Protein 2DHG (pdb70)

Organism: Homo sapiens (NCBI:txid9606)

GO terms:
  GO:0005515 protein binding (F, IPI)
  GO:0005737 cytoplasm (C, IDA)
  GO:0003723 RNA binding (F, HDA)

Nearest PDB structures (foldseek):
  2dhg-assembly1_A  TM=8.452E-01  e=2.270E-19  Homo sapiens
  1x5t-assembly1_A  TM=7.645E-01  e=1.482E-06  Homo sapiens
  1whw-assembly1_A  TM=7.249E-01  e=9.001E-06  Mus musculus
  2dgx-assembly1_A  TM=6.579E-01  e=6.745E-04  Homo sapiens
  2my2-assembly1_A  TM=7.361E-01  e=2.783E-03  Saccharomyces cerevisiae S288C

Sequence (104 aa):
GSSGSSGPEYSLFVGDLTPDVDDGMLYEFFVKVYPSCRGGKVV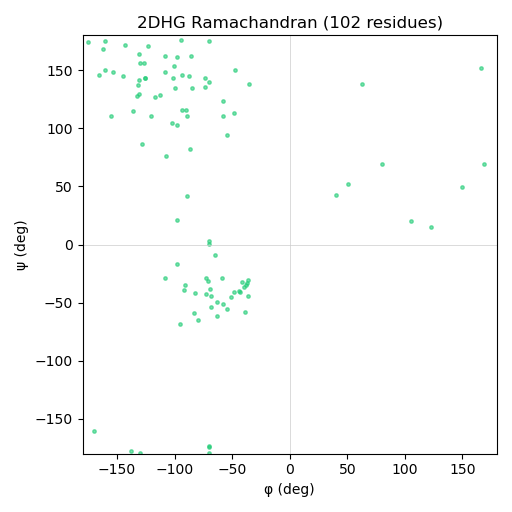LDQTGVSKGYGFVKFTDELEQKRALTECQGAVGLGSKPVRLSVAIPKASRVKPVESGPSSGGSSGSSGPEYSLFVGDLTPDVDDGMLYEFFVKVYPSCRGGKVVLDQTGVSKGYGFVKFTDELEQKRALTECQGAVGLGSKPVRLSVAIPKASRVKPVESGPSSGGSSGSSGPEYSLFVGDLTPDVDDGMLYEFFVKVYPSCRGGKVVLDQTGVSKGYGFVKFTDELEQKRALTECQGAVGLGSKPVRLSVAIPKASRVKPVESGPSSGGSSGSSGPEYSLFVGDLTPDVDDGMLYEFFVKVYPSCRGGKVVLDQTGVSKGYGFVKFTDELEQKRALTECQGAVGLGSKPVRLSVAIPKASRVKPVESGPSSGGSSGSSGPEYSLFVGDLTPDVDDGMLYEFFVKVYPSCRGGKVVLDQTGVSKGYGFVKFTDELEQKRALTECQGAVGLGSKPVRLSVAIPKASRVKPVESGPSSGGSSGSSGPEYSLFVGDLTPDVDDGMLYEFFVKVYPSCRGGKVVLDQTGVSKGYGFVKFTDELEQKRALTECQGAVGLGSKPVRLSVAIPKASRVKPVESGPSSGGSSGSSGPEYSLFVGDLTPDVDDGMLYEFFVKVYPSCRGGKVVLDQTGVSKGYGFVKFTDELEQKRALTECQGAVGLGSKPVRLSVAIPKASRVKPVESGPSSGGSSGSSGPEYSLFVGDLTPDVDDGMLYEFFVKVYPSCRGGKVVLDQTGVSKGYGFVKFTDELEQKRALTECQGAVGLGSKPVRLSVAIPKASRVKPVESGPSSGGSSGSSGPEYSLFVGDLTPDVDDGMLYEFFVKVYPSCRGGKVVLDQTGVSKGYGFVKFTDELEQKRALTECQGAVGLGSKPVRLSVAIPKASRVKPVESGPSSGGSSGSSGPEYSLFVGDLTPDVDDGMLYEFFVKVYPSCRGGKVVLDQTGVSKGYGFVKFTDELEQKRALTECQGAVGLGSKPVRLSVAIPKASRVKPVESGPSSGGSSGSSGPEYSLFVGDLTPDVDDGMLYEFFVKVYPSCRGGKVVLDQTGVSKGYGFVKFTDELEQKRALTECQGAVGLGSKPVRLSVAIPKASRVKPVESGPSSGGSSGSSGPEYSLFVGDLTPDVDDGMLYEFFVKVYPSCRGGKVVLDQTGVSKGYGFVKFTDELEQKRALTECQGAVGLGSKPVRLSVAIPKASRVKPVESGPSSGGSSGSSGPEYSLFVGDLTPDVDDGMLYEFFVKVYPSCRGGKVVLDQTGVSKGYGFVKFTDELEQKRALTECQGAVGLGSKPVRLSVAIPKASRVKPVESGPSSGGSSGSSGPEYSLFVGDLTPDVDDGMLYEFFVKVYPSCRGGKVVLDQTGVSKGYGFVKFTDELEQKRALTECQGAVGLGSKPVRLSVAIPKASRVKPVESGPSSGGSSGSSGPEYSLFVGDLTPDVDDGMLYEFFVKVYPSCRGGKVVLDQTGVSKGYGFVKFTDELEQKRALTECQGAVGLGSKPVRLSVAIPKASRVKPVESGPSSGGSSGSSGPEYSLFVGDLTPDVDDGMLYEFFVKVYPSCRGGKVVLDQTGVSKGYGFVKFTDELEQKRALTECQGAVGLGSKPVRLSVAIPKASRVKPVESGPSSGGSSGSSGPEYSLFVGDLTPDVDDGMLYEFFVKVYPSCRGGKVVLDQTGVSKGYGFVKFTDELEQKRALTECQGAVGLGSKPVRLSVAIPKASRVKPVESGPSSGGSSGSSGPEYSLFVGDLTPDVDDGMLYEFFVKVYPSCRGGKVVLDQTGVSKGYGFVKFTDELEQKRALTECQGAVGLGSKPVRLSVAIPKASRVKPVESGPSSGGSSGSSGPEYSLFVGDLTPDVDDGMLYEFFVKVYPSCRGGKVVLDQTGVSKGYGFVKFTDELEQKRALTECQGAVGLGSKPVRLSVAIPKASRVKPVESGPSSGGSSGSSGPEYSLFVGDLTPDVDDGMLYEFFVKVYPSCRGGKVVLDQTGVSKGYGFVKFTDELEQKRALTECQGAVGLGSKPVRLSVAIPKASRVKPVESGPSSG

CATH classification: 3.30.70.330

Radius of gyration: 18.21 Å; Cα contacts (8 Å, |Δi|>4): 172; chains: 1; bounding box: 44×43×55 Å

Foldseek 3Di:
DDDDDDDDWQKKKKFQAAQVAAFVRQACVVCVVPVFWPGWHFDADPVGGGPTIGMTTGNDNVVSVVCQVVLAQPCVHHVGTIHIDGDDPDDDDDDDDDPDDDDD

Secondary structure (DSSP, 8-state):
-----SS----EEEE---TT--HHHHHHHHHHH-TTEEEEEEEE-TT--EEEEEEEEES-HHHHHHHHHHTTT--SSSSS-----B-----S------------

Structure (mmCIF, N/CA/C/O backbone):
data_2DHG
#
_entry.id   2DHG
#
loop_
_atom_site.group_PDB
_atom_site.id
_atom_site.type_symbol
_atom_site.label_atom_id
_atom_site.label_alt_id
_atom_site.label_comp_id
_atom_site.label_asym_id
_atom_site.label_entity_id
_atom_site.label_seq_id
_atom_site.pdbx_PDB_ins_code
_atom_site.Cartn_x
_atom_site.Cartn_y
_atom_site.Cartn_z
_atom_site.occupancy
_atom_site.B_iso_or_equiv
_atom_site.auth_seq_id
_atom_site.auth_comp_id
_atom_site.auth_asym_id
_atom_site.auth_atom_id
_atom_site.pdbx_PDB_model_num
ATOM 1 N N . GLY A 1 1 ? 5.442 6.879 -4.355 1.00 0.00 87 GLY A N 1
ATOM 2 C CA . GLY A 1 1 ? 5.279 7.329 -5.725 1.00 0.00 87 GLY A CA 1
ATOM 3 C C . GLY A 1 1 ? 3.955 8.032 -5.952 1.00 0.00 87 GLY A C 1
ATOM 4 O O . GLY A 1 1 ? 3.906 9.091 -6.577 1.00 0.00 87 GLY A O 1
ATOM 8 N N . SER A 1 2 ? 2.879 7.440 -5.444 1.00 0.00 88 SER A N 1
ATOM 9 C CA . SER A 1 2 ? 1.547 8.013 -5.599 1.00 0.00 88 SER A CA 1
ATOM 10 C C . SER A 1 2 ? 1.231 8.970 -4.454 1.00 0.00 88 SER A C 1
ATOM 11 O O . SER A 1 2 ? 0.121 8.974 -3.921 1.00 0.00 88 SER A O 1
ATOM 19 N N . SER A 1 3 ? 2.215 9.781 -4.080 1.00 0.00 89 SER A N 1
ATOM 20 C CA . SER A 1 3 ? 2.045 10.741 -2.996 1.00 0.00 89 SER A CA 1
ATOM 21 C C . SER A 1 3 ? 0.895 11.699 -3.294 1.00 0.00 89 SER A C 1
ATOM 22 O O . SER A 1 3 ? 0.886 12.374 -4.322 1.00 0.00 89 SER A O 1
ATOM 30 N N . GLY A 1 4 ? -0.074 11.752 -2.385 1.00 0.00 90 GLY A N 1
ATOM 31 C CA . GLY A 1 4 ? -1.215 12.629 -2.568 1.00 0.00 90 GLY A CA 1
ATOM 32 C C . GLY A 1 4 ? -2.478 12.077 -1.936 1.00 0.00 90 GLY A C 1
ATOM 33 O O . GLY A 1 4 ? -3.530 12.030 -2.573 1.00 0.00 90 GLY A O 1
ATOM 37 N N . SER A 1 5 ? -2.374 11.657 -0.679 1.00 0.00 91 SER A N 1
ATOM 38 C CA . SER A 1 5 ? -3.515 11.100 0.037 1.00 0.00 91 SER A CA 1
ATOM 39 C C . SER A 1 5 ? -3.342 11.262 1.545 1.00 0.00 91 SER A C 1
ATOM 40 O O . SER A 1 5 ? -2.483 10.625 2.154 1.00 0.00 91 SER A O 1
ATOM 48 N N . SER A 1 6 ? -4.165 12.120 2.139 1.00 0.00 92 SER A N 1
ATOM 49 C CA . SER A 1 6 ? -4.102 12.370 3.575 1.00 0.00 92 SER A CA 1
ATOM 50 C C . SER A 1 6 ? -4.942 11.354 4.341 1.00 0.00 92 SER A C 1
ATOM 51 O O . SER A 1 6 ? -6.083 11.628 4.711 1.00 0.00 92 SER A O 1
ATOM 59 N N . GLY A 1 7 ? -4.369 10.177 4.576 1.00 0.00 93 GLY A N 1
ATOM 60 C CA . GLY A 1 7 ? -5.079 9.137 5.296 1.00 0.00 93 GLY A CA 1
ATOM 61 C C . GLY A 1 7 ? -6.056 8.384 4.415 1.00 0.00 93 GLY A C 1
ATOM 62 O O . GLY A 1 7 ? -7.273 8.496 4.565 1.00 0.00 93 GLY A O 1
ATOM 66 N N . PRO A 1 8 ? -5.522 7.598 3.469 1.00 0.00 94 PRO A N 1
ATOM 67 C CA . PRO A 1 8 ? -6.338 6.810 2.541 1.00 0.00 94 PRO A CA 1
ATOM 68 C C . PRO A 1 8 ? -7.054 5.656 3.234 1.00 0.00 94 PRO A C 1
ATOM 69 O O . PRO A 1 8 ? -7.016 5.537 4.458 1.00 0.00 94 PRO A O 1
ATOM 80 N N . GLU A 1 9 ? -7.705 4.808 2.443 1.00 0.00 95 GLU A N 1
ATOM 81 C CA . GLU A 1 9 ? -8.429 3.664 2.983 1.00 0.00 95 GLU A CA 1
ATOM 82 C C . GLU A 1 9 ? -7.975 2.369 2.317 1.00 0.00 95 GLU A C 1
ATOM 83 O O . GLU A 1 9 ? -7.676 2.343 1.123 1.00 0.00 95 GLU A O 1
ATOM 95 N N . TYR A 1 10 ? -7.924 1.295 3.098 1.00 0.00 96 TYR A N 1
ATOM 96 C CA . TYR A 1 10 ? -7.503 -0.003 2.586 1.00 0.00 96 TYR A CA 1
ATOM 97 C C . TYR A 1 10 ? -8.526 -1.082 2.929 1.00 0.00 96 TYR A C 1
ATOM 98 O O . TYR A 1 10 ? -8.409 -1.762 3.948 1.00 0.00 96 TYR A O 1
ATOM 116 N N . SER A 1 11 ? -9.528 -1.232 2.069 1.00 0.00 97 SER A N 1
ATOM 117 C CA . SER A 1 11 ? -10.574 -2.226 2.281 1.00 0.00 97 SER A CA 1
ATOM 118 C C . SER A 1 11 ? -10.293 -3.491 1.476 1.00 0.00 97 SER A C 1
ATOM 119 O O . SER A 1 11 ? -9.507 -3.476 0.528 1.00 0.00 97 SER A O 1
ATOM 127 N N . LEU A 1 12 ? -10.941 -4.585 1.860 1.00 0.00 98 LEU A N 1
ATOM 128 C CA . LEU A 1 12 ? -10.762 -5.861 1.175 1.00 0.00 98 LEU A CA 1
ATOM 129 C C . LEU A 1 12 ? -12.104 -6.431 0.727 1.00 0.00 98 LEU A C 1
ATOM 130 O O . LEU A 1 12 ? -13.111 -6.296 1.422 1.00 0.00 98 LEU A O 1
ATOM 146 N N . PHE A 1 13 ? -12.110 -7.071 -0.438 1.00 0.00 99 PHE A N 1
ATOM 147 C CA . PHE A 1 13 ? -13.327 -7.663 -0.978 1.00 0.00 99 PHE A CA 1
ATOM 148 C C . PHE A 1 13 ? -13.441 -9.132 -0.580 1.00 0.00 99 PHE A C 1
ATOM 149 O O . PHE A 1 13 ? -12.619 -9.959 -0.975 1.00 0.00 99 PHE A O 1
ATOM 166 N N . VAL A 1 14 ? -14.466 -9.449 0.205 1.00 0.00 100 VAL A N 1
ATOM 167 C CA . VAL A 1 14 ? -14.689 -10.817 0.657 1.00 0.00 100 VAL A CA 1
ATOM 168 C C . VAL A 1 14 ? -15.893 -11.437 -0.041 1.00 0.00 100 VAL A C 1
ATOM 169 O O . VAL A 1 14 ? -16.849 -10.743 -0.387 1.00 0.00 100 VAL A O 1
ATOM 182 N N . GLY A 1 15 ? -15.841 -12.750 -0.246 1.00 0.00 101 GLY A N 1
ATOM 183 C CA . GLY A 1 15 ? -16.934 -13.443 -0.902 1.00 0.00 101 GLY A CA 1
ATOM 184 C C . GLY A 1 15 ? -17.268 -14.762 -0.235 1.00 0.00 101 GLY A C 1
ATOM 185 O O . GLY A 1 15 ? -16.672 -15.120 0.781 1.00 0.00 101 GLY A O 1
ATOM 189 N N . ASP A 1 16 ? -18.224 -15.487 -0.806 1.00 0.00 102 ASP A N 1
ATOM 190 C CA . ASP A 1 16 ? -18.637 -16.774 -0.260 1.00 0.00 102 ASP A CA 1
ATOM 191 C C . ASP A 1 16 ? -18.946 -16.659 1.229 1.00 0.00 102 ASP A C 1
ATOM 192 O O . ASP A 1 16 ? -18.429 -17.426 2.043 1.00 0.00 102 ASP A O 1
ATOM 201 N N . LEU A 1 17 ? -19.791 -15.696 1.580 1.00 0.00 103 LEU A N 1
ATOM 202 C CA . LEU A 1 17 ? -20.168 -15.479 2.973 1.00 0.00 103 LEU A CA 1
ATOM 203 C C . LEU A 1 17 ? -21.510 -16.135 3.282 1.00 0.00 103 LEU A C 1
ATOM 204 O O . LEU A 1 17 ? -22.567 -15.612 2.927 1.00 0.00 103 LEU A O 1
ATOM 220 N N . THR A 1 18 ? -21.461 -17.285 3.948 1.00 0.00 104 THR A N 1
ATOM 221 C CA . THR A 1 18 ? -22.672 -18.013 4.306 1.00 0.00 104 THR A CA 1
ATOM 222 C C . THR A 1 18 ? -23.707 -17.084 4.930 1.00 0.00 104 THR A C 1
ATOM 223 O O . THR A 1 18 ? -23.375 -16.091 5.577 1.00 0.00 104 THR A O 1
ATOM 234 N N . PRO A 1 19 ? -24.993 -17.413 4.734 1.00 0.00 105 PRO A N 1
ATOM 235 C CA . PRO A 1 19 ? -26.103 -16.621 5.271 1.00 0.00 105 PRO A CA 1
ATOM 236 C C . PRO A 1 19 ? -26.207 -16.724 6.789 1.00 0.00 105 PRO A C 1
ATOM 237 O O . PRO A 1 19 ? -27.118 -16.163 7.398 1.00 0.00 105 PRO A O 1
ATOM 248 N N . ASP A 1 20 ? -25.268 -17.443 7.394 1.00 0.00 106 ASP A N 1
ATOM 249 C CA . ASP A 1 20 ? -25.253 -17.617 8.842 1.00 0.00 106 ASP A CA 1
ATOM 250 C C . ASP A 1 20 ? -24.278 -16.644 9.497 1.00 0.00 106 ASP A C 1
ATOM 251 O O . ASP A 1 20 ? -24.329 -16.415 10.705 1.00 0.00 106 ASP A O 1
ATOM 260 N N . VAL A 1 21 ? -23.388 -16.073 8.690 1.00 0.00 107 VAL A N 1
ATOM 261 C CA . VAL A 1 21 ? -22.401 -15.124 9.191 1.00 0.00 107 VAL A CA 1
ATOM 262 C C . VAL A 1 21 ? -22.901 -13.690 9.061 1.00 0.00 107 VAL A C 1
ATOM 263 O O . VAL A 1 21 ? -23.609 -13.352 8.111 1.00 0.00 107 VAL A O 1
ATOM 276 N N . ASP A 1 22 ? -22.529 -12.850 10.020 1.00 0.00 108 ASP A N 1
ATOM 277 C CA . ASP A 1 22 ? -22.939 -11.451 10.013 1.00 0.00 108 ASP A CA 1
ATOM 278 C C . ASP A 1 22 ? -21.738 -10.532 10.212 1.00 0.00 108 ASP A C 1
ATOM 279 O O . ASP A 1 22 ? -20.605 -10.995 10.347 1.00 0.00 108 ASP A O 1
ATOM 288 N N . ASP A 1 23 ? -21.993 -9.228 10.229 1.00 0.00 109 ASP A N 1
ATOM 289 C CA . ASP A 1 23 ? -20.933 -8.244 10.412 1.00 0.00 109 ASP A CA 1
ATOM 290 C C . ASP A 1 23 ? -20.188 -8.484 11.721 1.00 0.00 109 ASP A C 1
ATOM 291 O O . ASP A 1 23 ? -18.960 -8.559 11.744 1.00 0.00 109 ASP A O 1
ATOM 300 N N . GLY A 1 24 ? -20.941 -8.603 12.811 1.00 0.00 110 GLY A N 1
ATOM 301 C CA . GLY A 1 24 ? -20.335 -8.832 14.110 1.00 0.00 110 GLY A CA 1
ATOM 302 C C . GLY A 1 24 ? -19.169 -9.799 14.043 1.00 0.00 110 GLY A C 1
ATOM 303 O O . GLY A 1 24 ? -18.183 -9.643 14.762 1.00 0.00 110 GLY A O 1
ATOM 307 N N . MET A 1 25 ? -19.283 -10.802 13.179 1.00 0.00 111 MET A N 1
ATOM 308 C CA . MET A 1 25 ? -18.230 -11.798 13.022 1.00 0.00 111 MET A CA 1
ATOM 309 C C . MET A 1 25 ? -17.137 -11.292 12.086 1.00 0.00 111 MET A C 1
ATOM 310 O O . MET A 1 25 ? -15.972 -11.189 12.474 1.00 0.00 111 MET A O 1
ATOM 324 N N . LEU A 1 26 ? -17.519 -10.976 10.854 1.00 0.00 112 LEU A N 1
ATOM 325 C CA . LEU A 1 26 ? -16.571 -10.480 9.862 1.00 0.00 112 LEU A CA 1
ATOM 326 C C . LEU A 1 26 ? -15.518 -9.589 10.514 1.00 0.00 112 LEU A C 1
ATOM 327 O O . LEU A 1 26 ? -14.327 -9.702 10.221 1.00 0.00 112 LEU A O 1
ATOM 343 N N . TYR A 1 27 ? -15.964 -8.706 11.399 1.00 0.00 113 TYR A N 1
ATOM 344 C CA . TYR A 1 27 ? -15.061 -7.795 12.093 1.00 0.00 113 TYR A CA 1
ATOM 345 C C . TYR A 1 27 ? -14.082 -8.565 12.974 1.00 0.00 113 TYR A C 1
ATOM 346 O O . TYR A 1 27 ? -12.869 -8.497 12.778 1.00 0.00 113 TYR A O 1
ATOM 364 N N . GLU A 1 28 ? -14.619 -9.298 13.944 1.00 0.00 114 GLU A N 1
ATOM 365 C CA . GLU A 1 28 ? -13.793 -10.081 14.856 1.00 0.00 114 GLU A CA 1
ATOM 366 C C . GLU A 1 28 ? -12.862 -11.012 14.083 1.00 0.00 114 GLU A C 1
ATOM 367 O O . GLU A 1 28 ? -11.644 -10.977 14.261 1.00 0.00 114 GLU A O 1
ATOM 379 N N . PHE A 1 29 ? -13.445 -11.843 13.226 1.00 0.00 115 PHE A N 1
ATOM 380 C CA . PHE A 1 29 ? -12.668 -12.785 12.427 1.00 0.00 115 PHE A CA 1
ATOM 381 C C . PHE A 1 29 ? -11.393 -12.131 11.903 1.00 0.00 115 PHE A C 1
ATOM 382 O O . PHE A 1 29 ? -10.365 -12.789 11.744 1.00 0.00 115 PHE A O 1
ATOM 399 N N . PHE A 1 30 ? -11.468 -10.831 11.637 1.00 0.00 116 PHE A N 1
ATOM 400 C CA . PHE A 1 30 ? -10.321 -10.087 11.129 1.00 0.00 116 PHE A CA 1
ATOM 401 C C . PHE A 1 30 ? -9.568 -9.406 12.268 1.00 0.00 116 PHE A C 1
ATOM 402 O O . PHE A 1 30 ? -8.435 -9.770 12.585 1.00 0.00 116 PHE A O 1
ATOM 419 N N . VAL A 1 31 ? -10.205 -8.412 12.879 1.00 0.00 117 VAL A N 1
ATOM 420 C CA . VAL A 1 31 ? -9.597 -7.679 13.983 1.00 0.00 117 VAL A CA 1
ATOM 421 C C . VAL A 1 31 ? -8.768 -8.604 14.867 1.00 0.00 117 VAL A C 1
ATOM 422 O O . VAL A 1 31 ? -7.780 -8.183 15.470 1.00 0.00 117 VAL A O 1
ATOM 435 N N . LYS A 1 32 ? -9.175 -9.866 14.938 1.00 0.00 118 LYS A N 1
ATOM 436 C CA . LYS A 1 32 ? -8.469 -10.853 15.747 1.00 0.00 118 LYS A CA 1
ATOM 437 C C . LYS A 1 32 ? -7.100 -11.166 15.151 1.00 0.00 118 LYS A C 1
ATOM 438 O O . LYS A 1 32 ? -6.079 -11.067 15.832 1.00 0.00 118 LYS A O 1
ATOM 457 N N . VAL A 1 33 ? -7.086 -11.542 13.877 1.00 0.00 119 VAL A N 1
ATOM 458 C CA . VAL A 1 33 ? -5.842 -11.867 13.189 1.00 0.00 119 VAL A CA 1
ATOM 459 C C . VAL A 1 33 ? -5.006 -10.615 12.945 1.00 0.00 119 VAL A C 1
ATOM 460 O O . VAL A 1 33 ? -3.776 -10.670 12.931 1.00 0.00 119 VAL A O 1
ATOM 473 N N . TYR A 1 34 ? -5.682 -9.487 12.754 1.00 0.00 120 TYR A N 1
ATOM 474 C CA . TYR A 1 34 ? -5.002 -8.221 12.509 1.00 0.00 120 TYR A CA 1
ATOM 475 C C . TYR A 1 34 ? -5.631 -7.098 13.327 1.00 0.00 120 TYR A C 1
ATOM 476 O O . TYR A 1 34 ? -6.785 -6.718 13.124 1.00 0.00 120 TYR A O 1
ATOM 494 N N . PRO A 1 35 ? -4.855 -6.552 14.275 1.00 0.00 121 PRO A N 1
ATOM 495 C CA . PRO A 1 35 ? -5.314 -5.463 15.143 1.00 0.00 121 PRO A CA 1
ATOM 496 C C . PRO A 1 35 ? -5.481 -4.150 14.387 1.00 0.00 121 PRO A C 1
ATOM 497 O O . PRO A 1 35 ? -5.853 -3.130 14.968 1.00 0.00 121 PRO A O 1
ATOM 508 N N . SER A 1 36 ? -5.206 -4.182 13.087 1.00 0.00 122 SER A N 1
ATOM 509 C CA . SER A 1 36 ? -5.324 -2.993 12.251 1.00 0.00 122 SER A CA 1
ATOM 510 C C . SER A 1 36 ? -6.653 -2.985 11.501 1.00 0.00 122 SER A C 1
ATOM 511 O O . SER A 1 36 ? -6.799 -2.308 10.483 1.00 0.00 122 SER A O 1
ATOM 519 N N . CYS A 1 37 ? -7.617 -3.741 12.013 1.00 0.00 123 CYS A N 1
ATOM 520 C CA . CYS A 1 37 ? -8.935 -3.822 11.392 1.00 0.00 123 CYS A CA 1
ATOM 521 C C . CYS A 1 37 ? -9.826 -2.675 11.856 1.00 0.00 123 CYS A C 1
ATOM 522 O O . CYS A 1 37 ? -9.884 -2.363 13.046 1.00 0.00 123 CYS A O 1
ATOM 530 N N . ARG A 1 38 ? -10.519 -2.050 10.910 1.00 0.00 124 ARG A N 1
ATOM 531 C CA . ARG A 1 38 ? -11.405 -0.935 11.221 1.00 0.00 124 ARG A CA 1
ATOM 532 C C . ARG A 1 38 ? -12.826 -1.427 11.481 1.00 0.00 124 ARG A C 1
ATOM 533 O O . ARG A 1 38 ? -13.515 -0.924 12.368 1.00 0.00 124 ARG A O 1
ATOM 554 N N . GLY A 1 39 ? -13.258 -2.413 10.701 1.00 0.00 125 GLY A N 1
ATOM 555 C CA . GLY A 1 39 ? -14.594 -2.956 10.862 1.00 0.00 125 GLY A CA 1
ATOM 556 C C . GLY A 1 39 ? -15.017 -3.815 9.688 1.00 0.00 125 GLY A C 1
ATOM 557 O O . GLY A 1 39 ? -14.552 -3.617 8.566 1.00 0.00 125 GLY A O 1
ATOM 561 N N . GLY A 1 40 ? -15.899 -4.776 9.946 1.00 0.00 126 GLY A N 1
ATOM 562 C CA . GLY A 1 40 ? -16.368 -5.656 8.891 1.00 0.00 126 GLY A CA 1
ATOM 563 C C . GLY A 1 40 ? -17.745 -5.274 8.387 1.00 0.00 126 GLY A C 1
ATOM 564 O O . GLY A 1 40 ? -18.604 -4.851 9.161 1.00 0.00 126 GLY A O 1
ATOM 568 N N . LYS A 1 41 ? -17.957 -5.420 7.083 1.00 0.00 127 LYS A N 1
ATOM 569 C CA . LYS A 1 41 ? -19.240 -5.087 6.474 1.00 0.00 127 LYS A CA 1
ATOM 570 C C . LYS A 1 41 ? -19.706 -6.203 5.544 1.00 0.00 127 LYS A C 1
ATOM 571 O O . LYS A 1 41 ? -18.971 -6.631 4.655 1.00 0.00 127 LYS A O 1
ATOM 590 N N . VAL A 1 42 ? -20.933 -6.668 5.754 1.00 0.00 128 VAL A N 1
ATOM 591 C CA . VAL A 1 42 ? -21.499 -7.732 4.933 1.00 0.00 128 VAL A CA 1
ATOM 592 C C . VAL A 1 42 ? -22.720 -7.242 4.163 1.00 0.00 128 VAL A C 1
ATOM 593 O O . VAL A 1 42 ? -23.654 -6.690 4.746 1.00 0.00 128 VAL A O 1
ATOM 606 N N . VAL A 1 43 ? -22.707 -7.447 2.850 1.00 0.00 129 VAL A N 1
ATOM 607 C CA . VAL A 1 43 ? -23.815 -7.027 2.000 1.00 0.00 129 VAL A CA 1
ATOM 608 C C . VAL A 1 43 ? -25.022 -7.941 2.179 1.00 0.00 129 VAL A C 1
ATOM 609 O O . VAL A 1 43 ? -24.877 -9.150 2.364 1.00 0.00 129 VAL A O 1
ATOM 622 N N . LEU A 1 44 ? -26.213 -7.356 2.122 1.00 0.00 130 LEU A N 1
ATOM 623 C CA . LEU A 1 44 ? -27.448 -8.117 2.278 1.00 0.00 130 LEU A CA 1
ATOM 624 C C . LEU A 1 44 ? -28.433 -7.792 1.160 1.00 0.00 130 LEU A C 1
ATOM 625 O O . LEU A 1 44 ? -28.285 -6.789 0.461 1.00 0.00 130 LEU A O 1
ATOM 641 N N . ASP A 1 45 ? -29.438 -8.644 0.998 1.00 0.00 131 ASP A N 1
ATOM 642 C CA . ASP A 1 45 ? -30.451 -8.446 -0.033 1.00 0.00 131 ASP A CA 1
ATOM 643 C C . ASP A 1 45 ? -31.667 -7.718 0.532 1.00 0.00 131 ASP A C 1
ATOM 644 O O . ASP A 1 45 ? -31.734 -7.441 1.729 1.00 0.00 131 ASP A O 1
ATOM 653 N N . GLN A 1 46 ? -32.624 -7.412 -0.338 1.00 0.00 132 GLN A N 1
ATOM 654 C CA . GLN A 1 46 ? -33.836 -6.715 0.074 1.00 0.00 132 GLN A CA 1
ATOM 655 C C . GLN A 1 46 ? -34.390 -7.305 1.367 1.00 0.00 132 GLN A C 1
ATOM 656 O O . GLN A 1 46 ? -34.847 -6.577 2.249 1.00 0.00 132 GLN A O 1
ATOM 670 N N . THR A 1 47 ? -34.346 -8.630 1.474 1.00 0.00 133 THR A N 1
ATOM 671 C CA . THR A 1 47 ? -34.844 -9.318 2.658 1.00 0.00 133 THR A CA 1
ATOM 672 C C . THR A 1 47 ? -33.912 -9.113 3.847 1.00 0.00 133 THR A C 1
ATOM 673 O O . THR A 1 47 ? -34.344 -9.131 4.998 1.00 0.00 133 THR A O 1
ATOM 684 N N . GLY A 1 48 ? -32.628 -8.916 3.559 1.00 0.00 134 GLY A N 1
ATOM 685 C CA . GLY A 1 48 ? -31.655 -8.710 4.616 1.00 0.00 134 GLY A CA 1
ATOM 686 C C . GLY A 1 48 ? -30.786 -9.930 4.850 1.00 0.00 134 GLY A C 1
ATOM 687 O O . GLY A 1 48 ? -30.186 -10.079 5.915 1.00 0.00 134 GLY A O 1
ATOM 691 N N . VAL A 1 49 ? -30.720 -10.808 3.854 1.00 0.00 135 VAL A N 1
ATOM 692 C CA . VAL A 1 49 ? -29.919 -12.022 3.956 1.00 0.00 135 VAL A CA 1
ATOM 693 C C . VAL A 1 49 ? -28.580 -11.859 3.245 1.00 0.00 135 VAL A C 1
ATOM 694 O O . VAL A 1 49 ? -28.518 -11.352 2.125 1.00 0.00 135 VAL A O 1
ATOM 707 N N . SER A 1 50 ? -27.510 -12.292 3.903 1.00 0.00 136 SER A N 1
ATOM 708 C CA . SER A 1 50 ? -26.170 -12.191 3.336 1.00 0.00 136 SER A CA 1
ATOM 709 C C . SER A 1 50 ? -26.146 -12.718 1.904 1.00 0.00 136 SER A C 1
ATOM 710 O O . SER A 1 50 ? -26.332 -13.911 1.665 1.00 0.00 136 SER A O 1
ATOM 718 N N . LYS A 1 51 ? -25.917 -11.818 0.953 1.00 0.00 137 LYS A N 1
ATOM 719 C CA . LYS A 1 51 ? -25.866 -12.190 -0.456 1.00 0.00 137 LYS A CA 1
ATOM 720 C C . LYS A 1 51 ? -24.785 -13.236 -0.705 1.00 0.00 137 LYS A C 1
ATOM 721 O O . LYS A 1 51 ? -24.891 -14.046 -1.624 1.00 0.00 137 LYS A O 1
ATOM 740 N N . GLY A 1 52 ? -23.744 -13.213 0.122 1.00 0.00 138 GLY A N 1
ATOM 741 C CA . GLY A 1 52 ? -22.659 -14.166 -0.024 1.00 0.00 138 GLY A CA 1
ATOM 742 C C . GLY A 1 52 ? -21.315 -13.489 -0.209 1.00 0.00 138 GLY A C 1
ATOM 743 O O . GLY A 1 52 ? -20.344 -14.124 -0.623 1.00 0.00 138 GLY A O 1
ATOM 747 N N . TYR A 1 53 ? -21.257 -12.198 0.096 1.00 0.00 139 TYR A N 1
ATOM 748 C CA . TYR A 1 53 ? -20.023 -11.434 -0.043 1.00 0.00 139 TYR A CA 1
ATOM 749 C C . TYR A 1 53 ? -20.088 -10.142 0.767 1.00 0.00 139 TYR A C 1
ATOM 750 O O . TYR A 1 53 ? -21.152 -9.747 1.242 1.00 0.00 139 TYR A O 1
ATOM 768 N N . GLY A 1 54 ? -18.941 -9.488 0.918 1.00 0.00 140 GLY A N 1
ATOM 769 C CA . GLY A 1 54 ? -18.888 -8.247 1.670 1.00 0.00 140 GLY A CA 1
ATOM 770 C C . GLY A 1 54 ? -17.559 -7.533 1.517 1.00 0.00 140 GLY A C 1
ATOM 771 O O . GLY A 1 54 ? -16.817 -7.784 0.567 1.00 0.00 140 GLY A O 1
ATOM 775 N N . PHE A 1 55 ? -17.258 -6.640 2.453 1.00 0.00 141 PHE A N 1
ATOM 776 C CA . PHE A 1 55 ? -16.011 -5.885 2.417 1.00 0.00 141 PHE A CA 1
ATOM 777 C C . PHE A 1 55 ? -15.596 -5.453 3.821 1.00 0.00 141 PHE A C 1
ATOM 778 O O . PHE A 1 55 ? -16.440 -5.211 4.683 1.00 0.00 141 PHE A O 1
ATOM 795 N N . VAL A 1 56 ? -14.288 -5.360 4.042 1.00 0.00 142 VAL A N 1
ATOM 796 C CA . VAL A 1 56 ? -13.760 -4.958 5.340 1.00 0.00 142 VAL A CA 1
ATOM 797 C C . VAL A 1 56 ? -12.856 -3.736 5.210 1.00 0.00 142 VAL A C 1
ATOM 798 O O . VAL A 1 56 ? -12.511 -3.320 4.104 1.00 0.00 142 VAL A O 1
ATOM 811 N N . LYS A 1 57 ? -12.475 -3.166 6.348 1.00 0.00 143 LYS A N 1
ATOM 812 C CA . LYS A 1 57 ? -11.610 -1.993 6.364 1.00 0.00 143 LYS A CA 1
ATOM 813 C C . LYS A 1 57 ? -10.431 -2.199 7.310 1.00 0.00 143 LYS A C 1
ATOM 814 O O . LYS A 1 57 ? -10.503 -3.000 8.242 1.00 0.00 143 LYS A O 1
ATOM 833 N N . PHE A 1 58 ? -9.347 -1.470 7.066 1.00 0.00 144 PHE A N 1
ATOM 834 C CA . PHE A 1 58 ? -8.154 -1.572 7.897 1.00 0.00 144 PHE A CA 1
ATOM 835 C C . PHE A 1 58 ? -7.493 -0.208 8.070 1.00 0.00 144 PHE A C 1
ATOM 836 O O . PHE A 1 58 ? -7.876 0.768 7.424 1.00 0.00 144 PHE A O 1
ATOM 853 N N . THR A 1 59 ? -6.497 -0.147 8.949 1.00 0.00 145 THR A N 1
ATOM 854 C CA . THR A 1 59 ? -5.783 1.097 9.210 1.00 0.00 145 THR A CA 1
ATOM 855 C C . THR A 1 59 ? -4.374 1.055 8.628 1.00 0.00 145 THR A C 1
ATOM 856 O O . THR A 1 59 ? -3.812 2.088 8.265 1.00 0.00 145 THR A O 1
ATOM 867 N N . ASP A 1 60 ? -3.810 -0.145 8.543 1.00 0.00 146 ASP A N 1
ATOM 868 C CA . ASP A 1 60 ? -2.467 -0.321 8.003 1.00 0.00 146 ASP A CA 1
ATOM 869 C C . ASP A 1 60 ? -2.507 -1.089 6.686 1.00 0.00 146 ASP A C 1
ATOM 870 O O . ASP A 1 60 ? -3.105 -2.161 6.600 1.00 0.00 146 ASP A O 1
ATOM 879 N N . GLU A 1 61 ? -1.867 -0.533 5.662 1.00 0.00 147 GLU A N 1
ATOM 880 C CA . GLU A 1 61 ? -1.832 -1.165 4.349 1.00 0.00 147 GLU A CA 1
ATOM 881 C C . GLU A 1 61 ? -0.982 -2.432 4.378 1.00 0.00 147 GLU A C 1
ATOM 882 O O . GLU A 1 61 ? -1.314 -3.432 3.739 1.00 0.00 147 GLU A O 1
ATOM 894 N N . LEU A 1 62 ? 0.118 -2.382 5.122 1.00 0.00 148 LEU A N 1
ATOM 895 C CA . LEU A 1 62 ? 1.018 -3.525 5.234 1.00 0.00 148 LEU A CA 1
ATOM 896 C C . LEU A 1 62 ? 0.248 -4.790 5.602 1.00 0.00 148 LEU A C 1
ATOM 897 O O . LEU A 1 62 ? 0.469 -5.852 5.022 1.00 0.00 148 LEU A O 1
ATOM 913 N N . GLU A 1 63 ? -0.657 -4.666 6.568 1.00 0.00 149 GLU A N 1
ATOM 914 C CA . GLU A 1 63 ? -1.459 -5.800 7.012 1.00 0.00 149 GLU A CA 1
ATOM 915 C C . GLU A 1 63 ? -2.518 -6.157 5.972 1.00 0.00 149 GLU A C 1
ATOM 916 O O . GLU A 1 63 ? -2.744 -7.331 5.680 1.00 0.00 149 GLU A O 1
ATOM 928 N N . GLN A 1 64 ? -3.163 -5.135 5.418 1.00 0.00 150 GLN A N 1
ATOM 929 C CA . GLN A 1 64 ? -4.198 -5.341 4.412 1.00 0.00 150 GLN A CA 1
ATOM 930 C C . GLN A 1 64 ? -3.820 -6.476 3.466 1.00 0.00 150 GLN A C 1
ATOM 931 O O . GLN A 1 64 ? -4.551 -7.458 3.333 1.00 0.00 150 GLN A O 1
ATOM 945 N N . LYS A 1 65 ? -2.673 -6.336 2.810 1.00 0.00 151 LYS A N 1
ATOM 946 C CA . LYS A 1 65 ? -2.196 -7.350 1.877 1.00 0.00 151 LYS A CA 1
ATOM 947 C C . LYS A 1 65 ? -1.926 -8.667 2.596 1.00 0.00 151 LYS A C 1
ATOM 948 O O . LYS A 1 65 ? -2.377 -9.727 2.160 1.00 0.00 151 LYS A O 1
ATOM 967 N N . ARG A 1 66 ? -1.189 -8.594 3.700 1.00 0.00 152 ARG A N 1
ATOM 968 C CA . ARG A 1 66 ? -0.859 -9.781 4.479 1.00 0.00 152 ARG A CA 1
ATOM 969 C C . ARG A 1 66 ? -2.079 -10.685 4.634 1.00 0.00 152 ARG A C 1
ATOM 970 O O . ARG A 1 66 ? -1.973 -11.908 4.540 1.00 0.00 152 ARG A O 1
ATOM 991 N N . ALA A 1 67 ? -3.235 -10.075 4.872 1.00 0.00 153 ALA A N 1
ATOM 992 C CA . ALA A 1 67 ? -4.474 -10.824 5.039 1.00 0.00 153 ALA A CA 1
ATOM 993 C C . ALA A 1 67 ? -4.899 -11.481 3.730 1.00 0.00 153 ALA A C 1
ATOM 994 O O . ALA A 1 67 ? -5.295 -12.648 3.708 1.00 0.00 153 ALA A O 1
ATOM 1001 N N . LEU A 1 68 ? -4.815 -10.727 2.640 1.00 0.00 154 LEU A N 1
ATOM 1002 C CA . LEU A 1 68 ? -5.191 -11.236 1.326 1.00 0.00 154 LEU A CA 1
ATOM 1003 C C . LEU A 1 68 ? -4.552 -12.596 1.066 1.00 0.00 154 LEU A C 1
ATOM 1004 O O . LEU A 1 68 ? -5.185 -13.497 0.515 1.00 0.00 154 LEU A O 1
ATOM 1020 N N . THR A 1 69 ? -3.293 -12.740 1.467 1.00 0.00 155 THR A N 1
ATOM 1021 C CA . THR A 1 69 ? -2.568 -13.990 1.279 1.00 0.00 155 THR A CA 1
ATOM 1022 C C . THR A 1 69 ? -2.723 -14.903 2.490 1.00 0.00 155 THR A C 1
ATOM 1023 O O . THR A 1 69 ? -2.779 -16.125 2.353 1.00 0.00 155 THR A O 1
ATOM 1034 N N . GLU A 1 70 ? -2.792 -14.302 3.674 1.00 0.00 156 GLU A N 1
ATOM 1035 C CA . GLU A 1 70 ? -2.940 -15.063 4.908 1.00 0.00 156 GLU A CA 1
ATOM 1036 C C . GLU A 1 70 ? -4.391 -15.490 5.113 1.00 0.00 156 GLU A C 1
ATOM 1037 O O . GLU A 1 70 ? -4.707 -16.681 5.099 1.00 0.00 156 GLU A O 1
ATOM 1049 N N . CYS A 1 71 ? -5.268 -14.511 5.304 1.00 0.00 157 CYS A N 1
ATOM 1050 C CA . CYS A 1 71 ? -6.686 -14.785 5.513 1.00 0.00 157 CYS A CA 1
ATOM 1051 C C . CYS A 1 71 ? -7.309 -15.406 4.267 1.00 0.00 157 CYS A C 1
ATOM 1052 O O . CYS A 1 71 ? -8.455 -15.856 4.294 1.00 0.00 157 CYS A O 1
ATOM 1060 N N . GLN A 1 72 ? -6.548 -15.426 3.178 1.00 0.00 158 GLN A N 1
ATOM 1061 C CA . GLN A 1 72 ? -7.028 -15.989 1.922 1.00 0.00 158 GLN A CA 1
ATOM 1062 C C . GLN A 1 72 ? -7.925 -17.197 2.174 1.00 0.00 158 GLN A C 1
ATOM 1063 O O . GLN A 1 72 ? -7.631 -18.034 3.026 1.00 0.00 158 GLN A O 1
ATOM 1077 N N . GLY A 1 73 ? -9.022 -17.279 1.427 1.00 0.00 159 GLY A N 1
ATOM 1078 C CA . GLY A 1 73 ? -9.946 -18.387 1.586 1.00 0.00 159 GLY A CA 1
ATOM 1079 C C . GLY A 1 73 ? -10.157 -18.763 3.039 1.00 0.00 159 GLY A C 1
ATOM 1080 O O . GLY A 1 73 ? -10.183 -19.944 3.385 1.00 0.00 159 GLY A O 1
ATOM 1084 N N . ALA A 1 74 ? -10.305 -17.756 3.894 1.00 0.00 160 ALA A N 1
ATOM 1085 C CA . ALA A 1 74 ? -10.515 -17.986 5.318 1.00 0.00 160 ALA A CA 1
ATOM 1086 C C . ALA A 1 74 ? -11.752 -18.845 5.558 1.00 0.00 160 ALA A C 1
ATOM 1087 O O . ALA A 1 74 ? -12.879 -18.403 5.336 1.00 0.00 160 ALA A O 1
ATOM 1094 N N . VAL A 1 75 ? -11.534 -20.074 6.014 1.00 0.00 161 VAL A N 1
ATOM 1095 C CA . VAL A 1 75 ? -12.632 -20.995 6.286 1.00 0.00 161 VAL A CA 1
ATOM 1096 C C . VAL A 1 75 ? -13.237 -20.738 7.661 1.00 0.00 161 VAL A C 1
ATOM 1097 O O . VAL A 1 75 ? -14.455 -20.760 7.829 1.00 0.00 161 VAL A O 1
ATOM 1110 N N . GLY A 1 76 ? -12.376 -20.494 8.645 1.00 0.00 162 GLY A N 1
ATOM 1111 C CA . GLY A 1 76 ? -12.844 -20.236 9.994 1.00 0.00 162 GLY A CA 1
ATOM 1112 C C . GLY A 1 76 ? -14.115 -19.411 10.018 1.00 0.00 162 GLY A C 1
ATOM 1113 O O . GLY A 1 76 ? -14.973 -19.603 10.881 1.00 0.00 162 GLY A O 1
ATOM 1117 N N . LEU A 1 77 ? -14.238 -18.488 9.071 1.00 0.00 163 LEU A N 1
ATOM 1118 C CA . LEU A 1 77 ? -15.413 -17.628 8.987 1.00 0.00 163 LEU A CA 1
ATOM 1119 C C . LEU A 1 77 ? -16.487 -18.257 8.105 1.00 0.00 163 LEU A C 1
ATOM 1120 O O . LEU A 1 77 ? -16.287 -18.445 6.905 1.00 0.00 163 LEU A O 1
ATOM 1136 N N . GLY A 1 78 ? -17.627 -18.579 8.707 1.00 0.00 164 GLY A N 1
ATOM 1137 C CA . GLY A 1 78 ? -18.716 -19.182 7.961 1.00 0.00 164 GLY A CA 1
ATOM 1138 C C . GLY A 1 78 ? -18.342 -20.530 7.377 1.00 0.00 164 GLY A C 1
ATOM 1139 O O . GLY A 1 78 ? -17.241 -20.704 6.856 1.00 0.00 164 GLY A O 1
ATOM 1143 N N . SER A 1 79 ? -19.261 -21.487 7.465 1.00 0.00 165 SER A N 1
ATOM 1144 C CA . SER A 1 79 ? -19.020 -22.828 6.945 1.00 0.00 165 SER A CA 1
ATOM 1145 C C . SER A 1 79 ? -18.219 -22.772 5.648 1.00 0.00 165 SER A C 1
ATOM 1146 O O . SER A 1 79 ? -17.420 -23.663 5.359 1.00 0.00 165 SER A O 1
ATOM 1154 N N . LYS A 1 80 ? -18.439 -21.718 4.869 1.00 0.00 166 LYS A N 1
ATOM 1155 C CA . LYS A 1 80 ? -17.738 -21.543 3.603 1.00 0.00 166 LYS A CA 1
ATOM 1156 C C . LYS A 1 80 ? -16.585 -20.555 3.751 1.00 0.00 166 LYS A C 1
ATOM 1157 O O . LYS A 1 80 ? -16.599 -19.674 4.610 1.00 0.00 166 LYS A O 1
ATOM 1176 N N . PRO A 1 81 ? -15.565 -20.702 2.893 1.00 0.00 167 PRO A N 1
ATOM 1177 C CA . PRO A 1 81 ? -14.386 -19.830 2.908 1.00 0.00 167 PRO A CA 1
ATOM 1178 C C . PRO A 1 81 ? -14.706 -18.416 2.437 1.00 0.00 167 PRO A C 1
ATOM 1179 O O . PRO A 1 81 ? -15.851 -18.104 2.109 1.00 0.00 167 PRO A O 1
ATOM 1190 N N . VAL A 1 82 ? -13.687 -17.563 2.404 1.00 0.00 168 VAL A N 1
ATOM 1191 C CA . VAL A 1 82 ? -13.860 -16.182 1.971 1.00 0.00 168 VAL A CA 1
ATOM 1192 C C . VAL A 1 82 ? -12.812 -15.797 0.932 1.00 0.00 168 VAL A C 1
ATOM 1193 O O . VAL A 1 82 ? -11.616 -16.007 1.134 1.00 0.00 168 VAL A O 1
ATOM 1206 N N . ARG A 1 83 ? -13.270 -15.230 -0.180 1.00 0.00 169 ARG A N 1
ATOM 1207 C CA . ARG A 1 83 ? -12.373 -14.816 -1.251 1.00 0.00 169 ARG A CA 1
ATOM 1208 C C . ARG A 1 83 ? -11.897 -13.382 -1.038 1.00 0.00 169 ARG A C 1
ATOM 1209 O O . ARG A 1 83 ? -12.675 -12.434 -1.156 1.00 0.00 169 ARG A O 1
ATOM 1230 N N . LEU A 1 84 ? -10.616 -13.230 -0.723 1.00 0.00 170 LEU A N 1
ATOM 1231 C CA . LEU A 1 84 ? -10.036 -11.911 -0.493 1.00 0.00 170 LEU A CA 1
ATOM 1232 C C . LEU A 1 84 ? -9.552 -11.293 -1.801 1.00 0.00 170 LEU A C 1
ATOM 1233 O O . LEU A 1 84 ? -9.063 -11.993 -2.687 1.00 0.00 170 LEU A O 1
ATOM 1249 N N . SER A 1 85 ? -9.691 -9.976 -1.914 1.00 0.00 171 SER A N 1
ATOM 1250 C CA . SER A 1 85 ? -9.270 -9.262 -3.114 1.00 0.00 171 SER A CA 1
ATOM 1251 C C . SER A 1 85 ? -9.094 -7.774 -2.828 1.00 0.00 171 SER A C 1
ATOM 1252 O O . SER A 1 85 ? -9.385 -7.303 -1.729 1.00 0.00 171 SER A O 1
ATOM 1260 N N . VAL A 1 86 ? -8.613 -7.039 -3.826 1.00 0.00 172 VAL A N 1
ATOM 1261 C CA . VAL A 1 86 ? -8.398 -5.604 -3.684 1.00 0.00 172 VAL A CA 1
ATOM 1262 C C . VAL A 1 86 ? -9.504 -4.812 -4.371 1.00 0.00 172 VAL A C 1
ATOM 1263 O O . VAL A 1 86 ? -9.534 -4.704 -5.597 1.00 0.00 172 VAL A O 1
ATOM 1276 N N . ALA A 1 87 ? -10.412 -4.258 -3.574 1.00 0.00 173 ALA A N 1
ATOM 1277 C CA . ALA A 1 87 ? -11.519 -3.473 -4.106 1.00 0.00 173 ALA A CA 1
ATOM 1278 C C . ALA A 1 87 ? -11.109 -2.020 -4.317 1.00 0.00 173 ALA A C 1
ATOM 1279 O O . ALA A 1 87 ? -10.113 -1.558 -3.758 1.00 0.00 173 ALA A O 1
ATOM 1286 N N . ILE A 1 88 ? -11.881 -1.304 -5.127 1.00 0.00 174 ILE A N 1
ATOM 1287 C CA . ILE A 1 88 ? -11.598 0.098 -5.411 1.00 0.00 174 ILE A CA 1
ATOM 1288 C C . ILE A 1 88 ? -12.850 0.954 -5.256 1.00 0.00 174 ILE A C 1
ATOM 1289 O O . ILE A 1 88 ? -13.944 0.582 -5.683 1.00 0.00 174 ILE A O 1
ATOM 1305 N N . PRO A 1 89 ? -12.689 2.130 -4.632 1.00 0.00 175 PRO A N 1
ATOM 1306 C CA . PRO A 1 89 ? -13.796 3.066 -4.409 1.00 0.00 175 PRO A CA 1
ATOM 1307 C C . PRO A 1 89 ? -14.282 3.708 -5.703 1.00 0.00 175 PRO A C 1
ATOM 1308 O O . PRO A 1 89 ? -13.837 3.348 -6.793 1.00 0.00 175 PRO A O 1
ATOM 1319 N N . LYS A 1 90 ? -15.198 4.662 -5.577 1.00 0.00 176 LYS A N 1
ATOM 1320 C CA . LYS A 1 90 ? -15.745 5.357 -6.736 1.00 0.00 176 LYS A CA 1
ATOM 1321 C C . LYS A 1 90 ? -14.630 5.964 -7.582 1.00 0.00 176 LYS A C 1
ATOM 1322 O O . LYS A 1 90 ? -14.172 7.075 -7.317 1.00 0.00 176 LYS A O 1
ATOM 1341 N N . ALA A 1 91 ? -14.200 5.228 -8.602 1.00 0.00 177 ALA A N 1
ATOM 1342 C CA . ALA A 1 91 ? -13.141 5.696 -9.488 1.00 0.00 177 ALA A CA 1
ATOM 1343 C C . ALA A 1 91 ? -13.701 6.088 -10.851 1.00 0.00 177 ALA A C 1
ATOM 1344 O O . ALA A 1 91 ? -13.558 5.351 -11.827 1.00 0.00 177 ALA A O 1
ATOM 1351 N N . SER A 1 92 ? -14.339 7.253 -10.911 1.00 0.00 178 SER A N 1
ATOM 1352 C CA . SER A 1 92 ? -14.924 7.741 -12.155 1.00 0.00 178 SER A CA 1
ATOM 1353 C C . SER A 1 92 ? -15.484 9.148 -11.975 1.00 0.00 178 SER A C 1
ATOM 1354 O O . SER A 1 92 ? -15.510 9.681 -10.866 1.00 0.00 178 SER A O 1
ATOM 1362 N N . ARG A 1 93 ? -15.933 9.744 -13.075 1.00 0.00 179 ARG A N 1
ATOM 1363 C CA . ARG A 1 93 ? -16.492 11.090 -13.041 1.00 0.00 179 ARG A CA 1
ATOM 1364 C C . ARG A 1 93 ? -17.938 11.091 -13.531 1.00 0.00 179 ARG A C 1
ATOM 1365 O O . ARG A 1 93 ? -18.204 10.874 -14.713 1.00 0.00 179 ARG A O 1
ATOM 1386 N N . VAL A 1 94 ? -18.868 11.335 -12.613 1.00 0.00 180 VAL A N 1
ATOM 1387 C CA . VAL A 1 94 ? -20.286 11.365 -12.951 1.00 0.00 180 VAL A CA 1
ATOM 1388 C C . VAL A 1 94 ? -20.640 12.630 -13.724 1.00 0.00 180 VAL A C 1
ATOM 1389 O O . VAL A 1 94 ? -20.212 13.729 -13.370 1.00 0.00 180 VAL A O 1
ATOM 1402 N N . LYS A 1 95 ? -21.427 12.469 -14.783 1.00 0.00 181 LYS A N 1
ATOM 1403 C CA . LYS A 1 95 ? -21.842 13.598 -15.607 1.00 0.00 181 LYS A CA 1
ATOM 1404 C C . LYS A 1 95 ? -23.348 13.573 -15.845 1.00 0.00 181 LYS A C 1
ATOM 1405 O O . LYS A 1 95 ? -23.953 12.517 -16.034 1.00 0.00 181 LYS A O 1
ATOM 1424 N N . PRO A 1 96 ? -23.970 14.761 -15.839 1.00 0.00 182 PRO A N 1
ATOM 1425 C CA . PRO A 1 96 ? -25.413 14.901 -16.055 1.00 0.00 182 PRO A CA 1
ATOM 1426 C C . PRO A 1 96 ? -25.817 14.588 -17.492 1.00 0.00 182 PRO A C 1
ATOM 1427 O O . PRO A 1 96 ? -25.125 14.965 -18.438 1.00 0.00 182 PRO A O 1
ATOM 1438 N N . VAL A 1 97 ? -26.941 13.897 -17.648 1.00 0.00 183 VAL A N 1
ATOM 1439 C CA . VAL A 1 97 ? -27.438 13.535 -18.970 1.00 0.00 183 VAL A CA 1
ATOM 1440 C C . VAL A 1 97 ? -28.684 14.338 -19.328 1.00 0.00 183 VAL A C 1
ATOM 1441 O O . VAL A 1 97 ? -29.332 14.917 -18.457 1.00 0.00 183 VAL A O 1
ATOM 1454 N N . GLU A 1 98 ? -29.012 14.369 -20.616 1.00 0.00 184 GLU A N 1
ATOM 1455 C CA . GLU A 1 98 ? -30.180 15.102 -21.089 1.00 0.00 184 GLU A CA 1
ATOM 1456 C C . GLU A 1 98 ? -30.616 14.602 -22.464 1.00 0.00 184 GLU A C 1
ATOM 1457 O O . GLU A 1 98 ? -29.795 14.147 -23.260 1.00 0.00 184 GLU A O 1
ATOM 1469 N N . SER A 1 99 ? -31.915 14.691 -22.734 1.00 0.00 185 SER A N 1
ATOM 1470 C CA . SER A 1 99 ? -32.462 14.244 -24.010 1.00 0.00 185 SER A CA 1
ATOM 1471 C C . SER A 1 99 ? -33.624 15.132 -24.444 1.00 0.00 185 SER A C 1
ATOM 1472 O O . SER A 1 99 ? -34.398 15.610 -23.616 1.00 0.00 185 SER A O 1
ATOM 1480 N N . GLY A 1 100 ? -33.738 15.350 -25.751 1.00 0.00 186 GLY A N 1
ATOM 1481 C CA . GLY A 1 100 ? -34.807 16.181 -26.273 1.00 0.00 186 GLY A CA 1
ATOM 1482 C C . GLY A 1 100 ? -34.605 16.536 -27.733 1.00 0.00 186 GLY A C 1
ATOM 1483 O O . GLY A 1 100 ? -34.332 17.684 -28.082 1.00 0.00 186 GLY A O 1
ATOM 1487 N N . PRO A 1 101 ? -34.738 15.533 -28.614 1.00 0.00 187 PRO A N 1
ATOM 1488 C CA . PRO A 1 101 ? -34.570 15.721 -30.058 1.00 0.00 187 PRO A CA 1
ATOM 1489 C C . PRO A 1 101 ? -35.701 16.540 -30.671 1.00 0.00 187 PRO A C 1
ATOM 1490 O O . PRO A 1 101 ? -36.665 16.892 -29.991 1.00 0.00 187 PRO A O 1
ATOM 1501 N N . SER A 1 102 ? -35.577 16.840 -31.960 1.00 0.00 188 SER A N 1
ATOM 1502 C CA . SER A 1 102 ? -36.587 17.621 -32.664 1.00 0.00 188 SER A CA 1
ATOM 1503 C C . SER A 1 102 ? -36.396 17.522 -34.174 1.00 0.00 188 SER A C 1
ATOM 1504 O O . SER A 1 102 ? -35.271 17.431 -34.664 1.00 0.00 188 SER A O 1
ATOM 1512 N N . SER A 1 103 ? -37.505 17.540 -34.907 1.00 0.00 189 SER A N 1
ATOM 1513 C CA . SER A 1 103 ? -37.461 17.448 -36.362 1.00 0.00 189 SER A CA 1
ATOM 1514 C C . SER A 1 103 ? -38.233 18.598 -37.002 1.00 0.00 189 SER A C 1
ATOM 1515 O O . SER A 1 103 ? -39.120 19.186 -36.384 1.00 0.00 189 SER A O 1
ATOM 1523 N N . GLY A 1 104 ? -37.888 18.913 -38.247 1.00 0.00 190 GLY A N 1
ATOM 1524 C CA . GLY A 1 104 ? -38.557 19.991 -38.952 1.00 0.00 190 GLY A CA 1
ATOM 1525 C C . GLY A 1 104 ? -39.081 19.560 -40.307 1.00 0.00 190 GLY A C 1
ATOM 1526 O O . GLY A 1 104 ? -38.590 18.595 -40.892 1.00 0.00 190 GLY A O 1
ATOM 1530 N N . GLY A 1 1 ? 5.108 3.255 4.893 1.00 0.00 87 GLY A N 2
ATOM 1531 C CA . GLY A 1 1 ? 4.803 4.086 3.743 1.00 0.00 87 GLY A CA 2
ATOM 1532 C C . GLY A 1 1 ? 3.351 3.979 3.319 1.00 0.00 87 GLY A C 2
ATOM 1533 O O . GLY A 1 1 ? 2.517 3.461 4.062 1.00 0.00 87 GLY A O 2
ATOM 1537 N N . SER A 1 2 ? 3.048 4.472 2.123 1.00 0.00 88 SER A N 2
ATOM 1538 C CA . SER A 1 2 ? 1.685 4.435 1.604 1.00 0.00 88 SER A CA 2
ATOM 1539 C C . SER A 1 2 ? 1.681 4.528 0.081 1.00 0.00 88 SER A C 2
ATOM 1540 O O . SER A 1 2 ? 2.703 4.829 -0.536 1.00 0.00 88 SER A O 2
ATOM 1548 N N . SER A 1 3 ? 0.524 4.268 -0.518 1.00 0.00 89 SER A N 2
ATOM 1549 C CA . SER A 1 3 ? 0.386 4.318 -1.969 1.00 0.00 89 SER A CA 2
ATOM 1550 C C . SER A 1 3 ? -0.373 5.569 -2.400 1.00 0.00 89 SER A C 2
ATOM 1551 O O . SER A 1 3 ? -1.570 5.517 -2.680 1.00 0.00 89 SER A O 2
ATOM 1559 N N . GLY A 1 4 ? 0.333 6.695 -2.449 1.00 0.00 90 GLY A N 2
ATOM 1560 C CA . GLY A 1 4 ? -0.290 7.944 -2.846 1.00 0.00 90 GLY A CA 2
ATOM 1561 C C . GLY A 1 4 ? 0.196 9.121 -2.024 1.00 0.00 90 GLY A C 2
ATOM 1562 O O . GLY A 1 4 ? 0.978 8.952 -1.088 1.00 0.00 90 GLY A O 2
ATOM 1566 N N . SER A 1 5 ? -0.266 10.317 -2.375 1.00 0.00 91 SER A N 2
ATOM 1567 C CA . SER A 1 5 ? 0.131 11.528 -1.665 1.00 0.00 91 SER A CA 2
ATOM 1568 C C . SER A 1 5 ? -0.828 11.823 -0.516 1.00 0.00 91 SER A C 2
ATOM 1569 O O . SER A 1 5 ? -0.405 12.042 0.619 1.00 0.00 91 SER A O 2
ATOM 1577 N N . SER A 1 6 ? -2.122 11.829 -0.820 1.00 0.00 92 SER A N 2
ATOM 1578 C CA . SER A 1 6 ? -3.142 12.102 0.185 1.00 0.00 92 SER A CA 2
ATOM 1579 C C . SER A 1 6 ? -3.223 10.965 1.199 1.00 0.00 92 SER A C 2
ATOM 1580 O O . SER A 1 6 ? -3.186 11.192 2.408 1.00 0.00 92 SER A O 2
ATOM 1588 N N . GLY A 1 7 ? -3.334 9.739 0.697 1.00 0.00 93 GLY A N 2
ATOM 1589 C CA . GLY A 1 7 ? -3.419 8.584 1.571 1.00 0.00 93 GLY A CA 2
ATOM 1590 C C . GLY A 1 7 ? -4.799 7.957 1.572 1.00 0.00 93 GLY A C 2
ATOM 1591 O O . GLY A 1 7 ? -5.627 8.230 2.441 1.00 0.00 93 GLY A O 2
ATOM 1595 N N . PRO A 1 8 ? -5.063 7.097 0.578 1.00 0.00 94 PRO A N 2
ATOM 1596 C CA . PRO A 1 8 ? -6.353 6.413 0.444 1.00 0.00 94 PRO A CA 2
ATOM 1597 C C . PRO A 1 8 ? -6.573 5.372 1.536 1.00 0.00 94 PRO A C 2
ATOM 1598 O O . PRO A 1 8 ? -5.629 4.953 2.206 1.00 0.00 94 PRO A O 2
ATOM 1609 N N . GLU A 1 9 ? -7.824 4.957 1.709 1.00 0.00 95 GLU A N 2
ATOM 1610 C CA . GLU A 1 9 ? -8.166 3.964 2.721 1.00 0.00 95 GLU A CA 2
ATOM 1611 C C . GLU A 1 9 ? -7.693 2.575 2.301 1.00 0.00 95 GLU A C 2
ATOM 1612 O O . GLU A 1 9 ? -7.138 2.398 1.216 1.00 0.00 95 GLU A O 2
ATOM 1624 N N . TYR A 1 10 ? -7.915 1.594 3.169 1.00 0.00 96 TYR A N 2
ATOM 1625 C CA . TYR A 1 10 ? -7.510 0.221 2.891 1.00 0.00 96 TYR A CA 2
ATOM 1626 C C . TYR A 1 10 ? -8.644 -0.754 3.190 1.00 0.00 96 TYR A C 2
ATOM 1627 O O . TYR A 1 10 ? -8.924 -1.061 4.349 1.00 0.00 96 TYR A O 2
ATOM 1645 N N . SER A 1 11 ? -9.295 -1.237 2.136 1.00 0.00 97 SER A N 2
ATOM 1646 C CA . SER A 1 11 ? -10.401 -2.174 2.285 1.00 0.00 97 SER A CA 2
ATOM 1647 C C . SER A 1 11 ? -10.151 -3.443 1.476 1.00 0.00 97 SER A C 2
ATOM 1648 O O . SER A 1 11 ? -9.425 -3.426 0.481 1.00 0.00 97 SER A O 2
ATOM 1656 N N . LEU A 1 12 ? -10.756 -4.543 1.910 1.00 0.00 98 LEU A N 2
ATOM 1657 C CA . LEU A 1 12 ? -10.599 -5.823 1.227 1.00 0.00 98 LEU A CA 2
ATOM 1658 C C . LEU A 1 12 ? -11.957 -6.429 0.888 1.00 0.00 98 LEU A C 2
ATOM 1659 O O . LEU A 1 12 ? -12.911 -6.310 1.657 1.00 0.00 98 LEU A O 2
ATOM 1675 N N . PHE A 1 13 ? -12.037 -7.081 -0.267 1.00 0.00 99 PHE A N 2
ATOM 1676 C CA . PHE A 1 13 ? -13.278 -7.707 -0.708 1.00 0.00 99 PHE A CA 2
ATOM 1677 C C . PHE A 1 13 ? -13.336 -9.167 -0.269 1.00 0.00 99 PHE A C 2
ATOM 1678 O O . PHE A 1 13 ? -12.326 -9.871 -0.279 1.00 0.00 99 PHE A O 2
ATOM 1695 N N . VAL A 1 14 ? -14.526 -9.616 0.117 1.00 0.00 100 VAL A N 2
ATOM 1696 C CA . VAL A 1 14 ? -14.717 -10.992 0.560 1.00 0.00 100 VAL A CA 2
ATOM 1697 C C . VAL A 1 14 ? -15.926 -11.625 -0.120 1.00 0.00 100 VAL A C 2
ATOM 1698 O O . VAL A 1 14 ? -16.881 -10.937 -0.478 1.00 0.00 100 VAL A O 2
ATOM 1711 N N . GLY A 1 15 ? -15.878 -12.942 -0.295 1.00 0.00 101 GLY A N 2
ATOM 1712 C CA . GLY A 1 15 ? -16.976 -13.647 -0.932 1.00 0.00 101 GLY A CA 2
ATOM 1713 C C . GLY A 1 15 ? -17.320 -14.943 -0.226 1.00 0.00 101 GLY A C 2
ATOM 1714 O O . GLY A 1 15 ? -16.768 -15.247 0.832 1.00 0.00 101 GLY A O 2
ATOM 1718 N N . ASP A 1 16 ? -18.235 -15.708 -0.810 1.00 0.00 102 ASP A N 2
ATOM 1719 C CA . ASP A 1 16 ? -18.653 -16.979 -0.230 1.00 0.00 102 ASP A CA 2
ATOM 1720 C C . ASP A 1 16 ? -18.933 -16.829 1.263 1.00 0.00 102 ASP A C 2
ATOM 1721 O O . ASP A 1 16 ? -18.368 -17.550 2.086 1.00 0.00 102 ASP A O 2
ATOM 1730 N N . LEU A 1 17 ? -19.806 -15.888 1.604 1.00 0.00 103 LEU A N 2
ATOM 1731 C CA . LEU A 1 17 ? -20.160 -15.642 2.998 1.00 0.00 103 LEU A CA 2
ATOM 1732 C C . LEU A 1 17 ? -21.512 -16.264 3.334 1.00 0.00 103 LEU A C 2
ATOM 1733 O O . LEU A 1 17 ? -22.551 -15.823 2.841 1.00 0.00 103 LEU A O 2
ATOM 1749 N N . THR A 1 18 ? -21.492 -17.291 4.178 1.00 0.00 104 THR A N 2
ATOM 1750 C CA . THR A 1 18 ? -22.715 -17.973 4.582 1.00 0.00 104 THR A CA 2
ATOM 1751 C C . THR A 1 18 ? -23.739 -16.986 5.130 1.00 0.00 104 THR A C 2
ATOM 1752 O O . THR A 1 18 ? -23.396 -15.959 5.716 1.00 0.00 104 THR A O 2
ATOM 1763 N N . PRO A 1 19 ? -25.029 -17.301 4.936 1.00 0.00 105 PRO A N 2
ATOM 1764 C CA . PRO A 1 19 ? -26.130 -16.455 5.405 1.00 0.00 105 PRO A CA 2
ATOM 1765 C C . PRO A 1 19 ? -26.256 -16.457 6.924 1.00 0.00 105 PRO A C 2
ATOM 1766 O O . PRO A 1 19 ? -27.155 -15.828 7.483 1.00 0.00 105 PRO A O 2
ATOM 1777 N N . ASP A 1 20 ? -25.350 -17.167 7.588 1.00 0.00 106 ASP A N 2
ATOM 1778 C CA . ASP A 1 20 ? -25.359 -17.249 9.044 1.00 0.00 106 ASP A CA 2
ATOM 1779 C C . ASP A 1 20 ? -24.365 -16.263 9.650 1.00 0.00 106 ASP A C 2
ATOM 1780 O O . ASP A 1 20 ? -24.438 -15.943 10.836 1.00 0.00 106 ASP A O 2
ATOM 1789 N N . VAL A 1 21 ? -23.436 -15.786 8.827 1.00 0.00 107 VAL A N 2
ATOM 1790 C CA . VAL A 1 21 ? -22.427 -14.837 9.282 1.00 0.00 107 VAL A CA 2
ATOM 1791 C C . VAL A 1 21 ? -22.930 -13.402 9.164 1.00 0.00 107 VAL A C 2
ATOM 1792 O O . VAL A 1 21 ? -23.648 -13.061 8.224 1.00 0.00 107 VAL A O 2
ATOM 1805 N N . ASP A 1 22 ? -22.547 -12.567 10.123 1.00 0.00 108 ASP A N 2
ATOM 1806 C CA . ASP A 1 22 ? -22.957 -11.167 10.126 1.00 0.00 108 ASP A CA 2
ATOM 1807 C C . ASP A 1 22 ? -21.760 -10.251 10.362 1.00 0.00 108 ASP A C 2
ATOM 1808 O O . ASP A 1 22 ? -20.659 -10.715 10.659 1.00 0.00 108 ASP A O 2
ATOM 1817 N N . ASP A 1 23 ? -21.983 -8.949 10.226 1.00 0.00 109 ASP A N 2
ATOM 1818 C CA . ASP A 1 23 ? -20.923 -7.967 10.424 1.00 0.00 109 ASP A CA 2
ATOM 1819 C C . ASP A 1 23 ? -20.190 -8.216 11.738 1.00 0.00 109 ASP A C 2
ATOM 1820 O O . ASP A 1 23 ? -18.961 -8.205 11.786 1.00 0.00 109 ASP A O 2
ATOM 1829 N N . GLY A 1 24 ? -20.954 -8.439 12.803 1.00 0.00 110 GLY A N 2
ATOM 1830 C CA . GLY A 1 24 ? -20.360 -8.686 14.104 1.00 0.00 110 GLY A CA 2
ATOM 1831 C C . GLY A 1 24 ? -19.271 -9.740 14.053 1.00 0.00 110 GLY A C 2
ATOM 1832 O O . GLY A 1 24 ? -18.337 -9.716 14.854 1.00 0.00 110 GLY A O 2
ATOM 1836 N N . MET A 1 25 ? -19.391 -10.667 13.109 1.00 0.00 111 MET A N 2
ATOM 1837 C CA . MET A 1 25 ? -18.409 -11.735 12.957 1.00 0.00 111 MET A CA 2
ATOM 1838 C C . MET A 1 25 ? -17.249 -11.285 12.074 1.00 0.00 111 MET A C 2
ATOM 1839 O O . MET A 1 25 ? -16.116 -11.154 12.539 1.00 0.00 111 MET A O 2
ATOM 1853 N N . LEU A 1 26 ? -17.539 -11.050 10.799 1.00 0.00 112 LEU A N 2
ATOM 1854 C CA . LEU A 1 26 ? -16.520 -10.615 9.850 1.00 0.00 112 LEU A CA 2
ATOM 1855 C C . LEU A 1 26 ? -15.513 -9.686 10.521 1.00 0.00 112 LEU A C 2
ATOM 1856 O O . LEU A 1 26 ? -14.332 -9.679 10.172 1.00 0.00 112 LEU A O 2
ATOM 1872 N N . TYR A 1 27 ? -15.987 -8.906 11.485 1.00 0.00 113 TYR A N 2
ATOM 1873 C CA . TYR A 1 27 ? -15.128 -7.973 12.205 1.00 0.00 113 TYR A CA 2
ATOM 1874 C C . TYR A 1 27 ? -14.133 -8.719 13.088 1.00 0.00 113 TYR A C 2
ATOM 1875 O O . TYR A 1 27 ? -12.924 -8.658 12.866 1.00 0.00 113 TYR A O 2
ATOM 1893 N N . GLU A 1 28 ? -14.651 -9.423 14.089 1.00 0.00 114 GLU A N 2
ATOM 1894 C CA . GLU A 1 28 ? -13.808 -10.181 15.006 1.00 0.00 114 GLU A CA 2
ATOM 1895 C C . GLU A 1 28 ? -12.919 -11.160 14.245 1.00 0.00 114 GLU A C 2
ATOM 1896 O O . GLU A 1 28 ? -11.751 -11.348 14.584 1.00 0.00 114 GLU A O 2
ATOM 1908 N N . PHE A 1 29 ? -13.482 -11.782 13.214 1.00 0.00 115 PHE A N 2
ATOM 1909 C CA . PHE A 1 29 ? -12.742 -12.743 12.404 1.00 0.00 115 PHE A CA 2
ATOM 1910 C C . PHE A 1 29 ? -11.454 -12.125 11.868 1.00 0.00 115 PHE A C 2
ATOM 1911 O O . PHE A 1 29 ? -10.439 -12.807 11.722 1.00 0.00 115 PHE A O 2
ATOM 1928 N N . PHE A 1 30 ? -11.503 -10.830 11.576 1.00 0.00 116 PHE A N 2
ATOM 1929 C CA . PHE A 1 30 ? -10.341 -10.119 11.054 1.00 0.00 116 PHE A CA 2
ATOM 1930 C C . PHE A 1 30 ? -9.576 -9.430 12.180 1.00 0.00 116 PHE A C 2
ATOM 1931 O O . PHE A 1 30 ? -8.428 -9.772 12.466 1.00 0.00 116 PHE A O 2
ATOM 1948 N N . VAL A 1 31 ? -10.219 -8.455 12.815 1.00 0.00 117 VAL A N 2
ATOM 1949 C CA . VAL A 1 31 ? -9.600 -7.716 13.909 1.00 0.00 117 VAL A CA 2
ATOM 1950 C C . VAL A 1 31 ? -8.730 -8.630 14.765 1.00 0.00 117 VAL A C 2
ATOM 1951 O O . VAL A 1 31 ? -7.729 -8.196 15.336 1.00 0.00 117 VAL A O 2
ATOM 1964 N N . LYS A 1 32 ? -9.118 -9.898 14.850 1.00 0.00 118 LYS A N 2
ATOM 1965 C CA . LYS A 1 32 ? -8.373 -10.875 15.636 1.00 0.00 118 LYS A CA 2
ATOM 1966 C C . LYS A 1 32 ? -6.988 -11.109 15.041 1.00 0.00 118 LYS A C 2
ATOM 1967 O O . LYS A 1 32 ? -5.973 -10.899 15.706 1.00 0.00 118 LYS A O 2
ATOM 1986 N N . VAL A 1 33 ? -6.954 -11.544 13.785 1.00 0.00 119 VAL A N 2
ATOM 1987 C CA . VAL A 1 33 ? -5.693 -11.803 13.101 1.00 0.00 119 VAL A CA 2
ATOM 1988 C C . VAL A 1 33 ? -4.889 -10.520 12.924 1.00 0.00 119 VAL A C 2
ATOM 1989 O O . VAL A 1 33 ? -3.659 -10.535 12.966 1.00 0.00 119 VAL A O 2
ATOM 2002 N N . TYR A 1 34 ? -5.592 -9.411 12.726 1.00 0.00 120 TYR A N 2
ATOM 2003 C CA . TYR A 1 34 ? -4.944 -8.118 12.541 1.00 0.00 120 TYR A CA 2
ATOM 2004 C C . TYR A 1 34 ? -5.641 -7.036 13.360 1.00 0.00 120 TYR A C 2
ATOM 2005 O O . TYR A 1 34 ? -6.810 -6.714 13.144 1.00 0.00 120 TYR A O 2
ATOM 2023 N N . PRO A 1 35 ? -4.908 -6.461 14.324 1.00 0.00 121 PRO A N 2
ATOM 2024 C CA . PRO A 1 35 ? -5.434 -5.406 15.195 1.00 0.00 121 PRO A CA 2
ATOM 2025 C C . PRO A 1 35 ? -5.659 -4.095 14.448 1.00 0.00 121 PRO A C 2
ATOM 2026 O O . PRO A 1 35 ? -6.065 -3.095 15.039 1.00 0.00 121 PRO A O 2
ATOM 2037 N N . SER A 1 36 ? -5.393 -4.109 13.146 1.00 0.00 122 SER A N 2
ATOM 2038 C CA . SER A 1 36 ? -5.563 -2.920 12.319 1.00 0.00 122 SER A CA 2
ATOM 2039 C C . SER A 1 36 ? -6.989 -2.831 11.783 1.00 0.00 122 SER A C 2
ATOM 2040 O O . SER A 1 36 ? -7.468 -1.749 11.440 1.00 0.00 122 SER A O 2
ATOM 2048 N N . CYS A 1 37 ? -7.661 -3.974 11.715 1.00 0.00 123 CYS A N 2
ATOM 2049 C CA . CYS A 1 37 ? -9.032 -4.027 11.221 1.00 0.00 123 CYS A CA 2
ATOM 2050 C C . CYS A 1 37 ? -9.884 -2.938 11.864 1.00 0.00 123 CYS A C 2
ATOM 2051 O O . CYS A 1 37 ? -9.796 -2.697 13.068 1.00 0.00 123 CYS A O 2
ATOM 2059 N N . ARG A 1 38 ? -10.707 -2.281 11.053 1.00 0.00 124 ARG A N 2
ATOM 2060 C CA . ARG A 1 38 ? -11.573 -1.215 11.543 1.00 0.00 124 ARG A CA 2
ATOM 2061 C C . ARG A 1 38 ? -12.991 -1.730 11.776 1.00 0.00 124 ARG A C 2
ATOM 2062 O O . ARG A 1 38 ? -13.664 -1.319 12.720 1.00 0.00 124 ARG A O 2
ATOM 2083 N N . GLY A 1 39 ? -13.437 -2.633 10.908 1.00 0.00 125 GLY A N 2
ATOM 2084 C CA . GLY A 1 39 ? -14.772 -3.189 11.036 1.00 0.00 125 GLY A CA 2
ATOM 2085 C C . GLY A 1 39 ? -15.219 -3.917 9.785 1.00 0.00 125 GLY A C 2
ATOM 2086 O O . GLY A 1 39 ? -14.910 -3.498 8.670 1.00 0.00 125 GLY A O 2
ATOM 2090 N N . GLY A 1 40 ? -15.949 -5.013 9.968 1.00 0.00 126 GLY A N 2
ATOM 2091 C CA . GLY A 1 40 ? -16.426 -5.785 8.836 1.00 0.00 126 GLY A CA 2
ATOM 2092 C C . GLY A 1 40 ? -17.752 -5.278 8.306 1.00 0.00 126 GLY A C 2
ATOM 2093 O O . GLY A 1 40 ? -18.599 -4.816 9.070 1.00 0.00 126 GLY A O 2
ATOM 2097 N N . LYS A 1 41 ? -17.934 -5.362 6.992 1.00 0.00 127 LYS A N 2
ATOM 2098 C CA . LYS A 1 41 ? -19.166 -4.907 6.359 1.00 0.00 127 LYS A CA 2
ATOM 2099 C C . LYS A 1 41 ? -19.706 -5.963 5.400 1.00 0.00 127 LYS A C 2
ATOM 2100 O O . LYS A 1 41 ? -19.118 -6.222 4.350 1.00 0.00 127 LYS A O 2
ATOM 2119 N N . VAL A 1 42 ? -20.831 -6.569 5.767 1.00 0.00 128 VAL A N 2
ATOM 2120 C CA . VAL A 1 42 ? -21.452 -7.595 4.938 1.00 0.00 128 VAL A CA 2
ATOM 2121 C C . VAL A 1 42 ? -22.651 -7.036 4.178 1.00 0.00 128 VAL A C 2
ATOM 2122 O O . VAL A 1 42 ? -23.432 -6.253 4.719 1.00 0.00 128 VAL A O 2
ATOM 2135 N N . VAL A 1 43 ? -22.790 -7.445 2.921 1.00 0.00 129 VAL A N 2
ATOM 2136 C CA . VAL A 1 43 ? -23.894 -6.987 2.086 1.00 0.00 129 VAL A CA 2
ATOM 2137 C C . VAL A 1 43 ? -25.130 -7.858 2.284 1.00 0.00 129 VAL A C 2
ATOM 2138 O O . VAL A 1 43 ? -25.032 -9.002 2.730 1.00 0.00 129 VAL A O 2
ATOM 2151 N N . LEU A 1 44 ? -26.293 -7.309 1.948 1.00 0.00 130 LEU A N 2
ATOM 2152 C CA . LEU A 1 44 ? -27.550 -8.036 2.088 1.00 0.00 130 LEU A CA 2
ATOM 2153 C C . LEU A 1 44 ? -28.442 -7.819 0.870 1.00 0.00 130 LEU A C 2
ATOM 2154 O O . LEU A 1 44 ? -28.182 -6.942 0.046 1.00 0.00 130 LEU A O 2
ATOM 2170 N N . ASP A 1 45 ? -29.496 -8.621 0.764 1.00 0.00 131 ASP A N 2
ATOM 2171 C CA . ASP A 1 45 ? -30.429 -8.515 -0.351 1.00 0.00 131 ASP A CA 2
ATOM 2172 C C . ASP A 1 45 ? -31.704 -7.792 0.075 1.00 0.00 131 ASP A C 2
ATOM 2173 O O . ASP A 1 45 ? -31.880 -7.464 1.248 1.00 0.00 131 ASP A O 2
ATOM 2182 N N . GLN A 1 46 ? -32.588 -7.546 -0.887 1.00 0.00 132 GLN A N 2
ATOM 2183 C CA . GLN A 1 46 ? -33.845 -6.861 -0.611 1.00 0.00 132 GLN A CA 2
ATOM 2184 C C . GLN A 1 46 ? -34.469 -7.368 0.684 1.00 0.00 132 GLN A C 2
ATOM 2185 O O . GLN A 1 46 ? -34.979 -6.587 1.489 1.00 0.00 132 GLN A O 2
ATOM 2199 N N . THR A 1 47 ? -34.426 -8.682 0.881 1.00 0.00 133 THR A N 2
ATOM 2200 C CA . THR A 1 47 ? -34.989 -9.295 2.078 1.00 0.00 133 THR A CA 2
ATOM 2201 C C . THR A 1 47 ? -34.121 -9.013 3.299 1.00 0.00 133 THR A C 2
ATOM 2202 O O . THR A 1 47 ? -34.623 -8.901 4.417 1.00 0.00 133 THR A O 2
ATOM 2213 N N . GLY A 1 48 ? -32.815 -8.899 3.078 1.00 0.00 134 GLY A N 2
ATOM 2214 C CA . GLY A 1 48 ? -31.898 -8.631 4.171 1.00 0.00 134 GLY A CA 2
ATOM 2215 C C . GLY A 1 48 ? -31.037 -9.831 4.513 1.00 0.00 134 GLY A C 2
ATOM 2216 O O . GLY A 1 48 ? -30.483 -9.914 5.609 1.00 0.00 134 GLY A O 2
ATOM 2220 N N . VAL A 1 49 ? -30.926 -10.765 3.574 1.00 0.00 135 VAL A N 2
ATOM 2221 C CA . VAL A 1 49 ? -30.127 -11.967 3.782 1.00 0.00 135 VAL A CA 2
ATOM 2222 C C . VAL A 1 49 ? -28.760 -11.839 3.120 1.00 0.00 135 VAL A C 2
ATOM 2223 O O . VAL A 1 49 ? -28.660 -11.522 1.935 1.00 0.00 135 VAL A O 2
ATOM 2236 N N . SER A 1 50 ? -27.708 -12.089 3.893 1.00 0.00 136 SER A N 2
ATOM 2237 C CA . SER A 1 50 ? -26.345 -11.999 3.383 1.00 0.00 136 SER A CA 2
ATOM 2238 C C . SER A 1 50 ? -26.255 -12.571 1.971 1.00 0.00 136 SER A C 2
ATOM 2239 O O . SER A 1 50 ? -26.313 -13.785 1.775 1.00 0.00 136 SER A O 2
ATOM 2247 N N . LYS A 1 51 ? -26.114 -11.686 0.989 1.00 0.00 137 LYS A N 2
ATOM 2248 C CA . LYS A 1 51 ? -26.014 -12.100 -0.405 1.00 0.00 137 LYS A CA 2
ATOM 2249 C C . LYS A 1 51 ? -24.960 -13.190 -0.576 1.00 0.00 137 LYS A C 2
ATOM 2250 O O . LYS A 1 51 ? -25.131 -14.113 -1.371 1.00 0.00 137 LYS A O 2
ATOM 2269 N N . GLY A 1 52 ? -23.870 -13.076 0.178 1.00 0.00 138 GLY A N 2
ATOM 2270 C CA . GLY A 1 52 ? -22.806 -14.059 0.096 1.00 0.00 138 GLY A CA 2
ATOM 2271 C C . GLY A 1 52 ? -21.446 -13.424 -0.113 1.00 0.00 138 GLY A C 2
ATOM 2272 O O . GLY A 1 52 ? -20.502 -14.089 -0.542 1.00 0.00 138 GLY A O 2
ATOM 2276 N N . TYR A 1 53 ? -21.344 -12.135 0.188 1.00 0.00 139 TYR A N 2
ATOM 2277 C CA . TYR A 1 53 ? -20.090 -11.409 0.026 1.00 0.00 139 TYR A CA 2
ATOM 2278 C C . TYR A 1 53 ? -20.091 -10.128 0.854 1.00 0.00 139 TYR A C 2
ATOM 2279 O O . TYR A 1 53 ? -21.104 -9.758 1.446 1.00 0.00 139 TYR A O 2
ATOM 2297 N N . GLY A 1 54 ? -18.946 -9.453 0.891 1.00 0.00 140 GLY A N 2
ATOM 2298 C CA . GLY A 1 54 ? -18.835 -8.220 1.648 1.00 0.00 140 GLY A CA 2
ATOM 2299 C C . GLY A 1 54 ? -17.471 -7.574 1.507 1.00 0.00 140 GLY A C 2
ATOM 2300 O O . GLY A 1 54 ? -16.708 -7.908 0.601 1.00 0.00 140 GLY A O 2
ATOM 2304 N N . PHE A 1 55 ? -17.164 -6.643 2.405 1.00 0.00 141 PHE A N 2
ATOM 2305 C CA . PHE A 1 55 ? -15.883 -5.946 2.376 1.00 0.00 141 PHE A CA 2
ATOM 2306 C C . PHE A 1 55 ? -15.489 -5.473 3.772 1.00 0.00 141 PHE A C 2
ATOM 2307 O O . PHE A 1 55 ? -16.346 -5.189 4.608 1.00 0.00 141 PHE A O 2
ATOM 2324 N N . VAL A 1 56 ? -14.185 -5.393 4.017 1.00 0.00 142 VAL A N 2
ATOM 2325 C CA . VAL A 1 56 ? -13.675 -4.955 5.310 1.00 0.00 142 VAL A CA 2
ATOM 2326 C C . VAL A 1 56 ? -12.738 -3.762 5.157 1.00 0.00 142 VAL A C 2
ATOM 2327 O O . VAL A 1 56 ? -12.416 -3.351 4.042 1.00 0.00 142 VAL A O 2
ATOM 2340 N N . LYS A 1 57 ? -12.303 -3.210 6.284 1.00 0.00 143 LYS A N 2
ATOM 2341 C CA . LYS A 1 57 ? -11.400 -2.065 6.277 1.00 0.00 143 LYS A CA 2
ATOM 2342 C C . LYS A 1 57 ? -10.266 -2.260 7.278 1.00 0.00 143 LYS A C 2
ATOM 2343 O O . LYS A 1 57 ? -10.384 -3.043 8.220 1.00 0.00 143 LYS A O 2
ATOM 2362 N N . PHE A 1 58 ? -9.168 -1.541 7.068 1.00 0.00 144 PHE A N 2
ATOM 2363 C CA . PHE A 1 58 ? -8.012 -1.634 7.953 1.00 0.00 144 PHE A CA 2
ATOM 2364 C C . PHE A 1 58 ? -7.352 -0.270 8.131 1.00 0.00 144 PHE A C 2
ATOM 2365 O O . PHE A 1 58 ? -7.559 0.642 7.330 1.00 0.00 144 PHE A O 2
ATOM 2382 N N . THR A 1 59 ? -6.557 -0.138 9.188 1.00 0.00 145 THR A N 2
ATOM 2383 C CA . THR A 1 59 ? -5.867 1.113 9.474 1.00 0.00 145 THR A CA 2
ATOM 2384 C C . THR A 1 59 ? -4.449 1.100 8.915 1.00 0.00 145 THR A C 2
ATOM 2385 O O . THR A 1 59 ? -3.803 2.143 8.810 1.00 0.00 145 THR A O 2
ATOM 2396 N N . ASP A 1 60 ? -3.971 -0.086 8.556 1.00 0.00 146 ASP A N 2
ATOM 2397 C CA . ASP A 1 60 ? -2.629 -0.235 8.005 1.00 0.00 146 ASP A CA 2
ATOM 2398 C C . ASP A 1 60 ? -2.663 -1.010 6.692 1.00 0.00 146 ASP A C 2
ATOM 2399 O O . ASP A 1 60 ? -3.162 -2.134 6.638 1.00 0.00 146 ASP A O 2
ATOM 2408 N N . GLU A 1 61 ? -2.130 -0.402 5.637 1.00 0.00 147 GLU A N 2
ATOM 2409 C CA . GLU A 1 61 ? -2.102 -1.036 4.325 1.00 0.00 147 GLU A CA 2
ATOM 2410 C C . GLU A 1 61 ? -1.231 -2.289 4.344 1.00 0.00 147 GLU A C 2
ATOM 2411 O O . GLU A 1 61 ? -1.564 -3.301 3.725 1.00 0.00 147 GLU A O 2
ATOM 2423 N N . LEU A 1 62 ? -0.113 -2.215 5.058 1.00 0.00 148 LEU A N 2
ATOM 2424 C CA . LEU A 1 62 ? 0.807 -3.342 5.159 1.00 0.00 148 LEU A CA 2
ATOM 2425 C C . LEU A 1 62 ? 0.057 -4.631 5.481 1.00 0.00 148 LEU A C 2
ATOM 2426 O O . LEU A 1 62 ? 0.281 -5.664 4.852 1.00 0.00 148 LEU A O 2
ATOM 2442 N N . GLU A 1 63 ? -0.837 -4.559 6.463 1.00 0.00 149 GLU A N 2
ATOM 2443 C CA . GLU A 1 63 ? -1.621 -5.721 6.867 1.00 0.00 149 GLU A CA 2
ATOM 2444 C C . GLU A 1 63 ? -2.711 -6.024 5.842 1.00 0.00 149 GLU A C 2
ATOM 2445 O O . GLU A 1 63 ? -3.060 -7.183 5.619 1.00 0.00 149 GLU A O 2
ATOM 2457 N N . GLN A 1 64 ? -3.243 -4.974 5.224 1.00 0.00 150 GLN A N 2
ATOM 2458 C CA . GLN A 1 64 ? -4.293 -5.128 4.225 1.00 0.00 150 GLN A CA 2
ATOM 2459 C C . GLN A 1 64 ? -3.940 -6.228 3.229 1.00 0.00 150 GLN A C 2
ATOM 2460 O O . GLN A 1 64 ? -4.796 -7.021 2.834 1.00 0.00 150 GLN A O 2
ATOM 2474 N N . LYS A 1 65 ? -2.675 -6.272 2.827 1.00 0.00 151 LYS A N 2
ATOM 2475 C CA . LYS A 1 65 ? -2.207 -7.275 1.878 1.00 0.00 151 LYS A CA 2
ATOM 2476 C C . LYS A 1 65 ? -1.915 -8.596 2.582 1.00 0.00 151 LYS A C 2
ATOM 2477 O O . LYS A 1 65 ? -2.329 -9.660 2.121 1.00 0.00 151 LYS A O 2
ATOM 2496 N N . ARG A 1 66 ? -1.203 -8.520 3.701 1.00 0.00 152 ARG A N 2
ATOM 2497 C CA . ARG A 1 66 ? -0.857 -9.711 4.469 1.00 0.00 152 ARG A CA 2
ATOM 2498 C C . ARG A 1 66 ? -2.060 -10.639 4.603 1.00 0.00 152 ARG A C 2
ATOM 2499 O O . ARG A 1 66 ? -1.931 -11.858 4.490 1.00 0.00 152 ARG A O 2
ATOM 2520 N N . ALA A 1 67 ? -3.229 -10.055 4.845 1.00 0.00 153 ALA A N 2
ATOM 2521 C CA . ALA A 1 67 ? -4.454 -10.829 4.993 1.00 0.00 153 ALA A CA 2
ATOM 2522 C C . ALA A 1 67 ? -4.860 -11.473 3.671 1.00 0.00 153 ALA A C 2
ATOM 2523 O O . ALA A 1 67 ? -5.257 -12.638 3.632 1.00 0.00 153 ALA A O 2
ATOM 2530 N N . LEU A 1 68 ? -4.758 -10.708 2.590 1.00 0.00 154 LEU A N 2
ATOM 2531 C CA . LEU A 1 68 ? -5.115 -11.203 1.265 1.00 0.00 154 LEU A CA 2
ATOM 2532 C C . LEU A 1 68 ? -4.405 -12.520 0.967 1.00 0.00 154 LEU A C 2
ATOM 2533 O O . LEU A 1 68 ? -4.977 -13.423 0.355 1.00 0.00 154 LEU A O 2
ATOM 2549 N N . THR A 1 69 ? -3.153 -12.623 1.404 1.00 0.00 155 THR A N 2
ATOM 2550 C CA . THR A 1 69 ? -2.365 -13.829 1.185 1.00 0.00 155 THR A CA 2
ATOM 2551 C C . THR A 1 69 ? -2.495 -14.792 2.359 1.00 0.00 155 THR A C 2
ATOM 2552 O O . THR A 1 69 ? -2.466 -16.009 2.181 1.00 0.00 155 THR A O 2
ATOM 2563 N N . GLU A 1 70 ? -2.637 -14.239 3.559 1.00 0.00 156 GLU A N 2
ATOM 2564 C CA . GLU A 1 70 ? -2.772 -15.051 4.763 1.00 0.00 156 GLU A CA 2
ATOM 2565 C C . GLU A 1 70 ? -4.218 -15.496 4.960 1.00 0.00 156 GLU A C 2
ATOM 2566 O O . GLU A 1 70 ? -4.527 -16.686 4.884 1.00 0.00 156 GLU A O 2
ATOM 2578 N N . CYS A 1 71 ? -5.097 -14.534 5.216 1.00 0.00 157 CYS A N 2
ATOM 2579 C CA . CYS A 1 71 ? -6.511 -14.827 5.425 1.00 0.00 157 CYS A CA 2
ATOM 2580 C C . CYS A 1 71 ? -7.114 -15.504 4.199 1.00 0.00 157 CYS A C 2
ATOM 2581 O O . CYS A 1 71 ? -8.218 -16.045 4.257 1.00 0.00 157 CYS A O 2
ATOM 2589 N N . GLN A 1 72 ? -6.383 -15.467 3.090 1.00 0.00 158 GLN A N 2
ATOM 2590 C CA . GLN A 1 72 ? -6.847 -16.075 1.848 1.00 0.00 158 GLN A CA 2
ATOM 2591 C C . GLN A 1 72 ? -7.561 -17.395 2.122 1.00 0.00 158 GLN A C 2
ATOM 2592 O O . GLN A 1 72 ? -7.139 -18.175 2.975 1.00 0.00 158 GLN A O 2
ATOM 2606 N N . GLY A 1 73 ? -8.646 -17.638 1.393 1.00 0.00 159 GLY A N 2
ATOM 2607 C CA . GLY A 1 73 ? -9.401 -18.864 1.573 1.00 0.00 159 GLY A CA 2
ATOM 2608 C C . GLY A 1 73 ? -9.742 -19.127 3.026 1.00 0.00 159 GLY A C 2
ATOM 2609 O O . GLY A 1 73 ? -9.746 -20.274 3.472 1.00 0.00 159 GLY A O 2
ATOM 2613 N N . ALA A 1 74 ? -10.028 -18.062 3.768 1.00 0.00 160 ALA A N 2
ATOM 2614 C CA . ALA A 1 74 ? -10.372 -18.183 5.179 1.00 0.00 160 ALA A CA 2
ATOM 2615 C C . ALA A 1 74 ? -11.713 -18.886 5.358 1.00 0.00 160 ALA A C 2
ATOM 2616 O O . ALA A 1 74 ? -12.762 -18.340 5.019 1.00 0.00 160 ALA A O 2
ATOM 2623 N N . VAL A 1 75 ? -11.671 -20.103 5.893 1.00 0.00 161 VAL A N 2
ATOM 2624 C CA . VAL A 1 75 ? -12.883 -20.881 6.118 1.00 0.00 161 VAL A CA 2
ATOM 2625 C C . VAL A 1 75 ? -13.426 -20.658 7.525 1.00 0.00 161 VAL A C 2
ATOM 2626 O O . VAL A 1 75 ? -14.638 -20.630 7.737 1.00 0.00 161 VAL A O 2
ATOM 2639 N N . GLY A 1 76 ? -12.520 -20.499 8.485 1.00 0.00 162 GLY A N 2
ATOM 2640 C CA . GLY A 1 76 ? -12.928 -20.279 9.861 1.00 0.00 162 GLY A CA 2
ATOM 2641 C C . GLY A 1 76 ? -14.194 -19.452 9.965 1.00 0.00 162 GLY A C 2
ATOM 2642 O O . GLY A 1 76 ? -15.022 -19.680 10.848 1.00 0.00 162 GLY A O 2
ATOM 2646 N N . LEU A 1 77 ? -14.345 -18.488 9.064 1.00 0.00 163 LEU A N 2
ATOM 2647 C CA . LEU A 1 77 ? -15.519 -17.622 9.059 1.00 0.00 163 LEU A CA 2
ATOM 2648 C C . LEU A 1 77 ? -16.660 -18.256 8.269 1.00 0.00 163 LEU A C 2
ATOM 2649 O O . LEU A 1 77 ? -16.542 -18.488 7.067 1.00 0.00 163 LEU A O 2
ATOM 2665 N N . GLY A 1 78 ? -17.765 -18.532 8.955 1.00 0.00 164 GLY A N 2
ATOM 2666 C CA . GLY A 1 78 ? -18.912 -19.134 8.301 1.00 0.00 164 GLY A CA 2
ATOM 2667 C C . GLY A 1 78 ? -18.633 -20.546 7.824 1.00 0.00 164 GLY A C 2
ATOM 2668 O O . GLY A 1 78 ? -17.489 -21.001 7.846 1.00 0.00 164 GLY A O 2
ATOM 2672 N N . SER A 1 79 ? -19.680 -21.241 7.392 1.00 0.00 165 SER A N 2
ATOM 2673 C CA . SER A 1 79 ? -19.543 -22.611 6.912 1.00 0.00 165 SER A CA 2
ATOM 2674 C C . SER A 1 79 ? -19.078 -22.634 5.459 1.00 0.00 165 SER A C 2
ATOM 2675 O O . SER A 1 79 ? -19.550 -23.440 4.657 1.00 0.00 165 SER A O 2
ATOM 2683 N N . LYS A 1 80 ? -18.150 -21.743 5.127 1.00 0.00 166 LYS A N 2
ATOM 2684 C CA . LYS A 1 80 ? -17.619 -21.659 3.772 1.00 0.00 166 LYS A CA 2
ATOM 2685 C C . LYS A 1 80 ? -16.396 -20.749 3.722 1.00 0.00 166 LYS A C 2
ATOM 2686 O O . LYS A 1 80 ? -16.202 -19.884 4.576 1.00 0.00 166 LYS A O 2
ATOM 2705 N N . PRO A 1 81 ? -15.553 -20.946 2.698 1.00 0.00 167 PRO A N 2
ATOM 2706 C CA . PRO A 1 81 ? -14.335 -20.151 2.511 1.00 0.00 167 PRO A CA 2
ATOM 2707 C C . PRO A 1 81 ? -14.639 -18.711 2.112 1.00 0.00 167 PRO A C 2
ATOM 2708 O O . PRO A 1 81 ? -15.788 -18.359 1.844 1.00 0.00 167 PRO A O 2
ATOM 2719 N N . VAL A 1 82 ? -13.602 -17.880 2.075 1.00 0.00 168 VAL A N 2
ATOM 2720 C CA . VAL A 1 82 ? -13.758 -16.478 1.706 1.00 0.00 168 VAL A CA 2
ATOM 2721 C C . VAL A 1 82 ? -12.664 -16.039 0.739 1.00 0.00 168 VAL A C 2
ATOM 2722 O O . VAL A 1 82 ? -11.476 -16.215 1.008 1.00 0.00 168 VAL A O 2
ATOM 2735 N N . ARG A 1 83 ? -13.074 -15.467 -0.388 1.00 0.00 169 ARG A N 2
ATOM 2736 C CA . ARG A 1 83 ? -12.129 -15.003 -1.397 1.00 0.00 169 ARG A CA 2
ATOM 2737 C C . ARG A 1 83 ? -11.729 -13.553 -1.141 1.00 0.00 169 ARG A C 2
ATOM 2738 O O . ARG A 1 83 ? -12.567 -12.651 -1.175 1.00 0.00 169 ARG A O 2
ATOM 2759 N N . LEU A 1 84 ? -10.443 -13.336 -0.883 1.00 0.00 170 LEU A N 2
ATOM 2760 C CA . LEU A 1 84 ? -9.931 -11.996 -0.621 1.00 0.00 170 LEU A CA 2
ATOM 2761 C C . LEU A 1 84 ? -9.414 -11.349 -1.902 1.00 0.00 170 LEU A C 2
ATOM 2762 O O . LEU A 1 84 ? -8.864 -12.025 -2.772 1.00 0.00 170 LEU A O 2
ATOM 2778 N N . SER A 1 85 ? -9.592 -10.037 -2.010 1.00 0.00 171 SER A N 2
ATOM 2779 C CA . SER A 1 85 ? -9.145 -9.299 -3.186 1.00 0.00 171 SER A CA 2
ATOM 2780 C C . SER A 1 85 ? -8.966 -7.819 -2.863 1.00 0.00 171 SER A C 2
ATOM 2781 O O . SER A 1 85 ? -9.290 -7.368 -1.764 1.00 0.00 171 SER A O 2
ATOM 2789 N N . VAL A 1 86 ? -8.447 -7.067 -3.829 1.00 0.00 172 VAL A N 2
ATOM 2790 C CA . VAL A 1 86 ? -8.225 -5.637 -3.649 1.00 0.00 172 VAL A CA 2
ATOM 2791 C C . VAL A 1 86 ? -9.355 -4.824 -4.271 1.00 0.00 172 VAL A C 2
ATOM 2792 O O . VAL A 1 86 ? -9.405 -4.641 -5.487 1.00 0.00 172 VAL A O 2
ATOM 2805 N N . ALA A 1 87 ? -10.260 -4.337 -3.428 1.00 0.00 173 ALA A N 2
ATOM 2806 C CA . ALA A 1 87 ? -11.387 -3.540 -3.895 1.00 0.00 173 ALA A CA 2
ATOM 2807 C C . ALA A 1 87 ? -11.064 -2.050 -3.849 1.00 0.00 173 ALA A C 2
ATOM 2808 O O . ALA A 1 87 ? -10.573 -1.543 -2.840 1.00 0.00 173 ALA A O 2
ATOM 2815 N N . ILE A 1 88 ? -11.340 -1.356 -4.948 1.00 0.00 174 ILE A N 2
ATOM 2816 C CA . ILE A 1 88 ? -11.078 0.075 -5.032 1.00 0.00 174 ILE A CA 2
ATOM 2817 C C . ILE A 1 88 ? -12.017 0.861 -4.123 1.00 0.00 174 ILE A C 2
ATOM 2818 O O . ILE A 1 88 ? -13.234 0.677 -4.140 1.00 0.00 174 ILE A O 2
ATOM 2834 N N . PRO A 1 89 ? -11.440 1.759 -3.311 1.00 0.00 175 PRO A N 2
ATOM 2835 C CA . PRO A 1 89 ? -12.208 2.593 -2.381 1.00 0.00 175 PRO A CA 2
ATOM 2836 C C . PRO A 1 89 ? -13.051 3.640 -3.101 1.00 0.00 175 PRO A C 2
ATOM 2837 O O . PRO A 1 89 ? -14.206 3.873 -2.746 1.00 0.00 175 PRO A O 2
ATOM 2848 N N . LYS A 1 90 ? -12.466 4.268 -4.116 1.00 0.00 176 LYS A N 2
ATOM 2849 C CA . LYS A 1 90 ? -13.163 5.289 -4.888 1.00 0.00 176 LYS A CA 2
ATOM 2850 C C . LYS A 1 90 ? -13.057 5.007 -6.384 1.00 0.00 176 LYS A C 2
ATOM 2851 O O . LYS A 1 90 ? -11.984 5.131 -6.973 1.00 0.00 176 LYS A O 2
ATOM 2870 N N . ALA A 1 91 ? -14.177 4.630 -6.991 1.00 0.00 177 ALA A N 2
ATOM 2871 C CA . ALA A 1 91 ? -14.209 4.334 -8.418 1.00 0.00 177 ALA A CA 2
ATOM 2872 C C . ALA A 1 91 ? -15.408 4.997 -9.089 1.00 0.00 177 ALA A C 2
ATOM 2873 O O . ALA A 1 91 ? -16.302 5.510 -8.416 1.00 0.00 177 ALA A O 2
ATOM 2880 N N . SER A 1 92 ? -15.419 4.984 -10.418 1.00 0.00 178 SER A N 2
ATOM 2881 C CA . SER A 1 92 ? -16.506 5.588 -11.179 1.00 0.00 178 SER A CA 2
ATOM 2882 C C . SER A 1 92 ? -16.908 6.932 -10.580 1.00 0.00 178 SER A C 2
ATOM 2883 O O . SER A 1 92 ? -18.089 7.273 -10.530 1.00 0.00 178 SER A O 2
ATOM 2891 N N . ARG A 1 93 ? -15.915 7.691 -10.126 1.00 0.00 179 ARG A N 2
ATOM 2892 C CA . ARG A 1 93 ? -16.164 8.997 -9.529 1.00 0.00 179 ARG A CA 2
ATOM 2893 C C . ARG A 1 93 ? -16.442 10.043 -10.605 1.00 0.00 179 ARG A C 2
ATOM 2894 O O . ARG A 1 93 ? -16.159 9.827 -11.783 1.00 0.00 179 ARG A O 2
ATOM 2915 N N . VAL A 1 94 ? -16.998 11.177 -10.190 1.00 0.00 180 VAL A N 2
ATOM 2916 C CA . VAL A 1 94 ? -17.313 12.257 -11.118 1.00 0.00 180 VAL A CA 2
ATOM 2917 C C . VAL A 1 94 ? -16.483 13.500 -10.818 1.00 0.00 180 VAL A C 2
ATOM 2918 O O . VAL A 1 94 ? -16.285 13.863 -9.658 1.00 0.00 180 VAL A O 2
ATOM 2931 N N . LYS A 1 95 ? -15.999 14.150 -11.870 1.00 0.00 181 LYS A N 2
ATOM 2932 C CA . LYS A 1 95 ? -15.190 15.354 -11.722 1.00 0.00 181 LYS A CA 2
ATOM 2933 C C . LYS A 1 95 ? -16.030 16.605 -11.957 1.00 0.00 181 LYS A C 2
ATOM 2934 O O . LYS A 1 95 ? -16.925 16.631 -12.802 1.00 0.00 181 LYS A O 2
ATOM 2953 N N . PRO A 1 96 ? -15.734 17.669 -11.195 1.00 0.00 182 PRO A N 2
ATOM 2954 C CA . PRO A 1 96 ? -16.450 18.944 -11.305 1.00 0.00 182 PRO A CA 2
ATOM 2955 C C . PRO A 1 96 ? -16.143 19.671 -12.610 1.00 0.00 182 PRO A C 2
ATOM 2956 O O . PRO A 1 96 ? -15.061 20.233 -12.780 1.00 0.00 182 PRO A O 2
ATOM 2967 N N . VAL A 1 97 ? -17.102 19.656 -13.530 1.00 0.00 183 VAL A N 2
ATOM 2968 C CA . VAL A 1 97 ? -16.935 20.315 -14.820 1.00 0.00 183 VAL A CA 2
ATOM 2969 C C . VAL A 1 97 ? -17.952 21.437 -15.000 1.00 0.00 183 VAL A C 2
ATOM 2970 O O . VAL A 1 97 ? -19.155 21.228 -14.844 1.00 0.00 183 VAL A O 2
ATOM 2983 N N . GLU A 1 98 ? -17.460 22.627 -15.328 1.00 0.00 184 GLU A N 2
ATOM 2984 C CA . GLU A 1 98 ? -18.327 23.782 -15.529 1.00 0.00 184 GLU A CA 2
ATOM 2985 C C . GLU A 1 98 ? -18.196 24.320 -16.951 1.00 0.00 184 GLU A C 2
ATOM 2986 O O . GLU A 1 98 ? -17.092 24.434 -17.484 1.00 0.00 184 GLU A O 2
ATOM 2998 N N . SER A 1 99 ? -19.331 24.647 -17.560 1.00 0.00 185 SER A N 2
ATOM 2999 C CA . SER A 1 99 ? -19.345 25.169 -18.922 1.00 0.00 185 SER A CA 2
ATOM 3000 C C . SER A 1 99 ? -19.079 26.671 -18.931 1.00 0.00 185 SER A C 2
ATOM 3001 O O . SER A 1 99 ? -19.911 27.463 -18.490 1.00 0.00 185 SER A O 2
ATOM 3009 N N . GLY A 1 100 ? -17.912 27.056 -19.439 1.00 0.00 186 GLY A N 2
ATOM 3010 C CA . GLY A 1 100 ? -17.556 28.462 -19.496 1.00 0.00 186 GLY A CA 2
ATOM 3011 C C . GLY A 1 100 ? -18.354 29.220 -20.539 1.00 0.00 186 GLY A C 2
ATOM 3012 O O . GLY A 1 100 ? -19.439 28.804 -20.944 1.00 0.00 186 GLY A O 2
ATOM 3016 N N . PRO A 1 101 ? -17.813 30.362 -20.988 1.00 0.00 187 PRO A N 2
ATOM 3017 C CA . PRO A 1 101 ? -18.466 31.205 -21.994 1.00 0.00 187 PRO A CA 2
ATOM 3018 C C . PRO A 1 101 ? -18.482 30.555 -23.373 1.00 0.00 187 PRO A C 2
ATOM 3019 O O . PRO A 1 101 ? -17.507 30.639 -24.120 1.00 0.00 187 PRO A O 2
ATOM 3030 N N . SER A 1 102 ? -19.594 29.907 -23.705 1.00 0.00 188 SER A N 2
ATOM 3031 C CA . SER A 1 102 ? -19.734 29.240 -24.994 1.00 0.00 188 SER A CA 2
ATOM 3032 C C . SER A 1 102 ? -20.057 30.246 -26.095 1.00 0.00 188 SER A C 2
ATOM 3033 O O . SER A 1 102 ? -20.701 31.266 -25.849 1.00 0.00 188 SER A O 2
ATOM 3041 N N . SER A 1 103 ? -19.604 29.950 -27.309 1.00 0.00 189 SER A N 2
ATOM 3042 C CA . SER A 1 103 ? -19.840 30.830 -28.448 1.00 0.00 189 SER A CA 2
ATOM 3043 C C . SER A 1 103 ? -21.245 30.630 -29.006 1.00 0.00 189 SER A C 2
ATOM 3044 O O . SER A 1 103 ? -21.964 29.719 -28.598 1.00 0.00 189 SER A O 2
ATOM 3052 N N . GLY A 1 104 ? -21.631 31.491 -29.943 1.00 0.00 190 GLY A N 2
ATOM 3053 C CA . GLY A 1 104 ? -22.949 31.394 -30.543 1.00 0.00 190 GLY A CA 2
ATOM 3054 C C . GLY A 1 104 ? -23.671 32.726 -30.577 1.00 0.00 190 GLY A C 2
ATOM 3055 O O . GLY A 1 104 ? -23.337 33.640 -29.822 1.00 0.00 190 GLY A O 2
ATOM 3059 N N . GLY A 1 1 ? 0.446 17.645 -7.148 1.00 0.00 87 GLY A N 3
ATOM 3060 C CA . GLY A 1 1 ? -0.444 18.388 -6.275 1.00 0.00 87 GLY A CA 3
ATOM 3061 C C . GLY A 1 1 ? -0.396 17.893 -4.843 1.00 0.00 87 GLY A C 3
ATOM 3062 O O . GLY A 1 1 ? -0.525 16.696 -4.588 1.00 0.00 87 GLY A O 3
ATOM 3066 N N . SER A 1 2 ? -0.209 18.817 -3.905 1.00 0.00 88 SER A N 3
ATOM 3067 C CA . SER A 1 2 ? -0.140 18.468 -2.491 1.00 0.00 88 SER A CA 3
ATOM 3068 C C . SER A 1 2 ? -1.333 17.609 -2.084 1.00 0.00 88 SER A C 3
ATOM 3069 O O . SER A 1 2 ? -2.234 17.359 -2.885 1.00 0.00 88 SER A O 3
ATOM 3077 N N . SER A 1 3 ? -1.332 17.161 -0.833 1.00 0.00 89 SER A N 3
ATOM 3078 C CA . SER A 1 3 ? -2.412 16.327 -0.319 1.00 0.00 89 SER A CA 3
ATOM 3079 C C . SER A 1 3 ? -3.595 17.182 0.125 1.00 0.00 89 SER A C 3
ATOM 3080 O O . SER A 1 3 ? -3.494 17.957 1.074 1.00 0.00 89 SER A O 3
ATOM 3088 N N . GLY A 1 4 ? -4.719 17.034 -0.572 1.00 0.00 90 GLY A N 3
ATOM 3089 C CA . GLY A 1 4 ? -5.905 17.799 -0.236 1.00 0.00 90 GLY A CA 3
ATOM 3090 C C . GLY A 1 4 ? -7.013 16.932 0.328 1.00 0.00 90 GLY A C 3
ATOM 3091 O O . GLY A 1 4 ? -7.959 16.583 -0.379 1.00 0.00 90 GLY A O 3
ATOM 3095 N N . SER A 1 5 ? -6.897 16.582 1.605 1.00 0.00 91 SER A N 3
ATOM 3096 C CA . SER A 1 5 ? -7.894 15.745 2.262 1.00 0.00 91 SER A CA 3
ATOM 3097 C C . SER A 1 5 ? -8.079 14.430 1.513 1.00 0.00 91 SER A C 3
ATOM 3098 O O . SER A 1 5 ? -9.202 13.962 1.324 1.00 0.00 91 SER A O 3
ATOM 3106 N N . SER A 1 6 ? -6.968 13.837 1.087 1.00 0.00 92 SER A N 3
ATOM 3107 C CA . SER A 1 6 ? -7.006 12.577 0.354 1.00 0.00 92 SER A CA 3
ATOM 3108 C C . SER A 1 6 ? -7.702 11.494 1.172 1.00 0.00 92 SER A C 3
ATOM 3109 O O . SER A 1 6 ? -8.727 10.952 0.761 1.00 0.00 92 SER A O 3
ATOM 3117 N N . GLY A 1 7 ? -7.136 11.183 2.334 1.00 0.00 93 GLY A N 3
ATOM 3118 C CA . GLY A 1 7 ? -7.714 10.166 3.193 1.00 0.00 93 GLY A CA 3
ATOM 3119 C C . GLY A 1 7 ? -7.488 8.763 2.664 1.00 0.00 93 GLY A C 3
ATOM 3120 O O . GLY A 1 7 ? -8.342 8.185 1.991 1.00 0.00 93 GLY A O 3
ATOM 3124 N N . PRO A 1 8 ? -6.312 8.194 2.967 1.00 0.00 94 PRO A N 3
ATOM 3125 C CA . PRO A 1 8 ? -5.948 6.844 2.526 1.00 0.00 94 PRO A CA 3
ATOM 3126 C C . PRO A 1 8 ? -6.763 5.765 3.231 1.00 0.00 94 PRO A C 3
ATOM 3127 O O . PRO A 1 8 ? -6.732 5.652 4.456 1.00 0.00 94 PRO A O 3
ATOM 3138 N N . GLU A 1 9 ? -7.491 4.975 2.448 1.00 0.00 95 GLU A N 3
ATOM 3139 C CA . GLU A 1 9 ? -8.315 3.905 2.999 1.00 0.00 95 GLU A CA 3
ATOM 3140 C C . GLU A 1 9 ? -7.837 2.542 2.505 1.00 0.00 95 GLU A C 3
ATOM 3141 O O . GLU A 1 9 ? -7.273 2.427 1.417 1.00 0.00 95 GLU A O 3
ATOM 3153 N N . TYR A 1 10 ? -8.068 1.513 3.313 1.00 0.00 96 TYR A N 3
ATOM 3154 C CA . TYR A 1 10 ? -7.660 0.158 2.960 1.00 0.00 96 TYR A CA 3
ATOM 3155 C C . TYR A 1 10 ? -8.777 -0.840 3.248 1.00 0.00 96 TYR A C 3
ATOM 3156 O O . TYR A 1 10 ? -9.009 -1.215 4.398 1.00 0.00 96 TYR A O 3
ATOM 3174 N N . SER A 1 11 ? -9.466 -1.267 2.195 1.00 0.00 97 SER A N 3
ATOM 3175 C CA . SER A 1 11 ? -10.561 -2.220 2.333 1.00 0.00 97 SER A CA 3
ATOM 3176 C C . SER A 1 11 ? -10.292 -3.479 1.516 1.00 0.00 97 SER A C 3
ATOM 3177 O O . SER A 1 11 ? -9.554 -3.448 0.530 1.00 0.00 97 SER A O 3
ATOM 3185 N N . LEU A 1 12 ? -10.897 -4.587 1.931 1.00 0.00 98 LEU A N 3
ATOM 3186 C CA . LEU A 1 12 ? -10.724 -5.859 1.238 1.00 0.00 98 LEU A CA 3
ATOM 3187 C C . LEU A 1 12 ? -12.072 -6.438 0.818 1.00 0.00 98 LEU A C 3
ATOM 3188 O O . LEU A 1 12 ? -13.073 -6.277 1.516 1.00 0.00 98 LEU A O 3
ATOM 3204 N N . PHE A 1 13 ? -12.089 -7.114 -0.326 1.00 0.00 99 PHE A N 3
ATOM 3205 C CA . PHE A 1 13 ? -13.313 -7.719 -0.838 1.00 0.00 99 PHE A CA 3
ATOM 3206 C C . PHE A 1 13 ? -13.405 -9.187 -0.433 1.00 0.00 99 PHE A C 3
ATOM 3207 O O . PHE A 1 13 ? -12.505 -9.978 -0.715 1.00 0.00 99 PHE A O 3
ATOM 3224 N N . VAL A 1 14 ? -14.500 -9.544 0.231 1.00 0.00 100 VAL A N 3
ATOM 3225 C CA . VAL A 1 14 ? -14.711 -10.916 0.675 1.00 0.00 100 VAL A CA 3
ATOM 3226 C C . VAL A 1 14 ? -15.910 -11.543 -0.028 1.00 0.00 100 VAL A C 3
ATOM 3227 O O . VAL A 1 14 ? -16.872 -10.855 -0.370 1.00 0.00 100 VAL A O 3
ATOM 3240 N N . GLY A 1 15 ? -15.846 -12.854 -0.242 1.00 0.00 101 GLY A N 3
ATOM 3241 C CA . GLY A 1 15 ? -16.933 -13.552 -0.903 1.00 0.00 101 GLY A CA 3
ATOM 3242 C C . GLY A 1 15 ? -17.279 -14.861 -0.223 1.00 0.00 101 GLY A C 3
ATOM 3243 O O . GLY A 1 15 ? -16.692 -15.212 0.800 1.00 0.00 101 GLY A O 3
ATOM 3247 N N . ASP A 1 16 ? -18.237 -15.586 -0.792 1.00 0.00 102 ASP A N 3
ATOM 3248 C CA . ASP A 1 16 ? -18.662 -16.864 -0.234 1.00 0.00 102 ASP A CA 3
ATOM 3249 C C . ASP A 1 16 ? -18.953 -16.736 1.258 1.00 0.00 102 ASP A C 3
ATOM 3250 O O . ASP A 1 16 ? -18.406 -17.479 2.075 1.00 0.00 102 ASP A O 3
ATOM 3259 N N . LEU A 1 17 ? -19.817 -15.789 1.608 1.00 0.00 103 LEU A N 3
ATOM 3260 C CA . LEU A 1 17 ? -20.181 -15.562 3.002 1.00 0.00 103 LEU A CA 3
ATOM 3261 C C . LEU A 1 17 ? -21.529 -16.199 3.324 1.00 0.00 103 LEU A C 3
ATOM 3262 O O . LEU A 1 17 ? -22.581 -15.663 2.974 1.00 0.00 103 LEU A O 3
ATOM 3278 N N . THR A 1 18 ? -21.491 -17.347 3.994 1.00 0.00 104 THR A N 3
ATOM 3279 C CA . THR A 1 18 ? -22.709 -18.057 4.364 1.00 0.00 104 THR A CA 3
ATOM 3280 C C . THR A 1 18 ? -23.727 -17.112 4.991 1.00 0.00 104 THR A C 3
ATOM 3281 O O . THR A 1 18 ? -23.378 -16.106 5.609 1.00 0.00 104 THR A O 3
ATOM 3292 N N . PRO A 1 19 ? -25.018 -17.440 4.831 1.00 0.00 105 PRO A N 3
ATOM 3293 C CA . PRO A 1 19 ? -26.113 -16.633 5.376 1.00 0.00 105 PRO A CA 3
ATOM 3294 C C . PRO A 1 19 ? -26.183 -16.703 6.898 1.00 0.00 105 PRO A C 3
ATOM 3295 O O . PRO A 1 19 ? -27.030 -16.061 7.520 1.00 0.00 105 PRO A O 3
ATOM 3306 N N . ASP A 1 20 ? -25.288 -17.484 7.491 1.00 0.00 106 ASP A N 3
ATOM 3307 C CA . ASP A 1 20 ? -25.247 -17.636 8.941 1.00 0.00 106 ASP A CA 3
ATOM 3308 C C . ASP A 1 20 ? -24.120 -16.802 9.543 1.00 0.00 106 ASP A C 3
ATOM 3309 O O . ASP A 1 20 ? -23.608 -17.114 10.618 1.00 0.00 106 ASP A O 3
ATOM 3318 N N . VAL A 1 21 ? -23.737 -15.739 8.842 1.00 0.00 107 VAL A N 3
ATOM 3319 C CA . VAL A 1 21 ? -22.671 -14.860 9.306 1.00 0.00 107 VAL A CA 3
ATOM 3320 C C . VAL A 1 21 ? -23.062 -13.394 9.155 1.00 0.00 107 VAL A C 3
ATOM 3321 O O . VAL A 1 21 ? -23.652 -12.999 8.150 1.00 0.00 107 VAL A O 3
ATOM 3334 N N . ASP A 1 22 ? -22.729 -12.592 10.161 1.00 0.00 108 ASP A N 3
ATOM 3335 C CA . ASP A 1 22 ? -23.044 -11.169 10.139 1.00 0.00 108 ASP A CA 3
ATOM 3336 C C . ASP A 1 22 ? -21.781 -10.330 10.307 1.00 0.00 108 ASP A C 3
ATOM 3337 O O . ASP A 1 22 ? -20.714 -10.854 10.629 1.00 0.00 108 ASP A O 3
ATOM 3346 N N . ASP A 1 23 ? -21.909 -9.027 10.085 1.00 0.00 109 ASP A N 3
ATOM 3347 C CA . ASP A 1 23 ? -20.777 -8.115 10.211 1.00 0.00 109 ASP A CA 3
ATOM 3348 C C . ASP A 1 23 ? -20.010 -8.377 11.503 1.00 0.00 109 ASP A C 3
ATOM 3349 O O . ASP A 1 23 ? -18.782 -8.448 11.504 1.00 0.00 109 ASP A O 3
ATOM 3358 N N . GLY A 1 24 ? -20.744 -8.518 12.603 1.00 0.00 110 GLY A N 3
ATOM 3359 C CA . GLY A 1 24 ? -20.115 -8.769 13.887 1.00 0.00 110 GLY A CA 3
ATOM 3360 C C . GLY A 1 24 ? -18.978 -9.767 13.791 1.00 0.00 110 GLY A C 3
ATOM 3361 O O . GLY A 1 24 ? -17.912 -9.561 14.370 1.00 0.00 110 GLY A O 3
ATOM 3365 N N . MET A 1 25 ? -19.206 -10.852 13.058 1.00 0.00 111 MET A N 3
ATOM 3366 C CA . MET A 1 25 ? -18.191 -11.886 12.889 1.00 0.00 111 MET A CA 3
ATOM 3367 C C . MET A 1 25 ? -17.141 -11.456 11.869 1.00 0.00 111 MET A C 3
ATOM 3368 O O . MET A 1 25 ? -15.945 -11.677 12.064 1.00 0.00 111 MET A O 3
ATOM 3382 N N . LEU A 1 26 ? -17.595 -10.841 10.783 1.00 0.00 112 LEU A N 3
ATOM 3383 C CA . LEU A 1 26 ? -16.694 -10.379 9.733 1.00 0.00 112 LEU A CA 3
ATOM 3384 C C . LEU A 1 26 ? -15.647 -9.422 10.294 1.00 0.00 112 LEU A C 3
ATOM 3385 O O . LEU A 1 26 ? -14.559 -9.280 9.737 1.00 0.00 112 LEU A O 3
ATOM 3401 N N . TYR A 1 27 ? -15.984 -8.770 11.402 1.00 0.00 113 TYR A N 3
ATOM 3402 C CA . TYR A 1 27 ? -15.073 -7.826 12.039 1.00 0.00 113 TYR A CA 3
ATOM 3403 C C . TYR A 1 27 ? -14.094 -8.550 12.958 1.00 0.00 113 TYR A C 3
ATOM 3404 O O . TYR A 1 27 ? -12.884 -8.528 12.734 1.00 0.00 113 TYR A O 3
ATOM 3422 N N . GLU A 1 28 ? -14.627 -9.192 13.993 1.00 0.00 114 GLU A N 3
ATOM 3423 C CA . GLU A 1 28 ? -13.800 -9.923 14.946 1.00 0.00 114 GLU A CA 3
ATOM 3424 C C . GLU A 1 28 ? -12.931 -10.955 14.233 1.00 0.00 114 GLU A C 3
ATOM 3425 O O . GLU A 1 28 ? -11.747 -11.103 14.537 1.00 0.00 114 GLU A O 3
ATOM 3437 N N . PHE A 1 29 ? -13.527 -11.667 13.282 1.00 0.00 115 PHE A N 3
ATOM 3438 C CA . PHE A 1 29 ? -12.809 -12.687 12.526 1.00 0.00 115 PHE A CA 3
ATOM 3439 C C . PHE A 1 29 ? -11.509 -12.127 11.958 1.00 0.00 115 PHE A C 3
ATOM 3440 O O . PHE A 1 29 ? -10.513 -12.841 11.834 1.00 0.00 115 PHE A O 3
ATOM 3457 N N . PHE A 1 30 ? -11.525 -10.843 11.612 1.00 0.00 116 PHE A N 3
ATOM 3458 C CA . PHE A 1 30 ? -10.348 -10.187 11.055 1.00 0.00 116 PHE A CA 3
ATOM 3459 C C . PHE A 1 30 ? -9.556 -9.473 12.146 1.00 0.00 116 PHE A C 3
ATOM 3460 O O . PHE A 1 30 ? -8.423 -9.846 12.451 1.00 0.00 116 PHE A O 3
ATOM 3477 N N . VAL A 1 31 ? -10.160 -8.444 12.731 1.00 0.00 117 VAL A N 3
ATOM 3478 C CA . VAL A 1 31 ? -9.512 -7.677 13.789 1.00 0.00 117 VAL A CA 3
ATOM 3479 C C . VAL A 1 31 ? -8.686 -8.582 14.696 1.00 0.00 117 VAL A C 3
ATOM 3480 O O . VAL A 1 31 ? -7.695 -8.151 15.286 1.00 0.00 117 VAL A O 3
ATOM 3493 N N . LYS A 1 32 ? -9.101 -9.840 14.804 1.00 0.00 118 LYS A N 3
ATOM 3494 C CA . LYS A 1 32 ? -8.399 -10.808 15.638 1.00 0.00 118 LYS A CA 3
ATOM 3495 C C . LYS A 1 32 ? -7.004 -11.088 15.091 1.00 0.00 118 LYS A C 3
ATOM 3496 O O . LYS A 1 32 ? -6.009 -10.968 15.806 1.00 0.00 118 LYS A O 3
ATOM 3515 N N . VAL A 1 33 ? -6.937 -11.461 13.816 1.00 0.00 119 VAL A N 3
ATOM 3516 C CA . VAL A 1 33 ? -5.662 -11.755 13.172 1.00 0.00 119 VAL A CA 3
ATOM 3517 C C . VAL A 1 33 ? -4.852 -10.483 12.950 1.00 0.00 119 VAL A C 3
ATOM 3518 O O . VAL A 1 33 ? -3.630 -10.479 13.100 1.00 0.00 119 VAL A O 3
ATOM 3531 N N . TYR A 1 34 ? -5.540 -9.404 12.593 1.00 0.00 120 TYR A N 3
ATOM 3532 C CA . TYR A 1 34 ? -4.884 -8.125 12.349 1.00 0.00 120 TYR A CA 3
ATOM 3533 C C . TYR A 1 34 ? -5.534 -7.014 13.168 1.00 0.00 120 TYR A C 3
ATOM 3534 O O . TYR A 1 34 ? -6.704 -6.678 12.986 1.00 0.00 120 TYR A O 3
ATOM 3552 N N . PRO A 1 35 ? -4.757 -6.430 14.092 1.00 0.00 121 PRO A N 3
ATOM 3553 C CA . PRO A 1 35 ? -5.234 -5.347 14.957 1.00 0.00 121 PRO A CA 3
ATOM 3554 C C . PRO A 1 35 ? -5.465 -4.050 14.189 1.00 0.00 121 PRO A C 3
ATOM 3555 O O . PRO A 1 35 ? -5.815 -3.025 14.774 1.00 0.00 121 PRO A O 3
ATOM 3566 N N . SER A 1 36 ? -5.267 -4.102 12.876 1.00 0.00 122 SER A N 3
ATOM 3567 C CA . SER A 1 36 ? -5.450 -2.930 12.028 1.00 0.00 122 SER A CA 3
ATOM 3568 C C . SER A 1 36 ? -6.886 -2.846 11.521 1.00 0.00 122 SER A C 3
ATOM 3569 O O . SER A 1 36 ? -7.387 -1.762 11.219 1.00 0.00 122 SER A O 3
ATOM 3577 N N . CYS A 1 37 ? -7.543 -3.997 11.429 1.00 0.00 123 CYS A N 3
ATOM 3578 C CA . CYS A 1 37 ? -8.922 -4.055 10.958 1.00 0.00 123 CYS A CA 3
ATOM 3579 C C . CYS A 1 37 ? -9.768 -2.969 11.614 1.00 0.00 123 CYS A C 3
ATOM 3580 O O . CYS A 1 37 ? -9.779 -2.831 12.83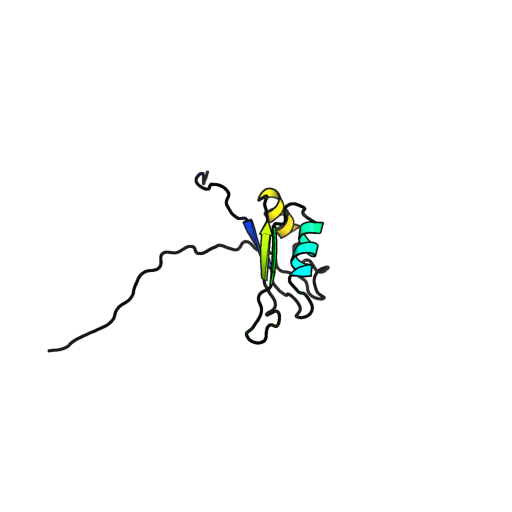7 1.00 0.00 123 CYS A O 3
ATOM 3588 N N . ARG A 1 38 ? -10.473 -2.198 10.793 1.00 0.00 124 ARG A N 3
ATOM 3589 C CA . ARG A 1 38 ? -11.319 -1.121 11.293 1.00 0.00 124 ARG A CA 3
ATOM 3590 C C . ARG A 1 38 ? -12.732 -1.624 11.570 1.00 0.00 124 ARG A C 3
ATOM 3591 O O . ARG A 1 38 ? -13.389 -1.176 12.508 1.00 0.00 124 ARG A O 3
ATOM 3612 N N . GLY A 1 39 ? -13.194 -2.560 10.745 1.00 0.00 125 GLY A N 3
ATOM 3613 C CA . GLY A 1 39 ? -14.527 -3.108 10.918 1.00 0.00 125 GLY A CA 3
ATOM 3614 C C . GLY A 1 39 ? -14.933 -4.015 9.773 1.00 0.00 125 GLY A C 3
ATOM 3615 O O . GLY A 1 39 ? -14.290 -4.028 8.724 1.00 0.00 125 GLY A O 3
ATOM 3619 N N . GLY A 1 40 ? -16.003 -4.778 9.975 1.00 0.00 126 GLY A N 3
ATOM 3620 C CA . GLY A 1 40 ? -16.474 -5.683 8.943 1.00 0.00 126 GLY A CA 3
ATOM 3621 C C . GLY A 1 40 ? -17.852 -5.311 8.431 1.00 0.00 126 GLY A C 3
ATOM 3622 O O . GLY A 1 40 ? -18.702 -4.848 9.192 1.00 0.00 126 GLY A O 3
ATOM 3626 N N . LYS A 1 41 ? -18.074 -5.512 7.136 1.00 0.00 127 LYS A N 3
ATOM 3627 C CA . LYS A 1 41 ? -19.357 -5.195 6.522 1.00 0.00 127 LYS A CA 3
ATOM 3628 C C . LYS A 1 41 ? -19.802 -6.312 5.582 1.00 0.00 127 LYS A C 3
ATOM 3629 O O . LYS A 1 41 ? -19.044 -6.744 4.713 1.00 0.00 127 LYS A O 3
ATOM 3648 N N . VAL A 1 42 ? -21.035 -6.775 5.762 1.00 0.00 128 VAL A N 3
ATOM 3649 C CA . VAL A 1 42 ? -21.581 -7.839 4.929 1.00 0.00 128 VAL A CA 3
ATOM 3650 C C . VAL A 1 42 ? -22.814 -7.365 4.169 1.00 0.00 128 VAL A C 3
ATOM 3651 O O . VAL A 1 42 ? -23.757 -6.839 4.761 1.00 0.00 128 VAL A O 3
ATOM 3664 N N . VAL A 1 43 ? -22.802 -7.555 2.854 1.00 0.00 129 VAL A N 3
ATOM 3665 C CA . VAL A 1 43 ? -23.920 -7.148 2.012 1.00 0.00 129 VAL A CA 3
ATOM 3666 C C . VAL A 1 43 ? -25.103 -8.097 2.172 1.00 0.00 129 VAL A C 3
ATOM 3667 O O . VAL A 1 43 ? -24.931 -9.269 2.512 1.00 0.00 129 VAL A O 3
ATOM 3680 N N . LEU A 1 44 ? -26.303 -7.584 1.925 1.00 0.00 130 LEU A N 3
ATOM 3681 C CA . LEU A 1 44 ? -27.516 -8.386 2.042 1.00 0.00 130 LEU A CA 3
ATOM 3682 C C . LEU A 1 44 ? -28.387 -8.241 0.797 1.00 0.00 130 LEU A C 3
ATOM 3683 O O . LEU A 1 44 ? -28.065 -7.475 -0.111 1.00 0.00 130 LEU A O 3
ATOM 3699 N N . ASP A 1 45 ? -29.490 -8.980 0.764 1.00 0.00 131 ASP A N 3
ATOM 3700 C CA . ASP A 1 45 ? -30.409 -8.931 -0.367 1.00 0.00 131 ASP A CA 3
ATOM 3701 C C . ASP A 1 45 ? -31.701 -8.214 0.013 1.00 0.00 131 ASP A C 3
ATOM 3702 O O . ASP A 1 45 ? -31.905 -7.857 1.173 1.00 0.00 131 ASP A O 3
ATOM 3711 N N . GLN A 1 46 ? -32.569 -8.007 -0.972 1.00 0.00 132 GLN A N 3
ATOM 3712 C CA . GLN A 1 46 ? -33.840 -7.332 -0.741 1.00 0.00 132 GLN A CA 3
ATOM 3713 C C . GLN A 1 46 ? -34.470 -7.793 0.569 1.00 0.00 132 GLN A C 3
ATOM 3714 O O . GLN A 1 46 ? -34.955 -6.980 1.358 1.00 0.00 132 GLN A O 3
ATOM 3728 N N . THR A 1 47 ? -34.462 -9.103 0.796 1.00 0.00 133 THR A N 3
ATOM 3729 C CA . THR A 1 47 ? -35.035 -9.672 2.009 1.00 0.00 133 THR A CA 3
ATOM 3730 C C . THR A 1 47 ? -34.169 -9.360 3.224 1.00 0.00 133 THR A C 3
ATOM 3731 O O . THR A 1 47 ? -34.678 -9.163 4.327 1.00 0.00 133 THR A O 3
ATOM 3742 N N . GLY A 1 48 ? -32.857 -9.315 3.015 1.00 0.00 134 GLY A N 3
ATOM 3743 C CA . GLY A 1 48 ? -31.942 -9.025 4.103 1.00 0.00 134 GLY A CA 3
ATOM 3744 C C . GLY A 1 48 ? -31.059 -10.208 4.449 1.00 0.00 134 GLY A C 3
ATOM 3745 O O . GLY A 1 48 ? -30.515 -10.285 5.551 1.00 0.00 134 GLY A O 3
ATOM 3749 N N . VAL A 1 49 ? -30.916 -11.134 3.506 1.00 0.00 135 VAL A N 3
ATOM 3750 C CA . VAL A 1 49 ? -30.094 -12.319 3.716 1.00 0.00 135 VAL A CA 3
ATOM 3751 C C . VAL A 1 49 ? -28.729 -12.165 3.056 1.00 0.00 135 VAL A C 3
ATOM 3752 O O . VAL A 1 49 ? -28.633 -11.934 1.851 1.00 0.00 135 VAL A O 3
ATOM 3765 N N . SER A 1 50 ? -27.673 -12.294 3.854 1.00 0.00 136 SER A N 3
ATOM 3766 C CA . SER A 1 50 ? -26.312 -12.166 3.348 1.00 0.00 136 SER A CA 3
ATOM 3767 C C . SER A 1 50 ? -26.206 -12.715 1.929 1.00 0.00 136 SER A C 3
ATOM 3768 O O . SER A 1 50 ? -26.236 -13.927 1.715 1.00 0.00 136 SER A O 3
ATOM 3776 N N . LYS A 1 51 ? -26.082 -11.814 0.961 1.00 0.00 137 LYS A N 3
ATOM 3777 C CA . LYS A 1 51 ? -25.970 -12.205 -0.440 1.00 0.00 137 LYS A CA 3
ATOM 3778 C C . LYS A 1 51 ? -24.891 -13.268 -0.623 1.00 0.00 137 LYS A C 3
ATOM 3779 O O . LYS A 1 51 ? -25.018 -14.155 -1.466 1.00 0.00 137 LYS A O 3
ATOM 3798 N N . GLY A 1 52 ? -23.831 -13.172 0.173 1.00 0.00 138 GLY A N 3
ATOM 3799 C CA . GLY A 1 52 ? -22.747 -14.132 0.083 1.00 0.00 138 GLY A CA 3
ATOM 3800 C C . GLY A 1 52 ? -21.398 -13.468 -0.111 1.00 0.00 138 GLY A C 3
ATOM 3801 O O . GLY A 1 52 ? -20.439 -14.108 -0.542 1.00 0.00 138 GLY A O 3
ATOM 3805 N N . TYR A 1 53 ? -21.324 -12.180 0.207 1.00 0.00 139 TYR A N 3
ATOM 3806 C CA . TYR A 1 53 ? -20.083 -11.428 0.062 1.00 0.00 139 TYR A CA 3
ATOM 3807 C C . TYR A 1 53 ? -20.137 -10.130 0.862 1.00 0.00 139 TYR A C 3
ATOM 3808 O O . TYR A 1 53 ? -21.203 -9.702 1.303 1.00 0.00 139 TYR A O 3
ATOM 3826 N N . GLY A 1 54 ? -18.977 -9.507 1.045 1.00 0.00 140 GLY A N 3
ATOM 3827 C CA . GLY A 1 54 ? -18.912 -8.264 1.791 1.00 0.00 140 GLY A CA 3
ATOM 3828 C C . GLY A 1 54 ? -17.585 -7.552 1.618 1.00 0.00 140 GLY A C 3
ATOM 3829 O O . GLY A 1 54 ? -16.844 -7.824 0.673 1.00 0.00 140 GLY A O 3
ATOM 3833 N N . PHE A 1 55 ? -17.283 -6.636 2.532 1.00 0.00 141 PHE A N 3
ATOM 3834 C CA . PHE A 1 55 ? -16.036 -5.881 2.475 1.00 0.00 141 PHE A CA 3
ATOM 3835 C C . PHE A 1 55 ? -15.623 -5.408 3.866 1.00 0.00 141 PHE A C 3
ATOM 3836 O O . PHE A 1 55 ? -16.468 -5.085 4.701 1.00 0.00 141 PHE A O 3
ATOM 3853 N N . VAL A 1 56 ? -14.316 -5.369 4.107 1.00 0.00 142 VAL A N 3
ATOM 3854 C CA . VAL A 1 56 ? -13.789 -4.936 5.395 1.00 0.00 142 VAL A CA 3
ATOM 3855 C C . VAL A 1 56 ? -12.941 -3.678 5.247 1.00 0.00 142 VAL A C 3
ATOM 3856 O O . VAL A 1 56 ? -12.830 -3.115 4.157 1.00 0.00 142 VAL A O 3
ATOM 3869 N N . LYS A 1 57 ? -12.343 -3.240 6.350 1.00 0.00 143 LYS A N 3
ATOM 3870 C CA . LYS A 1 57 ? -11.502 -2.049 6.343 1.00 0.00 143 LYS A CA 3
ATOM 3871 C C . LYS A 1 57 ? -10.314 -2.217 7.286 1.00 0.00 143 LYS A C 3
ATOM 3872 O O . LYS A 1 57 ? -10.331 -3.066 8.177 1.00 0.00 143 LYS A O 3
ATOM 3891 N N . PHE A 1 58 ? -9.284 -1.401 7.083 1.00 0.00 144 PHE A N 3
ATOM 3892 C CA . PHE A 1 58 ? -8.088 -1.460 7.915 1.00 0.00 144 PHE A CA 3
ATOM 3893 C C . PHE A 1 58 ? -7.432 -0.086 8.021 1.00 0.00 144 PHE A C 3
ATOM 3894 O O . PHE A 1 58 ? -7.906 0.889 7.437 1.00 0.00 144 PHE A O 3
ATOM 3911 N N . THR A 1 59 ? -6.336 -0.016 8.770 1.00 0.00 145 THR A N 3
ATOM 3912 C CA . THR A 1 59 ? -5.614 1.236 8.954 1.00 0.00 145 THR A CA 3
ATOM 3913 C C . THR A 1 59 ? -4.147 1.087 8.568 1.00 0.00 145 THR A C 3
ATOM 3914 O O . THR A 1 59 ? -3.446 2.078 8.362 1.00 0.00 145 THR A O 3
ATOM 3925 N N . ASP A 1 60 ? -3.689 -0.156 8.473 1.00 0.00 146 ASP A N 3
ATOM 3926 C CA . ASP A 1 60 ? -2.304 -0.434 8.109 1.00 0.00 146 ASP A CA 3
ATOM 3927 C C . ASP A 1 60 ? -2.235 -1.308 6.861 1.00 0.00 146 ASP A C 3
ATOM 3928 O O . ASP A 1 60 ? -2.357 -2.530 6.940 1.00 0.00 146 ASP A O 3
ATOM 3937 N N . GLU A 1 61 ? -2.040 -0.672 5.710 1.00 0.00 147 GLU A N 3
ATOM 3938 C CA . GLU A 1 61 ? -1.957 -1.393 4.445 1.00 0.00 147 GLU A CA 3
ATOM 3939 C C . GLU A 1 61 ? -1.071 -2.628 4.579 1.00 0.00 147 GLU A C 3
ATOM 3940 O O . GLU A 1 61 ? -1.451 -3.726 4.171 1.00 0.00 147 GLU A O 3
ATOM 3952 N N . LEU A 1 62 ? 0.113 -2.440 5.152 1.00 0.00 148 LEU A N 3
ATOM 3953 C CA . LEU A 1 62 ? 1.055 -3.538 5.340 1.00 0.00 148 LEU A CA 3
ATOM 3954 C C . LEU A 1 62 ? 0.347 -4.777 5.878 1.00 0.00 148 LEU A C 3
ATOM 3955 O O . LEU A 1 62 ? 0.724 -5.904 5.562 1.00 0.00 148 LEU A O 3
ATOM 3971 N N . GLU A 1 63 ? -0.683 -4.558 6.690 1.00 0.00 149 GLU A N 3
ATOM 3972 C CA . GLU A 1 63 ? -1.444 -5.658 7.271 1.00 0.00 149 GLU A CA 3
ATOM 3973 C C . GLU A 1 63 ? -2.605 -6.054 6.363 1.00 0.00 149 GLU A C 3
ATOM 3974 O O . GLU A 1 63 ? -2.940 -7.232 6.246 1.00 0.00 149 GLU A O 3
ATOM 3986 N N . GLN A 1 64 ? -3.215 -5.060 5.724 1.00 0.00 150 GLN A N 3
ATOM 3987 C CA . GLN A 1 64 ? -4.339 -5.305 4.828 1.00 0.00 150 GLN A CA 3
ATOM 3988 C C . GLN A 1 64 ? -3.987 -6.366 3.790 1.00 0.00 150 GLN A C 3
ATOM 3989 O O . GLN A 1 64 ? -4.755 -7.300 3.556 1.00 0.00 150 GLN A O 3
ATOM 4003 N N . LYS A 1 65 ? -2.822 -6.216 3.170 1.00 0.00 151 LYS A N 3
ATOM 4004 C CA . LYS A 1 65 ? -2.366 -7.161 2.157 1.00 0.00 151 LYS A CA 3
ATOM 4005 C C . LYS A 1 65 ? -2.005 -8.502 2.787 1.00 0.00 151 LYS A C 3
ATOM 4006 O O . LYS A 1 65 ? -2.328 -9.559 2.247 1.00 0.00 151 LYS A O 3
ATOM 4025 N N . ARG A 1 66 ? -1.334 -8.450 3.933 1.00 0.00 152 ARG A N 3
ATOM 4026 C CA . ARG A 1 66 ? -0.929 -9.661 4.637 1.00 0.00 152 ARG A CA 3
ATOM 4027 C C . ARG A 1 66 ? -2.106 -10.621 4.789 1.00 0.00 152 ARG A C 3
ATOM 4028 O O . ARG A 1 66 ? -1.936 -11.839 4.751 1.00 0.00 152 ARG A O 3
ATOM 4049 N N . ALA A 1 67 ? -3.300 -10.062 4.962 1.00 0.00 153 ALA A N 3
ATOM 4050 C CA . ALA A 1 67 ? -4.505 -10.867 5.118 1.00 0.00 153 ALA A CA 3
ATOM 4051 C C . ALA A 1 67 ? -4.923 -11.493 3.791 1.00 0.00 153 ALA A C 3
ATOM 4052 O O . ALA A 1 67 ? -5.249 -12.679 3.728 1.00 0.00 153 ALA A O 3
ATOM 4059 N N . LEU A 1 68 ? -4.912 -10.689 2.734 1.00 0.00 154 LEU A N 3
ATOM 4060 C CA . LEU A 1 68 ? -5.291 -11.163 1.408 1.00 0.00 154 LEU A CA 3
ATOM 4061 C C . LEU A 1 68 ? -4.580 -12.471 1.074 1.00 0.00 154 LEU A C 3
ATOM 4062 O O . LEU A 1 68 ? -5.149 -13.354 0.432 1.00 0.00 154 LEU A O 3
ATOM 4078 N N . THR A 1 69 ? -3.331 -12.589 1.515 1.00 0.00 155 THR A N 3
ATOM 4079 C CA . THR A 1 69 ? -2.542 -13.789 1.264 1.00 0.00 155 THR A CA 3
ATOM 4080 C C . THR A 1 69 ? -2.700 -14.797 2.396 1.00 0.00 155 THR A C 3
ATOM 4081 O O . THR A 1 69 ? -2.804 -16.000 2.157 1.00 0.00 155 THR A O 3
ATOM 4092 N N . GLU A 1 70 ? -2.719 -14.299 3.628 1.00 0.00 156 GLU A N 3
ATOM 4093 C CA . GLU A 1 70 ? -2.864 -15.159 4.797 1.00 0.00 156 GLU A CA 3
ATOM 4094 C C . GLU A 1 70 ? -4.316 -15.594 4.975 1.00 0.00 156 GLU A C 3
ATOM 4095 O O . GLU A 1 70 ? -4.643 -16.773 4.840 1.00 0.00 156 GLU A O 3
ATOM 4107 N N . CYS A 1 71 ? -5.182 -14.633 5.279 1.00 0.00 157 CYS A N 3
ATOM 4108 C CA . CYS A 1 71 ? -6.599 -14.916 5.478 1.00 0.00 157 CYS A CA 3
ATOM 4109 C C . CYS A 1 71 ? -7.218 -15.505 4.214 1.00 0.00 157 CYS A C 3
ATOM 4110 O O . CYS A 1 71 ? -8.342 -16.005 4.238 1.00 0.00 157 CYS A O 3
ATOM 4118 N N . GLN A 1 72 ? -6.477 -15.440 3.113 1.00 0.00 158 GLN A N 3
ATOM 4119 C CA . GLN A 1 72 ? -6.954 -15.966 1.839 1.00 0.00 158 GLN A CA 3
ATOM 4120 C C . GLN A 1 72 ? -7.803 -17.215 2.050 1.00 0.00 158 GLN A C 3
ATOM 4121 O O . GLN A 1 72 ? -7.486 -18.060 2.886 1.00 0.00 158 GLN A O 3
ATOM 4135 N N . GLY A 1 73 ? -8.886 -17.325 1.285 1.00 0.00 159 GLY A N 3
ATOM 4136 C CA . GLY A 1 73 ? -9.764 -18.474 1.404 1.00 0.00 159 GLY A CA 3
ATOM 4137 C C . GLY A 1 73 ? -10.037 -18.849 2.847 1.00 0.00 159 GLY A C 3
ATOM 4138 O O . GLY A 1 73 ? -10.155 -20.028 3.178 1.00 0.00 159 GLY A O 3
ATOM 4142 N N . ALA A 1 74 ? -10.136 -17.842 3.710 1.00 0.00 160 ALA A N 3
ATOM 4143 C CA . ALA A 1 74 ? -10.397 -18.072 5.125 1.00 0.00 160 ALA A CA 3
ATOM 4144 C C . ALA A 1 74 ? -11.669 -18.888 5.324 1.00 0.00 160 ALA A C 3
ATOM 4145 O O . ALA A 1 74 ? -12.754 -18.475 4.914 1.00 0.00 160 ALA A O 3
ATOM 4152 N N . VAL A 1 75 ? -11.530 -20.050 5.954 1.00 0.00 161 VAL A N 3
ATOM 4153 C CA . VAL A 1 75 ? -12.669 -20.925 6.207 1.00 0.00 161 VAL A CA 3
ATOM 4154 C C . VAL A 1 75 ? -13.242 -20.691 7.600 1.00 0.00 161 VAL A C 3
ATOM 4155 O O . VAL A 1 75 ? -14.447 -20.812 7.815 1.00 0.00 161 VAL A O 3
ATOM 4168 N N . GLY A 1 76 ? -12.369 -20.355 8.545 1.00 0.00 162 GLY A N 3
ATOM 4169 C CA . GLY A 1 76 ? -12.807 -20.108 9.906 1.00 0.00 162 GLY A CA 3
ATOM 4170 C C . GLY A 1 76 ? -14.098 -19.315 9.966 1.00 0.00 162 GLY A C 3
ATOM 4171 O O . GLY A 1 76 ? -14.941 -19.550 10.832 1.00 0.00 162 GLY A O 3
ATOM 4175 N N . LEU A 1 77 ? -14.253 -18.372 9.043 1.00 0.00 163 LEU A N 3
ATOM 4176 C CA . LEU A 1 77 ? -15.450 -17.539 8.995 1.00 0.00 163 LEU A CA 3
ATOM 4177 C C . LEU A 1 77 ? -16.529 -18.187 8.133 1.00 0.00 163 LEU A C 3
ATOM 4178 O O . LEU A 1 77 ? -16.350 -18.372 6.931 1.00 0.00 163 LEU A O 3
ATOM 4194 N N . GLY A 1 78 ? -17.652 -18.528 8.758 1.00 0.00 164 GLY A N 3
ATOM 4195 C CA . GLY A 1 78 ? -18.745 -19.149 8.034 1.00 0.00 164 GLY A CA 3
ATOM 4196 C C . GLY A 1 78 ? -18.411 -20.554 7.572 1.00 0.00 164 GLY A C 3
ATOM 4197 O O . GLY A 1 78 ? -17.239 -20.911 7.447 1.00 0.00 164 GLY A O 3
ATOM 4201 N N . SER A 1 79 ? -19.442 -21.353 7.320 1.00 0.00 165 SER A N 3
ATOM 4202 C CA . SER A 1 79 ? -19.252 -22.729 6.876 1.00 0.00 165 SER A CA 3
ATOM 4203 C C . SER A 1 79 ? -18.531 -22.771 5.532 1.00 0.00 165 SER A C 3
ATOM 4204 O O . SER A 1 79 ? -18.089 -23.829 5.083 1.00 0.00 165 SER A O 3
ATOM 4212 N N . LYS A 1 80 ? -18.416 -21.611 4.893 1.00 0.00 166 LYS A N 3
ATOM 4213 C CA . LYS A 1 80 ? -17.748 -21.512 3.601 1.00 0.00 166 LYS A CA 3
ATOM 4214 C C . LYS A 1 80 ? -16.554 -20.566 3.677 1.00 0.00 166 LYS A C 3
ATOM 4215 O O . LYS A 1 80 ? -16.479 -19.690 4.539 1.00 0.00 166 LYS A O 3
ATOM 4234 N N . PRO A 1 81 ? -15.597 -20.744 2.753 1.00 0.00 167 PRO A N 3
ATOM 4235 C CA . PRO A 1 81 ? -14.391 -19.914 2.694 1.00 0.00 167 PRO A CA 3
ATOM 4236 C C . PRO A 1 81 ? -14.690 -18.486 2.250 1.00 0.00 167 PRO A C 3
ATOM 4237 O O . PRO A 1 81 ? -15.833 -18.148 1.940 1.00 0.00 167 PRO A O 3
ATOM 4248 N N . VAL A 1 82 ? -13.657 -17.650 2.222 1.00 0.00 168 VAL A N 3
ATOM 4249 C CA . VAL A 1 82 ? -13.809 -16.259 1.815 1.00 0.00 168 VAL A CA 3
ATOM 4250 C C . VAL A 1 82 ? -12.744 -15.864 0.799 1.00 0.00 168 VAL A C 3
ATOM 4251 O O . VAL A 1 82 ? -11.548 -16.016 1.047 1.00 0.00 168 VAL A O 3
ATOM 4264 N N . ARG A 1 83 ? -13.187 -15.355 -0.347 1.00 0.00 169 ARG A N 3
ATOM 4265 C CA . ARG A 1 83 ? -12.271 -14.938 -1.402 1.00 0.00 169 ARG A CA 3
ATOM 4266 C C . ARG A 1 83 ? -11.817 -13.496 -1.189 1.00 0.00 169 ARG A C 3
ATOM 4267 O O . ARG A 1 83 ? -12.555 -12.553 -1.477 1.00 0.00 169 ARG A O 3
ATOM 4288 N N . LEU A 1 84 ? -10.599 -13.334 -0.684 1.00 0.00 170 LEU A N 3
ATOM 4289 C CA . LEU A 1 84 ? -10.046 -12.008 -0.432 1.00 0.00 170 LEU A CA 3
ATOM 4290 C C . LEU A 1 84 ? -9.479 -11.402 -1.712 1.00 0.00 170 LEU A C 3
ATOM 4291 O O . LEU A 1 84 ? -8.862 -12.098 -2.519 1.00 0.00 170 LEU A O 3
ATOM 4307 N N . SER A 1 85 ? -9.690 -10.102 -1.890 1.00 0.00 171 SER A N 3
ATOM 4308 C CA . SER A 1 85 ? -9.201 -9.403 -3.073 1.00 0.00 171 SER A CA 3
ATOM 4309 C C . SER A 1 85 ? -9.045 -7.911 -2.796 1.00 0.00 171 SER A C 3
ATOM 4310 O O . SER A 1 85 ? -9.354 -7.435 -1.703 1.00 0.00 171 SER A O 3
ATOM 4318 N N . VAL A 1 86 ? -8.565 -7.177 -3.795 1.00 0.00 172 VAL A N 3
ATOM 4319 C CA . VAL A 1 86 ? -8.368 -5.739 -3.661 1.00 0.00 172 VAL A CA 3
ATOM 4320 C C . VAL A 1 86 ? -9.514 -4.966 -4.305 1.00 0.00 172 VAL A C 3
ATOM 4321 O O . VAL A 1 86 ? -9.547 -4.785 -5.522 1.00 0.00 172 VAL A O 3
ATOM 4334 N N . ALA A 1 87 ? -10.451 -4.511 -3.480 1.00 0.00 173 ALA A N 3
ATOM 4335 C CA . ALA A 1 87 ? -11.597 -3.754 -3.968 1.00 0.00 173 ALA A CA 3
ATOM 4336 C C . ALA A 1 87 ? -11.182 -2.358 -4.420 1.00 0.00 173 ALA A C 3
ATOM 4337 O O . ALA A 1 87 ? -10.109 -1.873 -4.059 1.00 0.00 173 ALA A O 3
ATOM 4344 N N . ILE A 1 88 ? -12.037 -1.719 -5.210 1.00 0.00 174 ILE A N 3
ATOM 4345 C CA . ILE A 1 88 ? -11.757 -0.378 -5.710 1.00 0.00 174 ILE A CA 3
ATOM 4346 C C . ILE A 1 88 ? -12.809 0.617 -5.232 1.00 0.00 174 ILE A C 3
ATOM 4347 O O . ILE A 1 88 ? -14.010 0.435 -5.434 1.00 0.00 174 ILE A O 3
ATOM 4363 N N . PRO A 1 89 ? -12.349 1.697 -4.582 1.00 0.00 175 PRO A N 3
ATOM 4364 C CA . PRO A 1 89 ? -13.234 2.744 -4.063 1.00 0.00 175 PRO A CA 3
ATOM 4365 C C . PRO A 1 89 ? -13.875 3.566 -5.176 1.00 0.00 175 PRO A C 3
ATOM 4366 O O . PRO A 1 89 ? -15.088 3.772 -5.190 1.00 0.00 175 PRO A O 3
ATOM 4377 N N . LYS A 1 90 ? -13.052 4.033 -6.109 1.00 0.00 176 LYS A N 3
ATOM 4378 C CA . LYS A 1 90 ? -13.538 4.831 -7.228 1.00 0.00 176 LYS A CA 3
ATOM 4379 C C . LYS A 1 90 ? -12.805 4.467 -8.515 1.00 0.00 176 LYS A C 3
ATOM 4380 O O . LYS A 1 90 ? -11.630 4.792 -8.684 1.00 0.00 176 LYS A O 3
ATOM 4399 N N . ALA A 1 91 ? -13.507 3.793 -9.420 1.00 0.00 177 ALA A N 3
ATOM 4400 C CA . ALA A 1 91 ? -12.923 3.388 -10.693 1.00 0.00 177 ALA A CA 3
ATOM 4401 C C . ALA A 1 91 ? -12.481 4.601 -11.504 1.00 0.00 177 ALA A C 3
ATOM 4402 O O . ALA A 1 91 ? -11.286 4.866 -11.641 1.00 0.00 177 ALA A O 3
ATOM 4409 N N . SER A 1 92 ? -13.451 5.334 -12.042 1.00 0.00 178 SER A N 3
ATOM 4410 C CA . SER A 1 92 ? -13.161 6.516 -12.844 1.00 0.00 178 SER A CA 3
ATOM 4411 C C . SER A 1 92 ? -14.235 7.582 -12.649 1.00 0.00 178 SER A C 3
ATOM 4412 O O . SER A 1 92 ? -15.357 7.280 -12.241 1.00 0.00 178 SER A O 3
ATOM 4420 N N . ARG A 1 93 ? -13.883 8.829 -12.943 1.00 0.00 179 ARG A N 3
ATOM 4421 C CA . ARG A 1 93 ? -14.816 9.940 -12.800 1.00 0.00 179 ARG A CA 3
ATOM 4422 C C . ARG A 1 93 ? -15.506 10.246 -14.126 1.00 0.00 179 ARG A C 3
ATOM 4423 O O . ARG A 1 93 ? -14.931 10.050 -15.197 1.00 0.00 179 ARG A O 3
ATOM 4444 N N . VAL A 1 94 ? -16.743 10.726 -14.047 1.00 0.00 180 VAL A N 3
ATOM 4445 C CA . VAL A 1 94 ? -17.512 11.059 -15.240 1.00 0.00 180 VAL A CA 3
ATOM 4446 C C . VAL A 1 94 ? -17.778 12.558 -15.322 1.00 0.00 180 VAL A C 3
ATOM 4447 O O . VAL A 1 94 ? -18.086 13.201 -14.318 1.00 0.00 180 VAL A O 3
ATOM 4460 N N . LYS A 1 95 ? -17.658 13.109 -16.525 1.00 0.00 181 LYS A N 3
ATOM 4461 C CA . LYS A 1 95 ? -17.887 14.533 -16.740 1.00 0.00 181 LYS A CA 3
ATOM 4462 C C . LYS A 1 95 ? -18.379 14.796 -18.160 1.00 0.00 181 LYS A C 3
ATOM 4463 O O . LYS A 1 95 ? -18.000 14.112 -19.111 1.00 0.00 181 LYS A O 3
ATOM 4482 N N . PRO A 1 96 ? -19.242 15.812 -18.309 1.00 0.00 182 PRO A N 3
ATOM 4483 C CA . PRO A 1 96 ? -19.802 16.190 -19.610 1.00 0.00 182 PRO A CA 3
ATOM 4484 C C . PRO A 1 96 ? -18.759 16.812 -20.532 1.00 0.00 182 PRO A C 3
ATOM 4485 O O . PRO A 1 96 ? -18.057 17.748 -20.150 1.00 0.00 182 PRO A O 3
ATOM 4496 N N . VAL A 1 97 ? -18.663 16.286 -21.749 1.00 0.00 183 VAL A N 3
ATOM 4497 C CA . VAL A 1 97 ? -17.706 16.791 -22.727 1.00 0.00 183 VAL A CA 3
ATOM 4498 C C . VAL A 1 97 ? -18.329 17.878 -23.595 1.00 0.00 183 VAL A C 3
ATOM 4499 O O . VAL A 1 97 ? -18.995 17.587 -24.588 1.00 0.00 183 VAL A O 3
ATOM 4512 N N . GLU A 1 98 ? -18.108 19.132 -23.214 1.00 0.00 184 GLU A N 3
ATOM 4513 C CA . GLU A 1 98 ? -18.649 20.263 -23.958 1.00 0.00 184 GLU A CA 3
ATOM 4514 C C . GLU A 1 98 ? -17.718 20.657 -25.102 1.00 0.00 184 GLU A C 3
ATOM 4515 O O . GLU A 1 98 ? -16.562 20.237 -25.148 1.00 0.00 184 GLU A O 3
ATOM 4527 N N . SER A 1 99 ? -18.232 21.465 -26.024 1.00 0.00 185 SER A N 3
ATOM 4528 C CA . SER A 1 99 ? -17.450 21.913 -27.170 1.00 0.00 185 SER A CA 3
ATOM 4529 C C . SER A 1 99 ? -17.683 23.396 -27.441 1.00 0.00 185 SER A C 3
ATOM 4530 O O . SER A 1 99 ? -18.818 23.834 -27.626 1.00 0.00 185 SER A O 3
ATOM 4538 N N . GLY A 1 100 ? -16.599 24.165 -27.465 1.00 0.00 186 GLY A N 3
ATOM 4539 C CA . GLY A 1 100 ? -16.705 25.590 -27.714 1.00 0.00 186 GLY A CA 3
ATOM 4540 C C . GLY A 1 100 ? -15.598 26.106 -28.611 1.00 0.00 186 GLY A C 3
ATOM 4541 O O . GLY A 1 100 ? -14.678 26.792 -28.166 1.00 0.00 186 GLY A O 3
ATOM 4545 N N . PRO A 1 101 ? -15.678 25.773 -29.908 1.00 0.00 187 PRO A N 3
ATOM 4546 C CA . PRO A 1 101 ? -14.682 26.196 -30.897 1.00 0.00 187 PRO A CA 3
ATOM 4547 C C . PRO A 1 101 ? -14.743 27.694 -31.177 1.00 0.00 187 PRO A C 3
ATOM 4548 O O . PRO A 1 101 ? -15.716 28.190 -31.746 1.00 0.00 187 PRO A O 3
ATOM 4559 N N . SER A 1 102 ? -13.698 28.410 -30.774 1.00 0.00 188 SER A N 3
ATOM 4560 C CA . SER A 1 102 ? -13.635 29.852 -30.979 1.00 0.00 188 SER A CA 3
ATOM 4561 C C . SER A 1 102 ? -12.853 30.187 -32.245 1.00 0.00 188 SER A C 3
ATOM 4562 O O . SER A 1 102 ? -11.659 30.484 -32.190 1.00 0.00 188 SER A O 3
ATOM 4570 N N . SER A 1 103 ? -13.534 30.137 -33.385 1.00 0.00 189 SER A N 3
ATOM 4571 C CA . SER A 1 103 ? -12.903 30.431 -34.666 1.00 0.00 189 SER A CA 3
ATOM 4572 C C . SER A 1 103 ? -11.505 29.824 -34.736 1.00 0.00 189 SER A C 3
ATOM 4573 O O . SER A 1 103 ? -10.566 30.455 -35.218 1.00 0.00 189 SER A O 3
ATOM 4581 N N . GLY A 1 104 ? -11.377 28.594 -34.249 1.00 0.00 190 GLY A N 3
ATOM 4582 C CA . GLY A 1 104 ? -10.091 27.921 -34.264 1.00 0.00 190 GLY A CA 3
ATOM 4583 C C . GLY A 1 104 ? -9.046 28.647 -33.440 1.00 0.00 190 GLY A C 3
ATOM 4584 O O . GLY A 1 104 ? -7.940 28.144 -33.246 1.00 0.00 190 GLY A O 3
ATOM 4588 N N . GLY A 1 1 ? 9.931 6.753 2.015 1.00 0.00 87 GLY A N 4
ATOM 4589 C CA . GLY A 1 1 ? 9.220 7.423 3.088 1.00 0.00 87 GLY A CA 4
ATOM 4590 C C . GLY A 1 1 ? 7.877 6.784 3.382 1.00 0.00 87 GLY A C 4
ATOM 4591 O O . GLY A 1 1 ? 7.143 6.417 2.465 1.00 0.00 87 GLY A O 4
ATOM 4595 N N . SER A 1 2 ? 7.557 6.648 4.665 1.00 0.00 88 SER A N 4
ATOM 4596 C CA . SER A 1 2 ? 6.296 6.042 5.078 1.00 0.00 88 SER A CA 4
ATOM 4597 C C . SER A 1 2 ? 5.397 7.071 5.758 1.00 0.00 88 SER A C 4
ATOM 4598 O O . SER A 1 2 ? 4.201 7.147 5.479 1.00 0.00 88 SER A O 4
ATOM 4606 N N . SER A 1 3 ? 5.983 7.860 6.652 1.00 0.00 89 SER A N 4
ATOM 4607 C CA . SER A 1 3 ? 5.236 8.882 7.376 1.00 0.00 89 SER A CA 4
ATOM 4608 C C . SER A 1 3 ? 5.240 10.202 6.612 1.00 0.00 89 SER A C 4
ATOM 4609 O O . SER A 1 3 ? 6.278 10.647 6.124 1.00 0.00 89 SER A O 4
ATOM 4617 N N . GLY A 1 4 ? 4.069 10.824 6.511 1.00 0.00 90 GLY A N 4
ATOM 4618 C CA . GLY A 1 4 ? 3.959 12.087 5.805 1.00 0.00 90 GLY A CA 4
ATOM 4619 C C . GLY A 1 4 ? 2.589 12.288 5.188 1.00 0.00 90 GLY A C 4
ATOM 4620 O O . GLY A 1 4 ? 1.681 12.812 5.833 1.00 0.00 90 GLY A O 4
ATOM 4624 N N . SER A 1 5 ? 2.440 11.873 3.934 1.00 0.00 91 SER A N 4
ATOM 4625 C CA . SER A 1 5 ? 1.172 12.016 3.227 1.00 0.00 91 SER A CA 4
ATOM 4626 C C . SER A 1 5 ? 0.114 11.090 3.819 1.00 0.00 91 SER A C 4
ATOM 4627 O O . SER A 1 5 ? 0.390 9.932 4.130 1.00 0.00 91 SER A O 4
ATOM 4635 N N . SER A 1 6 ? -1.100 11.610 3.970 1.00 0.00 92 SER A N 4
ATOM 4636 C CA . SER A 1 6 ? -2.201 10.833 4.528 1.00 0.00 92 SER A CA 4
ATOM 4637 C C . SER A 1 6 ? -2.667 9.766 3.541 1.00 0.00 92 SER A C 4
ATOM 4638 O O . SER A 1 6 ? -3.567 9.999 2.737 1.00 0.00 92 SER A O 4
ATOM 4646 N N . GLY A 1 7 ? -2.045 8.593 3.610 1.00 0.00 93 GLY A N 4
ATOM 4647 C CA . GLY A 1 7 ? -2.408 7.507 2.719 1.00 0.00 93 GLY A CA 4
ATOM 4648 C C . GLY A 1 7 ? -3.906 7.282 2.660 1.00 0.00 93 GLY A C 4
ATOM 4649 O O . GLY A 1 7 ? -4.632 7.535 3.621 1.00 0.00 93 GLY A O 4
ATOM 4653 N N . PRO A 1 8 ? -4.390 6.796 1.507 1.00 0.00 94 PRO A N 4
ATOM 4654 C CA . PRO A 1 8 ? -5.816 6.527 1.298 1.00 0.00 94 PRO A CA 4
ATOM 4655 C C . PRO A 1 8 ? -6.309 5.340 2.119 1.00 0.00 94 PRO A C 4
ATOM 4656 O O . PRO A 1 8 ? -5.520 4.491 2.533 1.00 0.00 94 PRO A O 4
ATOM 4667 N N . GLU A 1 9 ? -7.617 5.288 2.350 1.00 0.00 95 GLU A N 4
ATOM 4668 C CA . GLU A 1 9 ? -8.213 4.205 3.122 1.00 0.00 95 GLU A CA 4
ATOM 4669 C C . GLU A 1 9 ? -7.765 2.846 2.589 1.00 0.00 95 GLU A C 4
ATOM 4670 O O . GLU A 1 9 ? -7.072 2.763 1.575 1.00 0.00 95 GLU A O 4
ATOM 4682 N N . TYR A 1 10 ? -8.164 1.785 3.282 1.00 0.00 96 TYR A N 4
ATOM 4683 C CA . TYR A 1 10 ? -7.802 0.431 2.881 1.00 0.00 96 TYR A CA 4
ATOM 4684 C C . TYR A 1 10 ? -8.945 -0.542 3.154 1.00 0.00 96 TYR A C 4
ATOM 4685 O O . TYR A 1 10 ? -9.367 -0.717 4.297 1.00 0.00 96 TYR A O 4
ATOM 4703 N N . SER A 1 11 ? -9.441 -1.173 2.095 1.00 0.00 97 SER A N 4
ATOM 4704 C CA . SER A 1 11 ? -10.538 -2.127 2.218 1.00 0.00 97 SER A CA 4
ATOM 4705 C C . SER A 1 11 ? -10.303 -3.343 1.327 1.00 0.00 97 SER A C 4
ATOM 4706 O O . SER A 1 11 ? -9.696 -3.237 0.260 1.00 0.00 97 SER A O 4
ATOM 4714 N N . LEU A 1 12 ? -10.787 -4.497 1.772 1.00 0.00 98 LEU A N 4
ATOM 4715 C CA . LEU A 1 12 ? -10.631 -5.735 1.016 1.00 0.00 98 LEU A CA 4
ATOM 4716 C C . LEU A 1 12 ? -11.988 -6.296 0.604 1.00 0.00 98 LEU A C 4
ATOM 4717 O O . LEU A 1 12 ? -12.992 -6.080 1.282 1.00 0.00 98 LEU A O 4
ATOM 4733 N N . PHE A 1 13 ? -12.009 -7.020 -0.510 1.00 0.00 99 PHE A N 4
ATOM 4734 C CA . PHE A 1 13 ? -13.243 -7.615 -1.011 1.00 0.00 99 PHE A CA 4
ATOM 4735 C C . PHE A 1 13 ? -13.344 -9.082 -0.605 1.00 0.00 99 PHE A C 4
ATOM 4736 O O . PHE A 1 13 ? -12.460 -9.884 -0.908 1.00 0.00 99 PHE A O 4
ATOM 4753 N N . VAL A 1 14 ? -14.427 -9.427 0.083 1.00 0.00 100 VAL A N 4
ATOM 4754 C CA . VAL A 1 14 ? -14.645 -10.797 0.531 1.00 0.00 100 VAL A CA 4
ATOM 4755 C C . VAL A 1 14 ? -15.898 -11.390 -0.104 1.00 0.00 100 VAL A C 4
ATOM 4756 O O . VAL A 1 14 ? -16.890 -10.694 -0.312 1.00 0.00 100 VAL A O 4
ATOM 4769 N N . GLY A 1 15 ? -15.844 -12.683 -0.410 1.00 0.00 101 GLY A N 4
ATOM 4770 C CA . GLY A 1 15 ? -16.980 -13.349 -1.019 1.00 0.00 101 GLY A CA 4
ATOM 4771 C C . GLY A 1 15 ? -17.273 -14.694 -0.383 1.00 0.00 101 GLY A C 4
ATOM 4772 O O . GLY A 1 15 ? -16.565 -15.125 0.527 1.00 0.00 101 GLY A O 4
ATOM 4776 N N . ASP A 1 16 ? -18.319 -15.358 -0.862 1.00 0.00 102 ASP A N 4
ATOM 4777 C CA . ASP A 1 16 ? -18.704 -16.661 -0.335 1.00 0.00 102 ASP A CA 4
ATOM 4778 C C . ASP A 1 16 ? -18.980 -16.581 1.164 1.00 0.00 102 ASP A C 4
ATOM 4779 O O . ASP A 1 16 ? -18.408 -17.335 1.952 1.00 0.00 102 ASP A O 4
ATOM 4788 N N . LEU A 1 17 ? -19.860 -15.664 1.549 1.00 0.00 103 LEU A N 4
ATOM 4789 C CA . LEU A 1 17 ? -20.212 -15.484 2.954 1.00 0.00 103 LEU A CA 4
ATOM 4790 C C . LEU A 1 17 ? -21.545 -16.154 3.271 1.00 0.00 103 LEU A C 4
ATOM 4791 O O . LEU A 1 17 ? -22.610 -15.633 2.937 1.00 0.00 103 LEU A O 4
ATOM 4807 N N . THR A 1 18 ? -21.480 -17.312 3.920 1.00 0.00 104 THR A N 4
ATOM 4808 C CA . THR A 1 18 ? -22.681 -18.053 4.284 1.00 0.00 104 THR A CA 4
ATOM 4809 C C . THR A 1 18 ? -23.707 -17.144 4.951 1.00 0.00 104 THR A C 4
ATOM 4810 O O . THR A 1 18 ? -23.366 -16.163 5.612 1.00 0.00 104 THR A O 4
ATOM 4821 N N . PRO A 1 19 ? -24.995 -17.476 4.777 1.00 0.00 105 PRO A N 4
ATOM 4822 C CA . PRO A 1 19 ? -26.097 -16.702 5.356 1.00 0.00 105 PRO A CA 4
ATOM 4823 C C . PRO A 1 19 ? -26.166 -16.837 6.873 1.00 0.00 105 PRO A C 4
ATOM 4824 O O . PRO A 1 19 ? -27.016 -16.228 7.522 1.00 0.00 105 PRO A O 4
ATOM 4835 N N . ASP A 1 20 ? -25.266 -17.638 7.432 1.00 0.00 106 ASP A N 4
ATOM 4836 C CA . ASP A 1 20 ? -25.224 -17.852 8.874 1.00 0.00 106 ASP A CA 4
ATOM 4837 C C . ASP A 1 20 ? -24.146 -16.988 9.520 1.00 0.00 106 ASP A C 4
ATOM 4838 O O . ASP A 1 20 ? -23.798 -17.180 10.686 1.00 0.00 106 ASP A O 4
ATOM 4847 N N . VAL A 1 21 ? -23.619 -16.037 8.755 1.00 0.00 107 VAL A N 4
ATOM 4848 C CA . VAL A 1 21 ? -22.580 -15.144 9.253 1.00 0.00 107 VAL A CA 4
ATOM 4849 C C . VAL A 1 21 ? -23.001 -13.685 9.121 1.00 0.00 107 VAL A C 4
ATOM 4850 O O . VAL A 1 21 ? -23.601 -13.289 8.122 1.00 0.00 107 VAL A O 4
ATOM 4863 N N . ASP A 1 22 ? -22.681 -12.889 10.136 1.00 0.00 108 ASP A N 4
ATOM 4864 C CA . ASP A 1 22 ? -23.024 -11.471 10.133 1.00 0.00 108 ASP A CA 4
ATOM 4865 C C . ASP A 1 22 ? -21.774 -10.609 10.280 1.00 0.00 108 ASP A C 4
ATOM 4866 O O . ASP A 1 22 ? -20.683 -11.119 10.535 1.00 0.00 108 ASP A O 4
ATOM 4875 N N . ASP A 1 23 ? -21.942 -9.301 10.117 1.00 0.00 109 ASP A N 4
ATOM 4876 C CA . ASP A 1 23 ? -20.827 -8.368 10.232 1.00 0.00 109 ASP A CA 4
ATOM 4877 C C . ASP A 1 23 ? -20.084 -8.568 11.549 1.00 0.00 109 ASP A C 4
ATOM 4878 O O . ASP A 1 23 ? -18.854 -8.579 11.584 1.00 0.00 109 ASP A O 4
ATOM 4887 N N . GLY A 1 24 ? -20.840 -8.726 12.632 1.00 0.00 110 GLY A N 4
ATOM 4888 C CA . GLY A 1 24 ? -20.235 -8.922 13.936 1.00 0.00 110 GLY A CA 4
ATOM 4889 C C . GLY A 1 24 ? -19.079 -9.902 13.898 1.00 0.00 110 GLY A C 4
ATOM 4890 O O . GLY A 1 24 ? -18.082 -9.722 14.596 1.00 0.00 110 GLY A O 4
ATOM 4894 N N . MET A 1 25 ? -19.214 -10.942 13.082 1.00 0.00 111 MET A N 4
ATOM 4895 C CA . MET A 1 25 ? -18.172 -11.954 12.957 1.00 0.00 111 MET A CA 4
ATOM 4896 C C . MET A 1 25 ? -17.071 -11.487 12.010 1.00 0.00 111 MET A C 4
ATOM 4897 O O . MET A 1 25 ? -15.883 -11.635 12.301 1.00 0.00 111 MET A O 4
ATOM 4911 N N . LEU A 1 26 ? -17.472 -10.922 10.877 1.00 0.00 112 LEU A N 4
ATOM 4912 C CA . LEU A 1 26 ? -16.519 -10.432 9.886 1.00 0.00 112 LEU A CA 4
ATOM 4913 C C . LEU A 1 26 ? -15.525 -9.464 10.520 1.00 0.00 112 LEU A C 4
ATOM 4914 O O . LEU A 1 26 ? -14.387 -9.341 10.065 1.00 0.00 112 LEU A O 4
ATOM 4930 N N . TYR A 1 27 ? -15.961 -8.780 11.571 1.00 0.00 113 TYR A N 4
ATOM 4931 C CA . TYR A 1 27 ? -15.110 -7.822 12.267 1.00 0.00 113 TYR A CA 4
ATOM 4932 C C . TYR A 1 27 ? -14.096 -8.538 13.153 1.00 0.00 113 TYR A C 4
ATOM 4933 O O . TYR A 1 27 ? -12.890 -8.468 12.916 1.00 0.00 113 TYR A O 4
ATOM 4951 N N . GLU A 1 28 ? -14.594 -9.227 14.175 1.00 0.00 114 GLU A N 4
ATOM 4952 C CA . GLU A 1 28 ? -13.732 -9.956 15.097 1.00 0.00 114 GLU A CA 4
ATOM 4953 C C . GLU A 1 28 ? -12.834 -10.935 14.345 1.00 0.00 114 GLU A C 4
ATOM 4954 O O . GLU A 1 28 ? -11.625 -10.984 14.570 1.00 0.00 114 GLU A O 4
ATOM 4966 N N . PHE A 1 29 ? -13.436 -11.712 13.450 1.00 0.00 115 PHE A N 4
ATOM 4967 C CA . PHE A 1 29 ? -12.692 -12.690 12.665 1.00 0.00 115 PHE A CA 4
ATOM 4968 C C . PHE A 1 29 ? -11.417 -12.076 12.096 1.00 0.00 115 PHE A C 4
ATOM 4969 O O . PHE A 1 29 ? -10.396 -12.750 11.961 1.00 0.00 115 PHE A O 4
ATOM 4986 N N . PHE A 1 30 ? -11.485 -10.791 11.763 1.00 0.00 116 PHE A N 4
ATOM 4987 C CA . PHE A 1 30 ? -10.337 -10.084 11.206 1.00 0.00 116 PHE A CA 4
ATOM 4988 C C . PHE A 1 30 ? -9.568 -9.349 12.301 1.00 0.00 116 PHE A C 4
ATOM 4989 O O . PHE A 1 30 ? -8.428 -9.694 12.613 1.00 0.00 116 PHE A O 4
ATOM 5006 N N . VAL A 1 31 ? -10.200 -8.333 12.879 1.00 0.00 117 VAL A N 4
ATOM 5007 C CA . VAL A 1 31 ? -9.578 -7.548 13.939 1.00 0.00 117 VAL A CA 4
ATOM 5008 C C . VAL A 1 31 ? -8.724 -8.429 14.845 1.00 0.00 117 VAL A C 4
ATOM 5009 O O . VAL A 1 31 ? -7.737 -7.972 15.422 1.00 0.00 117 VAL A O 4
ATOM 5022 N N . LYS A 1 32 ? -9.111 -9.694 14.965 1.00 0.00 118 LYS A N 4
ATOM 5023 C CA . LYS A 1 32 ? -8.381 -10.641 15.800 1.00 0.00 118 LYS A CA 4
ATOM 5024 C C . LYS A 1 32 ? -7.001 -10.930 15.217 1.00 0.00 118 LYS A C 4
ATOM 5025 O O . LYS A 1 32 ? -5.984 -10.759 15.889 1.00 0.00 118 LYS A O 4
ATOM 5044 N N . VAL A 1 33 ? -6.974 -11.368 13.962 1.00 0.00 119 VAL A N 4
ATOM 5045 C CA . VAL A 1 33 ? -5.719 -11.678 13.288 1.00 0.00 119 VAL A CA 4
ATOM 5046 C C . VAL A 1 33 ? -4.935 -10.408 12.975 1.00 0.00 119 VAL A C 4
ATOM 5047 O O . VAL A 1 33 ? -3.704 -10.418 12.947 1.00 0.00 119 VAL A O 4
ATOM 5060 N N . TYR A 1 34 ? -5.656 -9.317 12.742 1.00 0.00 120 TYR A N 4
ATOM 5061 C CA . TYR A 1 34 ? -5.028 -8.039 12.430 1.00 0.00 120 TYR A CA 4
ATOM 5062 C C . TYR A 1 34 ? -5.630 -6.916 13.269 1.00 0.00 120 TYR A C 4
ATOM 5063 O O . TYR A 1 34 ? -6.794 -6.545 13.111 1.00 0.00 120 TYR A O 4
ATOM 5081 N N . PRO A 1 35 ? -4.820 -6.362 14.183 1.00 0.00 121 PRO A N 4
ATOM 5082 C CA . PRO A 1 35 ? -5.250 -5.273 15.065 1.00 0.00 121 PRO A CA 4
ATOM 5083 C C . PRO A 1 35 ? -5.457 -3.964 14.311 1.00 0.00 121 PRO A C 4
ATOM 5084 O O . PRO A 1 35 ? -5.777 -2.936 14.908 1.00 0.00 121 PRO A O 4
ATOM 5095 N N . SER A 1 36 ? -5.273 -4.008 12.995 1.00 0.00 122 SER A N 4
ATOM 5096 C CA . SER A 1 36 ? -5.437 -2.824 12.160 1.00 0.00 122 SER A CA 4
ATOM 5097 C C . SER A 1 36 ? -6.858 -2.740 11.609 1.00 0.00 122 SER A C 4
ATOM 5098 O O . SER A 1 36 ? -7.316 -1.671 11.205 1.00 0.00 122 SER A O 4
ATOM 5106 N N . CYS A 1 37 ? -7.549 -3.874 11.598 1.00 0.00 123 CYS A N 4
ATOM 5107 C CA . CYS A 1 37 ? -8.918 -3.930 11.097 1.00 0.00 123 CYS A CA 4
ATOM 5108 C C . CYS A 1 37 ? -9.773 -2.836 11.728 1.00 0.00 123 CYS A C 4
ATOM 5109 O O . CYS A 1 37 ? -9.729 -2.622 12.939 1.00 0.00 123 CYS A O 4
ATOM 5117 N N . ARG A 1 38 ? -10.549 -2.147 10.898 1.00 0.00 124 ARG A N 4
ATOM 5118 C CA . ARG A 1 38 ? -11.413 -1.073 11.375 1.00 0.00 124 ARG A CA 4
ATOM 5119 C C . ARG A 1 38 ? -12.823 -1.589 11.645 1.00 0.00 124 ARG A C 4
ATOM 5120 O O . ARG A 1 38 ? -13.489 -1.145 12.580 1.00 0.00 124 ARG A O 4
ATOM 5141 N N . GLY A 1 39 ? -13.273 -2.529 10.819 1.00 0.00 125 GLY A N 4
ATOM 5142 C CA . GLY A 1 39 ? -14.601 -3.089 10.985 1.00 0.00 125 GLY A CA 4
ATOM 5143 C C . GLY A 1 39 ? -15.042 -3.901 9.784 1.00 0.00 125 GLY A C 4
ATOM 5144 O O . GLY A 1 39 ? -14.728 -3.558 8.645 1.00 0.00 125 GLY A O 4
ATOM 5148 N N . GLY A 1 40 ? -15.773 -4.983 10.038 1.00 0.00 126 GLY A N 4
ATOM 5149 C CA . GLY A 1 40 ? -16.245 -5.830 8.958 1.00 0.00 126 GLY A CA 4
ATOM 5150 C C . GLY A 1 40 ? -17.672 -5.514 8.555 1.00 0.00 126 GLY A C 4
ATOM 5151 O O . GLY A 1 40 ? -18.536 -5.314 9.408 1.00 0.00 126 GLY A O 4
ATOM 5155 N N . LYS A 1 41 ? -17.920 -5.468 7.250 1.00 0.00 127 LYS A N 4
ATOM 5156 C CA . LYS A 1 41 ? -19.251 -5.175 6.734 1.00 0.00 127 LYS A CA 4
ATOM 5157 C C . LYS A 1 41 ? -19.723 -6.275 5.788 1.00 0.00 127 LYS A C 4
ATOM 5158 O O . LYS A 1 41 ? -18.949 -6.783 4.977 1.00 0.00 127 LYS A O 4
ATOM 5177 N N . VAL A 1 42 ? -20.997 -6.636 5.897 1.00 0.00 128 VAL A N 4
ATOM 5178 C CA . VAL A 1 42 ? -21.573 -7.674 5.050 1.00 0.00 128 VAL A CA 4
ATOM 5179 C C . VAL A 1 42 ? -22.779 -7.149 4.280 1.00 0.00 128 VAL A C 4
ATOM 5180 O O . VAL A 1 42 ? -23.595 -6.401 4.818 1.00 0.00 128 VAL A O 4
ATOM 5193 N N . VAL A 1 43 ? -22.886 -7.546 3.016 1.00 0.00 129 VAL A N 4
ATOM 5194 C CA . VAL A 1 43 ? -23.994 -7.116 2.171 1.00 0.00 129 VAL A CA 4
ATOM 5195 C C . VAL A 1 43 ? -25.169 -8.081 2.273 1.00 0.00 129 VAL A C 4
ATOM 5196 O O . VAL A 1 43 ? -24.991 -9.267 2.556 1.00 0.00 129 VAL A O 4
ATOM 5209 N N . LEU A 1 44 ? -26.372 -7.567 2.042 1.00 0.00 130 LEU A N 4
ATOM 5210 C CA . LEU A 1 44 ? -27.579 -8.383 2.108 1.00 0.00 130 LEU A CA 4
ATOM 5211 C C . LEU A 1 44 ? -28.418 -8.217 0.845 1.00 0.00 130 LEU A C 4
ATOM 5212 O O . LEU A 1 44 ? -28.261 -7.245 0.106 1.00 0.00 130 LEU A O 4
ATOM 5228 N N . ASP A 1 45 ? -29.311 -9.171 0.604 1.00 0.00 131 ASP A N 4
ATOM 5229 C CA . ASP A 1 45 ? -30.177 -9.130 -0.568 1.00 0.00 131 ASP A CA 4
ATOM 5230 C C . ASP A 1 45 ? -31.449 -8.339 -0.276 1.00 0.00 131 ASP A C 4
ATOM 5231 O O . ASP A 1 45 ? -31.700 -7.950 0.865 1.00 0.00 131 ASP A O 4
ATOM 5240 N N . GLN A 1 46 ? -32.246 -8.106 -1.313 1.00 0.00 132 GLN A N 4
ATOM 5241 C CA . GLN A 1 46 ? -33.491 -7.360 -1.167 1.00 0.00 132 GLN A CA 4
ATOM 5242 C C . GLN A 1 46 ? -34.308 -7.890 0.006 1.00 0.00 132 GLN A C 4
ATOM 5243 O O . GLN A 1 46 ? -35.187 -7.202 0.527 1.00 0.00 132 GLN A O 4
ATOM 5257 N N . THR A 1 47 ? -34.015 -9.120 0.418 1.00 0.00 133 THR A N 4
ATOM 5258 C CA . THR A 1 47 ? -34.724 -9.744 1.528 1.00 0.00 133 THR A CA 4
ATOM 5259 C C . THR A 1 47 ? -34.044 -9.436 2.857 1.00 0.00 133 THR A C 4
ATOM 5260 O O . THR A 1 47 ? -34.695 -9.372 3.898 1.00 0.00 133 THR A O 4
ATOM 5271 N N . GLY A 1 48 ? -32.728 -9.246 2.813 1.00 0.00 134 GLY A N 4
ATOM 5272 C CA . GLY A 1 48 ? -31.982 -8.946 4.021 1.00 0.00 134 GLY A CA 4
ATOM 5273 C C . GLY A 1 48 ? -31.054 -10.075 4.425 1.00 0.00 134 GLY A C 4
ATOM 5274 O O . GLY A 1 48 ? -30.500 -10.070 5.524 1.00 0.00 134 GLY A O 4
ATOM 5278 N N . VAL A 1 49 ? -30.885 -11.047 3.534 1.00 0.00 135 VAL A N 4
ATOM 5279 C CA . VAL A 1 49 ? -30.019 -12.188 3.802 1.00 0.00 135 VAL A CA 4
ATOM 5280 C C . VAL A 1 49 ? -28.652 -12.006 3.152 1.00 0.00 135 VAL A C 4
ATOM 5281 O O . VAL A 1 49 ? -28.553 -11.578 2.002 1.00 0.00 135 VAL A O 4
ATOM 5294 N N . SER A 1 50 ? -27.600 -12.334 3.896 1.00 0.00 136 SER A N 4
ATOM 5295 C CA . SER A 1 50 ? -26.238 -12.204 3.393 1.00 0.00 136 SER A CA 4
ATOM 5296 C C . SER A 1 50 ? -26.138 -12.710 1.957 1.00 0.00 136 SER A C 4
ATOM 5297 O O . SER A 1 50 ? -26.161 -13.916 1.709 1.00 0.00 136 SER A O 4
ATOM 5305 N N . LYS A 1 51 ? -26.027 -11.780 1.014 1.00 0.00 137 LYS A N 4
ATOM 5306 C CA . LYS A 1 51 ? -25.922 -12.130 -0.397 1.00 0.00 137 LYS A CA 4
ATOM 5307 C C . LYS A 1 51 ? -24.835 -13.177 -0.619 1.00 0.00 137 LYS A C 4
ATOM 5308 O O . LYS A 1 51 ? -24.948 -14.024 -1.504 1.00 0.00 137 LYS A O 4
ATOM 5327 N N . GLY A 1 52 ? -23.784 -13.113 0.192 1.00 0.00 138 GLY A N 4
ATOM 5328 C CA . GLY A 1 52 ? -22.693 -14.061 0.068 1.00 0.00 138 GLY A CA 4
ATOM 5329 C C . GLY A 1 52 ? -21.354 -13.382 -0.143 1.00 0.00 138 GLY A C 4
ATOM 5330 O O . GLY A 1 52 ? -20.404 -14.001 -0.622 1.00 0.00 138 GLY A O 4
ATOM 5334 N N . TYR A 1 53 ? -21.278 -12.105 0.215 1.00 0.00 139 TYR A N 4
ATOM 5335 C CA . TYR A 1 53 ? -20.047 -11.339 0.059 1.00 0.00 139 TYR A CA 4
ATOM 5336 C C . TYR A 1 53 ? -20.093 -10.060 0.888 1.00 0.00 139 TYR A C 4
ATOM 5337 O O . TYR A 1 53 ? -21.142 -9.679 1.406 1.00 0.00 139 TYR A O 4
ATOM 5355 N N . GLY A 1 54 ? -18.945 -9.399 1.009 1.00 0.00 140 GLY A N 4
ATOM 5356 C CA . GLY A 1 54 ? -18.874 -8.169 1.775 1.00 0.00 140 GLY A CA 4
ATOM 5357 C C . GLY A 1 54 ? -17.558 -7.442 1.585 1.00 0.00 140 GLY A C 4
ATOM 5358 O O . GLY A 1 54 ? -16.842 -7.684 0.613 1.00 0.00 140 GLY A O 4
ATOM 5362 N N . PHE A 1 55 ? -17.238 -6.546 2.513 1.00 0.00 141 PHE A N 4
ATOM 5363 C CA . PHE A 1 55 ? -16.000 -5.779 2.442 1.00 0.00 141 PHE A CA 4
ATOM 5364 C C . PHE A 1 55 ? -15.552 -5.338 3.832 1.00 0.00 141 PHE A C 4
ATOM 5365 O O . PHE A 1 55 ? -16.376 -5.022 4.690 1.00 0.00 141 PHE A O 4
ATOM 5382 N N . VAL A 1 56 ? -14.241 -5.320 4.047 1.00 0.00 142 VAL A N 4
ATOM 5383 C CA . VAL A 1 56 ? -13.682 -4.918 5.332 1.00 0.00 142 VAL A CA 4
ATOM 5384 C C . VAL A 1 56 ? -12.749 -3.722 5.176 1.00 0.00 142 VAL A C 4
ATOM 5385 O O . VAL A 1 56 ? -12.460 -3.288 4.060 1.00 0.00 142 VAL A O 4
ATOM 5398 N N . LYS A 1 57 ? -12.279 -3.194 6.301 1.00 0.00 143 LYS A N 4
ATOM 5399 C CA . LYS A 1 57 ? -11.376 -2.049 6.290 1.00 0.00 143 LYS A CA 4
ATOM 5400 C C . LYS A 1 57 ? -10.188 -2.285 7.217 1.00 0.00 143 LYS A C 4
ATOM 5401 O O . LYS A 1 57 ? -10.218 -3.175 8.068 1.00 0.00 143 LYS A O 4
ATOM 5420 N N . PHE A 1 58 ? -9.142 -1.483 7.047 1.00 0.00 144 PHE A N 4
ATOM 5421 C CA . PHE A 1 58 ? -7.944 -1.604 7.868 1.00 0.00 144 PHE A CA 4
ATOM 5422 C C . PHE A 1 58 ? -7.259 -0.251 8.035 1.00 0.00 144 PHE A C 4
ATOM 5423 O O . PHE A 1 58 ? -7.479 0.671 7.248 1.00 0.00 144 PHE A O 4
ATOM 5440 N N . THR A 1 59 ? -6.427 -0.138 9.066 1.00 0.00 145 THR A N 4
ATOM 5441 C CA . THR A 1 59 ? -5.711 1.102 9.337 1.00 0.00 145 THR A CA 4
ATOM 5442 C C . THR A 1 59 ? -4.362 1.125 8.627 1.00 0.00 145 THR A C 4
ATOM 5443 O O . THR A 1 59 ? -3.941 2.158 8.107 1.00 0.00 145 THR A O 4
ATOM 5454 N N . ASP A 1 60 ? -3.689 -0.020 8.608 1.00 0.00 146 ASP A N 4
ATOM 5455 C CA . ASP A 1 60 ? -2.388 -0.132 7.960 1.00 0.00 146 ASP A CA 4
ATOM 5456 C C . ASP A 1 60 ? -2.486 -0.963 6.684 1.00 0.00 146 ASP A C 4
ATOM 5457 O O . ASP A 1 60 ? -3.071 -2.045 6.681 1.00 0.00 146 ASP A O 4
ATOM 5466 N N . GLU A 1 61 ? -1.910 -0.448 5.603 1.00 0.00 147 GLU A N 4
ATOM 5467 C CA . GLU A 1 61 ? -1.934 -1.143 4.321 1.00 0.00 147 GLU A CA 4
ATOM 5468 C C . GLU A 1 61 ? -1.008 -2.355 4.341 1.00 0.00 147 GLU A C 4
ATOM 5469 O O . GLU A 1 61 ? -1.324 -3.403 3.775 1.00 0.00 147 GLU A O 4
ATOM 5481 N N . LEU A 1 62 ? 0.139 -2.205 4.995 1.00 0.00 148 LEU A N 4
ATOM 5482 C CA . LEU A 1 62 ? 1.113 -3.286 5.089 1.00 0.00 148 LEU A CA 4
ATOM 5483 C C . LEU A 1 62 ? 0.443 -4.587 5.519 1.00 0.00 148 LEU A C 4
ATOM 5484 O O . LEU A 1 62 ? 0.841 -5.671 5.094 1.00 0.00 148 LEU A O 4
ATOM 5500 N N . GLU A 1 63 ? -0.577 -4.471 6.363 1.00 0.00 149 GLU A N 4
ATOM 5501 C CA . GLU A 1 63 ? -1.303 -5.638 6.849 1.00 0.00 149 GLU A CA 4
ATOM 5502 C C . GLU A 1 63 ? -2.441 -6.005 5.901 1.00 0.00 149 GLU A C 4
ATOM 5503 O O . GLU A 1 63 ? -2.724 -7.183 5.682 1.00 0.00 149 GLU A O 4
ATOM 5515 N N . GLN A 1 64 ? -3.089 -4.988 5.342 1.00 0.00 150 GLN A N 4
ATOM 5516 C CA . GLN A 1 64 ? -4.196 -5.204 4.418 1.00 0.00 150 GLN A CA 4
ATOM 5517 C C . GLN A 1 64 ? -3.890 -6.349 3.459 1.00 0.00 150 GLN A C 4
ATOM 5518 O O . GLN A 1 64 ? -4.711 -7.244 3.261 1.00 0.00 150 GLN A O 4
ATOM 5532 N N . LYS A 1 65 ? -2.702 -6.314 2.864 1.00 0.00 151 LYS A N 4
ATOM 5533 C CA . LYS A 1 65 ? -2.286 -7.348 1.925 1.00 0.00 151 LYS A CA 4
ATOM 5534 C C . LYS A 1 65 ? -1.990 -8.656 2.653 1.00 0.00 151 LYS A C 4
ATOM 5535 O O . LYS A 1 65 ? -2.200 -9.741 2.109 1.00 0.00 151 LYS A O 4
ATOM 5554 N N . ARG A 1 66 ? -1.504 -8.546 3.884 1.00 0.00 152 ARG A N 4
ATOM 5555 C CA . ARG A 1 66 ? -1.180 -9.720 4.686 1.00 0.00 152 ARG A CA 4
ATOM 5556 C C . ARG A 1 66 ? -2.367 -10.676 4.753 1.00 0.00 152 ARG A C 4
ATOM 5557 O O . ARG A 1 66 ? -2.199 -11.894 4.697 1.00 0.00 152 ARG A O 4
ATOM 5578 N N . ALA A 1 67 ? -3.566 -10.116 4.873 1.00 0.00 153 ALA A N 4
ATOM 5579 C CA . ALA A 1 67 ? -4.781 -10.919 4.945 1.00 0.00 153 ALA A CA 4
ATOM 5580 C C . ALA A 1 67 ? -5.055 -11.621 3.620 1.00 0.00 153 ALA A C 4
ATOM 5581 O O . ALA A 1 67 ? -5.354 -12.816 3.589 1.00 0.00 153 ALA A O 4
ATOM 5588 N N . LEU A 1 68 ? -4.951 -10.874 2.527 1.00 0.00 154 LEU A N 4
ATOM 5589 C CA . LEU A 1 68 ? -5.188 -11.425 1.197 1.00 0.00 154 LEU A CA 4
ATOM 5590 C C . LEU A 1 68 ? -4.592 -12.824 1.073 1.00 0.00 154 LEU A C 4
ATOM 5591 O O . LEU A 1 68 ? -5.222 -13.734 0.534 1.00 0.00 154 LEU A O 4
ATOM 5607 N N . THR A 1 69 ? -3.374 -12.989 1.579 1.00 0.00 155 THR A N 4
ATOM 5608 C CA . THR A 1 69 ? -2.693 -14.277 1.526 1.00 0.00 155 THR A CA 4
ATOM 5609 C C . THR A 1 69 ? -2.952 -15.088 2.791 1.00 0.00 155 THR A C 4
ATOM 5610 O O . THR A 1 69 ? -3.338 -16.254 2.722 1.00 0.00 155 THR A O 4
ATOM 5621 N N . GLU A 1 70 ? -2.737 -14.463 3.944 1.00 0.00 156 GLU A N 4
ATOM 5622 C CA . GLU A 1 70 ? -2.948 -15.128 5.224 1.00 0.00 156 GLU A CA 4
ATOM 5623 C C . GLU A 1 70 ? -4.411 -15.527 5.396 1.00 0.00 156 GLU A C 4
ATOM 5624 O O . GLU A 1 70 ? -4.727 -16.701 5.593 1.00 0.00 156 GLU A O 4
ATOM 5636 N N . CYS A 1 71 ? -5.299 -14.542 5.320 1.00 0.00 157 CYS A N 4
ATOM 5637 C CA . CYS A 1 71 ? -6.729 -14.788 5.469 1.00 0.00 157 CYS A CA 4
ATOM 5638 C C . CYS A 1 71 ? -7.340 -15.251 4.150 1.00 0.00 157 CYS A C 4
ATOM 5639 O O . CYS A 1 71 ? -8.550 -15.153 3.949 1.00 0.00 157 CYS A O 4
ATOM 5647 N N . GLN A 1 72 ? -6.495 -15.754 3.256 1.00 0.00 158 GLN A N 4
ATOM 5648 C CA . GLN A 1 72 ? -6.953 -16.229 1.956 1.00 0.00 158 GLN A CA 4
ATOM 5649 C C . GLN A 1 72 ? -7.875 -17.435 2.111 1.00 0.00 158 GLN A C 4
ATOM 5650 O O . GLN A 1 72 ? -7.561 -18.380 2.832 1.00 0.00 158 GLN A O 4
ATOM 5664 N N . GLY A 1 73 ? -9.015 -17.393 1.428 1.00 0.00 159 GLY A N 4
ATOM 5665 C CA . GLY A 1 73 ? -9.966 -18.487 1.504 1.00 0.00 159 GLY A CA 4
ATOM 5666 C C . GLY A 1 73 ? -10.226 -18.931 2.930 1.00 0.00 159 GLY A C 4
ATOM 5667 O O . GLY A 1 73 ? -10.525 -20.099 3.179 1.00 0.00 159 GLY A O 4
ATOM 5671 N N . ALA A 1 74 ? -10.110 -17.998 3.869 1.00 0.00 160 ALA A N 4
ATOM 5672 C CA . ALA A 1 74 ? -10.335 -18.300 5.277 1.00 0.00 160 ALA A CA 4
ATOM 5673 C C . ALA A 1 74 ? -11.657 -19.034 5.477 1.00 0.00 160 ALA A C 4
ATOM 5674 O O . ALA A 1 74 ? -12.724 -18.511 5.155 1.00 0.00 160 ALA A O 4
ATOM 5681 N N . VAL A 1 75 ? -11.579 -20.249 6.010 1.00 0.00 161 VAL A N 4
ATOM 5682 C CA . VAL A 1 75 ? -12.769 -21.055 6.253 1.00 0.00 161 VAL A CA 4
ATOM 5683 C C . VAL A 1 75 ? -13.360 -20.762 7.627 1.00 0.00 161 VAL A C 4
ATOM 5684 O O . VAL A 1 75 ? -14.578 -20.750 7.801 1.00 0.00 161 VAL A O 4
ATOM 5697 N N . GLY A 1 76 ? -12.488 -20.525 8.603 1.00 0.00 162 GLY A N 4
ATOM 5698 C CA . GLY A 1 76 ? -12.943 -20.234 9.950 1.00 0.00 162 GLY A CA 4
ATOM 5699 C C . GLY A 1 76 ? -14.218 -19.415 9.967 1.00 0.00 162 GLY A C 4
ATOM 5700 O O . GLY A 1 76 ? -15.096 -19.636 10.803 1.00 0.00 162 GLY A O 4
ATOM 5704 N N . LEU A 1 77 ? -14.322 -18.465 9.044 1.00 0.00 163 LEU A N 4
ATOM 5705 C CA . LEU A 1 77 ? -15.499 -17.608 8.957 1.00 0.00 163 LEU A CA 4
ATOM 5706 C C . LEU A 1 77 ? -16.559 -18.229 8.054 1.00 0.00 163 LEU A C 4
ATOM 5707 O O . LEU A 1 77 ? -16.325 -18.452 6.867 1.00 0.00 163 LEU A O 4
ATOM 5723 N N . GLY A 1 78 ? -17.728 -18.505 8.624 1.00 0.00 164 GLY A N 4
ATOM 5724 C CA . GLY A 1 78 ? -18.808 -19.096 7.856 1.00 0.00 164 GLY A CA 4
ATOM 5725 C C . GLY A 1 78 ? -18.475 -20.491 7.366 1.00 0.00 164 GLY A C 4
ATOM 5726 O O . GLY A 1 78 ? -17.305 -20.830 7.184 1.00 0.00 164 GLY A O 4
ATOM 5730 N N . SER A 1 79 ? -19.505 -21.303 7.153 1.00 0.00 165 SER A N 4
ATOM 5731 C CA . SER A 1 79 ? -19.316 -22.672 6.687 1.00 0.00 165 SER A CA 4
ATOM 5732 C C . SER A 1 79 ? -18.511 -22.698 5.391 1.00 0.00 165 SER A C 4
ATOM 5733 O O . SER A 1 79 ? -17.876 -23.699 5.060 1.00 0.00 165 SER A O 4
ATOM 5741 N N . LYS A 1 80 ? -18.542 -21.589 4.660 1.00 0.00 166 LYS A N 4
ATOM 5742 C CA . LYS A 1 80 ? -17.816 -21.481 3.401 1.00 0.00 166 LYS A CA 4
ATOM 5743 C C . LYS A 1 80 ? -16.626 -20.536 3.538 1.00 0.00 166 LYS A C 4
ATOM 5744 O O . LYS A 1 80 ? -16.605 -19.645 4.387 1.00 0.00 166 LYS A O 4
ATOM 5763 N N . PRO A 1 81 ? -15.612 -20.732 2.683 1.00 0.00 167 PRO A N 4
ATOM 5764 C CA . PRO A 1 81 ? -14.401 -19.906 2.688 1.00 0.00 167 PRO A CA 4
ATOM 5765 C C . PRO A 1 81 ? -14.666 -18.486 2.200 1.00 0.00 167 PRO A C 4
ATOM 5766 O O . PRO A 1 81 ? -15.751 -18.181 1.706 1.00 0.00 167 PRO A O 4
ATOM 5777 N N . VAL A 1 82 ? -13.667 -17.620 2.342 1.00 0.00 168 VAL A N 4
ATOM 5778 C CA . VAL A 1 82 ? -13.793 -16.232 1.915 1.00 0.00 168 VAL A CA 4
ATOM 5779 C C . VAL A 1 82 ? -12.733 -15.879 0.876 1.00 0.00 168 VAL A C 4
ATOM 5780 O O . VAL A 1 82 ? -11.539 -16.068 1.105 1.00 0.00 168 VAL A O 4
ATOM 5793 N N . ARG A 1 83 ? -13.180 -15.365 -0.265 1.00 0.00 169 ARG A N 4
ATOM 5794 C CA . ARG A 1 83 ? -12.270 -14.986 -1.339 1.00 0.00 169 ARG A CA 4
ATOM 5795 C C . ARG A 1 83 ? -11.802 -13.543 -1.172 1.00 0.00 169 ARG A C 4
ATOM 5796 O O . ARG A 1 83 ? -12.541 -12.601 -1.463 1.00 0.00 169 ARG A O 4
ATOM 5817 N N . LEU A 1 84 ? -10.571 -13.377 -0.701 1.00 0.00 170 LEU A N 4
ATOM 5818 C CA . LEU A 1 84 ? -10.004 -12.049 -0.493 1.00 0.00 170 LEU A CA 4
ATOM 5819 C C . LEU A 1 84 ? -9.486 -11.468 -1.805 1.00 0.00 170 LEU A C 4
ATOM 5820 O O . LEU A 1 84 ? -9.036 -12.200 -2.686 1.00 0.00 170 LEU A O 4
ATOM 5836 N N . SER A 1 85 ? -9.552 -10.146 -1.927 1.00 0.00 171 SER A N 4
ATOM 5837 C CA . SER A 1 85 ? -9.091 -9.465 -3.131 1.00 0.00 171 SER A CA 4
ATOM 5838 C C . SER A 1 85 ? -8.830 -7.988 -2.855 1.00 0.00 171 SER A C 4
ATOM 5839 O O . SER A 1 85 ? -9.052 -7.503 -1.745 1.00 0.00 171 SER A O 4
ATOM 5847 N N . VAL A 1 86 ? -8.357 -7.276 -3.873 1.00 0.00 172 VAL A N 4
ATOM 5848 C CA . VAL A 1 86 ? -8.066 -5.853 -3.741 1.00 0.00 172 VAL A CA 4
ATOM 5849 C C . VAL A 1 86 ? -9.199 -5.006 -4.308 1.00 0.00 172 VAL A C 4
ATOM 5850 O O . VAL A 1 86 ? -9.267 -4.767 -5.513 1.00 0.00 172 VAL A O 4
ATOM 5863 N N . ALA A 1 87 ? -10.088 -4.554 -3.429 1.00 0.00 173 ALA A N 4
ATOM 5864 C CA . ALA A 1 87 ? -11.218 -3.731 -3.841 1.00 0.00 173 ALA A CA 4
ATOM 5865 C C . ALA A 1 87 ? -10.884 -2.247 -3.733 1.00 0.00 173 ALA A C 4
ATOM 5866 O O . ALA A 1 87 ? -9.833 -1.874 -3.213 1.00 0.00 173 ALA A O 4
ATOM 5873 N N . ILE A 1 88 ? -11.785 -1.405 -4.229 1.00 0.00 174 ILE A N 4
ATOM 5874 C CA . ILE A 1 88 ? -11.585 0.038 -4.188 1.00 0.00 174 ILE A CA 4
ATOM 5875 C C . ILE A 1 88 ? -12.765 0.738 -3.522 1.00 0.00 174 ILE A C 4
ATOM 5876 O O . ILE A 1 88 ? -13.928 0.411 -3.761 1.00 0.00 174 ILE A O 4
ATOM 5892 N N . PRO A 1 89 ? -12.461 1.726 -2.667 1.00 0.00 175 PRO A N 4
ATOM 5893 C CA . PRO A 1 89 ? -13.483 2.495 -1.951 1.00 0.00 175 PRO A CA 4
ATOM 5894 C C . PRO A 1 89 ? -14.278 3.408 -2.878 1.00 0.00 175 PRO A C 4
ATOM 5895 O O . PRO A 1 89 ? -13.975 3.520 -4.066 1.00 0.00 175 PRO A O 4
ATOM 5906 N N . LYS A 1 90 ? -15.295 4.062 -2.327 1.00 0.00 176 LYS A N 4
ATOM 5907 C CA . LYS A 1 90 ? -16.133 4.968 -3.104 1.00 0.00 176 LYS A CA 4
ATOM 5908 C C . LYS A 1 90 ? -15.280 5.887 -3.972 1.00 0.00 176 LYS A C 4
ATOM 5909 O O . LYS A 1 90 ? -14.479 6.671 -3.463 1.00 0.00 176 LYS A O 4
ATOM 5928 N N . ALA A 1 91 ? -15.460 5.788 -5.286 1.00 0.00 177 ALA A N 4
ATOM 5929 C CA . ALA A 1 91 ? -14.709 6.613 -6.224 1.00 0.00 177 ALA A CA 4
ATOM 5930 C C . ALA A 1 91 ? -15.123 8.077 -6.120 1.00 0.00 177 ALA A C 4
ATOM 5931 O O . ALA A 1 91 ? -16.286 8.386 -5.861 1.00 0.00 177 ALA A O 4
ATOM 5938 N N . SER A 1 92 ? -14.164 8.974 -6.324 1.00 0.00 178 SER A N 4
ATOM 5939 C CA . SER A 1 92 ? -14.429 10.406 -6.249 1.00 0.00 178 SER A CA 4
ATOM 5940 C C . SER A 1 92 ? -14.457 11.027 -7.642 1.00 0.00 178 SER A C 4
ATOM 5941 O O . SER A 1 92 ? -15.394 11.743 -7.995 1.00 0.00 178 SER A O 4
ATOM 5949 N N . ARG A 1 93 ? -13.423 10.747 -8.429 1.00 0.00 179 ARG A N 4
ATOM 5950 C CA . ARG A 1 93 ? -13.328 11.279 -9.783 1.00 0.00 179 ARG A CA 4
ATOM 5951 C C . ARG A 1 93 ? -13.785 12.734 -9.829 1.00 0.00 179 ARG A C 4
ATOM 5952 O O . ARG A 1 93 ? -14.612 13.110 -10.661 1.00 0.00 179 ARG A O 4
ATOM 5973 N N . VAL A 1 94 ? -13.243 13.548 -8.930 1.00 0.00 180 VAL A N 4
ATOM 5974 C CA . VAL A 1 94 ? -13.595 14.962 -8.868 1.00 0.00 180 VAL A CA 4
ATOM 5975 C C . VAL A 1 94 ? -12.383 15.843 -9.152 1.00 0.00 180 VAL A C 4
ATOM 5976 O O . VAL A 1 94 ? -11.241 15.431 -8.949 1.00 0.00 180 VAL A O 4
ATOM 5989 N N . LYS A 1 95 ? -12.639 17.059 -9.622 1.00 0.00 181 LYS A N 4
ATOM 5990 C CA . LYS A 1 95 ? -11.570 18.000 -9.933 1.00 0.00 181 LYS A CA 4
ATOM 5991 C C . LYS A 1 95 ? -11.979 19.425 -9.572 1.00 0.00 181 LYS A C 4
ATOM 5992 O O . LYS A 1 95 ? -13.086 19.874 -9.870 1.00 0.00 181 LYS A O 4
ATOM 6011 N N . PRO A 1 96 ? -11.065 20.155 -8.915 1.00 0.00 182 PRO A N 4
ATOM 6012 C CA . PRO A 1 96 ? -11.307 21.540 -8.501 1.00 0.00 182 PRO A CA 4
ATOM 6013 C C . PRO A 1 96 ? -11.363 22.498 -9.687 1.00 0.00 182 PRO A C 4
ATOM 6014 O O . PRO A 1 96 ? -10.361 23.116 -10.047 1.00 0.00 182 PRO A O 4
ATOM 6025 N N . VAL A 1 97 ? -12.542 22.617 -10.289 1.00 0.00 183 VAL A N 4
ATOM 6026 C CA . VAL A 1 97 ? -12.729 23.501 -11.434 1.00 0.00 183 VAL A CA 4
ATOM 6027 C C . VAL A 1 97 ? -13.998 24.334 -11.283 1.00 0.00 183 VAL A C 4
ATOM 6028 O O . VAL A 1 97 ? -15.108 23.818 -11.403 1.00 0.00 183 VAL A O 4
ATOM 6041 N N . GLU A 1 98 ? -13.824 25.625 -11.019 1.00 0.00 184 GLU A N 4
ATOM 6042 C CA . GLU A 1 98 ? -14.955 26.529 -10.852 1.00 0.00 184 GLU A CA 4
ATOM 6043 C C . GLU A 1 98 ? -14.777 27.787 -11.698 1.00 0.00 184 GLU A C 4
ATOM 6044 O O . GLU A 1 98 ? -13.705 28.391 -11.713 1.00 0.00 184 GLU A O 4
ATOM 6056 N N . SER A 1 99 ? -15.836 28.175 -12.401 1.00 0.00 185 SER A N 4
ATOM 6057 C CA . SER A 1 99 ? -15.796 29.357 -13.254 1.00 0.00 185 SER A CA 4
ATOM 6058 C C . SER A 1 99 ? -16.760 30.425 -12.747 1.00 0.00 185 SER A C 4
ATOM 6059 O O . SER A 1 99 ? -17.713 30.127 -12.027 1.00 0.00 185 SER A O 4
ATOM 6067 N N . GLY A 1 100 ? -16.505 31.673 -13.128 1.00 0.00 186 GLY A N 4
ATOM 6068 C CA . GLY A 1 100 ? -17.358 32.768 -12.703 1.00 0.00 186 GLY A CA 4
ATOM 6069 C C . GLY A 1 100 ? -16.600 33.826 -11.926 1.00 0.00 186 GLY A C 4
ATOM 6070 O O . GLY A 1 100 ? -16.535 33.797 -10.697 1.00 0.00 186 GLY A O 4
ATOM 6074 N N . PRO A 1 101 ? -16.006 34.786 -12.651 1.00 0.00 187 PRO A N 4
ATOM 6075 C CA . PRO A 1 101 ? -15.237 35.875 -12.042 1.00 0.00 187 PRO A CA 4
ATOM 6076 C C . PRO A 1 101 ? -16.123 36.858 -11.285 1.00 0.00 187 PRO A C 4
ATOM 6077 O O . PRO A 1 101 ? -17.202 37.222 -11.752 1.00 0.00 187 PRO A O 4
ATOM 6088 N N . SER A 1 102 ? -15.660 37.285 -10.115 1.00 0.00 188 SER A N 4
ATOM 6089 C CA . SER A 1 102 ? -16.412 38.224 -9.291 1.00 0.00 188 SER A CA 4
ATOM 6090 C C . SER A 1 102 ? -15.948 39.656 -9.538 1.00 0.00 188 SER A C 4
ATOM 6091 O O . SER A 1 102 ? -16.760 40.553 -9.765 1.00 0.00 188 SER A O 4
ATOM 6099 N N . SER A 1 103 ? -14.636 39.863 -9.491 1.00 0.00 189 SER A N 4
ATOM 6100 C CA . SER A 1 103 ? -14.063 41.186 -9.706 1.00 0.00 189 SER A CA 4
ATOM 6101 C C . SER A 1 103 ? -13.564 41.336 -11.140 1.00 0.00 189 SER A C 4
ATOM 6102 O O . SER A 1 103 ? -13.165 40.361 -11.775 1.00 0.00 189 SER A O 4
ATOM 6110 N N . GLY A 1 104 ? -13.589 42.566 -11.643 1.00 0.00 190 GLY A N 4
ATOM 6111 C CA . GLY A 1 104 ? -13.138 42.823 -12.998 1.00 0.00 190 GLY A CA 4
ATOM 6112 C C . GLY A 1 104 ? -14.061 43.762 -13.749 1.00 0.00 190 GLY A C 4
ATOM 6113 O O . GLY A 1 104 ? -14.203 43.660 -14.968 1.00 0.00 190 GLY A O 4
ATOM 6117 N N . GLY A 1 1 ? -1.254 3.910 19.566 1.00 0.00 87 GLY A N 5
ATOM 6118 C CA . GLY A 1 1 ? -0.893 4.962 18.634 1.00 0.00 87 GLY A CA 5
ATOM 6119 C C . GLY A 1 1 ? -1.772 6.189 18.776 1.00 0.00 87 GLY A C 5
ATOM 6120 O O . GLY A 1 1 ? -2.980 6.125 18.546 1.00 0.00 87 GLY A O 5
ATOM 6124 N N . SER A 1 2 ? -1.166 7.308 19.157 1.00 0.00 88 SER A N 5
ATOM 6125 C CA . SER A 1 2 ? -1.903 8.554 19.334 1.00 0.00 88 SER A CA 5
ATOM 6126 C C . SER A 1 2 ? -1.312 9.663 18.469 1.00 0.00 88 SER A C 5
ATOM 6127 O O . SER A 1 2 ? -0.272 10.234 18.796 1.00 0.00 88 SER A O 5
ATOM 6135 N N . SER A 1 3 ? -1.984 9.962 17.362 1.00 0.00 89 SER A N 5
ATOM 6136 C CA . SER A 1 3 ? -1.525 11.000 16.446 1.00 0.00 89 SER A CA 5
ATOM 6137 C C . SER A 1 3 ? -2.622 11.374 15.454 1.00 0.00 89 SER A C 5
ATOM 6138 O O . SER A 1 3 ? -3.417 10.530 15.043 1.00 0.00 89 SER A O 5
ATOM 6146 N N . GLY A 1 4 ? -2.659 12.647 15.074 1.00 0.00 90 GLY A N 5
ATOM 6147 C CA . GLY A 1 4 ? -3.662 13.113 14.134 1.00 0.00 90 GLY A CA 5
ATOM 6148 C C . GLY A 1 4 ? -3.201 13.008 12.694 1.00 0.00 90 GLY A C 5
ATOM 6149 O O . GLY A 1 4 ? -2.274 13.705 12.281 1.00 0.00 90 GLY A O 5
ATOM 6153 N N . SER A 1 5 ? -3.847 12.135 11.929 1.00 0.00 91 SER A N 5
ATOM 6154 C CA . SER A 1 5 ? -3.494 11.938 10.528 1.00 0.00 91 SER A CA 5
ATOM 6155 C C . SER A 1 5 ? -4.529 11.067 9.824 1.00 0.00 91 SER A C 5
ATOM 6156 O O . SER A 1 5 ? -5.042 10.106 10.398 1.00 0.00 91 SER A O 5
ATOM 6164 N N . SER A 1 6 ? -4.832 11.410 8.576 1.00 0.00 92 SER A N 5
ATOM 6165 C CA . SER A 1 6 ? -5.810 10.663 7.793 1.00 0.00 92 SER A CA 5
ATOM 6166 C C . SER A 1 6 ? -5.300 10.421 6.376 1.00 0.00 92 SER A C 5
ATOM 6167 O O . SER A 1 6 ? -5.052 11.363 5.624 1.00 0.00 92 SER A O 5
ATOM 6175 N N . GLY A 1 7 ? -5.146 9.150 6.017 1.00 0.00 93 GLY A N 5
ATOM 6176 C CA . GLY A 1 7 ? -4.667 8.806 4.692 1.00 0.00 93 GLY A CA 5
ATOM 6177 C C . GLY A 1 7 ? -5.675 7.994 3.903 1.00 0.00 93 GLY A C 5
ATOM 6178 O O . GLY A 1 7 ? -6.866 7.970 4.216 1.00 0.00 93 GLY A O 5
ATOM 6182 N N . PRO A 1 8 ? -5.199 7.310 2.852 1.00 0.00 94 PRO A N 5
ATOM 6183 C CA . PRO A 1 8 ? -6.051 6.482 1.994 1.00 0.00 94 PRO A CA 5
ATOM 6184 C C . PRO A 1 8 ? -6.550 5.230 2.707 1.00 0.00 94 PRO A C 5
ATOM 6185 O O . PRO A 1 8 ? -5.758 4.447 3.231 1.00 0.00 94 PRO A O 5
ATOM 6196 N N . GLU A 1 9 ? -7.866 5.047 2.723 1.00 0.00 95 GLU A N 5
ATOM 6197 C CA . GLU A 1 9 ? -8.469 3.890 3.373 1.00 0.00 95 GLU A CA 5
ATOM 6198 C C . GLU A 1 9 ? -8.073 2.599 2.661 1.00 0.00 95 GLU A C 5
ATOM 6199 O O . GLU A 1 9 ? -7.760 2.605 1.470 1.00 0.00 95 GLU A O 5
ATOM 6211 N N . TYR A 1 10 ? -8.089 1.495 3.399 1.00 0.00 96 TYR A N 5
ATOM 6212 C CA . TYR A 1 10 ? -7.729 0.197 2.841 1.00 0.00 96 TYR A CA 5
ATOM 6213 C C . TYR A 1 10 ? -8.815 -0.837 3.122 1.00 0.00 96 TYR A C 5
ATOM 6214 O O . TYR A 1 10 ? -8.937 -1.338 4.240 1.00 0.00 96 TYR A O 5
ATOM 6232 N N . SER A 1 11 ? -9.601 -1.153 2.097 1.00 0.00 97 SER A N 5
ATOM 6233 C CA . SER A 1 11 ? -10.679 -2.125 2.233 1.00 0.00 97 SER A CA 5
ATOM 6234 C C . SER A 1 11 ? -10.386 -3.379 1.415 1.00 0.00 97 SER A C 5
ATOM 6235 O O . SER A 1 11 ? -9.650 -3.333 0.428 1.00 0.00 97 SER A O 5
ATOM 6243 N N . LEU A 1 12 ? -10.967 -4.499 1.832 1.00 0.00 98 LEU A N 5
ATOM 6244 C CA . LEU A 1 12 ? -10.769 -5.767 1.140 1.00 0.00 98 LEU A CA 5
ATOM 6245 C C . LEU A 1 12 ? -12.106 -6.383 0.739 1.00 0.00 98 LEU A C 5
ATOM 6246 O O . LEU A 1 12 ? -13.086 -6.301 1.479 1.00 0.00 98 LEU A O 5
ATOM 6262 N N . PHE A 1 13 ? -12.137 -7.002 -0.437 1.00 0.00 99 PHE A N 5
ATOM 6263 C CA . PHE A 1 13 ? -13.353 -7.633 -0.936 1.00 0.00 99 PHE A CA 5
ATOM 6264 C C . PHE A 1 13 ? -13.418 -9.099 -0.515 1.00 0.00 99 PHE A C 5
ATOM 6265 O O . PHE A 1 13 ? -12.443 -9.838 -0.648 1.00 0.00 99 PHE A O 5
ATOM 6282 N N . VAL A 1 14 ? -14.574 -9.511 -0.004 1.00 0.00 100 VAL A N 5
ATOM 6283 C CA . VAL A 1 14 ? -14.767 -10.887 0.437 1.00 0.00 100 VAL A CA 5
ATOM 6284 C C . VAL A 1 14 ? -15.989 -11.511 -0.228 1.00 0.00 100 VAL A C 5
ATOM 6285 O O . VAL A 1 14 ? -16.938 -10.814 -0.587 1.00 0.00 100 VAL A O 5
ATOM 6298 N N . GLY A 1 15 ? -15.960 -12.830 -0.390 1.00 0.00 101 GLY A N 5
ATOM 6299 C CA . GLY A 1 15 ? -17.071 -13.526 -1.011 1.00 0.00 101 GLY A CA 5
ATOM 6300 C C . GLY A 1 15 ? -17.356 -14.864 -0.357 1.00 0.00 101 GLY A C 5
ATOM 6301 O O . GLY A 1 15 ? -16.684 -15.251 0.599 1.00 0.00 101 GLY A O 5
ATOM 6305 N N . ASP A 1 16 ? -18.356 -15.571 -0.872 1.00 0.00 102 ASP A N 5
ATOM 6306 C CA . ASP A 1 16 ? -18.729 -16.873 -0.331 1.00 0.00 102 ASP A CA 5
ATOM 6307 C C . ASP A 1 16 ? -19.085 -16.766 1.148 1.00 0.00 102 ASP A C 5
ATOM 6308 O O . ASP A 1 16 ? -18.749 -17.645 1.944 1.00 0.00 102 ASP A O 5
ATOM 6317 N N . LEU A 1 17 ? -19.764 -15.684 1.511 1.00 0.00 103 LEU A N 5
ATOM 6318 C CA . LEU A 1 17 ? -20.165 -15.460 2.895 1.00 0.00 103 LEU A CA 5
ATOM 6319 C C . LEU A 1 17 ? -21.499 -16.136 3.192 1.00 0.00 103 LEU A C 5
ATOM 6320 O O . LEU A 1 17 ? -22.549 -15.698 2.721 1.00 0.00 103 LEU A O 5
ATOM 6336 N N . THR A 1 18 ? -21.452 -17.207 3.979 1.00 0.00 104 THR A N 5
ATOM 6337 C CA . THR A 1 18 ? -22.656 -17.944 4.340 1.00 0.00 104 THR A CA 5
ATOM 6338 C C . THR A 1 18 ? -23.707 -17.019 4.942 1.00 0.00 104 THR A C 5
ATOM 6339 O O . THR A 1 18 ? -23.393 -16.007 5.569 1.00 0.00 104 THR A O 5
ATOM 6350 N N . PRO A 1 19 ? -24.987 -17.371 4.750 1.00 0.00 105 PRO A N 5
ATOM 6351 C CA . PRO A 1 19 ? -26.111 -16.585 5.268 1.00 0.00 105 PRO A CA 5
ATOM 6352 C C . PRO A 1 19 ? -26.217 -16.657 6.787 1.00 0.00 105 PRO A C 5
ATOM 6353 O O . PRO A 1 19 ? -27.131 -16.086 7.383 1.00 0.00 105 PRO A O 5
ATOM 6364 N N . ASP A 1 20 ? -25.278 -17.361 7.408 1.00 0.00 106 ASP A N 5
ATOM 6365 C CA . ASP A 1 20 ? -25.265 -17.506 8.859 1.00 0.00 106 ASP A CA 5
ATOM 6366 C C . ASP A 1 20 ? -24.227 -16.581 9.489 1.00 0.00 106 ASP A C 5
ATOM 6367 O O . ASP A 1 20 ? -24.101 -16.513 10.712 1.00 0.00 106 ASP A O 5
ATOM 6376 N N . VAL A 1 21 ? -23.485 -15.871 8.645 1.00 0.00 107 VAL A N 5
ATOM 6377 C CA . VAL A 1 21 ? -22.459 -14.951 9.118 1.00 0.00 107 VAL A CA 5
ATOM 6378 C C . VAL A 1 21 ? -22.929 -13.504 9.017 1.00 0.00 107 VAL A C 5
ATOM 6379 O O . VAL A 1 21 ? -23.655 -13.139 8.092 1.00 0.00 107 VAL A O 5
ATOM 6392 N N . ASP A 1 22 ? -22.511 -12.684 9.975 1.00 0.00 108 ASP A N 5
ATOM 6393 C CA . ASP A 1 22 ? -22.888 -11.275 9.994 1.00 0.00 108 ASP A CA 5
ATOM 6394 C C . ASP A 1 22 ? -21.660 -10.386 10.155 1.00 0.00 108 ASP A C 5
ATOM 6395 O O . ASP A 1 22 ? -20.535 -10.876 10.254 1.00 0.00 108 ASP A O 5
ATOM 6404 N N . ASP A 1 23 ? -21.882 -9.076 10.179 1.00 0.00 109 ASP A N 5
ATOM 6405 C CA . ASP A 1 23 ? -20.794 -8.118 10.328 1.00 0.00 109 ASP A CA 5
ATOM 6406 C C . ASP A 1 23 ? -20.054 -8.336 11.644 1.00 0.00 109 ASP A C 5
ATOM 6407 O O . ASP A 1 23 ? -18.832 -8.207 11.710 1.00 0.00 109 ASP A O 5
ATOM 6416 N N . GLY A 1 24 ? -20.803 -8.668 12.691 1.00 0.00 110 GLY A N 5
ATOM 6417 C CA . GLY A 1 24 ? -20.201 -8.897 13.991 1.00 0.00 110 GLY A CA 5
ATOM 6418 C C . GLY A 1 24 ? -19.061 -9.895 13.934 1.00 0.00 110 GLY A C 5
ATOM 6419 O O . GLY A 1 24 ? -18.094 -9.786 14.688 1.00 0.00 110 GLY A O 5
ATOM 6423 N N . MET A 1 25 ? -19.175 -10.871 13.040 1.00 0.00 111 MET A N 5
ATOM 6424 C CA . MET A 1 25 ? -18.145 -11.892 12.888 1.00 0.00 111 MET A CA 5
ATOM 6425 C C . MET A 1 25 ? -17.060 -11.430 11.921 1.00 0.00 111 MET A C 5
ATOM 6426 O O . MET A 1 25 ? -15.867 -11.556 12.203 1.00 0.00 111 MET A O 5
ATOM 6440 N N . LEU A 1 26 ? -17.480 -10.896 10.779 1.00 0.00 112 LEU A N 5
ATOM 6441 C CA . LEU A 1 26 ? -16.543 -10.415 9.769 1.00 0.00 112 LEU A CA 5
ATOM 6442 C C . LEU A 1 26 ? -15.548 -9.430 10.374 1.00 0.00 112 LEU A C 5
ATOM 6443 O O . LEU A 1 26 ? -14.454 -9.234 9.845 1.00 0.00 112 LEU A O 5
ATOM 6459 N N . TYR A 1 27 ? -15.934 -8.815 11.486 1.00 0.00 113 TYR A N 5
ATOM 6460 C CA . TYR A 1 27 ? -15.076 -7.850 12.164 1.00 0.00 113 TYR A CA 5
ATOM 6461 C C . TYR A 1 27 ? -14.065 -8.556 13.061 1.00 0.00 113 TYR A C 5
ATOM 6462 O O . TYR A 1 27 ? -12.856 -8.444 12.860 1.00 0.00 113 TYR A O 5
ATOM 6480 N N . GLU A 1 28 ? -14.569 -9.285 14.052 1.00 0.00 114 GLU A N 5
ATOM 6481 C CA . GLU A 1 28 ? -13.710 -10.010 14.981 1.00 0.00 114 GLU A CA 5
ATOM 6482 C C . GLU A 1 28 ? -12.796 -10.978 14.234 1.00 0.00 114 GLU A C 5
ATOM 6483 O O . GLU A 1 28 ? -11.594 -11.040 14.494 1.00 0.00 114 GLU A O 5
ATOM 6495 N N . PHE A 1 29 ? -13.376 -11.732 13.306 1.00 0.00 115 PHE A N 5
ATOM 6496 C CA . PHE A 1 29 ? -12.615 -12.699 12.522 1.00 0.00 115 PHE A CA 5
ATOM 6497 C C . PHE A 1 29 ? -11.337 -12.070 11.976 1.00 0.00 115 PHE A C 5
ATOM 6498 O O . PHE A 1 29 ? -10.312 -12.739 11.838 1.00 0.00 115 PHE A O 5
ATOM 6515 N N . PHE A 1 30 ? -11.405 -10.780 11.665 1.00 0.00 116 PHE A N 5
ATOM 6516 C CA . PHE A 1 30 ? -10.254 -10.060 11.131 1.00 0.00 116 PHE A CA 5
ATOM 6517 C C . PHE A 1 30 ? -9.497 -9.343 12.245 1.00 0.00 116 PHE A C 5
ATOM 6518 O O . PHE A 1 30 ? -8.359 -9.691 12.561 1.00 0.00 116 PHE A O 5
ATOM 6535 N N . VAL A 1 31 ? -10.137 -8.340 12.838 1.00 0.00 117 VAL A N 5
ATOM 6536 C CA . VAL A 1 31 ? -9.525 -7.574 13.917 1.00 0.00 117 VAL A CA 5
ATOM 6537 C C . VAL A 1 31 ? -8.679 -8.469 14.815 1.00 0.00 117 VAL A C 5
ATOM 6538 O O . VAL A 1 31 ? -7.682 -8.029 15.387 1.00 0.00 117 VAL A O 5
ATOM 6551 N N . LYS A 1 32 ? -9.084 -9.729 14.936 1.00 0.00 118 LYS A N 5
ATOM 6552 C CA . LYS A 1 32 ? -8.363 -10.689 15.763 1.00 0.00 118 LYS A CA 5
ATOM 6553 C C . LYS A 1 32 ? -6.991 -10.995 15.171 1.00 0.00 118 LYS A C 5
ATOM 6554 O O . LYS A 1 32 ? -5.963 -10.754 15.804 1.00 0.00 118 LYS A O 5
ATOM 6573 N N . VAL A 1 33 ? -6.983 -11.526 13.953 1.00 0.00 119 VAL A N 5
ATOM 6574 C CA . VAL A 1 33 ? -5.737 -11.863 13.274 1.00 0.00 119 VAL A CA 5
ATOM 6575 C C . VAL A 1 33 ? -4.913 -10.613 12.986 1.00 0.00 119 VAL A C 5
ATOM 6576 O O . VAL A 1 33 ? -3.687 -10.673 12.892 1.00 0.00 119 VAL A O 5
ATOM 6589 N N . TYR A 1 34 ? -5.595 -9.481 12.846 1.00 0.00 120 TYR A N 5
ATOM 6590 C CA . TYR A 1 34 ? -4.926 -8.216 12.566 1.00 0.00 120 TYR A CA 5
ATOM 6591 C C . TYR A 1 34 ? -5.531 -7.086 13.392 1.00 0.00 120 TYR A C 5
ATOM 6592 O O . TYR A 1 34 ? -6.700 -6.728 13.241 1.00 0.00 120 TYR A O 5
ATOM 6610 N N . PRO A 1 35 ? -4.718 -6.508 14.289 1.00 0.00 121 PRO A N 5
ATOM 6611 C CA . PRO A 1 35 ? -5.149 -5.409 15.157 1.00 0.00 121 PRO A CA 5
ATOM 6612 C C . PRO A 1 35 ? -5.377 -4.114 14.383 1.00 0.00 121 PRO A C 5
ATOM 6613 O O . PRO A 1 35 ? -5.790 -3.105 14.953 1.00 0.00 121 PRO A O 5
ATOM 6624 N N . SER A 1 36 ? -5.104 -4.152 13.083 1.00 0.00 122 SER A N 5
ATOM 6625 C CA . SER A 1 36 ? -5.276 -2.980 12.232 1.00 0.00 122 SER A CA 5
ATOM 6626 C C . SER A 1 36 ? -6.594 -3.053 11.467 1.00 0.00 122 SER A C 5
ATOM 6627 O O . SER A 1 36 ? -6.698 -2.569 10.339 1.00 0.00 122 SER A O 5
ATOM 6635 N N . CYS A 1 37 ? -7.598 -3.663 12.087 1.00 0.00 123 CYS A N 5
ATOM 6636 C CA . CYS A 1 37 ? -8.910 -3.801 11.465 1.00 0.00 123 CYS A CA 5
ATOM 6637 C C . CYS A 1 37 ? -9.837 -2.668 11.894 1.00 0.00 123 CYS A C 5
ATOM 6638 O O . CYS A 1 37 ? -9.903 -2.319 13.073 1.00 0.00 123 CYS A O 5
ATOM 6646 N N . ARG A 1 38 ? -10.551 -2.097 10.930 1.00 0.00 124 ARG A N 5
ATOM 6647 C CA . ARG A 1 38 ? -11.472 -1.002 11.207 1.00 0.00 124 ARG A CA 5
ATOM 6648 C C . ARG A 1 38 ? -12.883 -1.528 11.455 1.00 0.00 124 ARG A C 5
ATOM 6649 O O . ARG A 1 38 ? -13.599 -1.029 12.323 1.00 0.00 124 ARG A O 5
ATOM 6670 N N . GLY A 1 39 ? -13.276 -2.539 10.686 1.00 0.00 125 GLY A N 5
ATOM 6671 C CA . GLY A 1 39 ? -14.600 -3.115 10.837 1.00 0.00 125 GLY A CA 5
ATOM 6672 C C . GLY A 1 39 ? -15.005 -3.959 9.645 1.00 0.00 125 GLY A C 5
ATOM 6673 O O . GLY A 1 39 ? -14.588 -3.694 8.518 1.00 0.00 125 GLY A O 5
ATOM 6677 N N . GLY A 1 40 ? -15.819 -4.980 9.894 1.00 0.00 126 GLY A N 5
ATOM 6678 C CA . GLY A 1 40 ? -16.265 -5.851 8.823 1.00 0.00 126 GLY A CA 5
ATOM 6679 C C . GLY A 1 40 ? -17.688 -5.558 8.391 1.00 0.00 126 GLY A C 5
ATOM 6680 O O . GLY A 1 40 ? -18.577 -5.392 9.226 1.00 0.00 126 GLY A O 5
ATOM 6684 N N . LYS A 1 41 ? -17.905 -5.492 7.082 1.00 0.00 127 LYS A N 5
ATOM 6685 C CA . LYS A 1 41 ? -19.230 -5.216 6.539 1.00 0.00 127 LYS A CA 5
ATOM 6686 C C . LYS A 1 41 ? -19.673 -6.327 5.592 1.00 0.00 127 LYS A C 5
ATOM 6687 O O . LYS A 1 41 ? -18.887 -6.813 4.779 1.00 0.00 127 LYS A O 5
ATOM 6706 N N . VAL A 1 42 ? -20.937 -6.724 5.703 1.00 0.00 128 VAL A N 5
ATOM 6707 C CA . VAL A 1 42 ? -21.484 -7.776 4.855 1.00 0.00 128 VAL A CA 5
ATOM 6708 C C . VAL A 1 42 ? -22.728 -7.295 4.116 1.00 0.00 128 VAL A C 5
ATOM 6709 O O . VAL A 1 42 ? -23.651 -6.750 4.721 1.00 0.00 128 VAL A O 5
ATOM 6722 N N . VAL A 1 43 ? -22.745 -7.499 2.802 1.00 0.00 129 VAL A N 5
ATOM 6723 C CA . VAL A 1 43 ? -23.875 -7.087 1.979 1.00 0.00 129 VAL A CA 5
ATOM 6724 C C . VAL A 1 43 ? -25.060 -8.029 2.163 1.00 0.00 129 VAL A C 5
ATOM 6725 O O . VAL A 1 43 ? -24.887 -9.214 2.448 1.00 0.00 129 VAL A O 5
ATOM 6738 N N . LEU A 1 44 ? -26.265 -7.494 1.997 1.00 0.00 130 LEU A N 5
ATOM 6739 C CA . LEU A 1 44 ? -27.481 -8.286 2.144 1.00 0.00 130 LEU A CA 5
ATOM 6740 C C . LEU A 1 44 ? -28.372 -8.150 0.913 1.00 0.00 130 LEU A C 5
ATOM 6741 O O . LEU A 1 44 ? -28.079 -7.371 0.006 1.00 0.00 130 LEU A O 5
ATOM 6757 N N . ASP A 1 45 ? -29.460 -8.911 0.890 1.00 0.00 131 ASP A N 5
ATOM 6758 C CA . ASP A 1 45 ? -30.396 -8.873 -0.228 1.00 0.00 131 ASP A CA 5
ATOM 6759 C C . ASP A 1 45 ? -31.646 -8.077 0.137 1.00 0.00 131 ASP A C 5
ATOM 6760 O O . ASP A 1 45 ? -31.779 -7.595 1.261 1.00 0.00 131 ASP A O 5
ATOM 6769 N N . GLN A 1 46 ? -32.557 -7.945 -0.822 1.00 0.00 132 GLN A N 5
ATOM 6770 C CA . GLN A 1 46 ? -33.794 -7.206 -0.602 1.00 0.00 132 GLN A CA 5
ATOM 6771 C C . GLN A 1 46 ? -34.424 -7.585 0.734 1.00 0.00 132 GLN A C 5
ATOM 6772 O O . GLN A 1 46 ? -34.893 -6.724 1.479 1.00 0.00 132 GLN A O 5
ATOM 6786 N N . THR A 1 47 ? -34.433 -8.880 1.033 1.00 0.00 133 THR A N 5
ATOM 6787 C CA . THR A 1 47 ? -35.006 -9.374 2.278 1.00 0.00 133 THR A CA 5
ATOM 6788 C C . THR A 1 47 ? -34.092 -9.076 3.461 1.00 0.00 133 THR A C 5
ATOM 6789 O O . THR A 1 47 ? -34.547 -8.979 4.600 1.00 0.00 133 THR A O 5
ATOM 6800 N N . GLY A 1 48 ? -32.800 -8.929 3.183 1.00 0.00 134 GLY A N 5
ATOM 6801 C CA . GLY A 1 48 ? -31.843 -8.642 4.235 1.00 0.00 134 GLY A CA 5
ATOM 6802 C C . GLY A 1 48 ? -30.955 -9.829 4.550 1.00 0.00 134 GLY A C 5
ATOM 6803 O O . GLY A 1 48 ? -30.324 -9.879 5.607 1.00 0.00 134 GLY A O 5
ATOM 6807 N N . VAL A 1 49 ? -30.905 -10.790 3.633 1.00 0.00 135 VAL A N 5
ATOM 6808 C CA . VAL A 1 49 ? -30.089 -11.983 3.818 1.00 0.00 135 VAL A CA 5
ATOM 6809 C C . VAL A 1 49 ? -28.734 -11.833 3.136 1.00 0.00 135 VAL A C 5
ATOM 6810 O O . VAL A 1 49 ? -28.649 -11.391 1.990 1.00 0.00 135 VAL A O 5
ATOM 6823 N N . SER A 1 50 ? -27.674 -12.206 3.848 1.00 0.00 136 SER A N 5
ATOM 6824 C CA . SER A 1 50 ? -26.321 -12.110 3.312 1.00 0.00 136 SER A CA 5
ATOM 6825 C C . SER A 1 50 ? -26.269 -12.617 1.874 1.00 0.00 136 SER A C 5
ATOM 6826 O O . SER A 1 50 ? -26.355 -13.819 1.623 1.00 0.00 136 SER A O 5
ATOM 6834 N N . LYS A 1 51 ? -26.128 -11.691 0.932 1.00 0.00 137 LYS A N 5
ATOM 6835 C CA . LYS A 1 51 ? -26.063 -12.042 -0.482 1.00 0.00 137 LYS A CA 5
ATOM 6836 C C . LYS A 1 51 ? -24.995 -13.102 -0.731 1.00 0.00 137 LYS A C 5
ATOM 6837 O O . LYS A 1 51 ? -25.135 -13.941 -1.620 1.00 0.00 137 LYS A O 5
ATOM 6856 N N . GLY A 1 52 ? -23.929 -13.060 0.061 1.00 0.00 138 GLY A N 5
ATOM 6857 C CA . GLY A 1 52 ? -22.854 -14.024 -0.088 1.00 0.00 138 GLY A CA 5
ATOM 6858 C C . GLY A 1 52 ? -21.506 -13.362 -0.291 1.00 0.00 138 GLY A C 5
ATOM 6859 O O . GLY A 1 52 ? -20.562 -13.993 -0.769 1.00 0.00 138 GLY A O 5
ATOM 6863 N N . TYR A 1 53 ? -21.414 -12.087 0.071 1.00 0.00 139 TYR A N 5
ATOM 6864 C CA . TYR A 1 53 ? -20.172 -11.338 -0.078 1.00 0.00 139 TYR A CA 5
ATOM 6865 C C . TYR A 1 53 ? -20.197 -10.069 0.768 1.00 0.00 139 TYR A C 5
ATOM 6866 O O . TYR A 1 53 ? -21.240 -9.674 1.286 1.00 0.00 139 TYR A O 5
ATOM 6884 N N . GLY A 1 54 ? -19.037 -9.433 0.904 1.00 0.00 140 GLY A N 5
ATOM 6885 C CA . GLY A 1 54 ? -18.946 -8.214 1.687 1.00 0.00 140 GLY A CA 5
ATOM 6886 C C . GLY A 1 54 ? -17.603 -7.527 1.536 1.00 0.00 140 GLY A C 5
ATOM 6887 O O . GLY A 1 54 ? -16.838 -7.837 0.623 1.00 0.00 140 GLY A O 5
ATOM 6891 N N . PHE A 1 55 ? -17.317 -6.589 2.433 1.00 0.00 141 PHE A N 5
ATOM 6892 C CA . PHE A 1 55 ? -16.058 -5.853 2.394 1.00 0.00 141 PHE A CA 5
ATOM 6893 C C . PHE A 1 55 ? -15.642 -5.412 3.794 1.00 0.00 141 PHE A C 5
ATOM 6894 O O . PHE A 1 55 ? -16.486 -5.120 4.641 1.00 0.00 141 PHE A O 5
ATOM 6911 N N . VAL A 1 56 ? -14.335 -5.369 4.030 1.00 0.00 142 VAL A N 5
ATOM 6912 C CA . VAL A 1 56 ? -13.805 -4.964 5.327 1.00 0.00 142 VAL A CA 5
ATOM 6913 C C . VAL A 1 56 ? -12.929 -3.722 5.199 1.00 0.00 142 VAL A C 5
ATOM 6914 O O . VAL A 1 56 ? -12.733 -3.197 4.103 1.00 0.00 142 VAL A O 5
ATOM 6927 N N . LYS A 1 57 ? -12.404 -3.257 6.328 1.00 0.00 143 LYS A N 5
ATOM 6928 C CA . LYS A 1 57 ? -11.547 -2.078 6.344 1.00 0.00 143 LYS A CA 5
ATOM 6929 C C . LYS A 1 57 ? -10.361 -2.280 7.282 1.00 0.00 143 LYS A C 5
ATOM 6930 O O . LYS A 1 57 ? -10.393 -3.141 8.162 1.00 0.00 143 LYS A O 5
ATOM 6949 N N . PHE A 1 58 ? -9.317 -1.481 7.090 1.00 0.00 144 PHE A N 5
ATOM 6950 C CA . PHE A 1 58 ? -8.121 -1.573 7.919 1.00 0.00 144 PHE A CA 5
ATOM 6951 C C . PHE A 1 58 ? -7.461 -0.206 8.074 1.00 0.00 144 PHE A C 5
ATOM 6952 O O . PHE A 1 58 ? -7.723 0.715 7.300 1.00 0.00 144 PHE A O 5
ATOM 6969 N N . THR A 1 59 ? -6.602 -0.081 9.081 1.00 0.00 145 THR A N 5
ATOM 6970 C CA . THR A 1 59 ? -5.905 1.173 9.340 1.00 0.00 145 THR A CA 5
ATOM 6971 C C . THR A 1 59 ? -4.469 1.118 8.831 1.00 0.00 145 THR A C 5
ATOM 6972 O O . THR A 1 59 ? -3.789 2.142 8.750 1.00 0.00 145 THR A O 5
ATOM 6983 N N . ASP A 1 60 ? -4.012 -0.081 8.489 1.00 0.00 146 ASP A N 5
ATOM 6984 C CA . ASP A 1 60 ? -2.656 -0.269 7.986 1.00 0.00 146 ASP A CA 5
ATOM 6985 C C . ASP A 1 60 ? -2.664 -1.075 6.691 1.00 0.00 146 ASP A C 5
ATOM 6986 O O . ASP A 1 60 ? -3.283 -2.135 6.612 1.00 0.00 146 ASP A O 5
ATOM 6995 N N . GLU A 1 61 ? -1.973 -0.563 5.677 1.00 0.00 147 GLU A N 5
ATOM 6996 C CA . GLU A 1 61 ? -1.902 -1.235 4.385 1.00 0.00 147 GLU A CA 5
ATOM 6997 C C . GLU A 1 61 ? -1.032 -2.486 4.469 1.00 0.00 147 GLU A C 5
ATOM 6998 O O . GLU A 1 61 ? -1.382 -3.536 3.929 1.00 0.00 147 GLU A O 5
ATOM 7010 N N . LEU A 1 62 ? 0.103 -2.365 5.149 1.00 0.00 148 LEU A N 5
ATOM 7011 C CA . LEU A 1 62 ? 1.024 -3.485 5.304 1.00 0.00 148 LEU A CA 5
ATOM 7012 C C . LEU A 1 62 ? 0.274 -4.761 5.672 1.00 0.00 148 LEU A C 5
ATOM 7013 O O . LEU A 1 62 ? 0.476 -5.809 5.060 1.00 0.00 148 LEU A O 5
ATOM 7029 N N . GLU A 1 63 ? -0.595 -4.663 6.673 1.00 0.00 149 GLU A N 5
ATOM 7030 C CA . GLU A 1 63 ? -1.376 -5.810 7.121 1.00 0.00 149 GLU A CA 5
ATOM 7031 C C . GLU A 1 63 ? -2.466 -6.154 6.109 1.00 0.00 149 GLU A C 5
ATOM 7032 O O . GLU A 1 63 ? -2.681 -7.322 5.787 1.00 0.00 149 GLU A O 5
ATOM 7044 N N . GLN A 1 64 ? -3.150 -5.127 5.614 1.00 0.00 150 GLN A N 5
ATOM 7045 C CA . GLN A 1 64 ? -4.218 -5.321 4.640 1.00 0.00 150 GLN A CA 5
ATOM 7046 C C . GLN A 1 64 ? -3.873 -6.446 3.670 1.00 0.00 150 GLN A C 5
ATOM 7047 O O . GLN A 1 64 ? -4.634 -7.401 3.514 1.00 0.00 150 GLN A O 5
ATOM 7061 N N . LYS A 1 65 ? -2.721 -6.326 3.019 1.00 0.00 151 LYS A N 5
ATOM 7062 C CA . LYS A 1 65 ? -2.274 -7.333 2.064 1.00 0.00 151 LYS A CA 5
ATOM 7063 C C . LYS A 1 65 ? -2.016 -8.666 2.759 1.00 0.00 151 LYS A C 5
ATOM 7064 O O . LYS A 1 65 ? -2.539 -9.702 2.349 1.00 0.00 151 LYS A O 5
ATOM 7083 N N . ARG A 1 66 ? -1.208 -8.632 3.814 1.00 0.00 152 ARG A N 5
ATOM 7084 C CA . ARG A 1 66 ? -0.881 -9.837 4.566 1.00 0.00 152 ARG A CA 5
ATOM 7085 C C . ARG A 1 66 ? -2.106 -10.737 4.710 1.00 0.00 152 ARG A C 5
ATOM 7086 O O . ARG A 1 66 ? -1.989 -11.961 4.732 1.00 0.00 152 ARG A O 5
ATOM 7107 N N . ALA A 1 67 ? -3.279 -10.119 4.808 1.00 0.00 153 ALA A N 5
ATOM 7108 C CA . ALA A 1 67 ? -4.524 -10.864 4.948 1.00 0.00 153 ALA A CA 5
ATOM 7109 C C . ALA A 1 67 ? -4.925 -11.517 3.630 1.00 0.00 153 ALA A C 5
ATOM 7110 O O . ALA A 1 67 ? -5.226 -12.710 3.583 1.00 0.00 153 ALA A O 5
ATOM 7117 N N . LEU A 1 68 ? -4.927 -10.728 2.561 1.00 0.00 154 LEU A N 5
ATOM 7118 C CA . LEU A 1 68 ? -5.292 -11.230 1.241 1.00 0.00 154 LEU A CA 5
ATOM 7119 C C . LEU A 1 68 ? -4.651 -12.589 0.979 1.00 0.00 154 LEU A C 5
ATOM 7120 O O . LEU A 1 68 ? -5.265 -13.473 0.381 1.00 0.00 154 LEU A O 5
ATOM 7136 N N . THR A 1 69 ? -3.411 -12.750 1.432 1.00 0.00 155 THR A N 5
ATOM 7137 C CA . THR A 1 69 ? -2.687 -14.002 1.248 1.00 0.00 155 THR A CA 5
ATOM 7138 C C . THR A 1 69 ? -2.907 -14.943 2.426 1.00 0.00 155 THR A C 5
ATOM 7139 O O . THR A 1 69 ? -3.213 -16.121 2.243 1.00 0.00 155 THR A O 5
ATOM 7150 N N . GLU A 1 70 ? -2.750 -14.415 3.637 1.00 0.00 156 GLU A N 5
ATOM 7151 C CA . GLU A 1 70 ? -2.932 -15.210 4.845 1.00 0.00 156 GLU A CA 5
ATOM 7152 C C . GLU A 1 70 ? -4.401 -15.574 5.041 1.00 0.00 156 GLU A C 5
ATOM 7153 O O . GLU A 1 70 ? -4.773 -16.747 4.998 1.00 0.00 156 GLU A O 5
ATOM 7165 N N . CYS A 1 71 ? -5.231 -14.560 5.258 1.00 0.00 157 CYS A N 5
ATOM 7166 C CA . CYS A 1 71 ? -6.660 -14.771 5.462 1.00 0.00 157 CYS A CA 5
ATOM 7167 C C . CYS A 1 71 ? -7.302 -15.383 4.222 1.00 0.00 157 CYS A C 5
ATOM 7168 O O . CYS A 1 71 ? -8.468 -15.775 4.245 1.00 0.00 157 CYS A O 5
ATOM 7176 N N . GLN A 1 72 ? -6.533 -15.459 3.140 1.00 0.00 158 GLN A N 5
ATOM 7177 C CA . GLN A 1 72 ? -7.029 -16.020 1.889 1.00 0.00 158 GLN A CA 5
ATOM 7178 C C . GLN A 1 72 ? -7.889 -17.252 2.149 1.00 0.00 158 GLN A C 5
ATOM 7179 O O . GLN A 1 72 ? -7.583 -18.063 3.021 1.00 0.00 158 GLN A O 5
ATOM 7193 N N . GLY A 1 73 ? -8.969 -17.386 1.384 1.00 0.00 159 GLY A N 5
ATOM 7194 C CA . GLY A 1 73 ? -9.858 -18.521 1.547 1.00 0.00 159 GLY A CA 5
ATOM 7195 C C . GLY A 1 73 ? -10.029 -18.919 3.000 1.00 0.00 159 GLY A C 5
ATOM 7196 O O . GLY A 1 73 ? -9.966 -20.101 3.339 1.00 0.00 159 GLY A O 5
ATOM 7200 N N . ALA A 1 74 ? -10.245 -17.930 3.861 1.00 0.00 160 ALA A N 5
ATOM 7201 C CA . ALA A 1 74 ? -10.427 -18.183 5.285 1.00 0.00 160 ALA A CA 5
ATOM 7202 C C . ALA A 1 74 ? -11.687 -19.003 5.541 1.00 0.00 160 ALA A C 5
ATOM 7203 O O . ALA A 1 74 ? -12.800 -18.545 5.284 1.00 0.00 160 ALA A O 5
ATOM 7210 N N . VAL A 1 75 ? -11.504 -20.218 6.048 1.00 0.00 161 VAL A N 5
ATOM 7211 C CA . VAL A 1 75 ? -12.627 -21.101 6.339 1.00 0.00 161 VAL A CA 5
ATOM 7212 C C . VAL A 1 75 ? -13.212 -20.811 7.717 1.00 0.00 161 VAL A C 5
ATOM 7213 O O . VAL A 1 75 ? -14.421 -20.904 7.921 1.00 0.00 161 VAL A O 5
ATOM 7226 N N . GLY A 1 76 ? -12.344 -20.459 8.660 1.00 0.00 162 GLY A N 5
ATOM 7227 C CA . GLY A 1 76 ? -12.793 -20.160 10.008 1.00 0.00 162 GLY A CA 5
ATOM 7228 C C . GLY A 1 76 ? -14.049 -19.312 10.025 1.00 0.00 162 GLY A C 5
ATOM 7229 O O . GLY A 1 76 ? -14.897 -19.463 10.906 1.00 0.00 162 GLY A O 5
ATOM 7233 N N . LEU A 1 77 ? -14.169 -18.416 9.052 1.00 0.00 163 LEU A N 5
ATOM 7234 C CA . LEU A 1 77 ? -15.330 -17.538 8.959 1.00 0.00 163 LEU A CA 5
ATOM 7235 C C . LEU A 1 77 ? -16.412 -18.157 8.080 1.00 0.00 163 LEU A C 5
ATOM 7236 O O . LEU A 1 77 ? -16.214 -18.358 6.883 1.00 0.00 163 LEU A O 5
ATOM 7252 N N . GLY A 1 78 ? -17.559 -18.455 8.684 1.00 0.00 164 GLY A N 5
ATOM 7253 C CA . GLY A 1 78 ? -18.656 -19.046 7.940 1.00 0.00 164 GLY A CA 5
ATOM 7254 C C . GLY A 1 78 ? -18.320 -20.426 7.409 1.00 0.00 164 GLY A C 5
ATOM 7255 O O . GLY A 1 78 ? -17.213 -20.659 6.924 1.00 0.00 164 GLY A O 5
ATOM 7259 N N . SER A 1 79 ? -19.278 -21.343 7.502 1.00 0.00 165 SER A N 5
ATOM 7260 C CA . SER A 1 79 ? -19.076 -22.709 7.032 1.00 0.00 165 SER A CA 5
ATOM 7261 C C . SER A 1 79 ? -18.316 -22.721 5.709 1.00 0.00 165 SER A C 5
ATOM 7262 O O . SER A 1 79 ? -17.612 -23.680 5.392 1.00 0.00 165 SER A O 5
ATOM 7270 N N . LYS A 1 80 ? -18.465 -21.648 4.939 1.00 0.00 166 LYS A N 5
ATOM 7271 C CA . LYS A 1 80 ? -17.794 -21.532 3.650 1.00 0.00 166 LYS A CA 5
ATOM 7272 C C . LYS A 1 80 ? -16.599 -20.589 3.741 1.00 0.00 166 LYS A C 5
ATOM 7273 O O . LYS A 1 80 ? -16.543 -19.701 4.592 1.00 0.00 166 LYS A O 5
ATOM 7292 N N . PRO A 1 81 ? -15.620 -20.783 2.845 1.00 0.00 167 PRO A N 5
ATOM 7293 C CA . PRO A 1 81 ? -14.410 -19.957 2.803 1.00 0.00 167 PRO A CA 5
ATOM 7294 C C . PRO A 1 81 ? -14.693 -18.535 2.332 1.00 0.00 167 PRO A C 5
ATOM 7295 O O . PRO A 1 81 ? -15.808 -18.219 1.917 1.00 0.00 167 PRO A O 5
ATOM 7306 N N . VAL A 1 82 ? -13.678 -17.681 2.399 1.00 0.00 168 VAL A N 5
ATOM 7307 C CA . VAL A 1 82 ? -13.818 -16.292 1.977 1.00 0.00 168 VAL A CA 5
ATOM 7308 C C . VAL A 1 82 ? -12.779 -15.931 0.922 1.00 0.00 168 VAL A C 5
ATOM 7309 O O . VAL A 1 82 ? -11.590 -16.204 1.087 1.00 0.00 168 VAL A O 5
ATOM 7322 N N . ARG A 1 83 ? -13.235 -15.314 -0.164 1.00 0.00 169 ARG A N 5
ATOM 7323 C CA . ARG A 1 83 ? -12.345 -14.915 -1.247 1.00 0.00 169 ARG A CA 5
ATOM 7324 C C . ARG A 1 83 ? -11.904 -13.464 -1.083 1.00 0.00 169 ARG A C 5
ATOM 7325 O O . ARG A 1 83 ? -12.676 -12.537 -1.333 1.00 0.00 169 ARG A O 5
ATOM 7346 N N . LEU A 1 84 ? -10.660 -13.274 -0.660 1.00 0.00 170 LEU A N 5
ATOM 7347 C CA . LEU A 1 84 ? -10.115 -11.935 -0.461 1.00 0.00 170 LEU A CA 5
ATOM 7348 C C . LEU A 1 84 ? -9.617 -11.348 -1.778 1.00 0.00 170 LEU A C 5
ATOM 7349 O O . LEU A 1 84 ? -9.163 -12.076 -2.661 1.00 0.00 170 LEU A O 5
ATOM 7365 N N . SER A 1 85 ? -9.702 -10.028 -1.902 1.00 0.00 171 SER A N 5
ATOM 7366 C CA . SER A 1 85 ? -9.261 -9.343 -3.111 1.00 0.00 171 SER A CA 5
ATOM 7367 C C . SER A 1 85 ? -8.970 -7.873 -2.828 1.00 0.00 171 SER A C 5
ATOM 7368 O O . SER A 1 85 ? -9.078 -7.414 -1.691 1.00 0.00 171 SER A O 5
ATOM 7376 N N . VAL A 1 86 ? -8.601 -7.137 -3.872 1.00 0.00 172 VAL A N 5
ATOM 7377 C CA . VAL A 1 86 ? -8.295 -5.718 -3.738 1.00 0.00 172 VAL A CA 5
ATOM 7378 C C . VAL A 1 86 ? -9.378 -4.859 -4.380 1.00 0.00 172 VAL A C 5
ATOM 7379 O O . VAL A 1 86 ? -9.426 -4.713 -5.601 1.00 0.00 172 VAL A O 5
ATOM 7392 N N . ALA A 1 87 ? -10.247 -4.292 -3.550 1.00 0.00 173 ALA A N 5
ATOM 7393 C CA . ALA A 1 87 ? -11.329 -3.445 -4.037 1.00 0.00 173 ALA A CA 5
ATOM 7394 C C . ALA A 1 87 ? -10.866 -2.001 -4.195 1.00 0.00 173 ALA A C 5
ATOM 7395 O O . ALA A 1 87 ? -10.146 -1.473 -3.346 1.00 0.00 173 ALA A O 5
ATOM 7402 N N . ILE A 1 88 ? -11.283 -1.367 -5.286 1.00 0.00 174 ILE A N 5
ATOM 7403 C CA . ILE A 1 88 ? -10.911 0.016 -5.554 1.00 0.00 174 ILE A CA 5
ATOM 7404 C C . ILE A 1 88 ? -11.900 0.985 -4.915 1.00 0.00 174 ILE A C 5
ATOM 7405 O O . ILE A 1 88 ? -13.103 0.944 -5.175 1.00 0.00 174 ILE A O 5
ATOM 7421 N N . PRO A 1 89 ? -11.383 1.880 -4.060 1.00 0.00 175 PRO A N 5
ATOM 7422 C CA . PRO A 1 89 ? -12.204 2.879 -3.368 1.00 0.00 175 PRO A CA 5
ATOM 7423 C C . PRO A 1 89 ? -12.739 3.947 -4.316 1.00 0.00 175 PRO A C 5
ATOM 7424 O O . PRO A 1 89 ? -13.852 4.445 -4.142 1.00 0.00 175 PRO A O 5
ATOM 7435 N N . LYS A 1 90 ? -11.941 4.295 -5.319 1.00 0.00 176 LYS A N 5
ATOM 7436 C CA . LYS A 1 90 ? -12.334 5.303 -6.296 1.00 0.00 176 LYS A CA 5
ATOM 7437 C C . LYS A 1 90 ? -12.274 4.740 -7.713 1.00 0.00 176 LYS A C 5
ATOM 7438 O O . LYS A 1 90 ? -11.193 4.493 -8.247 1.00 0.00 176 LYS A O 5
ATOM 7457 N N . ALA A 1 91 ? -13.441 4.542 -8.316 1.00 0.00 177 ALA A N 5
ATOM 7458 C CA . ALA A 1 91 ? -13.520 4.012 -9.672 1.00 0.00 177 ALA A CA 5
ATOM 7459 C C . ALA A 1 91 ? -14.327 4.937 -10.577 1.00 0.00 177 ALA A C 5
ATOM 7460 O O . ALA A 1 91 ? -15.459 5.301 -10.257 1.00 0.00 177 ALA A O 5
ATOM 7467 N N . SER A 1 92 ? -13.738 5.314 -11.707 1.00 0.00 178 SER A N 5
ATOM 7468 C CA . SER A 1 92 ? -14.401 6.201 -12.656 1.00 0.00 178 SER A CA 5
ATOM 7469 C C . SER A 1 92 ? -15.413 5.433 -13.501 1.00 0.00 178 SER A C 5
ATOM 7470 O O . SER A 1 92 ? -15.113 5.012 -14.618 1.00 0.00 178 SER A O 5
ATOM 7478 N N . ARG A 1 93 ? -16.613 5.254 -12.958 1.00 0.00 179 ARG A N 5
ATOM 7479 C CA . ARG A 1 93 ? -17.670 4.536 -13.661 1.00 0.00 179 ARG A CA 5
ATOM 7480 C C . ARG A 1 93 ? -18.126 5.310 -14.894 1.00 0.00 179 ARG A C 5
ATOM 7481 O O . ARG A 1 93 ? -18.684 6.402 -14.783 1.00 0.00 179 ARG A O 5
ATOM 7502 N N . VAL A 1 94 ? -17.885 4.737 -16.069 1.00 0.00 180 VAL A N 5
ATOM 7503 C CA . VAL A 1 94 ? -18.271 5.372 -17.323 1.00 0.00 180 VAL A CA 5
ATOM 7504 C C . VAL A 1 94 ? -18.995 4.390 -18.236 1.00 0.00 180 VAL A C 5
ATOM 7505 O O . VAL A 1 94 ? -18.570 3.246 -18.398 1.00 0.00 180 VAL A O 5
ATOM 7518 N N . LYS A 1 95 ? -20.092 4.843 -18.833 1.00 0.00 181 LYS A N 5
ATOM 7519 C CA . LYS A 1 95 ? -20.877 4.006 -19.733 1.00 0.00 181 LYS A CA 5
ATOM 7520 C C . LYS A 1 95 ? -20.880 4.580 -21.146 1.00 0.00 181 LYS A C 5
ATOM 7521 O O . LYS A 1 95 ? -20.919 5.794 -21.348 1.00 0.00 181 LYS A O 5
ATOM 7540 N N . PRO A 1 96 ? -20.839 3.689 -22.148 1.00 0.00 182 PRO A N 5
ATOM 7541 C CA . PRO A 1 96 ? -20.839 4.085 -23.559 1.00 0.00 182 PRO A CA 5
ATOM 7542 C C . PRO A 1 96 ? -22.179 4.665 -23.999 1.00 0.00 182 PRO A C 5
ATOM 7543 O O . PRO A 1 96 ? -23.236 4.226 -23.545 1.00 0.00 182 PRO A O 5
ATOM 7554 N N . VAL A 1 97 ? -22.128 5.654 -24.886 1.00 0.00 183 VAL A N 5
ATOM 7555 C CA . VAL A 1 97 ? -23.338 6.293 -25.388 1.00 0.00 183 VAL A CA 5
ATOM 7556 C C . VAL A 1 97 ? -23.481 6.093 -26.893 1.00 0.00 183 VAL A C 5
ATOM 7557 O O . VAL A 1 97 ? -22.515 6.235 -27.642 1.00 0.00 183 VAL A O 5
ATOM 7570 N N . GLU A 1 98 ? -24.693 5.762 -27.328 1.00 0.00 184 GLU A N 5
ATOM 7571 C CA . GLU A 1 98 ? -24.962 5.542 -28.744 1.00 0.00 184 GLU A CA 5
ATOM 7572 C C . GLU A 1 98 ? -26.406 5.898 -29.085 1.00 0.00 184 GLU A C 5
ATOM 7573 O O . GLU A 1 98 ? -27.345 5.344 -28.513 1.00 0.00 184 GLU A O 5
ATOM 7585 N N . SER A 1 99 ? -26.575 6.827 -30.020 1.00 0.00 185 SER A N 5
ATOM 7586 C CA . SER A 1 99 ? -27.904 7.261 -30.435 1.00 0.00 185 SER A CA 5
ATOM 7587 C C . SER A 1 99 ? -27.904 7.685 -31.901 1.00 0.00 185 SER A C 5
ATOM 7588 O O . SER A 1 99 ? -26.853 7.956 -32.480 1.00 0.00 185 SER A O 5
ATOM 7596 N N . GLY A 1 100 ? -29.092 7.742 -32.494 1.00 0.00 186 GLY A N 5
ATOM 7597 C CA . GLY A 1 100 ? -29.208 8.134 -33.887 1.00 0.00 186 GLY A CA 5
ATOM 7598 C C . GLY A 1 100 ? -30.650 8.215 -34.348 1.00 0.00 186 GLY A C 5
ATOM 7599 O O . GLY A 1 100 ? -31.114 7.405 -35.151 1.00 0.00 186 GLY A O 5
ATOM 7603 N N . PRO A 1 101 ? -31.384 9.213 -33.833 1.00 0.00 187 PRO A N 5
ATOM 7604 C CA . PRO A 1 101 ? -32.793 9.420 -34.182 1.00 0.00 187 PRO A CA 5
ATOM 7605 C C . PRO A 1 101 ? -32.969 9.900 -35.619 1.00 0.00 187 PRO A C 5
ATOM 7606 O O . PRO A 1 101 ? -34.025 9.709 -36.222 1.00 0.00 187 PRO A O 5
ATOM 7617 N N . SER A 1 102 ? -31.929 10.524 -36.162 1.00 0.00 188 SER A N 5
ATOM 7618 C CA . SER A 1 102 ? -31.970 11.035 -37.527 1.00 0.00 188 SER A CA 5
ATOM 7619 C C . SER A 1 102 ? -32.390 9.940 -38.503 1.00 0.00 188 SER A C 5
ATOM 7620 O O . SER A 1 102 ? -32.072 8.767 -38.312 1.00 0.00 188 SER A O 5
ATOM 7628 N N . SER A 1 103 ? -33.108 10.334 -39.551 1.00 0.00 189 SER A N 5
ATOM 7629 C CA . SER A 1 103 ? -33.575 9.387 -40.557 1.00 0.00 189 SER A CA 5
ATOM 7630 C C . SER A 1 103 ? -34.041 10.116 -41.814 1.00 0.00 189 SER A C 5
ATOM 7631 O O . SER A 1 103 ? -34.467 11.268 -41.755 1.00 0.00 189 SER A O 5
ATOM 7639 N N . GLY A 1 104 ? -33.956 9.433 -42.951 1.00 0.00 190 GLY A N 5
ATOM 7640 C CA . GLY A 1 104 ? -34.371 10.030 -44.207 1.00 0.00 190 GLY A CA 5
ATOM 7641 C C . GLY A 1 104 ? -34.924 9.007 -45.181 1.00 0.00 190 GLY A C 5
ATOM 7642 O O . GLY A 1 104 ? -35.575 9.364 -46.162 1.00 0.00 190 GLY A O 5
ATOM 7646 N N . GLY A 1 1 ? 8.563 9.527 16.861 1.00 0.00 87 GLY A N 6
ATOM 7647 C CA . GLY A 1 1 ? 7.939 9.469 15.552 1.00 0.00 87 GLY A CA 6
ATOM 7648 C C . GLY A 1 1 ? 7.412 8.087 15.221 1.00 0.00 87 GLY A C 6
ATOM 7649 O O . GLY A 1 1 ? 6.838 7.413 16.077 1.00 0.00 87 GLY A O 6
ATOM 7653 N N . SER A 1 2 ? 7.605 7.664 13.976 1.00 0.00 88 SER A N 6
ATOM 7654 C CA . SER A 1 2 ? 7.139 6.355 13.533 1.00 0.00 88 SER A CA 6
ATOM 7655 C C . SER A 1 2 ? 5.615 6.303 13.501 1.00 0.00 88 SER A C 6
ATOM 7656 O O . SER A 1 2 ? 5.008 5.313 13.910 1.00 0.00 88 SER A O 6
ATOM 7664 N N . SER A 1 3 ? 5.002 7.376 13.012 1.00 0.00 89 SER A N 6
ATOM 7665 C CA . SER A 1 3 ? 3.548 7.455 12.930 1.00 0.00 89 SER A CA 6
ATOM 7666 C C . SER A 1 3 ? 3.034 6.728 11.691 1.00 0.00 89 SER A C 6
ATOM 7667 O O . SER A 1 3 ? 2.265 5.773 11.792 1.00 0.00 89 SER A O 6
ATOM 7675 N N . GLY A 1 4 ? 3.465 7.189 10.520 1.00 0.00 90 GLY A N 6
ATOM 7676 C CA . GLY A 1 4 ? 3.038 6.572 9.278 1.00 0.00 90 GLY A CA 6
ATOM 7677 C C . GLY A 1 4 ? 1.847 7.278 8.659 1.00 0.00 90 GLY A C 6
ATOM 7678 O O . GLY A 1 4 ? 0.824 6.654 8.379 1.00 0.00 90 GLY A O 6
ATOM 7682 N N . SER A 1 5 ? 1.980 8.583 8.447 1.00 0.00 91 SER A N 6
ATOM 7683 C CA . SER A 1 5 ? 0.904 9.376 7.863 1.00 0.00 91 SER A CA 6
ATOM 7684 C C . SER A 1 5 ? 0.190 8.595 6.764 1.00 0.00 91 SER A C 6
ATOM 7685 O O . SER A 1 5 ? 0.824 8.054 5.858 1.00 0.00 91 SER A O 6
ATOM 7693 N N . SER A 1 6 ? -1.136 8.541 6.851 1.00 0.00 92 SER A N 6
ATOM 7694 C CA . SER A 1 6 ? -1.938 7.824 5.867 1.00 0.00 92 SER A CA 6
ATOM 7695 C C . SER A 1 6 ? -2.973 8.748 5.232 1.00 0.00 92 SER A C 6
ATOM 7696 O O . SER A 1 6 ? -3.268 9.820 5.757 1.00 0.00 92 SER A O 6
ATOM 7704 N N . GLY A 1 7 ? -3.521 8.322 4.098 1.00 0.00 93 GLY A N 6
ATOM 7705 C CA . GLY A 1 7 ? -4.517 9.122 3.409 1.00 0.00 93 GLY A CA 6
ATOM 7706 C C . GLY A 1 7 ? -5.735 8.313 3.010 1.00 0.00 93 GLY A C 6
ATOM 7707 O O . GLY A 1 7 ? -6.784 8.374 3.651 1.00 0.00 93 GLY A O 6
ATOM 7711 N N . PRO A 1 8 ? -5.604 7.535 1.925 1.00 0.00 94 PRO A N 6
ATOM 7712 C CA . PRO A 1 8 ? -6.693 6.697 1.416 1.00 0.00 94 PRO A CA 6
ATOM 7713 C C . PRO A 1 8 ? -7.003 5.524 2.340 1.00 0.00 94 PRO A C 6
ATOM 7714 O O . PRO A 1 8 ? -6.161 5.112 3.137 1.00 0.00 94 PRO A O 6
ATOM 7725 N N . GLU A 1 9 ? -8.216 4.991 2.227 1.00 0.00 95 GLU A N 6
ATOM 7726 C CA . GLU A 1 9 ? -8.635 3.865 3.054 1.00 0.00 95 GLU A CA 6
ATOM 7727 C C . GLU A 1 9 ? -8.183 2.543 2.442 1.00 0.00 95 GLU A C 6
ATOM 7728 O O . GLU A 1 9 ? -7.854 2.475 1.257 1.00 0.00 95 GLU A O 6
ATOM 7740 N N . TYR A 1 10 ? -8.170 1.494 3.257 1.00 0.00 96 TYR A N 6
ATOM 7741 C CA . TYR A 1 10 ? -7.756 0.174 2.798 1.00 0.00 96 TYR A CA 6
ATOM 7742 C C . TYR A 1 10 ? -8.806 -0.877 3.143 1.00 0.00 96 TYR A C 6
ATOM 7743 O O . TYR A 1 10 ? -8.872 -1.357 4.275 1.00 0.00 96 TYR A O 6
ATOM 7761 N N . SER A 1 11 ? -9.626 -1.231 2.159 1.00 0.00 97 SER A N 6
ATOM 7762 C CA . SER A 1 11 ? -10.676 -2.223 2.358 1.00 0.00 97 SER A CA 6
ATOM 7763 C C . SER A 1 11 ? -10.445 -3.444 1.472 1.00 0.00 97 SER A C 6
ATOM 7764 O O . SER A 1 11 ? -9.938 -3.329 0.356 1.00 0.00 97 SER A O 6
ATOM 7772 N N . LEU A 1 12 ? -10.821 -4.613 1.979 1.00 0.00 98 LEU A N 6
ATOM 7773 C CA . LEU A 1 12 ? -10.655 -5.857 1.235 1.00 0.00 98 LEU A CA 6
ATOM 7774 C C . LEU A 1 12 ? -12.006 -6.416 0.801 1.00 0.00 98 LEU A C 6
ATOM 7775 O O . LEU A 1 12 ? -13.019 -6.209 1.469 1.00 0.00 98 LEU A O 6
ATOM 7791 N N . PHE A 1 13 ? -12.013 -7.127 -0.322 1.00 0.00 99 PHE A N 6
ATOM 7792 C CA . PHE A 1 13 ? -13.240 -7.717 -0.845 1.00 0.00 99 PHE A CA 6
ATOM 7793 C C . PHE A 1 13 ? -13.367 -9.176 -0.416 1.00 0.00 99 PHE A C 6
ATOM 7794 O O . PHE A 1 13 ? -12.454 -9.977 -0.619 1.00 0.00 99 PHE A O 6
ATOM 7811 N N . VAL A 1 14 ? -14.507 -9.515 0.178 1.00 0.00 100 VAL A N 6
ATOM 7812 C CA . VAL A 1 14 ? -14.756 -10.877 0.635 1.00 0.00 100 VAL A CA 6
ATOM 7813 C C . VAL A 1 14 ? -15.971 -11.478 -0.063 1.00 0.00 100 VAL A C 6
ATOM 7814 O O . VAL A 1 14 ? -16.932 -10.776 -0.374 1.00 0.00 100 VAL A O 6
ATOM 7827 N N . GLY A 1 15 ? -15.920 -12.784 -0.307 1.00 0.00 101 GLY A N 6
ATOM 7828 C CA . GLY A 1 15 ? -17.023 -13.458 -0.967 1.00 0.00 101 GLY A CA 6
ATOM 7829 C C . GLY A 1 15 ? -17.328 -14.810 -0.351 1.00 0.00 101 GLY A C 6
ATOM 7830 O O . GLY A 1 15 ? -16.697 -15.210 0.627 1.00 0.00 101 GLY A O 6
ATOM 7834 N N . ASP A 1 16 ? -18.299 -15.513 -0.923 1.00 0.00 102 ASP A N 6
ATOM 7835 C CA . ASP A 1 16 ? -18.688 -16.826 -0.424 1.00 0.00 102 ASP A CA 6
ATOM 7836 C C . ASP A 1 16 ? -18.995 -16.771 1.069 1.00 0.00 102 ASP A C 6
ATOM 7837 O O . ASP A 1 16 ? -18.466 -17.561 1.853 1.00 0.00 102 ASP A O 6
ATOM 7846 N N . LEU A 1 17 ? -19.852 -15.833 1.457 1.00 0.00 103 LEU A N 6
ATOM 7847 C CA . LEU A 1 17 ? -20.230 -15.674 2.857 1.00 0.00 103 LEU A CA 6
ATOM 7848 C C . LEU A 1 17 ? -21.560 -16.363 3.144 1.00 0.00 103 LEU A C 6
ATOM 7849 O O . LEU A 1 17 ? -22.592 -16.010 2.572 1.00 0.00 103 LEU A O 6
ATOM 7865 N N . THR A 1 18 ? -21.530 -17.348 4.037 1.00 0.00 104 THR A N 6
ATOM 7866 C CA . THR A 1 18 ? -22.732 -18.087 4.401 1.00 0.00 104 THR A CA 6
ATOM 7867 C C . THR A 1 18 ? -23.772 -17.167 5.032 1.00 0.00 104 THR A C 6
ATOM 7868 O O . THR A 1 18 ? -23.446 -16.154 5.651 1.00 0.00 104 THR A O 6
ATOM 7879 N N . PRO A 1 19 ? -25.055 -17.526 4.873 1.00 0.00 105 PRO A N 6
ATOM 7880 C CA . PRO A 1 19 ? -26.169 -16.747 5.420 1.00 0.00 105 PRO A CA 6
ATOM 7881 C C . PRO A 1 19 ? -26.235 -16.820 6.942 1.00 0.00 105 PRO A C 6
ATOM 7882 O O . PRO A 1 19 ? -27.112 -16.222 7.564 1.00 0.00 105 PRO A O 6
ATOM 7893 N N . ASP A 1 20 ? -25.302 -17.557 7.535 1.00 0.00 106 ASP A N 6
ATOM 7894 C CA . ASP A 1 20 ? -25.253 -17.707 8.985 1.00 0.00 106 ASP A CA 6
ATOM 7895 C C . ASP A 1 20 ? -24.212 -16.773 9.593 1.00 0.00 106 ASP A C 6
ATOM 7896 O O . ASP A 1 20 ? -24.021 -16.748 10.809 1.00 0.00 106 ASP A O 6
ATOM 7905 N N . VAL A 1 21 ? -23.540 -16.007 8.739 1.00 0.00 107 VAL A N 6
ATOM 7906 C CA . VAL A 1 21 ? -22.518 -15.072 9.193 1.00 0.00 107 VAL A CA 6
ATOM 7907 C C . VAL A 1 21 ? -22.972 -13.628 9.004 1.00 0.00 107 VAL A C 6
ATOM 7908 O O . VAL A 1 21 ? -23.708 -13.315 8.068 1.00 0.00 107 VAL A O 6
ATOM 7921 N N . ASP A 1 22 ? -22.529 -12.753 9.900 1.00 0.00 108 ASP A N 6
ATOM 7922 C CA . ASP A 1 22 ? -22.888 -11.341 9.832 1.00 0.00 108 ASP A CA 6
ATOM 7923 C C . ASP A 1 22 ? -21.653 -10.458 9.982 1.00 0.00 108 ASP A C 6
ATOM 7924 O O . ASP A 1 22 ? -20.534 -10.956 10.114 1.00 0.00 108 ASP A O 6
ATOM 7933 N N . ASP A 1 23 ? -21.863 -9.147 9.960 1.00 0.00 109 ASP A N 6
ATOM 7934 C CA . ASP A 1 23 ? -20.767 -8.194 10.093 1.00 0.00 109 ASP A CA 6
ATOM 7935 C C . ASP A 1 23 ? -20.068 -8.355 11.440 1.00 0.00 109 ASP A C 6
ATOM 7936 O O . ASP A 1 23 ? -18.848 -8.234 11.536 1.00 0.00 109 ASP A O 6
ATOM 7945 N N . GLY A 1 24 ? -20.852 -8.628 12.479 1.00 0.00 110 GLY A N 6
ATOM 7946 C CA . GLY A 1 24 ? -20.291 -8.800 13.806 1.00 0.00 110 GLY A CA 6
ATOM 7947 C C . GLY A 1 24 ? -19.168 -9.817 13.834 1.00 0.00 110 GLY A C 6
ATOM 7948 O O . GLY A 1 24 ? -18.281 -9.749 14.684 1.00 0.00 110 GLY A O 6
ATOM 7952 N N . MET A 1 25 ? -19.206 -10.764 12.902 1.00 0.00 111 MET A N 6
ATOM 7953 C CA . MET A 1 25 ? -18.183 -11.800 12.823 1.00 0.00 111 MET A CA 6
ATOM 7954 C C . MET A 1 25 ? -17.078 -11.401 11.851 1.00 0.00 111 MET A C 6
ATOM 7955 O O . MET A 1 25 ? -15.898 -11.649 12.100 1.00 0.00 111 MET A O 6
ATOM 7969 N N . LEU A 1 26 ? -17.468 -10.783 10.741 1.00 0.00 112 LEU A N 6
ATOM 7970 C CA . LEU A 1 26 ? -16.510 -10.349 9.730 1.00 0.00 112 LEU A CA 6
ATOM 7971 C C . LEU A 1 26 ? -15.451 -9.436 10.339 1.00 0.00 112 LEU A C 6
ATOM 7972 O O . LEU A 1 26 ? -14.307 -9.405 9.884 1.00 0.00 112 LEU A O 6
ATOM 7988 N N . TYR A 1 27 ? -15.838 -8.697 11.372 1.00 0.00 113 TYR A N 6
ATOM 7989 C CA . TYR A 1 27 ? -14.922 -7.783 12.044 1.00 0.00 113 TYR A CA 6
ATOM 7990 C C . TYR A 1 27 ? -13.998 -8.538 12.995 1.00 0.00 113 TYR A C 6
ATOM 7991 O O . TYR A 1 27 ? -12.783 -8.565 12.805 1.00 0.00 113 TYR A O 6
ATOM 8009 N N . GLU A 1 28 ? -14.586 -9.151 14.018 1.00 0.00 114 GLU A N 6
ATOM 8010 C CA . GLU A 1 28 ? -13.816 -9.907 14.999 1.00 0.00 114 GLU A CA 6
ATOM 8011 C C . GLU A 1 28 ? -12.934 -10.947 14.314 1.00 0.00 114 GLU A C 6
ATOM 8012 O O . GLU A 1 28 ? -11.813 -11.210 14.749 1.00 0.00 114 GLU A O 6
ATOM 8024 N N . PHE A 1 29 ? -13.449 -11.536 13.240 1.00 0.00 115 PHE A N 6
ATOM 8025 C CA . PHE A 1 29 ? -12.711 -12.548 12.495 1.00 0.00 115 PHE A CA 6
ATOM 8026 C C . PHE A 1 29 ? -11.381 -11.992 11.993 1.00 0.00 115 PHE A C 6
ATOM 8027 O O . PHE A 1 29 ? -10.384 -12.710 11.917 1.00 0.00 115 PHE A O 6
ATOM 8044 N N . PHE A 1 30 ? -11.376 -10.708 11.650 1.00 0.00 116 PHE A N 6
ATOM 8045 C CA . PHE A 1 30 ? -10.170 -10.055 11.153 1.00 0.00 116 PHE A CA 6
ATOM 8046 C C . PHE A 1 30 ? -9.430 -9.346 12.284 1.00 0.00 116 PHE A C 6
ATOM 8047 O O . PHE A 1 30 ? -8.293 -9.688 12.607 1.00 0.00 116 PHE A O 6
ATOM 8064 N N . VAL A 1 31 ? -10.085 -8.356 12.882 1.00 0.00 117 VAL A N 6
ATOM 8065 C CA . VAL A 1 31 ? -9.491 -7.598 13.977 1.00 0.00 117 VAL A CA 6
ATOM 8066 C C . VAL A 1 31 ? -8.681 -8.505 14.897 1.00 0.00 117 VAL A C 6
ATOM 8067 O O . VAL A 1 31 ? -7.742 -8.060 15.558 1.00 0.00 117 VAL A O 6
ATOM 8080 N N . LYS A 1 32 ? -9.049 -9.781 14.934 1.00 0.00 118 LYS A N 6
ATOM 8081 C CA . LYS A 1 32 ? -8.356 -10.754 15.771 1.00 0.00 118 LYS A CA 6
ATOM 8082 C C . LYS A 1 32 ? -6.968 -11.058 15.217 1.00 0.00 118 LYS A C 6
ATOM 8083 O O . LYS A 1 32 ? -5.959 -10.826 15.883 1.00 0.00 118 LYS A O 6
ATOM 8102 N N . VAL A 1 33 ? -6.924 -11.577 13.994 1.00 0.00 119 VAL A N 6
ATOM 8103 C CA . VAL A 1 33 ? -5.659 -11.909 13.350 1.00 0.00 119 VAL A CA 6
ATOM 8104 C C . VAL A 1 33 ? -4.856 -10.652 13.033 1.00 0.00 119 VAL A C 6
ATOM 8105 O O . VAL A 1 33 ? -3.629 -10.694 12.940 1.00 0.00 119 VAL A O 6
ATOM 8118 N N . TYR A 1 34 ? -5.557 -9.536 12.869 1.00 0.00 120 TYR A N 6
ATOM 8119 C CA . TYR A 1 34 ? -4.910 -8.266 12.561 1.00 0.00 120 TYR A CA 6
ATOM 8120 C C . TYR A 1 34 ? -5.503 -7.135 13.396 1.00 0.00 120 TYR A C 6
ATOM 8121 O O . TYR A 1 34 ? -6.659 -6.747 13.229 1.00 0.00 120 TYR A O 6
ATOM 8139 N N . PRO A 1 35 ? -4.692 -6.593 14.317 1.00 0.00 121 PRO A N 6
ATOM 8140 C CA . PRO A 1 35 ? -5.113 -5.498 15.196 1.00 0.00 121 PRO A CA 6
ATOM 8141 C C . PRO A 1 35 ? -5.295 -4.186 14.441 1.00 0.00 121 PRO A C 6
ATOM 8142 O O . PRO A 1 35 ? -5.598 -3.153 15.038 1.00 0.00 121 PRO A O 6
ATOM 8153 N N . SER A 1 36 ? -5.110 -4.234 13.126 1.00 0.00 122 SER A N 6
ATOM 8154 C CA . SER A 1 36 ? -5.250 -3.048 12.290 1.00 0.00 122 SER A CA 6
ATOM 8155 C C . SER A 1 36 ? -6.551 -3.095 11.494 1.00 0.00 122 SER A C 6
ATOM 8156 O O . SER A 1 36 ? -6.648 -2.523 10.408 1.00 0.00 122 SER A O 6
ATOM 8164 N N . CYS A 1 37 ? -7.548 -3.781 12.042 1.00 0.00 123 CYS A N 6
ATOM 8165 C CA . CYS A 1 37 ? -8.843 -3.905 11.383 1.00 0.00 123 CYS A CA 6
ATOM 8166 C C . CYS A 1 37 ? -9.766 -2.757 11.779 1.00 0.00 123 CYS A C 6
ATOM 8167 O O . CYS A 1 37 ? -10.009 -2.522 12.962 1.00 0.00 123 CYS A O 6
ATOM 8175 N N . ARG A 1 38 ? -10.276 -2.044 10.780 1.00 0.00 124 ARG A N 6
ATOM 8176 C CA . ARG A 1 38 ? -11.170 -0.918 11.023 1.00 0.00 124 ARG A CA 6
ATOM 8177 C C . ARG A 1 38 ? -12.586 -1.403 11.323 1.00 0.00 124 ARG A C 6
ATOM 8178 O O . ARG A 1 38 ? -13.249 -0.895 12.226 1.00 0.00 124 ARG A O 6
ATOM 8199 N N . GLY A 1 39 ? -13.042 -2.389 10.557 1.00 0.00 125 GLY A N 6
ATOM 8200 C CA . GLY A 1 39 ? -14.376 -2.926 10.755 1.00 0.00 125 GLY A CA 6
ATOM 8201 C C . GLY A 1 39 ? -14.809 -3.836 9.623 1.00 0.00 125 GLY A C 6
ATOM 8202 O O . GLY A 1 39 ? -14.262 -3.774 8.523 1.00 0.00 125 GLY A O 6
ATOM 8206 N N . GLY A 1 40 ? -15.795 -4.687 9.893 1.00 0.00 126 GLY A N 6
ATOM 8207 C CA . GLY A 1 40 ? -16.283 -5.603 8.879 1.00 0.00 126 GLY A CA 6
ATOM 8208 C C . GLY A 1 40 ? -17.717 -5.317 8.481 1.00 0.00 126 GLY A C 6
ATOM 8209 O O . GLY A 1 40 ? -18.574 -5.092 9.336 1.00 0.00 126 GLY A O 6
ATOM 8213 N N . LYS A 1 41 ? -17.980 -5.322 7.178 1.00 0.00 127 LYS A N 6
ATOM 8214 C CA . LYS A 1 41 ? -19.320 -5.060 6.667 1.00 0.00 127 LYS A CA 6
ATOM 8215 C C . LYS A 1 41 ? -19.740 -6.133 5.667 1.00 0.00 127 LYS A C 6
ATOM 8216 O O . LYS A 1 41 ? -18.981 -6.486 4.764 1.00 0.00 127 LYS A O 6
ATOM 8235 N N . VAL A 1 42 ? -20.954 -6.648 5.834 1.00 0.00 128 VAL A N 6
ATOM 8236 C CA . VAL A 1 42 ? -21.476 -7.680 4.945 1.00 0.00 128 VAL A CA 6
ATOM 8237 C C . VAL A 1 42 ? -22.722 -7.195 4.213 1.00 0.00 128 VAL A C 6
ATOM 8238 O O . VAL A 1 42 ? -23.658 -6.685 4.829 1.00 0.00 128 VAL A O 6
ATOM 8251 N N . VAL A 1 43 ? -22.728 -7.359 2.894 1.00 0.00 129 VAL A N 6
ATOM 8252 C CA . VAL 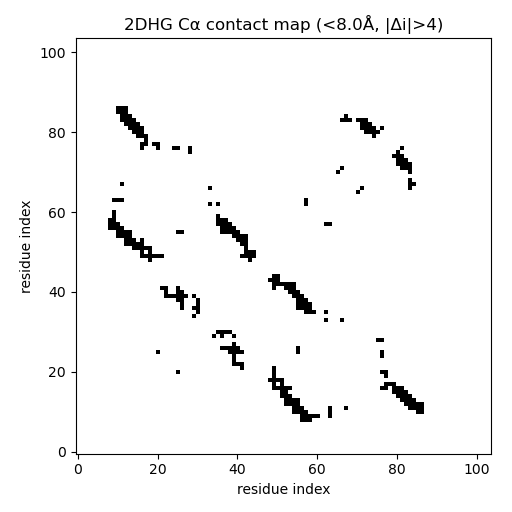A 1 43 ? -23.861 -6.939 2.077 1.00 0.00 129 VAL A CA 6
ATOM 8253 C C . VAL A 1 43 ? -25.044 -7.885 2.252 1.00 0.00 129 VAL A C 6
ATOM 8254 O O . VAL A 1 43 ? -24.868 -9.092 2.422 1.00 0.00 129 VAL A O 6
ATOM 8267 N N . LEU A 1 44 ? -26.250 -7.329 2.207 1.00 0.00 130 LEU A N 6
ATOM 8268 C CA . LEU A 1 44 ? -27.464 -8.123 2.359 1.00 0.00 130 LEU A CA 6
ATOM 8269 C C . LEU A 1 44 ? -28.392 -7.933 1.163 1.00 0.00 130 LEU A C 6
ATOM 8270 O O . LEU A 1 44 ? -28.257 -6.972 0.406 1.00 0.00 130 LEU A O 6
ATOM 8286 N N . ASP A 1 45 ? -29.336 -8.854 1.002 1.00 0.00 131 ASP A N 6
ATOM 8287 C CA . ASP A 1 45 ? -30.289 -8.787 -0.100 1.00 0.00 131 ASP A CA 6
ATOM 8288 C C . ASP A 1 45 ? -31.564 -8.067 0.328 1.00 0.00 131 ASP A C 6
ATOM 8289 O O . ASP A 1 45 ? -31.674 -7.602 1.463 1.00 0.00 131 ASP A O 6
ATOM 8298 N N . GLN A 1 46 ? -32.523 -7.977 -0.587 1.00 0.00 132 GLN A N 6
ATOM 8299 C CA . GLN A 1 46 ? -33.789 -7.312 -0.304 1.00 0.00 132 GLN A CA 6
ATOM 8300 C C . GLN A 1 46 ? -34.282 -7.652 1.098 1.00 0.00 132 GLN A C 6
ATOM 8301 O O . GLN A 1 46 ? -34.475 -6.767 1.933 1.00 0.00 132 GLN A O 6
ATOM 8315 N N . THR A 1 47 ? -34.484 -8.941 1.352 1.00 0.00 133 THR A N 6
ATOM 8316 C CA . THR A 1 47 ? -34.956 -9.399 2.653 1.00 0.00 133 THR A CA 6
ATOM 8317 C C . THR A 1 47 ? -33.956 -9.057 3.752 1.00 0.00 133 THR A C 6
ATOM 8318 O O . THR A 1 47 ? -34.335 -8.824 4.899 1.00 0.00 133 THR A O 6
ATOM 8329 N N . GLY A 1 48 ? -32.676 -9.028 3.393 1.00 0.00 134 GLY A N 6
ATOM 8330 C CA . GLY A 1 48 ? -31.641 -8.713 4.361 1.00 0.00 134 GLY A CA 6
ATOM 8331 C C . GLY A 1 48 ? -30.684 -9.867 4.583 1.00 0.00 134 GLY A C 6
ATOM 8332 O O . GLY A 1 48 ? -29.754 -9.766 5.383 1.00 0.00 134 GLY A O 6
ATOM 8336 N N . VAL A 1 49 ? -30.912 -10.968 3.874 1.00 0.00 135 VAL A N 6
ATOM 8337 C CA . VAL A 1 49 ? -30.063 -12.147 3.998 1.00 0.00 135 VAL A CA 6
ATOM 8338 C C . VAL A 1 49 ? -28.713 -11.925 3.326 1.00 0.00 135 VAL A C 6
ATOM 8339 O O . VAL A 1 49 ? -28.632 -11.310 2.263 1.00 0.00 135 VAL A O 6
ATOM 8352 N N . SER A 1 50 ? -27.656 -12.430 3.953 1.00 0.00 136 SER A N 6
ATOM 8353 C CA . SER A 1 50 ? -26.308 -12.285 3.417 1.00 0.00 136 SER A CA 6
ATOM 8354 C C . SER A 1 50 ? -26.257 -12.707 1.951 1.00 0.00 136 SER A C 6
ATOM 8355 O O . SER A 1 50 ? -26.450 -13.878 1.623 1.00 0.00 136 SER A O 6
ATOM 8363 N N . LYS A 1 51 ? -25.997 -11.744 1.074 1.00 0.00 137 LYS A N 6
ATOM 8364 C CA . LYS A 1 51 ? -25.919 -12.013 -0.357 1.00 0.00 137 LYS A CA 6
ATOM 8365 C C . LYS A 1 51 ? -24.843 -13.051 -0.658 1.00 0.00 137 LYS A C 6
ATOM 8366 O O . LYS A 1 51 ? -24.955 -13.817 -1.614 1.00 0.00 137 LYS A O 6
ATOM 8385 N N . GLY A 1 52 ? -23.799 -13.070 0.165 1.00 0.00 138 GLY A N 6
ATOM 8386 C CA . GLY A 1 52 ? -22.718 -14.019 -0.029 1.00 0.00 138 GLY A CA 6
ATOM 8387 C C . GLY A 1 52 ? -21.382 -13.339 -0.253 1.00 0.00 138 GLY A C 6
ATOM 8388 O O . GLY A 1 52 ? -20.436 -13.958 -0.740 1.00 0.00 138 GLY A O 6
ATOM 8392 N N . TYR A 1 53 ? -21.304 -12.061 0.103 1.00 0.00 139 TYR A N 6
ATOM 8393 C CA . TYR A 1 53 ? -20.075 -11.295 -0.066 1.00 0.00 139 TYR A CA 6
ATOM 8394 C C . TYR A 1 53 ? -20.109 -10.021 0.773 1.00 0.00 139 TYR A C 6
ATOM 8395 O O . TYR A 1 53 ? -21.153 -9.635 1.296 1.00 0.00 139 TYR A O 6
ATOM 8413 N N . GLY A 1 54 ? -18.956 -9.370 0.896 1.00 0.00 140 GLY A N 6
ATOM 8414 C CA . GLY A 1 54 ? -18.873 -8.146 1.671 1.00 0.00 140 GLY A CA 6
ATOM 8415 C C . GLY A 1 54 ? -17.533 -7.454 1.521 1.00 0.00 140 GLY A C 6
ATOM 8416 O O . GLY A 1 54 ? -16.785 -7.731 0.583 1.00 0.00 140 GLY A O 6
ATOM 8420 N N . PHE A 1 55 ? -17.230 -6.548 2.445 1.00 0.00 141 PHE A N 6
ATOM 8421 C CA . PHE A 1 55 ? -15.972 -5.811 2.409 1.00 0.00 141 PHE A CA 6
ATOM 8422 C C . PHE A 1 55 ? -15.561 -5.368 3.810 1.00 0.00 141 PHE A C 6
ATOM 8423 O O . PHE A 1 55 ? -16.397 -4.952 4.612 1.00 0.00 141 PHE A O 6
ATOM 8440 N N . VAL A 1 56 ? -14.267 -5.462 4.099 1.00 0.00 142 VAL A N 6
ATOM 8441 C CA . VAL A 1 56 ? -13.744 -5.071 5.402 1.00 0.00 142 VAL A CA 6
ATOM 8442 C C . VAL A 1 56 ? -12.892 -3.811 5.297 1.00 0.00 142 VAL A C 6
ATOM 8443 O O . VAL A 1 56 ? -12.670 -3.287 4.205 1.00 0.00 142 VAL A O 6
ATOM 8456 N N . LYS A 1 57 ? -12.417 -3.328 6.440 1.00 0.00 143 LYS A N 6
ATOM 8457 C CA . LYS A 1 57 ? -11.588 -2.129 6.478 1.00 0.00 143 LYS A CA 6
ATOM 8458 C C . LYS A 1 57 ? -10.361 -2.344 7.359 1.00 0.00 143 LYS A C 6
ATOM 8459 O O . LYS A 1 57 ? -10.361 -3.202 8.242 1.00 0.00 143 LYS A O 6
ATOM 8478 N N . PHE A 1 58 ? -9.318 -1.559 7.113 1.00 0.00 144 PHE A N 6
ATOM 8479 C CA . PHE A 1 58 ? -8.084 -1.663 7.884 1.00 0.00 144 PHE A CA 6
ATOM 8480 C C . PHE A 1 58 ? -7.396 -0.306 7.997 1.00 0.00 144 PHE A C 6
ATOM 8481 O O . PHE A 1 58 ? -7.551 0.556 7.131 1.00 0.00 144 PHE A O 6
ATOM 8498 N N . THR A 1 59 ? -6.635 -0.122 9.071 1.00 0.00 145 THR A N 6
ATOM 8499 C CA . THR A 1 59 ? -5.925 1.130 9.299 1.00 0.00 145 THR A CA 6
ATOM 8500 C C . THR A 1 59 ? -4.485 1.043 8.807 1.00 0.00 145 THR A C 6
ATOM 8501 O O . THR A 1 59 ? -3.867 2.057 8.482 1.00 0.00 145 THR A O 6
ATOM 8512 N N . ASP A 1 60 ? -3.955 -0.175 8.754 1.00 0.00 146 ASP A N 6
ATOM 8513 C CA . ASP A 1 60 ? -2.587 -0.395 8.300 1.00 0.00 146 ASP A CA 6
ATOM 8514 C C . ASP A 1 60 ? -2.568 -1.202 7.006 1.00 0.00 146 ASP A C 6
ATOM 8515 O O . ASP A 1 60 ? -2.768 -2.416 7.018 1.00 0.00 146 ASP A O 6
ATOM 8524 N N . GLU A 1 61 ? -2.327 -0.519 5.891 1.00 0.00 147 GLU A N 6
ATOM 8525 C CA . GLU A 1 61 ? -2.284 -1.174 4.589 1.00 0.00 147 GLU A CA 6
ATOM 8526 C C . GLU A 1 61 ? -1.405 -2.420 4.635 1.00 0.00 147 GLU A C 6
ATOM 8527 O O . GLU A 1 61 ? -1.793 -3.485 4.154 1.00 0.00 147 GLU A O 6
ATOM 8539 N N . LEU A 1 62 ? -0.219 -2.278 5.216 1.00 0.00 148 LEU A N 6
ATOM 8540 C CA . LEU A 1 62 ? 0.717 -3.392 5.326 1.00 0.00 148 LEU A CA 6
ATOM 8541 C C . LEU A 1 62 ? -0.015 -4.688 5.656 1.00 0.00 148 LEU A C 6
ATOM 8542 O O . LEU A 1 62 ? 0.260 -5.734 5.068 1.00 0.00 148 LEU A O 6
ATOM 8558 N N . GLU A 1 63 ? -0.949 -4.611 6.599 1.00 0.00 149 GLU A N 6
ATOM 8559 C CA . GLU A 1 63 ? -1.722 -5.779 7.005 1.00 0.00 149 GLU A CA 6
ATOM 8560 C C . GLU A 1 63 ? -2.729 -6.168 5.926 1.00 0.00 149 GLU A C 6
ATOM 8561 O O . GLU A 1 63 ? -2.928 -7.349 5.646 1.00 0.00 149 GLU A O 6
ATOM 8573 N N . GLN A 1 64 ? -3.360 -5.164 5.325 1.00 0.00 150 GLN A N 6
ATOM 8574 C CA . GLN A 1 64 ? -4.347 -5.401 4.278 1.00 0.00 150 GLN A CA 6
ATOM 8575 C C . GLN A 1 64 ? -3.895 -6.522 3.348 1.00 0.00 150 GLN A C 6
ATOM 8576 O O . GLN A 1 64 ? -4.566 -7.547 3.222 1.00 0.00 150 GLN A O 6
ATOM 8590 N N . LYS A 1 65 ? -2.755 -6.321 2.697 1.00 0.00 151 LYS A N 6
ATOM 8591 C CA . LYS A 1 65 ? -2.212 -7.314 1.778 1.00 0.00 151 LYS A CA 6
ATOM 8592 C C . LYS A 1 65 ? -1.884 -8.611 2.511 1.00 0.00 151 LYS A C 6
ATOM 8593 O O . LYS A 1 65 ? -2.200 -9.701 2.034 1.00 0.00 151 LYS A O 6
ATOM 8612 N N . ARG A 1 66 ? -1.250 -8.485 3.672 1.00 0.00 152 ARG A N 6
ATOM 8613 C CA . ARG A 1 66 ? -0.880 -9.647 4.470 1.00 0.00 152 ARG A CA 6
ATOM 8614 C C . ARG A 1 66 ? -2.058 -10.606 4.614 1.00 0.00 152 ARG A C 6
ATOM 8615 O O . ARG A 1 66 ? -1.899 -11.822 4.507 1.00 0.00 152 ARG A O 6
ATOM 8636 N N . ALA A 1 67 ? -3.240 -10.050 4.857 1.00 0.00 153 ALA A N 6
ATOM 8637 C CA . ALA A 1 67 ? -4.445 -10.855 5.014 1.00 0.00 153 ALA A CA 6
ATOM 8638 C C . ALA A 1 67 ? -4.856 -11.493 3.691 1.00 0.00 153 ALA A C 6
ATOM 8639 O O . ALA A 1 67 ? -5.187 -12.678 3.637 1.00 0.00 153 ALA A O 6
ATOM 8646 N N . LEU A 1 68 ? -4.832 -10.700 2.625 1.00 0.00 154 LEU A N 6
ATOM 8647 C CA . LEU A 1 68 ? -5.202 -11.188 1.301 1.00 0.00 154 LEU A CA 6
ATOM 8648 C C . LEU A 1 68 ? -4.591 -12.559 1.035 1.00 0.00 154 LEU A C 6
ATOM 8649 O O . LEU A 1 68 ? -5.242 -13.445 0.480 1.00 0.00 154 LEU A O 6
ATOM 8665 N N . THR A 1 69 ? -3.335 -12.730 1.437 1.00 0.00 155 THR A N 6
ATOM 8666 C CA . THR A 1 69 ? -2.635 -13.994 1.243 1.00 0.00 155 THR A CA 6
ATOM 8667 C C . THR A 1 69 ? -2.788 -14.898 2.460 1.00 0.00 155 THR A C 6
ATOM 8668 O O . THR A 1 69 ? -2.994 -16.104 2.326 1.00 0.00 155 THR A O 6
ATOM 8679 N N . GLU A 1 70 ? -2.685 -14.308 3.647 1.00 0.00 156 GLU A N 6
ATOM 8680 C CA . GLU A 1 70 ? -2.811 -15.063 4.888 1.00 0.00 156 GLU A CA 6
ATOM 8681 C C . GLU A 1 70 ? -4.250 -15.528 5.098 1.00 0.00 156 GLU A C 6
ATOM 8682 O O . GLU A 1 70 ? -4.528 -16.728 5.121 1.00 0.00 156 GLU A O 6
ATOM 8694 N N . CYS A 1 71 ? -5.158 -14.571 5.251 1.00 0.00 157 CYS A N 6
ATOM 8695 C CA . CYS A 1 71 ? -6.568 -14.882 5.460 1.00 0.00 157 CYS A CA 6
ATOM 8696 C C . CYS A 1 71 ? -7.198 -15.434 4.186 1.00 0.00 157 CYS A C 6
ATOM 8697 O O . CYS A 1 71 ? -8.384 -15.761 4.161 1.00 0.00 157 CYS A O 6
ATOM 8705 N N . GLN A 1 72 ? -6.396 -15.533 3.130 1.00 0.00 158 GLN A N 6
ATOM 8706 C CA . GLN A 1 72 ? -6.877 -16.043 1.852 1.00 0.00 158 GLN A CA 6
ATOM 8707 C C . GLN A 1 72 ? -7.749 -17.278 2.052 1.00 0.00 158 GLN A C 6
ATOM 8708 O O . GLN A 1 72 ? -7.361 -18.219 2.744 1.00 0.00 158 GLN A O 6
ATOM 8722 N N . GLY A 1 73 ? -8.930 -17.269 1.440 1.00 0.00 159 GLY A N 6
ATOM 8723 C CA . GLY A 1 73 ? -9.838 -18.394 1.564 1.00 0.00 159 GLY A CA 6
ATOM 8724 C C . GLY A 1 73 ? -10.154 -18.728 3.009 1.00 0.00 159 GLY A C 6
ATOM 8725 O O . GLY A 1 73 ? -10.346 -19.893 3.356 1.00 0.00 159 GLY A O 6
ATOM 8729 N N . ALA A 1 74 ? -10.208 -17.703 3.853 1.00 0.00 160 ALA A N 6
ATOM 8730 C CA . ALA A 1 74 ? -10.503 -17.893 5.268 1.00 0.00 160 ALA A CA 6
ATOM 8731 C C . ALA A 1 74 ? -11.729 -18.780 5.458 1.00 0.00 160 ALA A C 6
ATOM 8732 O O . ALA A 1 74 ? -12.836 -18.421 5.054 1.00 0.00 160 ALA A O 6
ATOM 8739 N N . VAL A 1 75 ? -11.525 -19.939 6.075 1.00 0.00 161 VAL A N 6
ATOM 8740 C CA . VAL A 1 75 ? -12.614 -20.877 6.319 1.00 0.00 161 VAL A CA 6
ATOM 8741 C C . VAL A 1 75 ? -13.218 -20.670 7.703 1.00 0.00 161 VAL A C 6
ATOM 8742 O O . VAL A 1 75 ? -14.410 -20.892 7.911 1.00 0.00 161 VAL A O 6
ATOM 8755 N N . GLY A 1 76 ? -12.386 -20.242 8.648 1.00 0.00 162 GLY A N 6
ATOM 8756 C CA . GLY A 1 76 ? -12.856 -20.011 10.001 1.00 0.00 162 GLY A CA 6
ATOM 8757 C C . GLY A 1 76 ? -14.155 -19.231 10.039 1.00 0.00 162 GLY A C 6
ATOM 8758 O O . GLY A 1 76 ? -14.976 -19.419 10.938 1.00 0.00 162 GLY A O 6
ATOM 8762 N N . LEU A 1 77 ? -14.343 -18.351 9.061 1.00 0.00 163 LEU A N 6
ATOM 8763 C CA . LEU A 1 77 ? -15.551 -17.537 8.986 1.00 0.00 163 LEU A CA 6
ATOM 8764 C C . LEU A 1 77 ? -16.621 -18.226 8.144 1.00 0.00 163 LEU A C 6
ATOM 8765 O O . LEU A 1 77 ? -16.443 -18.434 6.945 1.00 0.00 163 LEU A O 6
ATOM 8781 N N . GLY A 1 78 ? -17.734 -18.577 8.782 1.00 0.00 164 GLY A N 6
ATOM 8782 C CA . GLY A 1 78 ? -18.816 -19.236 8.076 1.00 0.00 164 GLY A CA 6
ATOM 8783 C C . GLY A 1 78 ? -18.439 -20.627 7.605 1.00 0.00 164 GLY A C 6
ATOM 8784 O O . GLY A 1 78 ? -17.257 -20.952 7.493 1.00 0.00 164 GLY A O 6
ATOM 8788 N N . SER A 1 79 ? -19.446 -21.450 7.329 1.00 0.00 165 SER A N 6
ATOM 8789 C CA . SER A 1 79 ? -19.213 -22.815 6.873 1.00 0.00 165 SER A CA 6
ATOM 8790 C C . SER A 1 79 ? -18.463 -22.824 5.544 1.00 0.00 165 SER A C 6
ATOM 8791 O O . SER A 1 79 ? -17.858 -23.827 5.165 1.00 0.00 165 SER A O 6
ATOM 8799 N N . LYS A 1 80 ? -18.507 -21.698 4.840 1.00 0.00 166 LYS A N 6
ATOM 8800 C CA . LYS A 1 80 ? -17.832 -21.573 3.554 1.00 0.00 166 LYS A CA 6
ATOM 8801 C C . LYS A 1 80 ? -16.650 -20.613 3.651 1.00 0.00 166 LYS A C 6
ATOM 8802 O O . LYS A 1 80 ? -16.620 -19.710 4.488 1.00 0.00 166 LYS A O 6
ATOM 8821 N N . PRO A 1 81 ? -15.654 -20.809 2.775 1.00 0.00 167 PRO A N 6
ATOM 8822 C CA . PRO A 1 81 ? -14.453 -19.968 2.741 1.00 0.00 167 PRO A CA 6
ATOM 8823 C C . PRO A 1 81 ? -14.746 -18.558 2.241 1.00 0.00 167 PRO A C 6
ATOM 8824 O O . PRO A 1 81 ? -15.850 -18.270 1.778 1.00 0.00 167 PRO A O 6
ATOM 8835 N N . VAL A 1 82 ? -13.751 -17.682 2.338 1.00 0.00 168 VAL A N 6
ATOM 8836 C CA . VAL A 1 82 ? -13.902 -16.301 1.894 1.00 0.00 168 VAL A CA 6
ATOM 8837 C C . VAL A 1 82 ? -12.790 -15.910 0.929 1.00 0.00 168 VAL A C 6
ATOM 8838 O O . VAL A 1 82 ? -11.607 -16.036 1.245 1.00 0.00 168 VAL A O 6
ATOM 8851 N N . ARG A 1 83 ? -13.177 -15.433 -0.250 1.00 0.00 169 ARG A N 6
ATOM 8852 C CA . ARG A 1 83 ? -12.212 -15.023 -1.263 1.00 0.00 169 ARG A CA 6
ATOM 8853 C C . ARG A 1 83 ? -11.786 -13.573 -1.052 1.00 0.00 169 ARG A C 6
ATOM 8854 O O . ARG A 1 83 ? -12.579 -12.648 -1.232 1.00 0.00 169 ARG A O 6
ATOM 8875 N N . LEU A 1 84 ? -10.528 -13.381 -0.669 1.00 0.00 170 LEU A N 6
ATOM 8876 C CA . LEU A 1 84 ? -9.995 -12.044 -0.433 1.00 0.00 170 LEU A CA 6
ATOM 8877 C C . LEU A 1 84 ? -9.456 -11.437 -1.725 1.00 0.00 170 LEU A C 6
ATOM 8878 O O . LEU A 1 84 ? -8.827 -12.124 -2.529 1.00 0.00 170 LEU A O 6
ATOM 8894 N N . SER A 1 85 ? -9.706 -10.145 -1.914 1.00 0.00 171 SER A N 6
ATOM 8895 C CA . SER A 1 85 ? -9.246 -9.446 -3.109 1.00 0.00 171 SER A CA 6
ATOM 8896 C C . SER A 1 85 ? -9.042 -7.961 -2.824 1.00 0.00 171 SER A C 6
ATOM 8897 O O . SER A 1 85 ? -9.292 -7.490 -1.714 1.00 0.00 171 SER A O 6
ATOM 8905 N N . VAL A 1 86 ? -8.586 -7.228 -3.834 1.00 0.00 172 VAL A N 6
ATOM 8906 C CA . VAL A 1 86 ? -8.348 -5.796 -3.695 1.00 0.00 172 VAL A CA 6
ATOM 8907 C C . VAL A 1 86 ? -9.490 -4.988 -4.300 1.00 0.00 172 VAL A C 6
ATOM 8908 O O . VAL A 1 86 ? -9.519 -4.742 -5.506 1.00 0.00 172 VAL A O 6
ATOM 8921 N N . ALA A 1 87 ? -10.430 -4.577 -3.455 1.00 0.00 173 ALA A N 6
ATOM 8922 C CA . ALA A 1 87 ? -11.573 -3.794 -3.906 1.00 0.00 173 ALA A CA 6
ATOM 8923 C C . ALA A 1 87 ? -11.203 -2.323 -4.066 1.00 0.00 173 ALA A C 6
ATOM 8924 O O . ALA A 1 87 ? -10.132 -1.893 -3.637 1.00 0.00 173 ALA A O 6
ATOM 8931 N N . ILE A 1 88 ? -12.095 -1.557 -4.685 1.00 0.00 174 ILE A N 6
ATOM 8932 C CA . ILE A 1 88 ? -11.860 -0.135 -4.901 1.00 0.00 174 ILE A CA 6
ATOM 8933 C C . ILE A 1 88 ? -13.151 0.664 -4.752 1.00 0.00 174 ILE A C 6
ATOM 8934 O O . ILE A 1 88 ? -14.132 0.443 -5.463 1.00 0.00 174 ILE A O 6
ATOM 8950 N N . PRO A 1 89 ? -13.152 1.616 -3.808 1.00 0.00 175 PRO A N 6
ATOM 8951 C CA . PRO A 1 89 ? -14.315 2.469 -3.545 1.00 0.00 175 PRO A CA 6
ATOM 8952 C C . PRO A 1 89 ? -14.579 3.455 -4.678 1.00 0.00 175 PRO A C 6
ATOM 8953 O O . PRO A 1 89 ? -15.727 3.687 -5.058 1.00 0.00 175 PRO A O 6
ATOM 8964 N N . LYS A 1 90 ? -13.510 4.032 -5.214 1.00 0.00 176 LYS A N 6
ATOM 8965 C CA . LYS A 1 90 ? -13.624 4.993 -6.305 1.00 0.00 176 LYS A CA 6
ATOM 8966 C C . LYS A 1 90 ? -13.103 4.398 -7.610 1.00 0.00 176 LYS A C 6
ATOM 8967 O O . LYS A 1 90 ? -12.045 4.790 -8.102 1.00 0.00 176 LYS A O 6
ATOM 8986 N N . ALA A 1 91 ? -13.854 3.453 -8.166 1.00 0.00 177 ALA A N 6
ATOM 8987 C CA . ALA A 1 91 ? -13.469 2.808 -9.415 1.00 0.00 177 ALA A CA 6
ATOM 8988 C C . ALA A 1 91 ? -13.738 3.718 -10.608 1.00 0.00 177 ALA A C 6
ATOM 8989 O O . ALA A 1 91 ? -12.999 3.702 -11.592 1.00 0.00 177 ALA A O 6
ATOM 8996 N N . SER A 1 92 ? -14.802 4.510 -10.515 1.00 0.00 178 SER A N 6
ATOM 8997 C CA . SER A 1 92 ? -15.171 5.423 -11.589 1.00 0.00 178 SER A CA 6
ATOM 8998 C C . SER A 1 92 ? -14.672 6.835 -11.297 1.00 0.00 178 SER A C 6
ATOM 8999 O O . SER A 1 92 ? -15.453 7.787 -11.262 1.00 0.00 178 SER A O 6
ATOM 9007 N N . ARG A 1 93 ? -13.366 6.963 -11.088 1.00 0.00 179 ARG A N 6
ATOM 9008 C CA . ARG A 1 93 ? -12.762 8.258 -10.798 1.00 0.00 179 ARG A CA 6
ATOM 9009 C C . ARG A 1 93 ? -12.203 8.894 -12.067 1.00 0.00 179 ARG A C 6
ATOM 9010 O O . ARG A 1 93 ? -10.991 8.914 -12.282 1.00 0.00 179 ARG A O 6
ATOM 9031 N N . VAL A 1 94 ? -13.095 9.412 -12.905 1.00 0.00 180 VAL A N 6
ATOM 9032 C CA . VAL A 1 94 ? -12.691 10.049 -14.153 1.00 0.00 180 VAL A CA 6
ATOM 9033 C C . VAL A 1 94 ? -13.048 11.531 -14.153 1.00 0.00 180 VAL A C 6
ATOM 9034 O O . VAL A 1 94 ? -14.219 11.900 -14.252 1.00 0.00 180 VAL A O 6
ATOM 9047 N N . LYS A 1 95 ? -12.031 12.379 -14.043 1.00 0.00 181 LYS A N 6
ATOM 9048 C CA . LYS A 1 95 ? -12.236 13.823 -14.033 1.00 0.00 181 LYS A CA 6
ATOM 9049 C C . LYS A 1 95 ? -11.236 14.521 -14.949 1.00 0.00 181 LYS A C 6
ATOM 9050 O O . LYS A 1 95 ? -10.133 14.030 -15.194 1.00 0.00 181 LYS A O 6
ATOM 9069 N N . PRO A 1 96 ? -11.626 15.694 -15.468 1.00 0.00 182 PRO A N 6
ATOM 9070 C CA . PRO A 1 96 ? -10.777 16.485 -16.364 1.00 0.00 182 PRO A CA 6
ATOM 9071 C C . PRO A 1 96 ? -9.579 17.092 -15.642 1.00 0.00 182 PRO A C 6
ATOM 9072 O O . PRO A 1 96 ? -9.713 17.639 -14.547 1.00 0.00 182 PRO A O 6
ATOM 9083 N N . VAL A 1 97 ? -8.407 16.992 -16.261 1.00 0.00 183 VAL A N 6
ATOM 9084 C CA . VAL A 1 97 ? -7.185 17.532 -15.678 1.00 0.00 183 VAL A CA 6
ATOM 9085 C C . VAL A 1 97 ? -7.207 19.056 -15.670 1.00 0.00 183 VAL A C 6
ATOM 9086 O O . VAL A 1 97 ? -6.727 19.698 -16.604 1.00 0.00 183 VAL A O 6
ATOM 9099 N N . GLU A 1 98 ? -7.768 19.629 -14.609 1.00 0.00 184 GLU A N 6
ATOM 9100 C CA . GLU A 1 98 ? -7.852 21.079 -14.481 1.00 0.00 184 GLU A CA 6
ATOM 9101 C C . GLU A 1 98 ? -6.571 21.648 -13.877 1.00 0.00 184 GLU A C 6
ATOM 9102 O O . GLU A 1 98 ? -5.860 20.961 -13.144 1.00 0.00 184 GLU A O 6
ATOM 9114 N N . SER A 1 99 ? -6.284 22.907 -14.190 1.00 0.00 185 SER A N 6
ATOM 9115 C CA . SER A 1 99 ? -5.087 23.567 -13.683 1.00 0.00 185 SER A CA 6
ATOM 9116 C C . SER A 1 99 ? -5.338 25.057 -13.468 1.00 0.00 185 SER A C 6
ATOM 9117 O O . SER A 1 99 ? -6.316 25.612 -13.967 1.00 0.00 185 SER A O 6
ATOM 9125 N N . GLY A 1 100 ? -4.447 25.699 -12.720 1.00 0.00 186 GLY A N 6
ATOM 9126 C CA . GLY A 1 100 ? -4.588 27.118 -12.451 1.00 0.00 186 GLY A CA 6
ATOM 9127 C C . GLY A 1 100 ? -3.742 27.971 -13.375 1.00 0.00 186 GLY A C 6
ATOM 9128 O O . GLY A 1 100 ? -2.645 27.584 -13.781 1.00 0.00 186 GLY A O 6
ATOM 9132 N N . PRO A 1 101 ? -4.253 29.161 -13.723 1.00 0.00 187 PRO A N 6
ATOM 9133 C CA . PRO A 1 101 ? -3.554 30.094 -14.611 1.00 0.00 187 PRO A CA 6
ATOM 9134 C C . PRO A 1 101 ? -2.322 30.707 -13.953 1.00 0.00 187 PRO A C 6
ATOM 9135 O O . PRO A 1 101 ? -2.345 31.052 -12.771 1.00 0.00 187 PRO A O 6
ATOM 9146 N N . SER A 1 102 ? -1.248 30.839 -14.725 1.00 0.00 188 SER A N 6
ATOM 9147 C CA . SER A 1 102 ? -0.005 31.407 -14.215 1.00 0.00 188 SER A CA 6
ATOM 9148 C C . SER A 1 102 ? 0.648 32.309 -15.258 1.00 0.00 188 SER A C 6
ATOM 9149 O O . SER A 1 102 ? 0.434 32.143 -16.459 1.00 0.00 188 SER A O 6
ATOM 9157 N N . SER A 1 103 ? 1.445 33.263 -14.790 1.00 0.00 189 SER A N 6
ATOM 9158 C CA . SER A 1 103 ? 2.127 34.195 -15.681 1.00 0.00 189 SER A CA 6
ATOM 9159 C C . SER A 1 103 ? 3.387 33.563 -16.266 1.00 0.00 189 SER A C 6
ATOM 9160 O O . SER A 1 103 ? 4.076 32.792 -15.598 1.00 0.00 189 SER A O 6
ATOM 9168 N N . GLY A 1 104 ? 3.682 33.896 -17.519 1.00 0.00 190 GLY A N 6
ATOM 9169 C CA . GLY A 1 104 ? 4.858 33.354 -18.173 1.00 0.00 190 GLY A CA 6
ATOM 9170 C C . GLY A 1 104 ? 6.148 33.814 -17.523 1.00 0.00 190 GLY A C 6
ATOM 9171 O O . GLY A 1 104 ? 6.759 33.077 -16.750 1.00 0.00 190 GLY A O 6
ATOM 9175 N N . GLY A 1 1 ? 13.449 13.816 -2.922 1.00 0.00 87 GLY A N 7
ATOM 9176 C CA . GLY A 1 1 ? 13.287 12.385 -2.746 1.00 0.00 87 GLY A CA 7
ATOM 9177 C C . GLY A 1 1 ? 11.839 11.949 -2.848 1.00 0.00 87 GLY A C 7
ATOM 9178 O O . GLY A 1 1 ? 10.993 12.693 -3.345 1.00 0.00 87 GLY A O 7
ATOM 9182 N N . SER A 1 2 ? 11.552 10.739 -2.378 1.00 0.00 88 SER A N 7
ATOM 9183 C CA . SER A 1 2 ? 10.197 10.203 -2.424 1.00 0.00 88 SER A CA 7
ATOM 9184 C C . SER A 1 2 ? 9.269 10.992 -1.505 1.00 0.00 88 SER A C 7
ATOM 9185 O O . SER A 1 2 ? 9.567 11.193 -0.328 1.00 0.00 88 SER A O 7
ATOM 9193 N N . SER A 1 3 ? 8.143 11.436 -2.053 1.00 0.00 89 SER A N 7
ATOM 9194 C CA . SER A 1 3 ? 7.172 12.207 -1.285 1.00 0.00 89 SER A CA 7
ATOM 9195 C C . SER A 1 3 ? 5.763 11.656 -1.481 1.00 0.00 89 SER A C 7
ATOM 9196 O O . SER A 1 3 ? 5.344 11.378 -2.604 1.00 0.00 89 SER A O 7
ATOM 9204 N N . GLY A 1 4 ? 5.036 11.500 -0.379 1.00 0.00 90 GLY A N 7
ATOM 9205 C CA . GLY A 1 4 ? 3.682 10.982 -0.450 1.00 0.00 90 GLY A CA 7
ATOM 9206 C C . GLY A 1 4 ? 2.952 11.083 0.875 1.00 0.00 90 GLY A C 7
ATOM 9207 O O . GLY A 1 4 ? 2.872 10.109 1.623 1.00 0.00 90 GLY A O 7
ATOM 9211 N N . SER A 1 5 ? 2.419 12.266 1.167 1.00 0.00 91 SER A N 7
ATOM 9212 C CA . SER A 1 5 ? 1.697 12.492 2.413 1.00 0.00 91 SER A CA 7
ATOM 9213 C C . SER A 1 5 ? 0.192 12.366 2.199 1.00 0.00 91 SER A C 7
ATOM 9214 O O . SER A 1 5 ? -0.481 13.339 1.859 1.00 0.00 91 SER A O 7
ATOM 9222 N N . SER A 1 6 ? -0.329 11.160 2.402 1.00 0.00 92 SER A N 7
ATOM 9223 C CA . SER A 1 6 ? -1.754 10.904 2.228 1.00 0.00 92 SER A CA 7
ATOM 9224 C C . SER A 1 6 ? -2.180 9.656 2.995 1.00 0.00 92 SER A C 7
ATOM 9225 O O . SER A 1 6 ? -1.441 8.675 3.064 1.00 0.00 92 SER A O 7
ATOM 9233 N N . GLY A 1 7 ? -3.378 9.702 3.570 1.00 0.00 93 GLY A N 7
ATOM 9234 C CA . GLY A 1 7 ? -3.882 8.570 4.325 1.00 0.00 93 GLY A CA 7
ATOM 9235 C C . GLY A 1 7 ? -5.146 7.988 3.723 1.00 0.00 93 GLY A C 7
ATOM 9236 O O . GLY A 1 7 ? -6.244 8.148 4.256 1.00 0.00 93 GLY A O 7
ATOM 9240 N N . PRO A 1 8 ? -4.998 7.295 2.584 1.00 0.00 94 PRO A N 7
ATOM 9241 C CA . PRO A 1 8 ? -6.127 6.674 1.883 1.00 0.00 94 PRO A CA 7
ATOM 9242 C C . PRO A 1 8 ? -6.700 5.486 2.647 1.00 0.00 94 PRO A C 7
ATOM 9243 O O . PRO A 1 8 ? -5.986 4.807 3.384 1.00 0.00 94 PRO A O 7
ATOM 9254 N N . GLU A 1 9 ? -7.994 5.240 2.465 1.00 0.00 95 GLU A N 7
ATOM 9255 C CA . GLU A 1 9 ? -8.663 4.133 3.138 1.00 0.00 95 GLU A CA 7
ATOM 9256 C C . GLU A 1 9 ? -8.235 2.795 2.541 1.00 0.00 95 GLU A C 7
ATOM 9257 O O . GLU A 1 9 ? -7.833 2.722 1.380 1.00 0.00 95 GLU A O 7
ATOM 9269 N N . TYR A 1 10 ? -8.324 1.740 3.344 1.00 0.00 96 TYR A N 7
ATOM 9270 C CA . TYR A 1 10 ? -7.944 0.406 2.897 1.00 0.00 96 TYR A CA 7
ATOM 9271 C C . TYR A 1 10 ? -9.039 -0.608 3.215 1.00 0.00 96 TYR A C 7
ATOM 9272 O O . TYR A 1 10 ? -9.451 -0.753 4.365 1.00 0.00 96 TYR A O 7
ATOM 9290 N N . SER A 1 11 ? -9.507 -1.307 2.185 1.00 0.00 97 SER A N 7
ATOM 9291 C CA . SER A 1 11 ? -10.556 -2.305 2.352 1.00 0.00 97 SER A CA 7
ATOM 9292 C C . SER A 1 11 ? -10.261 -3.549 1.520 1.00 0.00 97 SER A C 7
ATOM 9293 O O . SER A 1 11 ? -9.485 -3.501 0.564 1.00 0.00 97 SER A O 7
ATOM 9301 N N . LEU A 1 12 ? -10.884 -4.662 1.889 1.00 0.00 98 LEU A N 7
ATOM 9302 C CA . LEU A 1 12 ? -10.689 -5.921 1.178 1.00 0.00 98 LEU A CA 7
ATOM 9303 C C . LEU A 1 12 ? -12.023 -6.496 0.713 1.00 0.00 98 LEU A C 7
ATOM 9304 O O . LEU A 1 12 ? -13.050 -6.320 1.370 1.00 0.00 98 LEU A O 7
ATOM 9320 N N . PHE A 1 13 ? -12.001 -7.185 -0.423 1.00 0.00 99 PHE A N 7
ATOM 9321 C CA . PHE A 1 13 ? -13.208 -7.788 -0.975 1.00 0.00 99 PHE A CA 7
ATOM 9322 C C . PHE A 1 13 ? -13.343 -9.241 -0.530 1.00 0.00 99 PHE A C 7
ATOM 9323 O O . PHE A 1 13 ? -12.472 -10.068 -0.800 1.00 0.00 99 PHE A O 7
ATOM 9340 N N . VAL A 1 14 ? -14.442 -9.545 0.154 1.00 0.00 100 VAL A N 7
ATOM 9341 C CA . VAL A 1 14 ? -14.692 -10.898 0.636 1.00 0.00 100 VAL A CA 7
ATOM 9342 C C . VAL A 1 14 ? -15.900 -11.515 -0.060 1.00 0.00 100 VAL A C 7
ATOM 9343 O O . VAL A 1 14 ? -16.865 -10.822 -0.381 1.00 0.00 100 VAL A O 7
ATOM 9356 N N . GLY A 1 15 ? -15.840 -12.823 -0.290 1.00 0.00 101 GLY A N 7
ATOM 9357 C CA . GLY A 1 15 ? -16.936 -13.512 -0.946 1.00 0.00 101 GLY A CA 7
ATOM 9358 C C . GLY A 1 15 ? -17.316 -14.799 -0.242 1.00 0.00 101 GLY A C 7
ATOM 9359 O O . GLY A 1 15 ? -16.796 -15.105 0.831 1.00 0.00 101 GLY A O 7
ATOM 9363 N N . ASP A 1 16 ? -18.228 -15.555 -0.845 1.00 0.00 102 ASP A N 7
ATOM 9364 C CA . ASP A 1 16 ? -18.678 -16.816 -0.269 1.00 0.00 102 ASP A CA 7
ATOM 9365 C C . ASP A 1 16 ? -19.001 -16.652 1.213 1.00 0.00 102 ASP A C 7
ATOM 9366 O O . ASP A 1 16 ? -18.524 -17.418 2.052 1.00 0.00 102 ASP A O 7
ATOM 9375 N N . LEU A 1 17 ? -19.811 -15.648 1.529 1.00 0.00 103 LEU A N 7
ATOM 9376 C CA . LEU A 1 17 ? -20.197 -15.382 2.910 1.00 0.00 103 LEU A CA 7
ATOM 9377 C C . LEU A 1 17 ? -21.543 -16.022 3.233 1.00 0.00 103 LEU A C 7
ATOM 9378 O O . LEU A 1 17 ? -22.598 -15.475 2.908 1.00 0.00 103 LEU A O 7
ATOM 9394 N N . THR A 1 18 ? -21.501 -17.185 3.876 1.00 0.00 104 THR A N 7
ATOM 9395 C CA . THR A 1 18 ? -22.717 -17.900 4.243 1.00 0.00 104 THR A CA 7
ATOM 9396 C C . THR A 1 18 ? -23.713 -16.973 4.931 1.00 0.00 104 THR A C 7
ATOM 9397 O O . THR A 1 18 ? -23.342 -15.993 5.577 1.00 0.00 104 THR A O 7
ATOM 9408 N N . PRO A 1 19 ? -25.009 -17.288 4.791 1.00 0.00 105 PRO A N 7
ATOM 9409 C CA . PRO A 1 19 ? -26.086 -16.496 5.393 1.00 0.00 105 PRO A CA 7
ATOM 9410 C C . PRO A 1 19 ? -26.118 -16.622 6.912 1.00 0.00 105 PRO A C 7
ATOM 9411 O O . PRO A 1 19 ? -26.979 -16.043 7.575 1.00 0.00 105 PRO A O 7
ATOM 9422 N N . ASP A 1 20 ? -25.175 -17.381 7.458 1.00 0.00 106 ASP A N 7
ATOM 9423 C CA . ASP A 1 20 ? -25.095 -17.582 8.901 1.00 0.00 106 ASP A CA 7
ATOM 9424 C C . ASP A 1 20 ? -24.012 -16.699 9.513 1.00 0.00 106 ASP A C 7
ATOM 9425 O O . ASP A 1 20 ? -23.655 -16.856 10.680 1.00 0.00 106 ASP A O 7
ATOM 9434 N N . VAL A 1 21 ? -23.491 -15.771 8.716 1.00 0.00 107 VAL A N 7
ATOM 9435 C CA . VAL A 1 21 ? -22.449 -14.863 9.179 1.00 0.00 107 VAL A CA 7
ATOM 9436 C C . VAL A 1 21 ? -22.889 -13.409 9.046 1.00 0.00 107 VAL A C 7
ATOM 9437 O O . VAL A 1 21 ? -23.628 -13.054 8.128 1.00 0.00 107 VAL A O 7
ATOM 9450 N N . ASP A 1 22 ? -22.428 -12.571 9.969 1.00 0.00 108 ASP A N 7
ATOM 9451 C CA . ASP A 1 22 ? -22.772 -11.154 9.955 1.00 0.00 108 ASP A CA 7
ATOM 9452 C C . ASP A 1 22 ? -21.529 -10.291 10.148 1.00 0.00 108 ASP A C 7
ATOM 9453 O O . ASP A 1 22 ? -20.424 -10.806 10.316 1.00 0.00 108 ASP A O 7
ATOM 9462 N N . ASP A 1 23 ? -21.718 -8.977 10.122 1.00 0.00 109 ASP A N 7
ATOM 9463 C CA . ASP A 1 23 ? -20.612 -8.042 10.294 1.00 0.00 109 ASP A CA 7
ATOM 9464 C C . ASP A 1 23 ? -19.877 -8.305 11.604 1.00 0.00 109 ASP A C 7
ATOM 9465 O O . ASP A 1 23 ? -18.650 -8.238 11.664 1.00 0.00 109 ASP A O 7
ATOM 9474 N N . GLY A 1 24 ? -20.637 -8.604 12.654 1.00 0.00 110 GLY A N 7
ATOM 9475 C CA . GLY A 1 24 ? -20.041 -8.871 13.949 1.00 0.00 110 GLY A CA 7
ATOM 9476 C C . GLY A 1 24 ? -18.903 -9.870 13.869 1.00 0.00 110 GLY A C 7
ATOM 9477 O O . GLY A 1 24 ? -17.883 -9.713 14.538 1.00 0.00 110 GLY A O 7
ATOM 9481 N N . MET A 1 25 ? -19.079 -10.901 13.049 1.00 0.00 111 MET A N 7
ATOM 9482 C CA . MET A 1 25 ? -18.059 -11.929 12.884 1.00 0.00 111 MET A CA 7
ATOM 9483 C C . MET A 1 25 ? -16.994 -11.483 11.887 1.00 0.00 111 MET A C 7
ATOM 9484 O O . MET A 1 25 ? -15.803 -11.731 12.082 1.00 0.00 111 MET A O 7
ATOM 9498 N N . LEU A 1 26 ? -17.429 -10.826 10.818 1.00 0.00 112 LEU A N 7
ATOM 9499 C CA . LEU A 1 26 ? -16.513 -10.346 9.789 1.00 0.00 112 LEU A CA 7
ATOM 9500 C C . LEU A 1 26 ? -15.465 -9.413 10.386 1.00 0.00 112 LEU A C 7
ATOM 9501 O O . LEU A 1 26 ? -14.350 -9.307 9.875 1.00 0.00 112 LEU A O 7
ATOM 9517 N N . TYR A 1 27 ? -15.829 -8.739 11.472 1.00 0.00 113 TYR A N 7
ATOM 9518 C CA . TYR A 1 27 ? -14.920 -7.815 12.139 1.00 0.00 113 TYR A CA 7
ATOM 9519 C C . TYR A 1 27 ? -13.963 -8.563 13.061 1.00 0.00 113 TYR A C 7
ATOM 9520 O O . TYR A 1 27 ? -12.746 -8.503 12.890 1.00 0.00 113 TYR A O 7
ATOM 9538 N N . GLU A 1 28 ? -14.523 -9.267 14.039 1.00 0.00 114 GLU A N 7
ATOM 9539 C CA . GLU A 1 28 ? -13.719 -10.027 14.990 1.00 0.00 114 GLU A CA 7
ATOM 9540 C C . GLU A 1 28 ? -12.810 -11.016 14.265 1.00 0.00 114 GLU A C 7
ATOM 9541 O O . GLU A 1 28 ? -11.617 -11.106 14.555 1.00 0.00 114 GLU A O 7
ATOM 9553 N N . PHE A 1 29 ? -13.383 -11.756 13.322 1.00 0.00 115 PHE A N 7
ATOM 9554 C CA . PHE A 1 29 ? -12.626 -12.739 12.557 1.00 0.00 115 PHE A CA 7
ATOM 9555 C C . PHE A 1 29 ? -11.333 -12.133 12.020 1.00 0.00 115 PHE A C 7
ATOM 9556 O O . PHE A 1 29 ? -10.314 -12.814 11.909 1.00 0.00 115 PHE A O 7
ATOM 9573 N N . PHE A 1 30 ? -11.383 -10.847 11.688 1.00 0.00 116 PHE A N 7
ATOM 9574 C CA . PHE A 1 30 ? -10.217 -10.147 11.161 1.00 0.00 116 PHE A CA 7
ATOM 9575 C C . PHE A 1 30 ? -9.458 -9.438 12.278 1.00 0.00 116 PHE A C 7
ATOM 9576 O O . PHE A 1 30 ? -8.321 -9.791 12.593 1.00 0.00 116 PHE A O 7
ATOM 9593 N N . VAL A 1 31 ? -10.095 -8.434 12.874 1.00 0.00 117 VAL A N 7
ATOM 9594 C CA . VAL A 1 31 ? -9.481 -7.675 13.956 1.00 0.00 117 VAL A CA 7
ATOM 9595 C C . VAL A 1 31 ? -8.639 -8.577 14.852 1.00 0.00 117 VAL A C 7
ATOM 9596 O O . VAL A 1 31 ? -7.646 -8.140 15.434 1.00 0.00 117 VAL A O 7
ATOM 9609 N N . LYS A 1 32 ? -9.043 -9.838 14.959 1.00 0.00 118 LYS A N 7
ATOM 9610 C CA . LYS A 1 32 ? -8.326 -10.804 15.782 1.00 0.00 118 LYS A CA 7
ATOM 9611 C C . LYS A 1 32 ? -6.936 -11.076 15.217 1.00 0.00 118 LYS A C 7
ATOM 9612 O O . LYS A 1 32 ? -5.927 -10.854 15.887 1.00 0.00 118 LYS A O 7
ATOM 9631 N N . VAL A 1 33 ? -6.889 -11.557 13.978 1.00 0.00 119 VAL A N 7
ATOM 9632 C CA . VAL A 1 33 ? -5.623 -11.856 13.322 1.00 0.00 119 VAL A CA 7
ATOM 9633 C C . VAL A 1 33 ? -4.828 -10.583 13.053 1.00 0.00 119 VAL A C 7
ATOM 9634 O O . VAL A 1 33 ? -3.598 -10.582 13.110 1.00 0.00 119 VAL A O 7
ATOM 9647 N N . TYR A 1 34 ? -5.539 -9.500 12.760 1.00 0.00 120 TYR A N 7
ATOM 9648 C CA . TYR A 1 34 ? -4.901 -8.219 12.481 1.00 0.00 120 TYR A CA 7
ATOM 9649 C C . TYR A 1 34 ? -5.534 -7.103 13.306 1.00 0.00 120 TYR A C 7
ATOM 9650 O O . TYR A 1 34 ? -6.689 -6.726 13.105 1.00 0.00 120 TYR A O 7
ATOM 9668 N N . PRO A 1 35 ? -4.760 -6.561 14.258 1.00 0.00 121 PRO A N 7
ATOM 9669 C CA . PRO A 1 35 ? -5.222 -5.479 15.133 1.00 0.00 121 PRO A CA 7
ATOM 9670 C C . PRO A 1 35 ? -5.394 -4.162 14.385 1.00 0.00 121 PRO A C 7
ATOM 9671 O O . PRO A 1 35 ? -5.753 -3.144 14.976 1.00 0.00 121 PRO A O 7
ATOM 9682 N N . SER A 1 36 ? -5.137 -4.189 13.081 1.00 0.00 122 SER A N 7
ATOM 9683 C CA . SER A 1 36 ? -5.260 -2.995 12.252 1.00 0.00 122 SER A CA 7
ATOM 9684 C C . SER A 1 36 ? -6.590 -2.988 11.505 1.00 0.00 122 SER A C 7
ATOM 9685 O O . SER A 1 36 ? -6.747 -2.292 10.501 1.00 0.00 122 SER A O 7
ATOM 9693 N N . CYS A 1 37 ? -7.544 -3.768 12.001 1.00 0.00 123 CYS A N 7
ATOM 9694 C CA . CYS A 1 37 ? -8.861 -3.853 11.380 1.00 0.00 123 CYS A CA 7
ATOM 9695 C C . CYS A 1 37 ? -9.745 -2.690 11.819 1.00 0.00 123 CYS A C 7
ATOM 9696 O O . CYS A 1 37 ? -9.830 -2.375 13.006 1.00 0.00 123 CYS A O 7
ATOM 9704 N N . ARG A 1 38 ? -10.401 -2.054 10.853 1.00 0.00 124 ARG A N 7
ATOM 9705 C CA . ARG A 1 38 ? -11.276 -0.924 11.139 1.00 0.00 124 ARG A CA 7
ATOM 9706 C C . ARG A 1 38 ? -12.700 -1.396 11.417 1.00 0.00 124 ARG A C 7
ATOM 9707 O O . ARG A 1 38 ? -13.362 -0.902 12.328 1.00 0.00 124 ARG A O 7
ATOM 9728 N N . GLY A 1 39 ? -13.165 -2.356 10.623 1.00 0.00 125 GLY A N 7
ATOM 9729 C CA . GLY A 1 39 ? -14.508 -2.878 10.799 1.00 0.00 125 GLY A CA 7
ATOM 9730 C C . GLY A 1 39 ? -14.942 -3.761 9.646 1.00 0.00 125 GLY A C 7
ATOM 9731 O O . GLY A 1 39 ? -14.504 -3.573 8.511 1.00 0.00 125 GLY A O 7
ATOM 9735 N N . GLY A 1 40 ? -15.806 -4.730 9.936 1.00 0.00 126 GLY A N 7
ATOM 9736 C CA . GLY A 1 40 ? -16.284 -5.632 8.905 1.00 0.00 126 GLY A CA 7
ATOM 9737 C C . GLY A 1 40 ? -17.690 -5.299 8.449 1.00 0.00 126 GLY A C 7
ATOM 9738 O O . GLY A 1 40 ? -18.537 -4.911 9.255 1.00 0.00 126 GLY A O 7
ATOM 9742 N N . LYS A 1 41 ? -17.942 -5.448 7.153 1.00 0.00 127 LYS A N 7
ATOM 9743 C CA . LYS A 1 41 ? -19.256 -5.160 6.590 1.00 0.00 127 LYS A CA 7
ATOM 9744 C C . LYS A 1 41 ? -19.668 -6.238 5.593 1.00 0.00 127 LYS A C 7
ATOM 9745 O O . LYS A 1 41 ? -18.887 -6.626 4.723 1.00 0.00 127 LYS A O 7
ATOM 9764 N N . VAL A 1 42 ? -20.901 -6.719 5.724 1.00 0.00 128 VAL A N 7
ATOM 9765 C CA . VAL A 1 42 ? -21.418 -7.750 4.832 1.00 0.00 128 VAL A CA 7
ATOM 9766 C C . VAL A 1 42 ? -22.663 -7.267 4.096 1.00 0.00 128 VAL A C 7
ATOM 9767 O O . VAL A 1 42 ? -23.605 -6.766 4.710 1.00 0.00 128 VAL A O 7
ATOM 9780 N N . VAL A 1 43 ? -22.660 -7.421 2.776 1.00 0.00 129 VAL A N 7
ATOM 9781 C CA . VAL A 1 43 ? -23.789 -7.001 1.955 1.00 0.00 129 VAL A CA 7
ATOM 9782 C C . VAL A 1 43 ? -24.980 -7.935 2.140 1.00 0.00 129 VAL A C 7
ATOM 9783 O O . VAL A 1 43 ? -24.816 -9.147 2.287 1.00 0.00 129 VAL A O 7
ATOM 9796 N N . LEU A 1 44 ? -26.179 -7.364 2.132 1.00 0.00 130 LEU A N 7
ATOM 9797 C CA . LEU A 1 44 ? -27.400 -8.145 2.299 1.00 0.00 130 LEU A CA 7
ATOM 9798 C C . LEU A 1 44 ? -28.391 -7.853 1.178 1.00 0.00 130 LEU A C 7
ATOM 9799 O O . LEU A 1 44 ? -28.260 -6.858 0.464 1.00 0.00 130 LEU A O 7
ATOM 9815 N N . ASP A 1 45 ? -29.383 -8.724 1.030 1.00 0.00 131 ASP A N 7
ATOM 9816 C CA . ASP A 1 45 ? -30.399 -8.558 -0.003 1.00 0.00 131 ASP A CA 7
ATOM 9817 C C . ASP A 1 45 ? -31.656 -7.912 0.571 1.00 0.00 131 ASP A C 7
ATOM 9818 O O . ASP A 1 45 ? -31.687 -7.521 1.737 1.00 0.00 131 ASP A O 7
ATOM 9827 N N . GLN A 1 46 ? -32.690 -7.803 -0.257 1.00 0.00 132 GLN A N 7
ATOM 9828 C CA . GLN A 1 46 ? -33.949 -7.202 0.168 1.00 0.00 132 GLN A CA 7
ATOM 9829 C C . GLN A 1 46 ? -34.416 -7.798 1.492 1.00 0.00 132 GLN A C 7
ATOM 9830 O O . GLN A 1 46 ? -34.773 -7.072 2.420 1.00 0.00 132 GLN A O 7
ATOM 9844 N N . THR A 1 47 ? -34.412 -9.125 1.572 1.00 0.00 133 THR A N 7
ATOM 9845 C CA . THR A 1 47 ? -34.837 -9.819 2.782 1.00 0.00 133 THR A CA 7
ATOM 9846 C C . THR A 1 47 ? -33.885 -9.540 3.939 1.00 0.00 133 THR A C 7
ATOM 9847 O O . THR A 1 47 ? -34.258 -9.659 5.105 1.00 0.00 133 THR A O 7
ATOM 9858 N N . GLY A 1 48 ? -32.652 -9.168 3.608 1.00 0.00 134 GLY A N 7
ATOM 9859 C CA . GLY A 1 48 ? -31.665 -8.877 4.631 1.00 0.00 134 GLY A CA 7
ATOM 9860 C C . GLY A 1 48 ? -30.764 -10.061 4.921 1.00 0.00 134 GLY A C 7
ATOM 9861 O O . GLY A 1 48 ? -30.171 -10.152 5.996 1.00 0.00 134 GLY A O 7
ATOM 9865 N N . VAL A 1 49 ? -30.661 -10.974 3.959 1.00 0.00 135 VAL A N 7
ATOM 9866 C CA . VAL A 1 49 ? -29.827 -12.159 4.116 1.00 0.00 135 VAL A CA 7
ATOM 9867 C C . VAL A 1 49 ? -28.518 -12.016 3.347 1.00 0.00 135 VAL A C 7
ATOM 9868 O O . VAL A 1 49 ? -28.514 -11.648 2.173 1.00 0.00 135 VAL A O 7
ATOM 9881 N N . SER A 1 50 ? -27.409 -12.309 4.018 1.00 0.00 136 SER A N 7
ATOM 9882 C CA . SER A 1 50 ? -26.092 -12.209 3.398 1.00 0.00 136 SER A CA 7
ATOM 9883 C C . SER A 1 50 ? -26.132 -12.702 1.955 1.00 0.00 136 SER A C 7
ATOM 9884 O O . SER A 1 50 ? -26.411 -13.872 1.693 1.00 0.00 136 SER A O 7
ATOM 9892 N N . LYS A 1 51 ? -25.852 -11.799 1.021 1.00 0.00 137 LYS A N 7
ATOM 9893 C CA . LYS A 1 51 ? -25.854 -12.139 -0.397 1.00 0.00 137 LYS A CA 7
ATOM 9894 C C . LYS A 1 51 ? -24.783 -13.179 -0.709 1.00 0.00 137 LYS A C 7
ATOM 9895 O O . LYS A 1 51 ? -24.921 -13.964 -1.646 1.00 0.00 137 LYS A O 7
ATOM 9914 N N . GLY A 1 52 ? -23.716 -13.179 0.084 1.00 0.00 138 GLY A N 7
ATOM 9915 C CA . GLY A 1 52 ? -22.637 -14.128 -0.123 1.00 0.00 138 GLY A CA 7
ATOM 9916 C C . GLY A 1 52 ? -21.294 -13.449 -0.305 1.00 0.00 138 GLY A C 7
ATOM 9917 O O . GLY A 1 52 ? -20.330 -14.074 -0.747 1.00 0.00 138 GLY A O 7
ATOM 9921 N N . TYR A 1 53 ? -21.231 -12.167 0.036 1.00 0.00 139 TYR A N 7
ATOM 9922 C CA . TYR A 1 53 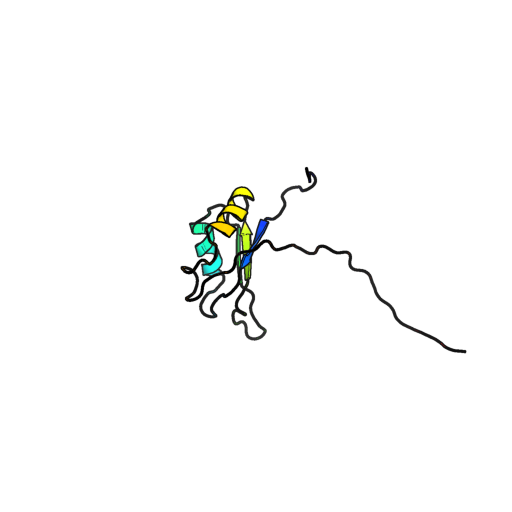? -19.997 -11.401 -0.096 1.00 0.00 139 TYR A CA 7
ATOM 9923 C C . TYR A 1 53 ? -20.053 -10.129 0.744 1.00 0.00 139 TYR A C 7
ATOM 9924 O O . TYR A 1 53 ? -21.100 -9.772 1.282 1.00 0.00 139 TYR A O 7
ATOM 9942 N N . GLY A 1 54 ? -18.916 -9.448 0.852 1.00 0.00 140 GLY A N 7
ATOM 9943 C CA . GLY A 1 54 ? -18.856 -8.222 1.626 1.00 0.00 140 GLY A CA 7
ATOM 9944 C C . GLY A 1 54 ? -17.527 -7.509 1.481 1.00 0.00 140 GLY A C 7
ATOM 9945 O O . GLY A 1 54 ? -16.783 -7.753 0.530 1.00 0.00 140 GLY A O 7
ATOM 9949 N N . PHE A 1 55 ? -17.226 -6.622 2.424 1.00 0.00 141 PHE A N 7
ATOM 9950 C CA . PHE A 1 55 ? -15.978 -5.868 2.395 1.00 0.00 141 PHE A CA 7
ATOM 9951 C C . PHE A 1 55 ? -15.567 -5.443 3.802 1.00 0.00 141 PHE A C 7
ATOM 9952 O O . PHE A 1 55 ? -16.412 -5.116 4.635 1.00 0.00 141 PHE A O 7
ATOM 9969 N N . VAL A 1 56 ? -14.263 -5.450 4.058 1.00 0.00 142 VAL A N 7
ATOM 9970 C CA . VAL A 1 56 ? -13.738 -5.065 5.363 1.00 0.00 142 VAL A CA 7
ATOM 9971 C C . VAL A 1 56 ? -12.889 -3.803 5.263 1.00 0.00 142 VAL A C 7
ATOM 9972 O O . VAL A 1 56 ? -12.766 -3.207 4.193 1.00 0.00 142 VAL A O 7
ATOM 9985 N N . LYS A 1 57 ? -12.303 -3.400 6.385 1.00 0.00 143 LYS A N 7
ATOM 9986 C CA . LYS A 1 57 ? -11.463 -2.209 6.426 1.00 0.00 143 LYS A CA 7
ATOM 9987 C C . LYS A 1 57 ? -10.258 -2.424 7.337 1.00 0.00 143 LYS A C 7
ATOM 9988 O O . LYS A 1 57 ? -10.310 -3.221 8.274 1.00 0.00 143 LYS A O 7
ATOM 10007 N N . PHE A 1 58 ? -9.175 -1.707 7.057 1.00 0.00 144 PHE A N 7
ATOM 10008 C CA . PHE A 1 58 ? -7.958 -1.819 7.852 1.00 0.00 144 PHE A CA 7
ATOM 10009 C C . PHE A 1 58 ? -7.234 -0.478 7.930 1.00 0.00 144 PHE A C 7
ATOM 10010 O O . PHE A 1 58 ? -6.981 0.166 6.911 1.00 0.00 144 PHE A O 7
ATOM 10027 N N . THR A 1 59 ? -6.904 -0.061 9.149 1.00 0.00 145 THR A N 7
ATOM 10028 C CA . THR A 1 59 ? -6.211 1.204 9.362 1.00 0.00 145 THR A CA 7
ATOM 10029 C C . THR A 1 59 ? -4.802 1.164 8.782 1.00 0.00 145 THR A C 7
ATOM 10030 O O . THR A 1 59 ? -4.144 2.196 8.653 1.00 0.00 145 THR A O 7
ATOM 10041 N N . ASP A 1 60 ? -4.344 -0.034 8.434 1.00 0.00 146 ASP A N 7
ATOM 10042 C CA . ASP A 1 60 ? -3.013 -0.208 7.866 1.00 0.00 146 ASP A CA 7
ATOM 10043 C C . ASP A 1 60 ? -3.081 -0.968 6.545 1.00 0.00 146 ASP A C 7
ATOM 10044 O O . ASP A 1 60 ? -3.783 -1.972 6.432 1.00 0.00 146 ASP A O 7
ATOM 10053 N N . GLU A 1 61 ? -2.347 -0.481 5.549 1.00 0.00 147 GLU A N 7
ATOM 10054 C CA . GLU A 1 61 ? -2.327 -1.114 4.236 1.00 0.00 147 GLU A CA 7
ATOM 10055 C C . GLU A 1 61 ? -1.416 -2.338 4.236 1.00 0.00 147 GLU A C 7
ATOM 10056 O O . GLU A 1 61 ? -1.684 -3.326 3.550 1.00 0.00 147 GLU A O 7
ATOM 10068 N N . LEU A 1 62 ? -0.338 -2.266 5.009 1.00 0.00 148 LEU A N 7
ATOM 10069 C CA . LEU A 1 62 ? 0.614 -3.368 5.100 1.00 0.00 148 LEU A CA 7
ATOM 10070 C C . LEU A 1 62 ? -0.092 -4.668 5.471 1.00 0.00 148 LEU A C 7
ATOM 10071 O O . LEU A 1 62 ? -0.053 -5.643 4.720 1.00 0.00 148 LEU A O 7
ATOM 10087 N N . GLU A 1 63 ? -0.738 -4.674 6.633 1.00 0.00 149 GLU A N 7
ATOM 10088 C CA . GLU A 1 63 ? -1.453 -5.855 7.102 1.00 0.00 149 GLU A CA 7
ATOM 10089 C C . GLU A 1 63 ? -2.630 -6.178 6.186 1.00 0.00 149 GLU A C 7
ATOM 10090 O O . GLU A 1 63 ? -2.917 -7.344 5.916 1.00 0.00 149 GLU A O 7
ATOM 10102 N N . GLN A 1 64 ? -3.307 -5.137 5.712 1.00 0.00 150 GLN A N 7
ATOM 10103 C CA . GLN A 1 64 ? -4.453 -5.310 4.827 1.00 0.00 150 GLN A CA 7
ATOM 10104 C C . GLN A 1 64 ? -4.127 -6.284 3.699 1.00 0.00 150 GLN A C 7
ATOM 10105 O O . GLN A 1 64 ? -4.941 -7.139 3.349 1.00 0.00 150 GLN A O 7
ATOM 10119 N N . LYS A 1 65 ? -2.933 -6.148 3.133 1.00 0.00 151 LYS A N 7
ATOM 10120 C CA . LYS A 1 65 ? -2.498 -7.016 2.045 1.00 0.00 151 LYS A CA 7
ATOM 10121 C C . LYS A 1 65 ? -2.057 -8.376 2.577 1.00 0.00 151 LYS A C 7
ATOM 10122 O O . LYS A 1 65 ? -2.125 -9.381 1.870 1.00 0.00 151 LYS A O 7
ATOM 10141 N N . ARG A 1 66 ? -1.605 -8.399 3.826 1.00 0.00 152 ARG A N 7
ATOM 10142 C CA . ARG A 1 66 ? -1.152 -9.635 4.452 1.00 0.00 152 ARG A CA 7
ATOM 10143 C C . ARG A 1 66 ? -2.308 -10.619 4.611 1.00 0.00 152 ARG A C 7
ATOM 10144 O O . ARG A 1 66 ? -2.135 -11.827 4.450 1.00 0.00 152 ARG A O 7
ATOM 10165 N N . ALA A 1 67 ? -3.486 -10.093 4.929 1.00 0.00 153 ALA A N 7
ATOM 10166 C CA . ALA A 1 67 ? -4.670 -10.924 5.108 1.00 0.00 153 ALA A CA 7
ATOM 10167 C C . ALA A 1 67 ? -5.087 -11.576 3.794 1.00 0.00 153 ALA A C 7
ATOM 10168 O O . ALA A 1 67 ? -5.552 -12.717 3.776 1.00 0.00 153 ALA A O 7
ATOM 10175 N N . LEU A 1 68 ? -4.919 -10.846 2.697 1.00 0.00 154 LEU A N 7
ATOM 10176 C CA . LEU A 1 68 ? -5.279 -11.354 1.378 1.00 0.00 154 LEU A CA 7
ATOM 10177 C C . LEU A 1 68 ? -4.633 -12.712 1.122 1.00 0.00 154 LEU A C 7
ATOM 10178 O O . LEU A 1 68 ? -5.262 -13.619 0.577 1.00 0.00 154 LEU A O 7
ATOM 10194 N N . THR A 1 69 ? -3.371 -12.846 1.521 1.00 0.00 155 THR A N 7
ATOM 10195 C CA . THR A 1 69 ? -2.640 -14.093 1.337 1.00 0.00 155 THR A CA 7
ATOM 10196 C C . THR A 1 69 ? -2.776 -14.996 2.557 1.00 0.00 155 THR A C 7
ATOM 10197 O O . THR A 1 69 ? -2.858 -16.218 2.430 1.00 0.00 155 THR A O 7
ATOM 10208 N N . GLU A 1 70 ? -2.801 -14.388 3.739 1.00 0.00 156 GLU A N 7
ATOM 10209 C CA . GLU A 1 70 ? -2.928 -15.139 4.982 1.00 0.00 156 GLU A CA 7
ATOM 10210 C C . GLU A 1 70 ? -4.365 -15.609 5.189 1.00 0.00 156 GLU A C 7
ATOM 10211 O O . GLU A 1 70 ? -4.636 -16.810 5.236 1.00 0.00 156 GLU A O 7
ATOM 10223 N N . CYS A 1 71 ? -5.281 -14.655 5.314 1.00 0.00 157 CYS A N 7
ATOM 10224 C CA . CYS A 1 71 ? -6.690 -14.970 5.518 1.00 0.00 157 CYS A CA 7
ATOM 10225 C C . CYS A 1 71 ? -7.312 -15.531 4.244 1.00 0.00 157 CYS A C 7
ATOM 10226 O O . CYS A 1 71 ? -8.501 -15.849 4.210 1.00 0.00 157 CYS A O 7
ATOM 10234 N N . GLN A 1 72 ? -6.501 -15.649 3.198 1.00 0.00 158 GLN A N 7
ATOM 10235 C CA . GLN A 1 72 ? -6.973 -16.170 1.920 1.00 0.00 158 GLN A CA 7
ATOM 10236 C C . GLN A 1 72 ? -7.868 -17.388 2.126 1.00 0.00 158 GLN A C 7
ATOM 10237 O O . GLN A 1 72 ? -7.559 -18.269 2.926 1.00 0.00 158 GLN A O 7
ATOM 10251 N N . GLY A 1 73 ? -8.979 -17.429 1.397 1.00 0.00 159 GLY A N 7
ATOM 10252 C CA . GLY A 1 73 ? -9.902 -18.543 1.515 1.00 0.00 159 GLY A CA 7
ATOM 10253 C C . GLY A 1 73 ? -10.187 -18.909 2.958 1.00 0.00 159 GLY A C 7
ATOM 10254 O O . GLY A 1 73 ? -10.454 -20.070 3.269 1.00 0.00 159 GLY A O 7
ATOM 10258 N N . ALA A 1 74 ? -10.130 -17.918 3.841 1.00 0.00 160 ALA A N 7
ATOM 10259 C CA . ALA A 1 74 ? -10.384 -18.142 5.258 1.00 0.00 160 ALA A CA 7
ATOM 10260 C C . ALA A 1 74 ? -11.681 -18.917 5.468 1.00 0.00 160 ALA A C 7
ATOM 10261 O O . ALA A 1 74 ? -12.770 -18.409 5.200 1.00 0.00 160 ALA A O 7
ATOM 10268 N N . VAL A 1 75 ? -11.556 -20.151 5.947 1.00 0.00 161 VAL A N 7
ATOM 10269 C CA . VAL A 1 75 ? -12.719 -20.996 6.192 1.00 0.00 161 VAL A CA 7
ATOM 10270 C C . VAL A 1 75 ? -13.287 -20.758 7.586 1.00 0.00 161 VAL A C 7
ATOM 10271 O O . VAL A 1 75 ? -14.497 -20.836 7.797 1.00 0.00 161 VAL A O 7
ATOM 10284 N N . GLY A 1 76 ? -12.405 -20.466 8.537 1.00 0.00 162 GLY A N 7
ATOM 10285 C CA . GLY A 1 76 ? -12.838 -20.220 9.901 1.00 0.00 162 GLY A CA 7
ATOM 10286 C C . GLY A 1 76 ? -14.080 -19.354 9.967 1.00 0.00 162 GLY A C 7
ATOM 10287 O O . GLY A 1 76 ? -14.894 -19.491 10.882 1.00 0.00 162 GLY A O 7
ATOM 10291 N N . LEU A 1 77 ? -14.228 -18.459 8.997 1.00 0.00 163 LEU A N 7
ATOM 10292 C CA . LEU A 1 77 ? -15.381 -17.565 8.949 1.00 0.00 163 LEU A CA 7
ATOM 10293 C C . LEU A 1 77 ? -16.521 -18.189 8.151 1.00 0.00 163 LEU A C 7
ATOM 10294 O O . LEU A 1 77 ? -16.441 -18.317 6.930 1.00 0.00 163 LEU A O 7
ATOM 10310 N N . GLY A 1 78 ? -17.584 -18.575 8.850 1.00 0.00 164 GLY A N 7
ATOM 10311 C CA . GLY A 1 78 ? -18.727 -19.179 8.190 1.00 0.00 164 GLY A CA 7
ATOM 10312 C C . GLY A 1 78 ? -18.436 -20.582 7.696 1.00 0.00 164 GLY A C 7
ATOM 10313 O O . GLY A 1 78 ? -17.283 -21.013 7.672 1.00 0.00 164 GLY A O 7
ATOM 10317 N N . SER A 1 79 ? -19.485 -21.299 7.303 1.00 0.00 165 SER A N 7
ATOM 10318 C CA . SER A 1 79 ? -19.337 -22.664 6.813 1.00 0.00 165 SER A CA 7
ATOM 10319 C C . SER A 1 79 ? -18.568 -22.688 5.496 1.00 0.00 165 SER A C 7
ATOM 10320 O O . SER A 1 79 ? -17.973 -23.702 5.129 1.00 0.00 165 SER A O 7
ATOM 10328 N N . LYS A 1 80 ? -18.583 -21.564 4.788 1.00 0.00 166 LYS A N 7
ATOM 10329 C CA . LYS A 1 80 ? -17.887 -21.453 3.512 1.00 0.00 166 LYS A CA 7
ATOM 10330 C C . LYS A 1 80 ? -16.680 -20.528 3.630 1.00 0.00 166 LYS A C 7
ATOM 10331 O O . LYS A 1 80 ? -16.617 -19.656 4.497 1.00 0.00 166 LYS A O 7
ATOM 10350 N N . PRO A 1 81 ? -15.698 -20.718 2.736 1.00 0.00 167 PRO A N 7
ATOM 10351 C CA . PRO A 1 81 ? -14.476 -19.909 2.719 1.00 0.00 167 PRO A CA 7
ATOM 10352 C C . PRO A 1 81 ? -14.737 -18.475 2.272 1.00 0.00 167 PRO A C 7
ATOM 10353 O O . PRO A 1 81 ? -15.880 -18.088 2.028 1.00 0.00 167 PRO A O 7
ATOM 10364 N N . VAL A 1 82 ? -13.669 -17.689 2.166 1.00 0.00 168 VAL A N 7
ATOM 10365 C CA . VAL A 1 82 ? -13.783 -16.298 1.747 1.00 0.00 168 VAL A CA 7
ATOM 10366 C C . VAL A 1 82 ? -12.718 -15.946 0.714 1.00 0.00 168 VAL A C 7
ATOM 10367 O O . VAL A 1 82 ? -11.530 -16.186 0.927 1.00 0.00 168 VAL A O 7
ATOM 10380 N N . ARG A 1 83 ? -13.153 -15.375 -0.405 1.00 0.00 169 ARG A N 7
ATOM 10381 C CA . ARG A 1 83 ? -12.236 -14.991 -1.472 1.00 0.00 169 ARG A CA 7
ATOM 10382 C C . ARG A 1 83 ? -11.778 -13.546 -1.300 1.00 0.00 169 ARG A C 7
ATOM 10383 O O . ARG A 1 83 ? -12.447 -12.613 -1.748 1.00 0.00 169 ARG A O 7
ATOM 10404 N N . LEU A 1 84 ? -10.634 -13.367 -0.648 1.00 0.00 170 LEU A N 7
ATOM 10405 C CA . LEU A 1 84 ? -10.086 -12.035 -0.416 1.00 0.00 170 LEU A CA 7
ATOM 10406 C C . LEU A 1 84 ? -9.543 -11.437 -1.710 1.00 0.00 170 LEU A C 7
ATOM 10407 O O . LEU A 1 84 ? -9.132 -12.162 -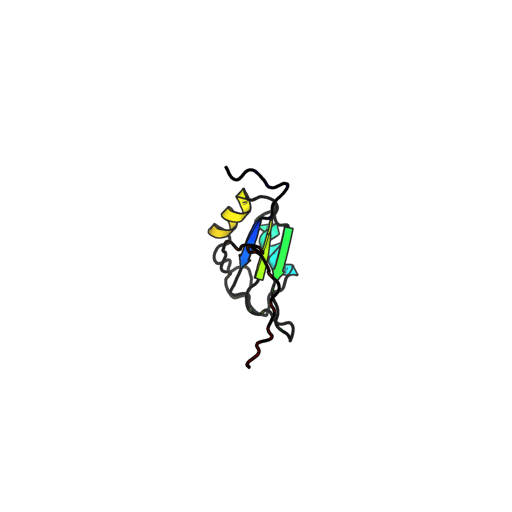2.617 1.00 0.00 170 LEU A O 7
ATOM 10423 N N . SER A 1 85 ? -9.543 -10.110 -1.789 1.00 0.00 171 SER A N 7
ATOM 10424 C CA . SER A 1 85 ? -9.052 -9.414 -2.972 1.00 0.00 171 SER A CA 7
ATOM 10425 C C . SER A 1 85 ? -8.863 -7.927 -2.689 1.00 0.00 171 SER A C 7
ATOM 10426 O O . SER A 1 85 ? -9.143 -7.452 -1.588 1.00 0.00 171 SER A O 7
ATOM 10434 N N . VAL A 1 86 ? -8.384 -7.196 -3.690 1.00 0.00 172 VAL A N 7
ATOM 10435 C CA . VAL A 1 86 ? -8.157 -5.763 -3.551 1.00 0.00 172 VAL A CA 7
ATOM 10436 C C . VAL A 1 86 ? -9.248 -4.963 -4.255 1.00 0.00 172 VAL A C 7
ATOM 10437 O O . VAL A 1 86 ? -9.212 -4.783 -5.472 1.00 0.00 172 VAL A O 7
ATOM 10450 N N . ALA A 1 87 ? -10.216 -4.484 -3.481 1.00 0.00 173 ALA A N 7
ATOM 10451 C CA . ALA A 1 87 ? -11.316 -3.701 -4.031 1.00 0.00 173 ALA A CA 7
ATOM 10452 C C . ALA A 1 87 ? -10.886 -2.262 -4.297 1.00 0.00 173 ALA A C 7
ATOM 10453 O O . ALA A 1 87 ? -10.186 -1.654 -3.487 1.00 0.00 173 ALA A O 7
ATOM 10460 N N . ILE A 1 88 ? -11.308 -1.725 -5.437 1.00 0.00 174 ILE A N 7
ATOM 10461 C CA . ILE A 1 88 ? -10.966 -0.358 -5.809 1.00 0.00 174 ILE A CA 7
ATOM 10462 C C . ILE A 1 88 ? -12.130 0.326 -6.519 1.00 0.00 174 ILE A C 7
ATOM 10463 O O . ILE A 1 88 ? -12.653 -0.164 -7.520 1.00 0.00 174 ILE A O 7
ATOM 10479 N N . PRO A 1 89 ? -12.545 1.487 -5.991 1.00 0.00 175 PRO A N 7
ATOM 10480 C CA . PRO A 1 89 ? -13.649 2.265 -6.560 1.00 0.00 175 PRO A CA 7
ATOM 10481 C C . PRO A 1 89 ? -13.286 2.892 -7.902 1.00 0.00 175 PRO A C 7
ATOM 10482 O O . PRO A 1 89 ? -12.280 2.534 -8.515 1.00 0.00 175 PRO A O 7
ATOM 10493 N N . LYS A 1 90 ? -14.112 3.829 -8.355 1.00 0.00 176 LYS A N 7
ATOM 10494 C CA . LYS A 1 90 ? -13.877 4.508 -9.624 1.00 0.00 176 LYS A CA 7
ATOM 10495 C C . LYS A 1 90 ? -12.471 5.097 -9.674 1.00 0.00 176 LYS A C 7
ATOM 10496 O O . LYS A 1 90 ? -12.105 5.926 -8.842 1.00 0.00 176 LYS A O 7
ATOM 10515 N N . ALA A 1 91 ? -11.688 4.663 -10.657 1.00 0.00 177 ALA A N 7
ATOM 10516 C CA . ALA A 1 91 ? -10.324 5.150 -10.818 1.00 0.00 177 ALA A CA 7
ATOM 10517 C C . ALA A 1 91 ? -10.231 6.157 -11.960 1.00 0.00 177 ALA A C 7
ATOM 10518 O O . ALA A 1 91 ? -9.612 7.212 -11.821 1.00 0.00 177 ALA A O 7
ATOM 10525 N N . SER A 1 92 ? -10.849 5.823 -13.088 1.00 0.00 178 SER A N 7
ATOM 10526 C CA . SER A 1 92 ? -10.832 6.696 -14.256 1.00 0.00 178 SER A CA 7
ATOM 10527 C C . SER A 1 92 ? -12.045 6.438 -15.145 1.00 0.00 178 SER A C 7
ATOM 10528 O O . SER A 1 92 ? -12.739 5.433 -14.990 1.00 0.00 178 SER A O 7
ATOM 10536 N N . ARG A 1 93 ? -12.292 7.352 -16.077 1.00 0.00 179 ARG A N 7
ATOM 10537 C CA . ARG A 1 93 ? -13.421 7.225 -16.991 1.00 0.00 179 ARG A CA 7
ATOM 10538 C C . ARG A 1 93 ? -14.688 6.827 -16.239 1.00 0.00 179 ARG A C 7
ATOM 10539 O O . ARG A 1 93 ? -15.481 6.018 -16.722 1.00 0.00 179 ARG A O 7
ATOM 10560 N N . VAL A 1 94 ? -14.870 7.399 -15.054 1.00 0.00 180 VAL A N 7
ATOM 10561 C CA . VAL A 1 94 ? -16.040 7.105 -14.234 1.00 0.00 180 VAL A CA 7
ATOM 10562 C C . VAL A 1 94 ? -17.325 7.233 -15.045 1.00 0.00 180 VAL A C 7
ATOM 10563 O O . VAL A 1 94 ? -18.352 6.650 -14.698 1.00 0.00 180 VAL A O 7
ATOM 10576 N N . LYS A 1 95 ? -17.260 8.000 -16.128 1.00 0.00 181 LYS A N 7
ATOM 10577 C CA . LYS A 1 95 ? -18.418 8.205 -16.991 1.00 0.00 181 LYS A CA 7
ATOM 10578 C C . LYS A 1 95 ? -18.031 8.983 -18.245 1.00 0.00 181 LYS A C 7
ATOM 10579 O O . LYS A 1 95 ? -17.190 9.882 -18.212 1.00 0.00 181 LYS A O 7
ATOM 10598 N N . PRO A 1 96 ? -18.659 8.633 -19.377 1.00 0.00 182 PRO A N 7
ATOM 10599 C CA . PRO A 1 96 ? -18.397 9.288 -20.662 1.00 0.00 182 PRO A CA 7
ATOM 10600 C C . PRO A 1 96 ? -18.920 10.720 -20.700 1.00 0.00 182 PRO A C 7
ATOM 10601 O O . PRO A 1 96 ? -19.998 11.012 -20.182 1.00 0.00 182 PRO A O 7
ATOM 10612 N N . VAL A 1 97 ? -18.148 11.611 -21.315 1.00 0.00 183 VAL A N 7
ATOM 10613 C CA . VAL A 1 97 ? -18.534 13.013 -21.421 1.00 0.00 183 VAL A CA 7
ATOM 10614 C C . VAL A 1 97 ? -18.008 13.632 -22.711 1.00 0.00 183 VAL A C 7
ATOM 10615 O O . VAL A 1 97 ? -16.806 13.849 -22.861 1.00 0.00 183 VAL A O 7
ATOM 10628 N N . GLU A 1 98 ? -18.916 13.914 -23.640 1.00 0.00 184 GLU A N 7
ATOM 10629 C CA . GLU A 1 98 ? -18.542 14.508 -24.918 1.00 0.00 184 GLU A CA 7
ATOM 10630 C C . GLU A 1 98 ? -19.484 15.652 -25.283 1.00 0.00 184 GLU A C 7
ATOM 10631 O O . GLU A 1 98 ? -20.696 15.463 -25.384 1.00 0.00 184 GLU A O 7
ATOM 10643 N N . SER A 1 99 ? -18.917 16.838 -25.479 1.00 0.00 185 SER A N 7
ATOM 10644 C CA . SER A 1 99 ? -19.705 18.013 -25.828 1.00 0.00 185 SER A CA 7
ATOM 10645 C C . SER A 1 99 ? -19.064 18.774 -26.985 1.00 0.00 185 SER A C 7
ATOM 10646 O O . SER A 1 99 ? -17.862 19.036 -26.980 1.00 0.00 185 SER A O 7
ATOM 10654 N N . GLY A 1 100 ? -19.877 19.125 -27.977 1.00 0.00 186 GLY A N 7
ATOM 10655 C CA . GLY A 1 100 ? -19.372 19.851 -29.127 1.00 0.00 186 GLY A CA 7
ATOM 10656 C C . GLY A 1 100 ? -19.555 19.086 -30.423 1.00 0.00 186 GLY A C 7
ATOM 10657 O O . GLY A 1 100 ? -19.581 17.855 -30.443 1.00 0.00 186 GLY A O 7
ATOM 10661 N N . PRO A 1 101 ? -19.689 19.822 -31.536 1.00 0.00 187 PRO A N 7
ATOM 10662 C CA . PRO A 1 101 ? -19.874 19.225 -32.862 1.00 0.00 187 PRO A CA 7
ATOM 10663 C C . PRO A 1 101 ? -18.618 18.519 -33.361 1.00 0.00 187 PRO A C 7
ATOM 10664 O O . PRO A 1 101 ? -17.504 19.010 -33.176 1.00 0.00 187 PRO A O 7
ATOM 10675 N N . SER A 1 102 ? -18.804 17.366 -33.995 1.00 0.00 188 SER A N 7
ATOM 10676 C CA . SER A 1 102 ? -17.685 16.591 -34.518 1.00 0.00 188 SER A CA 7
ATOM 10677 C C . SER A 1 102 ? -17.128 17.230 -35.787 1.00 0.00 188 SER A C 7
ATOM 10678 O O . SER A 1 102 ? -15.917 17.398 -35.930 1.00 0.00 188 SER A O 7
ATOM 10686 N N . SER A 1 103 ? -18.021 17.585 -36.705 1.00 0.00 189 SER A N 7
ATOM 10687 C CA . SER A 1 103 ? -17.620 18.203 -37.963 1.00 0.00 189 SER A CA 7
ATOM 10688 C C . SER A 1 103 ? -16.296 17.625 -38.454 1.00 0.00 189 SER A C 7
ATOM 10689 O O . SER A 1 103 ? -15.406 18.358 -38.881 1.00 0.00 189 SER A O 7
ATOM 10697 N N . GLY A 1 104 ? -16.175 16.302 -38.389 1.00 0.00 190 GLY A N 7
ATOM 10698 C CA . GLY A 1 104 ? -14.957 15.646 -38.829 1.00 0.00 190 GLY A CA 7
ATOM 10699 C C . GLY A 1 104 ? -13.928 15.531 -37.723 1.00 0.00 190 GLY A C 7
ATOM 10700 O O . GLY A 1 104 ? -13.424 14.442 -37.446 1.00 0.00 190 GLY A O 7
ATOM 10704 N N . GLY A 1 1 ? 6.737 9.754 2.659 1.00 0.00 87 GLY A N 8
ATOM 10705 C CA . GLY A 1 1 ? 7.990 9.138 3.056 1.00 0.00 87 GLY A CA 8
ATOM 10706 C C . GLY A 1 1 ? 8.045 8.843 4.542 1.00 0.00 87 GLY A C 8
ATOM 10707 O O . GLY A 1 1 ? 8.506 7.779 4.955 1.00 0.00 87 GLY A O 8
ATOM 10711 N N . SER A 1 2 ? 7.575 9.789 5.349 1.00 0.00 88 SER A N 8
ATOM 10712 C CA . SER A 1 2 ? 7.578 9.629 6.799 1.00 0.00 88 SER A CA 8
ATOM 10713 C C . SER A 1 2 ? 6.153 9.554 7.340 1.00 0.00 88 SER A C 8
ATOM 10714 O O . SER A 1 2 ? 5.839 10.142 8.374 1.00 0.00 88 SER A O 8
ATOM 10722 N N . SER A 1 3 ? 5.295 8.827 6.631 1.00 0.00 89 SER A N 8
ATOM 10723 C CA . SER A 1 3 ? 3.903 8.677 7.037 1.00 0.00 89 SER A CA 8
ATOM 10724 C C . SER A 1 3 ? 3.346 9.996 7.564 1.00 0.00 89 SER A C 8
ATOM 10725 O O . SER A 1 3 ? 2.626 10.025 8.561 1.00 0.00 89 SER A O 8
ATOM 10733 N N . GLY A 1 4 ? 3.686 11.088 6.885 1.00 0.00 90 GLY A N 8
ATOM 10734 C CA . GLY A 1 4 ? 3.212 12.396 7.299 1.00 0.00 90 GLY A CA 8
ATOM 10735 C C . GLY A 1 4 ? 1.829 12.708 6.763 1.00 0.00 90 GLY A C 8
ATOM 10736 O O . GLY A 1 4 ? 0.934 13.088 7.519 1.00 0.00 90 GLY A O 8
ATOM 10740 N N . SER A 1 5 ? 1.652 12.548 5.456 1.00 0.00 91 SER A N 8
ATOM 10741 C CA . SER A 1 5 ? 0.369 12.821 4.819 1.00 0.00 91 SER A CA 8
ATOM 10742 C C . SER A 1 5 ? -0.389 11.525 4.549 1.00 0.00 91 SER A C 8
ATOM 10743 O O . SER A 1 5 ? -0.082 10.798 3.604 1.00 0.00 91 SER A O 8
ATOM 10751 N N . SER A 1 6 ? -1.382 11.242 5.386 1.00 0.00 92 SER A N 8
ATOM 10752 C CA . SER A 1 6 ? -2.183 10.032 5.242 1.00 0.00 92 SER A CA 8
ATOM 10753 C C . SER A 1 6 ? -2.682 9.879 3.808 1.00 0.00 92 SER A C 8
ATOM 10754 O O . SER A 1 6 ? -2.687 10.836 3.035 1.00 0.00 92 SER A O 8
ATOM 10762 N N . GLY A 1 7 ? -3.100 8.666 3.460 1.00 0.00 93 GLY A N 8
ATOM 10763 C CA . GLY A 1 7 ? -3.595 8.407 2.121 1.00 0.00 93 GLY A CA 8
ATOM 10764 C C . GLY A 1 7 ? -5.003 7.845 2.121 1.00 0.00 93 GLY A C 8
ATOM 10765 O O . GLY A 1 7 ? -5.769 8.034 3.066 1.00 0.00 93 GLY A O 8
ATOM 10769 N N . PRO A 1 8 ? -5.362 7.138 1.039 1.00 0.00 94 PRO A N 8
ATOM 10770 C CA . PRO A 1 8 ? -6.690 6.534 0.894 1.00 0.00 94 PRO A CA 8
ATOM 10771 C C . PRO A 1 8 ? -6.903 5.365 1.849 1.00 0.00 94 PRO A C 8
ATOM 10772 O O . PRO A 1 8 ? -5.943 4.760 2.327 1.00 0.00 94 PRO A O 8
ATOM 10783 N N . GLU A 1 9 ? -8.165 5.053 2.124 1.00 0.00 95 GLU A N 8
ATOM 10784 C CA . GLU A 1 9 ? -8.502 3.956 3.023 1.00 0.00 95 GLU A CA 8
ATOM 10785 C C . GLU A 1 9 ? -8.072 2.616 2.433 1.00 0.00 95 GLU A C 8
ATOM 10786 O O . GLU A 1 9 ? -7.750 2.522 1.248 1.00 0.00 95 GLU A O 8
ATOM 10798 N N . TYR A 1 10 ? -8.067 1.583 3.267 1.00 0.00 96 TYR A N 8
ATOM 10799 C CA . TYR A 1 10 ? -7.673 0.249 2.830 1.00 0.00 96 TYR A CA 8
ATOM 10800 C C . TYR A 1 10 ? -8.769 -0.769 3.131 1.00 0.00 96 TYR A C 8
ATOM 10801 O O . TYR A 1 10 ? -8.906 -1.233 4.263 1.00 0.00 96 TYR A O 8
ATOM 10819 N N . SER A 1 11 ? -9.547 -1.112 2.109 1.00 0.00 97 SER A N 8
ATOM 10820 C CA . SER A 1 11 ? -10.633 -2.073 2.264 1.00 0.00 97 SER A CA 8
ATOM 10821 C C . SER A 1 11 ? -10.410 -3.293 1.375 1.00 0.00 97 SER A C 8
ATOM 10822 O O . SER A 1 11 ? -9.858 -3.185 0.279 1.00 0.00 97 SER A O 8
ATOM 10830 N N . LEU A 1 12 ? -10.843 -4.453 1.855 1.00 0.00 98 LEU A N 8
ATOM 10831 C CA . LEU A 1 12 ? -10.691 -5.695 1.106 1.00 0.00 98 LEU A CA 8
ATOM 10832 C C . LEU A 1 12 ? -12.049 -6.245 0.682 1.00 0.00 98 LEU A C 8
ATOM 10833 O O . LEU A 1 12 ? -13.064 -5.989 1.331 1.00 0.00 98 LEU A O 8
ATOM 10849 N N . PHE A 1 13 ? -12.061 -7.003 -0.409 1.00 0.00 99 PHE A N 8
ATOM 10850 C CA . PHE A 1 13 ? -13.295 -7.590 -0.919 1.00 0.00 99 PHE A CA 8
ATOM 10851 C C . PHE A 1 13 ? -13.403 -9.060 -0.520 1.00 0.00 99 PHE A C 8
ATOM 10852 O O . PHE A 1 13 ? -12.523 -9.864 -0.827 1.00 0.00 99 PHE A O 8
ATOM 10869 N N . VAL A 1 14 ? -14.489 -9.402 0.166 1.00 0.00 100 VAL A N 8
ATOM 10870 C CA . VAL A 1 14 ? -14.713 -10.774 0.606 1.00 0.00 100 VAL A CA 8
ATOM 10871 C C . VAL A 1 14 ? -15.925 -11.383 -0.090 1.00 0.00 100 VAL A C 8
ATOM 10872 O O . VAL A 1 14 ? -16.901 -10.692 -0.378 1.00 0.00 100 VAL A O 8
ATOM 10885 N N . GLY A 1 15 ? -15.855 -12.683 -0.358 1.00 0.00 101 GLY A N 8
ATOM 10886 C CA . GLY A 1 15 ? -16.953 -13.365 -1.018 1.00 0.00 101 GLY A CA 8
ATOM 10887 C C . GLY A 1 15 ? -17.287 -14.692 -0.367 1.00 0.00 101 GLY A C 8
ATOM 10888 O O . GLY A 1 15 ? -16.696 -15.059 0.649 1.00 0.00 101 GLY A O 8
ATOM 10892 N N . ASP A 1 16 ? -18.238 -15.413 -0.951 1.00 0.00 102 ASP A N 8
ATOM 10893 C CA . ASP A 1 16 ? -18.651 -16.707 -0.421 1.00 0.00 102 ASP A CA 8
ATOM 10894 C C . ASP A 1 16 ? -18.919 -16.620 1.079 1.00 0.00 102 ASP A C 8
ATOM 10895 O O . ASP A 1 16 ? -18.385 -17.406 1.862 1.00 0.00 102 ASP A O 8
ATOM 10904 N N . LEU A 1 17 ? -19.747 -15.659 1.471 1.00 0.00 103 LEU A N 8
ATOM 10905 C CA . LEU A 1 17 ? -20.085 -15.467 2.878 1.00 0.00 103 LEU A CA 8
ATOM 10906 C C . LEU A 1 17 ? -21.423 -16.121 3.210 1.00 0.00 103 LEU A C 8
ATOM 10907 O O . LEU A 1 17 ? -22.483 -15.615 2.842 1.00 0.00 103 LEU A O 8
ATOM 10923 N N . THR A 1 18 ? -21.366 -17.249 3.911 1.00 0.00 104 THR A N 8
ATOM 10924 C CA . THR A 1 18 ? -22.572 -17.972 4.294 1.00 0.00 104 THR A CA 8
ATOM 10925 C C . THR A 1 18 ? -23.582 -17.044 4.959 1.00 0.00 104 THR A C 8
ATOM 10926 O O . THR A 1 18 ? -23.225 -16.053 5.596 1.00 0.00 104 THR A O 8
ATOM 10937 N N . PRO A 1 19 ? -24.874 -17.370 4.809 1.00 0.00 105 PRO A N 8
ATOM 10938 C CA . PRO A 1 19 ? -25.963 -16.577 5.389 1.00 0.00 105 PRO A CA 8
ATOM 10939 C C . PRO A 1 19 ? -26.011 -16.684 6.909 1.00 0.00 105 PRO A C 8
ATOM 10940 O O . PRO A 1 19 ? -26.900 -16.125 7.552 1.00 0.00 105 PRO A O 8
ATOM 10951 N N . ASP A 1 20 ? -25.050 -17.403 7.478 1.00 0.00 106 ASP A N 8
ATOM 10952 C CA . ASP A 1 20 ? -24.982 -17.582 8.923 1.00 0.00 106 ASP A CA 8
ATOM 10953 C C . ASP A 1 20 ? -23.984 -16.610 9.545 1.00 0.00 106 ASP A C 8
ATOM 10954 O O . ASP A 1 20 ? -23.952 -16.429 10.762 1.00 0.00 106 ASP A O 8
ATOM 10963 N N . VAL A 1 21 ? -23.168 -15.987 8.700 1.00 0.00 107 VAL A N 8
ATOM 10964 C CA . VAL A 1 21 ? -22.168 -15.034 9.165 1.00 0.00 107 VAL A CA 8
ATOM 10965 C C . VAL A 1 21 ? -22.664 -13.600 9.017 1.00 0.00 107 VAL A C 8
ATOM 10966 O O . VAL A 1 21 ? -23.214 -13.227 7.981 1.00 0.00 107 VAL A O 8
ATOM 10979 N N . ASP A 1 22 ? -22.467 -12.801 10.060 1.00 0.00 108 ASP A N 8
ATOM 10980 C CA . ASP A 1 22 ? -22.894 -11.407 10.046 1.00 0.00 108 ASP A CA 8
ATOM 10981 C C . ASP A 1 22 ? -21.708 -10.474 10.272 1.00 0.00 108 ASP A C 8
ATOM 10982 O O . ASP A 1 22 ? -20.587 -10.924 10.511 1.00 0.00 108 ASP A O 8
ATOM 10991 N N . ASP A 1 23 ? -21.963 -9.172 10.195 1.00 0.00 109 ASP A N 8
ATOM 10992 C CA . ASP A 1 23 ? -20.917 -8.175 10.391 1.00 0.00 109 ASP A CA 8
ATOM 10993 C C . ASP A 1 23 ? -20.190 -8.403 11.713 1.00 0.00 109 ASP A C 8
ATOM 10994 O O . ASP A 1 23 ? -18.963 -8.349 11.775 1.00 0.00 109 ASP A O 8
ATOM 11003 N N . GLY A 1 24 ? -20.957 -8.657 12.769 1.00 0.00 110 GLY A N 8
ATOM 11004 C CA . GLY A 1 24 ? -20.369 -8.888 14.075 1.00 0.00 110 GLY A CA 8
ATOM 11005 C C . GLY A 1 24 ? -19.239 -9.897 14.032 1.00 0.00 110 GLY A C 8
ATOM 11006 O O . GLY A 1 24 ? -18.315 -9.839 14.842 1.00 0.00 110 GLY A O 8
ATOM 11010 N N . MET A 1 25 ? -19.313 -10.825 13.083 1.00 0.00 111 MET A N 8
ATOM 11011 C CA . MET A 1 25 ? -18.287 -11.852 12.938 1.00 0.00 111 MET A CA 8
ATOM 11012 C C . MET A 1 25 ? -17.143 -11.357 12.059 1.00 0.00 111 MET A C 8
ATOM 11013 O O . MET A 1 25 ? -15.992 -11.302 12.494 1.00 0.00 111 MET A O 8
ATOM 11027 N N . LEU A 1 26 ? -17.466 -10.999 10.822 1.00 0.00 112 LEU A N 8
ATOM 11028 C CA . LEU A 1 26 ? -16.465 -10.508 9.881 1.00 0.00 112 LEU A CA 8
ATOM 11029 C C . LEU A 1 26 ? -15.471 -9.584 10.577 1.00 0.00 112 LEU A C 8
ATOM 11030 O O . LEU A 1 26 ? -14.268 -9.644 10.322 1.00 0.00 112 LEU A O 8
ATOM 11046 N N . TYR A 1 27 ? -15.981 -8.730 11.457 1.00 0.00 113 TYR A N 8
ATOM 11047 C CA . TYR A 1 27 ? -15.139 -7.793 12.190 1.00 0.00 113 TYR A CA 8
ATOM 11048 C C . TYR A 1 27 ? -14.143 -8.533 13.077 1.00 0.00 113 TYR A C 8
ATOM 11049 O O . TYR A 1 27 ? -12.935 -8.490 12.843 1.00 0.00 113 TYR A O 8
ATOM 11067 N N . GLU A 1 28 ? -14.659 -9.213 14.096 1.00 0.00 114 GLU A N 8
ATOM 11068 C CA . GLU A 1 28 ? -13.815 -9.964 15.018 1.00 0.00 114 GLU A CA 8
ATOM 11069 C C . GLU A 1 28 ? -12.891 -10.913 14.261 1.00 0.00 114 GLU A C 8
ATOM 11070 O O . GLU A 1 28 ? -11.671 -10.869 14.421 1.00 0.00 114 GLU A O 8
ATOM 11082 N N . PHE A 1 29 ? -13.481 -11.771 13.436 1.00 0.00 115 PHE A N 8
ATOM 11083 C CA . PHE A 1 29 ? -12.712 -12.732 12.654 1.00 0.00 115 PHE A CA 8
ATOM 11084 C C . PHE A 1 29 ? -11.452 -12.087 12.086 1.00 0.00 115 PHE A C 8
ATOM 11085 O O . PHE A 1 29 ? -10.422 -12.743 11.928 1.00 0.00 115 PHE A O 8
ATOM 11102 N N . PHE A 1 30 ? -11.541 -10.797 11.780 1.00 0.00 116 PHE A N 8
ATOM 11103 C CA . PHE A 1 30 ? -10.410 -10.061 11.227 1.00 0.00 116 PHE A CA 8
ATOM 11104 C C . PHE A 1 30 ? -9.639 -9.340 12.329 1.00 0.00 116 PHE A C 8
ATOM 11105 O O . PHE A 1 30 ? -8.495 -9.681 12.628 1.00 0.00 116 PHE A O 8
ATOM 11122 N N . VAL A 1 31 ? -10.276 -8.340 12.931 1.00 0.00 117 VAL A N 8
ATOM 11123 C CA . VAL A 1 31 ? -9.652 -7.570 14.001 1.00 0.00 117 VAL A CA 8
ATOM 11124 C C . VAL A 1 31 ? -8.806 -8.465 14.900 1.00 0.00 117 VAL A C 8
ATOM 11125 O O . VAL A 1 31 ? -7.837 -8.012 15.510 1.00 0.00 117 VAL A O 8
ATOM 11138 N N . LYS A 1 32 ? -9.178 -9.738 14.977 1.00 0.00 118 LYS A N 8
ATOM 11139 C CA . LYS A 1 32 ? -8.453 -10.698 15.801 1.00 0.00 118 LYS A CA 8
ATOM 11140 C C . LYS A 1 32 ? -7.058 -10.954 15.238 1.00 0.00 118 LYS A C 8
ATOM 11141 O O . LYS A 1 32 ? -6.055 -10.747 15.921 1.00 0.00 118 LYS A O 8
ATOM 11160 N N . VAL A 1 33 ? -7.002 -11.403 13.988 1.00 0.00 119 VAL A N 8
ATOM 11161 C CA . VAL A 1 33 ? -5.730 -11.683 13.333 1.00 0.00 119 VAL A CA 8
ATOM 11162 C C . VAL A 1 33 ? -4.985 -10.395 13.004 1.00 0.00 119 VAL A C 8
ATOM 11163 O O . VAL A 1 33 ? -3.755 -10.354 13.023 1.00 0.00 119 VAL A O 8
ATOM 11176 N N . TYR A 1 34 ? -5.739 -9.343 12.702 1.00 0.00 120 TYR A N 8
ATOM 11177 C CA . TYR A 1 34 ? -5.150 -8.052 12.367 1.00 0.00 120 TYR A CA 8
ATOM 11178 C C . TYR A 1 34 ? -5.727 -6.945 13.244 1.00 0.00 120 TYR A C 8
ATOM 11179 O O . TYR A 1 34 ? -6.880 -6.539 13.096 1.00 0.00 120 TYR A O 8
ATOM 11197 N N . PRO A 1 35 ? -4.907 -6.445 14.179 1.00 0.00 121 PRO A N 8
ATOM 11198 C CA . PRO A 1 35 ? -5.313 -5.377 15.099 1.00 0.00 121 PRO A CA 8
ATOM 11199 C C . PRO A 1 35 ? -5.484 -4.037 14.392 1.00 0.00 121 PRO A C 8
ATOM 11200 O O . PRO A 1 35 ? -5.779 -3.024 15.025 1.00 0.00 121 PRO A O 8
ATOM 11211 N N . SER A 1 36 ? -5.297 -4.040 13.076 1.00 0.00 122 SER A N 8
ATOM 11212 C CA . SER A 1 36 ? -5.428 -2.823 12.283 1.00 0.00 122 SER A CA 8
ATOM 11213 C C . SER A 1 36 ? -6.829 -2.709 11.689 1.00 0.00 122 SER A C 8
ATOM 11214 O O . SER A 1 36 ? -7.202 -1.668 11.147 1.00 0.00 122 SER A O 8
ATOM 11222 N N . CYS A 1 37 ? -7.599 -3.786 11.796 1.00 0.00 123 CYS A N 8
ATOM 11223 C CA . CYS A 1 37 ? -8.959 -3.809 11.270 1.00 0.00 123 CYS A CA 8
ATOM 11224 C C . CYS A 1 37 ? -9.796 -2.689 11.878 1.00 0.00 123 CYS A C 8
ATOM 11225 O O . CYS A 1 37 ? -9.656 -2.366 13.058 1.00 0.00 123 CYS A O 8
ATOM 11233 N N . ARG A 1 38 ? -10.666 -2.098 11.064 1.00 0.00 124 ARG A N 8
ATOM 11234 C CA . ARG A 1 38 ? -11.524 -1.012 11.521 1.00 0.00 124 ARG A CA 8
ATOM 11235 C C . ARG A 1 38 ? -12.954 -1.501 11.733 1.00 0.00 124 ARG A C 8
ATOM 11236 O O . ARG A 1 38 ? -13.655 -1.032 12.628 1.00 0.00 124 ARG A O 8
ATOM 11257 N N . GLY A 1 39 ? -13.380 -2.446 10.900 1.00 0.00 125 GLY A N 8
ATOM 11258 C CA . GLY A 1 39 ? -14.724 -2.982 11.012 1.00 0.00 125 GLY A CA 8
ATOM 11259 C C . GLY A 1 39 ? -15.125 -3.797 9.799 1.00 0.00 125 GLY A C 8
ATOM 11260 O O . GLY A 1 39 ? -14.724 -3.493 8.677 1.00 0.00 125 GLY A O 8
ATOM 11264 N N . GLY A 1 40 ? -15.920 -4.839 10.025 1.00 0.00 126 GLY A N 8
ATOM 11265 C CA . GLY A 1 40 ? -16.361 -5.686 8.932 1.00 0.00 126 GLY A CA 8
ATOM 11266 C C . GLY A 1 40 ? -17.733 -5.299 8.416 1.00 0.00 126 GLY A C 8
ATOM 11267 O O . GLY A 1 40 ? -18.631 -4.979 9.196 1.00 0.00 126 GLY A O 8
ATOM 11271 N N . LYS A 1 41 ? -17.897 -5.327 7.098 1.00 0.00 127 LYS A N 8
ATOM 11272 C CA . LYS A 1 41 ? -19.169 -4.976 6.477 1.00 0.00 127 LYS A CA 8
ATOM 11273 C C . LYS A 1 41 ? -19.658 -6.099 5.568 1.00 0.00 127 LYS A C 8
ATOM 11274 O O . LYS A 1 41 ? -18.928 -6.568 4.695 1.00 0.00 127 LYS A O 8
ATOM 11293 N N . VAL A 1 42 ? -20.900 -6.526 5.777 1.00 0.00 128 VAL A N 8
ATOM 11294 C CA . VAL A 1 42 ? -21.488 -7.591 4.975 1.00 0.00 128 VAL A CA 8
ATOM 11295 C C . VAL A 1 42 ? -22.702 -7.091 4.201 1.00 0.00 128 VAL A C 8
ATOM 11296 O O . VAL A 1 42 ? -23.494 -6.299 4.712 1.00 0.00 128 VAL A O 8
ATOM 11309 N N . VAL A 1 43 ? -22.844 -7.559 2.965 1.00 0.00 129 VAL A N 8
ATOM 11310 C CA . VAL A 1 43 ? -23.963 -7.160 2.120 1.00 0.00 129 VAL A CA 8
ATOM 11311 C C . VAL A 1 43 ? -25.126 -8.137 2.252 1.00 0.00 129 VAL A C 8
ATOM 11312 O O . VAL A 1 43 ? -24.925 -9.339 2.425 1.00 0.00 129 VAL A O 8
ATOM 11325 N N . LEU A 1 44 ? -26.344 -7.612 2.170 1.00 0.00 130 LEU A N 8
ATOM 11326 C CA . LEU A 1 44 ? -27.542 -8.437 2.280 1.00 0.00 130 LEU A CA 8
ATOM 11327 C C . LEU A 1 44 ? -28.434 -8.267 1.054 1.00 0.00 130 LEU A C 8
ATOM 11328 O O . LEU A 1 44 ? -28.119 -7.498 0.146 1.00 0.00 130 LEU A O 8
ATOM 11344 N N . ASP A 1 45 ? -29.550 -8.989 1.037 1.00 0.00 131 ASP A N 8
ATOM 11345 C CA . ASP A 1 45 ? -30.490 -8.915 -0.075 1.00 0.00 131 ASP A CA 8
ATOM 11346 C C . ASP A 1 45 ? -31.770 -8.197 0.342 1.00 0.00 131 ASP A C 8
ATOM 11347 O O . ASP A 1 45 ? -31.899 -7.751 1.481 1.00 0.00 131 ASP A O 8
ATOM 11356 N N . GLN A 1 46 ? -32.712 -8.089 -0.589 1.00 0.00 132 GLN A N 8
ATOM 11357 C CA . GLN A 1 46 ? -33.981 -7.423 -0.318 1.00 0.00 132 GLN A CA 8
ATOM 11358 C C . GLN A 1 46 ? -34.654 -8.015 0.916 1.00 0.00 132 GLN A C 8
ATOM 11359 O O . GLN A 1 46 ? -35.534 -7.396 1.514 1.00 0.00 132 GLN A O 8
ATOM 11373 N N . THR A 1 47 ? -34.234 -9.220 1.292 1.00 0.00 133 THR A N 8
ATOM 11374 C CA . THR A 1 47 ? -34.797 -9.896 2.454 1.00 0.00 133 THR A CA 8
ATOM 11375 C C . THR A 1 47 ? -33.971 -9.620 3.705 1.00 0.00 133 THR A C 8
ATOM 11376 O O . THR A 1 47 ? -34.488 -9.649 4.821 1.00 0.00 133 THR A O 8
ATOM 11387 N N . GLY A 1 48 ? -32.683 -9.351 3.511 1.00 0.00 134 GLY A N 8
ATOM 11388 C CA . GLY A 1 48 ? -31.806 -9.072 4.633 1.00 0.00 134 GLY A CA 8
ATOM 11389 C C . GLY A 1 48 ? -30.845 -10.211 4.915 1.00 0.00 134 GLY A C 8
ATOM 11390 O O . GLY A 1 48 ? -30.262 -10.287 5.996 1.00 0.00 134 GLY A O 8
ATOM 11394 N N . VAL A 1 49 ? -30.681 -11.099 3.940 1.00 0.00 135 VAL A N 8
ATOM 11395 C CA . VAL A 1 49 ? -29.785 -12.240 4.088 1.00 0.00 135 VAL A CA 8
ATOM 11396 C C . VAL A 1 49 ? -28.450 -11.983 3.398 1.00 0.00 135 VAL A C 8
ATOM 11397 O O . VAL A 1 49 ? -28.403 -11.424 2.302 1.00 0.00 135 VAL A O 8
ATOM 11410 N N . SER A 1 50 ? -27.366 -12.395 4.047 1.00 0.00 136 SER A N 8
ATOM 11411 C CA . SER A 1 50 ? -26.028 -12.207 3.497 1.00 0.00 136 SER A CA 8
ATOM 11412 C C . SER A 1 50 ? -25.961 -12.694 2.053 1.00 0.00 136 SER A C 8
ATOM 11413 O O . SER A 1 50 ? -25.846 -13.892 1.794 1.00 0.00 136 SER A O 8
ATOM 11421 N N . LYS A 1 51 ? -26.033 -11.756 1.115 1.00 0.00 137 LYS A N 8
ATOM 11422 C CA . LYS A 1 51 ? -25.979 -12.087 -0.305 1.00 0.00 137 LYS A CA 8
ATOM 11423 C C . LYS A 1 51 ? -24.902 -13.131 -0.579 1.00 0.00 137 LYS A C 8
ATOM 11424 O O . LYS A 1 51 ? -25.070 -14.001 -1.433 1.00 0.00 137 LYS A O 8
ATOM 11443 N N . GLY A 1 52 ? -23.795 -13.040 0.151 1.00 0.00 138 GLY A N 8
ATOM 11444 C CA . GLY A 1 52 ? -22.707 -13.983 -0.028 1.00 0.00 138 GLY A CA 8
ATOM 11445 C C . GLY A 1 52 ? -21.372 -13.297 -0.238 1.00 0.00 138 GLY A C 8
ATOM 11446 O O . GLY A 1 52 ? -20.416 -13.914 -0.709 1.00 0.00 138 GLY A O 8
ATOM 11450 N N . TYR A 1 53 ? -21.306 -12.017 0.110 1.00 0.00 139 TYR A N 8
ATOM 11451 C CA . TYR A 1 53 ? -20.080 -11.244 -0.047 1.00 0.00 139 TYR A CA 8
ATOM 11452 C C . TYR A 1 53 ? -20.109 -9.992 0.824 1.00 0.00 139 TYR A C 8
ATOM 11453 O O . TYR A 1 53 ? -21.132 -9.663 1.424 1.00 0.00 139 TYR A O 8
ATOM 11471 N N . GLY A 1 54 ? -18.978 -9.296 0.887 1.00 0.00 140 GLY A N 8
ATOM 11472 C CA . GLY A 1 54 ? -18.895 -8.087 1.686 1.00 0.00 140 GLY A CA 8
ATOM 11473 C C . GLY A 1 54 ? -17.564 -7.378 1.528 1.00 0.00 140 GLY A C 8
ATOM 11474 O O . GLY A 1 54 ? -16.821 -7.640 0.581 1.00 0.00 140 GLY A O 8
ATOM 11478 N N . PHE A 1 55 ? -17.261 -6.477 2.456 1.00 0.00 141 PHE A N 8
ATOM 11479 C CA . PHE A 1 55 ? -16.012 -5.726 2.414 1.00 0.00 141 PHE A CA 8
ATOM 11480 C C . PHE A 1 55 ? -15.598 -5.281 3.814 1.00 0.00 141 PHE A C 8
ATOM 11481 O O . PHE A 1 55 ? -16.443 -4.972 4.654 1.00 0.00 141 PHE A O 8
ATOM 11498 N N . VAL A 1 56 ? -14.292 -5.250 4.056 1.00 0.00 142 VAL A N 8
ATOM 11499 C CA . VAL A 1 56 ? -13.764 -4.843 5.353 1.00 0.00 142 VAL A CA 8
ATOM 11500 C C . VAL A 1 56 ? -12.867 -3.617 5.220 1.00 0.00 142 VAL A C 8
ATOM 11501 O O . VAL A 1 56 ? -12.698 -3.072 4.129 1.00 0.00 142 VAL A O 8
ATOM 11514 N N . LYS A 1 57 ? -12.293 -3.187 6.339 1.00 0.00 143 LYS A N 8
ATOM 11515 C CA . LYS A 1 57 ? -11.411 -2.026 6.350 1.00 0.00 143 LYS A CA 8
ATOM 11516 C C . LYS A 1 57 ? -10.245 -2.238 7.310 1.00 0.00 143 LYS A C 8
ATOM 11517 O O . LYS A 1 57 ? -10.333 -3.036 8.244 1.00 0.00 143 LYS A O 8
ATOM 11536 N N . PHE A 1 58 ? -9.153 -1.517 7.076 1.00 0.00 144 PHE A N 8
ATOM 11537 C CA . PHE A 1 58 ? -7.969 -1.626 7.921 1.00 0.00 144 PHE A CA 8
ATOM 11538 C C . PHE A 1 58 ? -7.262 -0.279 8.042 1.00 0.00 144 PHE A C 8
ATOM 11539 O O . PHE A 1 58 ? -7.503 0.636 7.254 1.00 0.00 144 PHE A O 8
ATOM 11556 N N . THR A 1 59 ? -6.387 -0.164 9.037 1.00 0.00 145 THR A N 8
ATOM 11557 C CA . THR A 1 59 ? -5.646 1.070 9.264 1.00 0.00 145 THR A CA 8
ATOM 11558 C C . THR A 1 59 ? -4.225 0.965 8.723 1.00 0.00 145 THR A C 8
ATOM 11559 O O . THR A 1 59 ? -3.566 1.976 8.482 1.00 0.00 145 THR A O 8
ATOM 11570 N N . ASP A 1 60 ? -3.759 -0.265 8.532 1.00 0.00 146 ASP A N 8
ATOM 11571 C CA . ASP A 1 60 ? -2.415 -0.501 8.017 1.00 0.00 146 ASP A CA 8
ATOM 11572 C C . ASP A 1 60 ? -2.468 -1.215 6.670 1.00 0.00 146 ASP A C 8
ATOM 11573 O O . ASP A 1 60 ? -3.004 -2.317 6.561 1.00 0.00 146 ASP A O 8
ATOM 11582 N N . GLU A 1 61 ? -1.908 -0.577 5.646 1.00 0.00 147 GLU A N 8
ATOM 11583 C CA . GLU A 1 61 ? -1.893 -1.151 4.306 1.00 0.00 147 GLU A CA 8
ATOM 11584 C C . GLU A 1 61 ? -1.045 -2.418 4.265 1.00 0.00 147 GLU A C 8
ATOM 11585 O O . GLU A 1 61 ? -1.341 -3.355 3.522 1.00 0.00 147 GLU A O 8
ATOM 11597 N N . LEU A 1 62 ? 0.013 -2.441 5.069 1.00 0.00 148 LEU A N 8
ATOM 11598 C CA . LEU A 1 62 ? 0.906 -3.593 5.127 1.00 0.00 148 LEU A CA 8
ATOM 11599 C C . LEU A 1 62 ? 0.140 -4.858 5.501 1.00 0.00 148 LEU A C 8
ATOM 11600 O O . LEU A 1 62 ? 0.385 -5.929 4.947 1.00 0.00 148 LEU A O 8
ATOM 11616 N N . GLU A 1 63 ? -0.789 -4.725 6.442 1.00 0.00 149 GLU A N 8
ATOM 11617 C CA . GLU A 1 63 ? -1.591 -5.858 6.889 1.00 0.00 149 GLU A CA 8
ATOM 11618 C C . GLU A 1 63 ? -2.671 -6.196 5.865 1.00 0.00 149 GLU A C 8
ATOM 11619 O O . GLU A 1 63 ? -2.967 -7.366 5.625 1.00 0.00 149 GLU A O 8
ATOM 11631 N N . GLN A 1 64 ? -3.256 -5.163 5.268 1.00 0.00 150 GLN A N 8
ATOM 11632 C CA . GLN A 1 64 ? -4.305 -5.350 4.272 1.00 0.00 150 GLN A CA 8
ATOM 11633 C C . GLN A 1 64 ? -3.925 -6.446 3.282 1.00 0.00 150 GLN A C 8
ATOM 11634 O O . GLN A 1 64 ? -4.719 -7.343 2.996 1.00 0.00 150 GLN A O 8
ATOM 11648 N N . LYS A 1 65 ? -2.705 -6.368 2.759 1.00 0.00 151 LYS A N 8
ATOM 11649 C CA . LYS A 1 65 ? -2.218 -7.353 1.801 1.00 0.00 151 LYS A CA 8
ATOM 11650 C C . LYS A 1 65 ? -1.899 -8.674 2.494 1.00 0.00 151 LYS A C 8
ATOM 11651 O O . LYS A 1 65 ? -2.136 -9.748 1.941 1.00 0.00 151 LYS A O 8
ATOM 11670 N N . ARG A 1 66 ? -1.361 -8.587 3.706 1.00 0.00 152 ARG A N 8
ATOM 11671 C CA . ARG A 1 66 ? -1.010 -9.776 4.473 1.00 0.00 152 ARG A CA 8
ATOM 11672 C C . ARG A 1 66 ? -2.221 -10.687 4.649 1.00 0.00 152 ARG A C 8
ATOM 11673 O O . ARG A 1 66 ? -2.092 -11.910 4.672 1.00 0.00 152 ARG A O 8
ATOM 11694 N N . ALA A 1 67 ? -3.398 -10.081 4.773 1.00 0.00 153 ALA A N 8
ATOM 11695 C CA . ALA A 1 67 ? -4.632 -10.838 4.945 1.00 0.00 153 ALA A CA 8
ATOM 11696 C C . ALA A 1 67 ? -5.031 -11.539 3.651 1.00 0.00 153 ALA A C 8
ATOM 11697 O O . ALA A 1 67 ? -5.382 -12.720 3.656 1.00 0.00 153 ALA A O 8
ATOM 11704 N N . LEU A 1 68 ? -4.976 -10.806 2.545 1.00 0.00 154 LEU A N 8
ATOM 11705 C CA . LEU A 1 68 ? -5.332 -11.358 1.242 1.00 0.00 154 LEU A CA 8
ATOM 11706 C C . LEU A 1 68 ? -4.722 -12.743 1.053 1.00 0.00 154 LEU A C 8
ATOM 11707 O O . LEU A 1 68 ? -5.368 -13.652 0.528 1.00 0.00 154 LEU A O 8
ATOM 11723 N N . THR A 1 69 ? -3.475 -12.900 1.486 1.00 0.00 155 THR A N 8
ATOM 11724 C CA . THR A 1 69 ? -2.779 -14.174 1.365 1.00 0.00 155 THR A CA 8
ATOM 11725 C C . THR A 1 69 ? -2.961 -15.022 2.619 1.00 0.00 155 THR A C 8
ATOM 11726 O O . THR A 1 69 ? -3.189 -16.228 2.536 1.00 0.00 155 THR A O 8
ATOM 11737 N N . GLU A 1 70 ? -2.860 -14.382 3.780 1.00 0.00 156 GLU A N 8
ATOM 11738 C CA . GLU A 1 70 ? -3.014 -15.079 5.052 1.00 0.00 156 GLU A CA 8
ATOM 11739 C C . GLU A 1 70 ? -4.458 -15.531 5.253 1.00 0.00 156 GLU A C 8
ATOM 11740 O O . GLU A 1 70 ? -4.743 -16.728 5.301 1.00 0.00 156 GLU A O 8
ATOM 11752 N N . CYS A 1 71 ? -5.363 -14.566 5.369 1.00 0.00 157 CYS A N 8
ATOM 11753 C CA . CYS A 1 71 ? -6.777 -14.864 5.566 1.00 0.00 157 CYS A CA 8
ATOM 11754 C C . CYS A 1 71 ? -7.388 -15.461 4.303 1.00 0.00 157 CYS A C 8
ATOM 11755 O O . CYS A 1 71 ? -8.569 -15.808 4.278 1.00 0.00 157 CYS A O 8
ATOM 11763 N N . GLN A 1 72 ? -6.577 -15.576 3.257 1.00 0.00 158 GLN A N 8
ATOM 11764 C CA . GLN A 1 72 ? -7.039 -16.129 1.989 1.00 0.00 158 GLN A CA 8
ATOM 11765 C C . GLN A 1 72 ? -7.917 -17.355 2.218 1.00 0.00 158 GLN A C 8
ATOM 11766 O O . GLN A 1 72 ? -7.656 -18.161 3.110 1.00 0.00 158 GLN A O 8
ATOM 11780 N N . GLY A 1 73 ? -8.962 -17.488 1.406 1.00 0.00 159 GLY A N 8
ATOM 11781 C CA . GLY A 1 73 ? -9.864 -18.617 1.537 1.00 0.00 159 GLY A CA 8
ATOM 11782 C C . GLY A 1 73 ? -10.062 -19.037 2.980 1.00 0.00 159 GLY A C 8
ATOM 11783 O O . GLY A 1 73 ? -10.221 -20.222 3.272 1.00 0.00 159 GLY A O 8
ATOM 11787 N N . ALA A 1 74 ? -10.050 -18.064 3.885 1.00 0.00 160 ALA A N 8
ATOM 11788 C CA . ALA A 1 74 ? -10.231 -18.338 5.305 1.00 0.00 160 ALA A CA 8
ATOM 11789 C C . ALA A 1 74 ? -11.563 -19.034 5.565 1.00 0.00 160 ALA A C 8
ATOM 11790 O O . ALA A 1 74 ? -12.627 -18.432 5.420 1.00 0.00 160 ALA A O 8
ATOM 11797 N N . VAL A 1 75 ? -11.497 -20.305 5.948 1.00 0.00 161 VAL A N 8
ATOM 11798 C CA . VAL A 1 75 ? -12.698 -21.082 6.229 1.00 0.00 161 VAL A CA 8
ATOM 11799 C C . VAL A 1 75 ? -13.250 -20.759 7.613 1.00 0.00 161 VAL A C 8
ATOM 11800 O O . VAL A 1 75 ? -14.462 -20.763 7.825 1.00 0.00 161 VAL A O 8
ATOM 11813 N N . GLY A 1 76 ? -12.352 -20.479 8.552 1.00 0.00 162 GLY A N 8
ATOM 11814 C CA . GLY A 1 76 ? -12.769 -20.157 9.905 1.00 0.00 162 GLY A CA 8
ATOM 11815 C C . GLY A 1 76 ? -14.049 -19.346 9.939 1.00 0.00 162 GLY A C 8
ATOM 11816 O O . GLY A 1 76 ? -14.880 -19.520 10.831 1.00 0.00 162 GLY A O 8
ATOM 11820 N N . LEU A 1 77 ? -14.208 -18.454 8.967 1.00 0.00 163 LEU A N 8
ATOM 11821 C CA . LEU A 1 77 ? -15.396 -17.610 8.891 1.00 0.00 163 LEU A CA 8
ATOM 11822 C C . LEU A 1 77 ? -16.463 -18.251 8.009 1.00 0.00 163 LEU A C 8
ATOM 11823 O O . LEU A 1 77 ? -16.269 -18.420 6.806 1.00 0.00 163 LEU A O 8
ATOM 11839 N N . GLY A 1 78 ? -17.592 -18.604 8.616 1.00 0.00 164 GLY A N 8
ATOM 11840 C CA . GLY A 1 78 ? -18.674 -19.220 7.871 1.00 0.00 164 GLY A CA 8
ATOM 11841 C C . GLY A 1 78 ? -18.320 -20.608 7.375 1.00 0.00 164 GLY A C 8
ATOM 11842 O O . GLY A 1 78 ? -17.164 -20.884 7.054 1.00 0.00 164 GLY A O 8
ATOM 11846 N N . SER A 1 79 ? -19.317 -21.485 7.314 1.00 0.00 165 SER A N 8
ATOM 11847 C CA . SER A 1 79 ? -19.104 -22.854 6.860 1.00 0.00 165 SER A CA 8
ATOM 11848 C C . SER A 1 79 ? -18.361 -22.875 5.528 1.00 0.00 165 SER A C 8
ATOM 11849 O O . SER A 1 79 ? -17.751 -23.878 5.159 1.00 0.00 165 SER A O 8
ATOM 11857 N N . LYS A 1 80 ? -18.418 -21.759 4.808 1.00 0.00 166 LYS A N 8
ATOM 11858 C CA . LYS A 1 80 ? -17.750 -21.646 3.517 1.00 0.00 166 LYS A CA 8
ATOM 11859 C C . LYS A 1 80 ? -16.546 -20.714 3.607 1.00 0.00 166 LYS A C 8
ATOM 11860 O O . LYS A 1 80 ? -16.467 -19.844 4.475 1.00 0.00 166 LYS A O 8
ATOM 11879 N N . PRO A 1 81 ? -15.585 -20.897 2.689 1.00 0.00 167 PRO A N 8
ATOM 11880 C CA . PRO A 1 81 ? -14.368 -20.081 2.643 1.00 0.00 167 PRO A CA 8
ATOM 11881 C C . PRO A 1 81 ? -14.649 -18.647 2.206 1.00 0.00 167 PRO A C 8
ATOM 11882 O O . PRO A 1 81 ? -15.762 -18.319 1.795 1.00 0.00 167 PRO A O 8
ATOM 11893 N N . VAL A 1 82 ? -13.632 -17.795 2.298 1.00 0.00 168 VAL A N 8
ATOM 11894 C CA . VAL A 1 82 ? -13.768 -16.397 1.911 1.00 0.00 168 VAL A CA 8
ATOM 11895 C C . VAL A 1 82 ? -12.711 -16.004 0.885 1.00 0.00 168 VAL A C 8
ATOM 11896 O O . VAL A 1 82 ? -11.517 -16.220 1.096 1.00 0.00 168 VAL A O 8
ATOM 11909 N N . ARG A 1 83 ? -13.157 -15.427 -0.226 1.00 0.00 169 ARG A N 8
ATOM 11910 C CA . ARG A 1 83 ? -12.248 -15.005 -1.285 1.00 0.00 169 ARG A CA 8
ATOM 11911 C C . ARG A 1 83 ? -11.816 -13.555 -1.085 1.00 0.00 169 ARG A C 8
ATOM 11912 O O . ARG A 1 83 ? -12.603 -12.629 -1.284 1.00 0.00 169 ARG A O 8
ATOM 11933 N N . LEU A 1 84 ? -10.562 -13.366 -0.690 1.00 0.00 170 LEU A N 8
ATOM 11934 C CA . LEU A 1 84 ? -10.025 -12.029 -0.463 1.00 0.00 170 LEU A CA 8
ATOM 11935 C C . LEU A 1 84 ? -9.530 -11.412 -1.767 1.00 0.00 170 LEU A C 8
ATOM 11936 O O . LEU A 1 84 ? -8.983 -12.104 -2.625 1.00 0.00 170 LEU A O 8
ATOM 11952 N N . SER A 1 85 ? -9.726 -10.105 -1.909 1.00 0.00 171 SER A N 8
ATOM 11953 C CA . SER A 1 85 ? -9.301 -9.394 -3.109 1.00 0.00 171 SER A CA 8
ATOM 11954 C C . SER A 1 85 ? -9.053 -7.919 -2.808 1.00 0.00 171 SER A C 8
ATOM 11955 O O . SER A 1 85 ? -9.363 -7.435 -1.719 1.00 0.00 171 SER A O 8
ATOM 11963 N N . VAL A 1 86 ? -8.493 -7.208 -3.781 1.00 0.00 172 VAL A N 8
ATOM 11964 C CA . VAL A 1 86 ? -8.203 -5.788 -3.623 1.00 0.00 172 VAL A CA 8
ATOM 11965 C C . VAL A 1 86 ? -9.258 -4.932 -4.314 1.00 0.00 172 VAL A C 8
ATOM 11966 O O . VAL A 1 86 ? -9.228 -4.755 -5.532 1.00 0.00 172 VAL A O 8
ATOM 11979 N N . ALA A 1 87 ? -10.190 -4.402 -3.529 1.00 0.00 173 ALA A N 8
ATOM 11980 C CA . ALA A 1 87 ? -11.253 -3.561 -4.066 1.00 0.00 173 ALA A CA 8
ATOM 11981 C C . ALA A 1 87 ? -10.776 -2.125 -4.254 1.00 0.00 173 ALA A C 8
ATOM 11982 O O . ALA A 1 87 ? -10.046 -1.590 -3.419 1.00 0.00 173 ALA A O 8
ATOM 11989 N N . ILE A 1 88 ? -11.192 -1.508 -5.354 1.00 0.00 174 ILE A N 8
ATOM 11990 C CA . ILE A 1 88 ? -10.807 -0.133 -5.650 1.00 0.00 174 ILE A CA 8
ATOM 11991 C C . ILE A 1 88 ? -12.030 0.773 -5.740 1.00 0.00 174 ILE A C 8
ATOM 11992 O O . ILE A 1 88 ? -12.930 0.565 -6.554 1.00 0.00 174 ILE A O 8
ATOM 12008 N N . PRO A 1 89 ? -12.065 1.806 -4.885 1.00 0.00 175 PRO A N 8
ATOM 12009 C CA . PRO A 1 89 ? -13.171 2.767 -4.849 1.00 0.00 175 PRO A CA 8
ATOM 12010 C C . PRO A 1 89 ? -13.201 3.662 -6.084 1.00 0.00 175 PRO A C 8
ATOM 12011 O O . PRO A 1 89 ? -14.053 4.543 -6.204 1.00 0.00 175 PRO A O 8
ATOM 12022 N N . LYS A 1 90 ? -12.268 3.430 -7.000 1.00 0.00 176 LYS A N 8
ATOM 12023 C CA . LYS A 1 90 ? -12.188 4.213 -8.227 1.00 0.00 176 LYS A CA 8
ATOM 12024 C C . LYS A 1 90 ? -12.753 3.431 -9.409 1.00 0.00 176 LYS A C 8
ATOM 12025 O O . LYS A 1 90 ? -13.472 3.981 -10.242 1.00 0.00 176 LYS A O 8
ATOM 12044 N N . ALA A 1 91 ? -12.422 2.145 -9.474 1.00 0.00 177 ALA A N 8
ATOM 12045 C CA . ALA A 1 91 ? -12.900 1.288 -10.552 1.00 0.00 177 ALA A CA 8
ATOM 12046 C C . ALA A 1 91 ? -14.398 1.466 -10.772 1.00 0.00 177 ALA A C 8
ATOM 12047 O O . ALA A 1 91 ? -15.177 1.486 -9.820 1.00 0.00 177 ALA A O 8
ATOM 12054 N N . SER A 1 92 ? -14.795 1.595 -12.035 1.00 0.00 178 SER A N 8
ATOM 12055 C CA . SER A 1 92 ? -16.200 1.776 -12.380 1.00 0.00 178 SER A CA 8
ATOM 12056 C C . SER A 1 92 ? -16.844 0.445 -12.753 1.00 0.00 178 SER A C 8
ATOM 12057 O O . SER A 1 92 ? -16.833 0.042 -13.916 1.00 0.00 178 SER A O 8
ATOM 12065 N N . ARG A 1 93 ? -17.403 -0.235 -11.757 1.00 0.00 179 ARG A N 8
ATOM 12066 C CA . ARG A 1 93 ? -18.050 -1.522 -11.979 1.00 0.00 179 ARG A CA 8
ATOM 12067 C C . ARG A 1 93 ? -19.554 -1.348 -12.171 1.00 0.00 179 ARG A C 8
ATOM 12068 O O . ARG A 1 93 ? -20.344 -1.659 -11.280 1.00 0.00 179 ARG A O 8
ATOM 12089 N N . VAL A 1 94 ? -19.943 -0.849 -13.340 1.00 0.00 180 VAL A N 8
ATOM 12090 C CA . VAL A 1 94 ? -21.351 -0.634 -13.649 1.00 0.00 180 VAL A CA 8
ATOM 12091 C C . VAL A 1 94 ? -21.804 -1.528 -14.798 1.00 0.00 180 VAL A C 8
ATOM 12092 O O . VAL A 1 94 ? -21.452 -1.298 -15.955 1.00 0.00 180 VAL A O 8
ATOM 12105 N N . LYS A 1 95 ? -22.589 -2.550 -14.471 1.00 0.00 181 LYS A N 8
ATOM 12106 C CA . LYS A 1 95 ? -23.093 -3.479 -15.474 1.00 0.00 181 LYS A CA 8
ATOM 12107 C C . LYS A 1 95 ? -24.054 -2.780 -16.430 1.00 0.00 181 LYS A C 8
ATOM 12108 O O . LYS A 1 95 ? -24.845 -1.922 -16.036 1.00 0.00 181 LYS A O 8
ATOM 12127 N N . PRO A 1 96 ? -23.987 -3.153 -17.717 1.00 0.00 182 PRO A N 8
ATOM 12128 C CA . PRO A 1 96 ? -24.846 -2.575 -18.754 1.00 0.00 182 PRO A CA 8
ATOM 12129 C C . PRO A 1 96 ? -26.303 -3.000 -18.605 1.00 0.00 182 PRO A C 8
ATOM 12130 O O . PRO A 1 96 ? -26.608 -3.973 -17.914 1.00 0.00 182 PRO A O 8
ATOM 12141 N N . VAL A 1 97 ? -27.199 -2.266 -19.256 1.00 0.00 183 VAL A N 8
ATOM 12142 C CA . VAL A 1 97 ? -28.624 -2.568 -19.197 1.00 0.00 183 VAL A CA 8
ATOM 12143 C C . VAL A 1 97 ? -29.258 -2.500 -20.581 1.00 0.00 183 VAL A C 8
ATOM 12144 O O . VAL A 1 97 ? -29.399 -1.422 -21.158 1.00 0.00 183 VAL A O 8
ATOM 12157 N N . GLU A 1 98 ? -29.640 -3.659 -21.109 1.00 0.00 184 GLU A N 8
ATOM 12158 C CA . GLU A 1 98 ? -30.260 -3.730 -22.427 1.00 0.00 184 GLU A CA 8
ATOM 12159 C C . GLU A 1 98 ? -31.451 -4.683 -22.417 1.00 0.00 184 GLU A C 8
ATOM 12160 O O . GLU A 1 98 ? -31.309 -5.868 -22.118 1.00 0.00 184 GLU A O 8
ATOM 12172 N N . SER A 1 99 ? -32.626 -4.155 -22.747 1.00 0.00 185 SER A N 8
ATOM 12173 C CA . SER A 1 99 ? -33.844 -4.957 -22.771 1.00 0.00 185 SER A CA 8
ATOM 12174 C C . SER A 1 99 ? -33.703 -6.130 -23.737 1.00 0.00 185 SER A C 8
ATOM 12175 O O . SER A 1 99 ? -33.909 -7.284 -23.364 1.00 0.00 185 SER A O 8
ATOM 12183 N N . GLY A 1 100 ? -33.349 -5.824 -24.982 1.00 0.00 186 GLY A N 8
ATOM 12184 C CA . GLY A 1 100 ? -33.186 -6.862 -25.983 1.00 0.00 186 GLY A CA 8
ATOM 12185 C C . GLY A 1 100 ? -34.373 -7.804 -26.040 1.00 0.00 186 GLY A C 8
ATOM 12186 O O . GLY A 1 100 ? -34.303 -8.952 -25.603 1.00 0.00 186 GLY A O 8
ATOM 12190 N N . PRO A 1 101 ? -35.495 -7.315 -26.589 1.00 0.00 187 PRO A N 8
ATOM 12191 C CA . PRO A 1 101 ? -36.724 -8.104 -26.714 1.00 0.00 187 PRO A CA 8
ATOM 12192 C C . PRO A 1 101 ? -36.592 -9.223 -27.741 1.00 0.00 187 PRO A C 8
ATOM 12193 O O . PRO A 1 101 ? -36.377 -8.969 -28.926 1.00 0.00 187 PRO A O 8
ATOM 12204 N N . SER A 1 102 ? -36.724 -10.463 -27.279 1.00 0.00 188 SER A N 8
ATOM 12205 C CA . SER A 1 102 ? -36.616 -11.622 -28.158 1.00 0.00 188 SER A CA 8
ATOM 12206 C C . SER A 1 102 ? -37.980 -12.001 -28.726 1.00 0.00 188 SER A C 8
ATOM 12207 O O . SER A 1 102 ? -39.011 -11.486 -28.293 1.00 0.00 188 SER A O 8
ATOM 12215 N N . SER A 1 103 ? -37.977 -12.906 -29.700 1.00 0.00 189 SER A N 8
ATOM 12216 C CA . SER A 1 103 ? -39.213 -13.353 -30.331 1.00 0.00 189 SER A CA 8
ATOM 12217 C C . SER A 1 103 ? -39.036 -14.733 -30.957 1.00 0.00 189 SER A C 8
ATOM 12218 O O . SER A 1 103 ? -37.931 -15.115 -31.342 1.00 0.00 189 SER A O 8
ATOM 12226 N N . GLY A 1 104 ? -40.133 -15.477 -31.055 1.00 0.00 190 GLY A N 8
ATOM 12227 C CA . GLY A 1 104 ? -40.078 -16.807 -31.634 1.00 0.00 190 GLY A CA 8
ATOM 12228 C C . GLY A 1 104 ? -40.987 -16.953 -32.838 1.00 0.00 190 GLY A C 8
ATOM 12229 O O . GLY A 1 104 ? -40.539 -17.332 -33.920 1.00 0.00 190 GLY A O 8
ATOM 12233 N N . GLY A 1 1 ? 6.875 13.016 7.639 1.00 0.00 87 GLY A N 9
ATOM 12234 C CA . GLY A 1 1 ? 6.611 12.077 8.714 1.00 0.00 87 GLY A CA 9
ATOM 12235 C C . GLY A 1 1 ? 5.142 11.722 8.826 1.00 0.00 87 GLY A C 9
ATOM 12236 O O . GLY A 1 1 ? 4.530 11.270 7.858 1.00 0.00 87 GLY A O 9
ATOM 12240 N N . SER A 1 2 ? 4.574 11.926 10.010 1.00 0.00 88 SER A N 9
ATOM 12241 C CA . SER A 1 2 ? 3.168 11.620 10.247 1.00 0.00 88 SER A CA 9
ATOM 12242 C C . SER A 1 2 ? 2.385 12.885 10.584 1.00 0.00 88 SER A C 9
ATOM 12243 O O . SER A 1 2 ? 2.871 13.754 11.308 1.00 0.00 88 SER A O 9
ATOM 12251 N N . SER A 1 3 ? 1.170 12.981 10.053 1.00 0.00 89 SER A N 9
ATOM 12252 C CA . SER A 1 3 ? 0.320 14.141 10.294 1.00 0.00 89 SER A CA 9
ATOM 12253 C C . SER A 1 3 ? -0.691 13.853 11.399 1.00 0.00 89 SER A C 9
ATOM 12254 O O . SER A 1 3 ? -0.845 14.637 12.335 1.00 0.00 89 SER A O 9
ATOM 12262 N N . GLY A 1 4 ? -1.380 12.722 11.283 1.00 0.00 90 GLY A N 9
ATOM 12263 C CA . GLY A 1 4 ? -2.369 12.350 12.278 1.00 0.00 90 GLY A CA 9
ATOM 12264 C C . GLY A 1 4 ? -3.519 11.561 11.685 1.00 0.00 90 GLY A C 9
ATOM 12265 O O . GLY A 1 4 ? -3.448 10.337 11.572 1.00 0.00 90 GLY A O 9
ATOM 12269 N N . SER A 1 5 ? -4.583 12.262 11.306 1.00 0.00 91 SER A N 9
ATOM 12270 C CA . SER A 1 5 ? -5.756 11.618 10.727 1.00 0.00 91 SER A CA 9
ATOM 12271 C C . SER A 1 5 ? -5.954 12.051 9.277 1.00 0.00 91 SER A C 9
ATOM 12272 O O . SER A 1 5 ? -6.694 12.993 8.995 1.00 0.00 91 SER A O 9
ATOM 12280 N N . SER A 1 6 ? -5.285 11.356 8.363 1.00 0.00 92 SER A N 9
ATOM 12281 C CA . SER A 1 6 ? -5.383 11.670 6.942 1.00 0.00 92 SER A CA 9
ATOM 12282 C C . SER A 1 6 ? -4.672 10.613 6.102 1.00 0.00 92 SER A C 9
ATOM 12283 O O . SER A 1 6 ? -3.571 10.177 6.435 1.00 0.00 92 SER A O 9
ATOM 12291 N N . GLY A 1 7 ? -5.311 10.205 5.010 1.00 0.00 93 GLY A N 9
ATOM 12292 C CA . GLY A 1 7 ? -4.726 9.203 4.138 1.00 0.00 93 GLY A CA 9
ATOM 12293 C C . GLY A 1 7 ? -5.772 8.327 3.479 1.00 0.00 93 GLY A C 9
ATOM 12294 O O . GLY A 1 7 ? -6.946 8.338 3.849 1.00 0.00 93 GLY A O 9
ATOM 12298 N N . PRO A 1 8 ? -5.347 7.545 2.475 1.00 0.00 94 PRO A N 9
ATOM 12299 C CA . PRO A 1 8 ? -6.241 6.644 1.740 1.00 0.00 94 PRO A CA 9
ATOM 12300 C C . PRO A 1 8 ? -6.705 5.467 2.591 1.00 0.00 94 PRO A C 9
ATOM 12301 O O . PRO A 1 8 ? -5.974 4.991 3.459 1.00 0.00 94 PRO A O 9
ATOM 12312 N N . GLU A 1 9 ? -7.924 5.002 2.335 1.00 0.00 95 GLU A N 9
ATOM 12313 C CA . GLU A 1 9 ? -8.484 3.880 3.079 1.00 0.00 95 GLU A CA 9
ATOM 12314 C C . GLU A 1 9 ? -8.013 2.551 2.496 1.00 0.00 95 GLU A C 9
ATOM 12315 O O . GLU A 1 9 ? -7.542 2.491 1.360 1.00 0.00 95 GLU A O 9
ATOM 12327 N N . TYR A 1 10 ? -8.143 1.488 3.282 1.00 0.00 96 TYR A N 9
ATOM 12328 C CA . TYR A 1 10 ? -7.728 0.160 2.846 1.00 0.00 96 TYR A CA 9
ATOM 12329 C C . TYR A 1 10 ? -8.819 -0.870 3.122 1.00 0.00 96 TYR A C 9
ATOM 12330 O O . TYR A 1 10 ? -8.898 -1.430 4.215 1.00 0.00 96 TYR A O 9
ATOM 12348 N N . SER A 1 11 ? -9.660 -1.114 2.122 1.00 0.00 97 SER A N 9
ATOM 12349 C CA . SER A 1 11 ? -10.750 -2.073 2.256 1.00 0.00 97 SER A CA 9
ATOM 12350 C C . SER A 1 11 ? -10.516 -3.289 1.364 1.00 0.00 97 SER A C 9
ATOM 12351 O O . SER A 1 11 ? -9.936 -3.178 0.283 1.00 0.00 97 SER A O 9
ATOM 12359 N N . LEU A 1 12 ? -10.970 -4.449 1.825 1.00 0.00 98 LEU A N 9
ATOM 12360 C CA . LEU A 1 12 ? -10.811 -5.687 1.071 1.00 0.00 98 LEU A CA 9
ATOM 12361 C C . LEU A 1 12 ? -12.167 -6.251 0.658 1.00 0.00 98 LEU A C 9
ATOM 12362 O O . LEU A 1 12 ? -13.186 -5.971 1.289 1.00 0.00 98 LEU A O 9
ATOM 12378 N N . PHE A 1 13 ? -12.171 -7.050 -0.404 1.00 0.00 99 PHE A N 9
ATOM 12379 C CA . PHE A 1 13 ? -13.402 -7.655 -0.901 1.00 0.00 99 PHE A CA 9
ATOM 12380 C C . PHE A 1 13 ? -13.470 -9.133 -0.528 1.00 0.00 99 PHE A C 9
ATOM 12381 O O . PHE A 1 13 ? -12.541 -9.896 -0.796 1.00 0.00 99 PHE A O 9
ATOM 12398 N N . VAL A 1 14 ? -14.576 -9.531 0.092 1.00 0.00 100 VAL A N 9
ATOM 12399 C CA . VAL A 1 14 ? -14.767 -10.917 0.502 1.00 0.00 100 VAL A CA 9
ATOM 12400 C C . VAL A 1 14 ? -15.946 -11.549 -0.229 1.00 0.00 100 VAL A C 9
ATOM 12401 O O . VAL A 1 14 ? -16.858 -10.853 -0.675 1.00 0.00 100 VAL A O 9
ATOM 12414 N N . GLY A 1 15 ? -15.922 -12.873 -0.347 1.00 0.00 101 GLY A N 9
ATOM 12415 C CA . GLY A 1 15 ? -16.995 -13.577 -1.025 1.00 0.00 101 GLY A CA 9
ATOM 12416 C C . GLY A 1 15 ? -17.329 -14.900 -0.364 1.00 0.00 101 GLY A C 9
ATOM 12417 O O . GLY A 1 15 ? -16.694 -15.289 0.616 1.00 0.00 101 GLY A O 9
ATOM 12421 N N . ASP A 1 16 ? -18.328 -15.591 -0.900 1.00 0.00 102 ASP A N 9
ATOM 12422 C CA . ASP A 1 16 ? -18.746 -16.878 -0.355 1.00 0.00 102 ASP A CA 9
ATOM 12423 C C . ASP A 1 16 ? -19.028 -16.770 1.140 1.00 0.00 102 ASP A C 9
ATOM 12424 O O . ASP A 1 16 ? -18.527 -17.565 1.937 1.00 0.00 102 ASP A O 9
ATOM 12433 N N . LEU A 1 17 ? -19.831 -15.781 1.515 1.00 0.00 103 LEU A N 9
ATOM 12434 C CA . LEU A 1 17 ? -20.180 -15.567 2.916 1.00 0.00 103 LEU A CA 9
ATOM 12435 C C . LEU A 1 17 ? -21.525 -16.205 3.245 1.00 0.00 103 LEU A C 9
ATOM 12436 O O . LEU A 1 17 ? -22.580 -15.671 2.900 1.00 0.00 103 LEU A O 9
ATOM 12452 N N . THR A 1 18 ? -21.482 -17.351 3.919 1.00 0.00 104 THR A N 9
ATOM 12453 C CA . THR A 1 18 ? -22.698 -18.061 4.296 1.00 0.00 104 THR A CA 9
ATOM 12454 C C . THR A 1 18 ? -23.711 -17.117 4.933 1.00 0.00 104 THR A C 9
ATOM 12455 O O . THR A 1 18 ? -23.357 -16.123 5.567 1.00 0.00 104 THR A O 9
ATOM 12466 N N . PRO A 1 19 ? -25.004 -17.433 4.761 1.00 0.00 105 PRO A N 9
ATOM 12467 C CA . PRO A 1 19 ? -26.095 -16.625 5.313 1.00 0.00 105 PRO A CA 9
ATOM 12468 C C . PRO A 1 19 ? -26.173 -16.716 6.833 1.00 0.00 105 PRO A C 9
ATOM 12469 O O . PRO A 1 19 ? -27.068 -16.141 7.454 1.00 0.00 105 PRO A O 9
ATOM 12480 N N . ASP A 1 20 ? -25.232 -17.441 7.426 1.00 0.00 106 ASP A N 9
ATOM 12481 C CA . ASP A 1 20 ? -25.193 -17.606 8.875 1.00 0.00 106 ASP A CA 9
ATOM 12482 C C . ASP A 1 20 ? -24.093 -16.747 9.490 1.00 0.00 106 ASP A C 9
ATOM 12483 O O . ASP A 1 20 ? -23.694 -16.957 10.636 1.00 0.00 106 ASP A O 9
ATOM 12492 N N . VAL A 1 21 ? -23.605 -15.779 8.721 1.00 0.00 107 VAL A N 9
ATOM 12493 C CA . VAL A 1 21 ? -22.550 -14.888 9.191 1.00 0.00 107 VAL A CA 9
ATOM 12494 C C . VAL A 1 21 ? -22.922 -13.427 8.961 1.00 0.00 107 VAL A C 9
ATOM 12495 O O . VAL A 1 21 ? -23.523 -13.081 7.944 1.00 0.00 107 VAL A O 9
ATOM 12508 N N . ASP A 1 22 ? -22.560 -12.574 9.913 1.00 0.00 108 ASP A N 9
ATOM 12509 C CA . ASP A 1 22 ? -22.855 -11.149 9.814 1.00 0.00 108 ASP A CA 9
ATOM 12510 C C . ASP A 1 22 ? -21.598 -10.317 10.053 1.00 0.00 108 ASP A C 9
ATOM 12511 O O . ASP A 1 22 ? -20.510 -10.859 10.247 1.00 0.00 108 ASP A O 9
ATOM 12520 N N . ASP A 1 23 ? -21.757 -8.998 10.036 1.00 0.00 109 ASP A N 9
ATOM 12521 C CA . ASP A 1 23 ? -20.635 -8.091 10.250 1.00 0.00 109 ASP A CA 9
ATOM 12522 C C . ASP A 1 23 ? -19.975 -8.353 11.600 1.00 0.00 109 ASP A C 9
ATOM 12523 O O . ASP A 1 23 ? -18.753 -8.462 11.694 1.00 0.00 109 ASP A O 9
ATOM 12532 N N . GLY A 1 24 ? -20.792 -8.452 12.644 1.00 0.00 110 GLY A N 9
ATOM 12533 C CA . GLY A 1 24 ? -20.269 -8.699 13.975 1.00 0.00 110 GLY A CA 9
ATOM 12534 C C . GLY A 1 24 ? -19.168 -9.741 13.981 1.00 0.00 110 GLY A C 9
ATOM 12535 O O . GLY A 1 24 ? -18.221 -9.648 14.761 1.00 0.00 110 GLY A O 9
ATOM 12539 N N . MET A 1 25 ? -19.293 -10.737 13.110 1.00 0.00 111 MET A N 9
ATOM 12540 C CA . MET A 1 25 ? -18.301 -11.801 13.019 1.00 0.00 111 MET A CA 9
ATOM 12541 C C . MET A 1 25 ? -17.158 -11.401 12.091 1.00 0.00 111 MET A C 9
ATOM 12542 O O . MET A 1 25 ? -15.985 -11.589 12.417 1.00 0.00 111 MET A O 9
ATOM 12556 N N . LEU A 1 26 ? -17.507 -10.849 10.934 1.00 0.00 112 LEU A N 9
ATOM 12557 C CA . LEU A 1 26 ? -16.510 -10.423 9.958 1.00 0.00 112 LEU A CA 9
ATOM 12558 C C . LEU A 1 26 ? -15.488 -9.488 10.597 1.00 0.00 112 LEU A C 9
ATOM 12559 O O . LEU A 1 26 ? -14.313 -9.491 10.229 1.00 0.00 112 LEU A O 9
ATOM 12575 N N . TYR A 1 27 ? -15.943 -8.690 11.557 1.00 0.00 113 TYR A N 9
ATOM 12576 C CA . TYR A 1 27 ? -15.068 -7.749 12.247 1.00 0.00 113 TYR A CA 9
ATOM 12577 C C . TYR A 1 27 ? -14.059 -8.486 13.122 1.00 0.00 113 TYR A C 9
ATOM 12578 O O . TYR A 1 27 ? -12.850 -8.382 12.915 1.00 0.00 113 TYR A O 9
ATOM 12596 N N . GLU A 1 28 ? -14.565 -9.230 14.100 1.00 0.00 114 GLU A N 9
ATOM 12597 C CA . GLU A 1 28 ? -13.708 -9.984 15.007 1.00 0.00 114 GLU A CA 9
ATOM 12598 C C . GLU A 1 28 ? -12.819 -10.955 14.235 1.00 0.00 114 GLU A C 9
ATOM 12599 O O . GLU A 1 28 ? -11.600 -10.973 14.412 1.00 0.00 114 GLU A O 9
ATOM 12611 N N . PHE A 1 29 ? -13.437 -11.760 13.378 1.00 0.00 115 PHE A N 9
ATOM 12612 C CA . PHE A 1 29 ? -12.703 -12.735 12.579 1.00 0.00 115 PHE A CA 9
ATOM 12613 C C . PHE A 1 29 ? -11.437 -12.116 11.994 1.00 0.00 115 PHE A C 9
ATOM 12614 O O . PHE A 1 29 ? -10.425 -12.794 11.817 1.00 0.00 115 PHE A O 9
ATOM 12631 N N . PHE A 1 30 ? -11.502 -10.823 11.695 1.00 0.00 116 PHE A N 9
ATOM 12632 C CA . PHE A 1 30 ? -10.362 -10.111 11.128 1.00 0.00 116 PHE A CA 9
ATOM 12633 C C . PHE A 1 30 ? -9.560 -9.411 12.221 1.00 0.00 116 PHE A C 9
ATOM 12634 O O . PHE A 1 30 ? -8.419 -9.779 12.502 1.00 0.00 116 PHE A O 9
ATOM 12651 N N . VAL A 1 31 ? -10.165 -8.399 12.835 1.00 0.00 117 VAL A N 9
ATOM 12652 C CA . VAL A 1 31 ? -9.508 -7.647 13.897 1.00 0.00 117 VAL A CA 9
ATOM 12653 C C . VAL A 1 31 ? -8.653 -8.559 14.769 1.00 0.00 117 VAL A C 9
ATOM 12654 O O . VAL A 1 31 ? -7.647 -8.132 15.335 1.00 0.00 117 VAL A O 9
ATOM 12667 N N . LYS A 1 32 ? -9.059 -9.820 14.873 1.00 0.00 118 LYS A N 9
ATOM 12668 C CA . LYS A 1 32 ? -8.330 -10.796 15.674 1.00 0.00 118 LYS A CA 9
ATOM 12669 C C . LYS A 1 32 ? -6.956 -11.076 15.073 1.00 0.00 118 LYS A C 9
ATOM 12670 O O . LYS A 1 32 ? -5.931 -10.883 15.726 1.00 0.00 118 LYS A O 9
ATOM 12689 N N . VAL A 1 33 ? -6.943 -11.530 13.824 1.00 0.00 119 VAL A N 9
ATOM 12690 C CA . VAL A 1 33 ? -5.695 -11.834 13.134 1.00 0.00 119 VAL A CA 9
ATOM 12691 C C . VAL A 1 33 ? -4.890 -10.566 12.870 1.00 0.00 119 VAL A C 9
ATOM 12692 O O . VAL A 1 33 ? -3.659 -10.587 12.878 1.00 0.00 119 VAL A O 9
ATOM 12705 N N . TYR A 1 34 ? -5.594 -9.464 12.637 1.00 0.00 120 TYR A N 9
ATOM 12706 C CA . TYR A 1 34 ? -4.945 -8.186 12.369 1.00 0.00 120 TYR A CA 9
ATOM 12707 C C . TYR A 1 34 ? -5.509 -7.089 13.267 1.00 0.00 120 TYR A C 9
ATOM 12708 O O . TYR A 1 34 ? -6.672 -6.699 13.159 1.00 0.00 120 TYR A O 9
ATOM 12726 N N . PRO A 1 35 ? -4.666 -6.578 14.176 1.00 0.00 121 PRO A N 9
ATOM 12727 C CA . PRO A 1 35 ? -5.056 -5.519 15.111 1.00 0.00 121 PRO A CA 9
ATOM 12728 C C . PRO A 1 35 ? -5.270 -4.180 14.414 1.00 0.00 121 PRO A C 9
ATOM 12729 O O . PRO A 1 35 ? -5.603 -3.182 15.053 1.00 0.00 121 PRO A O 9
ATOM 12740 N N . SER A 1 36 ? -5.077 -4.166 13.099 1.00 0.00 122 SER A N 9
ATOM 12741 C CA . SER A 1 36 ? -5.246 -2.948 12.315 1.00 0.00 122 SER A CA 9
ATOM 12742 C C . SER A 1 36 ? -6.544 -2.993 11.514 1.00 0.00 122 SER A C 9
ATOM 12743 O O . SER A 1 36 ? -6.611 -2.491 10.391 1.00 0.00 122 SER A O 9
ATOM 12751 N N . CYS A 1 37 ? -7.572 -3.597 12.100 1.00 0.00 123 CYS A N 9
ATOM 12752 C CA . CYS A 1 37 ? -8.869 -3.709 11.442 1.00 0.00 123 CYS A CA 9
ATOM 12753 C C . CYS A 1 37 ? -9.821 -2.621 11.927 1.00 0.00 123 CYS A C 9
ATOM 12754 O O . CYS A 1 37 ? -9.870 -2.311 13.118 1.00 0.00 123 CYS A O 9
ATOM 12762 N N . ARG A 1 38 ? -10.574 -2.043 10.998 1.00 0.00 124 ARG A N 9
ATOM 12763 C CA . ARG A 1 38 ? -11.522 -0.987 11.330 1.00 0.00 124 ARG A CA 9
ATOM 12764 C C . ARG A 1 38 ? -12.912 -1.564 11.581 1.00 0.00 124 ARG A C 9
ATOM 12765 O O . ARG A 1 38 ? -13.635 -1.107 12.466 1.00 0.00 124 ARG A O 9
ATOM 12786 N N . GLY A 1 39 ? -13.281 -2.571 10.794 1.00 0.00 125 GLY A N 9
ATOM 12787 C CA . GLY A 1 39 ? -14.583 -3.193 10.946 1.00 0.00 125 GLY A CA 9
ATOM 12788 C C . GLY A 1 39 ? -15.019 -3.937 9.700 1.00 0.00 125 GLY A C 9
ATOM 12789 O O . GLY A 1 39 ? -14.777 -3.485 8.582 1.00 0.00 125 GLY A O 9
ATOM 12793 N N . GLY A 1 40 ? -15.663 -5.084 9.892 1.00 0.00 126 GLY A N 9
ATOM 12794 C CA . GLY A 1 40 ? -16.121 -5.876 8.765 1.00 0.00 126 GLY A CA 9
ATOM 12795 C C . GLY A 1 40 ? -17.528 -5.511 8.335 1.00 0.00 126 GLY A C 9
ATOM 12796 O O . GLY A 1 40 ? -18.406 -5.298 9.171 1.00 0.00 126 GLY A O 9
ATOM 12800 N N . LYS A 1 41 ? -17.744 -5.436 7.026 1.00 0.00 127 LYS A N 9
ATOM 12801 C CA . LYS A 1 41 ? -19.054 -5.094 6.484 1.00 0.00 127 LYS A CA 9
ATOM 12802 C C . LYS A 1 41 ? -19.566 -6.196 5.562 1.00 0.00 127 LYS A C 9
ATOM 12803 O O . LYS A 1 41 ? -18.868 -6.624 4.643 1.00 0.00 127 LYS A O 9
ATOM 12822 N N . VAL A 1 42 ? -20.790 -6.650 5.813 1.00 0.00 128 VAL A N 9
ATOM 12823 C CA . VAL A 1 42 ? -21.396 -7.700 5.004 1.00 0.00 128 VAL A CA 9
ATOM 12824 C C . VAL A 1 42 ? -22.611 -7.177 4.246 1.00 0.00 128 VAL A C 9
ATOM 12825 O O . VAL A 1 42 ? -23.445 -6.465 4.804 1.00 0.00 128 VAL A O 9
ATOM 12838 N N . VAL A 1 43 ? -22.705 -7.537 2.970 1.00 0.00 129 VAL A N 9
ATOM 12839 C CA . VAL A 1 43 ? -23.819 -7.105 2.134 1.00 0.00 129 VAL A CA 9
ATOM 12840 C C . VAL A 1 43 ? -25.020 -8.029 2.300 1.00 0.00 129 VAL A C 9
ATOM 12841 O O . VAL A 1 43 ? -24.867 -9.235 2.500 1.00 0.00 129 VAL A O 9
ATOM 12854 N N . LEU A 1 44 ? -26.216 -7.457 2.213 1.00 0.00 130 LEU A N 9
ATOM 12855 C CA . LEU A 1 44 ? -27.446 -8.230 2.353 1.00 0.00 130 LEU A CA 9
ATOM 12856 C C . LEU A 1 44 ? -28.371 -7.999 1.162 1.00 0.00 130 LEU A C 9
ATOM 12857 O O . LEU A 1 44 ? -28.044 -7.247 0.245 1.00 0.00 130 LEU A O 9
ATOM 12873 N N . ASP A 1 45 ? -29.529 -8.650 1.186 1.00 0.00 131 ASP A N 9
ATOM 12874 C CA . ASP A 1 45 ? -30.505 -8.514 0.110 1.00 0.00 131 ASP A CA 9
ATOM 12875 C C . ASP A 1 45 ? -31.815 -7.935 0.634 1.00 0.00 131 ASP A C 9
ATOM 12876 O O . ASP A 1 45 ? -31.921 -7.581 1.808 1.00 0.00 131 ASP A O 9
ATOM 12885 N N . GLN A 1 46 ? -32.808 -7.843 -0.244 1.00 0.00 132 GLN A N 9
ATOM 12886 C CA . GLN A 1 46 ? -34.111 -7.305 0.131 1.00 0.00 132 GLN A CA 9
ATOM 12887 C C . GLN A 1 46 ? -34.501 -7.754 1.536 1.00 0.00 132 GLN A C 9
ATOM 12888 O O . GLN A 1 46 ? -34.686 -6.932 2.434 1.00 0.00 132 GLN A O 9
ATOM 12902 N N . THR A 1 47 ? -34.626 -9.065 1.720 1.00 0.00 133 THR A N 9
ATOM 12903 C CA . THR A 1 47 ? -34.996 -9.623 3.014 1.00 0.00 133 THR A CA 9
ATOM 12904 C C . THR A 1 47 ? -33.967 -9.267 4.081 1.00 0.00 133 THR A C 9
ATOM 12905 O O . THR A 1 47 ? -34.279 -9.228 5.270 1.00 0.00 133 THR A O 9
ATOM 12916 N N . GLY A 1 48 ? -32.737 -9.005 3.647 1.00 0.00 134 GLY A N 9
ATOM 12917 C CA . GLY A 1 48 ? -31.681 -8.655 4.579 1.00 0.00 134 GLY A CA 9
ATOM 12918 C C . GLY A 1 48 ? -30.701 -9.790 4.798 1.00 0.00 134 GLY A C 9
ATOM 12919 O O . GLY A 1 48 ? -29.792 -9.684 5.622 1.00 0.00 134 GLY A O 9
ATOM 12923 N N . VAL A 1 49 ? -30.885 -10.879 4.059 1.00 0.00 135 VAL A N 9
ATOM 12924 C CA . VAL A 1 49 ? -30.009 -12.039 4.177 1.00 0.00 135 VAL A CA 9
ATOM 12925 C C . VAL A 1 49 ? -28.684 -11.803 3.462 1.00 0.00 135 VAL A C 9
ATOM 12926 O O . VAL A 1 49 ? -28.636 -11.140 2.425 1.00 0.00 135 VAL A O 9
ATOM 12939 N N . SER A 1 50 ? -27.610 -12.349 4.022 1.00 0.00 136 SER A N 9
ATOM 12940 C CA . SER A 1 50 ? -26.282 -12.195 3.439 1.00 0.00 136 SER A CA 9
ATOM 12941 C C . SER A 1 50 ? -26.257 -12.703 2.001 1.00 0.00 136 SER A C 9
ATOM 12942 O O . SER A 1 50 ? -26.421 -13.896 1.749 1.00 0.00 136 SER A O 9
ATOM 12950 N N . LYS A 1 51 ? -26.051 -11.787 1.060 1.00 0.00 137 LYS A N 9
ATOM 12951 C CA . LYS A 1 51 ? -26.003 -12.139 -0.354 1.00 0.00 137 LYS A CA 9
ATOM 12952 C C . LYS A 1 51 ? -24.936 -13.198 -0.615 1.00 0.00 137 LYS A C 9
ATOM 12953 O O . LYS A 1 51 ? -25.079 -14.029 -1.510 1.00 0.00 137 LYS A O 9
ATOM 12972 N N . GLY A 1 52 ? -23.867 -13.161 0.175 1.00 0.00 138 GLY A N 9
ATOM 12973 C CA . GLY A 1 52 ? -22.792 -14.123 0.013 1.00 0.00 138 GLY A CA 9
ATOM 12974 C C . GLY A 1 52 ? -21.446 -13.458 -0.201 1.00 0.00 138 GLY A C 9
ATOM 12975 O O . GLY A 1 52 ? -20.501 -14.092 -0.671 1.00 0.00 138 GLY A O 9
ATOM 12979 N N . TYR A 1 53 ? -21.359 -12.179 0.144 1.00 0.00 139 TYR A N 9
ATOM 12980 C CA . TYR A 1 53 ? -20.120 -11.427 -0.017 1.00 0.00 139 TYR A CA 9
ATOM 12981 C C . TYR A 1 53 ? -20.143 -10.154 0.824 1.00 0.00 139 TYR A C 9
ATOM 12982 O O . TYR A 1 53 ? -21.153 -9.823 1.444 1.00 0.00 139 TYR A O 9
ATOM 13000 N N . GLY A 1 54 ? -19.020 -9.442 0.839 1.00 0.00 140 GLY A N 9
ATOM 13001 C CA . GLY A 1 54 ? -18.930 -8.213 1.606 1.00 0.00 140 GLY A CA 9
ATOM 13002 C C . GLY A 1 54 ? -17.583 -7.534 1.457 1.00 0.00 140 GLY A C 9
ATOM 13003 O O . GLY A 1 54 ? -16.833 -7.824 0.525 1.00 0.00 140 GLY A O 9
ATOM 13007 N N . PHE A 1 55 ? -17.276 -6.625 2.377 1.00 0.00 141 PHE A N 9
ATOM 13008 C CA . PHE A 1 55 ? -16.011 -5.900 2.343 1.00 0.00 141 PHE A CA 9
ATOM 13009 C C . PHE A 1 55 ? -15.612 -5.438 3.741 1.00 0.00 141 PHE A C 9
ATOM 13010 O O . PHE A 1 55 ? -16.464 -5.108 4.566 1.00 0.00 141 PHE A O 9
ATOM 13027 N N . VAL A 1 56 ? -14.308 -5.417 4.001 1.00 0.00 142 VAL A N 9
ATOM 13028 C CA . VAL A 1 56 ? -13.794 -4.995 5.298 1.00 0.00 142 VAL A CA 9
ATOM 13029 C C . VAL A 1 56 ? -12.936 -3.741 5.168 1.00 0.00 142 VAL A C 9
ATOM 13030 O O . VAL A 1 56 ? -12.801 -3.178 4.082 1.00 0.00 142 VAL A O 9
ATOM 13043 N N . LYS A 1 57 ? -12.356 -3.309 6.283 1.00 0.00 143 LYS A N 9
ATOM 13044 C CA . LYS A 1 57 ? -11.508 -2.123 6.295 1.00 0.00 143 LYS A CA 9
ATOM 13045 C C . LYS A 1 57 ? -10.342 -2.298 7.262 1.00 0.00 143 LYS A C 9
ATOM 13046 O O . LYS A 1 57 ? -10.404 -3.110 8.186 1.00 0.00 143 LYS A O 9
ATOM 13065 N N . PHE A 1 58 ? -9.279 -1.530 7.045 1.00 0.00 144 PHE A N 9
ATOM 13066 C CA . PHE A 1 58 ? -8.098 -1.600 7.898 1.00 0.00 144 PHE A CA 9
ATOM 13067 C C . PHE A 1 58 ? -7.435 -0.232 8.022 1.00 0.00 144 PHE A C 9
ATOM 13068 O O . PHE A 1 58 ? -7.678 0.665 7.213 1.00 0.00 144 PHE A O 9
ATOM 13085 N N . THR A 1 59 ? -6.596 -0.077 9.041 1.00 0.00 145 THR A N 9
ATOM 13086 C CA . THR A 1 59 ? -5.898 1.181 9.273 1.00 0.00 145 THR A CA 9
ATOM 13087 C C . THR A 1 59 ? -4.501 1.156 8.662 1.00 0.00 145 THR A C 9
ATOM 13088 O O . THR A 1 59 ? -3.971 2.192 8.260 1.00 0.00 145 THR A O 9
ATOM 13099 N N . ASP A 1 60 ? -3.911 -0.032 8.596 1.00 0.00 146 ASP A N 9
ATOM 13100 C CA . ASP A 1 60 ? -2.575 -0.191 8.033 1.00 0.00 146 ASP A CA 9
ATOM 13101 C C . ASP A 1 60 ? -2.626 -0.990 6.734 1.00 0.00 146 ASP A C 9
ATOM 13102 O O . ASP A 1 60 ? -3.285 -2.026 6.658 1.00 0.00 146 ASP A O 9
ATOM 13111 N N . GLU A 1 61 ? -1.925 -0.500 5.716 1.00 0.00 147 GLU A N 9
ATOM 13112 C CA . GLU A 1 61 ? -1.892 -1.169 4.420 1.00 0.00 147 GLU A CA 9
ATOM 13113 C C . GLU A 1 61 ? -1.014 -2.415 4.474 1.00 0.00 147 GLU A C 9
ATOM 13114 O O . GLU A 1 61 ? -1.295 -3.416 3.812 1.00 0.00 147 GLU A O 9
ATOM 13126 N N . LEU A 1 62 ? 0.051 -2.348 5.265 1.00 0.00 148 LEU A N 9
ATOM 13127 C CA . LEU A 1 62 ? 0.972 -3.471 5.405 1.00 0.00 148 LEU A CA 9
ATOM 13128 C C . LEU A 1 62 ? 0.224 -4.745 5.785 1.00 0.00 148 LEU A C 9
ATOM 13129 O O . LEU A 1 62 ? 0.527 -5.826 5.282 1.00 0.00 148 LEU A O 9
ATOM 13145 N N . GLU A 1 63 ? -0.755 -4.607 6.674 1.00 0.00 149 GLU A N 9
ATOM 13146 C CA . GLU A 1 63 ? -1.546 -5.748 7.119 1.00 0.00 149 GLU A CA 9
ATOM 13147 C C . GLU A 1 63 ? -2.634 -6.085 6.103 1.00 0.00 149 GLU A C 9
ATOM 13148 O O . GLU A 1 63 ? -2.899 -7.255 5.829 1.00 0.00 149 GLU A O 9
ATOM 13160 N N . GLN A 1 64 ? -3.260 -5.052 5.550 1.00 0.00 150 GLN A N 9
ATOM 13161 C CA . GLN A 1 64 ? -4.319 -5.238 4.566 1.00 0.00 150 GLN A CA 9
ATOM 13162 C C . GLN A 1 64 ? -3.959 -6.347 3.582 1.00 0.00 150 GLN A C 9
ATOM 13163 O O . GLN A 1 64 ? -4.766 -7.235 3.307 1.00 0.00 150 GLN A O 9
ATOM 13177 N N . LYS A 1 65 ? -2.741 -6.289 3.053 1.00 0.00 151 LYS A N 9
ATOM 13178 C CA . LYS A 1 65 ? -2.272 -7.288 2.100 1.00 0.00 151 LYS A CA 9
ATOM 13179 C C . LYS A 1 65 ? -2.012 -8.621 2.793 1.00 0.00 151 LYS A C 9
ATOM 13180 O O . LYS A 1 65 ? -2.585 -9.646 2.424 1.00 0.00 151 LYS A O 9
ATOM 13199 N N . ARG A 1 66 ? -1.145 -8.599 3.800 1.00 0.00 152 ARG A N 9
ATOM 13200 C CA . ARG A 1 66 ? -0.809 -9.807 4.545 1.00 0.00 152 ARG A CA 9
ATOM 13201 C C . ARG A 1 66 ? -2.041 -10.686 4.741 1.00 0.00 152 ARG A C 9
ATOM 13202 O O . ARG A 1 66 ? -1.944 -11.912 4.759 1.00 0.00 152 ARG A O 9
ATOM 13223 N N . ALA A 1 67 ? -3.198 -10.049 4.887 1.00 0.00 153 ALA A N 9
ATOM 13224 C CA . ALA A 1 67 ? -4.449 -10.772 5.079 1.00 0.00 153 ALA A CA 9
ATOM 13225 C C . ALA A 1 67 ? -4.924 -11.404 3.775 1.00 0.00 153 ALA A C 9
ATOM 13226 O O . ALA A 1 67 ? -5.362 -12.555 3.754 1.00 0.00 153 ALA A O 9
ATOM 13233 N N . LEU A 1 68 ? -4.836 -10.644 2.689 1.00 0.00 154 LEU A N 9
ATOM 13234 C CA . LEU A 1 68 ? -5.258 -11.130 1.379 1.00 0.00 154 LEU A CA 9
ATOM 13235 C C . LEU A 1 68 ? -4.676 -12.511 1.098 1.00 0.00 154 LEU A C 9
ATOM 13236 O O . LEU A 1 68 ? -5.340 -13.370 0.515 1.00 0.00 154 LEU A O 9
ATOM 13252 N N . THR A 1 69 ? -3.432 -12.721 1.517 1.00 0.00 155 THR A N 9
ATOM 13253 C CA . THR A 1 69 ? -2.761 -13.998 1.311 1.00 0.00 155 THR A CA 9
ATOM 13254 C C . THR A 1 69 ? -2.963 -14.924 2.505 1.00 0.00 155 THR A C 9
ATOM 13255 O O . THR A 1 69 ? -3.273 -16.104 2.341 1.00 0.00 155 THR A O 9
ATOM 13266 N N . GLU A 1 70 ? -2.787 -14.382 3.705 1.00 0.00 156 GLU A N 9
ATOM 13267 C CA . GLU A 1 70 ? -2.950 -15.161 4.927 1.00 0.00 156 GLU A CA 9
ATOM 13268 C C . GLU A 1 70 ? -4.411 -15.554 5.130 1.00 0.00 156 GLU A C 9
ATOM 13269 O O . GLU A 1 70 ? -4.749 -16.738 5.147 1.00 0.00 156 GLU A O 9
ATOM 13281 N N . CYS A 1 71 ? -5.270 -14.554 5.285 1.00 0.00 157 CYS A N 9
ATOM 13282 C CA . CYS A 1 71 ? -6.695 -14.794 5.488 1.00 0.00 157 CYS A CA 9
ATOM 13283 C C . CYS A 1 71 ? -7.335 -15.367 4.228 1.00 0.00 157 CYS A C 9
ATOM 13284 O O . CYS A 1 71 ? -8.522 -15.692 4.217 1.00 0.00 157 CYS A O 9
ATOM 13292 N N . GLN A 1 72 ? -6.541 -15.486 3.169 1.00 0.00 158 GLN A N 9
ATOM 13293 C CA . GLN A 1 72 ? -7.032 -16.018 1.903 1.00 0.00 158 GLN A CA 9
ATOM 13294 C C . GLN A 1 72 ? -7.871 -17.272 2.128 1.00 0.00 158 GLN A C 9
ATOM 13295 O O . GLN A 1 72 ? -7.535 -18.115 2.958 1.00 0.00 158 GLN A O 9
ATOM 13309 N N . GLY A 1 73 ? -8.966 -17.387 1.382 1.00 0.00 159 GLY A N 9
ATOM 13310 C CA . GLY A 1 73 ? -9.836 -18.541 1.516 1.00 0.00 159 GLY A CA 9
ATOM 13311 C C . GLY A 1 73 ? -10.095 -18.907 2.963 1.00 0.00 159 GLY A C 9
ATOM 13312 O O . GLY A 1 73 ? -10.228 -20.084 3.298 1.00 0.00 159 GLY A O 9
ATOM 13316 N N . ALA A 1 74 ? -10.164 -17.898 3.825 1.00 0.00 160 ALA A N 9
ATOM 13317 C CA . ALA A 1 74 ? -10.408 -18.120 5.245 1.00 0.00 160 ALA A CA 9
ATOM 13318 C C . ALA A 1 74 ? -11.687 -18.922 5.463 1.00 0.00 160 ALA A C 9
ATOM 13319 O O . ALA A 1 74 ? -12.786 -18.444 5.184 1.00 0.00 160 ALA A O 9
ATOM 13326 N N . VAL A 1 75 ? -11.535 -20.145 5.961 1.00 0.00 161 VAL A N 9
ATOM 13327 C CA . VAL A 1 75 ? -12.678 -21.013 6.217 1.00 0.00 161 VAL A CA 9
ATOM 13328 C C . VAL A 1 75 ? -13.242 -20.782 7.614 1.00 0.00 161 VAL A C 9
ATOM 13329 O O . VAL A 1 75 ? -14.444 -20.913 7.839 1.00 0.00 161 VAL A O 9
ATOM 13342 N N . GLY A 1 76 ? -12.364 -20.437 8.552 1.00 0.00 162 GLY A N 9
ATOM 13343 C CA . GLY A 1 76 ? -12.793 -20.193 9.916 1.00 0.00 162 GLY A CA 9
ATOM 13344 C C . GLY A 1 76 ? -14.077 -19.390 9.985 1.00 0.00 162 GLY A C 9
ATOM 13345 O O . GLY A 1 76 ? -14.922 -19.628 10.849 1.00 0.00 162 GLY A O 9
ATOM 13349 N N . LEU A 1 77 ? -14.225 -18.435 9.073 1.00 0.00 163 LEU A N 9
ATOM 13350 C CA . LEU A 1 77 ? -15.415 -17.592 9.035 1.00 0.00 163 LEU A CA 9
ATOM 13351 C C . LEU A 1 77 ? -16.495 -18.214 8.154 1.00 0.00 163 LEU A C 9
ATOM 13352 O O . LEU A 1 77 ? -16.305 -18.388 6.951 1.00 0.00 163 LEU A O 9
ATOM 13368 N N . GLY A 1 78 ? -17.630 -18.545 8.763 1.00 0.00 164 GLY A N 9
ATOM 13369 C CA . GLY A 1 78 ? -18.723 -19.142 8.019 1.00 0.00 164 GLY A CA 9
ATOM 13370 C C . GLY A 1 78 ? -18.399 -20.541 7.533 1.00 0.00 164 GLY A C 9
ATOM 13371 O O . GLY A 1 78 ? -17.232 -20.885 7.346 1.00 0.00 164 GLY A O 9
ATOM 13375 N N . SER A 1 79 ? -19.434 -21.350 7.330 1.00 0.00 165 SER A N 9
ATOM 13376 C CA . SER A 1 79 ? -19.253 -22.721 6.868 1.00 0.00 165 SER A CA 9
ATOM 13377 C C . SER A 1 79 ? -18.464 -22.755 5.563 1.00 0.00 165 SER A C 9
ATOM 13378 O O . SER A 1 79 ? -17.812 -23.749 5.243 1.00 0.00 165 SER A O 9
ATOM 13386 N N . LYS A 1 80 ? -18.529 -21.661 4.812 1.00 0.00 166 LYS A N 9
ATOM 13387 C CA . LYS A 1 80 ? -17.821 -21.563 3.541 1.00 0.00 166 LYS A CA 9
ATOM 13388 C C . LYS A 1 80 ? -16.632 -20.614 3.653 1.00 0.00 166 LYS A C 9
ATOM 13389 O O . LYS A 1 80 ? -16.603 -19.712 4.490 1.00 0.00 166 LYS A O 9
ATOM 13408 N N . PRO A 1 81 ? -15.627 -20.819 2.788 1.00 0.00 167 PRO A N 9
ATOM 13409 C CA . PRO A 1 81 ? -14.417 -19.991 2.769 1.00 0.00 167 PRO A CA 9
ATOM 13410 C C . PRO A 1 81 ? -14.691 -18.577 2.267 1.00 0.00 167 PRO A C 9
ATOM 13411 O O . PRO A 1 81 ? -15.795 -18.270 1.818 1.00 0.00 167 PRO A O 9
ATOM 13422 N N . VAL A 1 82 ? -13.678 -17.720 2.346 1.00 0.00 168 VAL A N 9
ATOM 13423 C CA . VAL A 1 82 ? -13.809 -16.339 1.898 1.00 0.00 168 VAL A CA 9
ATOM 13424 C C . VAL A 1 82 ? -12.716 -15.979 0.898 1.00 0.00 168 VAL A C 9
ATOM 13425 O O . VAL A 1 82 ? -11.529 -16.166 1.166 1.00 0.00 168 VAL A O 9
ATOM 13438 N N . ARG A 1 83 ? -13.125 -15.462 -0.256 1.00 0.00 169 ARG A N 9
ATOM 13439 C CA . ARG A 1 83 ? -12.181 -15.077 -1.298 1.00 0.00 169 ARG A CA 9
ATOM 13440 C C . ARG A 1 83 ? -11.800 -13.605 -1.169 1.00 0.00 169 ARG A C 9
ATOM 13441 O O . ARG A 1 83 ? -12.565 -12.718 -1.551 1.00 0.00 169 ARG A O 9
ATOM 13462 N N . LEU A 1 84 ? -10.613 -13.352 -0.628 1.00 0.00 170 LEU A N 9
ATOM 13463 C CA . LEU A 1 84 ? -10.130 -11.987 -0.448 1.00 0.00 170 LEU A CA 9
ATOM 13464 C C . LEU A 1 84 ? -9.641 -11.404 -1.769 1.00 0.00 170 LEU A C 9
ATOM 13465 O O . LEU A 1 84 ? -9.161 -12.130 -2.640 1.00 0.00 170 LEU A O 9
ATOM 13481 N N . SER A 1 85 ? -9.764 -10.088 -1.911 1.00 0.00 171 SER A N 9
ATOM 13482 C CA . SER A 1 85 ? -9.336 -9.407 -3.127 1.00 0.00 171 SER A CA 9
ATOM 13483 C C . SER A 1 85 ? -9.086 -7.925 -2.861 1.00 0.00 171 SER A C 9
ATOM 13484 O O . SER A 1 85 ? -9.325 -7.432 -1.759 1.00 0.00 171 SER A O 9
ATOM 13492 N N . VAL A 1 86 ? -8.603 -7.221 -3.879 1.00 0.00 172 VAL A N 9
ATOM 13493 C CA . VAL A 1 86 ? -8.321 -5.795 -3.757 1.00 0.00 172 VAL A CA 9
ATOM 13494 C C . VAL A 1 86 ? -9.370 -4.963 -4.485 1.00 0.00 172 VAL A C 9
ATOM 13495 O O . VAL A 1 86 ? -9.336 -4.835 -5.709 1.00 0.00 172 VAL A O 9
ATOM 13508 N N . ALA A 1 87 ? -10.302 -4.398 -3.725 1.00 0.00 173 ALA A N 9
ATOM 13509 C CA . ALA A 1 87 ? -11.360 -3.575 -4.297 1.00 0.00 173 ALA A CA 9
ATOM 13510 C C . ALA A 1 87 ? -10.835 -2.198 -4.686 1.00 0.00 173 ALA A C 9
ATOM 13511 O O . ALA A 1 87 ? -9.699 -1.844 -4.368 1.00 0.00 173 ALA A O 9
ATOM 13518 N N . ILE A 1 88 ? -11.668 -1.425 -5.375 1.00 0.00 174 ILE A N 9
ATOM 13519 C CA . ILE A 1 88 ? -11.286 -0.086 -5.807 1.00 0.00 174 ILE A CA 9
ATOM 13520 C C . ILE A 1 88 ? -12.391 0.922 -5.511 1.00 0.00 174 ILE A C 9
ATOM 13521 O O . ILE A 1 88 ? -13.532 0.778 -5.952 1.00 0.00 174 ILE A O 9
ATOM 13537 N N . PRO A 1 89 ? -12.047 1.970 -4.748 1.00 0.00 175 PRO A N 9
ATOM 13538 C CA . PRO A 1 89 ? -12.996 3.025 -4.378 1.00 0.00 175 PRO A CA 9
ATOM 13539 C C . PRO A 1 89 ? -13.388 3.895 -5.568 1.00 0.00 175 PRO A C 9
ATOM 13540 O O . PRO A 1 89 ? -12.868 4.997 -5.743 1.00 0.00 175 PRO A O 9
ATOM 13551 N N . LYS A 1 90 ? -14.310 3.393 -6.383 1.00 0.00 176 LYS A N 9
ATOM 13552 C CA . LYS A 1 90 ? -14.774 4.125 -7.556 1.00 0.00 176 LYS A CA 9
ATOM 13553 C C . LYS A 1 90 ? -13.647 4.956 -8.160 1.00 0.00 176 LYS A C 9
ATOM 13554 O O . LYS A 1 90 ? -13.871 6.067 -8.639 1.00 0.00 176 LYS A O 9
ATOM 13573 N N . ALA A 1 91 ? -12.436 4.409 -8.136 1.00 0.00 177 ALA A N 9
ATOM 13574 C CA . ALA A 1 91 ? -11.275 5.099 -8.684 1.00 0.00 177 ALA A CA 9
ATOM 13575 C C . ALA A 1 91 ? -11.497 5.470 -10.147 1.00 0.00 177 ALA A C 9
ATOM 13576 O O . ALA A 1 91 ? -11.461 6.645 -10.512 1.00 0.00 177 ALA A O 9
ATOM 13583 N N . SER A 1 92 ? -11.727 4.460 -10.980 1.00 0.00 178 SER A N 9
ATOM 13584 C CA . SER A 1 92 ? -11.951 4.680 -12.404 1.00 0.00 178 SER A CA 9
ATOM 13585 C C . SER A 1 92 ? -13.403 5.062 -12.673 1.00 0.00 178 SER A C 9
ATOM 13586 O O . SER A 1 92 ? -14.325 4.327 -12.319 1.00 0.00 178 SER A O 9
ATOM 13594 N N . ARG A 1 93 ? -13.598 6.216 -13.302 1.00 0.00 179 ARG A N 9
ATOM 13595 C CA . ARG A 1 93 ? -14.937 6.698 -13.618 1.00 0.00 179 ARG A CA 9
ATOM 13596 C C . ARG A 1 93 ? -15.325 6.328 -15.047 1.00 0.00 179 ARG A C 9
ATOM 13597 O O . ARG A 1 93 ? -14.463 6.116 -15.900 1.00 0.00 179 ARG A O 9
ATOM 13618 N N . VAL A 1 94 ? -16.627 6.250 -15.300 1.00 0.00 180 VAL A N 9
ATOM 13619 C CA . VAL A 1 94 ? -17.130 5.906 -16.625 1.00 0.00 180 VAL A CA 9
ATOM 13620 C C . VAL A 1 94 ? -18.069 6.984 -17.153 1.00 0.00 180 VAL A C 9
ATOM 13621 O O . VAL A 1 94 ? -18.825 7.592 -16.394 1.00 0.00 180 VAL A O 9
ATOM 13634 N N . LYS A 1 95 ? -18.019 7.217 -18.461 1.00 0.00 181 LYS A N 9
ATOM 13635 C CA . LYS A 1 95 ? -18.866 8.220 -19.093 1.00 0.00 181 LYS A CA 9
ATOM 13636 C C . LYS A 1 95 ? -19.730 7.594 -20.183 1.00 0.00 181 LYS A C 9
ATOM 13637 O O . LYS A 1 95 ? -19.362 7.560 -21.358 1.00 0.00 181 LYS A O 9
ATOM 13656 N N . PRO A 1 96 ? -20.907 7.087 -19.788 1.00 0.00 182 PRO A N 9
ATOM 13657 C CA . PRO A 1 96 ? -21.849 6.455 -20.717 1.00 0.00 182 PRO A CA 9
ATOM 13658 C C . PRO A 1 96 ? -22.489 7.460 -21.667 1.00 0.00 182 PRO A C 9
ATOM 13659 O O . PRO A 1 96 ? -23.284 8.303 -21.252 1.00 0.00 182 PRO A O 9
ATOM 13670 N N . VAL A 1 97 ? -22.139 7.366 -22.946 1.00 0.00 183 VAL A N 9
ATOM 13671 C CA . VAL A 1 97 ? -22.681 8.267 -23.956 1.00 0.00 183 VAL A CA 9
ATOM 13672 C C . VAL A 1 97 ? -24.198 8.140 -24.048 1.00 0.00 183 VAL A C 9
ATOM 13673 O O . VAL A 1 97 ? -24.716 7.175 -24.609 1.00 0.00 183 VAL A O 9
ATOM 13686 N N . GLU A 1 98 ? -24.903 9.121 -23.495 1.00 0.00 184 GLU A N 9
ATOM 13687 C CA . GLU A 1 98 ? -26.361 9.119 -23.515 1.00 0.00 184 GLU A CA 9
ATOM 13688 C C . GLU A 1 98 ? -26.887 9.484 -24.900 1.00 0.00 184 GLU A C 9
ATOM 13689 O O . GLU A 1 98 ? -26.315 10.327 -25.590 1.00 0.00 184 GLU A O 9
ATOM 13701 N N . SER A 1 99 ? -27.980 8.842 -25.299 1.00 0.00 185 SER A N 9
ATOM 13702 C CA . SER A 1 99 ? -28.582 9.096 -26.603 1.00 0.00 185 SER A CA 9
ATOM 13703 C C . SER A 1 99 ? -30.104 9.099 -26.508 1.00 0.00 185 SER A C 9
ATOM 13704 O O . SER A 1 99 ? -30.683 8.491 -25.609 1.00 0.00 185 SER A O 9
ATOM 13712 N N . GLY A 1 100 ? -30.748 9.791 -27.444 1.00 0.00 186 GLY A N 9
ATOM 13713 C CA . GLY A 1 100 ? -32.198 9.862 -27.448 1.00 0.00 186 GLY A CA 9
ATOM 13714 C C . GLY A 1 100 ? -32.725 10.888 -28.432 1.00 0.00 186 GLY A C 9
ATOM 13715 O O . GLY A 1 100 ? -32.110 11.928 -28.666 1.00 0.00 186 GLY A O 9
ATOM 13719 N N . PRO A 1 101 ? -33.890 10.596 -29.028 1.00 0.00 187 PRO A N 9
ATOM 13720 C CA . PRO A 1 101 ? -34.525 11.488 -30.003 1.00 0.00 187 PRO A CA 9
ATOM 13721 C C . PRO A 1 101 ? -35.061 12.763 -29.360 1.00 0.00 187 PRO A C 9
ATOM 13722 O O . PRO A 1 101 ? -35.829 12.709 -28.399 1.00 0.00 187 PRO A O 9
ATOM 13733 N N . SER A 1 102 ? -34.651 13.908 -29.896 1.00 0.00 188 SER A N 9
ATOM 13734 C CA . SER A 1 102 ? -35.088 15.197 -29.372 1.00 0.00 188 SER A CA 9
ATOM 13735 C C . SER A 1 102 ? -35.109 16.252 -30.473 1.00 0.00 188 SER A C 9
ATOM 13736 O O . SER A 1 102 ? -34.101 16.493 -31.137 1.00 0.00 188 SER A O 9
ATOM 13744 N N . SER A 1 103 ? -36.267 16.878 -30.661 1.00 0.00 189 SER A N 9
ATOM 13745 C CA . SER A 1 103 ? -36.423 17.905 -31.684 1.00 0.00 189 SER A CA 9
ATOM 13746 C C . SER A 1 103 ? -35.155 18.744 -31.809 1.00 0.00 189 SER A C 9
ATOM 13747 O O . SER A 1 103 ? -34.706 19.052 -32.913 1.00 0.00 189 SER A O 9
ATOM 13755 N N . GLY A 1 104 ? -34.581 19.112 -30.668 1.00 0.00 190 GLY A N 9
ATOM 13756 C CA . GLY A 1 104 ? -33.370 19.912 -30.670 1.00 0.00 190 GLY A CA 9
ATOM 13757 C C . GLY A 1 104 ? -33.515 21.185 -29.859 1.00 0.00 190 GLY A C 9
ATOM 13758 O O . GLY A 1 104 ? -33.712 22.265 -30.416 1.00 0.00 190 GLY A O 9
ATOM 13762 N N . GLY A 1 1 ? 3.144 3.040 -0.323 1.00 0.00 87 GLY A N 10
ATOM 13763 C CA . GLY A 1 1 ? 3.179 4.342 -0.964 1.00 0.00 87 GLY A CA 10
ATOM 13764 C C . GLY A 1 1 ? 2.392 5.386 -0.197 1.00 0.00 87 GLY A C 10
ATOM 13765 O O . GLY A 1 1 ? 1.483 5.054 0.564 1.00 0.00 87 GLY A O 10
ATOM 13769 N N . SER A 1 2 ? 2.743 6.653 -0.396 1.00 0.00 88 SER A N 10
ATOM 13770 C CA . SER A 1 2 ? 2.066 7.749 0.287 1.00 0.00 88 SER A CA 10
ATOM 13771 C C . SER A 1 2 ? 0.696 8.011 -0.331 1.00 0.00 88 SER A C 10
ATOM 13772 O O . SER A 1 2 ? 0.552 8.054 -1.553 1.00 0.00 88 SER A O 10
ATOM 13780 N N . SER A 1 3 ? -0.308 8.185 0.523 1.00 0.00 89 SER A N 10
ATOM 13781 C CA . SER A 1 3 ? -1.668 8.438 0.062 1.00 0.00 89 SER A CA 10
ATOM 13782 C C . SER A 1 3 ? -1.765 9.799 -0.621 1.00 0.00 89 SER A C 10
ATOM 13783 O O . SER A 1 3 ? -2.231 9.904 -1.755 1.00 0.00 89 SER A O 10
ATOM 13791 N N . GLY A 1 4 ? -1.322 10.839 0.078 1.00 0.00 90 GLY A N 10
ATOM 13792 C CA . GLY A 1 4 ? -1.367 12.179 -0.476 1.00 0.00 90 GLY A CA 10
ATOM 13793 C C . GLY A 1 4 ? -2.672 12.889 -0.172 1.00 0.00 90 GLY A C 10
ATOM 13794 O O . GLY A 1 4 ? -3.020 13.091 0.992 1.00 0.00 90 GLY A O 10
ATOM 13798 N N . SER A 1 5 ? -3.396 13.269 -1.220 1.00 0.00 91 SER A N 10
ATOM 13799 C CA . SER A 1 5 ? -4.667 13.965 -1.059 1.00 0.00 91 SER A CA 10
ATOM 13800 C C . SER A 1 5 ? -5.761 13.001 -0.610 1.00 0.00 91 SER A C 10
ATOM 13801 O O . SER A 1 5 ? -6.505 13.283 0.329 1.00 0.00 91 SER A O 10
ATOM 13809 N N . SER A 1 6 ? -5.852 11.861 -1.288 1.00 0.00 92 SER A N 10
ATOM 13810 C CA . SER A 1 6 ? -6.857 10.856 -0.962 1.00 0.00 92 SER A CA 10
ATOM 13811 C C . SER A 1 6 ? -6.629 10.293 0.437 1.00 0.00 92 SER A C 10
ATOM 13812 O O . SER A 1 6 ? -5.574 9.730 0.727 1.00 0.00 92 SER A O 10
ATOM 13820 N N . GLY A 1 7 ? -7.627 10.450 1.301 1.00 0.00 93 GLY A N 10
ATOM 13821 C CA . GLY A 1 7 ? -7.516 9.953 2.660 1.00 0.00 93 GLY A CA 10
ATOM 13822 C C . GLY A 1 7 ? -7.026 8.520 2.715 1.00 0.00 93 GLY A C 10
ATOM 13823 O O . GLY A 1 7 ? -7.323 7.706 1.841 1.00 0.00 93 GLY A O 10
ATOM 13827 N N . PRO A 1 8 ? -6.254 8.194 3.763 1.00 0.00 94 PRO A N 10
ATOM 13828 C CA . PRO A 1 8 ? -5.704 6.849 3.953 1.00 0.00 94 PRO A CA 10
ATOM 13829 C C . PRO A 1 8 ? -6.780 5.827 4.303 1.00 0.00 94 PRO A C 10
ATOM 13830 O O . PRO A 1 8 ? -7.330 5.843 5.403 1.00 0.00 94 PRO A O 10
ATOM 13841 N N . GLU A 1 9 ? -7.076 4.938 3.358 1.00 0.00 95 GLU A N 10
ATOM 13842 C CA . GLU A 1 9 ? -8.087 3.909 3.568 1.00 0.00 95 GLU A CA 10
ATOM 13843 C C . GLU A 1 9 ? -7.698 2.612 2.864 1.00 0.00 95 GLU A C 10
ATOM 13844 O O . GLU A 1 9 ? -7.108 2.633 1.783 1.00 0.00 95 GLU A O 10
ATOM 13856 N N . TYR A 1 10 ? -8.031 1.486 3.484 1.00 0.00 96 TYR A N 10
ATOM 13857 C CA . TYR A 1 10 ? -7.715 0.180 2.919 1.00 0.00 96 TYR A CA 10
ATOM 13858 C C . TYR A 1 10 ? -8.864 -0.800 3.136 1.00 0.00 96 TYR A C 10
ATOM 13859 O O . TYR A 1 10 ? -9.093 -1.269 4.251 1.00 0.00 96 TYR A O 10
ATOM 13877 N N . SER A 1 11 ? -9.583 -1.106 2.060 1.00 0.00 97 SER A N 10
ATOM 13878 C CA . SER A 1 11 ? -10.710 -2.028 2.132 1.00 0.00 97 SER A CA 10
ATOM 13879 C C . SER A 1 11 ? -10.445 -3.276 1.295 1.00 0.00 97 SER A C 10
ATOM 13880 O O . SER A 1 11 ? -9.853 -3.201 0.217 1.00 0.00 97 SER A O 10
ATOM 13888 N N . LEU A 1 12 ? -10.888 -4.423 1.798 1.00 0.00 98 LEU A N 10
ATOM 13889 C CA . LEU A 1 12 ? -10.700 -5.689 1.098 1.00 0.00 98 LEU A CA 10
ATOM 13890 C C . LEU A 1 12 ? -12.041 -6.291 0.692 1.00 0.00 98 LEU A C 10
ATOM 13891 O O . LEU A 1 12 ? -13.045 -6.118 1.382 1.00 0.00 98 LEU A O 10
ATOM 13907 N N . PHE A 1 13 ? -12.049 -6.999 -0.433 1.00 0.00 99 PHE A N 10
ATOM 13908 C CA . PHE A 1 13 ? -13.266 -7.628 -0.931 1.00 0.00 99 PHE A CA 10
ATOM 13909 C C . PHE A 1 13 ? -13.365 -9.074 -0.454 1.00 0.00 99 PHE A C 10
ATOM 13910 O O . PHE A 1 13 ? -12.388 -9.821 -0.493 1.00 0.00 99 PHE A O 10
ATOM 13927 N N . VAL A 1 14 ? -14.554 -9.462 -0.004 1.00 0.00 100 VAL A N 10
ATOM 13928 C CA . VAL A 1 14 ? -14.783 -10.818 0.480 1.00 0.00 100 VAL A CA 10
ATOM 13929 C C . VAL A 1 14 ? -16.000 -11.444 -0.192 1.00 0.00 100 VAL A C 10
ATOM 13930 O O . VAL A 1 14 ? -17.018 -10.783 -0.395 1.00 0.00 100 VAL A O 10
ATOM 13943 N N . GLY A 1 15 ? -15.888 -12.723 -0.535 1.00 0.00 101 GLY A N 10
ATOM 13944 C CA . GLY A 1 15 ? -16.987 -13.418 -1.180 1.00 0.00 101 GLY A CA 10
ATOM 13945 C C . GLY A 1 15 ? -17.274 -14.764 -0.546 1.00 0.00 101 GLY A C 10
ATOM 13946 O O . GLY A 1 15 ? -16.514 -15.234 0.301 1.00 0.00 101 GLY A O 10
ATOM 13950 N N . ASP A 1 16 ? -18.375 -15.386 -0.955 1.00 0.00 102 ASP A N 10
ATOM 13951 C CA . ASP A 1 16 ? -18.762 -16.686 -0.420 1.00 0.00 102 ASP A CA 10
ATOM 13952 C C . ASP A 1 16 ? -19.018 -16.603 1.081 1.00 0.00 102 ASP A C 10
ATOM 13953 O O . ASP A 1 16 ? -18.469 -17.384 1.860 1.00 0.00 102 ASP A O 10
ATOM 13962 N N . LEU A 1 17 ? -19.853 -15.651 1.481 1.00 0.00 103 LEU A N 10
ATOM 13963 C CA . LEU A 1 17 ? -20.182 -15.464 2.890 1.00 0.00 103 LEU A CA 10
ATOM 13964 C C . LEU A 1 17 ? -21.522 -16.109 3.227 1.00 0.00 103 LEU A C 10
ATOM 13965 O O . LEU A 1 17 ? -22.582 -15.568 2.909 1.00 0.00 103 LEU A O 10
ATOM 13981 N N . THR A 1 18 ? -21.469 -17.268 3.876 1.00 0.00 104 THR A N 10
ATOM 13982 C CA . THR A 1 18 ? -22.678 -17.987 4.258 1.00 0.00 104 THR A CA 10
ATOM 13983 C C . THR A 1 18 ? -23.676 -17.059 4.941 1.00 0.00 104 THR A C 10
ATOM 13984 O O . THR A 1 18 ? -23.307 -16.084 5.595 1.00 0.00 104 THR A O 10
ATOM 13995 N N . PRO A 1 19 ? -24.973 -17.368 4.788 1.00 0.00 105 PRO A N 10
ATOM 13996 C CA . PRO A 1 19 ? -26.051 -16.574 5.384 1.00 0.00 105 PRO A CA 10
ATOM 13997 C C . PRO A 1 19 ? -26.098 -16.708 6.903 1.00 0.00 105 PRO A C 10
ATOM 13998 O O . PRO A 1 19 ? -26.941 -16.102 7.563 1.00 0.00 105 PRO A O 10
ATOM 14009 N N . ASP A 1 20 ? -25.187 -17.505 7.450 1.00 0.00 106 ASP A N 10
ATOM 14010 C CA . ASP A 1 20 ? -25.123 -17.716 8.891 1.00 0.00 106 ASP A CA 10
ATOM 14011 C C . ASP A 1 20 ? -24.032 -16.855 9.519 1.00 0.00 106 ASP A C 10
ATOM 14012 O O . ASP A 1 20 ? -23.691 -17.022 10.691 1.00 0.00 106 ASP A O 10
ATOM 14021 N N . VAL A 1 21 ? -23.486 -15.933 8.732 1.00 0.00 107 VAL A N 10
ATOM 14022 C CA . VAL A 1 21 ? -22.433 -15.045 9.211 1.00 0.00 107 VAL A CA 10
ATOM 14023 C C . VAL A 1 21 ? -22.824 -13.582 9.030 1.00 0.00 107 VAL A C 10
ATOM 14024 O O . VAL A 1 21 ? -23.309 -13.185 7.971 1.00 0.00 107 VAL A O 10
ATOM 14037 N N . ASP A 1 22 ? -22.609 -12.786 10.071 1.00 0.00 108 ASP A N 10
ATOM 14038 C CA . ASP A 1 22 ? -22.937 -11.366 10.028 1.00 0.00 108 ASP A CA 10
ATOM 14039 C C . ASP A 1 22 ? -21.688 -10.513 10.230 1.00 0.00 108 ASP A C 10
ATOM 14040 O O . ASP A 1 22 ? -20.599 -11.036 10.466 1.00 0.00 108 ASP A O 10
ATOM 14049 N N . ASP A 1 23 ? -21.854 -9.198 10.134 1.00 0.00 109 ASP A N 10
ATOM 14050 C CA . ASP A 1 23 ? -20.740 -8.273 10.306 1.00 0.00 109 ASP A CA 10
ATOM 14051 C C . ASP A 1 23 ? -20.001 -8.548 11.612 1.00 0.00 109 ASP A C 10
ATOM 14052 O O . ASP A 1 23 ? -18.778 -8.681 11.629 1.00 0.00 109 ASP A O 10
ATOM 14061 N N . GLY A 1 24 ? -20.753 -8.632 12.705 1.00 0.00 110 GLY A N 10
ATOM 14062 C CA . GLY A 1 24 ? -20.153 -8.890 14.001 1.00 0.00 110 GLY A CA 10
ATOM 14063 C C . GLY A 1 24 ? -19.027 -9.903 13.927 1.00 0.00 110 GLY A C 10
ATOM 14064 O O . GLY A 1 24 ? -18.009 -9.760 14.603 1.00 0.00 110 GLY A O 10
ATOM 14068 N N . MET A 1 25 ? -19.211 -10.930 13.104 1.00 0.00 111 MET A N 10
ATOM 14069 C CA . MET A 1 25 ? -18.202 -11.971 12.945 1.00 0.00 111 MET A CA 10
ATOM 14070 C C . MET A 1 25 ? -17.127 -11.539 11.953 1.00 0.00 111 MET A C 10
ATOM 14071 O O . MET A 1 25 ? -15.937 -11.775 12.171 1.00 0.00 111 MET A O 10
ATOM 14085 N N . LEU A 1 26 ? -17.551 -10.907 10.865 1.00 0.00 112 LEU A N 10
ATOM 14086 C CA . LEU A 1 26 ? -16.624 -10.442 9.840 1.00 0.00 112 LEU A CA 10
ATOM 14087 C C . LEU A 1 26 ? -15.606 -9.468 10.427 1.00 0.00 112 LEU A C 10
ATOM 14088 O O . LEU A 1 26 ? -14.508 -9.307 9.894 1.00 0.00 112 LEU A O 10
ATOM 14104 N N . TYR A 1 27 ? -15.978 -8.824 11.527 1.00 0.00 113 TYR A N 10
ATOM 14105 C CA . TYR A 1 27 ? -15.098 -7.866 12.186 1.00 0.00 113 TYR A CA 10
ATOM 14106 C C . TYR A 1 27 ? -14.132 -8.575 13.130 1.00 0.00 113 TYR A C 10
ATOM 14107 O O . TYR A 1 27 ? -12.917 -8.524 12.944 1.00 0.00 113 TYR A O 10
ATOM 14125 N N . GLU A 1 28 ? -14.683 -9.236 14.144 1.00 0.00 114 GLU A N 10
ATOM 14126 C CA . GLU A 1 28 ? -13.870 -9.956 15.117 1.00 0.00 114 GLU A CA 10
ATOM 14127 C C . GLU A 1 28 ? -13.000 -11.004 14.431 1.00 0.00 114 GLU A C 10
ATOM 14128 O O . GLU A 1 28 ? -11.872 -11.263 14.852 1.00 0.00 114 GLU A O 10
ATOM 14140 N N . PHE A 1 29 ? -13.532 -11.606 13.372 1.00 0.00 115 PHE A N 10
ATOM 14141 C CA . PHE A 1 29 ? -12.805 -12.627 12.628 1.00 0.00 115 PHE A CA 10
ATOM 14142 C C . PHE A 1 29 ? -11.504 -12.066 12.062 1.00 0.00 115 PHE A C 10
ATOM 14143 O O . PHE A 1 29 ? -10.500 -12.772 11.968 1.00 0.00 115 PHE A O 10
ATOM 14160 N N . PHE A 1 30 ? -11.530 -10.792 11.687 1.00 0.00 116 PHE A N 10
ATOM 14161 C CA . PHE A 1 30 ? -10.353 -10.135 11.129 1.00 0.00 116 PHE A CA 10
ATOM 14162 C C . PHE A 1 30 ? -9.580 -9.392 12.214 1.00 0.00 116 PHE A C 10
ATOM 14163 O O . PHE A 1 30 ? -8.422 -9.705 12.492 1.00 0.00 116 PHE A O 10
ATOM 14180 N N . VAL A 1 31 ? -10.228 -8.405 12.825 1.00 0.00 117 VAL A N 10
ATOM 14181 C CA . VAL A 1 31 ? -9.603 -7.617 13.880 1.00 0.00 117 VAL A CA 10
ATOM 14182 C C . VAL A 1 31 ? -8.747 -8.493 14.786 1.00 0.00 117 VAL A C 10
ATOM 14183 O O . VAL A 1 31 ? -7.782 -8.025 15.391 1.00 0.00 117 VAL A O 10
ATOM 14196 N N . LYS A 1 32 ? -9.105 -9.770 14.877 1.00 0.00 118 LYS A N 10
ATOM 14197 C CA . LYS A 1 32 ? -8.369 -10.715 15.708 1.00 0.00 118 LYS A CA 10
ATOM 14198 C C . LYS A 1 32 ? -6.986 -10.989 15.126 1.00 0.00 118 LYS A C 10
ATOM 14199 O O . LYS A 1 32 ? -5.969 -10.729 15.768 1.00 0.00 118 LYS A O 10
ATOM 14218 N N . VAL A 1 33 ? -6.956 -11.516 13.906 1.00 0.00 119 VAL A N 10
ATOM 14219 C CA . VAL A 1 33 ? -5.698 -11.823 13.237 1.00 0.00 119 VAL A CA 10
ATOM 14220 C C . VAL A 1 33 ? -4.932 -10.550 12.895 1.00 0.00 119 VAL A C 10
ATOM 14221 O O . VAL A 1 33 ? -3.702 -10.551 12.831 1.00 0.00 119 VAL A O 10
ATOM 14234 N N . TYR A 1 34 ? -5.667 -9.465 12.677 1.00 0.00 120 TYR A N 10
ATOM 14235 C CA . TYR A 1 34 ? -5.057 -8.184 12.339 1.00 0.00 120 TYR A CA 10
ATOM 14236 C C . TYR A 1 34 ? -5.651 -7.059 13.182 1.00 0.00 120 TYR A C 10
ATOM 14237 O O . TYR A 1 34 ? -6.810 -6.676 13.024 1.00 0.00 120 TYR A O 10
ATOM 14255 N N . PRO A 1 35 ? -4.837 -6.515 14.099 1.00 0.00 121 PRO A N 10
ATOM 14256 C CA . PRO A 1 35 ? -5.258 -5.426 14.985 1.00 0.00 121 PRO A CA 10
ATOM 14257 C C . PRO A 1 35 ? -5.452 -4.112 14.235 1.00 0.00 121 PRO A C 10
ATOM 14258 O O . PRO A 1 35 ? -5.850 -3.105 14.821 1.00 0.00 121 PRO A O 10
ATOM 14269 N N . SER A 1 36 ? -5.170 -4.129 12.936 1.00 0.00 122 SER A N 10
ATOM 14270 C CA . SER A 1 36 ? -5.311 -2.938 12.108 1.00 0.00 122 SER A CA 10
ATOM 14271 C C . SER A 1 36 ? -6.711 -2.858 11.505 1.00 0.00 122 SER A C 10
ATOM 14272 O O . SER A 1 36 ? -7.054 -1.884 10.833 1.00 0.00 122 SER A O 10
ATOM 14280 N N . CYS A 1 37 ? -7.514 -3.887 11.751 1.00 0.00 123 CYS A N 10
ATOM 14281 C CA . CYS A 1 37 ? -8.876 -3.934 11.234 1.00 0.00 123 CYS A CA 10
ATOM 14282 C C . CYS A 1 37 ? -9.677 -2.722 11.698 1.00 0.00 123 CYS A C 10
ATOM 14283 O O . CYS A 1 37 ? -9.472 -2.216 12.802 1.00 0.00 123 CYS A O 10
ATOM 14291 N N . ARG A 1 38 ? -10.588 -2.260 10.848 1.00 0.00 124 ARG A N 10
ATOM 14292 C CA . ARG A 1 38 ? -11.418 -1.106 11.170 1.00 0.00 124 ARG A CA 10
ATOM 14293 C C . ARG A 1 38 ? -12.862 -1.528 11.424 1.00 0.00 124 ARG A C 10
ATOM 14294 O O . ARG A 1 38 ? -13.541 -0.968 12.284 1.00 0.00 124 ARG A O 10
ATOM 14315 N N . GLY A 1 39 ? -13.326 -2.518 10.668 1.00 0.00 125 GLY A N 10
ATOM 14316 C CA . GLY A 1 39 ? -14.686 -2.998 10.826 1.00 0.00 125 GLY A CA 10
ATOM 14317 C C . GLY A 1 39 ? -15.135 -3.861 9.663 1.00 0.00 125 GLY A C 10
ATOM 14318 O O . GLY A 1 39 ? -14.694 -3.668 8.531 1.00 0.00 125 GLY A O 10
ATOM 14322 N N . GLY A 1 40 ? -16.015 -4.818 9.943 1.00 0.00 126 GLY A N 10
ATOM 14323 C CA . GLY A 1 40 ? -16.508 -5.701 8.902 1.00 0.00 126 GLY A CA 10
ATOM 14324 C C . GLY A 1 40 ? -17.878 -5.294 8.398 1.00 0.00 126 GLY A C 10
ATOM 14325 O O . GLY A 1 40 ? -18.766 -4.968 9.185 1.00 0.00 126 GLY A O 10
ATOM 14329 N N . LYS A 1 41 ? -18.051 -5.312 7.080 1.00 0.00 127 LYS A N 10
ATOM 14330 C CA . LYS A 1 41 ? -19.323 -4.942 6.470 1.00 0.00 127 LYS A CA 10
ATOM 14331 C C . LYS A 1 41 ? -19.800 -6.025 5.508 1.00 0.00 127 LYS A C 10
ATOM 14332 O O . LYS A 1 41 ? -19.208 -6.234 4.449 1.00 0.00 127 LYS A O 10
ATOM 14351 N N . VAL A 1 42 ? -20.875 -6.711 5.883 1.00 0.00 128 VAL A N 10
ATOM 14352 C CA . VAL A 1 42 ? -21.434 -7.771 5.052 1.00 0.00 128 VAL A CA 10
ATOM 14353 C C . VAL A 1 42 ? -22.689 -7.297 4.327 1.00 0.00 128 VAL A C 10
ATOM 14354 O O . VAL A 1 42 ? -23.673 -6.909 4.956 1.00 0.00 128 VAL A O 10
ATOM 14367 N N . VAL A 1 43 ? -22.647 -7.332 2.999 1.00 0.00 129 VAL A N 10
ATOM 14368 C CA . VAL A 1 43 ? -23.781 -6.908 2.187 1.00 0.00 129 VAL A CA 10
ATOM 14369 C C . VAL A 1 43 ? -24.970 -7.845 2.372 1.00 0.00 129 VAL A C 10
ATOM 14370 O O . VAL A 1 43 ? -24.803 -9.057 2.517 1.00 0.00 129 VAL A O 10
ATOM 14383 N N . LEU A 1 44 ? -26.170 -7.276 2.365 1.00 0.00 130 LEU A N 10
ATOM 14384 C CA . LEU A 1 44 ? -27.389 -8.060 2.531 1.00 0.00 130 LEU A CA 10
ATOM 14385 C C . LEU A 1 44 ? -28.316 -7.885 1.333 1.00 0.00 130 LEU A C 10
ATOM 14386 O O . LEU A 1 44 ? -27.974 -7.207 0.364 1.00 0.00 130 LEU A O 10
ATOM 14402 N N . ASP A 1 45 ? -29.492 -8.500 1.407 1.00 0.00 131 ASP A N 10
ATOM 14403 C CA . ASP A 1 45 ? -30.471 -8.410 0.330 1.00 0.00 131 ASP A CA 10
ATOM 14404 C C . ASP A 1 45 ? -31.714 -7.652 0.787 1.00 0.00 131 ASP A C 10
ATOM 14405 O O . ASP A 1 45 ? -31.763 -7.141 1.905 1.00 0.00 131 ASP A O 10
ATOM 14414 N N . GLN A 1 46 ? -32.713 -7.584 -0.086 1.00 0.00 132 GLN A N 10
ATOM 14415 C CA . GLN A 1 46 ? -33.955 -6.887 0.228 1.00 0.00 132 GLN A CA 10
ATOM 14416 C C . GLN A 1 46 ? -34.485 -7.308 1.595 1.00 0.00 132 GLN A C 10
ATOM 14417 O O . GLN A 1 46 ? -35.059 -6.501 2.326 1.00 0.00 132 GLN A O 10
ATOM 14431 N N . THR A 1 47 ? -34.288 -8.579 1.935 1.00 0.00 133 THR A N 10
ATOM 14432 C CA . THR A 1 47 ? -34.747 -9.107 3.213 1.00 0.00 133 THR A CA 10
ATOM 14433 C C . THR A 1 47 ? -33.709 -8.881 4.306 1.00 0.00 133 THR A C 10
ATOM 14434 O O . THR A 1 47 ? -34.038 -8.854 5.491 1.00 0.00 133 THR A O 10
ATOM 14445 N N . GLY A 1 48 ? -32.454 -8.719 3.899 1.00 0.00 134 GLY A N 10
ATOM 14446 C CA . GLY A 1 48 ? -31.387 -8.497 4.858 1.00 0.00 134 GLY A CA 10
ATOM 14447 C C . GLY A 1 48 ? -30.557 -9.742 5.101 1.00 0.00 134 GLY A C 10
ATOM 14448 O O . GLY A 1 48 ? -29.920 -9.878 6.145 1.00 0.00 134 GLY A O 10
ATOM 14452 N N . VAL A 1 49 ? -30.566 -10.655 4.135 1.00 0.00 135 VAL A N 10
ATOM 14453 C CA . VAL A 1 49 ? -29.809 -11.896 4.249 1.00 0.00 135 VAL A CA 10
ATOM 14454 C C . VAL A 1 49 ? -28.489 -11.806 3.491 1.00 0.00 135 VAL A C 10
ATOM 14455 O O . VAL A 1 49 ? -28.460 -11.442 2.315 1.00 0.00 135 VAL A O 10
ATOM 14468 N N . SER A 1 50 ? -27.398 -12.141 4.172 1.00 0.00 136 SER A N 10
ATOM 14469 C CA . SER A 1 50 ? -26.073 -12.095 3.564 1.00 0.00 136 SER A CA 10
ATOM 14470 C C . SER A 1 50 ? -26.120 -12.588 2.121 1.00 0.00 136 SER A C 10
ATOM 14471 O O . SER A 1 50 ? -26.317 -13.776 1.864 1.00 0.00 136 SER A O 10
ATOM 14479 N N . LYS A 1 51 ? -25.939 -11.666 1.181 1.00 0.00 137 LYS A N 10
ATOM 14480 C CA . LYS A 1 51 ? -25.959 -12.004 -0.237 1.00 0.00 137 LYS A CA 10
ATOM 14481 C C . LYS A 1 51 ? -24.894 -13.046 -0.563 1.00 0.00 137 LYS A C 10
ATOM 14482 O O . LYS A 1 51 ? -25.047 -13.833 -1.496 1.00 0.00 137 LYS A O 10
ATOM 14501 N N . GLY A 1 52 ? -23.815 -13.046 0.213 1.00 0.00 138 GLY A N 10
ATOM 14502 C CA . GLY A 1 52 ? -22.741 -13.997 -0.009 1.00 0.00 138 GLY A CA 10
ATOM 14503 C C . GLY A 1 52 ? -21.402 -13.320 -0.219 1.00 0.00 138 GLY A C 10
ATOM 14504 O O . GLY A 1 52 ? -20.455 -13.938 -0.707 1.00 0.00 138 GLY A O 10
ATOM 14508 N N . TYR A 1 53 ? -21.321 -12.046 0.147 1.00 0.00 139 TYR A N 10
ATOM 14509 C CA . TYR A 1 53 ? -20.088 -11.283 -0.008 1.00 0.00 139 TYR A CA 10
ATOM 14510 C C . TYR A 1 53 ? -20.116 -10.022 0.850 1.00 0.00 139 TYR A C 10
ATOM 14511 O O . TYR A 1 53 ? -21.134 -9.692 1.456 1.00 0.00 139 TYR A O 10
ATOM 14529 N N . GLY A 1 54 ? -18.987 -9.320 0.897 1.00 0.00 140 GLY A N 10
ATOM 14530 C CA . GLY A 1 54 ? -18.902 -8.103 1.682 1.00 0.00 140 GLY A CA 10
ATOM 14531 C C . GLY A 1 54 ? -17.560 -7.413 1.540 1.00 0.00 140 GLY A C 10
ATOM 14532 O O . GLY A 1 54 ? -16.800 -7.702 0.615 1.00 0.00 140 GLY A O 10
ATOM 14536 N N . PHE A 1 55 ? -17.267 -6.498 2.457 1.00 0.00 141 PHE A N 10
ATOM 14537 C CA . PHE A 1 55 ? -16.008 -5.763 2.429 1.00 0.00 141 PHE A CA 10
ATOM 14538 C C . PHE A 1 55 ? -15.587 -5.349 3.836 1.00 0.00 141 PHE A C 10
ATOM 14539 O O . PHE A 1 55 ? -16.428 -5.092 4.697 1.00 0.00 141 PHE A O 10
ATOM 14556 N N . VAL A 1 56 ? -14.278 -5.289 4.063 1.00 0.00 142 VAL A N 10
ATOM 14557 C CA . VAL A 1 56 ? -13.744 -4.907 5.364 1.00 0.00 142 VAL A CA 10
ATOM 14558 C C . VAL A 1 56 ? -12.858 -3.672 5.254 1.00 0.00 142 VAL A C 10
ATOM 14559 O O . VAL A 1 56 ? -12.610 -3.168 4.158 1.00 0.00 142 VAL A O 10
ATOM 14572 N N . LYS A 1 57 ? -12.383 -3.188 6.396 1.00 0.00 143 LYS A N 10
ATOM 14573 C CA . LYS A 1 57 ? -11.522 -2.011 6.430 1.00 0.00 143 LYS A CA 10
ATOM 14574 C C . LYS A 1 57 ? -10.316 -2.245 7.334 1.00 0.00 143 LYS A C 10
ATOM 14575 O O . LYS A 1 57 ? -10.319 -3.151 8.168 1.00 0.00 143 LYS A O 10
ATOM 14594 N N . PHE A 1 58 ? -9.286 -1.422 7.165 1.00 0.00 144 PHE A N 10
ATOM 14595 C CA . PHE A 1 58 ? -8.074 -1.540 7.966 1.00 0.00 144 PHE A CA 10
ATOM 14596 C C . PHE A 1 58 ? -7.412 -0.177 8.154 1.00 0.00 144 PHE A C 10
ATOM 14597 O O . PHE A 1 58 ? -7.767 0.796 7.488 1.00 0.00 144 PHE A O 10
ATOM 14614 N N . THR A 1 59 ? -6.447 -0.116 9.066 1.00 0.00 145 THR A N 10
ATOM 14615 C CA . THR A 1 59 ? -5.736 1.126 9.344 1.00 0.00 145 THR A CA 10
ATOM 14616 C C . THR A 1 59 ? -4.305 1.069 8.822 1.00 0.00 145 THR A C 10
ATOM 14617 O O . THR A 1 59 ? -3.592 2.072 8.827 1.00 0.00 145 THR A O 10
ATOM 14628 N N . ASP A 1 60 ? -3.891 -0.111 8.371 1.00 0.00 146 ASP A N 10
ATOM 14629 C CA . ASP A 1 60 ? -2.545 -0.298 7.844 1.00 0.00 146 ASP A CA 10
ATOM 14630 C C . ASP A 1 60 ? -2.581 -1.048 6.516 1.00 0.00 146 ASP A C 10
ATOM 14631 O O . ASP A 1 60 ? -3.131 -2.145 6.427 1.00 0.00 146 ASP A O 10
ATOM 14640 N N . GLU A 1 61 ? -1.992 -0.448 5.487 1.00 0.00 147 GLU A N 10
ATOM 14641 C CA . GLU A 1 61 ? -1.959 -1.059 4.163 1.00 0.00 147 GLU A CA 10
ATOM 14642 C C . GLU A 1 61 ? -1.041 -2.278 4.149 1.00 0.00 147 GLU A C 10
ATOM 14643 O O . GLU A 1 61 ? -1.265 -3.230 3.400 1.00 0.00 147 GLU A O 10
ATOM 14655 N N . LEU A 1 62 ? -0.006 -2.240 4.981 1.00 0.00 148 LEU A N 10
ATOM 14656 C CA . LEU A 1 62 ? 0.948 -3.341 5.066 1.00 0.00 148 LEU A CA 10
ATOM 14657 C C . LEU A 1 62 ? 0.245 -4.644 5.434 1.00 0.00 148 LEU A C 10
ATOM 14658 O O . LEU A 1 62 ? 0.369 -5.646 4.732 1.00 0.00 148 LEU A O 10
ATOM 14674 N N . GLU A 1 63 ? -0.493 -4.620 6.540 1.00 0.00 149 GLU A N 10
ATOM 14675 C CA . GLU A 1 63 ? -1.216 -5.799 7.000 1.00 0.00 149 GLU A CA 10
ATOM 14676 C C . GLU A 1 63 ? -2.346 -6.154 6.039 1.00 0.00 149 GLU A C 10
ATOM 14677 O O . GLU A 1 63 ? -2.596 -7.327 5.765 1.00 0.00 149 GLU A O 10
ATOM 14689 N N . GLN A 1 64 ? -3.026 -5.131 5.531 1.00 0.00 150 GLN A N 10
ATOM 14690 C CA . GLN A 1 64 ? -4.131 -5.335 4.601 1.00 0.00 150 GLN A CA 10
ATOM 14691 C C . GLN A 1 64 ? -3.773 -6.382 3.552 1.00 0.00 150 GLN A C 10
ATOM 14692 O O . GLN A 1 64 ? -4.567 -7.274 3.253 1.00 0.00 150 GLN A O 10
ATOM 14706 N N . LYS A 1 65 ? -2.572 -6.268 2.994 1.00 0.00 151 LYS A N 10
ATOM 14707 C CA . LYS A 1 65 ? -2.107 -7.205 1.979 1.00 0.00 151 LYS A CA 10
ATOM 14708 C C . LYS A 1 65 ? -1.763 -8.555 2.600 1.00 0.00 151 LYS A C 10
ATOM 14709 O O . LYS A 1 65 ? -1.884 -9.595 1.953 1.00 0.00 151 LYS A O 10
ATOM 14728 N N . ARG A 1 66 ? -1.336 -8.530 3.858 1.00 0.00 152 ARG A N 10
ATOM 14729 C CA . ARG A 1 66 ? -0.975 -9.752 4.566 1.00 0.00 152 ARG A CA 10
ATOM 14730 C C . ARG A 1 66 ? -2.186 -10.666 4.725 1.00 0.00 152 ARG A C 10
ATOM 14731 O O . ARG A 1 66 ? -2.078 -11.885 4.591 1.00 0.00 152 ARG A O 10
ATOM 14752 N N . ALA A 1 67 ? -3.338 -10.069 5.012 1.00 0.00 153 ALA A N 10
ATOM 14753 C CA . ALA A 1 67 ? -4.569 -10.829 5.187 1.00 0.00 153 ALA A CA 10
ATOM 14754 C C . ALA A 1 67 ? -5.033 -11.436 3.867 1.00 0.00 153 ALA A C 10
ATOM 14755 O O . ALA A 1 67 ? -5.451 -12.594 3.817 1.00 0.00 153 ALA A O 10
ATOM 14762 N N . LEU A 1 68 ? -4.957 -10.648 2.800 1.00 0.00 154 LEU A N 10
ATOM 14763 C CA . LEU A 1 68 ? -5.369 -11.108 1.478 1.00 0.00 154 LEU A CA 10
ATOM 14764 C C . LEU A 1 68 ? -4.813 -12.498 1.187 1.00 0.00 154 LEU A C 10
ATOM 14765 O O . LEU A 1 68 ? -5.515 -13.364 0.664 1.00 0.00 154 LEU A O 10
ATOM 14781 N N . THR A 1 69 ? -3.545 -12.707 1.532 1.00 0.00 155 THR A N 10
ATOM 14782 C CA . THR A 1 69 ? -2.895 -13.992 1.309 1.00 0.00 155 THR A CA 10
ATOM 14783 C C . THR A 1 69 ? -3.048 -14.904 2.521 1.00 0.00 155 THR A C 10
ATOM 14784 O O . THR A 1 69 ? -3.390 -16.078 2.386 1.00 0.00 155 THR A O 10
ATOM 14795 N N . GLU A 1 70 ? -2.793 -14.355 3.705 1.00 0.00 156 GLU A N 10
ATOM 14796 C CA . GLU A 1 70 ? -2.903 -15.121 4.940 1.00 0.00 156 GLU A CA 10
ATOM 14797 C C . GLU A 1 70 ? -4.340 -15.580 5.169 1.00 0.00 156 GLU A C 10
ATOM 14798 O O . GLU A 1 70 ? -4.625 -16.778 5.186 1.00 0.00 156 GLU A O 10
ATOM 14810 N N . CYS A 1 71 ? -5.241 -14.620 5.346 1.00 0.00 157 CYS A N 10
ATOM 14811 C CA . CYS A 1 71 ? -6.649 -14.925 5.575 1.00 0.00 157 CYS A CA 10
ATOM 14812 C C . CYS A 1 71 ? -7.284 -15.533 4.329 1.00 0.00 157 CYS A C 10
ATOM 14813 O O . CYS A 1 71 ? -8.415 -16.017 4.371 1.00 0.00 157 CYS A O 10
ATOM 14821 N N . GLN A 1 72 ? -6.548 -15.504 3.222 1.00 0.00 158 GLN A N 10
ATOM 14822 C CA . GLN A 1 72 ? -7.041 -16.051 1.964 1.00 0.00 158 GLN A CA 10
ATOM 14823 C C . GLN A 1 72 ? -7.848 -17.323 2.201 1.00 0.00 158 GLN A C 10
ATOM 14824 O O . GLN A 1 72 ? -7.541 -18.106 3.099 1.00 0.00 158 GLN A O 10
ATOM 14838 N N . GLY A 1 73 ? -8.882 -17.523 1.390 1.00 0.00 159 GLY A N 10
ATOM 14839 C CA . GLY A 1 73 ? -9.717 -18.701 1.529 1.00 0.00 159 GLY A CA 10
ATOM 14840 C C . GLY A 1 73 ? -9.983 -19.056 2.978 1.00 0.00 159 GLY A C 10
ATOM 14841 O O . GLY A 1 73 ? -10.096 -20.231 3.326 1.00 0.00 159 GLY A O 10
ATOM 14845 N N . ALA A 1 74 ? -10.081 -18.038 3.827 1.00 0.00 160 ALA A N 10
ATOM 14846 C CA . ALA A 1 74 ? -10.335 -18.248 5.247 1.00 0.00 160 ALA A CA 10
ATOM 14847 C C . ALA A 1 74 ? -11.643 -19.001 5.464 1.00 0.00 160 ALA A C 10
ATOM 14848 O O . ALA A 1 74 ? -12.720 -18.502 5.137 1.00 0.00 160 ALA A O 10
ATOM 14855 N N . VAL A 1 75 ? -11.542 -20.205 6.019 1.00 0.00 161 VAL A N 10
ATOM 14856 C CA . VAL A 1 75 ? -12.718 -21.027 6.281 1.00 0.00 161 VAL A CA 10
ATOM 14857 C C . VAL A 1 75 ? -13.271 -20.766 7.677 1.00 0.00 161 VAL A C 10
ATOM 14858 O O . VAL A 1 75 ? -14.482 -20.795 7.893 1.00 0.00 161 VAL A O 10
ATOM 14871 N N . GLY A 1 76 ? -12.373 -20.511 8.625 1.00 0.00 162 GLY A N 10
ATOM 14872 C CA . GLY A 1 76 ? -12.791 -20.248 9.990 1.00 0.00 162 GLY A CA 10
ATOM 14873 C C . GLY A 1 76 ? -14.062 -19.426 10.059 1.00 0.00 162 GLY A C 10
ATOM 14874 O O . GLY A 1 76 ? -14.873 -19.598 10.971 1.00 0.00 162 GLY A O 10
ATOM 14878 N N . LEU A 1 77 ? -14.238 -18.529 9.095 1.00 0.00 163 LEU A N 10
ATOM 14879 C CA . LEU A 1 77 ? -15.421 -17.675 9.052 1.00 0.00 163 LEU A CA 10
ATOM 14880 C C . LEU A 1 77 ? -16.506 -18.293 8.175 1.00 0.00 163 LEU A C 10
ATOM 14881 O O . LEU A 1 77 ? -16.326 -18.456 6.969 1.00 0.00 163 LEU A O 10
ATOM 14897 N N . GLY A 1 78 ? -17.634 -18.633 8.791 1.00 0.00 164 GLY A N 10
ATOM 14898 C CA . GLY A 1 78 ? -18.733 -19.226 8.052 1.00 0.00 164 GLY A CA 10
ATOM 14899 C C . GLY A 1 78 ? -18.417 -20.628 7.569 1.00 0.00 164 GLY A C 10
ATOM 14900 O O . GLY A 1 78 ? -17.251 -20.993 7.423 1.00 0.00 164 GLY A O 10
ATOM 14904 N N . SER A 1 79 ? -19.458 -21.416 7.323 1.00 0.00 165 SER A N 10
ATOM 14905 C CA . SER A 1 79 ? -19.286 -22.788 6.860 1.00 0.00 165 SER A CA 10
ATOM 14906 C C . SER A 1 79 ? -18.531 -22.824 5.535 1.00 0.00 165 SER A C 10
ATOM 14907 O O . SER A 1 79 ? -17.968 -23.850 5.154 1.00 0.00 165 SER A O 10
ATOM 14915 N N . LYS A 1 80 ? -18.525 -21.694 4.835 1.00 0.00 166 LYS A N 10
ATOM 14916 C CA . LYS A 1 80 ? -17.839 -21.592 3.552 1.00 0.00 166 LYS A CA 10
ATOM 14917 C C . LYS A 1 80 ? -16.629 -20.669 3.653 1.00 0.00 166 LYS A C 10
ATOM 14918 O O . LYS A 1 80 ? -16.550 -19.804 4.526 1.00 0.00 166 LYS A O 10
ATOM 14937 N N . PRO A 1 81 ? -15.664 -20.855 2.741 1.00 0.00 167 PRO A N 10
ATOM 14938 C CA . PRO A 1 81 ? -14.442 -20.047 2.706 1.00 0.00 167 PRO A CA 10
ATOM 14939 C C . PRO A 1 81 ? -14.709 -18.609 2.274 1.00 0.00 167 PRO A C 10
ATOM 14940 O O . PRO A 1 81 ? -15.842 -18.246 1.958 1.00 0.00 167 PRO A O 10
ATOM 14951 N N . VAL A 1 82 ? -13.659 -17.794 2.263 1.00 0.00 168 VAL A N 10
ATOM 14952 C CA . VAL A 1 82 ? -13.781 -16.396 1.868 1.00 0.00 168 VAL A CA 10
ATOM 14953 C C . VAL A 1 82 ? -12.709 -16.016 0.852 1.00 0.00 168 VAL A C 10
ATOM 14954 O O . VAL A 1 82 ? -11.517 -16.211 1.090 1.00 0.00 168 VAL A O 10
ATOM 14967 N N . ARG A 1 83 ? -13.142 -15.472 -0.280 1.00 0.00 169 ARG A N 10
ATOM 14968 C CA . ARG A 1 83 ? -12.220 -15.065 -1.334 1.00 0.00 169 ARG A CA 10
ATOM 14969 C C . ARG A 1 83 ? -11.811 -13.605 -1.164 1.00 0.00 169 ARG A C 10
ATOM 14970 O O . ARG A 1 83 ? -12.551 -12.694 -1.539 1.00 0.00 169 ARG A O 10
ATOM 14991 N N . LEU A 1 84 ? -10.629 -13.389 -0.597 1.00 0.00 170 LEU A N 10
ATOM 14992 C CA . LEU A 1 84 ? -10.121 -12.040 -0.377 1.00 0.00 170 LEU A CA 10
ATOM 14993 C C . LEU A 1 84 ? -9.577 -11.445 -1.672 1.00 0.00 170 LEU A C 10
ATOM 14994 O O . LEU A 1 84 ? -9.115 -12.169 -2.554 1.00 0.00 170 LEU A O 10
ATOM 15010 N N . SER A 1 85 ? -9.634 -10.121 -1.779 1.00 0.00 171 SER A N 10
ATOM 15011 C CA . SER A 1 85 ? -9.149 -9.428 -2.967 1.00 0.00 171 SER A CA 10
ATOM 15012 C C . SER A 1 85 ? -8.934 -7.945 -2.681 1.00 0.00 171 SER A C 10
ATOM 15013 O O . SER A 1 85 ? -9.307 -7.445 -1.620 1.00 0.00 171 SER A O 10
ATOM 15021 N N . VAL A 1 86 ? -8.328 -7.247 -3.636 1.00 0.00 172 VAL A N 10
ATOM 15022 C CA . VAL A 1 86 ? -8.063 -5.821 -3.489 1.00 0.00 172 VAL A CA 10
ATOM 15023 C C . VAL A 1 86 ? -9.130 -4.988 -4.191 1.00 0.00 172 VAL A C 10
ATOM 15024 O O . VAL A 1 86 ? -9.145 -4.887 -5.417 1.00 0.00 172 VAL A O 10
ATOM 15037 N N . ALA A 1 87 ? -10.020 -4.393 -3.405 1.00 0.00 173 ALA A N 10
ATOM 15038 C CA . ALA A 1 87 ? -11.090 -3.566 -3.951 1.00 0.00 173 ALA A CA 10
ATOM 15039 C C . ALA A 1 87 ? -10.779 -2.083 -3.780 1.00 0.00 173 ALA A C 10
ATOM 15040 O O . ALA A 1 87 ? -9.830 -1.714 -3.088 1.00 0.00 173 ALA A O 10
ATOM 15047 N N . ILE A 1 88 ? -11.583 -1.238 -4.417 1.00 0.00 174 ILE A N 10
ATOM 15048 C CA . ILE A 1 88 ? -11.393 0.205 -4.335 1.00 0.00 174 ILE A CA 10
ATOM 15049 C C . ILE A 1 88 ? -12.652 0.897 -3.825 1.00 0.00 174 ILE A C 10
ATOM 15050 O O . ILE A 1 88 ? -13.773 0.566 -4.213 1.00 0.00 174 ILE A O 10
ATOM 15066 N N . PRO A 1 89 ? -12.466 1.883 -2.935 1.00 0.00 175 PRO A N 10
ATOM 15067 C CA . PRO A 1 89 ? -13.576 2.645 -2.354 1.00 0.00 175 PRO A CA 10
ATOM 15068 C C . PRO A 1 89 ? -14.248 3.559 -3.373 1.00 0.00 175 PRO A C 10
ATOM 15069 O O . PRO A 1 89 ? -15.471 3.557 -3.513 1.00 0.00 175 PRO A O 10
ATOM 15080 N N . LYS A 1 90 ? -13.441 4.339 -4.084 1.00 0.00 176 LYS A N 10
ATOM 15081 C CA . LYS A 1 90 ? -13.956 5.257 -5.093 1.00 0.00 176 LYS A CA 10
ATOM 15082 C C . LYS A 1 90 ? -13.163 5.141 -6.390 1.00 0.00 176 LYS A C 10
ATOM 15083 O O . LYS A 1 90 ? -11.938 5.023 -6.372 1.00 0.00 176 LYS A O 10
ATOM 15102 N N . ALA A 1 91 ? -13.870 5.176 -7.515 1.00 0.00 177 ALA A N 10
ATOM 15103 C CA . ALA A 1 91 ? -13.231 5.078 -8.822 1.00 0.00 177 ALA A CA 10
ATOM 15104 C C . ALA A 1 91 ? -14.066 5.770 -9.894 1.00 0.00 177 ALA A C 10
ATOM 15105 O O . ALA A 1 91 ? -15.283 5.595 -9.956 1.00 0.00 177 ALA A O 10
ATOM 15112 N N . SER A 1 92 ? -13.404 6.557 -10.737 1.00 0.00 178 SER A N 10
ATOM 15113 C CA . SER A 1 92 ? -14.087 7.279 -11.804 1.00 0.00 178 SER A CA 10
ATOM 15114 C C . SER A 1 92 ? -13.520 6.896 -13.168 1.00 0.00 178 SER A C 10
ATOM 15115 O O . SER A 1 92 ? -12.437 7.341 -13.549 1.00 0.00 178 SER A O 10
ATOM 15123 N N . ARG A 1 93 ? -14.260 6.068 -13.898 1.00 0.00 179 ARG A N 10
ATOM 15124 C CA . ARG A 1 93 ? -13.832 5.623 -15.218 1.00 0.00 179 ARG A CA 10
ATOM 15125 C C . ARG A 1 93 ? -14.004 6.735 -16.249 1.00 0.00 179 ARG A C 10
ATOM 15126 O O . ARG A 1 93 ? -14.678 7.734 -15.994 1.00 0.00 179 ARG A O 10
ATOM 15147 N N . VAL A 1 94 ? -13.390 6.556 -17.414 1.00 0.00 180 VAL A N 10
ATOM 15148 C CA . VAL A 1 94 ? -13.476 7.543 -18.484 1.00 0.00 180 VAL A CA 10
ATOM 15149 C C . VAL A 1 94 ? -14.120 6.948 -19.731 1.00 0.00 180 VAL A C 10
ATOM 15150 O O . VAL A 1 94 ? -14.115 5.732 -19.926 1.00 0.00 180 VAL A O 10
ATOM 15163 N N . LYS A 1 95 ? -14.675 7.812 -20.573 1.00 0.00 181 LYS A N 10
ATOM 15164 C CA . LYS A 1 95 ? -15.322 7.374 -21.804 1.00 0.00 181 LYS A CA 10
ATOM 15165 C C . LYS A 1 95 ? -15.029 8.340 -22.947 1.00 0.00 181 LYS A C 10
ATOM 15166 O O . LYS A 1 95 ? -14.996 9.558 -22.770 1.00 0.00 181 LYS A O 10
ATOM 15185 N N . PRO A 1 96 ? -14.810 7.787 -24.149 1.00 0.00 182 PRO A N 10
ATOM 15186 C CA . PRO A 1 96 ? -14.517 8.582 -25.345 1.00 0.00 182 PRO A CA 10
ATOM 15187 C C . PRO A 1 96 ? -15.727 9.378 -25.823 1.00 0.00 182 PRO A C 10
ATOM 15188 O O . PRO A 1 96 ? -16.742 8.806 -26.220 1.00 0.00 182 PRO A O 10
ATOM 15199 N N . VAL A 1 97 ? -15.613 10.702 -25.781 1.00 0.00 183 VAL A N 10
ATOM 15200 C CA . VAL A 1 97 ? -16.697 11.577 -26.211 1.00 0.00 183 VAL A CA 10
ATOM 15201 C C . VAL A 1 97 ? -16.583 11.904 -27.696 1.00 0.00 183 VAL A C 10
ATOM 15202 O O . VAL A 1 97 ? -15.700 12.654 -28.110 1.00 0.00 183 VAL A O 10
ATOM 15215 N N . GLU A 1 98 ? -17.483 11.336 -28.492 1.00 0.00 184 GLU A N 10
ATOM 15216 C CA . GLU A 1 98 ? -17.483 11.568 -29.932 1.00 0.00 184 GLU A CA 10
ATOM 15217 C C . GLU A 1 98 ? -18.720 12.353 -30.357 1.00 0.00 184 GLU A C 10
ATOM 15218 O O . GLU A 1 98 ? -19.822 12.109 -29.866 1.00 0.00 184 GLU A O 10
ATOM 15230 N N . SER A 1 99 ? -18.529 13.298 -31.272 1.00 0.00 185 SER A N 10
ATOM 15231 C CA . SER A 1 99 ? -19.628 14.122 -31.760 1.00 0.00 185 SER A CA 10
ATOM 15232 C C . SER A 1 99 ? -19.695 14.091 -33.284 1.00 0.00 185 SER A C 10
ATOM 15233 O O . SER A 1 99 ? -18.787 13.591 -33.947 1.00 0.00 185 SER A O 10
ATOM 15241 N N . GLY A 1 100 ? -20.780 14.629 -33.834 1.00 0.00 186 GLY A N 10
ATOM 15242 C CA . GLY A 1 100 ? -20.947 14.653 -35.275 1.00 0.00 186 GLY A CA 10
ATOM 15243 C C . GLY A 1 100 ? -22.342 15.075 -35.690 1.00 0.00 186 GLY A C 10
ATOM 15244 O O . GLY A 1 100 ? -23.299 14.972 -34.923 1.00 0.00 186 GLY A O 10
ATOM 15248 N N . PRO A 1 101 ? -22.472 15.566 -36.932 1.00 0.00 187 PRO A N 10
ATOM 15249 C CA . PRO A 1 101 ? -23.757 16.016 -37.475 1.00 0.00 187 PRO A CA 10
ATOM 15250 C C . PRO A 1 101 ? -24.718 14.859 -37.727 1.00 0.00 187 PRO A C 10
ATOM 15251 O O . PRO A 1 101 ? -24.316 13.799 -38.206 1.00 0.00 187 PRO A O 10
ATOM 15262 N N . SER A 1 102 ? -25.989 15.070 -37.400 1.00 0.00 188 SER A N 10
ATOM 15263 C CA . SER A 1 102 ? -27.006 14.043 -37.587 1.00 0.00 188 SER A CA 10
ATOM 15264 C C . SER A 1 102 ? -27.351 13.883 -39.065 1.00 0.00 188 SER A C 10
ATOM 15265 O O . SER A 1 102 ? -27.335 12.775 -39.602 1.00 0.00 188 SER A O 10
ATOM 15273 N N . SER A 1 103 ? -27.664 14.998 -39.717 1.00 0.00 189 SER A N 10
ATOM 15274 C CA . SER A 1 103 ? -28.017 14.983 -41.132 1.00 0.00 189 SER A CA 10
ATOM 15275 C C . SER A 1 103 ? -27.413 16.183 -41.855 1.00 0.00 189 SER A C 10
ATOM 15276 O O . SER A 1 103 ? -26.950 17.133 -41.226 1.00 0.00 189 SER A O 10
ATOM 15284 N N . GLY A 1 104 ? -27.420 16.130 -43.184 1.00 0.00 190 GLY A N 10
ATOM 15285 C CA . GLY A 1 104 ? -26.871 17.217 -43.972 1.00 0.00 190 GLY A CA 10
ATOM 15286 C C . GLY A 1 104 ? -27.764 17.599 -45.136 1.00 0.00 190 GLY A C 10
ATOM 15287 O O . GLY A 1 104 ? -28.056 16.773 -46.000 1.00 0.00 190 GLY A O 10
ATOM 15291 N N . GLY A 1 1 ? 10.776 5.419 9.028 1.00 0.00 87 GLY A N 11
ATOM 15292 C CA . GLY A 1 1 ? 9.621 6.293 9.110 1.00 0.00 87 GLY A CA 11
ATOM 15293 C C . GLY A 1 1 ? 8.539 5.919 8.115 1.00 0.00 87 GLY A C 11
ATOM 15294 O O . GLY A 1 1 ? 7.774 4.983 8.343 1.00 0.00 87 GLY A O 11
ATOM 15298 N N . SER A 1 2 ? 8.475 6.654 7.009 1.00 0.00 88 SER A N 11
ATOM 15299 C CA . SER A 1 2 ? 7.476 6.398 5.979 1.00 0.00 88 SER A CA 11
ATOM 15300 C C . SER A 1 2 ? 8.030 6.717 4.594 1.00 0.00 88 SER A C 11
ATOM 15301 O O . SER A 1 2 ? 8.942 7.531 4.450 1.00 0.00 88 SER A O 11
ATOM 15309 N N . SER A 1 3 ? 7.473 6.067 3.576 1.00 0.00 89 SER A N 11
ATOM 15310 C CA . SER A 1 3 ? 7.913 6.278 2.202 1.00 0.00 89 SER A CA 11
ATOM 15311 C C . SER A 1 3 ? 6.793 6.878 1.359 1.00 0.00 89 SER A C 11
ATOM 15312 O O . SER A 1 3 ? 6.526 6.425 0.247 1.00 0.00 89 SER A O 11
ATOM 15320 N N . GLY A 1 4 ? 6.139 7.903 1.898 1.00 0.00 90 GLY A N 11
ATOM 15321 C CA . GLY A 1 4 ? 5.055 8.550 1.182 1.00 0.00 90 GLY A CA 11
ATOM 15322 C C . GLY A 1 4 ? 3.718 7.876 1.421 1.00 0.00 90 GLY A C 11
ATOM 15323 O O . GLY A 1 4 ? 3.665 6.729 1.866 1.00 0.00 90 GLY A O 11
ATOM 15327 N N . SER A 1 5 ? 2.636 8.589 1.127 1.00 0.00 91 SER A N 11
ATOM 15328 C CA . SER A 1 5 ? 1.293 8.054 1.318 1.00 0.00 91 SER A CA 11
ATOM 15329 C C . SER A 1 5 ? 0.260 8.908 0.590 1.00 0.00 91 SER A C 11
ATOM 15330 O O . SER A 1 5 ? 0.445 10.113 0.416 1.00 0.00 91 SER A O 11
ATOM 15338 N N . SER A 1 6 ? -0.830 8.275 0.167 1.00 0.00 92 SER A N 11
ATOM 15339 C CA . SER A 1 6 ? -1.892 8.975 -0.546 1.00 0.00 92 SER A CA 11
ATOM 15340 C C . SER A 1 6 ? -3.236 8.285 -0.332 1.00 0.00 92 SER A C 11
ATOM 15341 O O . SER A 1 6 ? -3.388 7.096 -0.610 1.00 0.00 92 SER A O 11
ATOM 15349 N N . GLY A 1 7 ? -4.210 9.042 0.165 1.00 0.00 93 GLY A N 11
ATOM 15350 C CA . GLY A 1 7 ? -5.529 8.487 0.409 1.00 0.00 93 GLY A CA 11
ATOM 15351 C C . GLY A 1 7 ? -5.525 7.446 1.510 1.00 0.00 93 GLY A C 11
ATOM 15352 O O . GLY A 1 7 ? -5.382 6.249 1.261 1.00 0.00 93 GLY A O 11
ATOM 15356 N N . PRO A 1 8 ? -5.685 7.901 2.762 1.00 0.00 94 PRO A N 11
ATOM 15357 C CA . PRO A 1 8 ? -5.702 7.016 3.930 1.00 0.00 94 PRO A CA 11
ATOM 15358 C C . PRO A 1 8 ? -6.955 6.148 3.982 1.00 0.00 94 PRO A C 11
ATOM 15359 O O . PRO A 1 8 ? -7.912 6.468 4.685 1.00 0.00 94 PRO A O 11
ATOM 15370 N N . GLU A 1 9 ? -6.939 5.050 3.233 1.00 0.00 95 GLU A N 11
ATOM 15371 C CA . GLU A 1 9 ? -8.076 4.137 3.195 1.00 0.00 95 GLU A CA 11
ATOM 15372 C C . GLU A 1 9 ? -7.666 2.782 2.625 1.00 0.00 95 GLU A C 11
ATOM 15373 O O . GLU A 1 9 ? -6.946 2.707 1.629 1.00 0.00 95 GLU A O 11
ATOM 15385 N N . TYR A 1 10 ? -8.128 1.714 3.265 1.00 0.00 96 TYR A N 11
ATOM 15386 C CA . TYR A 1 10 ? -7.807 0.361 2.825 1.00 0.00 96 TYR A CA 11
ATOM 15387 C C . TYR A 1 10 ? -8.964 -0.592 3.109 1.00 0.00 96 TYR A C 11
ATOM 15388 O O . TYR A 1 10 ? -9.364 -0.776 4.258 1.00 0.00 96 TYR A O 11
ATOM 15406 N N . SER A 1 11 ? -9.497 -1.197 2.052 1.00 0.00 97 SER A N 11
ATOM 15407 C CA . SER A 1 11 ? -10.609 -2.130 2.185 1.00 0.00 97 SER A CA 11
ATOM 15408 C C . SER A 1 11 ? -10.354 -3.399 1.377 1.00 0.00 97 SER A C 11
ATOM 15409 O O . SER A 1 11 ? -9.691 -3.366 0.340 1.00 0.00 97 SER A O 11
ATOM 15417 N N . LEU A 1 12 ? -10.886 -4.517 1.860 1.00 0.00 98 LEU A N 11
ATOM 15418 C CA . LEU A 1 12 ? -10.717 -5.798 1.184 1.00 0.00 98 LEU A CA 11
ATOM 15419 C C . LEU A 1 12 ? -12.065 -6.374 0.763 1.00 0.00 98 LEU A C 11
ATOM 15420 O O . LEU A 1 12 ? -13.083 -6.141 1.416 1.00 0.00 98 LEU A O 11
ATOM 15436 N N . PHE A 1 13 ? -12.065 -7.129 -0.330 1.00 0.00 99 PHE A N 11
ATOM 15437 C CA . PHE A 1 13 ? -13.288 -7.740 -0.838 1.00 0.00 99 PHE A CA 11
ATOM 15438 C C . PHE A 1 13 ? -13.422 -9.179 -0.348 1.00 0.00 99 PHE A C 11
ATOM 15439 O O . PHE A 1 13 ? -12.480 -9.967 -0.439 1.00 0.00 99 PHE A O 11
ATOM 15456 N N . VAL A 1 14 ? -14.598 -9.514 0.172 1.00 0.00 100 VAL A N 11
ATOM 15457 C CA . VAL A 1 14 ? -14.856 -10.858 0.676 1.00 0.00 100 VAL A CA 11
ATOM 15458 C C . VAL A 1 14 ? -16.046 -11.493 -0.036 1.00 0.00 100 VAL A C 11
ATOM 15459 O O . VAL A 1 14 ? -17.059 -10.838 -0.279 1.00 0.00 100 VAL A O 11
ATOM 15472 N N . GLY A 1 15 ? -15.915 -12.774 -0.368 1.00 0.00 101 GLY A N 11
ATOM 15473 C CA . GLY A 1 15 ? -16.987 -13.476 -1.048 1.00 0.00 101 GLY A CA 11
ATOM 15474 C C . GLY A 1 15 ? -17.323 -14.800 -0.390 1.00 0.00 101 GLY A C 11
ATOM 15475 O O . GLY A 1 15 ? -16.709 -15.177 0.609 1.00 0.00 101 GLY A O 11
ATOM 15479 N N . ASP A 1 16 ? -18.299 -15.506 -0.948 1.00 0.00 102 ASP A N 11
ATOM 15480 C CA . ASP A 1 16 ? -18.716 -16.795 -0.408 1.00 0.00 102 ASP A CA 11
ATOM 15481 C C . ASP A 1 16 ? -19.002 -16.691 1.087 1.00 0.00 102 ASP A C 11
ATOM 15482 O O . ASP A 1 16 ? -18.448 -17.444 1.889 1.00 0.00 102 ASP A O 11
ATOM 15491 N N . LEU A 1 17 ? -19.868 -15.753 1.455 1.00 0.00 103 LEU A N 11
ATOM 15492 C CA . LEU A 1 17 ? -20.226 -15.549 2.854 1.00 0.00 103 LEU A CA 11
ATOM 15493 C C . LEU A 1 17 ? -21.586 -16.166 3.163 1.00 0.00 103 LEU A C 11
ATOM 15494 O O . LEU A 1 17 ? -22.628 -15.608 2.817 1.00 0.00 103 LEU A O 11
ATOM 15510 N N . THR A 1 18 ? -21.571 -17.322 3.820 1.00 0.00 104 THR A N 11
ATOM 15511 C CA . THR A 1 18 ? -22.802 -18.015 4.177 1.00 0.00 104 THR A CA 11
ATOM 15512 C C . THR A 1 18 ? -23.789 -17.070 4.852 1.00 0.00 104 THR A C 11
ATOM 15513 O O . THR A 1 18 ? -23.407 -16.105 5.515 1.00 0.00 104 THR A O 11
ATOM 15524 N N . PRO A 1 19 ? -25.089 -17.350 4.683 1.00 0.00 105 PRO A N 11
ATOM 15525 C CA . PRO A 1 19 ? -26.158 -16.537 5.270 1.00 0.00 105 PRO A CA 11
ATOM 15526 C C . PRO A 1 19 ? -26.226 -16.675 6.787 1.00 0.00 105 PRO A C 11
ATOM 15527 O O . PRO A 1 19 ? -27.102 -16.101 7.434 1.00 0.00 105 PRO A O 11
ATOM 15538 N N . ASP A 1 20 ? -25.295 -17.439 7.348 1.00 0.00 106 ASP A N 11
ATOM 15539 C CA . ASP A 1 20 ? -25.248 -17.652 8.790 1.00 0.00 106 ASP A CA 11
ATOM 15540 C C . ASP A 1 20 ? -24.210 -16.743 9.440 1.00 0.00 106 ASP A C 11
ATOM 15541 O O . ASP A 1 20 ? -24.072 -16.715 10.663 1.00 0.00 106 ASP A O 11
ATOM 15550 N N . VAL A 1 21 ? -23.480 -16.000 8.613 1.00 0.00 107 VAL A N 11
ATOM 15551 C CA . VAL A 1 21 ? -22.454 -15.090 9.106 1.00 0.00 107 VAL A CA 11
ATOM 15552 C C . VAL A 1 21 ? -22.880 -13.636 8.935 1.00 0.00 107 VAL A C 11
ATOM 15553 O O . VAL A 1 21 ? -23.539 -13.283 7.957 1.00 0.00 107 VAL A O 11
ATOM 15566 N N . ASP A 1 22 ? -22.500 -12.797 9.892 1.00 0.00 108 ASP A N 11
ATOM 15567 C CA . ASP A 1 22 ? -22.841 -11.380 9.846 1.00 0.00 108 ASP A CA 11
ATOM 15568 C C . ASP A 1 22 ? -21.604 -10.516 10.071 1.00 0.00 108 ASP A C 11
ATOM 15569 O O . ASP A 1 22 ? -20.502 -11.029 10.263 1.00 0.00 108 ASP A O 11
ATOM 15578 N N . ASP A 1 23 ? -21.795 -9.201 10.045 1.00 0.00 109 ASP A N 11
ATOM 15579 C CA . ASP A 1 23 ? -20.695 -8.265 10.245 1.00 0.00 109 ASP A CA 11
ATOM 15580 C C . ASP A 1 23 ? -20.044 -8.475 11.609 1.00 0.00 109 ASP A C 11
ATOM 15581 O O . ASP A 1 23 ? -18.832 -8.326 11.759 1.00 0.00 109 ASP A O 11
ATOM 15590 N N . GLY A 1 24 ? -20.858 -8.822 12.601 1.00 0.00 110 GLY A N 11
ATOM 15591 C CA . GLY A 1 24 ? -20.344 -9.046 13.939 1.00 0.00 110 GLY A CA 11
ATOM 15592 C C . GLY A 1 24 ? -19.204 -10.046 13.962 1.00 0.00 110 GLY A C 11
ATOM 15593 O O . GLY A 1 24 ? -18.297 -9.942 14.787 1.00 0.00 110 GLY A O 11
ATOM 15597 N N . MET A 1 25 ? -19.252 -11.017 13.056 1.00 0.00 111 MET A N 11
ATOM 15598 C CA . MET A 1 25 ? -18.215 -12.039 12.977 1.00 0.00 111 MET A CA 11
ATOM 15599 C C . MET A 1 25 ? -17.084 -11.596 12.055 1.00 0.00 111 MET A C 11
ATOM 15600 O O . MET A 1 25 ? -15.907 -11.784 12.364 1.00 0.00 111 MET A O 11
ATOM 15614 N N . LEU A 1 26 ? -17.448 -11.007 10.920 1.00 0.00 112 LEU A N 11
ATOM 15615 C CA . LEU A 1 26 ? -16.463 -10.537 9.952 1.00 0.00 112 LEU A CA 11
ATOM 15616 C C . LEU A 1 26 ? -15.495 -9.549 10.596 1.00 0.00 112 LEU A C 11
ATOM 15617 O O . LEU A 1 26 ? -14.341 -9.437 10.182 1.00 0.00 112 LEU A O 11
ATOM 15633 N N . TYR A 1 27 ? -15.973 -8.837 11.610 1.00 0.00 113 TYR A N 11
ATOM 15634 C CA . TYR A 1 27 ? -15.150 -7.858 12.311 1.00 0.00 113 TYR A CA 11
ATOM 15635 C C . TYR A 1 27 ? -14.146 -8.548 13.230 1.00 0.00 113 TYR A C 11
ATOM 15636 O O . TYR A 1 27 ? -12.936 -8.429 13.044 1.00 0.00 113 TYR A O 11
ATOM 15654 N N . GLU A 1 28 ? -14.660 -9.271 14.220 1.00 0.00 114 GLU A N 11
ATOM 15655 C CA . GLU A 1 28 ? -13.809 -9.980 15.168 1.00 0.00 114 GLU A CA 11
ATOM 15656 C C . GLU A 1 28 ? -12.954 -11.025 14.456 1.00 0.00 114 GLU A C 11
ATOM 15657 O O . GLU A 1 28 ? -11.870 -11.378 14.921 1.00 0.00 114 GLU A O 11
ATOM 15669 N N . PHE A 1 29 ? -13.450 -11.516 13.325 1.00 0.00 115 PHE A N 11
ATOM 15670 C CA . PHE A 1 29 ? -12.733 -12.521 12.549 1.00 0.00 115 PHE A CA 11
ATOM 15671 C C . PHE A 1 29 ? -11.438 -11.948 11.981 1.00 0.00 115 PHE A C 11
ATOM 15672 O O . PHE A 1 29 ? -10.433 -12.650 11.868 1.00 0.00 115 PHE A O 11
ATOM 15689 N N . PHE A 1 30 ? -11.470 -10.668 11.624 1.00 0.00 116 PHE A N 11
ATOM 15690 C CA . PHE A 1 30 ? -10.300 -10.000 11.067 1.00 0.00 116 PHE A CA 11
ATOM 15691 C C . PHE A 1 30 ? -9.515 -9.278 12.158 1.00 0.00 116 PHE A C 11
ATOM 15692 O O . PHE A 1 30 ? -8.333 -9.548 12.369 1.00 0.00 116 PHE A O 11
ATOM 15709 N N . VAL A 1 31 ? -10.181 -8.357 12.847 1.00 0.00 117 VAL A N 11
ATOM 15710 C CA . VAL A 1 31 ? -9.547 -7.596 13.917 1.00 0.00 117 VAL A CA 11
ATOM 15711 C C . VAL A 1 31 ? -8.693 -8.497 14.801 1.00 0.00 117 VAL A C 11
ATOM 15712 O O . VAL A 1 31 ? -7.741 -8.041 15.436 1.00 0.00 117 VAL A O 11
ATOM 15725 N N . LYS A 1 32 ? -9.039 -9.779 14.839 1.00 0.00 118 LYS A N 11
ATOM 15726 C CA . LYS A 1 32 ? -8.304 -10.747 15.644 1.00 0.00 118 LYS A CA 11
ATOM 15727 C C . LYS A 1 32 ? -6.915 -10.995 15.063 1.00 0.00 118 LYS A C 11
ATOM 15728 O O . LYS A 1 32 ? -5.903 -10.748 15.719 1.00 0.00 118 LYS A O 11
ATOM 15747 N N . VAL A 1 33 ? -6.874 -11.484 13.828 1.00 0.00 119 VAL A N 11
ATOM 15748 C CA . VAL A 1 33 ? -5.610 -11.763 13.158 1.00 0.00 119 VAL A CA 11
ATOM 15749 C C . VAL A 1 33 ? -4.826 -10.480 12.907 1.00 0.00 119 VAL A C 11
ATOM 15750 O O . VAL A 1 33 ? -3.597 -10.494 12.837 1.00 0.00 119 VAL A O 11
ATOM 15763 N N . TYR A 1 34 ? -5.545 -9.371 12.772 1.00 0.00 120 TYR A N 11
ATOM 15764 C CA . TYR A 1 34 ? -4.917 -8.078 12.527 1.00 0.00 120 TYR A CA 11
ATOM 15765 C C . TYR A 1 34 ? -5.576 -6.985 13.362 1.00 0.00 120 TYR A C 11
ATOM 15766 O O . TYR A 1 34 ? -6.739 -6.632 13.163 1.00 0.00 120 TYR A O 11
ATOM 15784 N N . PRO A 1 35 ? -4.816 -6.435 14.321 1.00 0.00 121 PRO A N 11
ATOM 15785 C CA . PRO A 1 35 ? -5.304 -5.373 15.206 1.00 0.00 121 PRO A CA 11
ATOM 15786 C C . PRO A 1 35 ? -5.505 -4.053 14.471 1.00 0.00 121 PRO A C 11
ATOM 15787 O O . PRO A 1 35 ? -5.911 -3.055 15.067 1.00 0.00 121 PRO A O 11
ATOM 15798 N N . SER A 1 36 ? -5.219 -4.054 13.173 1.00 0.00 122 SER A N 11
ATOM 15799 C CA . SER A 1 36 ? -5.365 -2.854 12.357 1.00 0.00 122 SER A CA 11
ATOM 15800 C C . SER A 1 36 ? -6.670 -2.889 11.568 1.00 0.00 122 SER A C 11
ATOM 15801 O O . SER A 1 36 ? -6.792 -2.255 10.519 1.00 0.00 122 SER A O 11
ATOM 15809 N N . CYS A 1 37 ? -7.643 -3.635 12.079 1.00 0.00 123 CYS A N 11
ATOM 15810 C CA . CYS A 1 37 ? -8.940 -3.755 11.423 1.00 0.00 123 CYS A CA 11
ATOM 15811 C C . CYS A 1 37 ? -9.866 -2.616 11.837 1.00 0.00 123 CYS A C 11
ATOM 15812 O O . CYS A 1 37 ? -9.886 -2.211 12.999 1.00 0.00 123 CYS A O 11
ATOM 15820 N N . ARG A 1 38 ? -10.630 -2.104 10.878 1.00 0.00 124 ARG A N 11
ATOM 15821 C CA . ARG A 1 38 ? -11.557 -1.009 11.143 1.00 0.00 124 ARG A CA 11
ATOM 15822 C C . ARG A 1 38 ? -12.962 -1.540 11.414 1.00 0.00 124 ARG A C 11
ATOM 15823 O O . ARG A 1 38 ? -13.717 -0.958 12.191 1.00 0.00 124 ARG A O 11
ATOM 15844 N N . GLY A 1 39 ? -13.305 -2.648 10.765 1.00 0.00 125 GLY A N 11
ATOM 15845 C CA . GLY A 1 39 ? -14.619 -3.238 10.948 1.00 0.00 125 GLY A CA 11
ATOM 15846 C C . GLY A 1 39 ? -15.084 -4.008 9.728 1.00 0.00 125 GLY A C 11
ATOM 15847 O O . GLY A 1 39 ? -14.859 -3.584 8.595 1.00 0.00 125 GLY A O 11
ATOM 15851 N N . GLY A 1 40 ? -15.733 -5.145 9.959 1.00 0.00 126 GLY A N 11
ATOM 15852 C CA . GLY A 1 40 ? -16.219 -5.959 8.860 1.00 0.00 126 GLY A CA 11
ATOM 15853 C C . GLY A 1 40 ? -17.630 -5.590 8.445 1.00 0.00 126 GLY A C 11
ATOM 15854 O O . GLY A 1 40 ? -18.495 -5.361 9.291 1.00 0.00 126 GLY A O 11
ATOM 15858 N N . LYS A 1 41 ? -17.863 -5.529 7.138 1.00 0.00 127 LYS A N 11
ATOM 15859 C CA . LYS A 1 41 ? -19.178 -5.185 6.611 1.00 0.00 127 LYS A CA 11
ATOM 15860 C C . LYS A 1 41 ? -19.668 -6.249 5.634 1.00 0.00 127 LYS A C 11
ATOM 15861 O O . LYS A 1 41 ? -18.951 -6.638 4.712 1.00 0.00 127 LYS A O 11
ATOM 15880 N N . VAL A 1 42 ? -20.895 -6.716 5.842 1.00 0.00 128 VAL A N 11
ATOM 15881 C CA . VAL A 1 42 ? -21.482 -7.734 4.978 1.00 0.00 128 VAL A CA 11
ATOM 15882 C C . VAL A 1 42 ? -22.702 -7.192 4.242 1.00 0.00 128 VAL A C 11
ATOM 15883 O O . VAL A 1 42 ? -23.615 -6.638 4.854 1.00 0.00 128 VAL A O 11
ATOM 15896 N N . VAL A 1 43 ? -22.712 -7.357 2.923 1.00 0.00 129 VAL A N 11
ATOM 15897 C CA . VAL A 1 43 ? -23.821 -6.886 2.102 1.00 0.00 129 VAL A CA 11
ATOM 15898 C C . VAL A 1 43 ? -25.044 -7.783 2.263 1.00 0.00 129 VAL A C 11
ATOM 15899 O O . VAL A 1 43 ? -24.918 -8.991 2.468 1.00 0.00 129 VAL A O 11
ATOM 15912 N N . LEU A 1 44 ? -26.226 -7.185 2.168 1.00 0.00 130 LEU A N 11
ATOM 15913 C CA . LEU A 1 44 ? -27.473 -7.930 2.302 1.00 0.00 130 LEU A CA 11
ATOM 15914 C C . LEU A 1 44 ? -28.410 -7.638 1.135 1.00 0.00 130 LEU A C 11
ATOM 15915 O O . LEU A 1 44 ? -28.133 -6.771 0.305 1.00 0.00 130 LEU A O 11
ATOM 15931 N N . ASP A 1 45 ? -29.520 -8.365 1.078 1.00 0.00 131 ASP A N 11
ATOM 15932 C CA . ASP A 1 45 ? -30.500 -8.182 0.014 1.00 0.00 131 ASP A CA 11
ATOM 15933 C C . ASP A 1 45 ? -31.735 -7.452 0.532 1.00 0.00 131 ASP A C 11
ATOM 15934 O O . ASP A 1 45 ? -31.803 -7.084 1.704 1.00 0.00 131 ASP A O 11
ATOM 15943 N N . GLN A 1 46 ? -32.707 -7.244 -0.350 1.00 0.00 132 GLN A N 11
ATOM 15944 C CA . GLN A 1 46 ? -33.939 -6.556 0.018 1.00 0.00 132 GLN A CA 11
ATOM 15945 C C . GLN A 1 46 ? -34.491 -7.095 1.334 1.00 0.00 132 GLN A C 11
ATOM 15946 O O . GLN A 1 46 ? -34.984 -6.338 2.170 1.00 0.00 132 GLN A O 11
ATOM 15960 N N . THR A 1 47 ? -34.406 -8.410 1.510 1.00 0.00 133 THR A N 11
ATOM 15961 C CA . THR A 1 47 ? -34.899 -9.052 2.723 1.00 0.00 133 THR A CA 11
ATOM 15962 C C . THR A 1 47 ? -33.958 -8.805 3.897 1.00 0.00 133 THR A C 11
ATOM 15963 O O . THR A 1 47 ? -34.395 -8.680 5.040 1.00 0.00 133 THR A O 11
ATOM 15974 N N . GLY A 1 48 ? -32.662 -8.736 3.606 1.00 0.00 134 GLY A N 11
ATOM 15975 C CA . GLY A 1 48 ? -31.680 -8.504 4.648 1.00 0.00 134 GLY A CA 11
ATOM 15976 C C . GLY A 1 48 ? -30.826 -9.726 4.923 1.00 0.00 134 GLY A C 11
ATOM 15977 O O . GLY A 1 48 ? -30.263 -9.868 6.008 1.00 0.00 134 GLY A O 11
ATOM 15981 N N . VAL A 1 49 ? -30.729 -10.612 3.937 1.00 0.00 135 VAL A N 11
ATOM 15982 C CA . VAL A 1 49 ? -29.939 -11.829 4.077 1.00 0.00 135 VAL A CA 11
ATOM 15983 C C . VAL A 1 49 ? -28.612 -11.710 3.335 1.00 0.00 135 VAL A C 11
ATOM 15984 O O . VAL A 1 49 ? -28.571 -11.290 2.179 1.00 0.00 135 VAL A O 11
ATOM 15997 N N . SER A 1 50 ? -27.529 -12.085 4.008 1.00 0.00 136 SER A N 11
ATOM 15998 C CA . SER A 1 50 ? -26.199 -12.018 3.414 1.00 0.00 136 SER A CA 11
ATOM 15999 C C . SER A 1 50 ? -26.225 -12.504 1.968 1.00 0.00 136 SER A C 11
ATOM 16000 O O . SER A 1 50 ? -26.480 -13.678 1.698 1.00 0.00 136 SER A O 11
ATOM 16008 N N . LYS A 1 51 ? -25.959 -11.591 1.039 1.00 0.00 137 LYS A N 11
ATOM 16009 C CA . LYS A 1 51 ? -25.951 -11.923 -0.381 1.00 0.00 137 LYS A CA 11
ATOM 16010 C C . LYS A 1 51 ? -24.890 -12.976 -0.686 1.00 0.00 137 LYS A C 11
ATOM 16011 O O . LYS A 1 51 ? -24.997 -13.712 -1.666 1.00 0.00 137 LYS A O 11
ATOM 16030 N N . GLY A 1 52 ? -23.867 -13.042 0.160 1.00 0.00 138 GLY A N 11
ATOM 16031 C CA . GLY A 1 52 ? -22.803 -14.009 -0.037 1.00 0.00 138 GLY A CA 11
ATOM 16032 C C . GLY A 1 52 ? -21.449 -13.352 -0.220 1.00 0.00 138 GLY A C 11
ATOM 16033 O O . GLY A 1 52 ? -20.501 -13.987 -0.683 1.00 0.00 138 GLY A O 11
ATOM 16037 N N . TYR A 1 53 ? -21.358 -12.078 0.143 1.00 0.00 139 TYR A N 11
ATOM 16038 C CA . TYR A 1 53 ? -20.111 -11.333 0.012 1.00 0.00 139 TYR A CA 11
ATOM 16039 C C . TYR A 1 53 ? -20.134 -10.076 0.877 1.00 0.00 139 TYR A C 11
ATOM 16040 O O . TYR A 1 53 ? -21.130 -9.779 1.534 1.00 0.00 139 TYR A O 11
ATOM 16058 N N . GLY A 1 54 ? -19.026 -9.341 0.870 1.00 0.00 140 GLY A N 11
ATOM 16059 C CA . GLY A 1 54 ? -18.939 -8.124 1.656 1.00 0.00 140 GLY A CA 11
ATOM 16060 C C . GLY A 1 54 ? -17.600 -7.430 1.504 1.00 0.00 140 GLY A C 11
ATOM 16061 O O . GLY A 1 54 ? -16.848 -7.713 0.571 1.00 0.00 140 GLY A O 11
ATOM 16065 N N . PHE A 1 55 ? -17.300 -6.518 2.423 1.00 0.00 141 PHE A N 11
ATOM 16066 C CA . PHE A 1 55 ? -16.043 -5.780 2.385 1.00 0.00 141 PHE A CA 11
ATOM 16067 C C . PHE A 1 55 ? -15.632 -5.334 3.786 1.00 0.00 141 PHE A C 11
ATOM 16068 O O . PHE A 1 55 ? -16.479 -5.057 4.635 1.00 0.00 141 PHE A O 11
ATOM 16085 N N . VAL A 1 56 ? -14.325 -5.268 4.020 1.00 0.00 142 VAL A N 11
ATOM 16086 C CA . VAL A 1 56 ? -13.800 -4.856 5.316 1.00 0.00 142 VAL A CA 11
ATOM 16087 C C . VAL A 1 56 ? -12.912 -3.624 5.183 1.00 0.00 142 VAL A C 11
ATOM 16088 O O . VAL A 1 56 ? -12.733 -3.089 4.089 1.00 0.00 142 VAL A O 11
ATOM 16101 N N . LYS A 1 57 ? -12.356 -3.179 6.305 1.00 0.00 143 LYS A N 11
ATOM 16102 C CA . LYS A 1 57 ? -11.484 -2.010 6.315 1.00 0.00 143 LYS A CA 11
ATOM 16103 C C . LYS A 1 57 ? -10.313 -2.215 7.271 1.00 0.00 143 LYS A C 11
ATOM 16104 O O . LYS A 1 57 ? -10.375 -3.047 8.175 1.00 0.00 143 LYS A O 11
ATOM 16123 N N . PHE A 1 58 ? -9.247 -1.448 7.065 1.00 0.00 144 PHE A N 11
ATOM 16124 C CA . PHE A 1 58 ? -8.061 -1.545 7.909 1.00 0.00 144 PHE A CA 11
ATOM 16125 C C . PHE A 1 58 ? -7.382 -0.186 8.050 1.00 0.00 144 PHE A C 11
ATOM 16126 O O . PHE A 1 58 ? -7.741 0.775 7.369 1.00 0.00 144 PHE A O 11
ATOM 16143 N N . THR A 1 59 ? -6.397 -0.113 8.940 1.00 0.00 145 THR A N 11
ATOM 16144 C CA . THR A 1 59 ? -5.667 1.127 9.173 1.00 0.00 145 THR A CA 11
ATOM 16145 C C . THR A 1 59 ? -4.235 1.027 8.660 1.00 0.00 145 THR A C 11
ATOM 16146 O O . THR A 1 59 ? -3.613 2.036 8.327 1.00 0.00 145 THR A O 11
ATOM 16157 N N . ASP A 1 60 ? -3.718 -0.195 8.598 1.00 0.00 146 ASP A N 11
ATOM 16158 C CA . ASP A 1 60 ? -2.358 -0.426 8.124 1.00 0.00 146 ASP A CA 11
ATOM 16159 C C . ASP A 1 60 ? -2.367 -1.159 6.786 1.00 0.00 146 ASP A C 11
ATOM 16160 O O . ASP A 1 60 ? -2.838 -2.292 6.691 1.00 0.00 146 ASP A O 11
ATOM 16169 N N . GLU A 1 61 ? -1.844 -0.504 5.754 1.00 0.00 147 GLU A N 11
ATOM 16170 C CA . GLU A 1 61 ? -1.794 -1.093 4.421 1.00 0.00 147 GLU A CA 11
ATOM 16171 C C . GLU A 1 61 ? -0.825 -2.271 4.383 1.00 0.00 147 GLU A C 11
ATOM 16172 O O . GLU A 1 61 ? -0.939 -3.157 3.535 1.00 0.00 147 GLU A O 11
ATOM 16184 N N . LEU A 1 62 ? 0.129 -2.275 5.308 1.00 0.00 148 LEU A N 11
ATOM 16185 C CA . LEU A 1 62 ? 1.119 -3.343 5.381 1.00 0.00 148 LEU A CA 11
ATOM 16186 C C . LEU A 1 62 ? 0.458 -4.677 5.713 1.00 0.00 148 LEU A C 11
ATOM 16187 O O . LEU A 1 62 ? 0.872 -5.725 5.219 1.00 0.00 148 LEU A O 11
ATOM 16203 N N . GLU A 1 63 ? -0.573 -4.628 6.551 1.00 0.00 149 GLU A N 11
ATOM 16204 C CA . GLU A 1 63 ? -1.292 -5.833 6.947 1.00 0.00 149 GLU A CA 11
ATOM 16205 C C . GLU A 1 63 ? -2.433 -6.130 5.977 1.00 0.00 149 GLU A C 11
ATOM 16206 O O . GLU A 1 63 ? -2.728 -7.289 5.687 1.00 0.00 149 GLU A O 11
ATOM 16218 N N . GLN A 1 64 ? -3.069 -5.074 5.480 1.00 0.00 150 GLN A N 11
ATOM 16219 C CA . GLN A 1 64 ? -4.177 -5.221 4.544 1.00 0.00 150 GLN A CA 11
ATOM 16220 C C . GLN A 1 64 ? -3.868 -6.286 3.497 1.00 0.00 150 GLN A C 11
ATOM 16221 O O . GLN A 1 64 ? -4.708 -7.131 3.188 1.00 0.00 150 GLN A O 11
ATOM 16235 N N . LYS A 1 65 ? -2.656 -6.239 2.953 1.00 0.00 151 LYS A N 11
ATOM 16236 C CA . LYS A 1 65 ? -2.234 -7.200 1.941 1.00 0.00 151 LYS A CA 11
ATOM 16237 C C . LYS A 1 65 ? -1.873 -8.538 2.578 1.00 0.00 151 LYS A C 11
ATOM 16238 O O . LYS A 1 65 ? -2.112 -9.597 1.997 1.00 0.00 151 LYS A O 11
ATOM 16257 N N . ARG A 1 66 ? -1.298 -8.483 3.775 1.00 0.00 152 ARG A N 11
ATOM 16258 C CA . ARG A 1 66 ? -0.904 -9.691 4.490 1.00 0.00 152 ARG A CA 11
ATOM 16259 C C . ARG A 1 66 ? -2.092 -10.633 4.660 1.00 0.00 152 ARG A C 11
ATOM 16260 O O . ARG A 1 66 ? -1.937 -11.854 4.641 1.00 0.00 152 ARG A O 11
ATOM 16281 N N . ALA A 1 67 ? -3.278 -10.057 4.828 1.00 0.00 153 ALA A N 11
ATOM 16282 C CA . ALA A 1 67 ? -4.492 -10.845 5.000 1.00 0.00 153 ALA A CA 11
ATOM 16283 C C . ALA A 1 67 ? -4.934 -11.468 3.680 1.00 0.00 153 ALA A C 11
ATOM 16284 O O . ALA A 1 67 ? -5.362 -12.622 3.639 1.00 0.00 153 ALA A O 11
ATOM 16291 N N . LEU A 1 68 ? -4.829 -10.697 2.604 1.00 0.00 154 LEU A N 11
ATOM 16292 C CA . LEU A 1 68 ? -5.219 -11.173 1.281 1.00 0.00 154 LEU A CA 11
ATOM 16293 C C . LEU A 1 68 ? -4.637 -12.556 1.006 1.00 0.00 154 LEU A C 11
ATOM 16294 O O . LEU A 1 68 ? -5.312 -13.429 0.460 1.00 0.00 154 LEU A O 11
ATOM 16310 N N . THR A 1 69 ? -3.379 -12.750 1.391 1.00 0.00 155 THR A N 11
ATOM 16311 C CA . THR A 1 69 ? -2.706 -14.026 1.188 1.00 0.00 155 THR A CA 11
ATOM 16312 C C . THR A 1 69 ? -2.857 -14.928 2.407 1.00 0.00 155 THR A C 11
ATOM 16313 O O . THR A 1 69 ? -3.102 -16.127 2.277 1.00 0.00 155 THR A O 11
ATOM 16324 N N . GLU A 1 70 ? -2.710 -14.344 3.592 1.00 0.00 156 GLU A N 11
ATOM 16325 C CA . GLU A 1 70 ? -2.831 -15.097 4.835 1.00 0.00 156 GLU A CA 11
ATOM 16326 C C . GLU A 1 70 ? -4.264 -15.576 5.044 1.00 0.00 156 GLU A C 11
ATOM 16327 O O . GLU A 1 70 ? -4.539 -16.776 5.020 1.00 0.00 156 GLU A O 11
ATOM 16339 N N . CYS A 1 71 ? -5.174 -14.630 5.249 1.00 0.00 157 CYS A N 11
ATOM 16340 C CA . CYS A 1 71 ? -6.580 -14.954 5.464 1.00 0.00 157 CYS A CA 11
ATOM 16341 C C . CYS A 1 71 ? -7.183 -15.605 4.224 1.00 0.00 157 CYS A C 11
ATOM 16342 O O . CYS A 1 71 ? -8.277 -16.166 4.276 1.00 0.00 157 CYS A O 11
ATOM 16350 N N . GLN A 1 72 ? -6.462 -15.525 3.110 1.00 0.00 158 GLN A N 11
ATOM 16351 C CA . GLN A 1 72 ? -6.928 -16.105 1.856 1.00 0.00 158 GLN A CA 11
ATOM 16352 C C . GLN A 1 72 ? -7.692 -17.401 2.106 1.00 0.00 158 GLN A C 11
ATOM 16353 O O . GLN A 1 72 ? -7.213 -18.290 2.809 1.00 0.00 158 GLN A O 11
ATOM 16367 N N . GLY A 1 73 ? -8.884 -17.501 1.525 1.00 0.00 159 GLY A N 11
ATOM 16368 C CA . GLY A 1 73 ? -9.695 -18.692 1.698 1.00 0.00 159 GLY A CA 11
ATOM 16369 C C . GLY A 1 73 ? -10.020 -18.967 3.153 1.00 0.00 159 GLY A C 11
ATOM 16370 O O . GLY A 1 73 ? -10.128 -20.122 3.564 1.00 0.00 159 GLY A O 11
ATOM 16374 N N . ALA A 1 74 ? -10.174 -17.903 3.934 1.00 0.00 160 ALA A N 11
ATOM 16375 C CA . ALA A 1 74 ? -10.488 -18.035 5.351 1.00 0.00 160 ALA A CA 11
ATOM 16376 C C . ALA A 1 74 ? -11.756 -18.855 5.558 1.00 0.00 160 ALA A C 11
ATOM 16377 O O . ALA A 1 74 ? -12.851 -18.427 5.193 1.00 0.00 160 ALA A O 11
ATOM 16384 N N . VAL A 1 75 ? -11.602 -20.038 6.146 1.00 0.00 161 VAL A N 11
ATOM 16385 C CA . VAL A 1 75 ? -12.736 -20.918 6.402 1.00 0.00 161 VAL A CA 11
ATOM 16386 C C . VAL A 1 75 ? -13.324 -20.669 7.786 1.00 0.00 161 VAL A C 11
ATOM 16387 O O . VAL A 1 75 ? -14.529 -20.801 7.994 1.00 0.00 161 VAL A O 11
ATOM 16400 N N . GLY A 1 76 ? -12.463 -20.306 8.733 1.00 0.00 162 GLY A N 11
ATOM 16401 C CA . GLY A 1 76 ? -12.915 -20.043 10.086 1.00 0.00 162 GLY A CA 11
ATOM 16402 C C . GLY A 1 76 ? -14.190 -19.224 10.123 1.00 0.00 162 GLY A C 11
ATOM 16403 O O . GLY A 1 76 ? -15.007 -19.373 11.033 1.00 0.00 162 GLY A O 11
ATOM 16407 N N . LEU A 1 77 ? -14.362 -18.356 9.132 1.00 0.00 163 LEU A N 11
ATOM 16408 C CA . LEU A 1 77 ? -15.547 -17.508 9.055 1.00 0.00 163 LEU A CA 11
ATOM 16409 C C . LEU A 1 77 ? -16.611 -18.140 8.163 1.00 0.00 163 LEU A C 11
ATOM 16410 O O . LEU A 1 77 ? -16.428 -18.262 6.952 1.00 0.00 163 LEU A O 11
ATOM 16426 N N . GLY A 1 78 ? -17.725 -18.537 8.770 1.00 0.00 164 GLY A N 11
ATOM 16427 C CA . GLY A 1 78 ? -18.803 -19.149 8.015 1.00 0.00 164 GLY A CA 11
ATOM 16428 C C . GLY A 1 78 ? -18.453 -20.542 7.529 1.00 0.00 164 GLY A C 11
ATOM 16429 O O . GLY A 1 78 ? -17.291 -20.835 7.250 1.00 0.00 164 GLY A O 11
ATOM 16433 N N . SER A 1 79 ? -19.461 -21.403 7.429 1.00 0.00 165 SER A N 11
ATOM 16434 C CA . SER A 1 79 ? -19.253 -22.774 6.979 1.00 0.00 165 SER A CA 11
ATOM 16435 C C . SER A 1 79 ? -18.464 -22.803 5.673 1.00 0.00 165 SER A C 11
ATOM 16436 O O . SER A 1 79 ? -17.705 -23.736 5.413 1.00 0.00 165 SER A O 11
ATOM 16444 N N . LYS A 1 80 ? -18.651 -21.774 4.853 1.00 0.00 166 LYS A N 11
ATOM 16445 C CA . LYS A 1 80 ? -17.958 -21.678 3.574 1.00 0.00 166 LYS A CA 11
ATOM 16446 C C . LYS A 1 80 ? -16.758 -20.741 3.674 1.00 0.00 166 LYS A C 11
ATOM 16447 O O . LYS A 1 80 ? -16.705 -19.851 4.523 1.00 0.00 166 LYS A O 11
ATOM 16466 N N . PRO A 1 81 ? -15.774 -20.941 2.786 1.00 0.00 167 PRO A N 11
ATOM 16467 C CA . PRO A 1 81 ? -14.558 -20.122 2.753 1.00 0.00 167 PRO A CA 11
ATOM 16468 C C . PRO A 1 81 ? -14.831 -18.700 2.276 1.00 0.00 167 PRO A C 11
ATOM 16469 O O . PRO A 1 81 ? -15.947 -18.372 1.873 1.00 0.00 167 PRO A O 11
ATOM 16480 N N . VAL A 1 82 ? -13.804 -17.857 2.324 1.00 0.00 168 VAL A N 11
ATOM 16481 C CA . VAL A 1 82 ? -13.932 -16.470 1.896 1.00 0.00 168 VAL A CA 11
ATOM 16482 C C . VAL A 1 82 ? -12.815 -16.086 0.933 1.00 0.00 168 VAL A C 11
ATOM 16483 O O . VAL A 1 82 ? -11.648 -16.407 1.160 1.00 0.00 168 VAL A O 11
ATOM 16496 N N . ARG A 1 83 ? -13.179 -15.397 -0.144 1.00 0.00 169 ARG A N 11
ATOM 16497 C CA . ARG A 1 83 ? -12.207 -14.970 -1.143 1.00 0.00 169 ARG A CA 11
ATOM 16498 C C . ARG A 1 83 ? -11.756 -13.535 -0.884 1.00 0.00 169 ARG A C 11
ATOM 16499 O O . ARG A 1 83 ? -12.580 -12.631 -0.738 1.00 0.00 169 ARG A O 11
ATOM 16520 N N . LEU A 1 84 ? -10.445 -13.334 -0.828 1.00 0.00 170 LEU A N 11
ATOM 16521 C CA . LEU A 1 84 ? -9.884 -12.009 -0.587 1.00 0.00 170 LEU A CA 11
ATOM 16522 C C . LEU A 1 84 ? -9.378 -11.387 -1.884 1.00 0.00 170 LEU A C 11
ATOM 16523 O O . LEU A 1 84 ? -8.735 -12.054 -2.695 1.00 0.00 170 LEU A O 11
ATOM 16539 N N . SER A 1 85 ? -9.671 -10.104 -2.073 1.00 0.00 171 SER A N 11
ATOM 16540 C CA . SER A 1 85 ? -9.248 -9.392 -3.273 1.00 0.00 171 SER A CA 11
ATOM 16541 C C . SER A 1 85 ? -9.066 -7.905 -2.987 1.00 0.00 171 SER A C 11
ATOM 16542 O O . SER A 1 85 ? -9.216 -7.457 -1.850 1.00 0.00 171 SER A O 11
ATOM 16550 N N . VAL A 1 86 ? -8.742 -7.143 -4.027 1.00 0.00 172 VAL A N 11
ATOM 16551 C CA . VAL A 1 86 ? -8.541 -5.706 -3.889 1.00 0.00 172 VAL A CA 11
ATOM 16552 C C . VAL A 1 86 ? -9.694 -4.927 -4.511 1.00 0.00 172 VAL A C 11
ATOM 16553 O O . VAL A 1 86 ? -9.697 -4.655 -5.711 1.00 0.00 172 VAL A O 11
ATOM 16566 N N . ALA A 1 87 ? -10.673 -4.570 -3.686 1.00 0.00 173 ALA A N 11
ATOM 16567 C CA . ALA A 1 87 ? -11.832 -3.820 -4.155 1.00 0.00 173 ALA A CA 11
ATOM 16568 C C . ALA A 1 87 ? -11.453 -2.384 -4.500 1.00 0.00 173 ALA A C 11
ATOM 16569 O O . ALA A 1 87 ? -10.423 -1.879 -4.052 1.00 0.00 173 ALA A O 11
ATOM 16576 N N . ILE A 1 88 ? -12.291 -1.731 -5.298 1.00 0.00 174 ILE A N 11
ATOM 16577 C CA . ILE A 1 88 ? -12.043 -0.353 -5.702 1.00 0.00 174 ILE A CA 11
ATOM 16578 C C . ILE A 1 88 ? -13.221 0.546 -5.341 1.00 0.00 174 ILE A C 11
ATOM 16579 O O . ILE A 1 88 ? -14.358 0.317 -5.753 1.00 0.00 174 ILE A O 11
ATOM 16595 N N . PRO A 1 89 ? -12.944 1.596 -4.553 1.00 0.00 175 PRO A N 11
ATOM 16596 C CA . PRO A 1 89 ? -13.967 2.553 -4.121 1.00 0.00 175 PRO A CA 11
ATOM 16597 C C . PRO A 1 89 ? -14.470 3.422 -5.268 1.00 0.00 175 PRO A C 11
ATOM 16598 O O . PRO A 1 89 ? -14.069 3.243 -6.419 1.00 0.00 175 PRO A O 11
ATOM 16609 N N . LYS A 1 90 ? -15.350 4.364 -4.949 1.00 0.00 176 LYS A N 11
ATOM 16610 C CA . LYS A 1 90 ? -15.908 5.263 -5.952 1.00 0.00 176 LYS A CA 11
ATOM 16611 C C . LYS A 1 90 ? -14.809 5.828 -6.847 1.00 0.00 176 LYS A C 11
ATOM 16612 O O . LYS A 1 90 ? -14.242 6.881 -6.560 1.00 0.00 176 LYS A O 11
ATOM 16631 N N . ALA A 1 91 ? -14.516 5.121 -7.934 1.00 0.00 177 ALA A N 11
ATOM 16632 C CA . ALA A 1 91 ? -13.488 5.554 -8.872 1.00 0.00 177 ALA A CA 11
ATOM 16633 C C . ALA A 1 91 ? -14.109 6.136 -10.137 1.00 0.00 177 ALA A C 11
ATOM 16634 O O . ALA A 1 91 ? -14.139 5.485 -11.181 1.00 0.00 177 ALA A O 11
ATOM 16641 N N . SER A 1 92 ? -14.605 7.365 -10.036 1.00 0.00 178 SER A N 11
ATOM 16642 C CA . SER A 1 92 ? -15.231 8.033 -11.171 1.00 0.00 178 SER A CA 11
ATOM 16643 C C . SER A 1 92 ? -14.698 9.454 -11.326 1.00 0.00 178 SER A C 11
ATOM 16644 O O . SER A 1 92 ? -13.913 9.927 -10.505 1.00 0.00 178 SER A O 11
ATOM 16652 N N . ARG A 1 93 ? -15.131 10.129 -12.386 1.00 0.00 179 ARG A N 11
ATOM 16653 C CA . ARG A 1 93 ? -14.697 11.495 -12.651 1.00 0.00 179 ARG A CA 11
ATOM 16654 C C . ARG A 1 93 ? -15.896 12.431 -12.776 1.00 0.00 179 ARG A C 11
ATOM 16655 O O . ARG A 1 93 ? -16.808 12.187 -13.567 1.00 0.00 179 ARG A O 11
ATOM 16676 N N . VAL A 1 94 ? -15.888 13.503 -11.991 1.00 0.00 180 VAL A N 11
ATOM 16677 C CA . VAL A 1 94 ? -16.973 14.476 -12.014 1.00 0.00 180 VAL A CA 11
ATOM 16678 C C . VAL A 1 94 ? -17.058 15.174 -13.367 1.00 0.00 180 VAL A C 11
ATOM 16679 O O . VAL A 1 94 ? -16.042 15.572 -13.937 1.00 0.00 180 VAL A O 11
ATOM 16692 N N . LYS A 1 95 ? -18.276 15.319 -13.876 1.00 0.00 181 LYS A N 11
ATOM 16693 C CA . LYS A 1 95 ? -18.496 15.970 -15.162 1.00 0.00 181 LYS A CA 11
ATOM 16694 C C . LYS A 1 95 ? -19.953 16.393 -15.316 1.00 0.00 181 LYS A C 11
ATOM 16695 O O . LYS A 1 95 ? -20.877 15.672 -14.939 1.00 0.00 181 LYS A O 11
ATOM 16714 N N . PRO A 1 96 ? -20.166 17.589 -15.885 1.00 0.00 182 PRO A N 11
ATOM 16715 C CA . PRO A 1 96 ? -21.509 18.133 -16.103 1.00 0.00 182 PRO A CA 11
ATOM 16716 C C . PRO A 1 96 ? -22.274 17.375 -17.183 1.00 0.00 182 PRO A C 11
ATOM 16717 O O . PRO A 1 96 ? -22.121 17.647 -18.374 1.00 0.00 182 PRO A O 11
ATOM 16728 N N . VAL A 1 97 ? -23.098 16.422 -16.759 1.00 0.00 183 VAL A N 11
ATOM 16729 C CA . VAL A 1 97 ? -23.888 15.624 -17.690 1.00 0.00 183 VAL A CA 11
ATOM 16730 C C . VAL A 1 97 ? -25.311 16.158 -17.800 1.00 0.00 183 VAL A C 11
ATOM 16731 O O . VAL A 1 97 ? -26.204 15.727 -17.071 1.00 0.00 183 VAL A O 11
ATOM 16744 N N . GLU A 1 98 ? -25.516 17.099 -18.717 1.00 0.00 184 GLU A N 11
ATOM 16745 C CA . GLU A 1 98 ? -26.832 17.692 -18.922 1.00 0.00 184 GLU A CA 11
ATOM 16746 C C . GLU A 1 98 ? -26.819 18.647 -20.112 1.00 0.00 184 GLU A C 11
ATOM 16747 O O . GLU A 1 98 ? -25.918 19.474 -20.248 1.00 0.00 184 GLU A O 11
ATOM 16759 N N . SER A 1 99 ? -27.825 18.524 -20.972 1.00 0.00 185 SER A N 11
ATOM 16760 C CA . SER A 1 99 ? -27.928 19.372 -22.154 1.00 0.00 185 SER A CA 11
ATOM 16761 C C . SER A 1 99 ? -29.055 20.389 -21.996 1.00 0.00 185 SER A C 11
ATOM 16762 O O . SER A 1 99 ? -30.120 20.074 -21.467 1.00 0.00 185 SER A O 11
ATOM 16770 N N . GLY A 1 100 ? -28.811 21.610 -22.461 1.00 0.00 186 GLY A N 11
ATOM 16771 C CA . GLY A 1 100 ? -29.814 22.655 -22.363 1.00 0.00 186 GLY A CA 11
ATOM 16772 C C . GLY A 1 100 ? -30.837 22.584 -23.479 1.00 0.00 186 GLY A C 11
ATOM 16773 O O . GLY A 1 100 ? -31.833 21.867 -23.392 1.00 0.00 186 GLY A O 11
ATOM 16777 N N . PRO A 1 101 ? -30.595 23.343 -24.558 1.00 0.00 187 PRO A N 11
ATOM 16778 C CA . PRO A 1 101 ? -31.492 23.382 -25.717 1.00 0.00 187 PRO A CA 11
ATOM 16779 C C . PRO A 1 101 ? -31.472 22.079 -26.508 1.00 0.00 187 PRO A C 11
ATOM 16780 O O . PRO A 1 101 ? -30.451 21.395 -26.571 1.00 0.00 187 PRO A O 11
ATOM 16791 N N . SER A 1 102 ? -32.607 21.741 -27.112 1.00 0.00 188 SER A N 11
ATOM 16792 C CA . SER A 1 102 ? -32.721 20.518 -27.897 1.00 0.00 188 SER A CA 11
ATOM 16793 C C . SER A 1 102 ? -32.378 20.778 -29.361 1.00 0.00 188 SER A C 11
ATOM 16794 O O . SER A 1 102 ? -31.473 20.158 -29.918 1.00 0.00 188 SER A O 11
ATOM 16802 N N . SER A 1 103 ? -33.110 21.701 -29.978 1.00 0.00 189 SER A N 11
ATOM 16803 C CA . SER A 1 103 ? -32.887 22.041 -31.379 1.00 0.00 189 SER A CA 11
ATOM 16804 C C . SER A 1 103 ? -33.433 23.431 -31.693 1.00 0.00 189 SER A C 11
ATOM 16805 O O . SER A 1 103 ? -34.503 23.812 -31.219 1.00 0.00 189 SER A O 11
ATOM 16813 N N . GLY A 1 104 ? -32.689 24.185 -32.496 1.00 0.00 190 GLY A N 11
ATOM 16814 C CA . GLY A 1 104 ? -33.113 25.524 -32.861 1.00 0.00 190 GLY A CA 11
ATOM 16815 C C . GLY A 1 104 ? -34.422 25.529 -33.626 1.00 0.00 190 GLY A C 11
ATOM 16816 O O . GLY A 1 104 ? -35.497 25.582 -33.029 1.00 0.00 190 GLY A O 11
ATOM 16820 N N . GLY A 1 1 ? 1.534 18.810 14.494 1.00 0.00 87 GLY A N 12
ATOM 16821 C CA . GLY A 1 1 ? 0.536 17.942 15.092 1.00 0.00 87 GLY A CA 12
ATOM 16822 C C . GLY A 1 1 ? -0.341 17.268 14.057 1.00 0.00 87 GLY A C 12
ATOM 16823 O O . GLY A 1 1 ? -0.941 17.933 13.213 1.00 0.00 87 GLY A O 12
ATOM 16827 N N . SER A 1 2 ? -0.416 15.942 14.120 1.00 0.00 88 SER A N 12
ATOM 16828 C CA . SER A 1 2 ? -1.223 15.176 13.177 1.00 0.00 88 SER A CA 12
ATOM 16829 C C . SER A 1 2 ? -2.656 15.697 13.140 1.00 0.00 88 SER A C 12
ATOM 16830 O O . SER A 1 2 ? -3.183 16.168 14.148 1.00 0.00 88 SER A O 12
ATOM 16838 N N . SER A 1 3 ? -3.282 15.608 11.970 1.00 0.00 89 SER A N 12
ATOM 16839 C CA . SER A 1 3 ? -4.653 16.074 11.800 1.00 0.00 89 SER A CA 12
ATOM 16840 C C . SER A 1 3 ? -5.544 14.955 11.267 1.00 0.00 89 SER A C 12
ATOM 16841 O O . SER A 1 3 ? -6.384 15.177 10.396 1.00 0.00 89 SER A O 12
ATOM 16849 N N . GLY A 1 4 ? -5.353 13.752 11.799 1.00 0.00 90 GLY A N 12
ATOM 16850 C CA . GLY A 1 4 ? -6.146 12.616 11.367 1.00 0.00 90 GLY A CA 12
ATOM 16851 C C . GLY A 1 4 ? -5.829 12.195 9.945 1.00 0.00 90 GLY A C 12
ATOM 16852 O O . GLY A 1 4 ? -4.974 12.792 9.290 1.00 0.00 90 GLY A O 12
ATOM 16856 N N . SER A 1 5 ? -6.518 11.164 9.467 1.00 0.00 91 SER A N 12
ATOM 16857 C CA . SER A 1 5 ? -6.301 10.661 8.116 1.00 0.00 91 SER A CA 12
ATOM 16858 C C . SER A 1 5 ? -7.565 10.805 7.273 1.00 0.00 91 SER A C 12
ATOM 16859 O O . SER A 1 5 ? -8.604 10.226 7.590 1.00 0.00 91 SER A O 12
ATOM 16867 N N . SER A 1 6 ? -7.468 11.581 6.199 1.00 0.00 92 SER A N 12
ATOM 16868 C CA . SER A 1 6 ? -8.603 11.805 5.312 1.00 0.00 92 SER A CA 12
ATOM 16869 C C . SER A 1 6 ? -8.179 11.704 3.850 1.00 0.00 92 SER A C 12
ATOM 16870 O O . SER A 1 6 ? -7.520 12.598 3.320 1.00 0.00 92 SER A O 12
ATOM 16878 N N . GLY A 1 7 ? -8.563 10.608 3.203 1.00 0.00 93 GLY A N 12
ATOM 16879 C CA . GLY A 1 7 ? -8.214 10.409 1.809 1.00 0.00 93 GLY A CA 12
ATOM 16880 C C . GLY A 1 7 ? -8.005 8.947 1.466 1.00 0.00 93 GLY A C 12
ATOM 16881 O O . GLY A 1 7 ? -8.906 8.268 0.972 1.00 0.00 93 GLY A O 12
ATOM 16885 N N . PRO A 1 8 ? -6.791 8.441 1.729 1.00 0.00 94 PRO A N 12
ATOM 16886 C CA . PRO A 1 8 ? -6.438 7.045 1.452 1.00 0.00 94 PRO A CA 12
ATOM 16887 C C . PRO A 1 8 ? -7.153 6.071 2.382 1.00 0.00 94 PRO A C 12
ATOM 16888 O O . PRO A 1 8 ? -7.445 6.398 3.532 1.00 0.00 94 PRO A O 12
ATOM 16899 N N . GLU A 1 9 ? -7.431 4.874 1.876 1.00 0.00 95 GLU A N 12
ATOM 16900 C CA . GLU A 1 9 ? -8.113 3.853 2.663 1.00 0.00 95 GLU A CA 12
ATOM 16901 C C . GLU A 1 9 ? -7.706 2.454 2.209 1.00 0.00 95 GLU A C 12
ATOM 16902 O O . GLU A 1 9 ? -7.350 2.245 1.049 1.00 0.00 95 GLU A O 12
ATOM 16914 N N . TYR A 1 10 ? -7.761 1.499 3.131 1.00 0.00 96 TYR A N 12
ATOM 16915 C CA . TYR A 1 10 ? -7.395 0.121 2.828 1.00 0.00 96 TYR A CA 12
ATOM 16916 C C . TYR A 1 10 ? -8.546 -0.830 3.143 1.00 0.00 96 TYR A C 12
ATOM 16917 O O . TYR A 1 10 ? -8.825 -1.121 4.306 1.00 0.00 96 TYR A O 12
ATOM 16935 N N . SER A 1 11 ? -9.210 -1.312 2.097 1.00 0.00 97 SER A N 12
ATOM 16936 C CA . SER A 1 11 ? -10.333 -2.228 2.261 1.00 0.00 97 SER A CA 12
ATOM 16937 C C . SER A 1 11 ? -10.124 -3.496 1.439 1.00 0.00 97 SER A C 12
ATOM 16938 O O . SER A 1 11 ? -9.403 -3.490 0.440 1.00 0.00 97 SER A O 12
ATOM 16946 N N . LEU A 1 12 ? -10.759 -4.581 1.866 1.00 0.00 98 LEU A N 12
ATOM 16947 C CA . LEU A 1 12 ? -10.644 -5.859 1.171 1.00 0.00 98 LEU A CA 12
ATOM 16948 C C . LEU A 1 12 ? -12.020 -6.415 0.823 1.00 0.00 98 LEU A C 12
ATOM 16949 O O . LEU A 1 12 ? -12.975 -6.262 1.585 1.00 0.00 98 LEU A O 12
ATOM 16965 N N . PHE A 1 13 ? -12.116 -7.064 -0.333 1.00 0.00 99 PHE A N 12
ATOM 16966 C CA . PHE A 1 13 ? -13.376 -7.646 -0.781 1.00 0.00 99 PHE A CA 12
ATOM 16967 C C . PHE A 1 13 ? -13.468 -9.116 -0.385 1.00 0.00 99 PHE A C 12
ATOM 16968 O O . PHE A 1 13 ? -12.538 -9.891 -0.611 1.00 0.00 99 PHE A O 12
ATOM 16985 N N . VAL A 1 14 ? -14.596 -9.494 0.207 1.00 0.00 100 VAL A N 12
ATOM 16986 C CA . VAL A 1 14 ? -14.811 -10.871 0.635 1.00 0.00 100 VAL A CA 12
ATOM 16987 C C . VAL A 1 14 ? -16.025 -11.479 -0.059 1.00 0.00 100 VAL A C 12
ATOM 16988 O O . VAL A 1 14 ? -16.993 -10.783 -0.362 1.00 0.00 100 VAL A O 12
ATOM 17001 N N . GLY A 1 15 ? -15.965 -12.784 -0.308 1.00 0.00 101 GLY A N 12
ATOM 17002 C CA . GLY A 1 15 ? -17.066 -13.464 -0.965 1.00 0.00 101 GLY A CA 12
ATOM 17003 C C . GLY A 1 15 ? -17.420 -14.776 -0.294 1.00 0.00 101 GLY A C 12
ATOM 17004 O O . GLY A 1 15 ? -16.825 -15.143 0.720 1.00 0.00 101 GLY A O 12
ATOM 17008 N N . ASP A 1 16 ? -18.391 -15.485 -0.859 1.00 0.00 102 ASP A N 12
ATOM 17009 C CA . ASP A 1 16 ? -18.824 -16.764 -0.308 1.00 0.00 102 ASP A CA 12
ATOM 17010 C C . ASP A 1 16 ? -19.109 -16.644 1.186 1.00 0.00 102 ASP A C 12
ATOM 17011 O O . ASP A 1 16 ? -18.647 -17.461 1.984 1.00 0.00 102 ASP A O 12
ATOM 17020 N N . LEU A 1 17 ? -19.871 -15.621 1.557 1.00 0.00 103 LEU A N 12
ATOM 17021 C CA . LEU A 1 17 ? -20.217 -15.393 2.956 1.00 0.00 103 LEU A CA 12
ATOM 17022 C C . LEU A 1 17 ? -21.556 -16.038 3.297 1.00 0.00 103 LEU A C 12
ATOM 17023 O O . LEU A 1 17 ? -22.616 -15.514 2.954 1.00 0.00 103 LEU A O 12
ATOM 17039 N N . THR A 1 18 ? -21.502 -17.179 3.978 1.00 0.00 104 THR A N 12
ATOM 17040 C CA . THR A 1 18 ? -22.710 -17.895 4.368 1.00 0.00 104 THR A CA 12
ATOM 17041 C C . THR A 1 18 ? -23.723 -16.955 5.012 1.00 0.00 104 THR A C 12
ATOM 17042 O O . THR A 1 18 ? -23.368 -15.964 5.651 1.00 0.00 104 THR A O 12
ATOM 17053 N N . PRO A 1 19 ? -25.015 -17.270 4.842 1.00 0.00 105 PRO A N 12
ATOM 17054 C CA . PRO A 1 19 ? -26.106 -16.467 5.401 1.00 0.00 105 PRO A CA 12
ATOM 17055 C C . PRO A 1 19 ? -26.180 -16.566 6.921 1.00 0.00 105 PRO A C 12
ATOM 17056 O O . PRO A 1 19 ? -27.070 -15.990 7.548 1.00 0.00 105 PRO A O 12
ATOM 17067 N N . ASP A 1 20 ? -25.240 -17.299 7.507 1.00 0.00 106 ASP A N 12
ATOM 17068 C CA . ASP A 1 20 ? -25.198 -17.473 8.955 1.00 0.00 106 ASP A CA 12
ATOM 17069 C C . ASP A 1 20 ? -24.181 -16.528 9.586 1.00 0.00 106 ASP A C 12
ATOM 17070 O O . ASP A 1 20 ? -24.120 -16.391 10.808 1.00 0.00 106 ASP A O 12
ATOM 17079 N N . VAL A 1 21 ? -23.382 -15.878 8.745 1.00 0.00 107 VAL A N 12
ATOM 17080 C CA . VAL A 1 21 ? -22.367 -14.946 9.220 1.00 0.00 107 VAL A CA 12
ATOM 17081 C C . VAL A 1 21 ? -22.861 -13.506 9.137 1.00 0.00 107 VAL A C 12
ATOM 17082 O O . VAL A 1 21 ? -23.584 -13.140 8.209 1.00 0.00 107 VAL A O 12
ATOM 17095 N N . ASP A 1 22 ? -22.467 -12.694 10.111 1.00 0.00 108 ASP A N 12
ATOM 17096 C CA . ASP A 1 22 ? -22.869 -11.292 10.148 1.00 0.00 108 ASP A CA 12
ATOM 17097 C C . ASP A 1 22 ? -21.660 -10.386 10.361 1.00 0.00 108 ASP A C 12
ATOM 17098 O O . ASP A 1 22 ? -20.545 -10.862 10.576 1.00 0.00 108 ASP A O 12
ATOM 17107 N N . ASP A 1 23 ? -21.889 -9.079 10.298 1.00 0.00 109 ASP A N 12
ATOM 17108 C CA . ASP A 1 23 ? -20.819 -8.106 10.484 1.00 0.00 109 ASP A CA 12
ATOM 17109 C C . ASP A 1 23 ? -20.048 -8.385 11.771 1.00 0.00 109 ASP A C 12
ATOM 17110 O O . ASP A 1 23 ? -18.820 -8.462 11.766 1.00 0.00 109 ASP A O 12
ATOM 17119 N N . GLY A 1 24 ? -20.778 -8.536 12.872 1.00 0.00 110 GLY A N 12
ATOM 17120 C CA . GLY A 1 24 ? -20.145 -8.804 14.150 1.00 0.00 110 GLY A CA 12
ATOM 17121 C C . GLY A 1 24 ? -19.073 -9.871 14.054 1.00 0.00 110 GLY A C 12
ATOM 17122 O O . GLY A 1 24 ? -18.069 -9.816 14.763 1.00 0.00 110 GLY A O 12
ATOM 17126 N N . MET A 1 25 ? -19.287 -10.846 13.177 1.00 0.00 111 MET A N 12
ATOM 17127 C CA . MET A 1 25 ? -18.331 -11.931 12.992 1.00 0.00 111 MET A CA 12
ATOM 17128 C C . MET A 1 25 ? -17.183 -11.495 12.086 1.00 0.00 111 MET A C 12
ATOM 17129 O O . MET A 1 25 ? -16.023 -11.480 12.501 1.00 0.00 111 MET A O 12
ATOM 17143 N N . LEU A 1 26 ? -17.513 -11.142 10.849 1.00 0.00 112 LEU A N 12
ATOM 17144 C CA . LEU A 1 26 ? -16.510 -10.706 9.884 1.00 0.00 112 LEU A CA 12
ATOM 17145 C C . LEU A 1 26 ? -15.481 -9.792 10.543 1.00 0.00 112 LEU A C 12
ATOM 17146 O O . LEU A 1 26 ? -14.285 -9.885 10.266 1.00 0.00 112 LEU A O 12
ATOM 17162 N N . TYR A 1 27 ? -15.955 -8.912 11.418 1.00 0.00 113 TYR A N 12
ATOM 17163 C CA . TYR A 1 27 ? -15.077 -7.981 12.117 1.00 0.00 113 TYR A CA 12
ATOM 17164 C C . TYR A 1 27 ? -14.085 -8.729 13.003 1.00 0.00 113 TYR A C 12
ATOM 17165 O O . TYR A 1 27 ? -12.883 -8.735 12.739 1.00 0.00 113 TYR A O 12
ATOM 17183 N N . GLU A 1 28 ? -14.599 -9.358 14.055 1.00 0.00 114 GLU A N 12
ATOM 17184 C CA . GLU A 1 28 ? -13.758 -10.109 14.981 1.00 0.00 114 GLU A CA 12
ATOM 17185 C C . GLU A 1 28 ? -12.820 -11.046 14.226 1.00 0.00 114 GLU A C 12
ATOM 17186 O O . GLU A 1 28 ? -11.602 -10.995 14.399 1.00 0.00 114 GLU A O 12
ATOM 17198 N N . PHE A 1 29 ? -13.396 -11.903 13.389 1.00 0.00 115 PHE A N 12
ATOM 17199 C CA . PHE A 1 29 ? -12.613 -12.853 12.608 1.00 0.00 115 PHE A CA 12
ATOM 17200 C C . PHE A 1 29 ? -11.368 -12.187 12.031 1.00 0.00 115 PHE A C 12
ATOM 17201 O O . PHE A 1 29 ? -10.328 -12.825 11.867 1.00 0.00 115 PHE A O 12
ATOM 17218 N N . PHE A 1 30 ? -11.482 -10.899 11.723 1.00 0.00 116 PHE A N 12
ATOM 17219 C CA . PHE A 1 30 ? -10.366 -10.145 11.162 1.00 0.00 116 PHE A CA 12
ATOM 17220 C C . PHE A 1 30 ? -9.600 -9.412 12.258 1.00 0.00 116 PHE A C 12
ATOM 17221 O O . PHE A 1 30 ? -8.445 -9.731 12.544 1.00 0.00 116 PHE A O 12
ATOM 17238 N N . VAL A 1 31 ? -10.250 -8.426 12.869 1.00 0.00 117 VAL A N 12
ATOM 17239 C CA . VAL A 1 31 ? -9.630 -7.647 13.934 1.00 0.00 117 VAL A CA 12
ATOM 17240 C C . VAL A 1 31 ? -8.741 -8.523 14.810 1.00 0.00 117 VAL A C 12
ATOM 17241 O O . VAL A 1 31 ? -7.747 -8.057 15.367 1.00 0.00 117 VAL A O 12
ATOM 17254 N N . LYS A 1 32 ? -9.105 -9.795 14.928 1.00 0.00 118 LYS A N 12
ATOM 17255 C CA . LYS A 1 32 ? -8.340 -10.739 15.734 1.00 0.00 118 LYS A CA 12
ATOM 17256 C C . LYS A 1 32 ? -6.954 -10.963 15.141 1.00 0.00 118 LYS A C 12
ATOM 17257 O O . LYS A 1 32 ? -5.940 -10.724 15.797 1.00 0.00 118 LYS A O 12
ATOM 17276 N N . VAL A 1 33 ? -6.916 -11.422 13.894 1.00 0.00 119 VAL A N 12
ATOM 17277 C CA . VAL A 1 33 ? -5.653 -11.676 13.210 1.00 0.00 119 VAL A CA 12
ATOM 17278 C C . VAL A 1 33 ? -4.900 -10.377 12.946 1.00 0.00 119 VAL A C 12
ATOM 17279 O O . VAL A 1 33 ? -3.670 -10.358 12.901 1.00 0.00 119 VAL A O 12
ATOM 17292 N N . TYR A 1 34 ? -5.647 -9.292 12.772 1.00 0.00 120 TYR A N 12
ATOM 17293 C CA . TYR A 1 34 ? -5.051 -7.987 12.510 1.00 0.00 120 TYR A CA 12
ATOM 17294 C C . TYR A 1 34 ? -5.746 -6.898 13.321 1.00 0.00 120 TYR A C 12
ATOM 17295 O O . TYR A 1 34 ? -6.893 -6.532 13.063 1.00 0.00 120 TYR A O 12
ATOM 17313 N N . PRO A 1 35 ? -5.035 -6.366 14.326 1.00 0.00 121 PRO A N 12
ATOM 17314 C CA . PRO A 1 35 ? -5.562 -5.309 15.196 1.00 0.00 121 PRO A CA 12
ATOM 17315 C C . PRO A 1 35 ? -5.711 -3.979 14.466 1.00 0.00 121 PRO A C 12
ATOM 17316 O O . PRO A 1 35 ? -6.098 -2.973 15.062 1.00 0.00 121 PRO A O 12
ATOM 17327 N N . SER A 1 36 ? -5.401 -3.980 13.174 1.00 0.00 122 SER A N 12
ATOM 17328 C CA . SER A 1 36 ? -5.497 -2.771 12.363 1.00 0.00 122 SER A CA 12
ATOM 17329 C C . SER A 1 36 ? -6.834 -2.714 11.630 1.00 0.00 122 SER A C 12
ATOM 17330 O O . SER A 1 36 ? -7.110 -1.766 10.893 1.00 0.00 122 SER A O 12
ATOM 17338 N N . CYS A 1 37 ? -7.659 -3.734 11.837 1.00 0.00 123 CYS A N 12
ATOM 17339 C CA . CYS A 1 37 ? -8.967 -3.801 11.196 1.00 0.00 123 CYS A CA 12
ATOM 17340 C C . CYS A 1 37 ? -9.883 -2.695 11.710 1.00 0.00 123 CYS A C 12
ATOM 17341 O O . CYS A 1 37 ? -9.915 -2.409 12.907 1.00 0.00 123 CYS A O 12
ATOM 17349 N N . ARG A 1 38 ? -10.625 -2.076 10.798 1.00 0.00 124 ARG A N 12
ATOM 17350 C CA . ARG A 1 38 ? -11.539 -1.000 11.160 1.00 0.00 124 ARG A CA 12
ATOM 17351 C C . ARG A 1 38 ? -12.932 -1.547 11.458 1.00 0.00 124 ARG A C 12
ATOM 17352 O O . ARG A 1 38 ? -13.610 -1.081 12.373 1.00 0.00 124 ARG A O 12
ATOM 17373 N N . GLY A 1 39 ? -13.353 -2.538 10.679 1.00 0.00 125 GLY A N 12
ATOM 17374 C CA . GLY A 1 39 ? -14.663 -3.131 10.875 1.00 0.00 125 GLY A CA 12
ATOM 17375 C C . GLY A 1 39 ? -15.108 -3.959 9.686 1.00 0.00 125 GLY A C 12
ATOM 17376 O O . GLY A 1 39 ? -14.728 -3.681 8.549 1.00 0.00 125 GLY A O 12
ATOM 17380 N N . GLY A 1 40 ? -15.917 -4.982 9.948 1.00 0.00 126 GLY A N 12
ATOM 17381 C CA . GLY A 1 40 ? -16.399 -5.839 8.881 1.00 0.00 126 GLY A CA 12
ATOM 17382 C C . GLY A 1 40 ? -17.753 -5.403 8.355 1.00 0.00 126 GLY A C 12
ATOM 17383 O O . GLY A 1 40 ? -18.643 -5.048 9.128 1.00 0.00 126 GLY A O 12
ATOM 17387 N N . LYS A 1 41 ? -17.909 -5.428 7.036 1.00 0.00 127 LYS A N 12
ATOM 17388 C CA . LYS A 1 41 ? -19.162 -5.032 6.406 1.00 0.00 127 LYS A CA 12
ATOM 17389 C C . LYS A 1 41 ? -19.687 -6.138 5.496 1.00 0.00 127 LYS A C 12
ATOM 17390 O O . LYS A 1 41 ? -19.032 -6.522 4.527 1.00 0.00 127 LYS A O 12
ATOM 17409 N N . VAL A 1 42 ? -20.874 -6.646 5.814 1.00 0.00 128 VAL A N 12
ATOM 17410 C CA . VAL A 1 42 ? -21.488 -7.707 5.024 1.00 0.00 128 VAL A CA 12
ATOM 17411 C C . VAL A 1 42 ? -22.736 -7.205 4.306 1.00 0.00 128 VAL A C 12
ATOM 17412 O O . VAL A 1 42 ? -23.723 -6.834 4.940 1.00 0.00 128 VAL A O 12
ATOM 17425 N N . VAL A 1 43 ? -22.685 -7.196 2.977 1.00 0.00 129 VAL A N 12
ATOM 17426 C CA . VAL A 1 43 ? -23.811 -6.742 2.172 1.00 0.00 129 VAL A CA 12
ATOM 17427 C C . VAL A 1 43 ? -25.041 -7.613 2.405 1.00 0.00 129 VAL A C 12
ATOM 17428 O O . VAL A 1 43 ? -24.925 -8.796 2.728 1.00 0.00 129 VAL A O 12
ATOM 17441 N N . LEU A 1 44 ? -26.218 -7.021 2.239 1.00 0.00 130 LEU A N 12
ATOM 17442 C CA . LEU A 1 44 ? -27.471 -7.743 2.431 1.00 0.00 130 LEU A CA 12
ATOM 17443 C C . LEU A 1 44 ? -28.434 -7.479 1.278 1.00 0.00 130 LEU A C 12
ATOM 17444 O O . LEU A 1 44 ? -28.248 -6.540 0.504 1.00 0.00 130 LEU A O 12
ATOM 17460 N N . ASP A 1 45 ? -29.463 -8.312 1.171 1.00 0.00 131 ASP A N 12
ATOM 17461 C CA . ASP A 1 45 ? -30.458 -8.167 0.114 1.00 0.00 131 ASP A CA 12
ATOM 17462 C C . ASP A 1 45 ? -31.682 -7.409 0.620 1.00 0.00 131 ASP A C 12
ATOM 17463 O O . ASP A 1 45 ? -31.771 -7.074 1.801 1.00 0.00 131 ASP A O 12
ATOM 17472 N N . GLN A 1 46 ? -32.620 -7.142 -0.282 1.00 0.00 132 GLN A N 12
ATOM 17473 C CA . GLN A 1 46 ? -33.838 -6.423 0.073 1.00 0.00 132 GLN A CA 12
ATOM 17474 C C . GLN A 1 46 ? -34.397 -6.922 1.402 1.00 0.00 132 GLN A C 12
ATOM 17475 O O . GLN A 1 46 ? -34.798 -6.131 2.256 1.00 0.00 132 GLN A O 12
ATOM 17489 N N . THR A 1 47 ? -34.421 -8.240 1.570 1.00 0.00 133 THR A N 12
ATOM 17490 C CA . THR A 1 47 ? -34.933 -8.845 2.793 1.00 0.00 133 THR A CA 12
ATOM 17491 C C . THR A 1 47 ? -33.997 -8.585 3.968 1.00 0.00 133 THR A C 12
ATOM 17492 O O . THR A 1 47 ? -34.431 -8.526 5.118 1.00 0.00 133 THR A O 12
ATOM 17503 N N . GLY A 1 48 ? -32.711 -8.429 3.671 1.00 0.00 134 GLY A N 12
ATOM 17504 C CA . GLY A 1 48 ? -31.734 -8.176 4.714 1.00 0.00 134 GLY A CA 12
ATOM 17505 C C . GLY A 1 48 ? -30.906 -9.402 5.043 1.00 0.00 134 GLY A C 12
ATOM 17506 O O . GLY A 1 48 ? -30.363 -9.517 6.142 1.00 0.00 134 GLY A O 12
ATOM 17510 N N . VAL A 1 49 ? -30.810 -10.323 4.089 1.00 0.00 135 VAL A N 12
ATOM 17511 C CA . VAL A 1 49 ? -30.043 -11.547 4.283 1.00 0.00 135 VAL A CA 12
ATOM 17512 C C . VAL A 1 49 ? -28.722 -11.494 3.523 1.00 0.00 135 VAL A C 12
ATOM 17513 O O . VAL A 1 49 ? -28.688 -11.155 2.341 1.00 0.00 135 VAL A O 12
ATOM 17526 N N . SER A 1 50 ? -27.636 -11.833 4.211 1.00 0.00 136 SER A N 12
ATOM 17527 C CA . SER A 1 50 ? -26.311 -11.821 3.602 1.00 0.00 136 SER A CA 12
ATOM 17528 C C . SER A 1 50 ? -26.373 -12.308 2.158 1.00 0.00 136 SER A C 12
ATOM 17529 O O . SER A 1 50 ? -26.679 -13.471 1.895 1.00 0.00 136 SER A O 12
ATOM 17537 N N . LYS A 1 51 ? -26.079 -11.410 1.224 1.00 0.00 137 LYS A N 12
ATOM 17538 C CA . LYS A 1 51 ? -26.099 -11.746 -0.195 1.00 0.00 137 LYS A CA 12
ATOM 17539 C C . LYS A 1 51 ? -25.063 -12.819 -0.515 1.00 0.00 137 LYS A C 12
ATOM 17540 O O . LYS A 1 51 ? -25.209 -13.569 -1.478 1.00 0.00 137 LYS A O 12
ATOM 17559 N N . GLY A 1 52 ? -24.015 -12.885 0.302 1.00 0.00 138 GLY A N 12
ATOM 17560 C CA . GLY A 1 52 ? -22.971 -13.870 0.090 1.00 0.00 138 GLY A CA 12
ATOM 17561 C C . GLY A 1 52 ? -21.616 -13.236 -0.152 1.00 0.00 138 GLY A C 12
ATOM 17562 O O . GLY A 1 52 ? -20.699 -13.886 -0.655 1.00 0.00 138 GLY A O 12
ATOM 17566 N N . TYR A 1 53 ? -21.489 -11.963 0.204 1.00 0.00 139 TYR A N 12
ATOM 17567 C CA . TYR A 1 53 ? -20.237 -11.238 0.020 1.00 0.00 139 TYR A CA 12
ATOM 17568 C C . TYR A 1 53 ? -20.217 -9.962 0.855 1.00 0.00 139 TYR A C 12
ATOM 17569 O O . TYR A 1 53 ? -21.224 -9.580 1.450 1.00 0.00 139 TYR A O 12
ATOM 17587 N N . GLY A 1 54 ? -19.062 -9.305 0.894 1.00 0.00 140 GLY A N 12
ATOM 17588 C CA . GLY A 1 54 ? -18.931 -8.079 1.659 1.00 0.00 140 GLY A CA 12
ATOM 17589 C C . GLY A 1 54 ? -17.566 -7.439 1.500 1.00 0.00 140 GLY A C 12
ATOM 17590 O O . GLY A 1 54 ? -16.818 -7.776 0.581 1.00 0.00 140 GLY A O 12
ATOM 17594 N N . PHE A 1 55 ? -17.240 -6.514 2.396 1.00 0.00 141 PHE A N 12
ATOM 17595 C CA . PHE A 1 55 ? -15.956 -5.823 2.349 1.00 0.00 141 PHE A CA 12
ATOM 17596 C C . PHE A 1 55 ? -15.529 -5.375 3.744 1.00 0.00 141 PHE A C 12
ATOM 17597 O O . PHE A 1 55 ? -16.366 -5.076 4.596 1.00 0.00 141 PHE A O 12
ATOM 17614 N N . VAL A 1 56 ? -14.220 -5.331 3.970 1.00 0.00 142 VAL A N 12
ATOM 17615 C CA . VAL A 1 56 ? -13.680 -4.919 5.260 1.00 0.00 142 VAL A CA 12
ATOM 17616 C C . VAL A 1 56 ? -12.731 -3.736 5.106 1.00 0.00 142 VAL A C 12
ATOM 17617 O O . VAL A 1 56 ? -12.229 -3.466 4.015 1.00 0.00 142 VAL A O 12
ATOM 17630 N N . LYS A 1 57 ? -12.487 -3.034 6.207 1.00 0.00 143 LYS A N 12
ATOM 17631 C CA . LYS A 1 57 ? -11.596 -1.879 6.197 1.00 0.00 143 LYS A CA 12
ATOM 17632 C C . LYS A 1 57 ? -10.409 -2.100 7.130 1.00 0.00 143 LYS A C 12
ATOM 17633 O O . LYS A 1 57 ? -10.471 -2.920 8.046 1.00 0.00 143 LYS A O 12
ATOM 17652 N N . PHE A 1 58 ? -9.330 -1.362 6.891 1.00 0.00 144 PHE A N 12
ATOM 17653 C CA . PHE A 1 58 ? -8.129 -1.477 7.711 1.00 0.00 144 PHE A CA 12
ATOM 17654 C C . PHE A 1 58 ? -7.437 -0.125 7.855 1.00 0.00 144 PHE A C 12
ATOM 17655 O O . PHE A 1 58 ? -7.780 0.838 7.168 1.00 0.00 144 PHE A O 12
ATOM 17672 N N . THR A 1 59 ? -6.460 -0.059 8.754 1.00 0.00 145 THR A N 12
ATOM 17673 C CA . THR A 1 59 ? -5.721 1.174 8.991 1.00 0.00 145 THR A CA 12
ATOM 17674 C C . THR A 1 59 ? -4.257 1.022 8.594 1.00 0.00 145 THR A C 12
ATOM 17675 O O . THR A 1 59 ? -3.583 2.005 8.283 1.00 0.00 145 THR A O 12
ATOM 17686 N N . ASP A 1 60 ? -3.771 -0.214 8.606 1.00 0.00 146 ASP A N 12
ATOM 17687 C CA . ASP A 1 60 ? -2.386 -0.494 8.246 1.00 0.00 146 ASP A CA 12
ATOM 17688 C C . ASP A 1 60 ? -2.313 -1.293 6.949 1.00 0.00 146 ASP A C 12
ATOM 17689 O O . ASP A 1 60 ? -2.502 -2.509 6.947 1.00 0.00 146 ASP A O 12
ATOM 17698 N N . GLU A 1 61 ? -2.039 -0.601 5.847 1.00 0.00 147 GLU A N 12
ATOM 17699 C CA . GLU A 1 61 ? -1.944 -1.246 4.544 1.00 0.00 147 GLU A CA 12
ATOM 17700 C C . GLU A 1 61 ? -1.087 -2.506 4.622 1.00 0.00 147 GLU A C 12
ATOM 17701 O O . GLU A 1 61 ? -1.450 -3.553 4.083 1.00 0.00 147 GLU A O 12
ATOM 17713 N N . LEU A 1 62 ? 0.053 -2.398 5.295 1.00 0.00 148 LEU A N 12
ATOM 17714 C CA . LEU A 1 62 ? 0.964 -3.528 5.445 1.00 0.00 148 LEU A CA 12
ATOM 17715 C C . LEU A 1 62 ? 0.212 -4.779 5.886 1.00 0.00 148 LEU A C 12
ATOM 17716 O O . LEU A 1 62 ? 0.485 -5.880 5.408 1.00 0.00 148 LEU A O 12
ATOM 17732 N N . GLU A 1 63 ? -0.738 -4.601 6.799 1.00 0.00 149 GLU A N 12
ATOM 17733 C CA . GLU A 1 63 ? -1.530 -5.717 7.304 1.00 0.00 149 GLU A CA 12
ATOM 17734 C C . GLU A 1 63 ? -2.657 -6.065 6.335 1.00 0.00 149 GLU A C 12
ATOM 17735 O O . GLU A 1 63 ? -3.028 -7.230 6.194 1.00 0.00 149 GLU A O 12
ATOM 17747 N N . GLN A 1 64 ? -3.196 -5.047 5.672 1.00 0.00 150 GLN A N 12
ATOM 17748 C CA . GLN A 1 64 ? -4.280 -5.246 4.718 1.00 0.00 150 GLN A CA 12
ATOM 17749 C C . GLN A 1 64 ? -3.941 -6.359 3.732 1.00 0.00 150 GLN A C 12
ATOM 17750 O O . GLN A 1 64 ? -4.607 -7.394 3.694 1.00 0.00 150 GLN A O 12
ATOM 17764 N N . LYS A 1 65 ? -2.902 -6.139 2.934 1.00 0.00 151 LYS A N 12
ATOM 17765 C CA . LYS A 1 65 ? -2.472 -7.123 1.948 1.00 0.00 151 LYS A CA 12
ATOM 17766 C C . LYS A 1 65 ? -2.135 -8.452 2.616 1.00 0.00 151 LYS A C 12
ATOM 17767 O O . LYS A 1 65 ? -2.572 -9.512 2.167 1.00 0.00 151 LYS A O 12
ATOM 17786 N N . ARG A 1 66 ? -1.357 -8.388 3.691 1.00 0.00 152 ARG A N 12
ATOM 17787 C CA . ARG A 1 66 ? -0.962 -9.587 4.421 1.00 0.00 152 ARG A CA 12
ATOM 17788 C C . ARG A 1 66 ? -2.151 -10.525 4.609 1.00 0.00 152 ARG A C 12
ATOM 17789 O O . ARG A 1 66 ? -1.990 -11.744 4.661 1.00 0.00 152 ARG A O 12
ATOM 17810 N N . ALA A 1 67 ? -3.344 -9.948 4.710 1.00 0.00 153 ALA A N 12
ATOM 17811 C CA . ALA A 1 67 ? -4.559 -10.732 4.891 1.00 0.00 153 ALA A CA 12
ATOM 17812 C C . ALA A 1 67 ? -4.953 -11.439 3.598 1.00 0.00 153 ALA A C 12
ATOM 17813 O O . ALA A 1 67 ? -5.402 -12.586 3.618 1.00 0.00 153 ALA A O 12
ATOM 17820 N N . LEU A 1 68 ? -4.784 -10.748 2.477 1.00 0.00 154 LEU A N 12
ATOM 17821 C CA . LEU A 1 68 ? -5.124 -11.309 1.174 1.00 0.00 154 LEU A CA 12
ATOM 17822 C C . LEU A 1 68 ? -4.486 -12.683 0.990 1.00 0.00 154 LEU A C 12
ATOM 17823 O O . LEU A 1 68 ? -5.092 -13.590 0.418 1.00 0.00 154 LEU A O 12
ATOM 17839 N N . THR A 1 69 ? -3.259 -12.831 1.481 1.00 0.00 155 THR A N 12
ATOM 17840 C CA . THR A 1 69 ? -2.540 -14.094 1.372 1.00 0.00 155 THR A CA 12
ATOM 17841 C C . THR A 1 69 ? -2.769 -14.964 2.602 1.00 0.00 155 THR A C 12
ATOM 17842 O O . THR A 1 69 ? -3.044 -16.158 2.486 1.00 0.00 155 THR A O 12
ATOM 17853 N N . GLU A 1 70 ? -2.654 -14.359 3.780 1.00 0.00 156 GLU A N 12
ATOM 17854 C CA . GLU A 1 70 ? -2.848 -15.081 5.032 1.00 0.00 156 GLU A CA 12
ATOM 17855 C C . GLU A 1 70 ? -4.309 -15.490 5.202 1.00 0.00 156 GLU A C 12
ATOM 17856 O O . GLU A 1 70 ? -4.630 -16.678 5.251 1.00 0.00 156 GLU A O 12
ATOM 17868 N N . CYS A 1 71 ? -5.188 -14.498 5.293 1.00 0.00 157 CYS A N 12
ATOM 17869 C CA . CYS A 1 71 ? -6.614 -14.754 5.460 1.00 0.00 157 CYS A CA 12
ATOM 17870 C C . CYS A 1 71 ? -7.206 -15.374 4.199 1.00 0.00 157 CYS A C 12
ATOM 17871 O O . CYS A 1 71 ? -8.390 -15.707 4.157 1.00 0.00 157 CYS A O 12
ATOM 17879 N N . GLN A 1 72 ? -6.375 -15.524 3.173 1.00 0.00 158 GLN A N 12
ATOM 17880 C CA . GLN A 1 72 ? -6.818 -16.102 1.909 1.00 0.00 158 GLN A CA 12
ATOM 17881 C C . GLN A 1 72 ? -7.695 -17.326 2.149 1.00 0.00 158 GLN A C 12
ATOM 17882 O O . GLN A 1 72 ? -7.389 -18.166 2.994 1.00 0.00 158 GLN A O 12
ATOM 17896 N N . GLY A 1 73 ? -8.788 -17.421 1.398 1.00 0.00 159 GLY A N 12
ATOM 17897 C CA . GLY A 1 73 ? -9.693 -18.547 1.544 1.00 0.00 159 GLY A CA 12
ATOM 17898 C C . GLY A 1 73 ? -9.941 -18.906 2.996 1.00 0.00 159 GLY A C 12
ATOM 17899 O O . GLY A 1 73 ? -9.936 -20.081 3.361 1.00 0.00 159 GLY A O 12
ATOM 17903 N N . ALA A 1 74 ? -10.158 -17.891 3.826 1.00 0.00 160 ALA A N 12
ATOM 17904 C CA . ALA A 1 74 ? -10.410 -18.106 5.245 1.00 0.00 160 ALA A CA 12
ATOM 17905 C C . ALA A 1 74 ? -11.672 -18.936 5.460 1.00 0.00 160 ALA A C 12
ATOM 17906 O O . ALA A 1 74 ? -12.783 -18.471 5.205 1.00 0.00 160 ALA A O 12
ATOM 17913 N N . VAL A 1 75 ? -11.492 -20.166 5.930 1.00 0.00 161 VAL A N 12
ATOM 17914 C CA . VAL A 1 75 ? -12.617 -21.060 6.179 1.00 0.00 161 VAL A CA 12
ATOM 17915 C C . VAL A 1 75 ? -13.206 -20.829 7.565 1.00 0.00 161 VAL A C 12
ATOM 17916 O O . VAL A 1 75 ? -14.417 -20.922 7.760 1.00 0.00 161 VAL A O 12
ATOM 17929 N N . GLY A 1 76 ? -12.340 -20.526 8.528 1.00 0.00 162 GLY A N 12
ATOM 17930 C CA . GLY A 1 76 ? -12.794 -20.285 9.885 1.00 0.00 162 GLY A CA 12
ATOM 17931 C C . GLY A 1 76 ? -14.076 -19.478 9.933 1.00 0.00 162 GLY A C 12
ATOM 17932 O O . GLY A 1 76 ? -14.917 -19.685 10.809 1.00 0.00 162 GLY A O 12
ATOM 17936 N N . LEU A 1 77 ? -14.228 -18.554 8.991 1.00 0.00 163 LEU A N 12
ATOM 17937 C CA . LEU A 1 77 ? -15.417 -17.711 8.929 1.00 0.00 163 LEU A CA 12
ATOM 17938 C C . LEU A 1 77 ? -16.488 -18.343 8.046 1.00 0.00 163 LEU A C 12
ATOM 17939 O O . LEU A 1 77 ? -16.275 -18.560 6.853 1.00 0.00 163 LEU A O 12
ATOM 17955 N N . GLY A 1 78 ? -17.641 -18.635 8.639 1.00 0.00 164 GLY A N 12
ATOM 17956 C CA . GLY A 1 78 ? -18.729 -19.237 7.891 1.00 0.00 164 GLY A CA 12
ATOM 17957 C C . GLY A 1 78 ? -18.357 -20.589 7.314 1.00 0.00 164 GLY A C 12
ATOM 17958 O O . GLY A 1 78 ? -17.274 -20.756 6.753 1.00 0.00 164 GLY A O 12
ATOM 17962 N N . SER A 1 79 ? -19.257 -21.558 7.453 1.00 0.00 165 SER A N 12
ATOM 17963 C CA . SER A 1 79 ? -19.015 -22.904 6.947 1.00 0.00 165 SER A CA 12
ATOM 17964 C C . SER A 1 79 ? -18.268 -22.858 5.617 1.00 0.00 165 SER A C 12
ATOM 17965 O O . SER A 1 79 ? -17.456 -23.733 5.317 1.00 0.00 165 SER A O 12
ATOM 17973 N N . LYS A 1 80 ? -18.548 -21.830 4.824 1.00 0.00 166 LYS A N 12
ATOM 17974 C CA . LYS A 1 80 ? -17.903 -21.666 3.526 1.00 0.00 166 LYS A CA 12
ATOM 17975 C C . LYS A 1 80 ? -16.699 -20.735 3.631 1.00 0.00 166 LYS A C 12
ATOM 17976 O O . LYS A 1 80 ? -16.629 -19.867 4.502 1.00 0.00 166 LYS A O 12
ATOM 17995 N N . PRO A 1 81 ? -15.730 -20.916 2.722 1.00 0.00 167 PRO A N 12
ATOM 17996 C CA . PRO A 1 81 ? -14.512 -20.100 2.690 1.00 0.00 167 PRO A CA 12
ATOM 17997 C C . PRO A 1 81 ? -14.788 -18.664 2.254 1.00 0.00 167 PRO A C 12
ATOM 17998 O O . PRO A 1 81 ? -15.938 -18.280 2.041 1.00 0.00 167 PRO A O 12
ATOM 18009 N N . VAL A 1 82 ? -13.725 -17.876 2.124 1.00 0.00 168 VAL A N 12
ATOM 18010 C CA . VAL A 1 82 ? -13.853 -16.483 1.712 1.00 0.00 168 VAL A CA 12
ATOM 18011 C C . VAL A 1 82 ? -12.729 -16.086 0.762 1.00 0.00 168 VAL A C 12
ATOM 18012 O O . VAL A 1 82 ? -11.550 -16.264 1.070 1.00 0.00 168 VAL A O 12
ATOM 18025 N N . ARG A 1 83 ? -13.102 -15.547 -0.394 1.00 0.00 169 ARG A N 12
ATOM 18026 C CA . ARG A 1 83 ? -12.124 -15.125 -1.391 1.00 0.00 169 ARG A CA 12
ATOM 18027 C C . ARG A 1 83 ? -11.722 -13.669 -1.175 1.00 0.00 169 ARG A C 12
ATOM 18028 O O . ARG A 1 83 ? -12.549 -12.763 -1.282 1.00 0.00 169 ARG A O 12
ATOM 18049 N N . LEU A 1 84 ? -10.447 -13.452 -0.870 1.00 0.00 170 LEU A N 12
ATOM 18050 C CA . LEU A 1 84 ? -9.935 -12.106 -0.638 1.00 0.00 170 LEU A CA 12
ATOM 18051 C C . LEU A 1 84 ? -9.435 -11.482 -1.938 1.00 0.00 170 LEU A C 12
ATOM 18052 O O . LEU A 1 84 ? -8.772 -12.140 -2.739 1.00 0.00 170 LEU A O 12
ATOM 18068 N N . SER A 1 85 ? -9.757 -10.209 -2.138 1.00 0.00 171 SER A N 12
ATOM 18069 C CA . SER A 1 85 ? -9.343 -9.496 -3.341 1.00 0.00 171 SER A CA 12
ATOM 18070 C C . SER A 1 85 ? -9.144 -8.011 -3.052 1.00 0.00 171 SER A C 12
ATOM 18071 O O . SER A 1 85 ? -9.335 -7.556 -1.924 1.00 0.00 171 SER A O 12
ATOM 18079 N N . VAL A 1 86 ? -8.759 -7.261 -4.079 1.00 0.00 172 VAL A N 12
ATOM 18080 C CA . VAL A 1 86 ? -8.534 -5.827 -3.937 1.00 0.00 172 VAL A CA 12
ATOM 18081 C C . VAL A 1 86 ? -9.686 -5.029 -4.537 1.00 0.00 172 VAL A C 12
ATOM 18082 O O . VAL A 1 86 ? -9.739 -4.809 -5.746 1.00 0.00 172 VAL A O 12
ATOM 18095 N N . ALA A 1 87 ? -10.607 -4.595 -3.682 1.00 0.00 173 ALA A N 12
ATOM 18096 C CA . ALA A 1 87 ? -11.757 -3.819 -4.127 1.00 0.00 173 ALA A CA 12
ATOM 18097 C C . ALA A 1 87 ? -11.335 -2.427 -4.585 1.00 0.00 173 ALA A C 12
ATOM 18098 O O . ALA A 1 87 ? -10.396 -1.843 -4.044 1.00 0.00 173 ALA A O 12
ATOM 18105 N N . ILE A 1 88 ? -12.034 -1.901 -5.586 1.00 0.00 174 ILE A N 12
ATOM 18106 C CA . ILE A 1 88 ? -11.731 -0.578 -6.116 1.00 0.00 174 ILE A CA 12
ATOM 18107 C C . ILE A 1 88 ? -12.722 0.461 -5.601 1.00 0.00 174 ILE A C 12
ATOM 18108 O O . ILE A 1 88 ? -13.931 0.361 -5.814 1.00 0.00 174 ILE A O 12
ATOM 18124 N N . PRO A 1 89 ? -12.200 1.484 -4.908 1.00 0.00 175 PRO A N 12
ATOM 18125 C CA . PRO A 1 89 ? -13.021 2.562 -4.350 1.00 0.00 175 PRO A CA 12
ATOM 18126 C C . PRO A 1 89 ? -13.605 3.465 -5.431 1.00 0.00 175 PRO A C 12
ATOM 18127 O O . PRO A 1 89 ? -14.804 3.746 -5.439 1.00 0.00 175 PRO A O 12
ATOM 18138 N N . LYS A 1 90 ? -12.751 3.917 -6.343 1.00 0.00 176 LYS A N 12
ATOM 18139 C CA . LYS A 1 90 ? -13.182 4.787 -7.431 1.00 0.00 176 LYS A CA 12
ATOM 18140 C C . LYS A 1 90 ? -13.874 3.984 -8.527 1.00 0.00 176 LYS A C 12
ATOM 18141 O O . LYS A 1 90 ? -13.380 3.896 -9.651 1.00 0.00 176 LYS A O 12
ATOM 18160 N N . ALA A 1 91 ? -15.022 3.403 -8.194 1.00 0.00 177 ALA A N 12
ATOM 18161 C CA . ALA A 1 91 ? -15.783 2.611 -9.151 1.00 0.00 177 ALA A CA 12
ATOM 18162 C C . ALA A 1 91 ? -16.606 3.506 -10.073 1.00 0.00 177 ALA A C 12
ATOM 18163 O O . ALA A 1 91 ? -16.403 3.515 -11.287 1.00 0.00 177 ALA A O 12
ATOM 18170 N N . SER A 1 92 ? -17.534 4.256 -9.488 1.00 0.00 178 SER A N 12
ATOM 18171 C CA . SER A 1 92 ? -18.390 5.151 -10.257 1.00 0.00 178 SER A CA 12
ATOM 18172 C C . SER A 1 92 ? -17.603 6.357 -10.759 1.00 0.00 178 SER A C 12
ATOM 18173 O O . SER A 1 92 ? -17.210 7.224 -9.979 1.00 0.00 178 SER A O 12
ATOM 18181 N N . ARG A 1 93 ? -17.377 6.405 -12.068 1.00 0.00 179 ARG A N 12
ATOM 18182 C CA . ARG A 1 93 ? -16.636 7.504 -12.676 1.00 0.00 179 ARG A CA 12
ATOM 18183 C C . ARG A 1 93 ? -17.585 8.506 -13.326 1.00 0.00 179 ARG A C 12
ATOM 18184 O O . ARG A 1 93 ? -18.335 8.164 -14.240 1.00 0.00 179 ARG A O 12
ATOM 18205 N N . VAL A 1 94 ? -17.547 9.746 -12.847 1.00 0.00 180 VAL A N 12
ATOM 18206 C CA . VAL A 1 94 ? -18.403 10.798 -13.381 1.00 0.00 180 VAL A CA 12
ATOM 18207 C C . VAL A 1 94 ? -17.607 11.767 -14.248 1.00 0.00 180 VAL A C 12
ATOM 18208 O O . VAL A 1 94 ? -16.442 12.052 -13.971 1.00 0.00 180 VAL A O 12
ATOM 18221 N N . LYS A 1 95 ? -18.243 12.271 -15.300 1.00 0.00 181 LYS A N 12
ATOM 18222 C CA . LYS A 1 95 ? -17.596 13.210 -16.209 1.00 0.00 181 LYS A CA 12
ATOM 18223 C C . LYS A 1 95 ? -18.300 14.563 -16.185 1.00 0.00 181 LYS A C 12
ATOM 18224 O O . LYS A 1 95 ? -19.528 14.651 -16.193 1.00 0.00 181 LYS A O 12
ATOM 18243 N N . PRO A 1 96 ? -17.506 15.644 -16.155 1.00 0.00 182 PRO A N 12
ATOM 18244 C CA . PRO A 1 96 ? -18.031 17.012 -16.131 1.00 0.00 182 PRO A CA 12
ATOM 18245 C C . PRO A 1 96 ? -18.683 17.405 -17.452 1.00 0.00 182 PRO A C 12
ATOM 18246 O O . PRO A 1 96 ? -17.999 17.637 -18.449 1.00 0.00 182 PRO A O 12
ATOM 18257 N N . VAL A 1 97 ? -20.010 17.481 -17.453 1.00 0.00 183 VAL A N 12
ATOM 18258 C CA . VAL A 1 97 ? -20.755 17.848 -18.652 1.00 0.00 183 VAL A CA 12
ATOM 18259 C C . VAL A 1 97 ? -20.792 19.361 -18.834 1.00 0.00 183 VAL A C 12
ATOM 18260 O O . VAL A 1 97 ? -20.667 20.115 -17.869 1.00 0.00 183 VAL A O 12
ATOM 18273 N N . GLU A 1 98 ? -20.964 19.799 -20.077 1.00 0.00 184 GLU A N 12
ATOM 18274 C CA . GLU A 1 98 ? -21.017 21.223 -20.385 1.00 0.00 184 GLU A CA 12
ATOM 18275 C C . GLU A 1 98 ? -22.339 21.586 -21.054 1.00 0.00 184 GLU A C 12
ATOM 18276 O O . GLU A 1 98 ? -22.607 21.181 -22.185 1.00 0.00 184 GLU A O 12
ATOM 18288 N N . SER A 1 99 ? -23.163 22.352 -20.345 1.00 0.00 185 SER A N 12
ATOM 18289 C CA . SER A 1 99 ? -24.460 22.767 -20.868 1.00 0.00 185 SER A CA 12
ATOM 18290 C C . SER A 1 99 ? -24.878 24.111 -20.278 1.00 0.00 185 SER A C 12
ATOM 18291 O O . SER A 1 99 ? -24.699 24.362 -19.087 1.00 0.00 185 SER A O 12
ATOM 18299 N N . GLY A 1 100 ? -25.437 24.973 -21.123 1.00 0.00 186 GLY A N 12
ATOM 18300 C CA . GLY A 1 100 ? -25.872 26.280 -20.669 1.00 0.00 186 GLY A CA 12
ATOM 18301 C C . GLY A 1 100 ? -25.272 27.407 -21.486 1.00 0.00 186 GLY A C 12
ATOM 18302 O O . GLY A 1 100 ? -24.235 27.251 -22.132 1.00 0.00 186 GLY A O 12
ATOM 18306 N N . PRO A 1 101 ? -25.931 28.575 -21.465 1.00 0.00 187 PRO A N 12
ATOM 18307 C CA . PRO A 1 101 ? -25.475 29.755 -22.205 1.00 0.00 187 PRO A CA 12
ATOM 18308 C C . PRO A 1 101 ? -24.202 30.352 -21.617 1.00 0.00 187 PRO A C 12
ATOM 18309 O O . PRO A 1 101 ? -24.130 30.627 -20.419 1.00 0.00 187 PRO A O 12
ATOM 18320 N N . SER A 1 102 ? -23.199 30.551 -22.467 1.00 0.00 188 SER A N 12
ATOM 18321 C CA . SER A 1 102 ? -21.927 31.113 -22.029 1.00 0.00 188 SER A CA 12
ATOM 18322 C C . SER A 1 102 ? -21.187 31.756 -23.198 1.00 0.00 188 SER A C 12
ATOM 18323 O O . SER A 1 102 ? -21.549 31.563 -24.359 1.00 0.00 188 SER A O 12
ATOM 18331 N N . SER A 1 103 ? -20.147 32.523 -22.883 1.00 0.00 189 SER A N 12
ATOM 18332 C CA . SER A 1 103 ? -19.358 33.199 -23.905 1.00 0.00 189 SER A CA 12
ATOM 18333 C C . SER A 1 103 ? -18.580 32.190 -24.746 1.00 0.00 189 SER A C 12
ATOM 18334 O O . SER A 1 103 ? -18.516 31.007 -24.415 1.00 0.00 189 SER A O 12
ATOM 18342 N N . GLY A 1 104 ? -17.991 32.669 -25.838 1.00 0.00 190 GLY A N 12
ATOM 18343 C CA . GLY A 1 104 ? -17.226 31.797 -26.710 1.00 0.00 190 GLY A CA 12
ATOM 18344 C C . GLY A 1 104 ? -16.054 31.149 -26.000 1.00 0.00 190 GLY A C 12
ATOM 18345 O O . GLY A 1 104 ? -16.040 29.936 -25.792 1.00 0.00 190 GLY A O 12
ATOM 18349 N N . GLY A 1 1 ? 4.505 10.159 -9.819 1.00 0.00 87 GLY A N 13
ATOM 18350 C CA . GLY A 1 1 ? 4.468 8.976 -8.979 1.00 0.00 87 GLY A CA 13
ATOM 18351 C C . GLY A 1 1 ? 3.642 9.181 -7.724 1.00 0.00 87 GLY A C 13
ATOM 18352 O O . GLY A 1 1 ? 2.422 9.322 -7.793 1.00 0.00 87 GLY A O 13
ATOM 18356 N N . SER A 1 2 ? 4.310 9.195 -6.575 1.00 0.00 88 SER A N 13
ATOM 18357 C CA . SER A 1 2 ? 3.629 9.379 -5.298 1.00 0.00 88 SER A CA 13
ATOM 18358 C C . SER A 1 2 ? 3.871 10.782 -4.750 1.00 0.00 88 SER A C 13
ATOM 18359 O O . SER A 1 2 ? 4.874 11.035 -4.084 1.00 0.00 88 SER A O 13
ATOM 18367 N N . SER A 1 3 ? 2.943 11.690 -5.036 1.00 0.00 89 SER A N 13
ATOM 18368 C CA . SER A 1 3 ? 3.056 13.069 -4.575 1.00 0.00 89 SER A CA 13
ATOM 18369 C C . SER A 1 3 ? 2.370 13.249 -3.225 1.00 0.00 89 SER A C 13
ATOM 18370 O O . SER A 1 3 ? 3.004 13.620 -2.238 1.00 0.00 89 SER A O 13
ATOM 18378 N N . GLY A 1 4 ? 1.068 12.982 -3.189 1.00 0.00 90 GLY A N 13
ATOM 18379 C CA . GLY A 1 4 ? 0.316 13.120 -1.955 1.00 0.00 90 GLY A CA 13
ATOM 18380 C C . GLY A 1 4 ? -0.647 11.971 -1.732 1.00 0.00 90 GLY A C 13
ATOM 18381 O O . GLY A 1 4 ? -0.314 10.814 -1.989 1.00 0.00 90 GLY A O 13
ATOM 18385 N N . SER A 1 5 ? -1.844 12.289 -1.250 1.00 0.00 91 SER A N 13
ATOM 18386 C CA . SER A 1 5 ? -2.856 11.273 -0.986 1.00 0.00 91 SER A CA 13
ATOM 18387 C C . SER A 1 5 ? -4.165 11.614 -1.693 1.00 0.00 91 SER A C 13
ATOM 18388 O O . SER A 1 5 ? -4.629 12.753 -1.648 1.00 0.00 91 SER A O 13
ATOM 18396 N N . SER A 1 6 ? -4.755 10.617 -2.345 1.00 0.00 92 SER A N 13
ATOM 18397 C CA . SER A 1 6 ? -6.008 10.811 -3.065 1.00 0.00 92 SER A CA 13
ATOM 18398 C C . SER A 1 6 ? -7.188 10.283 -2.254 1.00 0.00 92 SER A C 13
ATOM 18399 O O . SER A 1 6 ? -8.264 10.879 -2.242 1.00 0.00 92 SER A O 13
ATOM 18407 N N . GLY A 1 7 ? -6.976 9.159 -1.576 1.00 0.00 93 GLY A N 13
ATOM 18408 C CA . GLY A 1 7 ? -8.030 8.568 -0.771 1.00 0.00 93 GLY A CA 13
ATOM 18409 C C . GLY A 1 7 ? -7.518 7.468 0.137 1.00 0.00 93 GLY A C 13
ATOM 18410 O O . GLY A 1 7 ? -7.389 6.311 -0.265 1.00 0.00 93 GLY A O 13
ATOM 18414 N N . PRO A 1 8 ? -7.214 7.825 1.393 1.00 0.00 94 PRO A N 13
ATOM 18415 C CA . PRO A 1 8 ? -6.707 6.874 2.387 1.00 0.00 94 PRO A CA 13
ATOM 18416 C C . PRO A 1 8 ? -7.770 5.872 2.825 1.00 0.00 94 PRO A C 13
ATOM 18417 O O . PRO A 1 8 ? -8.635 6.188 3.641 1.00 0.00 94 PRO A O 13
ATOM 18428 N N . GLU A 1 9 ? -7.698 4.663 2.277 1.00 0.00 95 GLU A N 13
ATOM 18429 C CA . GLU A 1 9 ? -8.655 3.615 2.612 1.00 0.00 95 GLU A CA 13
ATOM 18430 C C . GLU A 1 9 ? -8.192 2.263 2.075 1.00 0.00 95 GLU A C 13
ATOM 18431 O O . GLU A 1 9 ? -8.055 2.078 0.866 1.00 0.00 95 GLU A O 13
ATOM 18443 N N . TYR A 1 10 ? -7.954 1.323 2.983 1.00 0.00 96 TYR A N 13
ATOM 18444 C CA . TYR A 1 10 ? -7.504 -0.010 2.601 1.00 0.00 96 TYR A CA 13
ATOM 18445 C C . TYR A 1 10 ? -8.553 -1.060 2.953 1.00 0.00 96 TYR A C 13
ATOM 18446 O O . TYR A 1 10 ? -8.520 -1.650 4.033 1.00 0.00 96 TYR A O 13
ATOM 18464 N N . SER A 1 11 ? -9.483 -1.289 2.032 1.00 0.00 97 SER A N 13
ATOM 18465 C CA . SER A 1 11 ? -10.545 -2.266 2.244 1.00 0.00 97 SER A CA 13
ATOM 18466 C C . SER A 1 11 ? -10.290 -3.532 1.431 1.00 0.00 97 SER A C 13
ATOM 18467 O O . SER A 1 11 ? -9.584 -3.504 0.422 1.00 0.00 97 SER A O 13
ATOM 18475 N N . LEU A 1 12 ? -10.869 -4.641 1.877 1.00 0.00 98 LEU A N 13
ATOM 18476 C CA . LEU A 1 12 ? -10.706 -5.918 1.192 1.00 0.00 98 LEU A CA 13
ATOM 18477 C C . LEU A 1 12 ? -12.058 -6.494 0.783 1.00 0.00 98 LEU A C 13
ATOM 18478 O O . LEU A 1 12 ? -13.043 -6.368 1.510 1.00 0.00 98 LEU A O 13
ATOM 18494 N N . PHE A 1 13 ? -12.097 -7.128 -0.384 1.00 0.00 99 PHE A N 13
ATOM 18495 C CA . PHE A 1 13 ? -13.327 -7.725 -0.889 1.00 0.00 99 PHE A CA 13
ATOM 18496 C C . PHE A 1 13 ? -13.424 -9.194 -0.488 1.00 0.00 99 PHE A C 13
ATOM 18497 O O . PHE A 1 13 ? -12.507 -9.978 -0.734 1.00 0.00 99 PHE A O 13
ATOM 18514 N N . VAL A 1 14 ? -14.541 -9.560 0.132 1.00 0.00 100 VAL A N 13
ATOM 18515 C CA . VAL A 1 14 ? -14.759 -10.935 0.567 1.00 0.00 100 VAL A CA 13
ATOM 18516 C C . VAL A 1 14 ? -15.983 -11.539 -0.112 1.00 0.00 100 VAL A C 13
ATOM 18517 O O . VAL A 1 14 ? -16.942 -10.836 -0.426 1.00 0.00 100 VAL A O 13
ATOM 18530 N N . GLY A 1 15 ? -15.942 -12.849 -0.337 1.00 0.00 101 GLY A N 13
ATOM 18531 C CA . GLY A 1 15 ? -17.054 -13.527 -0.977 1.00 0.00 101 GLY A CA 13
ATOM 18532 C C . GLY A 1 15 ? -17.365 -14.864 -0.336 1.00 0.00 101 GLY A C 13
ATOM 18533 O O . GLY A 1 15 ? -16.664 -15.300 0.578 1.00 0.00 101 GLY A O 13
ATOM 18537 N N . ASP A 1 16 ? -18.419 -15.517 -0.814 1.00 0.00 102 ASP A N 13
ATOM 18538 C CA . ASP A 1 16 ? -18.822 -16.813 -0.280 1.00 0.00 102 ASP A CA 13
ATOM 18539 C C . ASP A 1 16 ? -19.072 -16.728 1.222 1.00 0.00 102 ASP A C 13
ATOM 18540 O O . ASP A 1 16 ? -18.547 -17.530 1.996 1.00 0.00 102 ASP A O 13
ATOM 18549 N N . LEU A 1 17 ? -19.877 -15.752 1.628 1.00 0.00 103 LEU A N 13
ATOM 18550 C CA . LEU A 1 17 ? -20.196 -15.561 3.039 1.00 0.00 103 LEU A CA 13
ATOM 18551 C C . LEU A 1 17 ? -21.547 -16.182 3.380 1.00 0.00 103 LEU A C 13
ATOM 18552 O O . LEU A 1 17 ? -22.597 -15.596 3.114 1.00 0.00 103 LEU A O 13
ATOM 18568 N N . THR A 1 18 ? -21.514 -17.372 3.972 1.00 0.00 104 THR A N 13
ATOM 18569 C CA . THR A 1 18 ? -22.734 -18.072 4.350 1.00 0.00 104 THR A CA 13
ATOM 18570 C C . THR A 1 18 ? -23.744 -17.117 4.976 1.00 0.00 104 THR A C 13
ATOM 18571 O O . THR A 1 18 ? -23.386 -16.128 5.616 1.00 0.00 104 THR A O 13
ATOM 18582 N N . PRO A 1 19 ? -25.038 -17.417 4.789 1.00 0.00 105 PRO A N 13
ATOM 18583 C CA . PRO A 1 19 ? -26.127 -16.598 5.329 1.00 0.00 105 PRO A CA 13
ATOM 18584 C C . PRO A 1 19 ? -26.224 -16.690 6.848 1.00 0.00 105 PRO A C 13
ATOM 18585 O O . PRO A 1 19 ? -27.120 -16.108 7.459 1.00 0.00 105 PRO A O 13
ATOM 18596 N N . ASP A 1 20 ? -25.295 -17.424 7.452 1.00 0.00 106 ASP A N 13
ATOM 18597 C CA . ASP A 1 20 ? -25.275 -17.590 8.900 1.00 0.00 106 ASP A CA 13
ATOM 18598 C C . ASP A 1 20 ? -24.178 -16.739 9.530 1.00 0.00 106 ASP A C 13
ATOM 18599 O O . ASP A 1 20 ? -23.851 -16.899 10.706 1.00 0.00 106 ASP A O 13
ATOM 18608 N N . VAL A 1 21 ? -23.611 -15.833 8.739 1.00 0.00 107 VAL A N 13
ATOM 18609 C CA . VAL A 1 21 ? -22.550 -14.955 9.219 1.00 0.00 107 VAL A CA 13
ATOM 18610 C C . VAL A 1 21 ? -22.866 -13.495 8.916 1.00 0.00 107 VAL A C 13
ATOM 18611 O O . VAL A 1 21 ? -23.289 -13.157 7.810 1.00 0.00 107 VAL A O 13
ATOM 18624 N N . ASP A 1 22 ? -22.656 -12.633 9.904 1.00 0.00 108 ASP A N 13
ATOM 18625 C CA . ASP A 1 22 ? -22.916 -11.207 9.743 1.00 0.00 108 ASP A CA 13
ATOM 18626 C C . ASP A 1 22 ? -21.647 -10.393 9.979 1.00 0.00 108 ASP A C 13
ATOM 18627 O O . ASP A 1 22 ? -20.570 -10.951 10.189 1.00 0.00 108 ASP A O 13
ATOM 18636 N N . ASP A 1 23 ? -21.783 -9.072 9.940 1.00 0.00 109 ASP A N 13
ATOM 18637 C CA . ASP A 1 23 ? -20.647 -8.181 10.149 1.00 0.00 109 ASP A CA 13
ATOM 18638 C C . ASP A 1 23 ? -19.997 -8.437 11.505 1.00 0.00 109 ASP A C 13
ATOM 18639 O O . ASP A 1 23 ? -18.777 -8.367 11.642 1.00 0.00 109 ASP A O 13
ATOM 18648 N N . GLY A 1 24 ? -20.822 -8.734 12.504 1.00 0.00 110 GLY A N 13
ATOM 18649 C CA . GLY A 1 24 ? -20.310 -8.995 13.837 1.00 0.00 110 GLY A CA 13
ATOM 18650 C C . GLY A 1 24 ? -19.125 -9.941 13.827 1.00 0.00 110 GLY A C 13
ATOM 18651 O O . GLY A 1 24 ? -18.153 -9.735 14.553 1.00 0.00 110 GLY A O 13
ATOM 18655 N N . MET A 1 25 ? -19.206 -10.980 13.003 1.00 0.00 111 MET A N 13
ATOM 18656 C CA . MET A 1 25 ? -18.132 -11.961 12.903 1.00 0.00 111 MET A CA 13
ATOM 18657 C C . MET A 1 25 ? -17.046 -11.482 11.944 1.00 0.00 111 MET A C 13
ATOM 18658 O O . MET A 1 25 ? -15.855 -11.584 12.239 1.00 0.00 111 MET A O 13
ATOM 18672 N N . LEU A 1 26 ? -17.465 -10.960 10.797 1.00 0.00 112 LEU A N 13
ATOM 18673 C CA . LEU A 1 26 ? -16.527 -10.465 9.794 1.00 0.00 112 LEU A CA 13
ATOM 18674 C C . LEU A 1 26 ? -15.532 -9.490 10.414 1.00 0.00 112 LEU A C 13
ATOM 18675 O O . LEU A 1 26 ? -14.438 -9.285 9.887 1.00 0.00 112 LEU A O 13
ATOM 18691 N N . TYR A 1 27 ? -15.916 -8.894 11.537 1.00 0.00 113 TYR A N 13
ATOM 18692 C CA . TYR A 1 27 ? -15.058 -7.940 12.229 1.00 0.00 113 TYR A CA 13
ATOM 18693 C C . TYR A 1 27 ? -14.062 -8.661 13.133 1.00 0.00 113 TYR A C 13
ATOM 18694 O O . TYR A 1 27 ? -12.853 -8.601 12.914 1.00 0.00 113 TYR A O 13
ATOM 18712 N N . GLU A 1 28 ? -14.581 -9.342 14.150 1.00 0.00 114 GLU A N 13
ATOM 18713 C CA . GLU A 1 28 ? -13.738 -10.073 15.088 1.00 0.00 114 GLU A CA 13
ATOM 18714 C C . GLU A 1 28 ? -12.871 -11.095 14.358 1.00 0.00 114 GLU A C 13
ATOM 18715 O O . GLU A 1 28 ? -11.793 -11.460 14.828 1.00 0.00 114 GLU A O 13
ATOM 18727 N N . PHE A 1 29 ? -13.349 -11.552 13.206 1.00 0.00 115 PHE A N 13
ATOM 18728 C CA . PHE A 1 29 ? -12.619 -12.532 12.410 1.00 0.00 115 PHE A CA 13
ATOM 18729 C C . PHE A 1 29 ? -11.327 -11.934 11.861 1.00 0.00 115 PHE A C 13
ATOM 18730 O O . PHE A 1 29 ? -10.314 -12.622 11.740 1.00 0.00 115 PHE A O 13
ATOM 18747 N N . PHE A 1 30 ? -11.372 -10.648 11.530 1.00 0.00 116 PHE A N 13
ATOM 18748 C CA . PHE A 1 30 ? -10.206 -9.956 10.992 1.00 0.00 116 PHE A CA 13
ATOM 18749 C C . PHE A 1 30 ? -9.443 -9.236 12.100 1.00 0.00 116 PHE A C 13
ATOM 18750 O O . PHE A 1 30 ? -8.256 -9.483 12.312 1.00 0.00 116 PHE A O 13
ATOM 18767 N N . VAL A 1 31 ? -10.133 -8.343 12.802 1.00 0.00 117 VAL A N 13
ATOM 18768 C CA . VAL A 1 31 ? -9.521 -7.586 13.888 1.00 0.00 117 VAL A CA 13
ATOM 18769 C C . VAL A 1 31 ? -8.650 -8.483 14.760 1.00 0.00 117 VAL A C 13
ATOM 18770 O O . VAL A 1 31 ? -7.677 -8.028 15.361 1.00 0.00 117 VAL A O 13
ATOM 18783 N N . LYS A 1 32 ? -9.006 -9.762 14.825 1.00 0.00 118 LYS A N 13
ATOM 18784 C CA . LYS A 1 32 ? -8.257 -10.725 15.623 1.00 0.00 118 LYS A CA 13
ATOM 18785 C C . LYS A 1 32 ? -6.881 -10.981 15.015 1.00 0.00 118 LYS A C 13
ATOM 18786 O O . LYS A 1 32 ? -5.856 -10.748 15.656 1.00 0.00 118 LYS A O 13
ATOM 18805 N N . VAL A 1 33 ? -6.866 -11.460 13.776 1.00 0.00 119 VAL A N 13
ATOM 18806 C CA . VAL A 1 33 ? -5.616 -11.744 13.081 1.00 0.00 119 VAL A CA 13
ATOM 18807 C C . VAL A 1 33 ? -4.824 -10.466 12.830 1.00 0.00 119 VAL A C 13
ATOM 18808 O O . VAL A 1 33 ? -3.595 -10.489 12.758 1.00 0.00 119 VAL A O 13
ATOM 18821 N N . TYR A 1 34 ? -5.535 -9.352 12.697 1.00 0.00 120 TYR A N 13
ATOM 18822 C CA . TYR A 1 34 ? -4.899 -8.063 12.452 1.00 0.00 120 TYR A CA 13
ATOM 18823 C C . TYR A 1 34 ? -5.556 -6.965 13.282 1.00 0.00 120 TYR A C 13
ATOM 18824 O O . TYR A 1 34 ? -6.723 -6.621 13.092 1.00 0.00 120 TYR A O 13
ATOM 18842 N N . PRO A 1 35 ? -4.789 -6.399 14.226 1.00 0.00 121 PRO A N 13
ATOM 18843 C CA . PRO A 1 35 ? -5.273 -5.329 15.104 1.00 0.00 121 PRO A CA 13
ATOM 18844 C C . PRO A 1 35 ? -5.491 -4.019 14.355 1.00 0.00 121 PRO A C 13
ATOM 18845 O O . PRO A 1 35 ? -5.899 -3.018 14.943 1.00 0.00 121 PRO A O 13
ATOM 18856 N N . SER A 1 36 ? -5.216 -4.032 13.055 1.00 0.00 122 SER A N 13
ATOM 18857 C CA . SER A 1 36 ? -5.378 -2.843 12.227 1.00 0.00 122 SER A CA 13
ATOM 18858 C C . SER A 1 36 ? -6.793 -2.765 11.661 1.00 0.00 122 SER A C 13
ATOM 18859 O O . SER A 1 36 ? -7.237 -1.706 11.215 1.00 0.00 122 SER A O 13
ATOM 18867 N N . CYS A 1 37 ? -7.495 -3.892 11.682 1.00 0.00 123 CYS A N 13
ATOM 18868 C CA . CYS A 1 37 ? -8.860 -3.952 11.171 1.00 0.00 123 CYS A CA 13
ATOM 18869 C C . CYS A 1 37 ? -9.697 -2.801 11.719 1.00 0.00 123 CYS A C 13
ATOM 18870 O O . CYS A 1 37 ? -9.592 -2.448 12.894 1.00 0.00 123 CYS A O 13
ATOM 18878 N N . ARG A 1 38 ? -10.528 -2.220 10.860 1.00 0.00 124 ARG A N 13
ATOM 18879 C CA . ARG A 1 38 ? -11.382 -1.106 11.257 1.00 0.00 124 ARG A CA 13
ATOM 18880 C C . ARG A 1 38 ? -12.807 -1.582 11.524 1.00 0.00 124 ARG A C 13
ATOM 18881 O O . ARG A 1 38 ? -13.489 -1.067 12.409 1.00 0.00 124 ARG A O 13
ATOM 18902 N N . GLY A 1 39 ? -13.250 -2.569 10.752 1.00 0.00 125 GLY A N 13
ATOM 18903 C CA . GLY A 1 39 ? -14.591 -3.098 10.920 1.00 0.00 125 GLY A CA 13
ATOM 18904 C C . GLY A 1 39 ? -15.043 -3.923 9.731 1.00 0.00 125 GLY A C 13
ATOM 18905 O O . GLY A 1 39 ? -14.689 -3.626 8.590 1.00 0.00 125 GLY A O 13
ATOM 18909 N N . GLY A 1 40 ? -15.826 -4.964 9.998 1.00 0.00 126 GLY A N 13
ATOM 18910 C CA . GLY A 1 40 ? -16.311 -5.819 8.931 1.00 0.00 126 GLY A CA 13
ATOM 18911 C C . GLY A 1 40 ? -17.723 -5.469 8.504 1.00 0.00 126 GLY A C 13
ATOM 18912 O O . GLY A 1 40 ? -18.603 -5.274 9.343 1.00 0.00 126 GLY A O 13
ATOM 18916 N N . LYS A 1 41 ? -17.941 -5.388 7.196 1.00 0.00 127 LYS A N 13
ATOM 18917 C CA . LYS A 1 41 ? -19.255 -5.058 6.658 1.00 0.00 127 LYS A CA 13
ATOM 18918 C C . LYS A 1 41 ? -19.725 -6.128 5.677 1.00 0.00 127 LYS A C 13
ATOM 18919 O O . LYS A 1 41 ? -19.002 -6.497 4.752 1.00 0.00 127 LYS A O 13
ATOM 18938 N N . VAL A 1 42 ? -20.942 -6.620 5.884 1.00 0.00 128 VAL A N 13
ATOM 18939 C CA . VAL A 1 42 ? -21.510 -7.645 5.017 1.00 0.00 128 VAL A CA 13
ATOM 18940 C C . VAL A 1 42 ? -22.717 -7.113 4.253 1.00 0.00 128 VAL A C 13
ATOM 18941 O O . VAL A 1 42 ? -23.554 -6.402 4.811 1.00 0.00 128 VAL A O 13
ATOM 18954 N N . VAL A 1 43 ? -22.802 -7.461 2.973 1.00 0.00 129 VAL A N 13
ATOM 18955 C CA . VAL A 1 43 ? -23.908 -7.019 2.132 1.00 0.00 129 VAL A CA 13
ATOM 18956 C C . VAL A 1 43 ? -25.121 -7.928 2.297 1.00 0.00 129 VAL A C 13
ATOM 18957 O O . VAL A 1 43 ? -24.984 -9.142 2.454 1.00 0.00 129 VAL A O 13
ATOM 18970 N N . LEU A 1 44 ? -26.308 -7.333 2.260 1.00 0.00 130 LEU A N 13
ATOM 18971 C CA . LEU A 1 44 ? -27.547 -8.089 2.405 1.00 0.00 130 LEU A CA 13
ATOM 18972 C C . LEU A 1 44 ? -28.457 -7.879 1.199 1.00 0.00 130 LEU A C 13
ATOM 18973 O O . LEU A 1 44 ? -28.187 -7.035 0.345 1.00 0.00 130 LEU A O 13
ATOM 18989 N N . ASP A 1 45 ? -29.538 -8.649 1.139 1.00 0.00 131 ASP A N 13
ATOM 18990 C CA . ASP A 1 45 ? -30.490 -8.545 0.039 1.00 0.00 131 ASP A CA 13
ATOM 18991 C C . ASP A 1 45 ? -31.766 -7.841 0.491 1.00 0.00 131 ASP A C 13
ATOM 18992 O O . ASP A 1 45 ? -31.890 -7.443 1.649 1.00 0.00 131 ASP A O 13
ATOM 19001 N N . GLN A 1 46 ? -32.711 -7.691 -0.432 1.00 0.00 132 GLN A N 13
ATOM 19002 C CA . GLN A 1 46 ? -33.976 -7.033 -0.129 1.00 0.00 132 GLN A CA 13
ATOM 19003 C C . GLN A 1 46 ? -34.551 -7.539 1.190 1.00 0.00 132 GLN A C 13
ATOM 19004 O O . GLN A 1 46 ? -35.092 -6.767 1.982 1.00 0.00 132 GLN A O 13
ATOM 19018 N N . THR A 1 47 ? -34.429 -8.843 1.421 1.00 0.00 133 THR A N 13
ATOM 19019 C CA . THR A 1 47 ? -34.938 -9.453 2.643 1.00 0.00 133 THR A CA 13
ATOM 19020 C C . THR A 1 47 ? -34.042 -9.130 3.833 1.00 0.00 133 THR A C 13
ATOM 19021 O O . THR A 1 47 ? -34.517 -8.979 4.958 1.00 0.00 133 THR A O 13
ATOM 19032 N N . GLY A 1 48 ? -32.741 -9.024 3.577 1.00 0.00 134 GLY A N 13
ATOM 19033 C CA . GLY A 1 48 ? -31.799 -8.719 4.638 1.00 0.00 134 GLY A CA 13
ATOM 19034 C C . GLY A 1 48 ? -30.882 -9.884 4.953 1.00 0.00 134 GLY A C 13
ATOM 19035 O O . GLY A 1 48 ? -30.309 -9.957 6.040 1.00 0.00 134 GLY A O 13
ATOM 19039 N N . VAL A 1 49 ? -30.743 -10.800 4.000 1.00 0.00 135 VAL A N 13
ATOM 19040 C CA . VAL A 1 49 ? -29.890 -11.968 4.180 1.00 0.00 135 VAL A CA 13
ATOM 19041 C C . VAL A 1 49 ? -28.548 -11.782 3.482 1.00 0.00 135 VAL A C 13
ATOM 19042 O O . VAL A 1 49 ? -28.474 -11.190 2.405 1.00 0.00 135 VAL A O 13
ATOM 19055 N N . SER A 1 50 ? -27.489 -12.292 4.102 1.00 0.00 136 SER A N 13
ATOM 19056 C CA . SER A 1 50 ? -26.147 -12.179 3.541 1.00 0.00 136 SER A CA 13
ATOM 19057 C C . SER A 1 50 ? -26.105 -12.728 2.118 1.00 0.00 136 SER A C 13
ATOM 19058 O O . SER A 1 50 ? -26.166 -13.939 1.904 1.00 0.00 136 SER A O 13
ATOM 19066 N N . LYS A 1 51 ? -26.001 -11.827 1.147 1.00 0.00 137 LYS A N 13
ATOM 19067 C CA . LYS A 1 51 ? -25.950 -12.218 -0.257 1.00 0.00 137 LYS A CA 13
ATOM 19068 C C . LYS A 1 51 ? -24.865 -13.265 -0.491 1.00 0.00 137 LYS A C 13
ATOM 19069 O O . LYS A 1 51 ? -24.982 -14.104 -1.383 1.00 0.00 137 LYS A O 13
ATOM 19088 N N . GLY A 1 52 ? -23.811 -13.209 0.317 1.00 0.00 138 GLY A N 13
ATOM 19089 C CA . GLY A 1 52 ? -22.722 -14.159 0.182 1.00 0.00 138 GLY A CA 13
ATOM 19090 C C . GLY A 1 52 ? -21.387 -13.481 -0.054 1.00 0.00 138 GLY A C 13
ATOM 19091 O O . GLY A 1 52 ? -20.441 -14.106 -0.533 1.00 0.00 138 GLY A O 13
ATOM 19095 N N . TYR A 1 53 ? -21.310 -12.198 0.282 1.00 0.00 139 TYR A N 13
ATOM 19096 C CA . TYR A 1 53 ? -20.082 -11.433 0.100 1.00 0.00 139 TYR A CA 13
ATOM 19097 C C . TYR A 1 53 ? -20.121 -10.140 0.909 1.00 0.00 139 TYR A C 13
ATOM 19098 O O . TYR A 1 53 ? -21.169 -9.743 1.416 1.00 0.00 139 TYR A O 13
ATOM 19116 N N . GLY A 1 54 ? -18.968 -9.486 1.024 1.00 0.00 140 GLY A N 13
ATOM 19117 C CA . GLY A 1 54 ? -18.891 -8.245 1.771 1.00 0.00 140 GLY A CA 13
ATOM 19118 C C . GLY A 1 54 ? -17.554 -7.550 1.605 1.00 0.00 140 GLY A C 13
ATOM 19119 O O . GLY A 1 54 ? -16.825 -7.813 0.648 1.00 0.00 140 GLY A O 13
ATOM 19123 N N . PHE A 1 55 ? -17.231 -6.660 2.537 1.00 0.00 141 PHE A N 13
ATOM 19124 C CA . PHE A 1 55 ? -15.974 -5.923 2.488 1.00 0.00 141 PHE A CA 13
ATOM 19125 C C . PHE A 1 55 ? -15.538 -5.498 3.887 1.00 0.00 141 PHE A C 13
ATOM 19126 O O . PHE A 1 55 ? -16.368 -5.296 4.774 1.00 0.00 141 PHE A O 13
ATOM 19143 N N . VAL A 1 56 ? -14.229 -5.366 4.078 1.00 0.00 142 VAL A N 13
ATOM 19144 C CA . VAL A 1 56 ? -13.681 -4.965 5.368 1.00 0.00 142 VAL A CA 13
ATOM 19145 C C . VAL A 1 56 ? -12.804 -3.726 5.232 1.00 0.00 142 VAL A C 13
ATOM 19146 O O . VAL A 1 56 ? -12.576 -3.231 4.127 1.00 0.00 142 VAL A O 13
ATOM 19159 N N . LYS A 1 57 ? -12.312 -3.228 6.361 1.00 0.00 143 LYS A N 13
ATOM 19160 C CA . LYS A 1 57 ? -11.457 -2.047 6.369 1.00 0.00 143 LYS A CA 13
ATOM 19161 C C . LYS A 1 57 ? -10.275 -2.237 7.315 1.00 0.00 143 LYS A C 13
ATOM 19162 O O . LYS A 1 57 ? -10.324 -3.063 8.227 1.00 0.00 143 LYS A O 13
ATOM 19181 N N . PHE A 1 58 ? -9.215 -1.468 7.092 1.00 0.00 144 PHE A N 13
ATOM 19182 C CA . PHE A 1 58 ? -8.021 -1.551 7.925 1.00 0.00 144 PHE A CA 13
ATOM 19183 C C . PHE A 1 58 ? -7.373 -0.179 8.086 1.00 0.00 144 PHE A C 13
ATOM 19184 O O . PHE A 1 58 ? -7.708 0.767 7.372 1.00 0.00 144 PHE A O 13
ATOM 19201 N N . THR A 1 59 ? -6.442 -0.078 9.030 1.00 0.00 145 THR A N 13
ATOM 19202 C CA . THR A 1 59 ? -5.748 1.177 9.287 1.00 0.00 145 THR A CA 13
ATOM 19203 C C . THR A 1 59 ? -4.323 1.138 8.747 1.00 0.00 145 THR A C 13
ATOM 19204 O O . THR A 1 59 ? -3.738 2.176 8.436 1.00 0.00 145 THR A O 13
ATOM 19215 N N . ASP A 1 60 ? -3.770 -0.064 8.636 1.00 0.00 146 ASP A N 13
ATOM 19216 C CA . ASP A 1 60 ? -2.413 -0.238 8.131 1.00 0.00 146 ASP A CA 13
ATOM 19217 C C . ASP A 1 60 ? -2.409 -1.094 6.869 1.00 0.00 146 ASP A C 13
ATOM 19218 O O . ASP A 1 60 ? -2.687 -2.292 6.918 1.00 0.00 146 ASP A O 13
ATOM 19227 N N . GLU A 1 61 ? -2.093 -0.470 5.738 1.00 0.00 147 GLU A N 13
ATOM 19228 C CA . GLU A 1 61 ? -2.055 -1.175 4.462 1.00 0.00 147 GLU A CA 13
ATOM 19229 C C . GLU A 1 61 ? -1.199 -2.435 4.562 1.00 0.00 147 GLU A C 13
ATOM 19230 O O . GLU A 1 61 ? -1.592 -3.505 4.095 1.00 0.00 147 GLU A O 13
ATOM 19242 N N . LEU A 1 62 ? -0.027 -2.300 5.172 1.00 0.00 148 LEU A N 13
ATOM 19243 C CA . LEU A 1 62 ? 0.886 -3.426 5.334 1.00 0.00 148 LEU A CA 13
ATOM 19244 C C . LEU A 1 62 ? 0.128 -4.689 5.730 1.00 0.00 148 LEU A C 13
ATOM 19245 O O . LEU A 1 62 ? 0.405 -5.775 5.223 1.00 0.00 148 LEU A O 13
ATOM 19261 N N . GLU A 1 63 ? -0.831 -4.537 6.639 1.00 0.00 149 GLU A N 13
ATOM 19262 C CA . GLU A 1 63 ? -1.629 -5.666 7.102 1.00 0.00 149 GLU A CA 13
ATOM 19263 C C . GLU A 1 63 ? -2.672 -6.058 6.060 1.00 0.00 149 GLU A C 13
ATOM 19264 O O . GLU A 1 63 ? -2.900 -7.241 5.810 1.00 0.00 149 GLU A O 13
ATOM 19276 N N . GLN A 1 64 ? -3.303 -5.056 5.456 1.00 0.00 150 GLN A N 13
ATOM 19277 C CA . GLN A 1 64 ? -4.323 -5.296 4.442 1.00 0.00 150 GLN A CA 13
ATOM 19278 C C . GLN A 1 64 ? -3.912 -6.435 3.515 1.00 0.00 150 GLN A C 13
ATOM 19279 O O . GLN A 1 64 ? -4.622 -7.432 3.386 1.00 0.00 150 GLN A O 13
ATOM 19293 N N . LYS A 1 65 ? -2.760 -6.281 2.872 1.00 0.00 151 LYS A N 13
ATOM 19294 C CA . LYS A 1 65 ? -2.252 -7.297 1.957 1.00 0.00 151 LYS A CA 13
ATOM 19295 C C . LYS A 1 65 ? -1.982 -8.606 2.692 1.00 0.00 151 LYS A C 13
ATOM 19296 O O . LYS A 1 65 ? -2.447 -9.668 2.278 1.00 0.00 151 LYS A O 13
ATOM 19315 N N . ARG A 1 66 ? -1.231 -8.521 3.785 1.00 0.00 152 ARG A N 13
ATOM 19316 C CA . ARG A 1 66 ? -0.901 -9.699 4.578 1.00 0.00 152 ARG A CA 13
ATOM 19317 C C . ARG A 1 66 ? -2.115 -10.611 4.729 1.00 0.00 152 ARG A C 13
ATOM 19318 O O . ARG A 1 66 ? -1.999 -11.834 4.649 1.00 0.00 152 ARG A O 13
ATOM 19339 N N . ALA A 1 67 ? -3.278 -10.007 4.948 1.00 0.00 153 ALA A N 13
ATOM 19340 C CA . ALA A 1 67 ? -4.514 -10.764 5.109 1.00 0.00 153 ALA A CA 13
ATOM 19341 C C . ALA A 1 67 ? -4.917 -11.439 3.802 1.00 0.00 153 ALA A C 13
ATOM 19342 O O . ALA A 1 67 ? -5.236 -12.629 3.779 1.00 0.00 153 ALA A O 13
ATOM 19349 N N . LEU A 1 68 ? -4.902 -10.674 2.717 1.00 0.00 154 LEU A N 13
ATOM 19350 C CA . LEU A 1 68 ? -5.268 -11.198 1.406 1.00 0.00 154 LEU A CA 13
ATOM 19351 C C . LEU A 1 68 ? -4.661 -12.580 1.183 1.00 0.00 154 LEU A C 13
ATOM 19352 O O . LEU A 1 68 ? -5.320 -13.484 0.669 1.00 0.00 154 LEU A O 13
ATOM 19368 N N . THR A 1 69 ? -3.401 -12.737 1.576 1.00 0.00 155 THR A N 13
ATOM 19369 C CA . THR A 1 69 ? -2.705 -14.008 1.420 1.00 0.00 155 THR A CA 13
ATOM 19370 C C . THR A 1 69 ? -2.912 -14.901 2.638 1.00 0.00 155 THR A C 13
ATOM 19371 O O . THR A 1 69 ? -3.242 -16.079 2.506 1.00 0.00 155 THR A O 13
ATOM 19382 N N . GLU A 1 70 ? -2.718 -14.332 3.824 1.00 0.00 156 GLU A N 13
ATOM 19383 C CA . GLU A 1 70 ? -2.884 -15.078 5.065 1.00 0.00 156 GLU A CA 13
ATOM 19384 C C . GLU A 1 70 ? -4.330 -15.537 5.235 1.00 0.00 156 GLU A C 13
ATOM 19385 O O . GLU A 1 70 ? -4.615 -16.735 5.244 1.00 0.00 156 GLU A O 13
ATOM 19397 N N . CYS A 1 71 ? -5.237 -14.576 5.370 1.00 0.00 157 CYS A N 13
ATOM 19398 C CA . CYS A 1 71 ? -6.653 -14.880 5.540 1.00 0.00 157 CYS A CA 13
ATOM 19399 C C . CYS A 1 71 ? -7.238 -15.480 4.266 1.00 0.00 157 CYS A C 13
ATOM 19400 O O . CYS A 1 71 ? -8.380 -15.939 4.252 1.00 0.00 157 CYS A O 13
ATOM 19408 N N . GLN A 1 72 ? -6.448 -15.471 3.197 1.00 0.00 158 GLN A N 13
ATOM 19409 C CA . GLN A 1 72 ? -6.889 -16.012 1.917 1.00 0.00 158 GLN A CA 13
ATOM 19410 C C . GLN A 1 72 ? -7.770 -17.240 2.120 1.00 0.00 158 GLN A C 13
ATOM 19411 O O . GLN A 1 72 ? -7.448 -18.124 2.913 1.00 0.00 158 GLN A O 13
ATOM 19425 N N . GLY A 1 73 ? -8.886 -17.288 1.398 1.00 0.00 159 GLY A N 13
ATOM 19426 C CA . GLY A 1 73 ? -9.797 -18.412 1.514 1.00 0.00 159 GLY A CA 13
ATOM 19427 C C . GLY A 1 73 ? -10.081 -18.781 2.956 1.00 0.00 159 GLY A C 13
ATOM 19428 O O . GLY A 1 73 ? -10.133 -19.961 3.303 1.00 0.00 159 GLY A O 13
ATOM 19432 N N . ALA A 1 74 ? -10.264 -17.771 3.799 1.00 0.00 160 ALA A N 13
ATOM 19433 C CA . ALA A 1 74 ? -10.545 -17.995 5.212 1.00 0.00 160 ALA A CA 13
ATOM 19434 C C . ALA A 1 74 ? -11.793 -18.853 5.394 1.00 0.00 160 ALA A C 13
ATOM 19435 O O . ALA A 1 74 ? -12.892 -18.460 5.002 1.00 0.00 160 ALA A O 13
ATOM 19442 N N . VAL A 1 75 ? -11.616 -20.028 5.990 1.00 0.00 161 VAL A N 13
ATOM 19443 C CA . VAL A 1 75 ? -12.727 -20.941 6.225 1.00 0.00 161 VAL A CA 13
ATOM 19444 C C . VAL A 1 75 ? -13.332 -20.727 7.607 1.00 0.00 161 VAL A C 13
ATOM 19445 O O . VAL A 1 75 ? -14.537 -20.886 7.801 1.00 0.00 161 VAL A O 13
ATOM 19458 N N . GLY A 1 76 ? -12.487 -20.365 8.568 1.00 0.00 162 GLY A N 13
ATOM 19459 C CA . GLY A 1 76 ? -12.957 -20.135 9.922 1.00 0.00 162 GLY A CA 13
ATOM 19460 C C . GLY A 1 76 ? -14.256 -19.353 9.959 1.00 0.00 162 GLY A C 13
ATOM 19461 O O . GLY A 1 76 ? -15.114 -19.602 10.807 1.00 0.00 162 GLY A O 13
ATOM 19465 N N . LEU A 1 77 ? -14.401 -18.406 9.040 1.00 0.00 163 LEU A N 13
ATOM 19466 C CA . LEU A 1 77 ? -15.604 -17.583 8.972 1.00 0.00 163 LEU A CA 13
ATOM 19467 C C . LEU A 1 77 ? -16.669 -18.248 8.106 1.00 0.00 163 LEU A C 13
ATOM 19468 O O . LEU A 1 77 ? -16.488 -18.414 6.900 1.00 0.00 163 LEU A O 13
ATOM 19484 N N . GLY A 1 78 ? -17.782 -18.623 8.729 1.00 0.00 164 GLY A N 13
ATOM 19485 C CA . GLY A 1 78 ? -18.861 -19.263 7.999 1.00 0.00 164 GLY A CA 13
ATOM 19486 C C . GLY A 1 78 ? -18.511 -20.672 7.564 1.00 0.00 164 GLY A C 13
ATOM 19487 O O . GLY A 1 78 ? -17.338 -21.042 7.519 1.00 0.00 164 GLY A O 13
ATOM 19491 N N . SER A 1 79 ? -19.531 -21.461 7.243 1.00 0.00 165 SER A N 13
ATOM 19492 C CA . SER A 1 79 ? -19.326 -22.840 6.814 1.00 0.00 165 SER A CA 13
ATOM 19493 C C . SER A 1 79 ? -18.616 -22.889 5.465 1.00 0.00 165 SER A C 13
ATOM 19494 O O . SER A 1 79 ? -18.288 -23.963 4.961 1.00 0.00 165 SER A O 13
ATOM 19502 N N . LYS A 1 80 ? -18.382 -21.717 4.884 1.00 0.00 166 LYS A N 13
ATOM 19503 C CA . LYS A 1 80 ? -17.710 -21.623 3.593 1.00 0.00 166 LYS A CA 13
ATOM 19504 C C . LYS A 1 80 ? -16.540 -20.647 3.658 1.00 0.00 166 LYS A C 13
ATOM 19505 O O . LYS A 1 80 ? -16.508 -19.734 4.483 1.00 0.00 166 LYS A O 13
ATOM 19524 N N . PRO A 1 81 ? -15.555 -20.842 2.769 1.00 0.00 167 PRO A N 13
ATOM 19525 C CA . PRO A 1 81 ? -14.366 -19.988 2.705 1.00 0.00 167 PRO A CA 13
ATOM 19526 C C . PRO A 1 81 ? -14.685 -18.588 2.192 1.00 0.00 167 PRO A C 13
ATOM 19527 O O . PRO A 1 81 ? -15.798 -18.320 1.739 1.00 0.00 167 PRO A O 13
ATOM 19538 N N . VAL A 1 82 ? -13.701 -17.697 2.265 1.00 0.00 168 VAL A N 13
ATOM 19539 C CA . VAL A 1 82 ? -13.876 -16.324 1.807 1.00 0.00 168 VAL A CA 13
ATOM 19540 C C . VAL A 1 82 ? -12.757 -15.915 0.855 1.00 0.00 168 VAL A C 13
ATOM 19541 O O . VAL A 1 82 ? -11.577 -16.033 1.183 1.00 0.00 168 VAL A O 13
ATOM 19554 N N . ARG A 1 83 ? -13.137 -15.433 -0.324 1.00 0.00 169 ARG A N 13
ATOM 19555 C CA . ARG A 1 83 ? -12.166 -15.007 -1.323 1.00 0.00 169 ARG A CA 13
ATOM 19556 C C . ARG A 1 83 ? -11.784 -13.543 -1.121 1.00 0.00 169 ARG A C 13
ATOM 19557 O O . ARG A 1 83 ? -12.605 -12.645 -1.310 1.00 0.00 169 ARG A O 13
ATOM 19578 N N . LEU A 1 84 ? -10.534 -13.311 -0.736 1.00 0.00 170 LEU A N 13
ATOM 19579 C CA . LEU A 1 84 ? -10.043 -11.956 -0.507 1.00 0.00 170 LEU A CA 13
ATOM 19580 C C . LEU A 1 84 ? -9.547 -11.330 -1.806 1.00 0.00 170 LEU A C 13
ATOM 19581 O O . LEU A 1 84 ? -9.008 -12.019 -2.673 1.00 0.00 170 LEU A O 13
ATOM 19597 N N . SER A 1 85 ? -9.732 -10.020 -1.935 1.00 0.00 171 SER A N 13
ATOM 19598 C CA . SER A 1 85 ? -9.305 -9.301 -3.129 1.00 0.00 171 SER A CA 13
ATOM 19599 C C . SER A 1 85 ? -9.114 -7.817 -2.831 1.00 0.00 171 SER A C 13
ATOM 19600 O O . SER A 1 85 ? -9.503 -7.331 -1.769 1.00 0.00 171 SER A O 13
ATOM 19608 N N . VAL A 1 86 ? -8.513 -7.103 -3.776 1.00 0.00 172 VAL A N 13
ATOM 19609 C CA . VAL A 1 86 ? -8.270 -5.674 -3.617 1.00 0.00 172 VAL A CA 13
ATOM 19610 C C . VAL A 1 86 ? -9.390 -4.853 -4.246 1.00 0.00 172 VAL A C 13
ATOM 19611 O O . VAL A 1 86 ? -9.446 -4.692 -5.465 1.00 0.00 172 VAL A O 13
ATOM 19624 N N . ALA A 1 87 ? -10.281 -4.335 -3.407 1.00 0.00 173 ALA A N 13
ATOM 19625 C CA . ALA A 1 87 ? -11.398 -3.528 -3.881 1.00 0.00 173 ALA A CA 13
ATOM 19626 C C . ALA A 1 87 ? -11.071 -2.040 -3.806 1.00 0.00 173 ALA A C 13
ATOM 19627 O O . ALA A 1 87 ? -10.840 -1.499 -2.725 1.00 0.00 173 ALA A O 13
ATOM 19634 N N . ILE A 1 88 ? -11.054 -1.385 -4.962 1.00 0.00 174 ILE A N 13
ATOM 19635 C CA . ILE A 1 88 ? -10.756 0.041 -5.027 1.00 0.00 174 ILE A CA 13
ATOM 19636 C C . ILE A 1 88 ? -11.673 0.837 -4.105 1.00 0.00 174 ILE A C 13
ATOM 19637 O O . ILE A 1 88 ? -12.890 0.646 -4.084 1.00 0.00 174 ILE A O 13
ATOM 19653 N N . PRO A 1 89 ? -11.079 1.752 -3.326 1.00 0.00 175 PRO A N 13
ATOM 19654 C CA . PRO A 1 89 ? -11.825 2.598 -2.389 1.00 0.00 175 PRO A CA 13
ATOM 19655 C C . PRO A 1 89 ? -12.694 3.627 -3.103 1.00 0.00 175 PRO A C 13
ATOM 19656 O O . PRO A 1 89 ? -13.835 3.873 -2.709 1.00 0.00 175 PRO A O 13
ATOM 19667 N N . LYS A 1 90 ? -12.149 4.227 -4.156 1.00 0.00 176 LYS A N 13
ATOM 19668 C CA . LYS A 1 90 ? -12.875 5.229 -4.928 1.00 0.00 176 LYS A CA 13
ATOM 19669 C C . LYS A 1 90 ? -12.450 5.201 -6.392 1.00 0.00 176 LYS A C 13
ATOM 19670 O O . LYS A 1 90 ? -11.259 5.190 -6.702 1.00 0.00 176 LYS A O 13
ATOM 19689 N N . ALA A 1 91 ? -13.430 5.192 -7.289 1.00 0.00 177 ALA A N 13
ATOM 19690 C CA . ALA A 1 91 ? -13.157 5.170 -8.720 1.00 0.00 177 ALA A CA 13
ATOM 19691 C C . ALA A 1 91 ? -13.959 6.243 -9.449 1.00 0.00 177 ALA A C 13
ATOM 19692 O O . ALA A 1 91 ? -14.424 6.030 -10.569 1.00 0.00 177 ALA A O 13
ATOM 19699 N N . SER A 1 92 ? -14.117 7.396 -8.807 1.00 0.00 178 SER A N 13
ATOM 19700 C CA . SER A 1 92 ? -14.867 8.501 -9.393 1.00 0.00 178 SER A CA 13
ATOM 19701 C C . SER A 1 92 ? -16.134 7.995 -10.076 1.00 0.00 178 SER A C 13
ATOM 19702 O O . SER A 1 92 ? -16.463 8.414 -11.186 1.00 0.00 178 SER A O 13
ATOM 19710 N N . ARG A 1 93 ? -16.841 7.092 -9.404 1.00 0.00 179 ARG A N 13
ATOM 19711 C CA . ARG A 1 93 ? -18.071 6.527 -9.946 1.00 0.00 179 ARG A CA 13
ATOM 19712 C C . ARG A 1 93 ? -19.292 7.271 -9.413 1.00 0.00 179 ARG A C 13
ATOM 19713 O O . ARG A 1 93 ? -19.731 7.037 -8.287 1.00 0.00 179 ARG A O 13
ATOM 19734 N N . VAL A 1 94 ? -19.834 8.169 -10.229 1.00 0.00 180 VAL A N 13
ATOM 19735 C CA . VAL A 1 94 ? -21.004 8.947 -9.840 1.00 0.00 180 VAL A CA 13
ATOM 19736 C C . VAL A 1 94 ? -22.006 9.044 -10.985 1.00 0.00 180 VAL A C 13
ATOM 19737 O O . VAL A 1 94 ? -21.641 9.349 -12.120 1.00 0.00 180 VAL A O 13
ATOM 19750 N N . LYS A 1 95 ? -23.272 8.782 -10.679 1.00 0.00 181 LYS A N 13
ATOM 19751 C CA . LYS A 1 95 ? -24.329 8.840 -11.682 1.00 0.00 181 LYS A CA 13
ATOM 19752 C C . LYS A 1 95 ? -25.344 9.927 -11.340 1.00 0.00 181 LYS A C 13
ATOM 19753 O O . LYS A 1 95 ? -26.435 9.656 -10.839 1.00 0.00 181 LYS A O 13
ATOM 19772 N N . PRO A 1 96 ? -24.978 11.187 -11.619 1.00 0.00 182 PRO A N 13
ATOM 19773 C CA . PRO A 1 96 ? -25.843 12.340 -11.351 1.00 0.00 182 PRO A CA 13
ATOM 19774 C C . PRO A 1 96 ? -27.055 12.383 -12.276 1.00 0.00 182 PRO A C 13
ATOM 19775 O O . PRO A 1 96 ? -27.069 13.118 -13.264 1.00 0.00 182 PRO A O 13
ATOM 19786 N N . VAL A 1 97 ? -28.071 11.591 -11.950 1.00 0.00 183 VAL A N 13
ATOM 19787 C CA . VAL A 1 97 ? -29.288 11.539 -12.751 1.00 0.00 183 VAL A CA 13
ATOM 19788 C C . VAL A 1 97 ? -30.528 11.491 -11.865 1.00 0.00 183 VAL A C 13
ATOM 19789 O O . VAL A 1 97 ? -30.631 10.650 -10.972 1.00 0.00 183 VAL A O 13
ATOM 19802 N N . GLU A 1 98 ? -31.466 12.398 -12.118 1.00 0.00 184 GLU A N 13
ATOM 19803 C CA . GLU A 1 98 ? -32.699 12.458 -11.342 1.00 0.00 184 GLU A CA 13
ATOM 19804 C C . GLU A 1 98 ? -33.759 11.532 -11.932 1.00 0.00 184 GLU A C 13
ATOM 19805 O O . GLU A 1 98 ? -33.822 11.338 -13.146 1.00 0.00 184 GLU A O 13
ATOM 19817 N N . SER A 1 99 ? -34.589 10.964 -11.064 1.00 0.00 185 SER A N 13
ATOM 19818 C CA . SER A 1 99 ? -35.644 10.055 -11.498 1.00 0.00 185 SER A CA 13
ATOM 19819 C C . SER A 1 99 ? -36.962 10.382 -10.804 1.00 0.00 185 SER A C 13
ATOM 19820 O O . SER A 1 99 ? -36.998 11.154 -9.846 1.00 0.00 185 SER A O 13
ATOM 19828 N N . GLY A 1 100 ? -38.046 9.788 -11.295 1.00 0.00 186 GLY A N 13
ATOM 19829 C CA . GLY A 1 100 ? -39.353 10.028 -10.711 1.00 0.00 186 GLY A CA 13
ATOM 19830 C C . GLY A 1 100 ? -40.158 8.755 -10.549 1.00 0.00 186 GLY A C 13
ATOM 19831 O O . GLY A 1 100 ? -40.085 7.840 -11.369 1.00 0.00 186 GLY A O 13
ATOM 19835 N N . PRO A 1 101 ? -40.948 8.683 -9.467 1.00 0.00 187 PRO A N 13
ATOM 19836 C CA . PRO A 1 101 ? -41.786 7.516 -9.174 1.00 0.00 187 PRO A CA 13
ATOM 19837 C C . PRO A 1 101 ? -42.946 7.375 -10.153 1.00 0.00 187 PRO A C 13
ATOM 19838 O O . PRO A 1 101 ? -43.413 8.361 -10.724 1.00 0.00 187 PRO A O 13
ATOM 19849 N N . SER A 1 102 ? -43.409 6.143 -10.342 1.00 0.00 188 SER A N 13
ATOM 19850 C CA . SER A 1 102 ? -44.514 5.873 -11.254 1.00 0.00 188 SER A CA 13
ATOM 19851 C C . SER A 1 102 ? -45.384 4.734 -10.732 1.00 0.00 188 SER A C 13
ATOM 19852 O O . SER A 1 102 ? -44.939 3.918 -9.925 1.00 0.00 188 SER A O 13
ATOM 19860 N N . SER A 1 103 ? -46.628 4.686 -11.198 1.00 0.00 189 SER A N 13
ATOM 19861 C CA . SER A 1 103 ? -47.563 3.650 -10.776 1.00 0.00 189 SER A CA 13
ATOM 19862 C C . SER A 1 103 ? -47.707 2.577 -11.852 1.00 0.00 189 SER A C 13
ATOM 19863 O O . SER A 1 103 ? -47.455 2.826 -13.030 1.00 0.00 189 SER A O 13
ATOM 19871 N N . GLY A 1 104 ? -48.116 1.382 -11.436 1.00 0.00 190 GLY A N 13
ATOM 19872 C CA . GLY A 1 104 ? -48.288 0.289 -12.375 1.00 0.00 190 GLY A CA 13
ATOM 19873 C C . GLY A 1 104 ? -47.028 0.004 -13.169 1.00 0.00 190 GLY A C 13
ATOM 19874 O O . GLY A 1 104 ? -46.849 0.524 -14.270 1.00 0.00 190 GLY A O 13
ATOM 19878 N N . GLY A 1 1 ? 5.254 1.004 -6.342 1.00 0.00 87 GLY A N 14
ATOM 19879 C CA . GLY A 1 1 ? 5.376 1.693 -5.071 1.00 0.00 87 GLY A CA 14
ATOM 19880 C C . GLY A 1 1 ? 4.062 2.293 -4.609 1.00 0.00 87 GLY A C 14
ATOM 19881 O O . GLY A 1 1 ? 3.412 3.028 -5.353 1.00 0.00 87 GLY A O 14
ATOM 19885 N N . SER A 1 2 ? 3.670 1.979 -3.379 1.00 0.00 88 SER A N 14
ATOM 19886 C CA . SER A 1 2 ? 2.423 2.487 -2.821 1.00 0.00 88 SER A CA 14
ATOM 19887 C C . SER A 1 2 ? 2.441 4.011 -2.748 1.00 0.00 88 SER A C 14
ATOM 19888 O O . SER A 1 2 ? 3.365 4.606 -2.192 1.00 0.00 88 SER A O 14
ATOM 19896 N N . SER A 1 3 ? 1.414 4.637 -3.314 1.00 0.00 89 SER A N 14
ATOM 19897 C CA . SER A 1 3 ? 1.313 6.092 -3.317 1.00 0.00 89 SER A CA 14
ATOM 19898 C C . SER A 1 3 ? -0.146 6.535 -3.283 1.00 0.00 89 SER A C 14
ATOM 19899 O O . SER A 1 3 ? -0.978 6.030 -4.035 1.00 0.00 89 SER A O 14
ATOM 19907 N N . GLY A 1 4 ? -0.449 7.485 -2.403 1.00 0.00 90 GLY A N 14
ATOM 19908 C CA . GLY A 1 4 ? -1.808 7.981 -2.286 1.00 0.00 90 GLY A CA 14
ATOM 19909 C C . GLY A 1 4 ? -1.906 9.470 -2.556 1.00 0.00 90 GLY A C 14
ATOM 19910 O O . GLY A 1 4 ? -0.892 10.144 -2.731 1.00 0.00 90 GLY A O 14
ATOM 19914 N N . SER A 1 5 ? -3.132 9.983 -2.592 1.00 0.00 91 SER A N 14
ATOM 19915 C CA . SER A 1 5 ? -3.360 11.400 -2.849 1.00 0.00 91 SER A CA 14
ATOM 19916 C C . SER A 1 5 ? -4.041 12.065 -1.657 1.00 0.00 91 SER A C 14
ATOM 19917 O O . SER A 1 5 ? -3.554 13.063 -1.126 1.00 0.00 91 SER A O 14
ATOM 19925 N N . SER A 1 6 ? -5.172 11.504 -1.241 1.00 0.00 92 SER A N 14
ATOM 19926 C CA . SER A 1 6 ? -5.924 12.044 -0.114 1.00 0.00 92 SER A CA 14
ATOM 19927 C C . SER A 1 6 ? -6.838 10.982 0.488 1.00 0.00 92 SER A C 14
ATOM 19928 O O . SER A 1 6 ? -7.252 10.045 -0.193 1.00 0.00 92 SER A O 14
ATOM 19936 N N . GLY A 1 7 ? -7.149 11.136 1.772 1.00 0.00 93 GLY A N 14
ATOM 19937 C CA . GLY A 1 7 ? -8.011 10.183 2.446 1.00 0.00 93 GLY A CA 14
ATOM 19938 C C . GLY A 1 7 ? -7.547 8.751 2.264 1.00 0.00 93 GLY A C 14
ATOM 19939 O O . GLY A 1 7 ? -8.082 8.002 1.446 1.00 0.00 93 GLY A O 14
ATOM 19943 N N . PRO A 1 8 ? -6.528 8.353 3.039 1.00 0.00 94 PRO A N 14
ATOM 19944 C CA . PRO A 1 8 ? -5.969 6.999 2.977 1.00 0.00 94 PRO A CA 14
ATOM 19945 C C . PRO A 1 8 ? -6.928 5.950 3.530 1.00 0.00 94 PRO A C 14
ATOM 19946 O O . PRO A 1 8 ? -7.093 5.826 4.743 1.00 0.00 94 PRO A O 14
ATOM 19957 N N . GLU A 1 9 ? -7.555 5.197 2.632 1.00 0.00 95 GLU A N 14
ATOM 19958 C CA . GLU A 1 9 ? -8.498 4.159 3.032 1.00 0.00 95 GLU A CA 14
ATOM 19959 C C . GLU A 1 9 ? -8.084 2.802 2.470 1.00 0.00 95 GLU A C 14
ATOM 19960 O O . GLU A 1 9 ? -7.591 2.708 1.345 1.00 0.00 95 GLU A O 14
ATOM 19972 N N . TYR A 1 10 ? -8.287 1.754 3.260 1.00 0.00 96 TYR A N 14
ATOM 19973 C CA . TYR A 1 10 ? -7.933 0.402 2.843 1.00 0.00 96 TYR A CA 14
ATOM 19974 C C . TYR A 1 10 ? -9.057 -0.578 3.160 1.00 0.00 96 TYR A C 14
ATOM 19975 O O . TYR A 1 10 ? -9.588 -0.594 4.271 1.00 0.00 96 TYR A O 14
ATOM 19993 N N . SER A 1 11 ? -9.415 -1.396 2.175 1.00 0.00 97 SER A N 14
ATOM 19994 C CA . SER A 1 11 ? -10.479 -2.379 2.347 1.00 0.00 97 SER A CA 14
ATOM 19995 C C . SER A 1 11 ? -10.173 -3.653 1.564 1.00 0.00 97 SER A C 14
ATOM 19996 O O . SER A 1 11 ? -9.329 -3.657 0.668 1.00 0.00 97 SER A O 14
ATOM 20004 N N . LEU A 1 12 ? -10.866 -4.732 1.910 1.00 0.00 98 LEU A N 14
ATOM 20005 C CA . LEU A 1 12 ? -10.670 -6.014 1.241 1.00 0.00 98 LEU A CA 14
ATOM 20006 C C . LEU A 1 12 ? -12.006 -6.625 0.832 1.00 0.00 98 LEU A C 14
ATOM 20007 O O . LEU A 1 12 ? -12.960 -6.634 1.610 1.00 0.00 98 LEU A O 14
ATOM 20023 N N . PHE A 1 13 ? -12.067 -7.136 -0.393 1.00 0.00 99 PHE A N 14
ATOM 20024 C CA . PHE A 1 13 ? -13.286 -7.751 -0.905 1.00 0.00 99 PHE A CA 14
ATOM 20025 C C . PHE A 1 13 ? -13.353 -9.226 -0.523 1.00 0.00 99 PHE A C 14
ATOM 20026 O O . PHE A 1 13 ? -12.389 -9.971 -0.705 1.00 0.00 99 PHE A O 14
ATOM 20043 N N . VAL A 1 14 ? -14.498 -9.643 0.008 1.00 0.00 100 VAL A N 14
ATOM 20044 C CA . VAL A 1 14 ? -14.693 -11.029 0.415 1.00 0.00 100 VAL A CA 14
ATOM 20045 C C . VAL A 1 14 ? -15.953 -11.615 -0.212 1.00 0.00 100 VAL A C 14
ATOM 20046 O O . VAL A 1 14 ? -16.914 -10.897 -0.485 1.00 0.00 100 VAL A O 14
ATOM 20059 N N . GLY A 1 15 ? -15.940 -12.925 -0.438 1.00 0.00 101 GLY A N 14
ATOM 20060 C CA . GLY A 1 15 ? -17.088 -13.586 -1.032 1.00 0.00 101 GLY A CA 14
ATOM 20061 C C . GLY A 1 15 ? -17.439 -14.882 -0.328 1.00 0.00 101 GLY A C 14
ATOM 20062 O O . GLY A 1 15 ? -16.891 -15.189 0.730 1.00 0.00 101 GLY A O 14
ATOM 20066 N N . ASP A 1 16 ? -18.356 -15.643 -0.916 1.00 0.00 102 ASP A N 14
ATOM 20067 C CA . ASP A 1 16 ? -18.780 -16.913 -0.338 1.00 0.00 102 ASP A CA 14
ATOM 20068 C C . ASP A 1 16 ? -19.036 -16.770 1.159 1.00 0.00 102 ASP A C 14
ATOM 20069 O O . ASP A 1 16 ? -18.514 -17.541 1.965 1.00 0.00 102 ASP A O 14
ATOM 20078 N N . LEU A 1 17 ? -19.841 -15.778 1.524 1.00 0.00 103 LEU A N 14
ATOM 20079 C CA . LEU A 1 17 ? -20.166 -15.533 2.925 1.00 0.00 103 LEU A CA 14
ATOM 20080 C C . LEU A 1 17 ? -21.500 -16.173 3.295 1.00 0.00 103 LEU A C 14
ATOM 20081 O O . LEU A 1 17 ? -22.565 -15.647 2.971 1.00 0.00 103 LEU A O 14
ATOM 20097 N N . THR A 1 18 ? -21.435 -17.312 3.978 1.00 0.00 104 THR A N 14
ATOM 20098 C CA . THR A 1 18 ? -22.637 -18.024 4.393 1.00 0.00 104 THR A CA 14
ATOM 20099 C C . THR A 1 18 ? -23.629 -17.082 5.065 1.00 0.00 104 THR A C 14
ATOM 20100 O O . THR A 1 18 ? -23.256 -16.078 5.672 1.00 0.00 104 THR A O 14
ATOM 20111 N N . PRO A 1 19 ? -24.925 -17.411 4.957 1.00 0.00 105 PRO A N 14
ATOM 20112 C CA . PRO A 1 19 ? -25.998 -16.607 5.549 1.00 0.00 105 PRO A CA 14
ATOM 20113 C C . PRO A 1 19 ? -26.006 -16.682 7.072 1.00 0.00 105 PRO A C 14
ATOM 20114 O O . PRO A 1 19 ? -26.876 -16.108 7.728 1.00 0.00 105 PRO A O 14
ATOM 20125 N N . ASP A 1 20 ? -25.031 -17.393 7.629 1.00 0.00 106 ASP A N 14
ATOM 20126 C CA . ASP A 1 20 ? -24.925 -17.542 9.076 1.00 0.00 106 ASP A CA 14
ATOM 20127 C C . ASP A 1 20 ? -23.814 -16.657 9.633 1.00 0.00 106 ASP A C 14
ATOM 20128 O O . ASP A 1 20 ? -23.343 -16.863 10.752 1.00 0.00 106 ASP A O 14
ATOM 20137 N N . VAL A 1 21 ? -23.399 -15.670 8.845 1.00 0.00 107 VAL A N 14
ATOM 20138 C CA . VAL A 1 21 ? -22.344 -14.753 9.259 1.00 0.00 107 VAL A CA 14
ATOM 20139 C C . VAL A 1 21 ? -22.804 -13.303 9.158 1.00 0.00 107 VAL A C 14
ATOM 20140 O O . VAL A 1 21 ? -23.402 -12.899 8.160 1.00 0.00 107 VAL A O 14
ATOM 20153 N N . ASP A 1 22 ? -22.522 -12.525 10.197 1.00 0.00 108 ASP A N 14
ATOM 20154 C CA . ASP A 1 22 ? -22.906 -11.118 10.225 1.00 0.00 108 ASP A CA 14
ATOM 20155 C C . ASP A 1 22 ? -21.690 -10.228 10.461 1.00 0.00 108 ASP A C 14
ATOM 20156 O O . ASP A 1 22 ? -20.601 -10.715 10.766 1.00 0.00 108 ASP A O 14
ATOM 20165 N N . ASP A 1 23 ? -21.884 -8.921 10.318 1.00 0.00 109 ASP A N 14
ATOM 20166 C CA . ASP A 1 23 ? -20.803 -7.962 10.517 1.00 0.00 109 ASP A CA 14
ATOM 20167 C C . ASP A 1 23 ? -20.042 -8.259 11.805 1.00 0.00 109 ASP A C 14
ATOM 20168 O O . ASP A 1 23 ? -18.815 -8.336 11.809 1.00 0.00 109 ASP A O 14
ATOM 20177 N N . GLY A 1 24 ? -20.781 -8.425 12.898 1.00 0.00 110 GLY A N 14
ATOM 20178 C CA . GLY A 1 24 ? -20.159 -8.710 14.178 1.00 0.00 110 GLY A CA 14
ATOM 20179 C C . GLY A 1 24 ? -19.121 -9.811 14.085 1.00 0.00 110 GLY A C 14
ATOM 20180 O O . GLY A 1 24 ? -18.188 -9.862 14.886 1.00 0.00 110 GLY A O 14
ATOM 20184 N N . MET A 1 25 ? -19.284 -10.695 13.106 1.00 0.00 111 MET A N 14
ATOM 20185 C CA . MET A 1 25 ? -18.353 -11.800 12.913 1.00 0.00 111 MET A CA 14
ATOM 20186 C C . MET A 1 25 ? -17.209 -11.392 11.990 1.00 0.00 111 MET A C 14
ATOM 20187 O O . MET A 1 25 ? -16.038 -11.468 12.366 1.00 0.00 111 MET A O 14
ATOM 20201 N N . LEU A 1 26 ? -17.554 -10.961 10.782 1.00 0.00 112 LEU A N 14
ATOM 20202 C CA . LEU A 1 26 ? -16.555 -10.541 9.806 1.00 0.00 112 LEU A CA 14
ATOM 20203 C C . LEU A 1 26 ? -15.528 -9.610 10.442 1.00 0.00 112 LEU A C 14
ATOM 20204 O O . LEU A 1 26 ? -14.376 -9.553 10.013 1.00 0.00 112 LEU A O 14
ATOM 20220 N N . TYR A 1 27 ? -15.954 -8.883 11.469 1.00 0.00 113 TYR A N 14
ATOM 20221 C CA . TYR A 1 27 ? -15.072 -7.954 12.166 1.00 0.00 113 TYR A CA 14
ATOM 20222 C C . TYR A 1 27 ? -14.118 -8.700 13.093 1.00 0.00 113 TYR A C 14
ATOM 20223 O O . TYR A 1 27 ? -12.907 -8.715 12.873 1.00 0.00 113 TYR A O 14
ATOM 20241 N N . GLU A 1 28 ? -14.674 -9.317 14.131 1.00 0.00 114 GLU A N 14
ATOM 20242 C CA . GLU A 1 28 ? -13.873 -10.066 15.093 1.00 0.00 114 GLU A CA 14
ATOM 20243 C C . GLU A 1 28 ? -13.026 -11.123 14.390 1.00 0.00 114 GLU A C 14
ATOM 20244 O O . GLU A 1 28 ? -11.975 -11.525 14.889 1.00 0.00 114 GLU A O 14
ATOM 20256 N N . PHE A 1 29 ? -13.492 -11.569 13.228 1.00 0.00 115 PHE A N 14
ATOM 20257 C CA . PHE A 1 29 ? -12.779 -12.581 12.456 1.00 0.00 115 PHE A CA 14
ATOM 20258 C C . PHE A 1 29 ? -11.470 -12.022 11.905 1.00 0.00 115 PHE A C 14
ATOM 20259 O O . PHE A 1 29 ? -10.467 -12.731 11.819 1.00 0.00 115 PHE A O 14
ATOM 20276 N N . PHE A 1 30 ? -11.489 -10.747 11.532 1.00 0.00 116 PHE A N 14
ATOM 20277 C CA . PHE A 1 30 ? -10.305 -10.092 10.987 1.00 0.00 116 PHE A CA 14
ATOM 20278 C C . PHE A 1 30 ? -9.541 -9.351 12.081 1.00 0.00 116 PHE A C 14
ATOM 20279 O O . PHE A 1 30 ? -8.358 -9.603 12.307 1.00 0.00 116 PHE A O 14
ATOM 20296 N N . VAL A 1 31 ? -10.228 -8.436 12.757 1.00 0.00 117 VAL A N 14
ATOM 20297 C CA . VAL A 1 31 ? -9.616 -7.658 13.828 1.00 0.00 117 VAL A CA 14
ATOM 20298 C C . VAL A 1 31 ? -8.741 -8.536 14.715 1.00 0.00 117 VAL A C 14
ATOM 20299 O O . VAL A 1 31 ? -7.776 -8.065 15.316 1.00 0.00 117 VAL A O 14
ATOM 20312 N N . LYS A 1 32 ? -9.084 -9.818 14.791 1.00 0.00 118 LYS A N 14
ATOM 20313 C CA . LYS A 1 32 ? -8.329 -10.765 15.602 1.00 0.00 118 LYS A CA 14
ATOM 20314 C C . LYS A 1 32 ? -6.930 -10.976 15.033 1.00 0.00 118 LYS A C 14
ATOM 20315 O O . LYS A 1 32 ? -5.930 -10.700 15.697 1.00 0.00 118 LYS A O 14
ATOM 20334 N N . VAL A 1 33 ? -6.865 -11.466 13.799 1.00 0.00 119 VAL A N 14
ATOM 20335 C CA . VAL A 1 33 ? -5.588 -11.711 13.139 1.00 0.00 119 VAL A CA 14
ATOM 20336 C C . VAL A 1 33 ? -4.815 -10.412 12.939 1.00 0.00 119 VAL A C 14
ATOM 20337 O O . VAL A 1 33 ? -3.585 -10.397 12.983 1.00 0.00 119 VAL A O 14
ATOM 20350 N N . TYR A 1 34 ? -5.544 -9.324 12.720 1.00 0.00 120 TYR A N 14
ATOM 20351 C CA . TYR A 1 34 ? -4.926 -8.019 12.512 1.00 0.00 120 TYR A CA 14
ATOM 20352 C C . TYR A 1 34 ? -5.640 -6.943 13.324 1.00 0.00 120 TYR A C 14
ATOM 20353 O O . TYR A 1 34 ? -6.811 -6.634 13.102 1.00 0.00 120 TYR A O 14
ATOM 20371 N N . PRO A 1 35 ? -4.917 -6.356 14.290 1.00 0.00 121 PRO A N 14
ATOM 20372 C CA . PRO A 1 35 ? -5.459 -5.304 15.156 1.00 0.00 121 PRO A CA 14
ATOM 20373 C C . PRO A 1 35 ? -5.694 -3.999 14.404 1.00 0.00 121 PRO A C 14
ATOM 20374 O O . PRO A 1 35 ? -6.178 -3.021 14.974 1.00 0.00 121 PRO A O 14
ATOM 20385 N N . SER A 1 36 ? -5.349 -3.990 13.120 1.00 0.00 122 SER A N 14
ATOM 20386 C CA . SER A 1 36 ? -5.519 -2.803 12.290 1.00 0.00 122 SER A CA 14
ATOM 20387 C C . SER A 1 36 ? -6.924 -2.753 11.697 1.00 0.00 122 SER A C 14
ATOM 20388 O O . SER A 1 36 ? -7.347 -1.728 11.161 1.00 0.00 122 SER A O 14
ATOM 20396 N N . CYS A 1 37 ? -7.642 -3.866 11.798 1.00 0.00 123 CYS A N 14
ATOM 20397 C CA . CYS A 1 37 ? -9.000 -3.950 11.271 1.00 0.00 123 CYS A CA 14
ATOM 20398 C C . CYS A 1 37 ? -9.844 -2.776 11.754 1.00 0.00 123 CYS A C 14
ATOM 20399 O O . CYS A 1 37 ? -9.811 -2.417 12.931 1.00 0.00 123 CYS A O 14
ATOM 20407 N N . ARG A 1 38 ? -10.599 -2.180 10.837 1.00 0.00 124 ARG A N 14
ATOM 20408 C CA . ARG A 1 38 ? -11.451 -1.044 11.169 1.00 0.00 124 ARG A CA 14
ATOM 20409 C C . ARG A 1 38 ? -12.885 -1.496 11.428 1.00 0.00 124 ARG A C 14
ATOM 20410 O O . ARG A 1 38 ? -13.563 -0.970 12.310 1.00 0.00 124 ARG A O 14
ATOM 20431 N N . GLY A 1 39 ? -13.341 -2.475 10.652 1.00 0.00 125 GLY A N 14
ATOM 20432 C CA . GLY A 1 39 ? -14.691 -2.981 10.813 1.00 0.00 125 GLY A CA 14
ATOM 20433 C C . GLY A 1 39 ? -15.128 -3.847 9.648 1.00 0.00 125 GLY A C 14
ATOM 20434 O O . GLY A 1 39 ? -14.780 -3.576 8.499 1.00 0.00 125 GLY A O 14
ATOM 20438 N N . GLY A 1 40 ? -15.893 -4.893 9.944 1.00 0.00 126 GLY A N 14
ATOM 20439 C CA . GLY A 1 40 ? -16.365 -5.786 8.901 1.00 0.00 126 GLY A CA 14
ATOM 20440 C C . GLY A 1 40 ? -17.769 -5.450 8.441 1.00 0.00 126 GLY A C 14
ATOM 20441 O O . GLY A 1 40 ? -18.658 -5.209 9.258 1.00 0.00 126 GLY A O 14
ATOM 20445 N N . LYS A 1 41 ? -17.971 -5.431 7.128 1.00 0.00 127 LYS A N 14
ATOM 20446 C CA . LYS A 1 41 ? -19.277 -5.121 6.558 1.00 0.00 127 LYS A CA 14
ATOM 20447 C C . LYS A 1 41 ? -19.730 -6.223 5.605 1.00 0.00 127 LYS A C 14
ATOM 20448 O O . LYS A 1 41 ? -19.030 -6.557 4.649 1.00 0.00 127 LYS A O 14
ATOM 20467 N N . VAL A 1 42 ? -20.906 -6.783 5.871 1.00 0.00 128 VAL A N 14
ATOM 20468 C CA . VAL A 1 42 ? -21.453 -7.845 5.035 1.00 0.00 128 VAL A CA 14
ATOM 20469 C C . VAL A 1 42 ? -22.710 -7.379 4.309 1.00 0.00 128 VAL A C 14
ATOM 20470 O O . VAL A 1 42 ? -23.677 -6.943 4.934 1.00 0.00 128 VAL A O 14
ATOM 20483 N N . VAL A 1 43 ? -22.691 -7.475 2.983 1.00 0.00 129 VAL A N 14
ATOM 20484 C CA . VAL A 1 43 ? -23.829 -7.065 2.170 1.00 0.00 129 VAL A CA 14
ATOM 20485 C C . VAL A 1 43 ? -25.014 -8.004 2.371 1.00 0.00 129 VAL A C 14
ATOM 20486 O O . VAL A 1 43 ? -24.839 -9.194 2.637 1.00 0.00 129 VAL A O 14
ATOM 20499 N N . LEU A 1 44 ? -26.220 -7.462 2.241 1.00 0.00 130 LEU A N 14
ATOM 20500 C CA . LEU A 1 44 ? -27.435 -8.251 2.408 1.00 0.00 130 LEU A CA 14
ATOM 20501 C C . LEU A 1 44 ? -28.358 -8.090 1.204 1.00 0.00 130 LEU A C 14
ATOM 20502 O O . LEU A 1 44 ? -28.018 -7.412 0.234 1.00 0.00 130 LEU A O 14
ATOM 20518 N N . ASP A 1 45 ? -29.527 -8.717 1.273 1.00 0.00 131 ASP A N 14
ATOM 20519 C CA . ASP A 1 45 ? -30.501 -8.640 0.191 1.00 0.00 131 ASP A CA 14
ATOM 20520 C C . ASP A 1 45 ? -31.785 -7.964 0.661 1.00 0.00 131 ASP A C 14
ATOM 20521 O O . ASP A 1 45 ? -31.926 -7.629 1.837 1.00 0.00 131 ASP A O 14
ATOM 20530 N N . GLN A 1 46 ? -32.717 -7.766 -0.266 1.00 0.00 132 GLN A N 14
ATOM 20531 C CA . GLN A 1 46 ? -33.988 -7.127 0.055 1.00 0.00 132 GLN A CA 14
ATOM 20532 C C . GLN A 1 46 ? -34.510 -7.602 1.407 1.00 0.00 132 GLN A C 14
ATOM 20533 O O . GLN A 1 46 ? -35.047 -6.816 2.188 1.00 0.00 132 GLN A O 14
ATOM 20547 N N . THR A 1 47 ? -34.350 -8.894 1.677 1.00 0.00 133 THR A N 14
ATOM 20548 C CA . THR A 1 47 ? -34.806 -9.474 2.934 1.00 0.00 133 THR A CA 14
ATOM 20549 C C . THR A 1 47 ? -33.789 -9.245 4.046 1.00 0.00 133 THR A C 14
ATOM 20550 O O . THR A 1 47 ? -34.149 -9.147 5.219 1.00 0.00 133 THR A O 14
ATOM 20561 N N . GLY A 1 48 ? -32.517 -9.161 3.671 1.00 0.00 134 GLY A N 14
ATOM 20562 C CA . GLY A 1 48 ? -31.467 -8.944 4.649 1.00 0.00 134 GLY A CA 14
ATOM 20563 C C . GLY A 1 48 ? -30.555 -10.145 4.797 1.00 0.00 134 GLY A C 14
ATOM 20564 O O . GLY A 1 48 ? -29.623 -10.131 5.601 1.00 0.00 134 GLY A O 14
ATOM 20568 N N . VAL A 1 49 ? -30.823 -11.190 4.019 1.00 0.00 135 VAL A N 14
ATOM 20569 C CA . VAL A 1 49 ? -30.020 -12.405 4.067 1.00 0.00 135 VAL A CA 14
ATOM 20570 C C . VAL A 1 49 ? -28.688 -12.213 3.350 1.00 0.00 135 VAL A C 14
ATOM 20571 O O . VAL A 1 49 ? -28.652 -11.936 2.151 1.00 0.00 135 VAL A O 14
ATOM 20584 N N . SER A 1 50 ? -27.596 -12.362 4.092 1.00 0.00 136 SER A N 14
ATOM 20585 C CA . SER A 1 50 ? -26.261 -12.202 3.527 1.00 0.00 136 SER A CA 14
ATOM 20586 C C . SER A 1 50 ? -26.215 -12.706 2.088 1.00 0.00 136 SER A C 14
ATOM 20587 O O . SER A 1 50 ? -26.269 -13.910 1.837 1.00 0.00 136 SER A O 14
ATOM 20595 N N . LYS A 1 51 ? -26.116 -11.775 1.145 1.00 0.00 137 LYS A N 14
ATOM 20596 C CA . LYS A 1 51 ? -26.063 -12.121 -0.270 1.00 0.00 137 LYS A CA 14
ATOM 20597 C C . LYS A 1 51 ? -25.007 -13.192 -0.529 1.00 0.00 137 LYS A C 14
ATOM 20598 O O . LYS A 1 51 ? -25.186 -14.062 -1.380 1.00 0.00 137 LYS A O 14
ATOM 20617 N N . GLY A 1 52 ? -23.906 -13.122 0.213 1.00 0.00 138 GLY A N 14
ATOM 20618 C CA . GLY A 1 52 ? -22.838 -14.092 0.050 1.00 0.00 138 GLY A CA 14
ATOM 20619 C C . GLY A 1 52 ? -21.492 -13.437 -0.191 1.00 0.00 138 GLY A C 14
ATOM 20620 O O . GLY A 1 52 ? -20.565 -14.075 -0.690 1.00 0.00 138 GLY A O 14
ATOM 20624 N N . TYR A 1 53 ? -21.385 -12.161 0.161 1.00 0.00 139 TYR A N 14
ATOM 20625 C CA . TYR A 1 53 ? -20.144 -11.419 -0.024 1.00 0.00 139 TYR A CA 14
ATOM 20626 C C . TYR A 1 53 ? -20.143 -10.142 0.812 1.00 0.00 139 TYR A C 14
ATOM 20627 O O . TYR A 1 53 ? -21.171 -9.742 1.356 1.00 0.00 139 TYR A O 14
ATOM 20645 N N . GLY A 1 54 ? -18.979 -9.507 0.908 1.00 0.00 140 GLY A N 14
ATOM 20646 C CA . GLY A 1 54 ? -18.865 -8.281 1.678 1.00 0.00 140 GLY A CA 14
ATOM 20647 C C . GLY A 1 54 ? -17.501 -7.634 1.537 1.00 0.00 140 GLY A C 14
ATOM 20648 O O . GLY A 1 54 ? -16.745 -7.955 0.620 1.00 0.00 140 GLY A O 14
ATOM 20652 N N . PHE A 1 55 ? -17.187 -6.717 2.446 1.00 0.00 141 PHE A N 14
ATOM 20653 C CA . PHE A 1 55 ? -15.906 -6.020 2.418 1.00 0.00 141 PHE A CA 14
ATOM 20654 C C . PHE A 1 55 ? -15.503 -5.567 3.818 1.00 0.00 141 PHE A C 14
ATOM 20655 O O . PHE A 1 55 ? -16.353 -5.243 4.647 1.00 0.00 141 PHE A O 14
ATOM 20672 N N . VAL A 1 56 ? -14.198 -5.547 4.074 1.00 0.00 142 VAL A N 14
ATOM 20673 C CA . VAL A 1 56 ? -13.680 -5.133 5.372 1.00 0.00 142 VAL A CA 14
ATOM 20674 C C . VAL A 1 56 ? -12.779 -3.910 5.240 1.00 0.00 142 VAL A C 14
ATOM 20675 O O . VAL A 1 56 ? -12.434 -3.496 4.134 1.00 0.00 142 VAL A O 14
ATOM 20688 N N . LYS A 1 57 ? -12.400 -3.337 6.377 1.00 0.00 143 LYS A N 14
ATOM 20689 C CA . LYS A 1 57 ? -11.537 -2.162 6.391 1.00 0.00 143 LYS A CA 14
ATOM 20690 C C . LYS A 1 57 ? -10.332 -2.382 7.299 1.00 0.00 143 LYS A C 14
ATOM 20691 O O . LYS A 1 57 ? -10.337 -3.273 8.149 1.00 0.00 143 LYS A O 14
ATOM 20710 N N . PHE A 1 58 ? -9.300 -1.565 7.114 1.00 0.00 144 PHE A N 14
ATOM 20711 C CA . PHE A 1 58 ? -8.087 -1.671 7.918 1.00 0.00 144 PHE A CA 14
ATOM 20712 C C . PHE A 1 58 ? -7.420 -0.309 8.077 1.00 0.00 144 PHE A C 14
ATOM 20713 O O . PHE A 1 58 ? -7.680 0.618 7.309 1.00 0.00 144 PHE A O 14
ATOM 20730 N N . THR A 1 59 ? -6.557 -0.193 9.082 1.00 0.00 145 THR A N 14
ATOM 20731 C CA . THR A 1 59 ? -5.853 1.055 9.345 1.00 0.00 145 THR A CA 14
ATOM 20732 C C . THR A 1 59 ? -4.435 1.016 8.785 1.00 0.00 145 THR A C 14
ATOM 20733 O O . THR A 1 59 ? -3.812 2.056 8.573 1.00 0.00 145 THR A O 14
ATOM 20744 N N . ASP A 1 60 ? -3.932 -0.191 8.548 1.00 0.00 146 ASP A N 14
ATOM 20745 C CA . ASP A 1 60 ? -2.587 -0.366 8.011 1.00 0.00 146 ASP A CA 14
ATOM 20746 C C . ASP A 1 60 ? -2.629 -1.082 6.665 1.00 0.00 146 ASP A C 14
ATOM 20747 O O . ASP A 1 60 ? -3.210 -2.160 6.542 1.00 0.00 146 ASP A O 14
ATOM 20756 N N . GLU A 1 61 ? -2.009 -0.474 5.657 1.00 0.00 147 GLU A N 14
ATOM 20757 C CA . GLU A 1 61 ? -1.978 -1.054 4.320 1.00 0.00 147 GLU A CA 14
ATOM 20758 C C . GLU A 1 61 ? -1.061 -2.273 4.276 1.00 0.00 147 GLU A C 14
ATOM 20759 O O . GLU A 1 61 ? -1.234 -3.165 3.445 1.00 0.00 147 GLU A O 14
ATOM 20771 N N . LEU A 1 62 ? -0.084 -2.303 5.176 1.00 0.00 148 LEU A N 14
ATOM 20772 C CA . LEU A 1 62 ? 0.863 -3.411 5.241 1.00 0.00 148 LEU A CA 14
ATOM 20773 C C . LEU A 1 62 ? 0.161 -4.703 5.648 1.00 0.00 148 LEU A C 14
ATOM 20774 O O . LEU A 1 62 ? 0.348 -5.745 5.021 1.00 0.00 148 LEU A O 14
ATOM 20790 N N . GLU A 1 63 ? -0.648 -4.625 6.700 1.00 0.00 149 GLU A N 14
ATOM 20791 C CA . GLU A 1 63 ? -1.378 -5.789 7.189 1.00 0.00 149 GLU A CA 14
ATOM 20792 C C . GLU A 1 63 ? -2.531 -6.140 6.253 1.00 0.00 149 GLU A C 14
ATOM 20793 O O . GLU A 1 63 ? -2.803 -7.314 6.002 1.00 0.00 149 GLU A O 14
ATOM 20805 N N . GLN A 1 64 ? -3.203 -5.115 5.741 1.00 0.00 150 GLN A N 14
ATOM 20806 C CA . GLN A 1 64 ? -4.327 -5.315 4.834 1.00 0.00 150 GLN A CA 14
ATOM 20807 C C . GLN A 1 64 ? -3.986 -6.347 3.764 1.00 0.00 150 GLN A C 14
ATOM 20808 O O . GLN A 1 64 ? -4.822 -7.168 3.387 1.00 0.00 150 GLN A O 14
ATOM 20822 N N . LYS A 1 65 ? -2.751 -6.299 3.276 1.00 0.00 151 LYS A N 14
ATOM 20823 C CA . LYS A 1 65 ? -2.296 -7.229 2.249 1.00 0.00 151 LYS A CA 14
ATOM 20824 C C . LYS A 1 65 ? -1.921 -8.574 2.861 1.00 0.00 151 LYS A C 14
ATOM 20825 O O . LYS A 1 65 ? -2.274 -9.628 2.331 1.00 0.00 151 LYS A O 14
ATOM 20844 N N . ARG A 1 66 ? -1.206 -8.531 3.980 1.00 0.00 152 ARG A N 14
ATOM 20845 C CA . ARG A 1 66 ? -0.783 -9.748 4.665 1.00 0.00 152 ARG A CA 14
ATOM 20846 C C . ARG A 1 66 ? -1.952 -10.716 4.823 1.00 0.00 152 ARG A C 14
ATOM 20847 O O . ARG A 1 66 ? -1.762 -11.931 4.875 1.00 0.00 152 ARG A O 14
ATOM 20868 N N . ALA A 1 67 ? -3.161 -10.169 4.899 1.00 0.00 153 ALA A N 14
ATOM 20869 C CA . ALA A 1 67 ? -4.360 -10.984 5.050 1.00 0.00 153 ALA A CA 14
ATOM 20870 C C . ALA A 1 67 ? -4.776 -11.600 3.718 1.00 0.00 153 ALA A C 14
ATOM 20871 O O . ALA A 1 67 ? -5.285 -12.721 3.673 1.00 0.00 153 ALA A O 14
ATOM 20878 N N . LEU A 1 68 ? -4.557 -10.861 2.636 1.00 0.00 154 LEU A N 14
ATOM 20879 C CA . LEU A 1 68 ? -4.910 -11.335 1.302 1.00 0.00 154 LEU A CA 14
ATOM 20880 C C . LEU A 1 68 ? -4.245 -12.675 1.007 1.00 0.00 154 LEU A C 14
ATOM 20881 O O . LEU A 1 68 ? -4.833 -13.545 0.362 1.00 0.00 154 LEU A O 14
ATOM 20897 N N . THR A 1 69 ? -3.015 -12.838 1.484 1.00 0.00 155 THR A N 14
ATOM 20898 C CA . THR A 1 69 ? -2.269 -14.072 1.272 1.00 0.00 155 THR A CA 14
ATOM 20899 C C . THR A 1 69 ? -2.481 -15.047 2.424 1.00 0.00 155 THR A C 14
ATOM 20900 O O . THR A 1 69 ? -2.536 -16.259 2.221 1.00 0.00 155 THR A O 14
ATOM 20911 N N . GLU A 1 70 ? -2.599 -14.509 3.634 1.00 0.00 156 GLU A N 14
ATOM 20912 C CA . GLU A 1 70 ? -2.804 -15.333 4.819 1.00 0.00 156 GLU A CA 14
ATOM 20913 C C . GLU A 1 70 ? -4.274 -15.715 4.968 1.00 0.00 156 GLU A C 14
ATOM 20914 O O . GLU A 1 70 ? -4.637 -16.886 4.846 1.00 0.00 156 GLU A O 14
ATOM 20926 N N . CYS A 1 71 ? -5.114 -14.721 5.233 1.00 0.00 157 CYS A N 14
ATOM 20927 C CA . CYS A 1 71 ? -6.544 -14.952 5.401 1.00 0.00 157 CYS A CA 14
ATOM 20928 C C . CYS A 1 71 ? -7.153 -15.535 4.130 1.00 0.00 157 CYS A C 14
ATOM 20929 O O . CYS A 1 71 ? -8.303 -15.974 4.126 1.00 0.00 157 CYS A O 14
ATOM 20937 N N . GLN A 1 72 ? -6.374 -15.535 3.053 1.00 0.00 158 GLN A N 14
ATOM 20938 C CA . GLN A 1 72 ? -6.838 -16.063 1.775 1.00 0.00 158 GLN A CA 14
ATOM 20939 C C . GLN A 1 72 ? -7.734 -17.279 1.981 1.00 0.00 158 GLN A C 14
ATOM 20940 O O . GLN A 1 72 ? -7.394 -18.193 2.732 1.00 0.00 158 GLN A O 14
ATOM 20954 N N . GLY A 1 73 ? -8.881 -17.285 1.309 1.00 0.00 159 GLY A N 14
ATOM 20955 C CA . GLY A 1 73 ? -9.808 -18.394 1.432 1.00 0.00 159 GLY A CA 14
ATOM 20956 C C . GLY A 1 73 ? -10.148 -18.708 2.876 1.00 0.00 159 GLY A C 14
ATOM 20957 O O . GLY A 1 73 ? -10.275 -19.873 3.251 1.00 0.00 159 GLY A O 14
ATOM 20961 N N . ALA A 1 74 ? -10.292 -17.666 3.688 1.00 0.00 160 ALA A N 14
ATOM 20962 C CA . ALA A 1 74 ? -10.619 -17.836 5.099 1.00 0.00 160 ALA A CA 14
ATOM 20963 C C . ALA A 1 74 ? -11.873 -18.686 5.273 1.00 0.00 160 ALA A C 14
ATOM 20964 O O . ALA A 1 74 ? -12.966 -18.288 4.871 1.00 0.00 160 ALA A O 14
ATOM 20971 N N . VAL A 1 75 ? -11.708 -19.860 5.875 1.00 0.00 161 VAL A N 14
ATOM 20972 C CA . VAL A 1 75 ? -12.827 -20.767 6.102 1.00 0.00 161 VAL A CA 14
ATOM 20973 C C . VAL A 1 75 ? -13.427 -20.561 7.489 1.00 0.00 161 VAL A C 14
ATOM 20974 O O . VAL A 1 75 ? -14.639 -20.660 7.673 1.00 0.00 161 VAL A O 14
ATOM 20987 N N . GLY A 1 76 ? -12.569 -20.272 8.463 1.00 0.00 162 GLY A N 14
ATOM 20988 C CA . GLY A 1 76 ? -13.034 -20.056 9.820 1.00 0.00 162 GLY A CA 14
ATOM 20989 C C . GLY A 1 76 ? -14.300 -19.225 9.875 1.00 0.00 162 GLY A C 14
ATOM 20990 O O . GLY A 1 76 ? -15.163 -19.450 10.724 1.00 0.00 162 GLY A O 14
ATOM 20994 N N . LEU A 1 77 ? -14.412 -18.261 8.968 1.00 0.00 163 LEU A N 14
ATOM 20995 C CA . LEU A 1 77 ? -15.582 -17.391 8.916 1.00 0.00 163 LEU A CA 14
ATOM 20996 C C . LEU A 1 77 ? -16.713 -18.046 8.130 1.00 0.00 163 LEU A C 14
ATOM 20997 O O . LEU A 1 77 ? -16.635 -18.186 6.911 1.00 0.00 163 LEU A O 14
ATOM 21013 N N . GLY A 1 78 ? -17.767 -18.443 8.838 1.00 0.00 164 GLY A N 14
ATOM 21014 C CA . GLY A 1 78 ? -18.900 -19.076 8.189 1.00 0.00 164 GLY A CA 14
ATOM 21015 C C . GLY A 1 78 ? -18.611 -20.508 7.784 1.00 0.00 164 GLY A C 14
ATOM 21016 O O . GLY A 1 78 ? -17.484 -20.985 7.925 1.00 0.00 164 GLY A O 14
ATOM 21020 N N . SER A 1 79 ? -19.630 -21.197 7.281 1.00 0.00 165 SER A N 14
ATOM 21021 C CA . SER A 1 79 ? -19.481 -22.585 6.860 1.00 0.00 165 SER A CA 14
ATOM 21022 C C . SER A 1 79 ? -18.944 -22.665 5.434 1.00 0.00 165 SER A C 14
ATOM 21023 O O . SER A 1 79 ? -19.210 -23.626 4.711 1.00 0.00 165 SER A O 14
ATOM 21031 N N . LYS A 1 80 ? -18.187 -21.649 5.036 1.00 0.00 166 LYS A N 14
ATOM 21032 C CA . LYS A 1 80 ? -17.610 -21.602 3.698 1.00 0.00 166 LYS A CA 14
ATOM 21033 C C . LYS A 1 80 ? -16.421 -20.647 3.651 1.00 0.00 166 LYS A C 14
ATOM 21034 O O . LYS A 1 80 ? -16.297 -19.732 4.465 1.00 0.00 166 LYS A O 14
ATOM 21053 N N . PRO A 1 81 ? -15.527 -20.862 2.675 1.00 0.00 167 PRO A N 14
ATOM 21054 C CA . PRO A 1 81 ? -14.333 -20.029 2.497 1.00 0.00 167 PRO A CA 14
ATOM 21055 C C . PRO A 1 81 ? -14.674 -18.625 2.010 1.00 0.00 167 PRO A C 14
ATOM 21056 O O . PRO A 1 81 ? -15.813 -18.345 1.638 1.00 0.00 167 PRO A O 14
ATOM 21067 N N . VAL A 1 82 ? -13.678 -17.744 2.015 1.00 0.00 168 VAL A N 14
ATOM 21068 C CA . VAL A 1 82 ? -13.872 -16.369 1.573 1.00 0.00 168 VAL A CA 14
ATOM 21069 C C . VAL A 1 82 ? -12.788 -15.952 0.584 1.00 0.00 168 VAL A C 14
ATOM 21070 O O . VAL A 1 82 ? -11.597 -16.108 0.852 1.00 0.00 168 VAL A O 14
ATOM 21083 N N . ARG A 1 83 ? -13.210 -15.420 -0.558 1.00 0.00 169 ARG A N 14
ATOM 21084 C CA . ARG A 1 83 ? -12.276 -14.981 -1.588 1.00 0.00 169 ARG A CA 14
ATOM 21085 C C . ARG A 1 83 ? -11.822 -13.546 -1.333 1.00 0.00 169 ARG A C 14
ATOM 21086 O O . ARG A 1 83 ? -12.599 -12.602 -1.484 1.00 0.00 169 ARG A O 14
ATOM 21107 N N . LEU A 1 84 ? -10.561 -13.390 -0.947 1.00 0.00 170 LEU A N 14
ATOM 21108 C CA . LEU A 1 84 ? -10.003 -12.071 -0.671 1.00 0.00 170 LEU A CA 14
ATOM 21109 C C . LEU A 1 84 ? -9.493 -11.416 -1.951 1.00 0.00 170 LEU A C 14
ATOM 21110 O O . LEU A 1 84 ? -8.995 -12.094 -2.850 1.00 0.00 170 LEU A O 14
ATOM 21126 N N . SER A 1 85 ? -9.620 -10.095 -2.025 1.00 0.00 171 SER A N 14
ATOM 21127 C CA . SER A 1 85 ? -9.174 -9.349 -3.196 1.00 0.00 171 SER A CA 14
ATOM 21128 C C . SER A 1 85 ? -9.021 -7.867 -2.869 1.00 0.00 171 SER A C 14
ATOM 21129 O O . SER A 1 85 ? -9.301 -7.433 -1.752 1.00 0.00 171 SER A O 14
ATOM 21137 N N . VAL A 1 86 ? -8.573 -7.094 -3.854 1.00 0.00 172 VAL A N 14
ATOM 21138 C CA . VAL A 1 86 ? -8.384 -5.659 -3.674 1.00 0.00 172 VAL A CA 14
ATOM 21139 C C . VAL A 1 86 ? -9.542 -4.872 -4.275 1.00 0.00 172 VAL A C 14
ATOM 21140 O O . VAL A 1 86 ? -9.627 -4.705 -5.491 1.00 0.00 172 VAL A O 14
ATOM 21153 N N . ALA A 1 87 ? -10.432 -4.389 -3.414 1.00 0.00 173 ALA A N 14
ATOM 21154 C CA . ALA A 1 87 ? -11.585 -3.617 -3.860 1.00 0.00 173 ALA A CA 14
ATOM 21155 C C . ALA A 1 87 ? -11.187 -2.185 -4.202 1.00 0.00 173 ALA A C 14
ATOM 21156 O O . ALA A 1 87 ? -10.164 -1.686 -3.733 1.00 0.00 173 ALA A O 14
ATOM 21163 N N . ILE A 1 88 ? -12.001 -1.530 -5.023 1.00 0.00 174 ILE A N 14
ATOM 21164 C CA . ILE A 1 88 ? -11.733 -0.155 -5.427 1.00 0.00 174 ILE A CA 14
ATOM 21165 C C . ILE A 1 88 ? -12.958 0.728 -5.217 1.00 0.00 174 ILE A C 14
ATOM 21166 O O . ILE A 1 88 ? -14.021 0.507 -5.798 1.00 0.00 174 ILE A O 14
ATOM 21182 N N . PRO A 1 89 ? -12.808 1.756 -4.368 1.00 0.00 175 PRO A N 14
ATOM 21183 C CA . PRO A 1 89 ? -13.891 2.695 -4.063 1.00 0.00 175 PRO A CA 14
ATOM 21184 C C . PRO A 1 89 ? -14.228 3.596 -5.247 1.00 0.00 175 PRO A C 14
ATOM 21185 O O . PRO A 1 89 ? -15.398 3.852 -5.533 1.00 0.00 175 PRO A O 14
ATOM 21196 N N . LYS A 1 90 ? -13.195 4.074 -5.933 1.00 0.00 176 LYS A N 14
ATOM 21197 C CA . LYS A 1 90 ? -13.381 4.945 -7.088 1.00 0.00 176 LYS A CA 14
ATOM 21198 C C . LYS A 1 90 ? -12.914 4.258 -8.368 1.00 0.00 176 LYS A C 14
ATOM 21199 O O . LYS A 1 90 ? -11.724 4.250 -8.680 1.00 0.00 176 LYS A O 14
ATOM 21218 N N . ALA A 1 91 ? -13.860 3.684 -9.104 1.00 0.00 177 ALA A N 14
ATOM 21219 C CA . ALA A 1 91 ? -13.545 2.998 -10.352 1.00 0.00 177 ALA A CA 14
ATOM 21220 C C . ALA A 1 91 ? -12.482 3.754 -11.141 1.00 0.00 177 ALA A C 14
ATOM 21221 O O . ALA A 1 91 ? -11.357 3.280 -11.297 1.00 0.00 177 ALA A O 14
ATOM 21228 N N . SER A 1 92 ? -12.846 4.933 -11.637 1.00 0.00 178 SER A N 14
ATOM 21229 C CA . SER A 1 92 ? -11.924 5.753 -12.414 1.00 0.00 178 SER A CA 14
ATOM 21230 C C . SER A 1 92 ? -12.200 7.237 -12.195 1.00 0.00 178 SER A C 14
ATOM 21231 O O . SER A 1 92 ? -13.271 7.737 -12.540 1.00 0.00 178 SER A O 14
ATOM 21239 N N . ARG A 1 93 ? -11.227 7.935 -11.620 1.00 0.00 179 ARG A N 14
ATOM 21240 C CA . ARG A 1 93 ? -11.364 9.362 -11.354 1.00 0.00 179 ARG A CA 14
ATOM 21241 C C . ARG A 1 93 ? -11.420 10.155 -12.656 1.00 0.00 179 ARG A C 14
ATOM 21242 O O . ARG A 1 93 ? -10.409 10.691 -13.112 1.00 0.00 179 ARG A O 14
ATOM 21263 N N . VAL A 1 94 ? -12.607 10.227 -13.250 1.00 0.00 180 VAL A N 14
ATOM 21264 C CA . VAL A 1 94 ? -12.794 10.955 -14.499 1.00 0.00 180 VAL A CA 14
ATOM 21265 C C . VAL A 1 94 ? -13.952 11.941 -14.392 1.00 0.00 180 VAL A C 14
ATOM 21266 O O . VAL A 1 94 ? -15.072 11.565 -14.043 1.00 0.00 180 VAL A O 14
ATOM 21279 N N . LYS A 1 95 ? -13.676 13.205 -14.694 1.00 0.00 181 LYS A N 14
ATOM 21280 C CA . LYS A 1 95 ? -14.694 14.247 -14.634 1.00 0.00 181 LYS A CA 14
ATOM 21281 C C . LYS A 1 95 ? -15.005 14.784 -16.027 1.00 0.00 181 LYS A C 14
ATOM 21282 O O . LYS A 1 95 ? -14.125 14.919 -16.877 1.00 0.00 181 LYS A O 14
ATOM 21301 N N . PRO A 1 96 ? -16.287 15.099 -16.268 1.00 0.00 182 PRO A N 14
ATOM 21302 C CA . PRO A 1 96 ? -16.743 15.628 -17.556 1.00 0.00 182 PRO A CA 14
ATOM 21303 C C . PRO A 1 96 ? -16.245 17.047 -17.810 1.00 0.00 182 PRO A C 14
ATOM 21304 O O . PRO A 1 96 ? -15.918 17.777 -16.874 1.00 0.00 182 PRO A O 14
ATOM 21315 N N . VAL A 1 97 ? -16.188 17.431 -19.081 1.00 0.00 183 VAL A N 14
ATOM 21316 C CA . VAL A 1 97 ? -15.731 18.764 -19.457 1.00 0.00 183 VAL A CA 14
ATOM 21317 C C . VAL A 1 97 ? -16.568 19.330 -20.599 1.00 0.00 183 VAL A C 14
ATOM 21318 O O . VAL A 1 97 ? -17.288 18.597 -21.275 1.00 0.00 183 VAL A O 14
ATOM 21331 N N . GLU A 1 98 ? -16.466 20.639 -20.807 1.00 0.00 184 GLU A N 14
ATOM 21332 C CA . GLU A 1 98 ? -17.214 21.303 -21.868 1.00 0.00 184 GLU A CA 14
ATOM 21333 C C . GLU A 1 98 ? -16.287 22.137 -22.748 1.00 0.00 184 GLU A C 14
ATOM 21334 O O . GLU A 1 98 ? -15.163 22.455 -22.358 1.00 0.00 184 GLU A O 14
ATOM 21346 N N . SER A 1 99 ? -16.766 22.487 -23.937 1.00 0.00 185 SER A N 14
ATOM 21347 C CA . SER A 1 99 ? -15.979 23.280 -24.875 1.00 0.00 185 SER A CA 14
ATOM 21348 C C . SER A 1 99 ? -16.848 23.780 -26.025 1.00 0.00 185 SER A C 14
ATOM 21349 O O . SER A 1 99 ? -18.032 23.457 -26.111 1.00 0.00 185 SER A O 14
ATOM 21357 N N . GLY A 1 100 ? -16.249 24.574 -26.909 1.00 0.00 186 GLY A N 14
ATOM 21358 C CA . GLY A 1 100 ? -16.982 25.107 -28.042 1.00 0.00 186 GLY A CA 14
ATOM 21359 C C . GLY A 1 100 ? -16.131 26.017 -28.906 1.00 0.00 186 GLY A C 14
ATOM 21360 O O . GLY A 1 100 ? -16.167 27.241 -28.779 1.00 0.00 186 GLY A O 14
ATOM 21364 N N . PRO A 1 101 ? -15.342 25.415 -29.808 1.00 0.00 187 PRO A N 14
ATOM 21365 C CA . PRO A 1 101 ? -14.463 26.161 -30.714 1.00 0.00 187 PRO A CA 14
ATOM 21366 C C . PRO A 1 101 ? -15.242 26.939 -31.769 1.00 0.00 187 PRO A C 14
ATOM 21367 O O . PRO A 1 101 ? -16.466 26.841 -31.847 1.00 0.00 187 PRO A O 14
ATOM 21378 N N . SER A 1 102 ? -14.524 27.711 -32.578 1.00 0.00 188 SER A N 14
ATOM 21379 C CA . SER A 1 102 ? -15.149 28.509 -33.626 1.00 0.00 188 SER A CA 14
ATOM 21380 C C . SER A 1 102 ? -14.248 28.593 -34.855 1.00 0.00 188 SER A C 14
ATOM 21381 O O . SER A 1 102 ? -13.101 28.146 -34.829 1.00 0.00 188 SER A O 14
ATOM 21389 N N . SER A 1 103 ? -14.776 29.169 -35.930 1.00 0.00 189 SER A N 14
ATOM 21390 C CA . SER A 1 103 ? -14.022 29.310 -37.170 1.00 0.00 189 SER A CA 14
ATOM 21391 C C . SER A 1 103 ? -13.660 30.770 -37.424 1.00 0.00 189 SER A C 14
ATOM 21392 O O . SER A 1 103 ? -14.146 31.670 -36.739 1.00 0.00 189 SER A O 14
ATOM 21400 N N . GLY A 1 104 ? -12.802 30.998 -38.414 1.00 0.00 190 GLY A N 14
ATOM 21401 C CA . GLY A 1 104 ? -12.389 32.350 -38.741 1.00 0.00 190 GLY A CA 14
ATOM 21402 C C . GLY A 1 104 ? -10.889 32.540 -38.633 1.00 0.00 190 GLY A C 14
ATOM 21403 O O . GLY A 1 104 ? -10.354 33.563 -39.059 1.00 0.00 190 GLY A O 14
ATOM 21407 N N . GLY A 1 1 ? 5.568 3.813 -8.412 1.00 0.00 87 GLY A N 15
ATOM 21408 C CA . GLY A 1 1 ? 5.533 5.068 -7.684 1.00 0.00 87 GLY A CA 15
ATOM 21409 C C . GLY A 1 1 ? 4.119 5.536 -7.402 1.00 0.00 87 GLY A C 15
ATOM 21410 O O . GLY A 1 1 ? 3.153 4.849 -7.733 1.00 0.00 87 GLY A O 15
ATOM 21414 N N . SER A 1 2 ? 3.997 6.708 -6.786 1.00 0.00 88 SER A N 15
ATOM 21415 C CA . SER A 1 2 ? 2.691 7.264 -6.455 1.00 0.00 88 SER A CA 15
ATOM 21416 C C . SER A 1 2 ? 2.071 7.955 -7.666 1.00 0.00 88 SER A C 15
ATOM 21417 O O . SER A 1 2 ? 2.509 9.032 -8.071 1.00 0.00 88 SER A O 15
ATOM 21425 N N . SER A 1 3 ? 1.049 7.327 -8.239 1.00 0.00 89 SER A N 15
ATOM 21426 C CA . SER A 1 3 ? 0.371 7.879 -9.406 1.00 0.00 89 SER A CA 15
ATOM 21427 C C . SER A 1 3 ? -0.739 8.837 -8.986 1.00 0.00 89 SER A C 15
ATOM 21428 O O . SER A 1 3 ? -0.885 9.921 -9.549 1.00 0.00 89 SER A O 15
ATOM 21436 N N . GLY A 1 4 ? -1.522 8.428 -7.992 1.00 0.00 90 GLY A N 15
ATOM 21437 C CA . GLY A 1 4 ? -2.609 9.261 -7.513 1.00 0.00 90 GLY A CA 15
ATOM 21438 C C . GLY A 1 4 ? -2.440 9.657 -6.060 1.00 0.00 90 GLY A C 15
ATOM 21439 O O . GLY A 1 4 ? -1.355 10.064 -5.642 1.00 0.00 90 GLY A O 15
ATOM 21443 N N . SER A 1 5 ? -3.515 9.539 -5.286 1.00 0.00 91 SER A N 15
ATOM 21444 C CA . SER A 1 5 ? -3.481 9.893 -3.872 1.00 0.00 91 SER A CA 15
ATOM 21445 C C . SER A 1 5 ? -3.283 8.653 -3.006 1.00 0.00 91 SER A C 15
ATOM 21446 O O . SER A 1 5 ? -3.755 7.567 -3.341 1.00 0.00 91 SER A O 15
ATOM 21454 N N . SER A 1 6 ? -2.581 8.824 -1.891 1.00 0.00 92 SER A N 15
ATOM 21455 C CA . SER A 1 6 ? -2.315 7.719 -0.978 1.00 0.00 92 SER A CA 15
ATOM 21456 C C . SER A 1 6 ? -3.097 7.888 0.322 1.00 0.00 92 SER A C 15
ATOM 21457 O O . SER A 1 6 ? -2.612 7.549 1.400 1.00 0.00 92 SER A O 15
ATOM 21465 N N . GLY A 1 7 ? -4.312 8.416 0.210 1.00 0.00 93 GLY A N 15
ATOM 21466 C CA . GLY A 1 7 ? -5.143 8.622 1.382 1.00 0.00 93 GLY A CA 15
ATOM 21467 C C . GLY A 1 7 ? -5.252 7.377 2.241 1.00 0.00 93 GLY A C 15
ATOM 21468 O O . GLY A 1 7 ? -5.192 6.250 1.749 1.00 0.00 93 GLY A O 15
ATOM 21472 N N . PRO A 1 8 ? -5.414 7.575 3.557 1.00 0.00 94 PRO A N 15
ATOM 21473 C CA . PRO A 1 8 ? -5.534 6.471 4.515 1.00 0.00 94 PRO A CA 15
ATOM 21474 C C . PRO A 1 8 ? -6.850 5.716 4.366 1.00 0.00 94 PRO A C 15
ATOM 21475 O O . PRO A 1 8 ? -7.803 5.961 5.105 1.00 0.00 94 PRO A O 15
ATOM 21486 N N . GLU A 1 9 ? -6.895 4.796 3.407 1.00 0.00 95 GLU A N 15
ATOM 21487 C CA . GLU A 1 9 ? -8.095 4.005 3.163 1.00 0.00 95 GLU A CA 15
ATOM 21488 C C . GLU A 1 9 ? -7.739 2.639 2.584 1.00 0.00 95 GLU A C 15
ATOM 21489 O O . GLU A 1 9 ? -7.220 2.541 1.472 1.00 0.00 95 GLU A O 15
ATOM 21501 N N . TYR A 1 10 ? -8.020 1.588 3.346 1.00 0.00 96 TYR A N 15
ATOM 21502 C CA . TYR A 1 10 ? -7.727 0.228 2.910 1.00 0.00 96 TYR A CA 15
ATOM 21503 C C . TYR A 1 10 ? -8.903 -0.701 3.198 1.00 0.00 96 TYR A C 15
ATOM 21504 O O . TYR A 1 10 ? -9.292 -0.890 4.350 1.00 0.00 96 TYR A O 15
ATOM 21522 N N . SER A 1 11 ? -9.463 -1.280 2.141 1.00 0.00 97 SER A N 15
ATOM 21523 C CA . SER A 1 11 ? -10.596 -2.188 2.277 1.00 0.00 97 SER A CA 15
ATOM 21524 C C . SER A 1 11 ? -10.407 -3.427 1.408 1.00 0.00 97 SER A C 15
ATOM 21525 O O . SER A 1 11 ? -9.939 -3.338 0.272 1.00 0.00 97 SER A O 15
ATOM 21533 N N . LEU A 1 12 ? -10.773 -4.583 1.950 1.00 0.00 98 LEU A N 15
ATOM 21534 C CA . LEU A 1 12 ? -10.644 -5.843 1.226 1.00 0.00 98 LEU A CA 15
ATOM 21535 C C . LEU A 1 12 ? -12.013 -6.377 0.815 1.00 0.00 98 LEU A C 15
ATOM 21536 O O . LEU A 1 12 ? -13.018 -6.112 1.475 1.00 0.00 98 LEU A O 15
ATOM 21552 N N . PHE A 1 13 ? -12.044 -7.133 -0.278 1.00 0.00 99 PHE A N 15
ATOM 21553 C CA . PHE A 1 13 ? -13.288 -7.706 -0.776 1.00 0.00 99 PHE A CA 15
ATOM 21554 C C . PHE A 1 13 ? -13.421 -9.167 -0.356 1.00 0.00 99 PHE A C 15
ATOM 21555 O O . PHE A 1 13 ? -12.572 -9.997 -0.681 1.00 0.00 99 PHE A O 15
ATOM 21572 N N . VAL A 1 14 ? -14.493 -9.473 0.368 1.00 0.00 100 VAL A N 15
ATOM 21573 C CA . VAL A 1 14 ? -14.738 -10.833 0.833 1.00 0.00 100 VAL A CA 15
ATOM 21574 C C . VAL A 1 14 ? -15.923 -11.458 0.104 1.00 0.00 100 VAL A C 15
ATOM 21575 O O . VAL A 1 14 ? -16.950 -10.812 -0.100 1.00 0.00 100 VAL A O 15
ATOM 21588 N N . GLY A 1 15 ? -15.772 -12.720 -0.287 1.00 0.00 101 GLY A N 15
ATOM 21589 C CA . GLY A 1 15 ? -16.837 -13.411 -0.989 1.00 0.00 101 GLY A CA 15
ATOM 21590 C C . GLY A 1 15 ? -17.200 -14.730 -0.337 1.00 0.00 101 GLY A C 15
ATOM 21591 O O . GLY A 1 15 ? -16.574 -15.141 0.640 1.00 0.00 101 GLY A O 15
ATOM 21595 N N . ASP A 1 16 ? -18.216 -15.395 -0.877 1.00 0.00 102 ASP A N 15
ATOM 21596 C CA . ASP A 1 16 ? -18.662 -16.676 -0.341 1.00 0.00 102 ASP A CA 15
ATOM 21597 C C . ASP A 1 16 ? -18.951 -16.569 1.153 1.00 0.00 102 ASP A C 15
ATOM 21598 O O . ASP A 1 16 ? -18.437 -17.352 1.953 1.00 0.00 102 ASP A O 15
ATOM 21607 N N . LEU A 1 17 ? -19.773 -15.593 1.523 1.00 0.00 103 LEU A N 15
ATOM 21608 C CA . LEU A 1 17 ? -20.129 -15.382 2.922 1.00 0.00 103 LEU A CA 15
ATOM 21609 C C . LEU A 1 17 ? -21.476 -16.022 3.244 1.00 0.00 103 LEU A C 15
ATOM 21610 O O . LEU A 1 17 ? -22.531 -15.445 2.973 1.00 0.00 103 LEU A O 15
ATOM 21626 N N . THR A 1 18 ? -21.435 -17.217 3.825 1.00 0.00 104 THR A N 15
ATOM 21627 C CA . THR A 1 18 ? -22.651 -17.934 4.185 1.00 0.00 104 THR A CA 15
ATOM 21628 C C . THR A 1 18 ? -23.646 -17.014 4.884 1.00 0.00 104 THR A C 15
ATOM 21629 O O . THR A 1 18 ? -23.274 -16.042 5.541 1.00 0.00 104 THR A O 15
ATOM 21640 N N . PRO A 1 19 ? -24.943 -17.326 4.741 1.00 0.00 105 PRO A N 15
ATOM 21641 C CA . PRO A 1 19 ? -26.018 -16.539 5.352 1.00 0.00 105 PRO A CA 15
ATOM 21642 C C . PRO A 1 19 ? -26.050 -16.683 6.870 1.00 0.00 105 PRO A C 15
ATOM 21643 O O . PRO A 1 19 ? -26.892 -16.086 7.542 1.00 0.00 105 PRO A O 15
ATOM 21654 N N . ASP A 1 20 ? -25.128 -17.476 7.404 1.00 0.00 106 ASP A N 15
ATOM 21655 C CA . ASP A 1 20 ? -25.050 -17.697 8.844 1.00 0.00 106 ASP A CA 15
ATOM 21656 C C . ASP A 1 20 ? -23.936 -16.858 9.462 1.00 0.00 106 ASP A C 15
ATOM 21657 O O . ASP A 1 20 ? -23.503 -17.113 10.586 1.00 0.00 106 ASP A O 15
ATOM 21666 N N . VAL A 1 21 ? -23.475 -15.856 8.720 1.00 0.00 107 VAL A N 15
ATOM 21667 C CA . VAL A 1 21 ? -22.411 -14.979 9.195 1.00 0.00 107 VAL A CA 15
ATOM 21668 C C . VAL A 1 21 ? -22.799 -13.512 9.041 1.00 0.00 107 VAL A C 15
ATOM 21669 O O . VAL A 1 21 ? -23.265 -13.090 7.983 1.00 0.00 107 VAL A O 15
ATOM 21682 N N . ASP A 1 22 ? -22.602 -12.740 10.104 1.00 0.00 108 ASP A N 15
ATOM 21683 C CA . ASP A 1 22 ? -22.929 -11.319 10.088 1.00 0.00 108 ASP A CA 15
ATOM 21684 C C . ASP A 1 22 ? -21.683 -10.472 10.326 1.00 0.00 108 ASP A C 15
ATOM 21685 O O . ASP A 1 22 ? -20.617 -10.996 10.651 1.00 0.00 108 ASP A O 15
ATOM 21694 N N . ASP A 1 23 ? -21.824 -9.162 10.161 1.00 0.00 109 ASP A N 15
ATOM 21695 C CA . ASP A 1 23 ? -20.710 -8.241 10.357 1.00 0.00 109 ASP A CA 15
ATOM 21696 C C . ASP A 1 23 ? -20.000 -8.523 11.677 1.00 0.00 109 ASP A C 15
ATOM 21697 O O . ASP A 1 23 ? -18.776 -8.640 11.723 1.00 0.00 109 ASP A O 15
ATOM 21706 N N . GLY A 1 24 ? -20.777 -8.629 12.751 1.00 0.00 110 GLY A N 15
ATOM 21707 C CA . GLY A 1 24 ? -20.204 -8.894 14.058 1.00 0.00 110 GLY A CA 15
ATOM 21708 C C . GLY A 1 24 ? -19.047 -9.872 13.996 1.00 0.00 110 GLY A C 15
ATOM 21709 O O . GLY A 1 24 ? -18.067 -9.730 14.728 1.00 0.00 110 GLY A O 15
ATOM 21713 N N . MET A 1 25 ? -19.160 -10.866 13.122 1.00 0.00 111 MET A N 15
ATOM 21714 C CA . MET A 1 25 ? -18.114 -11.871 12.969 1.00 0.00 111 MET A CA 15
ATOM 21715 C C . MET A 1 25 ? -17.051 -11.402 11.981 1.00 0.00 111 MET A C 15
ATOM 21716 O O . MET A 1 25 ? -15.852 -11.527 12.238 1.00 0.00 111 MET A O 15
ATOM 21730 N N . LEU A 1 26 ? -17.495 -10.863 10.851 1.00 0.00 112 LEU A N 15
ATOM 21731 C CA . LEU A 1 26 ? -16.581 -10.376 9.824 1.00 0.00 112 LEU A CA 15
ATOM 21732 C C . LEU A 1 26 ? -15.587 -9.378 10.409 1.00 0.00 112 LEU A C 15
ATOM 21733 O O . LEU A 1 26 ? -14.525 -9.135 9.835 1.00 0.00 112 LEU A O 15
ATOM 21749 N N . TYR A 1 27 ? -15.938 -8.804 11.555 1.00 0.00 113 TYR A N 15
ATOM 21750 C CA . TYR A 1 27 ? -15.076 -7.832 12.218 1.00 0.00 113 TYR A CA 15
ATOM 21751 C C . TYR A 1 27 ? -14.059 -8.529 13.116 1.00 0.00 113 TYR A C 15
ATOM 21752 O O . TYR A 1 27 ? -12.851 -8.403 12.917 1.00 0.00 113 TYR A O 15
ATOM 21770 N N . GLU A 1 28 ? -14.558 -9.266 14.104 1.00 0.00 114 GLU A N 15
ATOM 21771 C CA . GLU A 1 28 ? -13.693 -9.983 15.033 1.00 0.00 114 GLU A CA 15
ATOM 21772 C C . GLU A 1 28 ? -12.803 -10.977 14.291 1.00 0.00 114 GLU A C 15
ATOM 21773 O O . GLU A 1 28 ? -11.598 -11.047 14.531 1.00 0.00 114 GLU A O 15
ATOM 21785 N N . PHE A 1 29 ? -13.407 -11.744 13.390 1.00 0.00 115 PHE A N 15
ATOM 21786 C CA . PHE A 1 29 ? -12.671 -12.735 12.613 1.00 0.00 115 PHE A CA 15
ATOM 21787 C C . PHE A 1 29 ? -11.401 -12.130 12.023 1.00 0.00 115 PHE A C 15
ATOM 21788 O O . PHE A 1 29 ? -10.381 -12.807 11.890 1.00 0.00 115 PHE A O 15
ATOM 21805 N N . PHE A 1 30 ? -11.470 -10.850 11.671 1.00 0.00 116 PHE A N 15
ATOM 21806 C CA . PHE A 1 30 ? -10.327 -10.153 11.094 1.00 0.00 116 PHE A CA 15
ATOM 21807 C C . PHE A 1 30 ? -9.544 -9.408 12.171 1.00 0.00 116 PHE A C 15
ATOM 21808 O O . PHE A 1 30 ? -8.398 -9.747 12.468 1.00 0.00 116 PHE A O 15
ATOM 21825 N N . VAL A 1 31 ? -10.170 -8.389 12.752 1.00 0.00 117 VAL A N 15
ATOM 21826 C CA . VAL A 1 31 ? -9.534 -7.595 13.796 1.00 0.00 117 VAL A CA 15
ATOM 21827 C C . VAL A 1 31 ? -8.665 -8.467 14.696 1.00 0.00 117 VAL A C 15
ATOM 21828 O O . VAL A 1 31 ? -7.664 -8.006 15.246 1.00 0.00 117 VAL A O 15
ATOM 21841 N N . LYS A 1 32 ? -9.054 -9.729 14.842 1.00 0.00 118 LYS A N 15
ATOM 21842 C CA . LYS A 1 32 ? -8.310 -10.667 15.674 1.00 0.00 118 LYS A CA 15
ATOM 21843 C C . LYS A 1 32 ? -6.922 -10.924 15.097 1.00 0.00 118 LYS A C 15
ATOM 21844 O O . LYS A 1 32 ? -5.911 -10.708 15.765 1.00 0.00 118 LYS A O 15
ATOM 21863 N N . VAL A 1 33 ? -6.880 -11.386 13.851 1.00 0.00 119 VAL A N 15
ATOM 21864 C CA . VAL A 1 33 ? -5.616 -11.670 13.183 1.00 0.00 119 VAL A CA 15
ATOM 21865 C C . VAL A 1 33 ? -4.820 -10.391 12.945 1.00 0.00 119 VAL A C 15
ATOM 21866 O O . VAL A 1 33 ? -3.591 -10.392 13.009 1.00 0.00 119 VAL A O 15
ATOM 21879 N N . TYR A 1 34 ? -5.530 -9.303 12.671 1.00 0.00 120 TYR A N 15
ATOM 21880 C CA . TYR A 1 34 ? -4.891 -8.016 12.422 1.00 0.00 120 TYR A CA 15
ATOM 21881 C C . TYR A 1 34 ? -5.609 -6.897 13.169 1.00 0.00 120 TYR A C 15
ATOM 21882 O O . TYR A 1 34 ? -6.772 -6.587 12.908 1.00 0.00 120 TYR A O 15
ATOM 21900 N N . PRO A 1 35 ? -4.900 -6.273 14.122 1.00 0.00 121 PRO A N 15
ATOM 21901 C CA . PRO A 1 35 ? -5.448 -5.178 14.927 1.00 0.00 121 PRO A CA 15
ATOM 21902 C C . PRO A 1 35 ? -5.654 -3.906 14.111 1.00 0.00 121 PRO A C 15
ATOM 21903 O O . PRO A 1 35 ? -6.057 -2.873 14.646 1.00 0.00 121 PRO A O 15
ATOM 21914 N N . SER A 1 36 ? -5.374 -3.988 12.814 1.00 0.00 122 SER A N 15
ATOM 21915 C CA . SER A 1 36 ? -5.526 -2.843 11.925 1.00 0.00 122 SER A CA 15
ATOM 21916 C C . SER A 1 36 ? -6.957 -2.746 11.403 1.00 0.00 122 SER A C 15
ATOM 21917 O O . SER A 1 36 ? -7.387 -1.693 10.932 1.00 0.00 122 SER A O 15
ATOM 21925 N N . CYS A 1 37 ? -7.687 -3.852 11.490 1.00 0.00 123 CYS A N 15
ATOM 21926 C CA . CYS A 1 37 ? -9.069 -3.894 11.026 1.00 0.00 123 CYS A CA 15
ATOM 21927 C C . CYS A 1 37 ? -9.888 -2.770 11.654 1.00 0.00 123 CYS A C 15
ATOM 21928 O O . CYS A 1 37 ? -9.785 -2.509 12.853 1.00 0.00 123 CYS A O 15
ATOM 21936 N N . ARG A 1 38 ? -10.699 -2.108 10.836 1.00 0.00 124 ARG A N 15
ATOM 21937 C CA . ARG A 1 38 ? -11.533 -1.010 11.311 1.00 0.00 124 ARG A CA 15
ATOM 21938 C C . ARG A 1 38 ? -12.960 -1.485 11.574 1.00 0.00 124 ARG A C 15
ATOM 21939 O O . ARG A 1 38 ? -13.647 -0.963 12.450 1.00 0.00 124 ARG A O 15
ATOM 21960 N N . GLY A 1 39 ? -13.397 -2.480 10.807 1.00 0.00 125 GLY A N 15
ATOM 21961 C CA . GLY A 1 39 ? -14.739 -3.008 10.971 1.00 0.00 125 GLY A CA 15
ATOM 21962 C C . GLY A 1 39 ? -15.204 -3.795 9.762 1.00 0.00 125 GLY A C 15
ATOM 21963 O O . GLY A 1 39 ? -14.828 -3.490 8.632 1.00 0.00 125 GLY A O 15
ATOM 21967 N N . GLY A 1 40 ? -16.025 -4.813 10.001 1.00 0.00 126 GLY A N 15
ATOM 21968 C CA . GLY A 1 40 ? -16.528 -5.632 8.914 1.00 0.00 126 GLY A CA 15
ATOM 21969 C C . GLY A 1 40 ? -17.846 -5.123 8.365 1.00 0.00 126 GLY A C 15
ATOM 21970 O O . GLY A 1 40 ? -18.704 -4.662 9.119 1.00 0.00 126 GLY A O 15
ATOM 21974 N N . LYS A 1 41 ? -18.009 -5.205 7.049 1.00 0.00 127 LYS A N 15
ATOM 21975 C CA . LYS A 1 41 ? -19.232 -4.748 6.399 1.00 0.00 127 LYS A CA 15
ATOM 21976 C C . LYS A 1 41 ? -19.741 -5.788 5.406 1.00 0.00 127 LYS A C 15
ATOM 21977 O O . LYS A 1 41 ? -19.182 -5.949 4.321 1.00 0.00 127 LYS A O 15
ATOM 21996 N N . VAL A 1 42 ? -20.804 -6.490 5.784 1.00 0.00 128 VAL A N 15
ATOM 21997 C CA . VAL A 1 42 ? -21.390 -7.512 4.924 1.00 0.00 128 VAL A CA 15
ATOM 21998 C C . VAL A 1 42 ? -22.596 -6.968 4.166 1.00 0.00 128 VAL A C 15
ATOM 21999 O O . VAL A 1 42 ? -23.307 -6.091 4.656 1.00 0.00 128 VAL A O 15
ATOM 22012 N N . VAL A 1 43 ? -22.820 -7.495 2.967 1.00 0.00 129 VAL A N 15
ATOM 22013 C CA . VAL A 1 43 ? -23.941 -7.063 2.140 1.00 0.00 129 VAL A CA 15
ATOM 22014 C C . VAL A 1 43 ? -25.141 -7.988 2.315 1.00 0.00 129 VAL A C 15
ATOM 22015 O O . VAL A 1 43 ? -24.988 -9.202 2.453 1.00 0.00 129 VAL A O 15
ATOM 22028 N N . LEU A 1 44 ? -26.335 -7.406 2.308 1.00 0.00 130 LEU A N 15
ATOM 22029 C CA . LEU A 1 44 ? -27.563 -8.178 2.465 1.00 0.00 130 LEU A CA 15
ATOM 22030 C C . LEU A 1 44 ? -28.570 -7.826 1.375 1.00 0.00 130 LEU A C 15
ATOM 22031 O O . LEU A 1 44 ? -28.352 -6.905 0.588 1.00 0.00 130 LEU A O 15
ATOM 22047 N N . ASP A 1 45 ? -29.674 -8.565 1.336 1.00 0.00 131 ASP A N 15
ATOM 22048 C CA . ASP A 1 45 ? -30.717 -8.330 0.345 1.00 0.00 131 ASP A CA 15
ATOM 22049 C C . ASP A 1 45 ? -31.945 -7.693 0.989 1.00 0.00 131 ASP A C 15
ATOM 22050 O O . ASP A 1 45 ? -32.026 -7.578 2.211 1.00 0.00 131 ASP A O 15
ATOM 22059 N N . GLN A 1 46 ? -32.896 -7.281 0.157 1.00 0.00 132 GLN A N 15
ATOM 22060 C CA . GLN A 1 46 ? -34.119 -6.655 0.646 1.00 0.00 132 GLN A CA 15
ATOM 22061 C C . GLN A 1 46 ? -34.683 -7.420 1.839 1.00 0.00 132 GLN A C 15
ATOM 22062 O O . GLN A 1 46 ? -35.385 -6.854 2.678 1.00 0.00 132 GLN A O 15
ATOM 22076 N N . THR A 1 47 ? -34.371 -8.710 1.909 1.00 0.00 133 THR A N 15
ATOM 22077 C CA . THR A 1 47 ? -34.848 -9.553 2.999 1.00 0.00 133 THR A CA 15
ATOM 22078 C C . THR A 1 47 ? -33.912 -9.480 4.200 1.00 0.00 133 THR A C 15
ATOM 22079 O O . THR A 1 47 ? -34.352 -9.555 5.347 1.00 0.00 133 THR A O 15
ATOM 22090 N N . GLY A 1 48 ? -32.619 -9.332 3.929 1.00 0.00 134 GLY A N 15
ATOM 22091 C CA . GLY A 1 48 ? -31.642 -9.251 4.999 1.00 0.00 134 GLY A CA 15
ATOM 22092 C C . GLY A 1 48 ? -30.772 -10.489 5.085 1.00 0.00 134 GLY A C 15
ATOM 22093 O O . GLY A 1 48 ? -30.170 -10.763 6.124 1.00 0.00 134 GLY A O 15
ATOM 22097 N N . VAL A 1 49 ? -30.705 -11.241 3.992 1.00 0.00 135 VAL A N 15
ATOM 22098 C CA . VAL A 1 49 ? -29.903 -12.458 3.948 1.00 0.00 135 VAL A CA 15
ATOM 22099 C C . VAL A 1 49 ? -28.570 -12.212 3.250 1.00 0.00 135 VAL A C 15
ATOM 22100 O O . VAL A 1 49 ? -28.528 -11.902 2.060 1.00 0.00 135 VAL A O 15
ATOM 22113 N N . SER A 1 50 ? -27.481 -12.353 4.000 1.00 0.00 136 SER A N 15
ATOM 22114 C CA . SER A 1 50 ? -26.145 -12.143 3.455 1.00 0.00 136 SER A CA 15
ATOM 22115 C C . SER A 1 50 ? -26.054 -12.666 2.024 1.00 0.00 136 SER A C 15
ATOM 22116 O O . SER A 1 50 ? -25.966 -13.873 1.796 1.00 0.00 136 SER A O 15
ATOM 22124 N N . LYS A 1 51 ? -26.076 -11.749 1.063 1.00 0.00 137 LYS A N 15
ATOM 22125 C CA . LYS A 1 51 ? -25.995 -12.115 -0.346 1.00 0.00 137 LYS A CA 15
ATOM 22126 C C . LYS A 1 51 ? -24.930 -13.183 -0.570 1.00 0.00 137 LYS A C 15
ATOM 22127 O O . LYS A 1 51 ? -25.105 -14.086 -1.388 1.00 0.00 137 LYS A O 15
ATOM 22146 N N . GLY A 1 52 ? -23.826 -13.076 0.163 1.00 0.00 138 GLY A N 15
ATOM 22147 C CA . GLY A 1 52 ? -22.750 -14.041 0.030 1.00 0.00 138 GLY A CA 15
ATOM 22148 C C . GLY A 1 52 ? -21.401 -13.380 -0.174 1.00 0.00 138 GLY A C 15
ATOM 22149 O O . GLY A 1 52 ? -20.464 -14.007 -0.669 1.00 0.00 138 GLY A O 15
ATOM 22153 N N . TYR A 1 53 ? -21.302 -12.111 0.207 1.00 0.00 139 TYR A N 15
ATOM 22154 C CA . TYR A 1 53 ? -20.059 -11.364 0.060 1.00 0.00 139 TYR A CA 15
ATOM 22155 C C . TYR A 1 53 ? -20.055 -10.131 0.958 1.00 0.00 139 TYR A C 15
ATOM 22156 O O . TYR A 1 53 ? -21.011 -9.879 1.690 1.00 0.00 139 TYR A O 15
ATOM 22174 N N . GLY A 1 54 ? -18.970 -9.364 0.894 1.00 0.00 140 GLY A N 15
ATOM 22175 C CA . GLY A 1 54 ? -18.861 -8.166 1.705 1.00 0.00 140 GLY A CA 15
ATOM 22176 C C . GLY A 1 54 ? -17.523 -7.472 1.537 1.00 0.00 140 GLY A C 15
ATOM 22177 O O . GLY A 1 54 ? -16.773 -7.772 0.608 1.00 0.00 140 GLY A O 15
ATOM 22181 N N . PHE A 1 55 ? -17.225 -6.540 2.436 1.00 0.00 141 PHE A N 15
ATOM 22182 C CA . PHE A 1 55 ? -15.970 -5.800 2.382 1.00 0.00 141 PHE A CA 15
ATOM 22183 C C . PHE A 1 55 ? -15.563 -5.315 3.770 1.00 0.00 141 PHE A C 15
ATOM 22184 O O . PHE A 1 55 ? -16.401 -4.869 4.554 1.00 0.00 141 PHE A O 15
ATOM 22201 N N . VAL A 1 56 ? -14.271 -5.406 4.068 1.00 0.00 142 VAL A N 15
ATOM 22202 C CA . VAL A 1 56 ? -13.752 -4.977 5.361 1.00 0.00 142 VAL A CA 15
ATOM 22203 C C . VAL A 1 56 ? -12.850 -3.756 5.213 1.00 0.00 142 VAL A C 15
ATOM 22204 O O . VAL A 1 56 ? -12.662 -3.238 4.112 1.00 0.00 142 VAL A O 15
ATOM 22217 N N . LYS A 1 57 ? -12.292 -3.302 6.330 1.00 0.00 143 LYS A N 15
ATOM 22218 C CA . LYS A 1 57 ? -11.407 -2.143 6.327 1.00 0.00 143 LYS A CA 15
ATOM 22219 C C . LYS A 1 57 ? -10.231 -2.353 7.276 1.00 0.00 143 LYS A C 15
ATOM 22220 O O . LYS A 1 57 ? -10.262 -3.238 8.132 1.00 0.00 143 LYS A O 15
ATOM 22239 N N . PHE A 1 58 ? -9.196 -1.535 7.119 1.00 0.00 144 PHE A N 15
ATOM 22240 C CA . PHE A 1 58 ? -8.011 -1.631 7.963 1.00 0.00 144 PHE A CA 15
ATOM 22241 C C . PHE A 1 58 ? -7.351 -0.265 8.132 1.00 0.00 144 PHE A C 15
ATOM 22242 O O . PHE A 1 58 ? -7.672 0.685 7.419 1.00 0.00 144 PHE A O 15
ATOM 22259 N N . THR A 1 59 ? -6.427 -0.175 9.084 1.00 0.00 145 THR A N 15
ATOM 22260 C CA . THR A 1 59 ? -5.723 1.073 9.350 1.00 0.00 145 THR A CA 15
ATOM 22261 C C . THR A 1 59 ? -4.320 1.050 8.754 1.00 0.00 145 THR A C 15
ATOM 22262 O O . THR A 1 59 ? -3.651 2.081 8.679 1.00 0.00 145 THR A O 15
ATOM 22273 N N . ASP A 1 60 ? -3.880 -0.130 8.333 1.00 0.00 146 ASP A N 15
ATOM 22274 C CA . ASP A 1 60 ? -2.556 -0.287 7.742 1.00 0.00 146 ASP A CA 15
ATOM 22275 C C . ASP A 1 60 ? -2.612 -1.190 6.514 1.00 0.00 146 ASP A C 15
ATOM 22276 O O . ASP A 1 60 ? -3.048 -2.338 6.596 1.00 0.00 146 ASP A O 15
ATOM 22285 N N . GLU A 1 61 ? -2.170 -0.662 5.377 1.00 0.00 147 GLU A N 15
ATOM 22286 C CA . GLU A 1 61 ? -2.172 -1.421 4.132 1.00 0.00 147 GLU A CA 15
ATOM 22287 C C . GLU A 1 61 ? -1.313 -2.676 4.258 1.00 0.00 147 GLU A C 15
ATOM 22288 O O . GLU A 1 61 ? -1.652 -3.731 3.719 1.00 0.00 147 GLU A O 15
ATOM 22300 N N . LEU A 1 62 ? -0.200 -2.554 4.972 1.00 0.00 148 LEU A N 15
ATOM 22301 C CA . LEU A 1 62 ? 0.709 -3.678 5.170 1.00 0.00 148 LEU A CA 15
ATOM 22302 C C . LEU A 1 62 ? -0.039 -4.897 5.699 1.00 0.00 148 LEU A C 15
ATOM 22303 O O . LEU A 1 62 ? 0.094 -5.998 5.165 1.00 0.00 148 LEU A O 15
ATOM 22319 N N . GLU A 1 63 ? -0.827 -4.692 6.749 1.00 0.00 149 GLU A N 15
ATOM 22320 C CA . GLU A 1 63 ? -1.598 -5.775 7.349 1.00 0.00 149 GLU A CA 15
ATOM 22321 C C . GLU A 1 63 ? -2.728 -6.216 6.423 1.00 0.00 149 GLU A C 15
ATOM 22322 O O . GLU A 1 63 ? -3.092 -7.391 6.388 1.00 0.00 149 GLU A O 15
ATOM 22334 N N . GLN A 1 64 ? -3.278 -5.264 5.676 1.00 0.00 150 GLN A N 15
ATOM 22335 C CA . GLN A 1 64 ? -4.367 -5.554 4.751 1.00 0.00 150 GLN A CA 15
ATOM 22336 C C . GLN A 1 64 ? -3.948 -6.604 3.727 1.00 0.00 150 GLN A C 15
ATOM 22337 O O . GLN A 1 64 ? -4.582 -7.652 3.600 1.00 0.00 150 GLN A O 15
ATOM 22351 N N . LYS A 1 65 ? -2.875 -6.316 2.998 1.00 0.00 151 LYS A N 15
ATOM 22352 C CA . LYS A 1 65 ? -2.369 -7.235 1.985 1.00 0.00 151 LYS A CA 15
ATOM 22353 C C . LYS A 1 65 ? -2.005 -8.580 2.604 1.00 0.00 151 LYS A C 15
ATOM 22354 O O . LYS A 1 65 ? -2.298 -9.634 2.039 1.00 0.00 151 LYS A O 15
ATOM 22373 N N . ARG A 1 66 ? -1.366 -8.537 3.769 1.00 0.00 152 ARG A N 15
ATOM 22374 C CA . ARG A 1 66 ? -0.963 -9.753 4.465 1.00 0.00 152 ARG A CA 15
ATOM 22375 C C . ARG A 1 66 ? -2.157 -10.679 4.679 1.00 0.00 152 ARG A C 15
ATOM 22376 O O . ARG A 1 66 ? -2.011 -11.900 4.710 1.00 0.00 152 ARG A O 15
ATOM 22397 N N . ALA A 1 67 ? -3.338 -10.088 4.825 1.00 0.00 153 ALA A N 15
ATOM 22398 C CA . ALA A 1 67 ? -4.558 -10.858 5.035 1.00 0.00 153 ALA A CA 15
ATOM 22399 C C . ALA A 1 67 ? -4.997 -11.551 3.749 1.00 0.00 153 ALA A C 15
ATOM 22400 O O . ALA A 1 67 ? -5.535 -12.659 3.781 1.00 0.00 153 ALA A O 15
ATOM 22407 N N . LEU A 1 68 ? -4.764 -10.893 2.619 1.00 0.00 154 LEU A N 15
ATOM 22408 C CA . LEU A 1 68 ? -5.137 -11.446 1.321 1.00 0.00 154 LEU A CA 15
ATOM 22409 C C . LEU A 1 68 ? -4.497 -12.814 1.108 1.00 0.00 154 LEU A C 15
ATOM 22410 O O . LEU A 1 68 ? -5.128 -13.732 0.583 1.00 0.00 154 LEU A O 15
ATOM 22426 N N . THR A 1 69 ? -3.240 -12.945 1.522 1.00 0.00 155 THR A N 15
ATOM 22427 C CA . THR A 1 69 ? -2.515 -14.200 1.377 1.00 0.00 155 THR A CA 15
ATOM 22428 C C . THR A 1 69 ? -2.657 -15.064 2.625 1.00 0.00 155 THR A C 15
ATOM 22429 O O . THR A 1 69 ? -2.706 -16.291 2.539 1.00 0.00 155 THR A O 15
ATOM 22440 N N . GLU A 1 70 ? -2.724 -14.416 3.784 1.00 0.00 156 GLU A N 15
ATOM 22441 C CA . GLU A 1 70 ? -2.861 -15.126 5.050 1.00 0.00 156 GLU A CA 15
ATOM 22442 C C . GLU A 1 70 ? -4.303 -15.575 5.268 1.00 0.00 156 GLU A C 15
ATOM 22443 O O . GLU A 1 70 ? -4.575 -16.766 5.430 1.00 0.00 156 GLU A O 15
ATOM 22455 N N . CYS A 1 71 ? -5.220 -14.615 5.273 1.00 0.00 157 CYS A N 15
ATOM 22456 C CA . CYS A 1 71 ? -6.635 -14.911 5.473 1.00 0.00 157 CYS A CA 15
ATOM 22457 C C . CYS A 1 71 ? -7.273 -15.413 4.182 1.00 0.00 157 CYS A C 15
ATOM 22458 O O . CYS A 1 71 ? -8.496 -15.512 4.081 1.00 0.00 157 CYS A O 15
ATOM 22466 N N . GLN A 1 72 ? -6.437 -15.728 3.198 1.00 0.00 158 GLN A N 15
ATOM 22467 C CA . GLN A 1 72 ? -6.921 -16.219 1.913 1.00 0.00 158 GLN A CA 15
ATOM 22468 C C . GLN A 1 72 ? -7.857 -17.408 2.101 1.00 0.00 158 GLN A C 15
ATOM 22469 O O . GLN A 1 72 ? -7.597 -18.293 2.915 1.00 0.00 158 GLN A O 15
ATOM 22483 N N . GLY A 1 73 ? -8.949 -17.421 1.342 1.00 0.00 159 GLY A N 15
ATOM 22484 C CA . GLY A 1 73 ? -9.908 -18.506 1.441 1.00 0.00 159 GLY A CA 15
ATOM 22485 C C . GLY A 1 73 ? -10.146 -18.940 2.874 1.00 0.00 159 GLY A C 15
ATOM 22486 O O . GLY A 1 73 ? -10.384 -20.118 3.142 1.00 0.00 159 GLY A O 15
ATOM 22490 N N . ALA A 1 74 ? -10.081 -17.987 3.798 1.00 0.00 160 ALA A N 15
ATOM 22491 C CA . ALA A 1 74 ? -10.293 -18.277 5.211 1.00 0.00 160 ALA A CA 15
ATOM 22492 C C . ALA A 1 74 ? -11.612 -19.010 5.429 1.00 0.00 160 ALA A C 15
ATOM 22493 O O . ALA A 1 74 ? -12.685 -18.472 5.156 1.00 0.00 160 ALA A O 15
ATOM 22500 N N . VAL A 1 75 ? -11.525 -20.241 5.924 1.00 0.00 161 VAL A N 15
ATOM 22501 C CA . VAL A 1 75 ? -12.713 -21.047 6.180 1.00 0.00 161 VAL A CA 15
ATOM 22502 C C . VAL A 1 75 ? -13.277 -20.769 7.568 1.00 0.00 161 VAL A C 15
ATOM 22503 O O . VAL A 1 75 ? -14.491 -20.780 7.770 1.00 0.00 161 VAL A O 15
ATOM 22516 N N . GLY A 1 76 ? -12.387 -20.519 8.524 1.00 0.00 162 GLY A N 15
ATOM 22517 C CA . GLY A 1 76 ? -12.816 -20.240 9.882 1.00 0.00 162 GLY A CA 15
ATOM 22518 C C . GLY A 1 76 ? -14.102 -19.440 9.932 1.00 0.00 162 GLY A C 15
ATOM 22519 O O . GLY A 1 76 ? -14.957 -19.678 10.786 1.00 0.00 162 GLY A O 15
ATOM 22523 N N . LEU A 1 77 ? -14.240 -18.488 9.016 1.00 0.00 163 LEU A N 15
ATOM 22524 C CA . LEU A 1 77 ? -15.431 -17.647 8.960 1.00 0.00 163 LEU A CA 15
ATOM 22525 C C . LEU A 1 77 ? -16.518 -18.300 8.111 1.00 0.00 163 LEU A C 15
ATOM 22526 O O . LEU A 1 77 ? -16.352 -18.485 6.906 1.00 0.00 163 LEU A O 15
ATOM 22542 N N . GLY A 1 78 ? -17.633 -18.645 8.749 1.00 0.00 164 GLY A N 15
ATOM 22543 C CA . GLY A 1 78 ? -18.731 -19.271 8.037 1.00 0.00 164 GLY A CA 15
ATOM 22544 C C . GLY A 1 78 ? -18.385 -20.662 7.544 1.00 0.00 164 GLY A C 15
ATOM 22545 O O . GLY A 1 78 ? -17.211 -21.007 7.411 1.00 0.00 164 GLY A O 15
ATOM 22549 N N . SER A 1 79 ? -19.410 -21.464 7.274 1.00 0.00 165 SER A N 15
ATOM 22550 C CA . SER A 1 79 ? -19.208 -22.828 6.799 1.00 0.00 165 SER A CA 15
ATOM 22551 C C . SER A 1 79 ? -18.490 -22.834 5.453 1.00 0.00 165 SER A C 15
ATOM 22552 O O . SER A 1 79 ? -17.957 -23.857 5.025 1.00 0.00 165 SER A O 15
ATOM 22560 N N . LYS A 1 80 ? -18.480 -21.682 4.790 1.00 0.00 166 LYS A N 15
ATOM 22561 C CA . LYS A 1 80 ? -17.826 -21.551 3.493 1.00 0.00 166 LYS A CA 15
ATOM 22562 C C . LYS A 1 80 ? -16.618 -20.626 3.584 1.00 0.00 166 LYS A C 15
ATOM 22563 O O . LYS A 1 80 ? -16.528 -19.767 4.462 1.00 0.00 166 LYS A O 15
ATOM 22582 N N . PRO A 1 81 ? -15.665 -20.801 2.656 1.00 0.00 167 PRO A N 15
ATOM 22583 C CA . PRO A 1 81 ? -14.446 -19.990 2.609 1.00 0.00 167 PRO A CA 15
ATOM 22584 C C . PRO A 1 81 ? -14.724 -18.549 2.192 1.00 0.00 167 PRO A C 15
ATOM 22585 O O . PRO A 1 81 ? -15.847 -18.205 1.823 1.00 0.00 167 PRO A O 15
ATOM 22596 N N . VAL A 1 82 ? -13.693 -17.711 2.253 1.00 0.00 168 VAL A N 15
ATOM 22597 C CA . VAL A 1 82 ? -13.827 -16.308 1.880 1.00 0.00 168 VAL A CA 15
ATOM 22598 C C . VAL A 1 82 ? -12.753 -15.902 0.876 1.00 0.00 168 VAL A C 15
ATOM 22599 O O . VAL A 1 82 ? -11.561 -16.089 1.118 1.00 0.00 168 VAL A O 15
ATOM 22612 N N . ARG A 1 83 ? -13.185 -15.345 -0.251 1.00 0.00 169 ARG A N 15
ATOM 22613 C CA . ARG A 1 83 ? -12.260 -14.912 -1.292 1.00 0.00 169 ARG A CA 15
ATOM 22614 C C . ARG A 1 83 ? -11.806 -13.476 -1.053 1.00 0.00 169 ARG A C 15
ATOM 22615 O O . ARG A 1 83 ? -12.579 -12.532 -1.222 1.00 0.00 169 ARG A O 15
ATOM 22636 N N . LEU A 1 84 ? -10.547 -13.317 -0.659 1.00 0.00 170 LEU A N 15
ATOM 22637 C CA . LEU A 1 84 ? -9.989 -11.995 -0.396 1.00 0.00 170 LEU A CA 15
ATOM 22638 C C . LEU A 1 84 ? -9.495 -11.346 -1.685 1.00 0.00 170 LEU A C 15
ATOM 22639 O O . LEU A 1 84 ? -9.028 -12.029 -2.596 1.00 0.00 170 LEU A O 15
ATOM 22655 N N . SER A 1 85 ? -9.600 -10.023 -1.753 1.00 0.00 171 SER A N 15
ATOM 22656 C CA . SER A 1 85 ? -9.166 -9.281 -2.932 1.00 0.00 171 SER A CA 15
ATOM 22657 C C . SER A 1 85 ? -9.022 -7.795 -2.616 1.00 0.00 171 SER A C 15
ATOM 22658 O O . SER A 1 85 ? -9.306 -7.355 -1.502 1.00 0.00 171 SER A O 15
ATOM 22666 N N . VAL A 1 86 ? -8.579 -7.027 -3.606 1.00 0.00 172 VAL A N 15
ATOM 22667 C CA . VAL A 1 86 ? -8.399 -5.590 -3.436 1.00 0.00 172 VAL A CA 15
ATOM 22668 C C . VAL A 1 86 ? -9.526 -4.812 -4.104 1.00 0.00 172 VAL A C 15
ATOM 22669 O O . VAL A 1 86 ? -9.537 -4.638 -5.323 1.00 0.00 172 VAL A O 15
ATOM 22682 N N . ALA A 1 87 ? -10.474 -4.345 -3.298 1.00 0.00 173 ALA A N 15
ATOM 22683 C CA . ALA A 1 87 ? -11.606 -3.582 -3.811 1.00 0.00 173 ALA A CA 15
ATOM 22684 C C . ALA A 1 87 ? -11.327 -2.084 -3.760 1.00 0.00 173 ALA A C 15
ATOM 22685 O O . ALA A 1 87 ? -10.621 -1.605 -2.871 1.00 0.00 173 ALA A O 15
ATOM 22692 N N . ILE A 1 88 ? -11.883 -1.350 -4.717 1.00 0.00 174 ILE A N 15
ATOM 22693 C CA . ILE A 1 88 ? -11.694 0.094 -4.780 1.00 0.00 174 ILE A CA 15
ATOM 22694 C C . ILE A 1 88 ? -13.030 0.819 -4.897 1.00 0.00 174 ILE A C 15
ATOM 22695 O O . ILE A 1 88 ? -13.876 0.484 -5.727 1.00 0.00 174 ILE A O 15
ATOM 22711 N N . PRO A 1 89 ? -13.226 1.839 -4.048 1.00 0.00 175 PRO A N 15
ATOM 22712 C CA . PRO A 1 89 ? -14.457 2.635 -4.039 1.00 0.00 175 PRO A CA 15
ATOM 22713 C C . PRO A 1 89 ? -14.590 3.513 -5.278 1.00 0.00 175 PRO A C 15
ATOM 22714 O O . PRO A 1 89 ? -15.680 3.669 -5.828 1.00 0.00 175 PRO A O 15
ATOM 22725 N N . LYS A 1 90 ? -13.472 4.085 -5.715 1.00 0.00 176 LYS A N 15
ATOM 22726 C CA . LYS A 1 90 ? -13.462 4.946 -6.891 1.00 0.00 176 LYS A CA 15
ATOM 22727 C C . LYS A 1 90 ? -12.738 4.273 -8.052 1.00 0.00 176 LYS A C 15
ATOM 22728 O O . LYS A 1 90 ? -11.583 4.585 -8.340 1.00 0.00 176 LYS A O 15
ATOM 22747 N N . ALA A 1 91 ? -13.425 3.349 -8.716 1.00 0.00 177 ALA A N 15
ATOM 22748 C CA . ALA A 1 91 ? -12.848 2.635 -9.848 1.00 0.00 177 ALA A CA 15
ATOM 22749 C C . ALA A 1 91 ? -13.833 2.559 -11.009 1.00 0.00 177 ALA A C 15
ATOM 22750 O O . ALA A 1 91 ? -13.523 2.972 -12.127 1.00 0.00 177 ALA A O 15
ATOM 22757 N N . SER A 1 92 ? -15.021 2.029 -10.738 1.00 0.00 178 SER A N 15
ATOM 22758 C CA . SER A 1 92 ? -16.051 1.895 -11.762 1.00 0.00 178 SER A CA 15
ATOM 22759 C C . SER A 1 92 ? -17.381 1.474 -11.144 1.00 0.00 178 SER A C 15
ATOM 22760 O O . SER A 1 92 ? -17.499 0.387 -10.579 1.00 0.00 178 SER A O 15
ATOM 22768 N N . ARG A 1 93 ? -18.379 2.344 -11.255 1.00 0.00 179 ARG A N 15
ATOM 22769 C CA . ARG A 1 93 ? -19.701 2.065 -10.707 1.00 0.00 179 ARG A CA 15
ATOM 22770 C C . ARG A 1 93 ? -20.138 0.641 -11.040 1.00 0.00 179 ARG A C 15
ATOM 22771 O O . ARG A 1 93 ? -19.835 0.123 -12.114 1.00 0.00 179 ARG A O 15
ATOM 22792 N N . VAL A 1 94 ? -20.852 0.014 -10.110 1.00 0.00 180 VAL A N 15
ATOM 22793 C CA . VAL A 1 94 ? -21.331 -1.349 -10.305 1.00 0.00 180 VAL A CA 15
ATOM 22794 C C . VAL A 1 94 ? -21.967 -1.517 -11.680 1.00 0.00 180 VAL A C 15
ATOM 22795 O O . VAL A 1 94 ? -22.098 -2.632 -12.184 1.00 0.00 180 VAL A O 15
ATOM 22808 N N . LYS A 1 95 ? -22.360 -0.400 -12.284 1.00 0.00 181 LYS A N 15
ATOM 22809 C CA . LYS A 1 95 ? -22.982 -0.422 -13.603 1.00 0.00 181 LYS A CA 15
ATOM 22810 C C . LYS A 1 95 ? -23.123 0.991 -14.161 1.00 0.00 181 LYS A C 15
ATOM 22811 O O . LYS A 1 95 ? -23.606 1.904 -13.490 1.00 0.00 181 LYS A O 15
ATOM 22830 N N . PRO A 1 96 ? -22.694 1.178 -15.418 1.00 0.00 182 PRO A N 15
ATOM 22831 C CA . PRO A 1 96 ? -22.764 2.476 -16.094 1.00 0.00 182 PRO A CA 15
ATOM 22832 C C . PRO A 1 96 ? -24.197 2.884 -16.418 1.00 0.00 182 PRO A C 15
ATOM 22833 O O . PRO A 1 96 ? -25.085 2.038 -16.522 1.00 0.00 182 PRO A O 15
ATOM 22844 N N . VAL A 1 97 ? -24.416 4.185 -16.578 1.00 0.00 183 VAL A N 15
ATOM 22845 C CA . VAL A 1 97 ? -25.741 4.705 -16.893 1.00 0.00 183 VAL A CA 15
ATOM 22846 C C . VAL A 1 97 ? -26.269 4.112 -18.194 1.00 0.00 183 VAL A C 15
ATOM 22847 O O . VAL A 1 97 ? -25.681 4.304 -19.258 1.00 0.00 183 VAL A O 15
ATOM 22860 N N . GLU A 1 98 ? -27.382 3.391 -18.101 1.00 0.00 184 GLU A N 15
ATOM 22861 C CA . GLU A 1 98 ? -27.989 2.770 -19.272 1.00 0.00 184 GLU A CA 15
ATOM 22862 C C . GLU A 1 98 ? -29.507 2.707 -19.130 1.00 0.00 184 GLU A C 15
ATOM 22863 O O . GLU A 1 98 ? -30.043 2.825 -18.028 1.00 0.00 184 GLU A O 15
ATOM 22875 N N . SER A 1 99 ? -30.194 2.520 -20.252 1.00 0.00 185 SER A N 15
ATOM 22876 C CA . SER A 1 99 ? -31.650 2.446 -20.254 1.00 0.00 185 SER A CA 15
ATOM 22877 C C . SER A 1 99 ? -32.137 1.354 -21.202 1.00 0.00 185 SER A C 15
ATOM 22878 O O . SER A 1 99 ? -31.549 1.125 -22.258 1.00 0.00 185 SER A O 15
ATOM 22886 N N . GLY A 1 100 ? -33.218 0.682 -20.815 1.00 0.00 186 GLY A N 15
ATOM 22887 C CA . GLY A 1 100 ? -33.767 -0.378 -21.640 1.00 0.00 186 GLY A CA 15
ATOM 22888 C C . GLY A 1 100 ? -33.937 -1.677 -20.878 1.00 0.00 186 GLY A C 15
ATOM 22889 O O . GLY A 1 100 ? -33.080 -2.560 -20.914 1.00 0.00 186 GLY A O 15
ATOM 22893 N N . PRO A 1 101 ? -35.067 -1.807 -20.166 1.00 0.00 187 PRO A N 15
ATOM 22894 C CA . PRO A 1 101 ? -35.373 -3.003 -19.377 1.00 0.00 187 PRO A CA 15
ATOM 22895 C C . PRO A 1 101 ? -35.670 -4.215 -20.254 1.00 0.00 187 PRO A C 15
ATOM 22896 O O . PRO A 1 101 ? -35.366 -5.350 -19.885 1.00 0.00 187 PRO A O 15
ATOM 22907 N N . SER A 1 102 ? -36.266 -3.967 -21.416 1.00 0.00 188 SER A N 15
ATOM 22908 C CA . SER A 1 102 ? -36.608 -5.039 -22.343 1.00 0.00 188 SER A CA 15
ATOM 22909 C C . SER A 1 102 ? -37.005 -6.304 -21.589 1.00 0.00 188 SER A C 15
ATOM 22910 O O . SER A 1 102 ? -36.552 -7.402 -21.913 1.00 0.00 188 SER A O 15
ATOM 22918 N N . SER A 1 103 ? -37.856 -6.142 -20.580 1.00 0.00 189 SER A N 15
ATOM 22919 C CA . SER A 1 103 ? -38.312 -7.269 -19.777 1.00 0.00 189 SER A CA 15
ATOM 22920 C C . SER A 1 103 ? -39.726 -7.028 -19.256 1.00 0.00 189 SER A C 15
ATOM 22921 O O . SER A 1 103 ? -40.204 -5.895 -19.227 1.00 0.00 189 SER A O 15
ATOM 22929 N N . GLY A 1 104 ? -40.390 -8.104 -18.844 1.00 0.00 190 GLY A N 15
ATOM 22930 C CA . GLY A 1 104 ? -41.742 -7.989 -18.330 1.00 0.00 190 GLY A CA 15
ATOM 22931 C C . GLY A 1 104 ? -42.670 -9.047 -18.895 1.00 0.00 190 GLY A C 15
ATOM 22932 O O . GLY A 1 104 ? -43.714 -9.341 -18.314 1.00 0.00 190 GLY A O 15
ATOM 22936 N N . GLY A 1 1 ? 3.738 0.168 -8.129 1.00 0.00 87 GLY A N 16
ATOM 22937 C CA . GLY A 1 1 ? 2.300 0.319 -8.262 1.00 0.00 87 GLY A CA 16
ATOM 22938 C C . GLY A 1 1 ? 1.855 1.762 -8.128 1.00 0.00 87 GLY A C 16
ATOM 22939 O O . GLY A 1 1 ? 1.713 2.274 -7.018 1.00 0.00 87 GLY A O 16
ATOM 22943 N N . SER A 1 2 ? 1.635 2.420 -9.262 1.00 0.00 88 SER A N 16
ATOM 22944 C CA . SER A 1 2 ? 1.209 3.814 -9.267 1.00 0.00 88 SER A CA 16
ATOM 22945 C C . SER A 1 2 ? -0.150 3.969 -8.590 1.00 0.00 88 SER A C 16
ATOM 22946 O O . SER A 1 2 ? -1.173 3.540 -9.123 1.00 0.00 88 SER A O 16
ATOM 22954 N N . SER A 1 3 ? -0.151 4.585 -7.413 1.00 0.00 89 SER A N 16
ATOM 22955 C CA . SER A 1 3 ? -1.382 4.793 -6.660 1.00 0.00 89 SER A CA 16
ATOM 22956 C C . SER A 1 3 ? -1.730 6.277 -6.587 1.00 0.00 89 SER A C 16
ATOM 22957 O O . SER A 1 3 ? -0.871 7.114 -6.311 1.00 0.00 89 SER A O 16
ATOM 22965 N N . GLY A 1 4 ? -2.996 6.596 -6.836 1.00 0.00 90 GLY A N 16
ATOM 22966 C CA . GLY A 1 4 ? -3.436 7.978 -6.794 1.00 0.00 90 GLY A CA 16
ATOM 22967 C C . GLY A 1 4 ? -4.946 8.107 -6.810 1.00 0.00 90 GLY A C 16
ATOM 22968 O O . GLY A 1 4 ? -5.534 8.460 -7.832 1.00 0.00 90 GLY A O 16
ATOM 22972 N N . SER A 1 5 ? -5.576 7.818 -5.676 1.00 0.00 91 SER A N 16
ATOM 22973 C CA . SER A 1 5 ? -7.028 7.898 -5.566 1.00 0.00 91 SER A CA 16
ATOM 22974 C C . SER A 1 5 ? -7.436 8.670 -4.315 1.00 0.00 91 SER A C 16
ATOM 22975 O O . SER A 1 5 ? -6.882 8.462 -3.235 1.00 0.00 91 SER A O 16
ATOM 22983 N N . SER A 1 6 ? -8.408 9.563 -4.469 1.00 0.00 92 SER A N 16
ATOM 22984 C CA . SER A 1 6 ? -8.889 10.370 -3.354 1.00 0.00 92 SER A CA 16
ATOM 22985 C C . SER A 1 6 ? -9.395 9.483 -2.220 1.00 0.00 92 SER A C 16
ATOM 22986 O O . SER A 1 6 ? -10.019 8.449 -2.456 1.00 0.00 92 SER A O 16
ATOM 22994 N N . GLY A 1 7 ? -9.119 9.896 -0.986 1.00 0.00 93 GLY A N 16
ATOM 22995 C CA . GLY A 1 7 ? -9.552 9.128 0.167 1.00 0.00 93 GLY A CA 16
ATOM 22996 C C . GLY A 1 7 ? -8.713 7.885 0.384 1.00 0.00 93 GLY A C 16
ATOM 22997 O O . GLY A 1 7 ? -9.034 6.801 -0.104 1.00 0.00 93 GLY A O 16
ATOM 23001 N N . PRO A 1 8 ? -7.610 8.034 1.131 1.00 0.00 94 PRO A N 16
ATOM 23002 C CA . PRO A 1 8 ? -6.699 6.924 1.428 1.00 0.00 94 PRO A CA 16
ATOM 23003 C C . PRO A 1 8 ? -7.319 5.901 2.373 1.00 0.00 94 PRO A C 16
ATOM 23004 O O . PRO A 1 8 ? -7.322 6.089 3.589 1.00 0.00 94 PRO A O 16
ATOM 23015 N N . GLU A 1 9 ? -7.844 4.820 1.806 1.00 0.00 95 GLU A N 16
ATOM 23016 C CA . GLU A 1 9 ? -8.468 3.768 2.600 1.00 0.00 95 GLU A CA 16
ATOM 23017 C C . GLU A 1 9 ? -8.000 2.390 2.141 1.00 0.00 95 GLU A C 16
ATOM 23018 O O . GLU A 1 9 ? -7.529 2.225 1.015 1.00 0.00 95 GLU A O 16
ATOM 23030 N N . TYR A 1 10 ? -8.132 1.403 3.021 1.00 0.00 96 TYR A N 16
ATOM 23031 C CA . TYR A 1 10 ? -7.720 0.040 2.709 1.00 0.00 96 TYR A CA 16
ATOM 23032 C C . TYR A 1 10 ? -8.866 -0.941 2.935 1.00 0.00 96 TYR A C 16
ATOM 23033 O O . TYR A 1 10 ? -9.019 -1.493 4.025 1.00 0.00 96 TYR A O 16
ATOM 23051 N N . SER A 1 11 ? -9.669 -1.153 1.897 1.00 0.00 97 SER A N 16
ATOM 23052 C CA . SER A 1 11 ? -10.804 -2.064 1.983 1.00 0.00 97 SER A CA 16
ATOM 23053 C C . SER A 1 11 ? -10.557 -3.319 1.150 1.00 0.00 97 SER A C 16
ATOM 23054 O O . SER A 1 11 ? -10.045 -3.246 0.032 1.00 0.00 97 SER A O 16
ATOM 23062 N N . LEU A 1 12 ? -10.923 -4.470 1.704 1.00 0.00 98 LEU A N 16
ATOM 23063 C CA . LEU A 1 12 ? -10.742 -5.742 1.014 1.00 0.00 98 LEU A CA 16
ATOM 23064 C C . LEU A 1 12 ? -12.087 -6.343 0.617 1.00 0.00 98 LEU A C 16
ATOM 23065 O O . LEU A 1 12 ? -13.084 -6.179 1.320 1.00 0.00 98 LEU A O 16
ATOM 23081 N N . PHE A 1 13 ? -12.107 -7.041 -0.514 1.00 0.00 99 PHE A N 16
ATOM 23082 C CA . PHE A 1 13 ? -13.329 -7.668 -1.003 1.00 0.00 99 PHE A CA 16
ATOM 23083 C C . PHE A 1 13 ? -13.430 -9.112 -0.522 1.00 0.00 99 PHE A C 16
ATOM 23084 O O . PHE A 1 13 ? -12.483 -9.888 -0.646 1.00 0.00 99 PHE A O 16
ATOM 23101 N N . VAL A 1 14 ? -14.587 -9.466 0.030 1.00 0.00 100 VAL A N 16
ATOM 23102 C CA . VAL A 1 14 ? -14.814 -10.817 0.530 1.00 0.00 100 VAL A CA 16
ATOM 23103 C C . VAL A 1 14 ? -16.035 -11.449 -0.128 1.00 0.00 100 VAL A C 16
ATOM 23104 O O . VAL A 1 14 ? -16.984 -10.757 -0.494 1.00 0.00 100 VAL A O 16
ATOM 23117 N N . GLY A 1 15 ? -16.004 -12.770 -0.276 1.00 0.00 101 GLY A N 16
ATOM 23118 C CA . GLY A 1 15 ? -17.114 -13.474 -0.890 1.00 0.00 101 GLY A CA 16
ATOM 23119 C C . GLY A 1 15 ? -17.440 -14.774 -0.181 1.00 0.00 101 GLY A C 16
ATOM 23120 O O . GLY A 1 15 ? -16.955 -15.025 0.922 1.00 0.00 101 GLY A O 16
ATOM 23124 N N . ASP A 1 16 ? -18.263 -15.601 -0.815 1.00 0.00 102 ASP A N 16
ATOM 23125 C CA . ASP A 1 16 ? -18.654 -16.882 -0.238 1.00 0.00 102 ASP A CA 16
ATOM 23126 C C . ASP A 1 16 ? -18.936 -16.742 1.255 1.00 0.00 102 ASP A C 16
ATOM 23127 O O . ASP A 1 16 ? -18.386 -17.480 2.073 1.00 0.00 102 ASP A O 16
ATOM 23136 N N . LEU A 1 17 ? -19.795 -15.790 1.602 1.00 0.00 103 LEU A N 16
ATOM 23137 C CA . LEU A 1 17 ? -20.150 -15.552 2.997 1.00 0.00 103 LEU A CA 16
ATOM 23138 C C . LEU A 1 17 ? -21.504 -16.172 3.327 1.00 0.00 103 LEU A C 16
ATOM 23139 O O . LEU A 1 17 ? -22.552 -15.616 2.996 1.00 0.00 103 LEU A O 16
ATOM 23155 N N . THR A 1 18 ? -21.476 -17.327 3.985 1.00 0.00 104 THR A N 16
ATOM 23156 C CA . THR A 1 18 ? -22.700 -18.022 4.362 1.00 0.00 104 THR A CA 16
ATOM 23157 C C . THR A 1 18 ? -23.702 -17.066 4.999 1.00 0.00 104 THR A C 16
ATOM 23158 O O . THR A 1 18 ? -23.335 -16.077 5.634 1.00 0.00 104 THR A O 16
ATOM 23169 N N . PRO A 1 19 ? -24.998 -17.365 4.829 1.00 0.00 105 PRO A N 16
ATOM 23170 C CA . PRO A 1 19 ? -26.079 -16.544 5.382 1.00 0.00 105 PRO A CA 16
ATOM 23171 C C . PRO A 1 19 ? -26.157 -16.635 6.903 1.00 0.00 105 PRO A C 16
ATOM 23172 O O . PRO A 1 19 ? -27.044 -16.051 7.524 1.00 0.00 105 PRO A O 16
ATOM 23183 N N . ASP A 1 20 ? -25.222 -17.370 7.495 1.00 0.00 106 ASP A N 16
ATOM 23184 C CA . ASP A 1 20 ? -25.184 -17.536 8.943 1.00 0.00 106 ASP A CA 16
ATOM 23185 C C . ASP A 1 20 ? -24.137 -16.618 9.568 1.00 0.00 106 ASP A C 16
ATOM 23186 O O . ASP A 1 20 ? -23.959 -16.601 10.786 1.00 0.00 106 ASP A O 16
ATOM 23195 N N . VAL A 1 21 ? -23.446 -15.858 8.725 1.00 0.00 107 VAL A N 16
ATOM 23196 C CA . VAL A 1 21 ? -22.417 -14.937 9.194 1.00 0.00 107 VAL A CA 16
ATOM 23197 C C . VAL A 1 21 ? -22.879 -13.489 9.076 1.00 0.00 107 VAL A C 16
ATOM 23198 O O . VAL A 1 21 ? -23.465 -13.094 8.068 1.00 0.00 107 VAL A O 16
ATOM 23211 N N . ASP A 1 22 ? -22.612 -12.703 10.113 1.00 0.00 108 ASP A N 16
ATOM 23212 C CA . ASP A 1 22 ? -22.999 -11.297 10.126 1.00 0.00 108 ASP A CA 16
ATOM 23213 C C . ASP A 1 22 ? -21.773 -10.397 10.245 1.00 0.00 108 ASP A C 16
ATOM 23214 O O . ASP A 1 22 ? -20.649 -10.878 10.394 1.00 0.00 108 ASP A O 16
ATOM 23223 N N . ASP A 1 23 ? -21.997 -9.089 10.179 1.00 0.00 109 ASP A N 16
ATOM 23224 C CA . ASP A 1 23 ? -20.911 -8.121 10.280 1.00 0.00 109 ASP A CA 16
ATOM 23225 C C . ASP A 1 23 ? -20.158 -8.284 11.597 1.00 0.00 109 ASP A C 16
ATOM 23226 O O . ASP A 1 23 ? -18.941 -8.117 11.653 1.00 0.00 109 ASP A O 16
ATOM 23235 N N . GLY A 1 24 ? -20.893 -8.611 12.656 1.00 0.00 110 GLY A N 16
ATOM 23236 C CA . GLY A 1 24 ? -20.278 -8.790 13.958 1.00 0.00 110 GLY A CA 16
ATOM 23237 C C . GLY A 1 24 ? -19.129 -9.778 13.927 1.00 0.00 110 GLY A C 16
ATOM 23238 O O . GLY A 1 24 ? -18.152 -9.628 14.659 1.00 0.00 110 GLY A O 16
ATOM 23242 N N . MET A 1 25 ? -19.248 -10.794 13.077 1.00 0.00 111 MET A N 16
ATOM 23243 C CA . MET A 1 25 ? -18.210 -11.811 12.953 1.00 0.00 111 MET A CA 16
ATOM 23244 C C . MET A 1 25 ? -17.105 -11.349 12.009 1.00 0.00 111 MET A C 16
ATOM 23245 O O . MET A 1 25 ? -15.929 -11.329 12.376 1.00 0.00 111 MET A O 16
ATOM 23259 N N . LEU A 1 26 ? -17.489 -10.978 10.793 1.00 0.00 112 LEU A N 16
ATOM 23260 C CA . LEU A 1 26 ? -16.530 -10.516 9.796 1.00 0.00 112 LEU A CA 16
ATOM 23261 C C . LEU A 1 26 ? -15.480 -9.608 10.429 1.00 0.00 112 LEU A C 16
ATOM 23262 O O . LEU A 1 26 ? -14.306 -9.651 10.063 1.00 0.00 112 LEU A O 16
ATOM 23278 N N . TYR A 1 27 ? -15.912 -8.789 11.382 1.00 0.00 113 TYR A N 16
ATOM 23279 C CA . TYR A 1 27 ? -15.009 -7.871 12.067 1.00 0.00 113 TYR A CA 16
ATOM 23280 C C . TYR A 1 27 ? -14.049 -8.629 12.978 1.00 0.00 113 TYR A C 16
ATOM 23281 O O . TYR A 1 27 ? -12.841 -8.647 12.746 1.00 0.00 113 TYR A O 16
ATOM 23299 N N . GLU A 1 28 ? -14.597 -9.254 14.015 1.00 0.00 114 GLU A N 16
ATOM 23300 C CA . GLU A 1 28 ? -13.789 -10.014 14.962 1.00 0.00 114 GLU A CA 16
ATOM 23301 C C . GLU A 1 28 ? -12.852 -10.972 14.232 1.00 0.00 114 GLU A C 16
ATOM 23302 O O . GLU A 1 28 ? -11.642 -10.969 14.461 1.00 0.00 114 GLU A O 16
ATOM 23314 N N . PHE A 1 29 ? -13.420 -11.791 13.353 1.00 0.00 115 PHE A N 16
ATOM 23315 C CA . PHE A 1 29 ? -12.637 -12.755 12.590 1.00 0.00 115 PHE A CA 16
ATOM 23316 C C . PHE A 1 29 ? -11.364 -12.114 12.045 1.00 0.00 115 PHE A C 16
ATOM 23317 O O . PHE A 1 29 ? -10.327 -12.767 11.928 1.00 0.00 115 PHE A O 16
ATOM 23334 N N . PHE A 1 30 ? -11.452 -10.830 11.714 1.00 0.00 116 PHE A N 16
ATOM 23335 C CA . PHE A 1 30 ? -10.308 -10.099 11.180 1.00 0.00 116 PHE A CA 16
ATOM 23336 C C . PHE A 1 30 ? -9.555 -9.378 12.294 1.00 0.00 116 PHE A C 16
ATOM 23337 O O . PHE A 1 30 ? -8.411 -9.714 12.603 1.00 0.00 116 PHE A O 16
ATOM 23354 N N . VAL A 1 31 ? -10.204 -8.386 12.894 1.00 0.00 117 VAL A N 16
ATOM 23355 C CA . VAL A 1 31 ? -9.597 -7.617 13.974 1.00 0.00 117 VAL A CA 16
ATOM 23356 C C . VAL A 1 31 ? -8.739 -8.507 14.867 1.00 0.00 117 VAL A C 16
ATOM 23357 O O . VAL A 1 31 ? -7.742 -8.060 15.434 1.00 0.00 117 VAL A O 16
ATOM 23370 N N . LYS A 1 32 ? -9.133 -9.771 14.986 1.00 0.00 118 LYS A N 16
ATOM 23371 C CA . LYS A 1 32 ? -8.399 -10.726 15.808 1.00 0.00 118 LYS A CA 16
ATOM 23372 C C . LYS A 1 32 ? -7.008 -10.981 15.237 1.00 0.00 118 LYS A C 16
ATOM 23373 O O . LYS A 1 32 ? -5.999 -10.710 15.888 1.00 0.00 118 LYS A O 16
ATOM 23392 N N . VAL A 1 33 ? -6.961 -11.501 14.014 1.00 0.00 119 VAL A N 16
ATOM 23393 C CA . VAL A 1 33 ? -5.694 -11.789 13.354 1.00 0.00 119 VAL A CA 16
ATOM 23394 C C . VAL A 1 33 ? -4.908 -10.510 13.090 1.00 0.00 119 VAL A C 16
ATOM 23395 O O . VAL A 1 33 ? -3.677 -10.508 13.115 1.00 0.00 119 VAL A O 16
ATOM 23408 N N . TYR A 1 34 ? -5.628 -9.422 12.837 1.00 0.00 120 TYR A N 16
ATOM 23409 C CA . TYR A 1 34 ? -4.999 -8.135 12.566 1.00 0.00 120 TYR A CA 16
ATOM 23410 C C . TYR A 1 34 ? -5.631 -7.031 13.409 1.00 0.00 120 TYR A C 16
ATOM 23411 O O . TYR A 1 34 ? -6.799 -6.681 13.244 1.00 0.00 120 TYR A O 16
ATOM 23429 N N . PRO A 1 35 ? -4.840 -6.469 14.335 1.00 0.00 121 PRO A N 16
ATOM 23430 C CA . PRO A 1 35 ? -5.299 -5.396 15.222 1.00 0.00 121 PRO A CA 16
ATOM 23431 C C . PRO A 1 35 ? -5.524 -4.085 14.477 1.00 0.00 121 PRO A C 16
ATOM 23432 O O . PRO A 1 35 ? -5.893 -3.075 15.076 1.00 0.00 121 PRO A O 16
ATOM 23443 N N . SER A 1 36 ? -5.301 -4.108 13.167 1.00 0.00 122 SER A N 16
ATOM 23444 C CA . SER A 1 36 ? -5.476 -2.919 12.340 1.00 0.00 122 SER A CA 16
ATOM 23445 C C . SER A 1 36 ? -6.768 -3.006 11.532 1.00 0.00 122 SER A C 16
ATOM 23446 O O . SER A 1 36 ? -6.851 -2.489 10.417 1.00 0.00 122 SER A O 16
ATOM 23454 N N . CYS A 1 37 ? -7.772 -3.662 12.102 1.00 0.00 123 CYS A N 16
ATOM 23455 C CA . CYS A 1 37 ? -9.060 -3.818 11.435 1.00 0.00 123 CYS A CA 16
ATOM 23456 C C . CYS A 1 37 ? -10.004 -2.678 11.803 1.00 0.00 123 CYS A C 16
ATOM 23457 O O . CYS A 1 37 ? -10.257 -2.424 12.981 1.00 0.00 123 CYS A O 16
ATOM 23465 N N . ARG A 1 38 ? -10.520 -1.993 10.787 1.00 0.00 124 ARG A N 16
ATOM 23466 C CA . ARG A 1 38 ? -11.433 -0.878 11.004 1.00 0.00 124 ARG A CA 16
ATOM 23467 C C . ARG A 1 38 ? -12.842 -1.380 11.307 1.00 0.00 124 ARG A C 16
ATOM 23468 O O . ARG A 1 38 ? -13.539 -0.827 12.156 1.00 0.00 124 ARG A O 16
ATOM 23489 N N . GLY A 1 39 ? -13.254 -2.431 10.605 1.00 0.00 125 GLY A N 16
ATOM 23490 C CA . GLY A 1 39 ? -14.577 -2.990 10.812 1.00 0.00 125 GLY A CA 16
ATOM 23491 C C . GLY A 1 39 ? -15.045 -3.824 9.637 1.00 0.00 125 GLY A C 16
ATOM 23492 O O . GLY A 1 39 ? -14.608 -3.617 8.506 1.00 0.00 125 GLY A O 16
ATOM 23496 N N . GLY A 1 40 ? -15.937 -4.774 9.905 1.00 0.00 12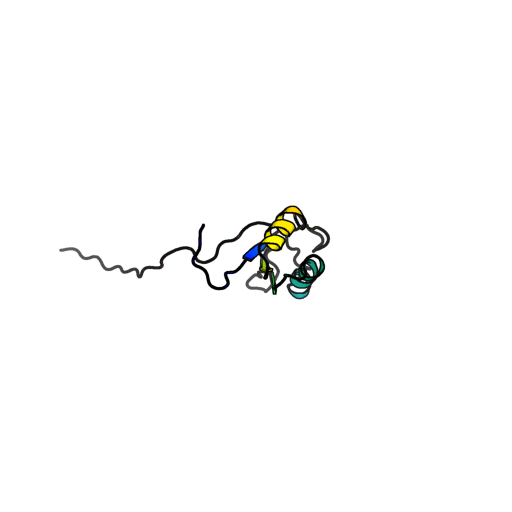6 GLY A N 16
ATOM 23497 C CA . GLY A 1 40 ? -16.448 -5.630 8.851 1.00 0.00 126 GLY A CA 16
ATOM 23498 C C . GLY A 1 40 ? -17.784 -5.156 8.315 1.00 0.00 126 GLY A C 16
ATOM 23499 O O . GLY A 1 40 ? -18.595 -4.597 9.054 1.00 0.00 126 GLY A O 16
ATOM 23503 N N . LYS A 1 41 ? -18.015 -5.376 7.025 1.00 0.00 127 LYS A N 16
ATOM 23504 C CA . LYS A 1 41 ? -19.262 -4.967 6.390 1.00 0.00 127 LYS A CA 16
ATOM 23505 C C . LYS A 1 41 ? -19.775 -6.053 5.449 1.00 0.00 127 LYS A C 16
ATOM 23506 O O . LYS A 1 41 ? -19.164 -6.335 4.418 1.00 0.00 127 LYS A O 16
ATOM 23525 N N . VAL A 1 42 ? -20.902 -6.658 5.810 1.00 0.00 128 VAL A N 16
ATOM 23526 C CA . VAL A 1 42 ? -21.498 -7.711 4.997 1.00 0.00 128 VAL A CA 16
ATOM 23527 C C . VAL A 1 42 ? -22.748 -7.211 4.280 1.00 0.00 128 VAL A C 16
ATOM 23528 O O . VAL A 1 42 ? -23.718 -6.798 4.916 1.00 0.00 128 VAL A O 16
ATOM 23541 N N . VAL A 1 43 ? -22.718 -7.252 2.952 1.00 0.00 129 VAL A N 16
ATOM 23542 C CA . VAL A 1 43 ? -23.848 -6.804 2.148 1.00 0.00 129 VAL A CA 16
ATOM 23543 C C . VAL A 1 43 ? -25.077 -7.673 2.395 1.00 0.00 129 VAL A C 16
ATOM 23544 O O . VAL A 1 43 ? -24.961 -8.830 2.801 1.00 0.00 129 VAL A O 16
ATOM 23557 N N . LEU A 1 44 ? -26.253 -7.109 2.146 1.00 0.00 130 LEU A N 16
ATOM 23558 C CA . LEU A 1 44 ? -27.505 -7.832 2.341 1.00 0.00 130 LEU A CA 16
ATOM 23559 C C . LEU A 1 44 ? -28.443 -7.626 1.156 1.00 0.00 130 LEU A C 16
ATOM 23560 O O . LEU A 1 44 ? -28.213 -6.759 0.313 1.00 0.00 130 LEU A O 16
ATOM 23576 N N . ASP A 1 45 ? -29.500 -8.429 1.098 1.00 0.00 131 ASP A N 16
ATOM 23577 C CA . ASP A 1 45 ? -30.475 -8.333 0.018 1.00 0.00 131 ASP A CA 16
ATOM 23578 C C . ASP A 1 45 ? -31.707 -7.552 0.466 1.00 0.00 131 ASP A C 16
ATOM 23579 O O . ASP A 1 45 ? -31.821 -7.170 1.630 1.00 0.00 131 ASP A O 16
ATOM 23588 N N . GLN A 1 46 ? -32.624 -7.319 -0.467 1.00 0.00 132 GLN A N 16
ATOM 23589 C CA . GLN A 1 46 ? -33.847 -6.582 -0.168 1.00 0.00 132 GLN A CA 16
ATOM 23590 C C . GLN A 1 46 ? -34.446 -7.037 1.158 1.00 0.00 132 GLN A C 16
ATOM 23591 O O . GLN A 1 46 ? -34.881 -6.219 1.969 1.00 0.00 132 GLN A O 16
ATOM 23605 N N . THR A 1 47 ? -34.467 -8.349 1.374 1.00 0.00 133 THR A N 16
ATOM 23606 C CA . THR A 1 47 ? -35.014 -8.913 2.601 1.00 0.00 133 THR A CA 16
ATOM 23607 C C . THR A 1 47 ? -34.087 -8.660 3.784 1.00 0.00 133 THR A C 16
ATOM 23608 O O . THR A 1 47 ? -34.533 -8.565 4.926 1.00 0.00 133 THR A O 16
ATOM 23619 N N . GLY A 1 48 ? -32.792 -8.550 3.502 1.00 0.00 134 GLY A N 16
ATOM 23620 C CA . GLY A 1 48 ? -31.822 -8.308 4.554 1.00 0.00 134 GLY A CA 16
ATOM 23621 C C . GLY A 1 48 ? -30.993 -9.536 4.873 1.00 0.00 134 GLY A C 16
ATOM 23622 O O . GLY A 1 48 ? -30.469 -9.671 5.979 1.00 0.00 134 GLY A O 16
ATOM 23626 N N . VAL A 1 49 ? -30.874 -10.437 3.902 1.00 0.00 135 VAL A N 16
ATOM 23627 C CA . VAL A 1 49 ? -30.104 -11.661 4.085 1.00 0.00 135 VAL A CA 16
ATOM 23628 C C . VAL A 1 49 ? -28.752 -11.569 3.385 1.00 0.00 135 VAL A C 16
ATOM 23629 O O . VAL A 1 49 ? -28.658 -11.089 2.255 1.00 0.00 135 VAL A O 16
ATOM 23642 N N . SER A 1 50 ? -27.708 -12.034 4.063 1.00 0.00 136 SER A N 16
ATOM 23643 C CA . SER A 1 50 ? -26.360 -12.001 3.508 1.00 0.00 136 SER A CA 16
ATOM 23644 C C . SER A 1 50 ? -26.343 -12.564 2.090 1.00 0.00 136 SER A C 16
ATOM 23645 O O . SER A 1 50 ? -26.528 -13.764 1.883 1.00 0.00 136 SER A O 16
ATOM 23653 N N . LYS A 1 51 ? -26.119 -11.689 1.116 1.00 0.00 137 LYS A N 16
ATOM 23654 C CA . LYS A 1 51 ? -26.076 -12.096 -0.284 1.00 0.00 137 LYS A CA 16
ATOM 23655 C C . LYS A 1 51 ? -25.022 -13.176 -0.504 1.00 0.00 137 LYS A C 16
ATOM 23656 O O . LYS A 1 51 ? -25.193 -14.063 -1.339 1.00 0.00 137 LYS A O 16
ATOM 23675 N N . GLY A 1 52 ? -23.931 -13.095 0.252 1.00 0.00 138 GLY A N 16
ATOM 23676 C CA . GLY A 1 52 ? -22.866 -14.072 0.124 1.00 0.00 138 GLY A CA 16
ATOM 23677 C C . GLY A 1 52 ? -21.511 -13.429 -0.095 1.00 0.00 138 GLY A C 16
ATOM 23678 O O . GLY A 1 52 ? -20.569 -14.085 -0.539 1.00 0.00 138 GLY A O 16
ATOM 23682 N N . TYR A 1 53 ? -21.413 -12.141 0.215 1.00 0.00 139 TYR A N 16
ATOM 23683 C CA . TYR A 1 53 ? -20.165 -11.407 0.046 1.00 0.00 139 TYR A CA 16
ATOM 23684 C C . TYR A 1 53 ? -20.178 -10.115 0.857 1.00 0.00 139 TYR A C 16
ATOM 23685 O O . TYR A 1 53 ? -21.191 -9.753 1.454 1.00 0.00 139 TYR A O 16
ATOM 23703 N N . GLY A 1 54 ? -19.043 -9.423 0.874 1.00 0.00 140 GLY A N 16
ATOM 23704 C CA . GLY A 1 54 ? -18.944 -8.178 1.614 1.00 0.00 140 GLY A CA 16
ATOM 23705 C C . GLY A 1 54 ? -17.586 -7.522 1.465 1.00 0.00 140 GLY A C 16
ATOM 23706 O O . GLY A 1 54 ? -16.838 -7.829 0.536 1.00 0.00 140 GLY A O 16
ATOM 23710 N N . PHE A 1 55 ? -17.266 -6.613 2.381 1.00 0.00 141 PHE A N 16
ATOM 23711 C CA . PHE A 1 55 ? -15.989 -5.909 2.346 1.00 0.00 141 PHE A CA 16
ATOM 23712 C C . PHE A 1 55 ? -15.574 -5.465 3.745 1.00 0.00 141 PHE A C 16
ATOM 23713 O O . PHE A 1 55 ? -16.419 -5.162 4.588 1.00 0.00 141 PHE A O 16
ATOM 23730 N N . VAL A 1 56 ? -14.268 -5.428 3.985 1.00 0.00 142 VAL A N 16
ATOM 23731 C CA . VAL A 1 56 ? -13.739 -5.020 5.281 1.00 0.00 142 VAL A CA 16
ATOM 23732 C C . VAL A 1 56 ? -12.867 -3.776 5.153 1.00 0.00 142 VAL A C 16
ATOM 23733 O O . VAL A 1 56 ? -12.723 -3.214 4.067 1.00 0.00 142 VAL A O 16
ATOM 23746 N N . LYS A 1 57 ? -12.285 -3.351 6.269 1.00 0.00 143 LYS A N 16
ATOM 23747 C CA . LYS A 1 57 ? -11.424 -2.174 6.283 1.00 0.00 143 LYS A CA 16
ATOM 23748 C C . LYS A 1 57 ? -10.268 -2.358 7.260 1.00 0.00 143 LYS A C 16
ATOM 23749 O O . LYS A 1 57 ? -10.351 -3.157 8.193 1.00 0.00 143 LYS A O 16
ATOM 23768 N N . PHE A 1 58 ? -9.190 -1.612 7.041 1.00 0.00 144 PHE A N 16
ATOM 23769 C CA . PHE A 1 58 ? -8.016 -1.692 7.903 1.00 0.00 144 PHE A CA 16
ATOM 23770 C C . PHE A 1 58 ? -7.327 -0.335 8.012 1.00 0.00 144 PHE A C 16
ATOM 23771 O O . PHE A 1 58 ? -7.532 0.547 7.177 1.00 0.00 144 PHE A O 16
ATOM 23788 N N . THR A 1 59 ? -6.510 -0.175 9.048 1.00 0.00 145 THR A N 16
ATOM 23789 C CA . THR A 1 59 ? -5.791 1.074 9.268 1.00 0.00 145 THR A CA 16
ATOM 23790 C C . THR A 1 59 ? -4.336 0.956 8.832 1.00 0.00 145 THR A C 16
ATOM 23791 O O . THR A 1 59 ? -3.645 1.961 8.660 1.00 0.00 145 THR A O 16
ATOM 23802 N N . ASP A 1 60 ? -3.875 -0.278 8.655 1.00 0.00 146 ASP A N 16
ATOM 23803 C CA . ASP A 1 60 ? -2.500 -0.527 8.237 1.00 0.00 146 ASP A CA 16
ATOM 23804 C C . ASP A 1 60 ? -2.464 -1.290 6.916 1.00 0.00 146 ASP A C 16
ATOM 23805 O O . ASP A 1 60 ? -2.828 -2.464 6.856 1.00 0.00 146 ASP A O 16
ATOM 23814 N N . GLU A 1 61 ? -2.023 -0.614 5.860 1.00 0.00 147 GLU A N 16
ATOM 23815 C CA . GLU A 1 61 ? -1.941 -1.228 4.540 1.00 0.00 147 GLU A CA 16
ATOM 23816 C C . GLU A 1 61 ? -1.052 -2.468 4.571 1.00 0.00 147 GLU A C 16
ATOM 23817 O O . GLU A 1 61 ? -1.370 -3.489 3.960 1.00 0.00 147 GLU A O 16
ATOM 23829 N N . LEU A 1 62 ? 0.064 -2.370 5.285 1.00 0.00 148 LEU A N 16
ATOM 23830 C CA . LEU A 1 62 ? 1.001 -3.483 5.396 1.00 0.00 148 LEU A CA 16
ATOM 23831 C C . LEU A 1 62 ? 0.271 -4.778 5.740 1.00 0.00 148 LEU A C 16
ATOM 23832 O O . LEU A 1 62 ? 0.493 -5.812 5.111 1.00 0.00 148 LEU A O 16
ATOM 23848 N N . GLU A 1 63 ? -0.603 -4.711 6.739 1.00 0.00 149 GLU A N 16
ATOM 23849 C CA . GLU A 1 63 ? -1.367 -5.878 7.164 1.00 0.00 149 GLU A CA 16
ATOM 23850 C C . GLU A 1 63 ? -2.438 -6.231 6.136 1.00 0.00 149 GLU A C 16
ATOM 23851 O O . GLU A 1 63 ? -2.620 -7.398 5.791 1.00 0.00 149 GLU A O 16
ATOM 23863 N N . GLN A 1 64 ? -3.144 -5.214 5.653 1.00 0.00 150 GLN A N 16
ATOM 23864 C CA . GLN A 1 64 ? -4.198 -5.417 4.666 1.00 0.00 150 GLN A CA 16
ATOM 23865 C C . GLN A 1 64 ? -3.839 -6.550 3.711 1.00 0.00 150 GLN A C 16
ATOM 23866 O O . GLN A 1 64 ? -4.567 -7.537 3.599 1.00 0.00 150 GLN A O 16
ATOM 23880 N N . LYS A 1 65 ? -2.711 -6.403 3.024 1.00 0.00 151 LYS A N 16
ATOM 23881 C CA . LYS A 1 65 ? -2.254 -7.414 2.079 1.00 0.00 151 LYS A CA 16
ATOM 23882 C C . LYS A 1 65 ? -1.950 -8.728 2.792 1.00 0.00 151 LYS A C 16
ATOM 23883 O O . LYS A 1 65 ? -2.164 -9.808 2.240 1.00 0.00 151 LYS A O 16
ATOM 23902 N N . ARG A 1 66 ? -1.453 -8.629 4.020 1.00 0.00 152 ARG A N 16
ATOM 23903 C CA . ARG A 1 66 ? -1.121 -9.810 4.808 1.00 0.00 152 ARG A CA 16
ATOM 23904 C C . ARG A 1 66 ? -2.298 -10.780 4.855 1.00 0.00 152 ARG A C 16
ATOM 23905 O O . ARG A 1 66 ? -2.118 -11.994 4.754 1.00 0.00 152 ARG A O 16
ATOM 23926 N N . ALA A 1 67 ? -3.501 -10.237 5.008 1.00 0.00 153 ALA A N 16
ATOM 23927 C CA . ALA A 1 67 ? -4.706 -11.054 5.067 1.00 0.00 153 ALA A CA 16
ATOM 23928 C C . ALA A 1 67 ? -5.042 -11.636 3.698 1.00 0.00 153 ALA A C 16
ATOM 23929 O O . ALA A 1 67 ? -5.369 -12.818 3.577 1.00 0.00 153 ALA A O 16
ATOM 23936 N N . LEU A 1 68 ? -4.960 -10.800 2.668 1.00 0.00 154 LEU A N 16
ATOM 23937 C CA . LEU A 1 68 ? -5.256 -11.232 1.307 1.00 0.00 154 LEU A CA 16
ATOM 23938 C C . LEU A 1 68 ? -4.492 -12.506 0.961 1.00 0.00 154 LEU A C 16
ATOM 23939 O O . LEU A 1 68 ? -5.014 -13.394 0.286 1.00 0.00 154 LEU A O 16
ATOM 23955 N N . THR A 1 69 ? -3.250 -12.592 1.430 1.00 0.00 155 THR A N 16
ATOM 23956 C CA . THR A 1 69 ? -2.414 -13.757 1.172 1.00 0.00 155 THR A CA 16
ATOM 23957 C C . THR A 1 69 ? -2.541 -14.783 2.292 1.00 0.00 155 THR A C 16
ATOM 23958 O O . THR A 1 69 ? -2.531 -15.989 2.045 1.00 0.00 155 THR A O 16
ATOM 23969 N N . GLU A 1 70 ? -2.661 -14.297 3.524 1.00 0.00 156 GLU A N 16
ATOM 23970 C CA . GLU A 1 70 ? -2.790 -15.174 4.682 1.00 0.00 156 GLU A CA 16
ATOM 23971 C C . GLU A 1 70 ? -4.237 -15.622 4.867 1.00 0.00 156 GLU A C 16
ATOM 23972 O O . GLU A 1 70 ? -4.552 -16.806 4.745 1.00 0.00 156 GLU A O 16
ATOM 23984 N N . CYS A 1 71 ? -5.112 -14.667 5.163 1.00 0.00 157 CYS A N 16
ATOM 23985 C CA . CYS A 1 71 ? -6.526 -14.963 5.366 1.00 0.00 157 CYS A CA 16
ATOM 23986 C C . CYS A 1 71 ? -7.154 -15.519 4.093 1.00 0.00 157 CYS A C 16
ATOM 23987 O O . CYS A 1 71 ? -8.299 -15.970 4.101 1.00 0.00 157 CYS A O 16
ATOM 23995 N N . GLN A 1 72 ? -6.397 -15.483 3.001 1.00 0.00 158 GLN A N 16
ATOM 23996 C CA . GLN A 1 72 ? -6.881 -15.981 1.719 1.00 0.00 158 GLN A CA 16
ATOM 23997 C C . GLN A 1 72 ? -7.734 -17.231 1.909 1.00 0.00 158 GLN A C 16
ATOM 23998 O O . GLN A 1 72 ? -7.322 -18.181 2.573 1.00 0.00 158 GLN A O 16
ATOM 24012 N N . GLY A 1 73 ? -8.927 -17.223 1.321 1.00 0.00 159 GLY A N 16
ATOM 24013 C CA . GLY A 1 73 ? -9.819 -18.362 1.437 1.00 0.00 159 GLY A CA 16
ATOM 24014 C C . GLY A 1 73 ? -10.004 -18.809 2.874 1.00 0.00 159 GLY A C 16
ATOM 24015 O O . GLY A 1 73 ? -10.067 -20.005 3.155 1.00 0.00 159 GLY A O 16
ATOM 24019 N N . ALA A 1 74 ? -10.089 -17.846 3.785 1.00 0.00 160 ALA A N 16
ATOM 24020 C CA . ALA A 1 74 ? -10.268 -18.147 5.200 1.00 0.00 160 ALA A CA 16
ATOM 24021 C C . ALA A 1 74 ? -11.558 -18.924 5.438 1.00 0.00 160 ALA A C 16
ATOM 24022 O O . ALA A 1 74 ? -12.653 -18.420 5.188 1.00 0.00 160 ALA A O 16
ATOM 24029 N N . VAL A 1 75 ? -11.422 -20.155 5.920 1.00 0.00 161 VAL A N 16
ATOM 24030 C CA . VAL A 1 75 ? -12.577 -21.002 6.192 1.00 0.00 161 VAL A CA 16
ATOM 24031 C C . VAL A 1 75 ? -13.147 -20.726 7.579 1.00 0.00 161 VAL A C 16
ATOM 24032 O O . VAL A 1 75 ? -14.361 -20.738 7.776 1.00 0.00 161 VAL A O 16
ATOM 24045 N N . GLY A 1 76 ? -12.260 -20.478 8.538 1.00 0.00 162 GLY A N 16
ATOM 24046 C CA . GLY A 1 76 ? -12.694 -20.203 9.895 1.00 0.00 162 GLY A CA 16
ATOM 24047 C C . GLY A 1 76 ? -13.974 -19.392 9.942 1.00 0.00 162 GLY A C 16
ATOM 24048 O O . GLY A 1 76 ? -14.826 -19.611 10.805 1.00 0.00 162 GLY A O 16
ATOM 24052 N N . LEU A 1 77 ? -14.112 -18.453 9.013 1.00 0.00 163 LEU A N 16
ATOM 24053 C CA . LEU A 1 77 ? -15.297 -17.605 8.952 1.00 0.00 163 LEU A CA 16
ATOM 24054 C C . LEU A 1 77 ? -16.404 -18.273 8.142 1.00 0.00 163 LEU A C 16
ATOM 24055 O O . LEU A 1 77 ? -16.266 -18.482 6.938 1.00 0.00 163 LEU A O 16
ATOM 24071 N N . GLY A 1 78 ? -17.503 -18.605 8.812 1.00 0.00 164 GLY A N 16
ATOM 24072 C CA . GLY A 1 78 ? -18.618 -19.245 8.139 1.00 0.00 164 GLY A CA 16
ATOM 24073 C C . GLY A 1 78 ? -18.262 -20.618 7.605 1.00 0.00 164 GLY A C 16
ATOM 24074 O O . GLY A 1 78 ? -17.105 -20.886 7.284 1.00 0.00 164 GLY A O 16
ATOM 24078 N N . SER A 1 79 ? -19.260 -21.491 7.511 1.00 0.00 165 SER A N 16
ATOM 24079 C CA . SER A 1 79 ? -19.046 -22.847 7.018 1.00 0.00 165 SER A CA 16
ATOM 24080 C C . SER A 1 79 ? -18.304 -22.829 5.685 1.00 0.00 165 SER A C 16
ATOM 24081 O O . SER A 1 79 ? -17.629 -23.793 5.323 1.00 0.00 165 SER A O 16
ATOM 24089 N N . LYS A 1 80 ? -18.434 -21.725 4.958 1.00 0.00 166 LYS A N 16
ATOM 24090 C CA . LYS A 1 80 ? -17.776 -21.578 3.665 1.00 0.00 166 LYS A CA 16
ATOM 24091 C C . LYS A 1 80 ? -16.594 -20.618 3.762 1.00 0.00 166 LYS A C 16
ATOM 24092 O O . LYS A 1 80 ? -16.531 -19.760 4.643 1.00 0.00 166 LYS A O 16
ATOM 24111 N N . PRO A 1 81 ? -15.635 -20.763 2.835 1.00 0.00 167 PRO A N 16
ATOM 24112 C CA . PRO A 1 81 ? -14.439 -19.916 2.794 1.00 0.00 167 PRO A CA 16
ATOM 24113 C C . PRO A 1 81 ? -14.758 -18.483 2.382 1.00 0.00 167 PRO A C 16
ATOM 24114 O O . PRO A 1 81 ? -15.921 -18.120 2.208 1.00 0.00 167 PRO A O 16
ATOM 24125 N N . VAL A 1 82 ? -13.717 -17.671 2.228 1.00 0.00 168 VAL A N 16
ATOM 24126 C CA . VAL A 1 82 ? -13.886 -16.277 1.834 1.00 0.00 168 VAL A CA 16
ATOM 24127 C C . VAL A 1 82 ? -12.844 -15.868 0.799 1.00 0.00 168 VAL A C 16
ATOM 24128 O O . VAL A 1 82 ? -11.646 -16.073 0.994 1.00 0.00 168 VAL A O 16
ATOM 24141 N N . ARG A 1 83 ? -13.308 -15.288 -0.303 1.00 0.00 169 ARG A N 16
ATOM 24142 C CA . ARG A 1 83 ? -12.417 -14.851 -1.370 1.00 0.00 169 ARG A CA 16
ATOM 24143 C C . ARG A 1 83 ? -11.937 -13.423 -1.126 1.00 0.00 169 ARG A C 16
ATOM 24144 O O . ARG A 1 83 ? -12.719 -12.473 -1.195 1.00 0.00 169 ARG A O 16
ATOM 24165 N N . LEU A 1 84 ? -10.648 -13.278 -0.842 1.00 0.00 170 LEU A N 16
ATOM 24166 C CA . LEU A 1 84 ? -10.063 -11.966 -0.587 1.00 0.00 170 LEU A CA 16
ATOM 24167 C C . LEU A 1 84 ? -9.514 -11.355 -1.873 1.00 0.00 170 LEU A C 16
ATOM 24168 O O . LEU A 1 84 ? -8.927 -12.052 -2.701 1.00 0.00 170 LEU A O 16
ATOM 24184 N N . SER A 1 85 ? -9.707 -10.050 -2.032 1.00 0.00 171 SER A N 16
ATOM 24185 C CA . SER A 1 85 ? -9.232 -9.346 -3.218 1.00 0.00 171 SER A CA 16
ATOM 24186 C C . SER A 1 85 ? -9.030 -7.863 -2.924 1.00 0.00 171 SER A C 16
ATOM 24187 O O . SER A 1 85 ? -9.219 -7.410 -1.795 1.00 0.00 171 SER A O 16
ATOM 24195 N N . VAL A 1 86 ? -8.644 -7.110 -3.950 1.00 0.00 172 VAL A N 16
ATOM 24196 C CA . VAL A 1 86 ? -8.417 -5.677 -3.804 1.00 0.00 172 VAL A CA 16
ATOM 24197 C C . VAL A 1 86 ? -9.582 -4.875 -4.372 1.00 0.00 172 VAL A C 16
ATOM 24198 O O . VAL A 1 86 ? -9.683 -4.680 -5.583 1.00 0.00 172 VAL A O 16
ATOM 24211 N N . ALA A 1 87 ? -10.461 -4.411 -3.490 1.00 0.00 173 ALA A N 16
ATOM 24212 C CA . ALA A 1 87 ? -11.618 -3.628 -3.903 1.00 0.00 173 ALA A CA 16
ATOM 24213 C C . ALA A 1 87 ? -11.226 -2.185 -4.204 1.00 0.00 173 ALA A C 16
ATOM 24214 O O . ALA A 1 87 ? -10.090 -1.778 -3.960 1.00 0.00 173 ALA A O 16
ATOM 24221 N N . ILE A 1 88 ? -12.171 -1.418 -4.736 1.00 0.00 174 ILE A N 16
ATOM 24222 C CA . ILE A 1 88 ? -11.923 -0.021 -5.070 1.00 0.00 174 ILE A CA 16
ATOM 24223 C C . ILE A 1 88 ? -13.136 0.845 -4.748 1.00 0.00 174 ILE A C 16
ATOM 24224 O O . ILE A 1 88 ? -14.264 0.549 -5.145 1.00 0.00 174 ILE A O 16
ATOM 24240 N N . PRO A 1 89 ? -12.902 1.941 -4.012 1.00 0.00 175 PRO A N 16
ATOM 24241 C CA . PRO A 1 89 ? -13.963 2.875 -3.622 1.00 0.00 175 PRO A CA 16
ATOM 24242 C C . PRO A 1 89 ? -14.503 3.666 -4.809 1.00 0.00 175 PRO A C 16
ATOM 24243 O O . PRO A 1 89 ? -15.343 4.552 -4.647 1.00 0.00 175 PRO A O 16
ATOM 24254 N N . LYS A 1 90 ? -14.016 3.342 -6.002 1.00 0.00 176 LYS A N 16
ATOM 24255 C CA . LYS A 1 90 ? -14.451 4.021 -7.216 1.00 0.00 176 LYS A CA 16
ATOM 24256 C C . LYS A 1 90 ? -15.077 3.035 -8.197 1.00 0.00 176 LYS A C 16
ATOM 24257 O O . LYS A 1 90 ? -16.225 3.198 -8.608 1.00 0.00 176 LYS A O 16
ATOM 24276 N N . ALA A 1 91 ? -14.315 2.010 -8.566 1.00 0.00 177 ALA A N 16
ATOM 24277 C CA . ALA A 1 91 ? -14.797 0.996 -9.495 1.00 0.00 177 ALA A CA 16
ATOM 24278 C C . ALA A 1 91 ? -15.659 1.617 -10.588 1.00 0.00 177 ALA A C 16
ATOM 24279 O O . ALA A 1 91 ? -16.667 1.043 -10.999 1.00 0.00 177 ALA A O 16
ATOM 24286 N N . SER A 1 92 ? -15.256 2.795 -11.055 1.00 0.00 178 SER A N 16
ATOM 24287 C CA . SER A 1 92 ? -15.995 3.497 -12.098 1.00 0.00 178 SER A CA 16
ATOM 24288 C C . SER A 1 92 ? -15.213 4.708 -12.596 1.00 0.00 178 SER A C 16
ATOM 24289 O O . SER A 1 92 ? -14.537 5.386 -11.822 1.00 0.00 178 SER A O 16
ATOM 24297 N N . ARG A 1 93 ? -15.311 4.975 -13.894 1.00 0.00 179 ARG A N 16
ATOM 24298 C CA . ARG A 1 93 ? -14.612 6.103 -14.498 1.00 0.00 179 ARG A CA 16
ATOM 24299 C C . ARG A 1 93 ? -15.600 7.169 -14.962 1.00 0.00 179 ARG A C 16
ATOM 24300 O O . ARG A 1 93 ? -15.943 7.241 -16.142 1.00 0.00 179 ARG A O 16
ATOM 24321 N N . VAL A 1 94 ? -16.055 7.996 -14.025 1.00 0.00 180 VAL A N 16
ATOM 24322 C CA . VAL A 1 94 ? -17.003 9.058 -14.338 1.00 0.00 180 VAL A CA 16
ATOM 24323 C C . VAL A 1 94 ? -16.280 10.337 -14.746 1.00 0.00 180 VAL A C 16
ATOM 24324 O O . VAL A 1 94 ? -15.180 10.620 -14.271 1.00 0.00 180 VAL A O 16
ATOM 24337 N N . LYS A 1 95 ? -16.906 11.108 -15.628 1.00 0.00 181 LYS A N 16
ATOM 24338 C CA . LYS A 1 95 ? -16.325 12.359 -16.100 1.00 0.00 181 LYS A CA 16
ATOM 24339 C C . LYS A 1 95 ? -17.415 13.372 -16.438 1.00 0.00 181 LYS A C 16
ATOM 24340 O O . LYS A 1 95 ? -18.426 13.048 -17.060 1.00 0.00 181 LYS A O 16
ATOM 24359 N N . PRO A 1 96 ? -17.205 14.630 -16.020 1.00 0.00 182 PRO A N 16
ATOM 24360 C CA . PRO A 1 96 ? -18.157 15.716 -16.269 1.00 0.00 182 PRO A CA 16
ATOM 24361 C C . PRO A 1 96 ? -18.215 16.110 -17.741 1.00 0.00 182 PRO A C 16
ATOM 24362 O O . PRO A 1 96 ? -17.337 16.813 -18.241 1.00 0.00 182 PRO A O 16
ATOM 24373 N N . VAL A 1 97 ? -19.256 15.653 -18.431 1.00 0.00 183 VAL A N 16
ATOM 24374 C CA . VAL A 1 97 ? -19.429 15.959 -19.846 1.00 0.00 183 VAL A CA 16
ATOM 24375 C C . VAL A 1 97 ? -19.380 17.463 -20.093 1.00 0.00 183 VAL A C 16
ATOM 24376 O O . VAL A 1 97 ? -20.218 18.211 -19.591 1.00 0.00 183 VAL A O 16
ATOM 24389 N N . GLU A 1 98 ? -18.392 17.897 -20.869 1.00 0.00 184 GLU A N 16
ATOM 24390 C CA . GLU A 1 98 ? -18.234 19.313 -21.182 1.00 0.00 184 GLU A CA 16
ATOM 24391 C C . GLU A 1 98 ? -18.646 19.601 -22.623 1.00 0.00 184 GLU A C 16
ATOM 24392 O O . GLU A 1 98 ? -18.297 18.858 -23.540 1.00 0.00 184 GLU A O 16
ATOM 24404 N N . SER A 1 99 ? -19.391 20.685 -22.814 1.00 0.00 185 SER A N 16
ATOM 24405 C CA . SER A 1 99 ? -19.855 21.070 -24.141 1.00 0.00 185 SER A CA 16
ATOM 24406 C C . SER A 1 99 ? -19.717 22.575 -24.350 1.00 0.00 185 SER A C 16
ATOM 24407 O O . SER A 1 99 ? -20.411 23.367 -23.713 1.00 0.00 185 SER A O 16
ATOM 24415 N N . GLY A 1 100 ? -18.816 22.962 -25.247 1.00 0.00 186 GLY A N 16
ATOM 24416 C CA . GLY A 1 100 ? -18.602 24.371 -25.524 1.00 0.00 186 GLY A CA 16
ATOM 24417 C C . GLY A 1 100 ? -18.905 24.730 -26.965 1.00 0.00 186 GLY A C 16
ATOM 24418 O O . GLY A 1 100 ? -18.004 24.959 -27.773 1.00 0.00 186 GLY A O 16
ATOM 24422 N N . PRO A 1 101 ? -20.201 24.783 -27.306 1.00 0.00 187 PRO A N 16
ATOM 24423 C CA . PRO A 1 101 ? -20.650 25.115 -28.662 1.00 0.00 187 PRO A CA 16
ATOM 24424 C C . PRO A 1 101 ? -20.397 26.577 -29.014 1.00 0.00 187 PRO A C 16
ATOM 24425 O O . PRO A 1 101 ? -20.009 27.373 -28.159 1.00 0.00 187 PRO A O 16
ATOM 24436 N N . SER A 1 102 ? -20.620 26.924 -30.277 1.00 0.00 188 SER A N 16
ATOM 24437 C CA . SER A 1 102 ? -20.413 28.290 -30.743 1.00 0.00 188 SER A CA 16
ATOM 24438 C C . SER A 1 102 ? -21.510 28.704 -31.720 1.00 0.00 188 SER A C 16
ATOM 24439 O O . SER A 1 102 ? -21.586 28.193 -32.837 1.00 0.00 188 SER A O 16
ATOM 24447 N N . SER A 1 103 ? -22.357 29.632 -31.289 1.00 0.00 189 SER A N 16
ATOM 24448 C CA . SER A 1 103 ? -23.453 30.113 -32.123 1.00 0.00 189 SER A CA 16
ATOM 24449 C C . SER A 1 103 ? -24.108 31.343 -31.503 1.00 0.00 189 SER A C 16
ATOM 24450 O O . SER A 1 103 ? -23.836 31.694 -30.356 1.00 0.00 189 SER A O 16
ATOM 24458 N N . GLY A 1 104 ? -24.975 31.995 -32.273 1.00 0.00 190 GLY A N 16
ATOM 24459 C CA . GLY A 1 104 ? -25.656 33.180 -31.783 1.00 0.00 190 GLY A CA 16
ATOM 24460 C C . GLY A 1 104 ? -24.893 34.454 -32.086 1.00 0.00 190 GLY A C 16
ATOM 24461 O O . GLY A 1 104 ? -25.163 35.125 -33.082 1.00 0.00 190 GLY A O 16
ATOM 24465 N N . GLY A 1 1 ? 6.190 6.553 -4.263 1.00 0.00 87 GLY A N 17
ATOM 24466 C CA . GLY A 1 1 ? 5.231 6.939 -3.244 1.00 0.00 87 GLY A CA 17
ATOM 24467 C C . GLY A 1 1 ? 3.842 7.159 -3.810 1.00 0.00 87 GLY A C 17
ATOM 24468 O O . GLY A 1 1 ? 3.216 6.228 -4.316 1.00 0.00 87 GLY A O 17
ATOM 24472 N N . SER A 1 2 ? 3.358 8.394 -3.723 1.00 0.00 88 SER A N 17
ATOM 24473 C CA . SER A 1 2 ? 2.032 8.733 -4.225 1.00 0.00 88 SER A CA 17
ATOM 24474 C C . SER A 1 2 ? 2.042 10.095 -4.911 1.00 0.00 88 SER A C 17
ATOM 24475 O O . SER A 1 2 ? 2.796 10.990 -4.528 1.00 0.00 88 SER A O 17
ATOM 24483 N N . SER A 1 3 ? 1.200 10.245 -5.928 1.00 0.00 89 SER A N 17
ATOM 24484 C CA . SER A 1 3 ? 1.113 11.497 -6.671 1.00 0.00 89 SER A CA 17
ATOM 24485 C C . SER A 1 3 ? -0.144 12.271 -6.288 1.00 0.00 89 SER A C 17
ATOM 24486 O O . SER A 1 3 ? -1.198 12.109 -6.902 1.00 0.00 89 SER A O 17
ATOM 24494 N N . GLY A 1 4 ? -0.024 13.114 -5.267 1.00 0.00 90 GLY A N 17
ATOM 24495 C CA . GLY A 1 4 ? -1.158 13.901 -4.818 1.00 0.00 90 GLY A CA 17
ATOM 24496 C C . GLY A 1 4 ? -2.151 13.083 -4.017 1.00 0.00 90 GLY A C 17
ATOM 24497 O O . GLY A 1 4 ? -2.978 12.370 -4.584 1.00 0.00 90 GLY A O 17
ATOM 24501 N N . SER A 1 5 ? -2.068 13.184 -2.694 1.00 0.00 91 SER A N 17
ATOM 24502 C CA . SER A 1 5 ? -2.963 12.443 -1.813 1.00 0.00 91 SER A CA 17
ATOM 24503 C C . SER A 1 5 ? -4.353 12.320 -2.430 1.00 0.00 91 SER A C 17
ATOM 24504 O O . SER A 1 5 ? -4.896 13.288 -2.961 1.00 0.00 91 SER A O 17
ATOM 24512 N N . SER A 1 6 ? -4.922 11.121 -2.355 1.00 0.00 92 SER A N 17
ATOM 24513 C CA . SER A 1 6 ? -6.247 10.868 -2.909 1.00 0.00 92 SER A CA 17
ATOM 24514 C C . SER A 1 6 ? -7.229 10.474 -1.810 1.00 0.00 92 SER A C 17
ATOM 24515 O O . SER A 1 6 ? -8.273 11.102 -1.639 1.00 0.00 92 SER A O 17
ATOM 24523 N N . GLY A 1 7 ? -6.886 9.426 -1.067 1.00 0.00 93 GLY A N 17
ATOM 24524 C CA . GLY A 1 7 ? -7.747 8.964 0.007 1.00 0.00 93 GLY A CA 17
ATOM 24525 C C . GLY A 1 7 ? -7.158 7.784 0.755 1.00 0.00 93 GLY A C 17
ATOM 24526 O O . GLY A 1 7 ? -7.103 6.664 0.246 1.00 0.00 93 GLY A O 17
ATOM 24530 N N . PRO A 1 8 ? -6.704 8.031 1.993 1.00 0.00 94 PRO A N 17
ATOM 24531 C CA . PRO A 1 8 ? -6.107 6.992 2.838 1.00 0.00 94 PRO A CA 17
ATOM 24532 C C . PRO A 1 8 ? -7.135 5.970 3.313 1.00 0.00 94 PRO A C 17
ATOM 24533 O O . PRO A 1 8 ? -7.668 6.080 4.416 1.00 0.00 94 PRO A O 17
ATOM 24544 N N . GLU A 1 9 ? -7.406 4.977 2.472 1.00 0.00 95 GLU A N 17
ATOM 24545 C CA . GLU A 1 9 ? -8.371 3.935 2.807 1.00 0.00 95 GLU A CA 17
ATOM 24546 C C . GLU A 1 9 ? -7.951 2.594 2.213 1.00 0.00 95 GLU A C 17
ATOM 24547 O O . GLU A 1 9 ? -7.583 2.510 1.041 1.00 0.00 95 GLU A O 17
ATOM 24559 N N . TYR A 1 10 ? -8.010 1.548 3.029 1.00 0.00 96 TYR A N 17
ATOM 24560 C CA . TYR A 1 10 ? -7.634 0.211 2.586 1.00 0.00 96 TYR A CA 17
ATOM 24561 C C . TYR A 1 10 ? -8.703 -0.810 2.965 1.00 0.00 96 TYR A C 17
ATOM 24562 O O . TYR A 1 10 ? -8.840 -1.177 4.132 1.00 0.00 96 TYR A O 17
ATOM 24580 N N . SER A 1 11 ? -9.458 -1.264 1.970 1.00 0.00 97 SER A N 17
ATOM 24581 C CA . SER A 1 11 ? -10.517 -2.239 2.198 1.00 0.00 97 SER A CA 17
ATOM 24582 C C . SER A 1 11 ? -10.273 -3.506 1.384 1.00 0.00 97 SER A C 17
ATOM 24583 O O . SER A 1 11 ? -9.605 -3.475 0.349 1.00 0.00 97 SER A O 17
ATOM 24591 N N . LEU A 1 12 ? -10.819 -4.621 1.857 1.00 0.00 98 LEU A N 17
ATOM 24592 C CA . LEU A 1 12 ? -10.662 -5.900 1.175 1.00 0.00 98 LEU A CA 17
ATOM 24593 C C . LEU A 1 12 ? -12.018 -6.476 0.778 1.00 0.00 98 LEU A C 17
ATOM 24594 O O . LEU A 1 12 ? -13.004 -6.323 1.499 1.00 0.00 98 LEU A O 17
ATOM 24610 N N . PHE A 1 13 ? -12.059 -7.140 -0.373 1.00 0.00 99 PHE A N 17
ATOM 24611 C CA . PHE A 1 13 ? -13.293 -7.740 -0.865 1.00 0.00 99 PHE A CA 17
ATOM 24612 C C . PHE A 1 13 ? -13.381 -9.209 -0.465 1.00 0.00 99 PHE A C 17
ATOM 24613 O O . PHE A 1 13 ? -12.497 -10.005 -0.782 1.00 0.00 99 PHE A O 17
ATOM 24630 N N . VAL A 1 14 ? -14.454 -9.563 0.236 1.00 0.00 100 VAL A N 17
ATOM 24631 C CA . VAL A 1 14 ? -14.659 -10.936 0.680 1.00 0.00 100 VAL A CA 17
ATOM 24632 C C . VAL A 1 14 ? -15.882 -11.554 0.010 1.00 0.00 100 VAL A C 17
ATOM 24633 O O . VAL A 1 14 ? -16.845 -10.859 -0.310 1.00 0.00 100 VAL A O 17
ATOM 24646 N N . GLY A 1 15 ? -15.836 -12.866 -0.199 1.00 0.00 101 GLY A N 17
ATOM 24647 C CA . GLY A 1 15 ? -16.946 -13.556 -0.829 1.00 0.00 101 GLY A CA 17
ATOM 24648 C C . GLY A 1 15 ? -17.269 -14.874 -0.153 1.00 0.00 101 GLY A C 17
ATOM 24649 O O . GLY A 1 15 ? -16.681 -15.212 0.874 1.00 0.00 101 GLY A O 17
ATOM 24653 N N . ASP A 1 16 ? -18.207 -15.618 -0.728 1.00 0.00 102 ASP A N 17
ATOM 24654 C CA . ASP A 1 16 ? -18.608 -16.905 -0.173 1.00 0.00 102 ASP A CA 17
ATOM 24655 C C . ASP A 1 16 ? -18.936 -16.779 1.311 1.00 0.00 102 ASP A C 17
ATOM 24656 O O . ASP A 1 16 ? -18.443 -17.552 2.134 1.00 0.00 102 ASP A O 17
ATOM 24665 N N . LEU A 1 17 ? -19.770 -15.801 1.647 1.00 0.00 103 LEU A N 17
ATOM 24666 C CA . LEU A 1 17 ? -20.163 -15.573 3.033 1.00 0.00 103 LEU A CA 17
ATOM 24667 C C . LEU A 1 17 ? -21.527 -16.191 3.321 1.00 0.00 103 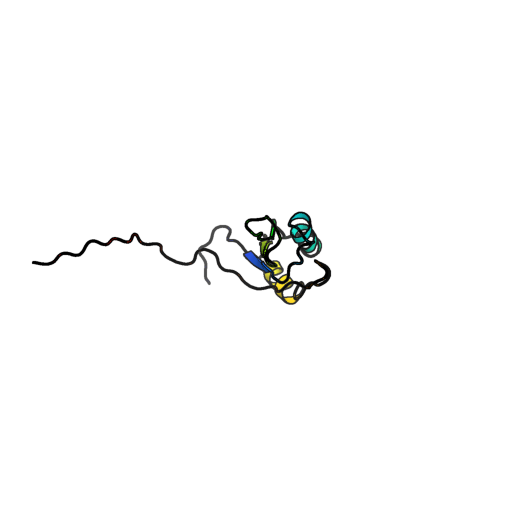LEU A C 17
ATOM 24668 O O . LEU A 1 17 ? -22.561 -15.654 2.922 1.00 0.00 103 LEU A O 17
ATOM 24684 N N . THR A 1 18 ? -21.524 -17.322 4.019 1.00 0.00 104 THR A N 17
ATOM 24685 C CA . THR A 1 18 ? -22.761 -18.013 4.361 1.00 0.00 104 THR A CA 17
ATOM 24686 C C . THR A 1 18 ? -23.779 -17.051 4.963 1.00 0.00 104 THR A C 17
ATOM 24687 O O . THR A 1 18 ? -23.429 -16.060 5.604 1.00 0.00 104 THR A O 17
ATOM 24698 N N . PRO A 1 19 ? -25.070 -17.348 4.753 1.00 0.00 105 PRO A N 17
ATOM 24699 C CA . PRO A 1 19 ? -26.166 -16.521 5.268 1.00 0.00 105 PRO A CA 17
ATOM 24700 C C . PRO A 1 19 ? -26.292 -16.605 6.786 1.00 0.00 105 PRO A C 17
ATOM 24701 O O . PRO A 1 19 ? -27.195 -16.014 7.377 1.00 0.00 105 PRO A O 17
ATOM 24712 N N . ASP A 1 20 ? -25.380 -17.343 7.410 1.00 0.00 106 ASP A N 17
ATOM 24713 C CA . ASP A 1 20 ? -25.388 -17.503 8.860 1.00 0.00 106 ASP A CA 17
ATOM 24714 C C . ASP A 1 20 ? -24.371 -16.573 9.515 1.00 0.00 106 ASP A C 17
ATOM 24715 O O . ASP A 1 20 ? -24.388 -16.375 10.729 1.00 0.00 106 ASP A O 17
ATOM 24724 N N . VAL A 1 21 ? -23.486 -16.007 8.701 1.00 0.00 107 VAL A N 17
ATOM 24725 C CA . VAL A 1 21 ? -22.461 -15.098 9.201 1.00 0.00 107 VAL A CA 17
ATOM 24726 C C . VAL A 1 21 ? -22.896 -13.645 9.055 1.00 0.00 107 VAL A C 17
ATOM 24727 O O . VAL A 1 21 ? -23.477 -13.259 8.041 1.00 0.00 107 VAL A O 17
ATOM 24740 N N . ASP A 1 22 ? -22.611 -12.842 10.075 1.00 0.00 108 ASP A N 17
ATOM 24741 C CA . ASP A 1 22 ? -22.972 -11.429 10.060 1.00 0.00 108 ASP A CA 17
ATOM 24742 C C . ASP A 1 22 ? -21.729 -10.550 10.157 1.00 0.00 108 ASP A C 17
ATOM 24743 O O . ASP A 1 22 ? -20.603 -11.048 10.162 1.00 0.00 108 ASP A O 17
ATOM 24752 N N . ASP A 1 23 ? -21.941 -9.241 10.233 1.00 0.00 109 ASP A N 17
ATOM 24753 C CA . ASP A 1 23 ? -20.838 -8.292 10.329 1.00 0.00 109 ASP A CA 17
ATOM 24754 C C . ASP A 1 23 ? -20.081 -8.469 11.642 1.00 0.00 109 ASP A C 17
ATOM 24755 O O . ASP A 1 23 ? -18.852 -8.424 11.673 1.00 0.00 109 ASP A O 17
ATOM 24764 N N . GLY A 1 24 ? -20.825 -8.671 12.725 1.00 0.00 110 GLY A N 17
ATOM 24765 C CA . GLY A 1 24 ? -20.208 -8.851 14.026 1.00 0.00 110 GLY A CA 17
ATOM 24766 C C . GLY A 1 24 ? -19.079 -9.862 13.997 1.00 0.00 110 GLY A C 17
ATOM 24767 O O . GLY A 1 24 ? -18.090 -9.719 14.716 1.00 0.00 110 GLY A O 17
ATOM 24771 N N . MET A 1 25 ? -19.226 -10.888 13.165 1.00 0.00 111 MET A N 17
ATOM 24772 C CA . MET A 1 25 ? -18.210 -11.927 13.046 1.00 0.00 111 MET A CA 17
ATOM 24773 C C . MET A 1 25 ? -17.082 -11.481 12.121 1.00 0.00 111 MET A C 17
ATOM 24774 O O . MET A 1 25 ? -15.904 -11.584 12.467 1.00 0.00 111 MET A O 17
ATOM 24788 N N . LEU A 1 26 ? -17.448 -10.986 10.944 1.00 0.00 112 LEU A N 17
ATOM 24789 C CA . LEU A 1 26 ? -16.467 -10.524 9.969 1.00 0.00 112 LEU A CA 17
ATOM 24790 C C . LEU A 1 26 ? -15.477 -9.556 10.609 1.00 0.00 112 LEU A C 17
ATOM 24791 O O . LEU A 1 26 ? -14.298 -9.531 10.252 1.00 0.00 112 LEU A O 17
ATOM 24807 N N . TYR A 1 27 ? -15.962 -8.762 11.557 1.00 0.00 113 TYR A N 17
ATOM 24808 C CA . TYR A 1 27 ? -15.120 -7.793 12.247 1.00 0.00 113 TYR A CA 17
ATOM 24809 C C . TYR A 1 27 ? -14.102 -8.494 13.141 1.00 0.00 113 TYR A C 17
ATOM 24810 O O . TYR A 1 27 ? -12.895 -8.359 12.948 1.00 0.00 113 TYR A O 17
ATOM 24828 N N . GLU A 1 28 ? -14.601 -9.244 14.119 1.00 0.00 114 GLU A N 17
ATOM 24829 C CA . GLU A 1 28 ? -13.735 -9.966 15.044 1.00 0.00 114 GLU A CA 17
ATOM 24830 C C . GLU A 1 28 ? -12.801 -10.909 14.290 1.00 0.00 114 GLU A C 17
ATOM 24831 O O . GLU A 1 28 ? -11.582 -10.861 14.460 1.00 0.00 114 GLU A O 17
ATOM 24843 N N . PHE A 1 29 ? -13.381 -11.766 13.457 1.00 0.00 115 PHE A N 17
ATOM 24844 C CA . PHE A 1 29 ? -12.602 -12.721 12.678 1.00 0.00 115 PHE A CA 17
ATOM 24845 C C . PHE A 1 29 ? -11.349 -12.064 12.106 1.00 0.00 115 PHE A C 17
ATOM 24846 O O . PHE A 1 29 ? -10.312 -12.708 11.952 1.00 0.00 115 PHE A O 17
ATOM 24863 N N . PHE A 1 30 ? -11.455 -10.777 11.792 1.00 0.00 116 PHE A N 17
ATOM 24864 C CA . PHE A 1 30 ? -10.332 -10.031 11.236 1.00 0.00 116 PHE A CA 17
ATOM 24865 C C . PHE A 1 30 ? -9.572 -9.293 12.334 1.00 0.00 116 PHE A C 17
ATOM 24866 O O . PHE A 1 30 ? -8.426 -9.623 12.641 1.00 0.00 116 PHE A O 17
ATOM 24883 N N . VAL A 1 31 ? -10.218 -8.291 12.922 1.00 0.00 117 VAL A N 17
ATOM 24884 C CA . VAL A 1 31 ? -9.605 -7.505 13.986 1.00 0.00 117 VAL A CA 17
ATOM 24885 C C . VAL A 1 31 ? -8.739 -8.379 14.885 1.00 0.00 117 VAL A C 17
ATOM 24886 O O . VAL A 1 31 ? -7.757 -7.914 15.464 1.00 0.00 117 VAL A O 17
ATOM 24899 N N . LYS A 1 32 ? -9.108 -9.651 14.998 1.00 0.00 118 LYS A N 17
ATOM 24900 C CA . LYS A 1 32 ? -8.365 -10.593 15.826 1.00 0.00 118 LYS A CA 17
ATOM 24901 C C . LYS A 1 32 ? -6.982 -10.859 15.240 1.00 0.00 118 LYS A C 17
ATOM 24902 O O . LYS A 1 32 ? -5.964 -10.590 15.879 1.00 0.00 118 LYS A O 17
ATOM 24921 N N . VAL A 1 33 ? -6.952 -11.387 14.021 1.00 0.00 119 VAL A N 17
ATOM 24922 C CA . VAL A 1 33 ? -5.693 -11.686 13.348 1.00 0.00 119 VAL A CA 17
ATOM 24923 C C . VAL A 1 33 ? -4.910 -10.411 13.055 1.00 0.00 119 VAL A C 17
ATOM 24924 O O . VAL A 1 33 ? -3.679 -10.413 13.052 1.00 0.00 119 VAL A O 17
ATOM 24937 N N . TYR A 1 34 ? -5.632 -9.323 12.809 1.00 0.00 120 TYR A N 17
ATOM 24938 C CA . TYR A 1 34 ? -5.005 -8.041 12.514 1.00 0.00 120 TYR A CA 17
ATOM 24939 C C . TYR A 1 34 ? -5.662 -6.916 13.309 1.00 0.00 120 TYR A C 17
ATOM 24940 O O . TYR A 1 34 ? -6.831 -6.584 13.113 1.00 0.00 120 TYR A O 17
ATOM 24958 N N . PRO A 1 35 ? -4.892 -6.315 14.228 1.00 0.00 121 PRO A N 17
ATOM 24959 C CA . PRO A 1 35 ? -5.376 -5.218 15.071 1.00 0.00 121 PRO A CA 17
ATOM 24960 C C . PRO A 1 35 ? -5.603 -3.935 14.280 1.00 0.00 121 PRO A C 17
ATOM 24961 O O . PRO A 1 35 ? -6.033 -2.922 14.831 1.00 0.00 121 PRO A O 17
ATOM 24972 N N . SER A 1 36 ? -5.312 -3.985 12.984 1.00 0.00 122 SER A N 17
ATOM 24973 C CA . SER A 1 36 ? -5.481 -2.825 12.117 1.00 0.00 122 SER A CA 17
ATOM 24974 C C . SER A 1 36 ? -6.911 -2.745 11.590 1.00 0.00 122 SER A C 17
ATOM 24975 O O . SER A 1 36 ? -7.345 -1.702 11.098 1.00 0.00 122 SER A O 17
ATOM 24983 N N . CYS A 1 37 ? -7.637 -3.851 11.698 1.00 0.00 123 CYS A N 17
ATOM 24984 C CA . CYS A 1 37 ? -9.019 -3.908 11.232 1.00 0.00 123 CYS A CA 17
ATOM 24985 C C . CYS A 1 37 ? -9.837 -2.763 11.819 1.00 0.00 123 CYS A C 17
ATOM 24986 O O . CYS A 1 37 ? -9.688 -2.417 12.991 1.00 0.00 123 CYS A O 17
ATOM 24994 N N . ARG A 1 38 ? -10.702 -2.178 10.997 1.00 0.00 124 ARG A N 17
ATOM 24995 C CA . ARG A 1 38 ? -11.542 -1.070 11.434 1.00 0.00 124 ARG A CA 17
ATOM 24996 C C . ARG A 1 38 ? -12.981 -1.531 11.651 1.00 0.00 124 ARG A C 17
ATOM 24997 O O . ARG A 1 38 ? -13.678 -1.030 12.532 1.00 0.00 124 ARG A O 17
ATOM 25018 N N . GLY A 1 39 ? -13.418 -2.490 10.840 1.00 0.00 125 GLY A N 17
ATOM 25019 C CA . GLY A 1 39 ? -14.771 -3.002 10.959 1.00 0.00 125 GLY A CA 17
ATOM 25020 C C . GLY A 1 39 ? -15.180 -3.840 9.764 1.00 0.00 125 GLY A C 17
ATOM 25021 O O . GLY A 1 39 ? -14.775 -3.565 8.636 1.00 0.00 125 GLY A O 17
ATOM 25025 N N . GLY A 1 40 ? -15.986 -4.868 10.013 1.00 0.00 126 GLY A N 17
ATOM 25026 C CA . GLY A 1 40 ? -16.436 -5.735 8.939 1.00 0.00 126 GLY A CA 17
ATOM 25027 C C . GLY A 1 40 ? -17.792 -5.329 8.396 1.00 0.00 126 GLY A C 17
ATOM 25028 O O . GLY A 1 40 ? -18.700 -4.995 9.158 1.00 0.00 126 GLY A O 17
ATOM 25032 N N . LYS A 1 41 ? -17.931 -5.357 7.075 1.00 0.00 127 LYS A N 17
ATOM 25033 C CA . LYS A 1 41 ? -19.185 -4.989 6.429 1.00 0.00 127 LYS A CA 17
ATOM 25034 C C . LYS A 1 41 ? -19.666 -6.100 5.501 1.00 0.00 127 LYS A C 17
ATOM 25035 O O . LYS A 1 41 ? -18.955 -6.504 4.580 1.00 0.00 127 LYS A O 17
ATOM 25054 N N . VAL A 1 42 ? -20.876 -6.591 5.749 1.00 0.00 128 VAL A N 17
ATOM 25055 C CA . VAL A 1 42 ? -21.452 -7.653 4.934 1.00 0.00 128 VAL A CA 17
ATOM 25056 C C . VAL A 1 42 ? -22.664 -7.153 4.156 1.00 0.00 128 VAL A C 17
ATOM 25057 O O . VAL A 1 42 ? -23.495 -6.416 4.687 1.00 0.00 128 VAL A O 17
ATOM 25070 N N . VAL A 1 43 ? -22.760 -7.560 2.894 1.00 0.00 129 VAL A N 17
ATOM 25071 C CA . VAL A 1 43 ? -23.872 -7.155 2.042 1.00 0.00 129 VAL A CA 17
ATOM 25072 C C . VAL A 1 43 ? -25.065 -8.088 2.215 1.00 0.00 129 VAL A C 17
ATOM 25073 O O . VAL A 1 43 ? -24.905 -9.263 2.549 1.00 0.00 129 VAL A O 17
ATOM 25086 N N . LEU A 1 44 ? -26.261 -7.559 1.985 1.00 0.00 130 LEU A N 17
ATOM 25087 C CA . LEU A 1 44 ? -27.483 -8.345 2.115 1.00 0.00 130 LEU A CA 17
ATOM 25088 C C . LEU A 1 44 ? -28.371 -8.178 0.885 1.00 0.00 130 LEU A C 17
ATOM 25089 O O . LEU A 1 44 ? -28.058 -7.403 -0.018 1.00 0.00 130 LEU A O 17
ATOM 25105 N N . ASP A 1 45 ? -29.480 -8.908 0.859 1.00 0.00 131 ASP A N 17
ATOM 25106 C CA . ASP A 1 45 ? -30.415 -8.839 -0.257 1.00 0.00 131 ASP A CA 17
ATOM 25107 C C . ASP A 1 45 ? -31.689 -8.102 0.145 1.00 0.00 131 ASP A C 17
ATOM 25108 O O . ASP A 1 45 ? -31.870 -7.748 1.310 1.00 0.00 131 ASP A O 17
ATOM 25117 N N . GLN A 1 46 ? -32.567 -7.874 -0.826 1.00 0.00 132 GLN A N 17
ATOM 25118 C CA . GLN A 1 46 ? -33.822 -7.178 -0.573 1.00 0.00 132 GLN A CA 17
ATOM 25119 C C . GLN A 1 46 ? -34.425 -7.610 0.760 1.00 0.00 132 GLN A C 17
ATOM 25120 O O . GLN A 1 46 ? -34.957 -6.790 1.509 1.00 0.00 132 GLN A O 17
ATOM 25134 N N . THR A 1 47 ? -34.340 -8.905 1.050 1.00 0.00 133 THR A N 17
ATOM 25135 C CA . THR A 1 47 ? -34.878 -9.447 2.291 1.00 0.00 133 THR A CA 17
ATOM 25136 C C . THR A 1 47 ? -33.988 -9.094 3.477 1.00 0.00 133 THR A C 17
ATOM 25137 O O . THR A 1 47 ? -34.473 -8.882 4.588 1.00 0.00 133 THR A O 17
ATOM 25148 N N . GLY A 1 48 ? -32.683 -9.031 3.234 1.00 0.00 134 GLY A N 17
ATOM 25149 C CA . GLY A 1 48 ? -31.746 -8.702 4.292 1.00 0.00 134 GLY A CA 17
ATOM 25150 C C . GLY A 1 48 ? -30.845 -9.867 4.652 1.00 0.00 134 GLY A C 17
ATOM 25151 O O . GLY A 1 48 ? -30.232 -9.881 5.719 1.00 0.00 134 GLY A O 17
ATOM 25155 N N . VAL A 1 49 ? -30.766 -10.850 3.760 1.00 0.00 135 VAL A N 17
ATOM 25156 C CA . VAL A 1 49 ? -29.935 -12.026 3.989 1.00 0.00 135 VAL A CA 17
ATOM 25157 C C . VAL A 1 49 ? -28.590 -11.893 3.285 1.00 0.00 135 VAL A C 17
ATOM 25158 O O . VAL A 1 49 ? -28.524 -11.516 2.115 1.00 0.00 135 VAL A O 17
ATOM 25171 N N . SER A 1 50 ? -27.517 -12.206 4.005 1.00 0.00 136 SER A N 17
ATOM 25172 C CA . SER A 1 50 ? -26.172 -12.119 3.450 1.00 0.00 136 SER A CA 17
ATOM 25173 C C . SER A 1 50 ? -26.130 -12.686 2.034 1.00 0.00 136 SER A C 17
ATOM 25174 O O . SER A 1 50 ? -26.178 -13.900 1.837 1.00 0.00 136 SER A O 17
ATOM 25182 N N . LYS A 1 51 ? -26.041 -11.797 1.051 1.00 0.00 137 LYS A N 17
ATOM 25183 C CA . LYS A 1 51 ? -25.992 -12.206 -0.348 1.00 0.00 137 LYS A CA 17
ATOM 25184 C C . LYS A 1 51 ? -24.927 -13.276 -0.565 1.00 0.00 137 LYS A C 17
ATOM 25185 O O . LYS A 1 51 ? -25.105 -14.187 -1.373 1.00 0.00 137 LYS A O 17
ATOM 25204 N N . GLY A 1 52 ? -23.821 -13.160 0.163 1.00 0.00 138 GLY A N 17
ATOM 25205 C CA . GLY A 1 52 ? -22.745 -14.126 0.036 1.00 0.00 138 GLY A CA 17
ATOM 25206 C C . GLY A 1 52 ? -21.397 -13.467 -0.184 1.00 0.00 138 GLY A C 17
ATOM 25207 O O . GLY A 1 52 ? -20.461 -14.100 -0.673 1.00 0.00 138 GLY A O 17
ATOM 25211 N N . TYR A 1 53 ? -21.298 -12.192 0.176 1.00 0.00 139 TYR A N 17
ATOM 25212 C CA . TYR A 1 53 ? -20.057 -11.446 0.012 1.00 0.00 139 TYR A CA 17
ATOM 25213 C C . TYR A 1 53 ? -20.075 -10.168 0.844 1.00 0.00 139 TYR A C 17
ATOM 25214 O O . TYR A 1 53 ? -21.112 -9.775 1.376 1.00 0.00 139 TYR A O 17
ATOM 25232 N N . GLY A 1 54 ? -18.917 -9.523 0.952 1.00 0.00 140 GLY A N 17
ATOM 25233 C CA . GLY A 1 54 ? -18.821 -8.295 1.721 1.00 0.00 140 GLY A CA 17
ATOM 25234 C C . GLY A 1 54 ? -17.476 -7.615 1.560 1.00 0.00 140 GLY A C 17
ATOM 25235 O O . GLY A 1 54 ? -16.727 -7.915 0.630 1.00 0.00 140 GLY A O 17
ATOM 25239 N N . PHE A 1 55 ? -17.168 -6.695 2.468 1.00 0.00 141 PHE A N 17
ATOM 25240 C CA . PHE A 1 55 ? -15.905 -5.968 2.422 1.00 0.00 141 PHE A CA 17
ATOM 25241 C C . PHE A 1 55 ? -15.497 -5.497 3.815 1.00 0.00 141 PHE A C 17
ATOM 25242 O O . PHE A 1 55 ? -16.346 -5.207 4.658 1.00 0.00 141 PHE A O 17
ATOM 25259 N N . VAL A 1 56 ? -14.190 -5.423 4.049 1.00 0.00 142 VAL A N 17
ATOM 25260 C CA . VAL A 1 56 ? -13.669 -4.987 5.339 1.00 0.00 142 VAL A CA 17
ATOM 25261 C C . VAL A 1 56 ? -12.714 -3.810 5.176 1.00 0.00 142 VAL A C 17
ATOM 25262 O O . VAL A 1 56 ? -12.302 -3.479 4.064 1.00 0.00 142 VAL A O 17
ATOM 25275 N N . LYS A 1 57 ? -12.364 -3.180 6.292 1.00 0.00 143 LYS A N 17
ATOM 25276 C CA . LYS A 1 57 ? -11.455 -2.040 6.275 1.00 0.00 143 LYS A CA 17
ATOM 25277 C C . LYS A 1 57 ? -10.281 -2.265 7.222 1.00 0.00 143 LYS A C 17
ATOM 25278 O O . LYS A 1 57 ? -10.359 -3.082 8.140 1.00 0.00 143 LYS A O 17
ATOM 25297 N N . PHE A 1 58 ? -9.194 -1.536 6.994 1.00 0.00 144 PHE A N 17
ATOM 25298 C CA . PHE A 1 58 ? -8.004 -1.656 7.828 1.00 0.00 144 PHE A CA 17
ATOM 25299 C C . PHE A 1 58 ? -7.307 -0.307 7.980 1.00 0.00 144 PHE A C 17
ATOM 25300 O O . PHE A 1 58 ? -7.479 0.590 7.154 1.00 0.00 144 PHE A O 17
ATOM 25317 N N . THR A 1 59 ? -6.520 -0.170 9.042 1.00 0.00 145 THR A N 17
ATOM 25318 C CA . THR A 1 59 ? -5.798 1.069 9.304 1.00 0.00 145 THR A CA 17
ATOM 25319 C C . THR A 1 59 ? -4.365 0.990 8.791 1.00 0.00 145 THR A C 17
ATOM 25320 O O . THR A 1 59 ? -3.710 2.013 8.592 1.00 0.00 145 THR A O 17
ATOM 25331 N N . ASP A 1 60 ? -3.885 -0.230 8.577 1.00 0.00 146 ASP A N 17
ATOM 25332 C CA . ASP A 1 60 ? -2.529 -0.443 8.084 1.00 0.00 146 ASP A CA 17
ATOM 25333 C C . ASP A 1 60 ? -2.545 -1.201 6.760 1.00 0.00 146 ASP A C 17
ATOM 25334 O O . ASP A 1 60 ? -3.049 -2.320 6.682 1.00 0.00 146 ASP A O 17
ATOM 25343 N N . GLU A 1 61 ? -1.990 -0.581 5.723 1.00 0.00 147 GLU A N 17
ATOM 25344 C CA . GLU A 1 61 ? -1.942 -1.198 4.402 1.00 0.00 147 GLU A CA 17
ATOM 25345 C C . GLU A 1 61 ? -1.022 -2.415 4.403 1.00 0.00 147 GLU A C 17
ATOM 25346 O O . GLU A 1 61 ? -1.316 -3.430 3.771 1.00 0.00 147 GLU A O 17
ATOM 25358 N N . LEU A 1 62 ? 0.094 -2.304 5.115 1.00 0.00 148 LEU A N 17
ATOM 25359 C CA . LEU A 1 62 ? 1.060 -3.394 5.198 1.00 0.00 148 LEU A CA 17
ATOM 25360 C C . LEU A 1 62 ? 0.381 -4.692 5.623 1.00 0.00 148 LEU A C 17
ATOM 25361 O O . LEU A 1 62 ? 0.763 -5.776 5.184 1.00 0.00 148 LEU A O 17
ATOM 25377 N N . GLU A 1 63 ? -0.630 -4.572 6.479 1.00 0.00 149 GLU A N 17
ATOM 25378 C CA . GLU A 1 63 ? -1.363 -5.737 6.962 1.00 0.00 149 GLU A CA 17
ATOM 25379 C C . GLU A 1 63 ? -2.471 -6.125 5.987 1.00 0.00 149 GLU A C 17
ATOM 25380 O O . GLU A 1 63 ? -2.743 -7.307 5.780 1.00 0.00 149 GLU A O 17
ATOM 25392 N N . GLN A 1 64 ? -3.106 -5.121 5.391 1.00 0.00 150 GLN A N 17
ATOM 25393 C CA . GLN A 1 64 ? -4.185 -5.357 4.439 1.00 0.00 150 GLN A CA 17
ATOM 25394 C C . GLN A 1 64 ? -3.823 -6.482 3.475 1.00 0.00 150 GLN A C 17
ATOM 25395 O O . GLN A 1 64 ? -4.539 -7.478 3.370 1.00 0.00 150 GLN A O 17
ATOM 25409 N N . LYS A 1 65 ? -2.708 -6.316 2.772 1.00 0.00 151 LYS A N 17
ATOM 25410 C CA . LYS A 1 65 ? -2.250 -7.318 1.816 1.00 0.00 151 LYS A CA 17
ATOM 25411 C C . LYS A 1 65 ? -1.879 -8.617 2.525 1.00 0.00 151 LYS A C 17
ATOM 25412 O O . LYS A 1 65 ? -1.958 -9.698 1.941 1.00 0.00 151 LYS A O 17
ATOM 25431 N N . ARG A 1 66 ? -1.476 -8.503 3.786 1.00 0.00 152 ARG A N 17
ATOM 25432 C CA . ARG A 1 66 ? -1.093 -9.669 4.574 1.00 0.00 152 ARG A CA 17
ATOM 25433 C C . ARG A 1 66 ? -2.256 -10.650 4.693 1.00 0.00 152 ARG A C 17
ATOM 25434 O O . ARG A 1 66 ? -2.069 -11.863 4.606 1.00 0.00 152 ARG A O 17
ATOM 25455 N N . ALA A 1 67 ? -3.456 -10.115 4.894 1.00 0.00 153 ALA A N 17
ATOM 25456 C CA . ALA A 1 67 ? -4.649 -10.943 5.023 1.00 0.00 153 ALA A CA 17
ATOM 25457 C C . ALA A 1 67 ? -5.009 -11.599 3.695 1.00 0.00 153 ALA A C 17
ATOM 25458 O O . ALA A 1 67 ? -5.299 -12.795 3.639 1.00 0.00 153 ALA A O 17
ATOM 25465 N N . LEU A 1 68 ? -4.989 -10.810 2.626 1.00 0.00 154 LEU A N 17
ATOM 25466 C CA . LEU A 1 68 ? -5.314 -11.315 1.296 1.00 0.00 154 LEU A CA 17
ATOM 25467 C C . LEU A 1 68 ? -4.649 -12.665 1.049 1.00 0.00 154 LEU A C 17
ATOM 25468 O O . LEU A 1 68 ? -5.254 -13.571 0.474 1.00 0.00 154 LEU A O 17
ATOM 25484 N N . THR A 1 69 ? -3.401 -12.794 1.488 1.00 0.00 155 THR A N 17
ATOM 25485 C CA . THR A 1 69 ? -2.654 -14.033 1.315 1.00 0.00 155 THR A CA 17
ATOM 25486 C C . THR A 1 69 ? -2.811 -14.943 2.528 1.00 0.00 155 THR A C 17
ATOM 25487 O O . THR A 1 69 ? -3.040 -16.144 2.389 1.00 0.00 155 THR A O 17
ATOM 25498 N N . GLU A 1 70 ? -2.686 -14.362 3.718 1.00 0.00 156 GLU A N 17
ATOM 25499 C CA . GLU A 1 70 ? -2.814 -15.123 4.955 1.00 0.00 156 GLU A CA 17
ATOM 25500 C C . GLU A 1 70 ? -4.244 -15.619 5.143 1.00 0.00 156 GLU A C 17
ATOM 25501 O O . GLU A 1 70 ? -4.489 -16.824 5.224 1.00 0.00 156 GLU A O 17
ATOM 25513 N N . CYS A 1 71 ? -5.185 -14.684 5.213 1.00 0.00 157 CYS A N 17
ATOM 25514 C CA . CYS A 1 71 ? -6.591 -15.025 5.393 1.00 0.00 157 CYS A CA 17
ATOM 25515 C C . CYS A 1 71 ? -7.209 -15.495 4.080 1.00 0.00 157 CYS A C 17
ATOM 25516 O O . CYS A 1 71 ? -8.424 -15.661 3.980 1.00 0.00 157 CYS A O 17
ATOM 25524 N N . GLN A 1 72 ? -6.364 -15.707 3.076 1.00 0.00 158 GLN A N 17
ATOM 25525 C CA . GLN A 1 72 ? -6.828 -16.155 1.769 1.00 0.00 158 GLN A CA 17
ATOM 25526 C C . GLN A 1 72 ? -7.713 -17.390 1.900 1.00 0.00 158 GLN A C 17
ATOM 25527 O O . GLN A 1 72 ? -7.337 -18.371 2.540 1.00 0.00 158 GLN A O 17
ATOM 25541 N N . GLY A 1 73 ? -8.893 -17.334 1.288 1.00 0.00 159 GLY A N 17
ATOM 25542 C CA . GLY A 1 73 ? -9.814 -18.454 1.349 1.00 0.00 159 GLY A CA 17
ATOM 25543 C C . GLY A 1 73 ? -10.059 -18.926 2.768 1.00 0.00 159 GLY A C 17
ATOM 25544 O O . GLY A 1 73 ? -10.226 -20.121 3.012 1.00 0.00 159 GLY A O 17
ATOM 25548 N N . ALA A 1 74 ? -10.079 -17.986 3.708 1.00 0.00 160 ALA A N 17
ATOM 25549 C CA . ALA A 1 74 ? -10.306 -18.313 5.110 1.00 0.00 160 ALA A CA 17
ATOM 25550 C C . ALA A 1 74 ? -11.638 -19.032 5.298 1.00 0.00 160 ALA A C 17
ATOM 25551 O O . ALA A 1 74 ? -12.693 -18.507 4.943 1.00 0.00 160 ALA A O 17
ATOM 25558 N N . VAL A 1 75 ? -11.581 -20.236 5.858 1.00 0.00 161 VAL A N 17
ATOM 25559 C CA . VAL A 1 75 ? -12.783 -21.027 6.093 1.00 0.00 161 VAL A CA 17
ATOM 25560 C C . VAL A 1 75 ? -13.327 -20.796 7.498 1.00 0.00 161 VAL A C 17
ATOM 25561 O O . VAL A 1 75 ? -14.538 -20.802 7.716 1.00 0.00 161 VAL A O 17
ATOM 25574 N N . GLY A 1 76 ? -12.422 -20.591 8.451 1.00 0.00 162 GLY A N 17
ATOM 25575 C CA . GLY A 1 76 ? -12.830 -20.359 9.824 1.00 0.00 162 GLY A CA 17
ATOM 25576 C C . GLY A 1 76 ? -14.074 -19.498 9.922 1.00 0.00 162 GLY A C 17
ATOM 25577 O O . GLY A 1 76 ? -14.896 -19.683 10.821 1.00 0.00 162 GLY A O 17
ATOM 25581 N N . LEU A 1 77 ? -14.212 -18.554 8.998 1.00 0.00 163 LEU A N 17
ATOM 25582 C CA . LEU A 1 77 ? -15.364 -17.659 8.985 1.00 0.00 163 LEU A CA 17
ATOM 25583 C C . LEU A 1 77 ? -16.483 -18.225 8.116 1.00 0.00 163 LEU A C 17
ATOM 25584 O O . LEU A 1 77 ? -16.328 -18.370 6.904 1.00 0.00 163 LEU A O 17
ATOM 25600 N N . GLY A 1 78 ? -17.612 -18.540 8.744 1.00 0.00 164 GLY A N 17
ATOM 25601 C CA . GLY A 1 78 ? -18.740 -19.084 8.011 1.00 0.00 164 GLY A CA 17
ATOM 25602 C C . GLY A 1 78 ? -18.444 -20.446 7.417 1.00 0.00 164 GLY A C 17
ATOM 25603 O O . GLY A 1 78 ? -17.313 -20.723 7.016 1.00 0.00 164 GLY A O 17
ATOM 25607 N N . SER A 1 79 ? -19.462 -21.300 7.360 1.00 0.00 165 SER A N 17
ATOM 25608 C CA . SER A 1 79 ? -19.303 -22.643 6.815 1.00 0.00 165 SER A CA 17
ATOM 25609 C C . SER A 1 79 ? -18.593 -22.601 5.465 1.00 0.00 165 SER A C 17
ATOM 25610 O O . SER A 1 79 ? -18.032 -23.600 5.014 1.00 0.00 165 SER A O 17
ATOM 25618 N N . LYS A 1 80 ? -18.621 -21.437 4.825 1.00 0.00 166 LYS A N 17
ATOM 25619 C CA . LYS A 1 80 ? -17.979 -21.261 3.527 1.00 0.00 166 LYS A CA 17
ATOM 25620 C C . LYS A 1 80 ? -16.728 -20.398 3.651 1.00 0.00 166 LYS A C 17
ATOM 25621 O O . LYS A 1 80 ? -16.591 -19.589 4.569 1.00 0.00 166 LYS A O 17
ATOM 25640 N N . PRO A 1 81 ? -15.793 -20.570 2.705 1.00 0.00 167 PRO A N 17
ATOM 25641 C CA . PRO A 1 81 ? -14.538 -19.813 2.686 1.00 0.00 167 PRO A CA 17
ATOM 25642 C C . PRO A 1 81 ? -14.752 -18.343 2.344 1.00 0.00 167 PRO A C 17
ATOM 25643 O O . PRO A 1 81 ? -15.888 -17.877 2.245 1.00 0.00 167 PRO A O 17
ATOM 25654 N N . VAL A 1 82 ? -13.654 -17.615 2.165 1.00 0.00 168 VAL A N 17
ATOM 25655 C CA . VAL A 1 82 ? -13.723 -16.197 1.833 1.00 0.00 168 VAL A CA 17
ATOM 25656 C C . VAL A 1 82 ? -12.673 -15.826 0.791 1.00 0.00 168 VAL A C 17
ATOM 25657 O O . VAL A 1 82 ? -11.481 -16.063 0.984 1.00 0.00 168 VAL A O 17
ATOM 25670 N N . ARG A 1 83 ? -13.125 -15.241 -0.314 1.00 0.00 169 ARG A N 17
ATOM 25671 C CA . ARG A 1 83 ? -12.225 -14.837 -1.387 1.00 0.00 169 ARG A CA 17
ATOM 25672 C C . ARG A 1 83 ? -11.760 -13.397 -1.193 1.00 0.00 169 ARG A C 17
ATOM 25673 O O . ARG A 1 83 ? -12.481 -12.451 -1.513 1.00 0.00 169 ARG A O 17
ATOM 25694 N N . LEU A 1 84 ? -10.551 -13.238 -0.665 1.00 0.00 170 LEU A N 17
ATOM 25695 C CA . LEU A 1 84 ? -9.988 -11.913 -0.427 1.00 0.00 170 LEU A CA 17
ATOM 25696 C C . LEU A 1 84 ? -9.502 -11.286 -1.730 1.00 0.00 170 LEU A C 17
ATOM 25697 O O . LEU A 1 84 ? -9.017 -11.981 -2.622 1.00 0.00 170 LEU A O 17
ATOM 25713 N N . SER A 1 85 ? -9.634 -9.967 -1.831 1.00 0.00 171 SER A N 17
ATOM 25714 C CA . SER A 1 85 ? -9.209 -9.246 -3.025 1.00 0.00 171 SER A CA 17
ATOM 25715 C C . SER A 1 85 ? -9.021 -7.762 -2.725 1.00 0.00 171 SER A C 17
ATOM 25716 O O . SER A 1 85 ? -9.251 -7.309 -1.604 1.00 0.00 171 SER A O 17
ATOM 25724 N N . VAL A 1 86 ? -8.599 -7.009 -3.737 1.00 0.00 172 VAL A N 17
ATOM 25725 C CA . VAL A 1 86 ? -8.380 -5.576 -3.584 1.00 0.00 172 VAL A CA 17
ATOM 25726 C C . VAL A 1 86 ? -9.489 -4.775 -4.258 1.00 0.00 172 VAL A C 17
ATOM 25727 O O . VAL A 1 86 ? -9.524 -4.653 -5.482 1.00 0.00 172 VAL A O 17
ATOM 25740 N N . ALA A 1 87 ? -10.393 -4.231 -3.450 1.00 0.00 173 ALA A N 17
ATOM 25741 C CA . ALA A 1 87 ? -11.502 -3.440 -3.968 1.00 0.00 173 ALA A CA 17
ATOM 25742 C C . ALA A 1 87 ? -11.155 -1.955 -3.989 1.00 0.00 173 ALA A C 17
ATOM 25743 O O . ALA A 1 87 ? -10.672 -1.408 -2.997 1.00 0.00 173 ALA A O 17
ATOM 25750 N N . ILE A 1 88 ? -11.402 -1.310 -5.123 1.00 0.00 174 ILE A N 17
ATOM 25751 C CA . ILE A 1 88 ? -11.115 0.111 -5.272 1.00 0.00 174 ILE A CA 17
ATOM 25752 C C . ILE A 1 88 ? -12.332 0.866 -5.795 1.00 0.00 174 ILE A C 17
ATOM 25753 O O . ILE A 1 88 ? -13.043 0.404 -6.688 1.00 0.00 174 ILE A O 17
ATOM 25769 N N . PRO A 1 89 ? -12.579 2.057 -5.229 1.00 0.00 175 PRO A N 17
ATOM 25770 C CA . PRO A 1 89 ? -13.709 2.903 -5.625 1.00 0.00 175 PRO A CA 17
ATOM 25771 C C . PRO A 1 89 ? -13.531 3.493 -7.020 1.00 0.00 175 PRO A C 17
ATOM 25772 O O . PRO A 1 89 ? -12.407 3.694 -7.481 1.00 0.00 175 PRO A O 17
ATOM 25783 N N . LYS A 1 90 ? -14.646 3.769 -7.687 1.00 0.00 176 LYS A N 17
ATOM 25784 C CA . LYS A 1 90 ? -14.614 4.339 -9.029 1.00 0.00 176 LYS A CA 17
ATOM 25785 C C . LYS A 1 90 ? -13.548 5.424 -9.134 1.00 0.00 176 LYS A C 17
ATOM 25786 O O . LYS A 1 90 ? -13.698 6.511 -8.576 1.00 0.00 176 LYS A O 17
ATOM 25805 N N . ALA A 1 91 ? -12.472 5.124 -9.855 1.00 0.00 177 ALA A N 17
ATOM 25806 C CA . ALA A 1 91 ? -11.383 6.076 -10.036 1.00 0.00 177 ALA A CA 17
ATOM 25807 C C . ALA A 1 91 ? -11.918 7.487 -10.253 1.00 0.00 177 ALA A C 17
ATOM 25808 O O . ALA A 1 91 ? -11.609 8.403 -9.492 1.00 0.00 177 ALA A O 17
ATOM 25815 N N . SER A 1 92 ? -12.722 7.655 -11.298 1.00 0.00 178 SER A N 17
ATOM 25816 C CA . SER A 1 92 ? -13.297 8.957 -11.619 1.00 0.00 178 SER A CA 17
ATOM 25817 C C . SER A 1 92 ? -14.588 8.799 -12.417 1.00 0.00 178 SER A C 17
ATOM 25818 O O . SER A 1 92 ? -15.001 7.684 -12.736 1.00 0.00 178 SER A O 17
ATOM 25826 N N . ARG A 1 93 ? -15.220 9.924 -12.735 1.00 0.00 179 ARG A N 17
ATOM 25827 C CA . ARG A 1 93 ? -16.464 9.912 -13.495 1.00 0.00 179 ARG A CA 17
ATOM 25828 C C . ARG A 1 93 ? -16.188 9.988 -14.993 1.00 0.00 179 ARG A C 17
ATOM 25829 O O . ARG A 1 93 ? -15.375 10.794 -15.446 1.00 0.00 179 ARG A O 17
ATOM 25850 N N . VAL A 1 94 ? -16.868 9.141 -15.759 1.00 0.00 180 VAL A N 17
ATOM 25851 C CA . VAL A 1 94 ? -16.697 9.111 -17.207 1.00 0.00 180 VAL A CA 17
ATOM 25852 C C . VAL A 1 94 ? -17.932 9.651 -17.918 1.00 0.00 180 VAL A C 17
ATOM 25853 O O . VAL A 1 94 ? -19.061 9.277 -17.597 1.00 0.00 180 VAL A O 17
ATOM 25866 N N . LYS A 1 95 ? -17.713 10.533 -18.887 1.00 0.00 181 LYS A N 17
ATOM 25867 C CA . LYS A 1 95 ? -18.807 11.125 -19.646 1.00 0.00 181 LYS A CA 17
ATOM 25868 C C . LYS A 1 95 ? -18.483 11.152 -21.137 1.00 0.00 181 LYS A C 17
ATOM 25869 O O . LYS A 1 95 ? -17.337 11.341 -21.544 1.00 0.00 181 LYS A O 17
ATOM 25888 N N . PRO A 1 96 ? -19.516 10.960 -21.971 1.00 0.00 182 PRO A N 17
ATOM 25889 C CA . PRO A 1 96 ? -19.365 10.959 -23.429 1.00 0.00 182 PRO A CA 17
ATOM 25890 C C . PRO A 1 96 ? -19.052 12.346 -23.980 1.00 0.00 182 PRO A C 17
ATOM 25891 O O . PRO A 1 96 ? -19.942 13.185 -24.122 1.00 0.00 182 PRO A O 17
ATOM 25902 N N . VAL A 1 97 ? -17.781 12.582 -24.290 1.00 0.00 183 VAL A N 17
ATOM 25903 C CA . VAL A 1 97 ? -17.350 13.867 -24.827 1.00 0.00 183 VAL A CA 17
ATOM 25904 C C . VAL A 1 97 ? -17.157 13.795 -26.337 1.00 0.00 183 VAL A C 17
ATOM 25905 O O . VAL A 1 97 ? -16.238 13.136 -26.824 1.00 0.00 183 VAL A O 17
ATOM 25918 N N . GLU A 1 98 ? -18.029 14.477 -27.073 1.00 0.00 184 GLU A N 17
ATOM 25919 C CA . GLU A 1 98 ? -17.953 14.489 -28.529 1.00 0.00 184 GLU A CA 17
ATOM 25920 C C . GLU A 1 98 ? -17.386 15.813 -29.034 1.00 0.00 184 GLU A C 17
ATOM 25921 O O . GLU A 1 98 ? -17.847 16.886 -28.646 1.00 0.00 184 GLU A O 17
ATOM 25933 N N . SER A 1 99 ? -16.381 15.728 -29.900 1.00 0.00 185 SER A N 17
ATOM 25934 C CA . SER A 1 99 ? -15.747 16.918 -30.454 1.00 0.00 185 SER A CA 17
ATOM 25935 C C . SER A 1 99 ? -14.949 16.574 -31.708 1.00 0.00 185 SER A C 17
ATOM 25936 O O . SER A 1 99 ? -14.402 15.479 -31.829 1.00 0.00 185 SER A O 17
ATOM 25944 N N . GLY A 1 100 ? -14.887 17.520 -32.641 1.00 0.00 186 GLY A N 17
ATOM 25945 C CA . GLY A 1 100 ? -14.154 17.299 -33.874 1.00 0.00 186 GLY A CA 17
ATOM 25946 C C . GLY A 1 100 ? -13.863 18.589 -34.615 1.00 0.00 186 GLY A C 17
ATOM 25947 O O . GLY A 1 100 ? -14.651 19.535 -34.591 1.00 0.00 186 GLY A O 17
ATOM 25951 N N . PRO A 1 101 ? -12.706 18.640 -35.291 1.00 0.00 187 PRO A N 17
ATOM 25952 C CA . PRO A 1 101 ? -12.286 19.819 -36.054 1.00 0.00 187 PRO A CA 17
ATOM 25953 C C . PRO A 1 101 ? -13.137 20.036 -37.300 1.00 0.00 187 PRO A C 17
ATOM 25954 O O . PRO A 1 101 ? -13.962 19.195 -37.655 1.00 0.00 187 PRO A O 17
ATOM 25965 N N . SER A 1 102 ? -12.930 21.171 -37.961 1.00 0.00 188 SER A N 17
ATOM 25966 C CA . SER A 1 102 ? -13.681 21.500 -39.167 1.00 0.00 188 SER A CA 17
ATOM 25967 C C . SER A 1 102 ? -13.106 22.741 -39.843 1.00 0.00 188 SER A C 17
ATOM 25968 O O . SER A 1 102 ? -12.332 23.486 -39.243 1.00 0.00 188 SER A O 17
ATOM 25976 N N . SER A 1 103 ? -13.492 22.956 -41.097 1.00 0.00 189 SER A N 17
ATOM 25977 C CA . SER A 1 103 ? -13.012 24.104 -41.858 1.00 0.00 189 SER A CA 17
ATOM 25978 C C . SER A 1 103 ? -13.883 24.343 -43.088 1.00 0.00 189 SER A C 17
ATOM 25979 O O . SER A 1 103 ? -14.582 23.443 -43.551 1.00 0.00 189 SER A O 17
ATOM 25987 N N . GLY A 1 104 ? -13.834 25.564 -43.612 1.00 0.00 190 GLY A N 17
ATOM 25988 C CA . GLY A 1 104 ? -14.622 25.901 -44.783 1.00 0.00 190 GLY A CA 17
ATOM 25989 C C . GLY A 1 104 ? -14.895 27.388 -44.890 1.00 0.00 190 GLY A C 17
ATOM 25990 O O . GLY A 1 104 ? -14.423 28.047 -45.817 1.00 0.00 190 GLY A O 17
ATOM 25994 N N . GLY A 1 1 ? 7.749 11.687 9.185 1.00 0.00 87 GLY A N 18
ATOM 25995 C CA . GLY A 1 1 ? 6.926 11.329 8.044 1.00 0.00 87 GLY A CA 18
ATOM 25996 C C . GLY A 1 1 ? 7.087 12.295 6.887 1.00 0.00 87 GLY A C 18
ATOM 25997 O O . GLY A 1 1 ? 6.600 13.424 6.940 1.00 0.00 87 GLY A O 18
ATOM 26001 N N . SER A 1 2 ? 7.774 11.851 5.839 1.00 0.00 88 SER A N 18
ATOM 26002 C CA . SER A 1 2 ? 8.003 12.687 4.666 1.00 0.00 88 SER A CA 18
ATOM 26003 C C . SER A 1 2 ? 6.681 13.131 4.049 1.00 0.00 88 SER A C 18
ATOM 26004 O O . SER A 1 2 ? 5.654 12.471 4.212 1.00 0.00 88 SER A O 18
ATOM 26012 N N . SER A 1 3 ? 6.714 14.255 3.341 1.00 0.00 89 SER A N 18
ATOM 26013 C CA . SER A 1 3 ? 5.518 14.792 2.702 1.00 0.00 89 SER A CA 18
ATOM 26014 C C . SER A 1 3 ? 5.106 13.932 1.511 1.00 0.00 89 SER A C 18
ATOM 26015 O O . SER A 1 3 ? 5.526 14.175 0.380 1.00 0.00 89 SER A O 18
ATOM 26023 N N . GLY A 1 4 ? 4.280 12.924 1.774 1.00 0.00 90 GLY A N 18
ATOM 26024 C CA . GLY A 1 4 ? 3.824 12.042 0.715 1.00 0.00 90 GLY A CA 18
ATOM 26025 C C . GLY A 1 4 ? 2.406 11.555 0.936 1.00 0.00 90 GLY A C 18
ATOM 26026 O O . GLY A 1 4 ? 1.472 12.353 1.010 1.00 0.00 90 GLY A O 18
ATOM 26030 N N . SER A 1 5 ? 2.243 10.240 1.040 1.00 0.00 91 SER A N 18
ATOM 26031 C CA . SER A 1 5 ? 0.927 9.646 1.249 1.00 0.00 91 SER A CA 18
ATOM 26032 C C . SER A 1 5 ? 0.252 10.242 2.480 1.00 0.00 91 SER A C 18
ATOM 26033 O O . SER A 1 5 ? 0.918 10.653 3.430 1.00 0.00 91 SER A O 18
ATOM 26041 N N . SER A 1 6 ? -1.077 10.285 2.455 1.00 0.00 92 SER A N 18
ATOM 26042 C CA . SER A 1 6 ? -1.844 10.834 3.567 1.00 0.00 92 SER A CA 18
ATOM 26043 C C . SER A 1 6 ? -2.747 9.769 4.182 1.00 0.00 92 SER A C 18
ATOM 26044 O O . SER A 1 6 ? -3.960 9.949 4.282 1.00 0.00 92 SER A O 18
ATOM 26052 N N . GLY A 1 7 ? -2.145 8.657 4.594 1.00 0.00 93 GLY A N 18
ATOM 26053 C CA . GLY A 1 7 ? -2.908 7.579 5.194 1.00 0.00 93 GLY A CA 18
ATOM 26054 C C . GLY A 1 7 ? -4.245 7.366 4.513 1.00 0.00 93 GLY A C 18
ATOM 26055 O O . GLY A 1 7 ? -5.300 7.709 5.047 1.00 0.00 93 GLY A O 18
ATOM 26059 N N . PRO A 1 8 ? -4.212 6.788 3.303 1.00 0.00 94 PRO A N 18
ATOM 26060 C CA . PRO A 1 8 ? -5.423 6.519 2.521 1.00 0.00 94 PRO A CA 18
ATOM 26061 C C . PRO A 1 8 ? -6.274 5.412 3.134 1.00 0.00 94 PRO A C 18
ATOM 26062 O O . PRO A 1 8 ? -5.869 4.771 4.103 1.00 0.00 94 PRO A O 18
ATOM 26073 N N . GLU A 1 9 ? -7.455 5.195 2.563 1.00 0.00 95 GLU A N 18
ATOM 26074 C CA . GLU A 1 9 ? -8.363 4.165 3.055 1.00 0.00 95 GLU A CA 18
ATOM 26075 C C . GLU A 1 9 ? -8.034 2.809 2.436 1.00 0.00 95 GLU A C 18
ATOM 26076 O O . GLU A 1 9 ? -7.661 2.723 1.266 1.00 0.00 95 GLU A O 18
ATOM 26088 N N . TYR A 1 10 ? -8.176 1.754 3.230 1.00 0.00 96 TYR A N 18
ATOM 26089 C CA . TYR A 1 10 ? -7.892 0.402 2.762 1.00 0.00 96 TYR A CA 18
ATOM 26090 C C . TYR A 1 10 ? -9.102 -0.507 2.957 1.00 0.00 96 TYR A C 18
ATOM 26091 O O . TYR A 1 10 ? -9.654 -0.599 4.053 1.00 0.00 96 TYR A O 18
ATOM 26109 N N . SER A 1 11 ? -9.508 -1.178 1.884 1.00 0.00 97 SER A N 18
ATOM 26110 C CA . SER A 1 11 ? -10.654 -2.079 1.934 1.00 0.00 97 SER A CA 18
ATOM 26111 C C . SER A 1 11 ? -10.366 -3.367 1.170 1.00 0.00 97 SER A C 18
ATOM 26112 O O . SER A 1 11 ? -9.669 -3.358 0.154 1.00 0.00 97 SER A O 18
ATOM 26120 N N . LEU A 1 12 ? -10.907 -4.475 1.665 1.00 0.00 98 LEU A N 18
ATOM 26121 C CA . LEU A 1 12 ? -10.710 -5.773 1.030 1.00 0.00 98 LEU A CA 18
ATOM 26122 C C . LEU A 1 12 ? -12.045 -6.392 0.629 1.00 0.00 98 LEU A C 18
ATOM 26123 O O . LEU A 1 12 ? -13.023 -6.320 1.373 1.00 0.00 98 LEU A O 18
ATOM 26139 N N . PHE A 1 13 ? -12.078 -7.002 -0.551 1.00 0.00 99 PHE A N 18
ATOM 26140 C CA . PHE A 1 13 ? -13.293 -7.635 -1.051 1.00 0.00 99 PHE A CA 18
ATOM 26141 C C . PHE A 1 13 ? -13.362 -9.097 -0.620 1.00 0.00 99 PHE A C 18
ATOM 26142 O O . PHE A 1 13 ? -12.398 -9.847 -0.774 1.00 0.00 99 PHE A O 18
ATOM 26159 N N . VAL A 1 14 ? -14.508 -9.495 -0.077 1.00 0.00 100 VAL A N 18
ATOM 26160 C CA . VAL A 1 14 ? -14.704 -10.866 0.377 1.00 0.00 100 VAL A CA 18
ATOM 26161 C C . VAL A 1 14 ? -15.891 -11.514 -0.327 1.00 0.00 100 VAL A C 18
ATOM 26162 O O . VAL A 1 14 ? -16.798 -10.827 -0.796 1.00 0.00 100 VAL A O 18
ATOM 26175 N N . GLY A 1 15 ? -15.880 -12.842 -0.395 1.00 0.00 101 GLY A N 18
ATOM 26176 C CA . GLY A 1 15 ? -16.962 -13.560 -1.043 1.00 0.00 101 GLY A CA 18
ATOM 26177 C C . GLY A 1 15 ? -17.301 -14.857 -0.336 1.00 0.00 101 GLY A C 18
ATOM 26178 O O . GLY A 1 15 ? -16.664 -15.218 0.655 1.00 0.00 101 GLY A O 18
ATOM 26182 N N . ASP A 1 16 ? -18.308 -15.560 -0.843 1.00 0.00 102 ASP A N 18
ATOM 26183 C CA . ASP A 1 16 ? -18.731 -16.825 -0.253 1.00 0.00 102 ASP A CA 18
ATOM 26184 C C . ASP A 1 16 ? -19.005 -16.663 1.239 1.00 0.00 102 ASP A C 18
ATOM 26185 O O . ASP A 1 16 ? -18.454 -17.393 2.065 1.00 0.00 102 ASP A O 18
ATOM 26194 N N . LEU A 1 17 ? -19.858 -15.703 1.578 1.00 0.00 103 LEU A N 18
ATOM 26195 C CA . LEU A 1 17 ? -20.205 -15.445 2.972 1.00 0.00 103 LEU A CA 18
ATOM 26196 C C . LEU A 1 17 ? -21.552 -16.069 3.322 1.00 0.00 103 LEU A C 18
ATOM 26197 O O . LEU A 1 17 ? -22.606 -15.512 3.013 1.00 0.00 103 LEU A O 18
ATOM 26213 N N . THR A 1 18 ? -21.511 -17.228 3.972 1.00 0.00 104 THR A N 18
ATOM 26214 C CA . THR A 1 18 ? -22.727 -17.927 4.366 1.00 0.00 104 THR A CA 18
ATOM 26215 C C . THR A 1 18 ? -23.722 -16.975 5.020 1.00 0.00 104 THR A C 18
ATOM 26216 O O . THR A 1 18 ? -23.348 -15.987 5.653 1.00 0.00 104 THR A O 18
ATOM 26227 N N . PRO A 1 19 ? -25.020 -17.276 4.865 1.00 0.00 105 PRO A N 18
ATOM 26228 C CA . PRO A 1 19 ? -26.095 -16.458 5.435 1.00 0.00 105 PRO A CA 18
ATOM 26229 C C . PRO A 1 19 ? -26.153 -16.554 6.955 1.00 0.00 105 PRO A C 18
ATOM 26230 O O . PRO A 1 19 ? -27.029 -15.968 7.591 1.00 0.00 105 PRO A O 18
ATOM 26241 N N . ASP A 1 20 ? -25.214 -17.296 7.533 1.00 0.00 106 ASP A N 18
ATOM 26242 C CA . ASP A 1 20 ? -25.157 -17.468 8.980 1.00 0.00 106 ASP A CA 18
ATOM 26243 C C . ASP A 1 20 ? -24.066 -16.592 9.588 1.00 0.00 106 ASP A C 18
ATOM 26244 O O . ASP A 1 20 ? -23.774 -16.686 10.781 1.00 0.00 106 ASP A O 18
ATOM 26253 N N . VAL A 1 21 ? -23.467 -15.742 8.761 1.00 0.00 107 VAL A N 18
ATOM 26254 C CA . VAL A 1 21 ? -22.408 -14.849 9.218 1.00 0.00 107 VAL A CA 18
ATOM 26255 C C . VAL A 1 21 ? -22.795 -13.389 9.015 1.00 0.00 107 VAL A C 18
ATOM 26256 O O . VAL A 1 21 ? -23.219 -12.993 7.929 1.00 0.00 107 VAL A O 18
ATOM 26269 N N . ASP A 1 22 ? -22.647 -12.592 10.068 1.00 0.00 108 ASP A N 18
ATOM 26270 C CA . ASP A 1 22 ? -22.980 -11.174 10.006 1.00 0.00 108 ASP A CA 18
ATOM 26271 C C . ASP A 1 22 ? -21.740 -10.314 10.235 1.00 0.00 108 ASP A C 18
ATOM 26272 O O . ASP A 1 22 ? -20.653 -10.832 10.492 1.00 0.00 108 ASP A O 18
ATOM 26281 N N . ASP A 1 23 ? -21.912 -9.001 10.140 1.00 0.00 109 ASP A N 18
ATOM 26282 C CA . ASP A 1 23 ? -20.807 -8.069 10.336 1.00 0.00 109 ASP A CA 18
ATOM 26283 C C . ASP A 1 23 ? -20.074 -8.363 11.642 1.00 0.00 109 ASP A C 18
ATOM 26284 O O . ASP A 1 23 ? -18.857 -8.542 11.656 1.00 0.00 109 ASP A O 18
ATOM 26293 N N . GLY A 1 24 ? -20.825 -8.409 12.738 1.00 0.00 110 GLY A N 18
ATOM 26294 C CA . GLY A 1 24 ? -20.230 -8.679 14.034 1.00 0.00 110 GLY A CA 18
ATOM 26295 C C . GLY A 1 24 ? -19.133 -9.723 13.961 1.00 0.00 110 GLY A C 18
ATOM 26296 O O . GLY A 1 24 ? -18.140 -9.641 14.683 1.00 0.00 110 GLY A O 18
ATOM 26300 N N . MET A 1 25 ? -19.314 -10.709 13.089 1.00 0.00 111 MET A N 18
ATOM 26301 C CA . MET A 1 25 ? -18.331 -11.774 12.925 1.00 0.00 111 MET A CA 18
ATOM 26302 C C . MET A 1 25 ? -17.194 -11.329 12.011 1.00 0.00 111 MET A C 18
ATOM 26303 O O . MET A 1 25 ? -16.030 -11.313 12.414 1.00 0.00 111 MET A O 18
ATOM 26317 N N . LEU A 1 26 ? -17.537 -10.968 10.780 1.00 0.00 112 LEU A N 18
ATOM 26318 C CA . LEU A 1 26 ? -16.545 -10.523 9.808 1.00 0.00 112 LEU A CA 18
ATOM 26319 C C . LEU A 1 26 ? -15.524 -9.595 10.458 1.00 0.00 112 LEU A C 18
ATOM 26320 O O . LEU A 1 26 ? -14.358 -9.563 10.062 1.00 0.00 112 LEU A O 18
ATOM 26336 N N . TYR A 1 27 ? -15.968 -8.844 11.460 1.00 0.00 113 TYR A N 18
ATOM 26337 C CA . TYR A 1 27 ? -15.093 -7.916 12.166 1.00 0.00 113 TYR A CA 18
ATOM 26338 C C . TYR A 1 27 ? -14.106 -8.666 13.054 1.00 0.00 113 TYR A C 18
ATOM 26339 O O . TYR A 1 27 ? -12.900 -8.649 12.812 1.00 0.00 113 TYR A O 18
ATOM 26357 N N . GLU A 1 28 ? -14.629 -9.324 14.084 1.00 0.00 114 GLU A N 18
ATOM 26358 C CA . GLU A 1 28 ? -13.794 -10.081 15.010 1.00 0.00 114 GLU A CA 18
ATOM 26359 C C . GLU A 1 28 ? -12.892 -11.055 14.257 1.00 0.00 114 GLU A C 18
ATOM 26360 O O . GLU A 1 28 ? -11.692 -11.135 14.518 1.00 0.00 114 GLU A O 18
ATOM 26372 N N . PHE A 1 29 ? -13.480 -11.794 13.323 1.00 0.00 115 PHE A N 18
ATOM 26373 C CA . PHE A 1 29 ? -12.731 -12.764 12.533 1.00 0.00 115 PHE A CA 18
ATOM 26374 C C . PHE A 1 29 ? -11.449 -12.145 11.984 1.00 0.00 115 PHE A C 18
ATOM 26375 O O . PHE A 1 29 ? -10.432 -12.824 11.837 1.00 0.00 115 PHE A O 18
ATOM 26392 N N . PHE A 1 30 ? -11.506 -10.853 11.681 1.00 0.00 116 PHE A N 18
ATOM 26393 C CA . PHE A 1 30 ? -10.350 -10.141 11.147 1.00 0.00 116 PHE A CA 18
ATOM 26394 C C . PHE A 1 30 ? -9.577 -9.443 12.263 1.00 0.00 116 PHE A C 18
ATOM 26395 O O . PHE A 1 30 ? -8.436 -9.797 12.558 1.00 0.00 116 PHE A O 18
ATOM 26412 N N . VAL A 1 31 ? -10.208 -8.449 12.879 1.00 0.00 117 VAL A N 18
ATOM 26413 C CA . VAL A 1 31 ? -9.582 -7.701 13.963 1.00 0.00 117 VAL A CA 18
ATOM 26414 C C . VAL A 1 31 ? -8.727 -8.612 14.837 1.00 0.00 117 VAL A C 18
ATOM 26415 O O . VAL A 1 31 ? -7.716 -8.186 15.396 1.00 0.00 117 VAL A O 18
ATOM 26428 N N . LYS A 1 32 ? -9.139 -9.870 14.950 1.00 0.00 118 LYS A N 18
ATOM 26429 C CA . LYS A 1 32 ? -8.411 -10.844 15.755 1.00 0.00 118 LYS A CA 18
ATOM 26430 C C . LYS A 1 32 ? -7.025 -11.103 15.173 1.00 0.00 118 LYS A C 18
ATOM 26431 O O . LYS A 1 32 ? -6.012 -10.907 15.845 1.00 0.00 118 LYS A O 18
ATOM 26450 N N . VAL A 1 33 ? -6.987 -11.544 13.920 1.00 0.00 119 VAL A N 18
ATOM 26451 C CA . VAL A 1 33 ? -5.725 -11.827 13.247 1.00 0.00 119 VAL A CA 18
ATOM 26452 C C . VAL A 1 33 ? -4.922 -10.550 13.024 1.00 0.00 119 VAL A C 18
ATOM 26453 O O . VAL A 1 33 ? -3.692 -10.561 13.072 1.00 0.00 119 VAL A O 18
ATOM 26466 N N . TYR A 1 34 ? -5.626 -9.450 12.781 1.00 0.00 120 TYR A N 18
ATOM 26467 C CA . TYR A 1 34 ? -4.980 -8.164 12.549 1.00 0.00 120 TYR A CA 18
ATOM 26468 C C . TYR A 1 34 ? -5.589 -7.081 13.433 1.00 0.00 120 TYR A C 18
ATOM 26469 O O . TYR A 1 34 ? -6.759 -6.723 13.304 1.00 0.00 120 TYR A O 18
ATOM 26487 N N . PRO A 1 35 ? -4.775 -6.544 14.354 1.00 0.00 121 PRO A N 18
ATOM 26488 C CA . PRO A 1 35 ? -5.210 -5.492 15.278 1.00 0.00 121 PRO A CA 18
ATOM 26489 C C . PRO A 1 35 ? -5.448 -4.162 14.572 1.00 0.00 121 PRO A C 18
ATOM 26490 O O . PRO A 1 35 ? -5.866 -3.185 15.193 1.00 0.00 121 PRO A O 18
ATOM 26501 N N . SER A 1 36 ? -5.180 -4.132 13.270 1.00 0.00 122 SER A N 18
ATOM 26502 C CA . SER A 1 36 ? -5.363 -2.920 12.480 1.00 0.00 122 SER A CA 18
ATOM 26503 C C . SER A 1 36 ? -6.613 -3.021 11.612 1.00 0.00 122 SER A C 18
ATOM 26504 O O . SER A 1 36 ? -6.616 -2.592 10.457 1.00 0.00 122 SER A O 18
ATOM 26512 N N . CYS A 1 37 ? -7.672 -3.592 12.175 1.00 0.00 123 CYS A N 18
ATOM 26513 C CA . CYS A 1 37 ? -8.929 -3.751 11.453 1.00 0.00 123 CYS A CA 18
ATOM 26514 C C . CYS A 1 37 ? -9.909 -2.640 11.816 1.00 0.00 123 CYS A C 18
ATOM 26515 O O . CYS A 1 37 ? -10.109 -2.334 12.991 1.00 0.00 123 CYS A O 18
ATOM 26523 N N . ARG A 1 38 ? -10.516 -2.037 10.798 1.00 0.00 124 ARG A N 18
ATOM 26524 C CA . ARG A 1 38 ? -11.472 -0.958 11.010 1.00 0.00 124 ARG A CA 18
ATOM 26525 C C . ARG A 1 38 ? -12.859 -1.513 11.322 1.00 0.00 124 ARG A C 18
ATOM 26526 O O . ARG A 1 38 ? -13.605 -0.938 12.114 1.00 0.00 124 ARG A O 18
ATOM 26547 N N . GLY A 1 39 ? -13.196 -2.635 10.694 1.00 0.00 125 GLY A N 18
ATOM 26548 C CA . GLY A 1 39 ? -14.492 -3.249 10.918 1.00 0.00 125 GLY A CA 18
ATOM 26549 C C . GLY A 1 39 ? -15.011 -3.971 9.690 1.00 0.00 125 GLY A C 18
ATOM 26550 O O . GLY A 1 39 ? -14.863 -3.489 8.568 1.00 0.00 125 GLY A O 18
ATOM 26554 N N . GLY A 1 40 ? -15.621 -5.134 9.902 1.00 0.00 126 GLY A N 18
ATOM 26555 C CA . GLY A 1 40 ? -16.152 -5.906 8.795 1.00 0.00 126 GLY A CA 18
ATOM 26556 C C . GLY A 1 40 ? -17.526 -5.433 8.364 1.00 0.00 126 GLY A C 18
ATOM 26557 O O . GLY A 1 40 ? -18.309 -4.948 9.182 1.00 0.00 126 GLY A O 18
ATOM 26561 N N . LYS A 1 41 ? -17.821 -5.571 7.076 1.00 0.00 127 LYS A N 18
ATOM 26562 C CA . LYS A 1 41 ? -19.110 -5.153 6.537 1.00 0.00 127 LYS A CA 18
ATOM 26563 C C . LYS A 1 41 ? -19.627 -6.164 5.518 1.00 0.00 127 LYS A C 18
ATOM 26564 O O . LYS A 1 41 ? -19.007 -6.385 4.478 1.00 0.00 127 LYS A O 18
ATOM 26583 N N . VAL A 1 42 ? -20.767 -6.775 5.824 1.00 0.00 128 VAL A N 18
ATOM 26584 C CA . VAL A 1 42 ? -21.369 -7.761 4.935 1.00 0.00 128 VAL A CA 18
ATOM 26585 C C . VAL A 1 42 ? -22.592 -7.189 4.227 1.00 0.00 128 VAL A C 18
ATOM 26586 O O . VAL A 1 42 ? -23.318 -6.367 4.786 1.00 0.00 128 VAL A O 18
ATOM 26599 N N . VAL A 1 43 ? -22.814 -7.629 2.992 1.00 0.00 129 VAL A N 18
ATOM 26600 C CA . VAL A 1 43 ? -23.951 -7.161 2.207 1.00 0.00 129 VAL A CA 18
ATOM 26601 C C . VAL A 1 43 ? -25.146 -8.095 2.362 1.00 0.00 129 VAL A C 18
ATOM 26602 O O . VAL A 1 43 ? -24.986 -9.294 2.593 1.00 0.00 129 VAL A O 18
ATOM 26615 N N . LEU A 1 44 ? -26.345 -7.537 2.232 1.00 0.00 130 LEU A N 18
ATOM 26616 C CA . LEU A 1 44 ? -27.570 -8.320 2.357 1.00 0.00 130 LEU A CA 18
ATOM 26617 C C . LEU A 1 44 ? -28.498 -8.070 1.172 1.00 0.00 130 LEU A C 18
ATOM 26618 O O . LEU A 1 44 ? -28.316 -7.114 0.419 1.00 0.00 130 LEU A O 18
ATOM 26634 N N . ASP A 1 45 ? -29.494 -8.935 1.016 1.00 0.00 131 ASP A N 18
ATOM 26635 C CA . ASP A 1 45 ? -30.454 -8.807 -0.075 1.00 0.00 131 ASP A CA 18
ATOM 26636 C C . ASP A 1 45 ? -31.707 -8.070 0.388 1.00 0.00 131 ASP A C 18
ATOM 26637 O O . ASP A 1 45 ? -31.789 -7.624 1.532 1.00 0.00 131 ASP A O 18
ATOM 26646 N N . GLN A 1 46 ? -32.679 -7.945 -0.510 1.00 0.00 132 GLN A N 18
ATOM 26647 C CA . GLN A 1 46 ? -33.927 -7.260 -0.193 1.00 0.00 132 GLN A CA 18
ATOM 26648 C C . GLN A 1 46 ? -34.522 -7.786 1.109 1.00 0.00 132 GLN A C 18
ATOM 26649 O O . GLN A 1 46 ? -35.082 -7.026 1.900 1.00 0.00 132 GLN A O 18
ATOM 26663 N N . THR A 1 47 ? -34.397 -9.092 1.326 1.00 0.00 133 THR A N 18
ATOM 26664 C CA . THR A 1 47 ? -34.923 -9.719 2.532 1.00 0.00 133 THR A CA 18
ATOM 26665 C C . THR A 1 47 ? -34.045 -9.412 3.740 1.00 0.00 133 THR A C 18
ATOM 26666 O O . THR A 1 47 ? -34.538 -9.279 4.859 1.00 0.00 133 THR A O 18
ATOM 26677 N N . GLY A 1 48 ? -32.741 -9.299 3.505 1.00 0.00 134 GLY A N 18
ATOM 26678 C CA . GLY A 1 48 ? -31.816 -9.007 4.584 1.00 0.00 134 GLY A CA 18
ATOM 26679 C C . GLY A 1 48 ? -30.855 -10.150 4.849 1.00 0.00 134 GLY A C 18
ATOM 26680 O O . GLY A 1 48 ? -30.244 -10.222 5.915 1.00 0.00 134 GLY A O 18
ATOM 26684 N N . VAL A 1 49 ? -30.721 -11.046 3.877 1.00 0.00 135 VAL A N 18
ATOM 26685 C CA . VAL A 1 49 ? -29.829 -12.191 4.010 1.00 0.00 135 VAL A CA 18
ATOM 26686 C C . VAL A 1 49 ? -28.492 -11.928 3.326 1.00 0.00 135 VAL A C 18
ATOM 26687 O O . VAL A 1 49 ? -28.433 -11.269 2.287 1.00 0.00 135 VAL A O 18
ATOM 26700 N N . SER A 1 50 ? -27.420 -12.447 3.915 1.00 0.00 136 SER A N 18
ATOM 26701 C CA . SER A 1 50 ? -26.082 -12.266 3.364 1.00 0.00 136 SER A CA 18
ATOM 26702 C C . SER A 1 50 ? -26.011 -12.777 1.929 1.00 0.00 136 SER A C 18
ATOM 26703 O O . SER A 1 50 ? -25.981 -13.984 1.687 1.00 0.00 136 SER A O 18
ATOM 26711 N N . LYS A 1 51 ? -25.985 -11.849 0.978 1.00 0.00 137 LYS A N 18
ATOM 26712 C CA . LYS A 1 51 ? -25.917 -12.203 -0.435 1.00 0.00 137 LYS A CA 18
ATOM 26713 C C . LYS A 1 51 ? -24.831 -13.245 -0.683 1.00 0.00 137 LYS A C 18
ATOM 26714 O O . LYS A 1 51 ? -24.930 -14.052 -1.607 1.00 0.00 137 LYS A O 18
ATOM 26733 N N . GLY A 1 52 ? -23.794 -13.223 0.149 1.00 0.00 138 GLY A N 18
ATOM 26734 C CA . GLY A 1 52 ? -22.705 -14.171 0.003 1.00 0.00 138 GLY A CA 18
ATOM 26735 C C . GLY A 1 52 ? -21.368 -13.491 -0.216 1.00 0.00 138 GLY A C 18
ATOM 26736 O O . GLY A 1 52 ? -20.416 -14.114 -0.687 1.00 0.00 138 GLY A O 18
ATOM 26740 N N . TYR A 1 53 ? -21.296 -12.209 0.125 1.00 0.00 139 TYR A N 18
ATOM 26741 C CA . TYR A 1 53 ? -20.068 -11.442 -0.041 1.00 0.00 139 TYR A CA 18
ATOM 26742 C C . TYR A 1 53 ? -20.097 -10.176 0.810 1.00 0.00 139 TYR A C 18
ATOM 26743 O O . TYR A 1 53 ? -21.098 -9.872 1.457 1.00 0.00 139 TYR A O 18
ATOM 26761 N N . GLY A 1 54 ? -18.989 -9.440 0.802 1.00 0.00 140 GLY A N 18
ATOM 26762 C CA . GLY A 1 54 ? -18.908 -8.214 1.576 1.00 0.00 140 GLY A CA 18
ATOM 26763 C C . GLY A 1 54 ? -17.575 -7.512 1.410 1.00 0.00 140 GLY A C 18
ATOM 26764 O O . GLY A 1 54 ? -16.835 -7.782 0.464 1.00 0.00 140 GLY A O 18
ATOM 26768 N N . PHE A 1 55 ? -17.266 -6.606 2.333 1.00 0.00 141 PHE A N 18
ATOM 26769 C CA . PHE A 1 55 ? -16.014 -5.861 2.284 1.00 0.00 141 PHE A CA 18
ATOM 26770 C C . PHE A 1 55 ? -15.593 -5.412 3.680 1.00 0.00 141 PHE A C 18
ATOM 26771 O O . PHE A 1 55 ? -16.434 -5.111 4.528 1.00 0.00 141 PHE A O 18
ATOM 26788 N N . VAL A 1 56 ? -14.285 -5.371 3.913 1.00 0.00 142 VAL A N 18
ATOM 26789 C CA . VAL A 1 56 ? -13.751 -4.958 5.206 1.00 0.00 142 VAL A CA 18
ATOM 26790 C C . VAL A 1 56 ? -12.833 -3.750 5.061 1.00 0.00 142 VAL A C 18
ATOM 26791 O O . VAL A 1 56 ? -12.669 -3.208 3.968 1.00 0.00 142 VAL A O 18
ATOM 26804 N N . LYS A 1 57 ? -12.235 -3.332 6.171 1.00 0.00 143 LYS A N 18
ATOM 26805 C CA . LYS A 1 57 ? -11.331 -2.188 6.170 1.00 0.00 143 LYS A CA 18
ATOM 26806 C C . LYS A 1 57 ? -10.187 -2.398 7.157 1.00 0.00 143 LYS A C 18
ATOM 26807 O O . LYS A 1 57 ? -10.265 -3.250 8.041 1.00 0.00 143 LYS A O 18
ATOM 26826 N N . PHE A 1 58 ? -9.125 -1.614 7.000 1.00 0.00 144 PHE A N 18
ATOM 26827 C CA . PHE A 1 58 ? -7.965 -1.714 7.877 1.00 0.00 144 PHE A CA 18
ATOM 26828 C C . PHE A 1 58 ? -7.272 -0.362 8.019 1.00 0.00 144 PHE A C 18
ATOM 26829 O O . PHE A 1 58 ? -7.437 0.525 7.181 1.00 0.00 144 PHE A O 18
ATOM 26846 N N . THR A 1 59 ? -6.496 -0.210 9.088 1.00 0.00 145 THR A N 18
ATOM 26847 C CA . THR A 1 59 ? -5.780 1.033 9.342 1.00 0.00 145 THR A CA 18
ATOM 26848 C C . THR A 1 59 ? -4.363 0.975 8.783 1.00 0.00 145 THR A C 18
ATOM 26849 O O . THR A 1 59 ? -3.820 1.986 8.337 1.00 0.00 145 THR A O 18
ATOM 26860 N N . ASP A 1 60 ? -3.769 -0.213 8.809 1.00 0.00 146 ASP A N 18
ATOM 26861 C CA . ASP A 1 60 ? -2.415 -0.402 8.302 1.00 0.00 146 ASP A CA 18
ATOM 26862 C C . ASP A 1 60 ? -2.429 -1.188 6.994 1.00 0.00 146 ASP A C 18
ATOM 26863 O O . ASP A 1 60 ? -2.827 -2.352 6.963 1.00 0.00 146 ASP A O 18
ATOM 26872 N N . GLU A 1 61 ? -1.993 -0.542 5.917 1.00 0.00 147 GLU A N 18
ATOM 26873 C CA . GLU A 1 61 ? -1.957 -1.180 4.607 1.00 0.00 147 GLU A CA 18
ATOM 26874 C C . GLU A 1 61 ? -1.068 -2.420 4.629 1.00 0.00 147 GLU A C 18
ATOM 26875 O O . GLU A 1 61 ? -1.361 -3.420 3.971 1.00 0.00 147 GLU A O 18
ATOM 26887 N N . LEU A 1 62 ? 0.018 -2.348 5.391 1.00 0.00 148 LEU A N 18
ATOM 26888 C CA . LEU A 1 62 ? 0.951 -3.464 5.500 1.00 0.00 148 LEU A CA 18
ATOM 26889 C C . LEU A 1 62 ? 0.223 -4.746 5.892 1.00 0.00 148 LEU A C 18
ATOM 26890 O O . LEU A 1 62 ? 0.525 -5.824 5.381 1.00 0.00 148 LEU A O 18
ATOM 26906 N N . GLU A 1 63 ? -0.738 -4.620 6.802 1.00 0.00 149 GLU A N 18
ATOM 26907 C CA . GLU A 1 63 ? -1.509 -5.769 7.262 1.00 0.00 149 GLU A CA 18
ATOM 26908 C C . GLU A 1 63 ? -2.692 -6.036 6.335 1.00 0.00 149 GLU A C 18
ATOM 26909 O O . GLU A 1 63 ? -3.215 -7.149 6.285 1.00 0.00 149 GLU A O 18
ATOM 26921 N N . GLN A 1 64 ? -3.108 -5.006 5.605 1.00 0.00 150 GLN A N 18
ATOM 26922 C CA . GLN A 1 64 ? -4.230 -5.129 4.682 1.00 0.00 150 GLN A CA 18
ATOM 26923 C C . GLN A 1 64 ? -3.970 -6.223 3.652 1.00 0.00 150 GLN A C 18
ATOM 26924 O O . GLN A 1 64 ? -4.781 -7.133 3.479 1.00 0.00 150 GLN A O 18
ATOM 26938 N N . LYS A 1 65 ? -2.834 -6.128 2.970 1.00 0.00 151 LYS A N 18
ATOM 26939 C CA . LYS A 1 65 ? -2.465 -7.110 1.957 1.00 0.00 151 LYS A CA 18
ATOM 26940 C C . LYS A 1 65 ? -2.137 -8.455 2.596 1.00 0.00 151 LYS A C 18
ATOM 26941 O O . LYS A 1 65 ? -2.558 -9.504 2.108 1.00 0.00 151 LYS A O 18
ATOM 26960 N N . ARG A 1 66 ? -1.385 -8.417 3.692 1.00 0.00 152 ARG A N 18
ATOM 26961 C CA . ARG A 1 66 ? -1.001 -9.633 4.398 1.00 0.00 152 ARG A CA 18
ATOM 26962 C C . ARG A 1 66 ? -2.198 -10.565 4.565 1.00 0.00 152 ARG A C 18
ATOM 26963 O O . ARG A 1 66 ? -2.060 -11.786 4.501 1.00 0.00 152 ARG A O 18
ATOM 26984 N N . ALA A 1 67 ? -3.372 -9.980 4.780 1.00 0.00 153 ALA A N 18
ATOM 26985 C CA . ALA A 1 67 ? -4.592 -10.758 4.955 1.00 0.00 153 ALA A CA 18
ATOM 26986 C C . ALA A 1 67 ? -5.046 -11.372 3.635 1.00 0.00 153 ALA A C 18
ATOM 26987 O O . ALA A 1 67 ? -5.437 -12.539 3.583 1.00 0.00 153 ALA A O 18
ATOM 26994 N N . LEU A 1 68 ? -4.992 -10.580 2.570 1.00 0.00 154 LEU A N 18
ATOM 26995 C CA . LEU A 1 68 ? -5.398 -11.046 1.248 1.00 0.00 154 LEU A CA 18
ATOM 26996 C C . LEU A 1 68 ? -4.806 -12.419 0.950 1.00 0.00 154 LEU A C 18
ATOM 26997 O O . LEU A 1 68 ? -5.482 -13.294 0.405 1.00 0.00 154 LEU A O 18
ATOM 27013 N N . THR A 1 69 ? -3.541 -12.605 1.312 1.00 0.00 155 THR A N 18
ATOM 27014 C CA . THR A 1 69 ? -2.858 -13.872 1.084 1.00 0.00 155 THR A CA 18
ATOM 27015 C C . THR A 1 69 ? -3.005 -14.799 2.286 1.00 0.00 155 THR A C 18
ATOM 27016 O O . THR A 1 69 ? -3.359 -15.969 2.138 1.00 0.00 155 THR A O 18
ATOM 27027 N N . GLU A 1 70 ? -2.732 -14.269 3.474 1.00 0.00 156 GLU A N 18
ATOM 27028 C CA . GLU A 1 70 ? -2.834 -15.051 4.700 1.00 0.00 156 GLU A CA 18
ATOM 27029 C C . GLU A 1 70 ? -4.267 -15.528 4.924 1.00 0.00 156 GLU A C 18
ATOM 27030 O O . GLU A 1 70 ? -4.549 -16.726 4.872 1.00 0.00 156 GLU A O 18
ATOM 27042 N N . CYS A 1 71 ? -5.166 -14.583 5.172 1.00 0.00 157 CYS A N 18
ATOM 27043 C CA . CYS A 1 71 ? -6.569 -14.905 5.405 1.00 0.00 157 CYS A CA 18
ATOM 27044 C C . CYS A 1 71 ? -7.191 -15.551 4.171 1.00 0.00 157 CYS A C 18
ATOM 27045 O O . CYS A 1 71 ? -8.286 -16.108 4.237 1.00 0.00 157 CYS A O 18
ATOM 27053 N N . GLN A 1 72 ? -6.485 -15.470 3.048 1.00 0.00 158 GLN A N 18
ATOM 27054 C CA . GLN A 1 72 ? -6.970 -16.044 1.799 1.00 0.00 158 GLN A CA 18
ATOM 27055 C C . GLN A 1 72 ? -7.691 -17.364 2.050 1.00 0.00 158 GLN A C 18
ATOM 27056 O O . GLN A 1 72 ? -7.182 -18.237 2.752 1.00 0.00 158 GLN A O 18
ATOM 27070 N N . GLY A 1 73 ? -8.880 -17.503 1.472 1.00 0.00 159 GLY A N 18
ATOM 27071 C CA . GLY A 1 73 ? -9.653 -18.719 1.646 1.00 0.00 159 GLY A CA 18
ATOM 27072 C C . GLY A 1 73 ? -9.985 -18.992 3.100 1.00 0.00 159 GLY A C 18
ATOM 27073 O O . GLY A 1 73 ? -10.113 -20.146 3.508 1.00 0.00 159 GLY A O 18
ATOM 27077 N N . ALA A 1 74 ? -10.122 -17.928 3.884 1.00 0.00 160 ALA A N 18
ATOM 27078 C CA . ALA A 1 74 ? -10.441 -18.058 5.300 1.00 0.00 160 ALA A CA 18
ATOM 27079 C C . ALA A 1 74 ? -11.681 -18.922 5.506 1.00 0.00 160 ALA A C 18
ATOM 27080 O O . ALA A 1 74 ? -12.792 -18.525 5.155 1.00 0.00 160 ALA A O 18
ATOM 27087 N N . VAL A 1 75 ? -11.483 -20.106 6.076 1.00 0.00 161 VAL A N 18
ATOM 27088 C CA . VAL A 1 75 ? -12.585 -21.027 6.330 1.00 0.00 161 VAL A CA 18
ATOM 27089 C C . VAL A 1 75 ? -13.204 -20.779 7.701 1.00 0.00 161 VAL A C 18
ATOM 27090 O O . VAL A 1 75 ? -14.421 -20.853 7.866 1.00 0.00 161 VAL A O 18
ATOM 27103 N N . GLY A 1 76 ? -12.357 -20.484 8.682 1.00 0.00 162 GLY A N 18
ATOM 27104 C CA . GLY A 1 76 ? -12.839 -20.229 10.027 1.00 0.00 162 GLY A CA 18
ATOM 27105 C C . GLY A 1 76 ? -14.104 -19.394 10.040 1.00 0.00 162 GLY A C 18
ATOM 27106 O O . GLY A 1 76 ? -14.953 -19.554 10.919 1.00 0.00 162 GLY A O 18
ATOM 27110 N N . LEU A 1 77 ? -14.232 -18.500 9.066 1.00 0.00 163 LEU A N 18
ATOM 27111 C CA . LEU A 1 77 ? -15.403 -17.636 8.970 1.00 0.00 163 LEU A CA 18
ATOM 27112 C C . LEU A 1 77 ? -16.485 -18.278 8.109 1.00 0.00 163 LEU A C 18
ATOM 27113 O O . LEU A 1 77 ? -16.291 -18.502 6.915 1.00 0.00 163 LEU A O 18
ATOM 27129 N N . GLY A 1 78 ? -17.627 -18.571 8.723 1.00 0.00 164 GLY A N 18
ATOM 27130 C CA . GLY A 1 78 ? -18.725 -19.183 7.997 1.00 0.00 164 GLY A CA 18
ATOM 27131 C C . GLY A 1 78 ? -18.363 -20.546 7.441 1.00 0.00 164 GLY A C 18
ATOM 27132 O O . GLY A 1 78 ? -17.234 -20.766 7.003 1.00 0.00 164 GLY A O 18
ATOM 27136 N N . SER A 1 79 ? -19.324 -21.465 7.459 1.00 0.00 165 SER A N 18
ATOM 27137 C CA . SER A 1 79 ? -19.100 -22.815 6.958 1.00 0.00 165 SER A CA 18
ATOM 27138 C C . SER A 1 79 ? -18.299 -22.787 5.660 1.00 0.00 165 SER A C 18
ATOM 27139 O O . SER A 1 79 ? -17.520 -23.698 5.377 1.00 0.00 165 SER A O 18
ATOM 27147 N N . LYS A 1 80 ? -18.496 -21.734 4.874 1.00 0.00 166 LYS A N 18
ATOM 27148 C CA . LYS A 1 80 ? -17.793 -21.584 3.605 1.00 0.00 166 LYS A CA 18
ATOM 27149 C C . LYS A 1 80 ? -16.622 -20.616 3.743 1.00 0.00 166 LYS A C 18
ATOM 27150 O O . LYS A 1 80 ? -16.612 -19.736 4.604 1.00 0.00 166 LYS A O 18
ATOM 27169 N N . PRO A 1 81 ? -15.613 -20.779 2.876 1.00 0.00 167 PRO A N 18
ATOM 27170 C CA . PRO A 1 81 ? -14.420 -19.927 2.880 1.00 0.00 167 PRO A CA 18
ATOM 27171 C C . PRO A 1 81 ? -14.720 -18.506 2.414 1.00 0.00 167 PRO A C 18
ATOM 27172 O O . PRO A 1 81 ? -15.864 -18.173 2.103 1.00 0.00 167 PRO A O 18
ATOM 27183 N N . VAL A 1 82 ? -13.686 -17.672 2.368 1.00 0.00 168 VAL A N 18
ATOM 27184 C CA . VAL A 1 82 ? -13.840 -16.287 1.939 1.00 0.00 168 VAL A CA 18
ATOM 27185 C C . VAL A 1 82 ? -12.786 -15.913 0.902 1.00 0.00 168 VAL A C 18
ATOM 27186 O O . VAL A 1 82 ? -11.588 -16.069 1.136 1.00 0.00 168 VAL A O 18
ATOM 27199 N N . ARG A 1 83 ? -13.242 -15.419 -0.244 1.00 0.00 169 ARG A N 18
ATOM 27200 C CA . ARG A 1 83 ? -12.338 -15.023 -1.318 1.00 0.00 169 ARG A CA 18
ATOM 27201 C C . ARG A 1 83 ? -11.907 -13.568 -1.157 1.00 0.00 169 ARG A C 18
ATOM 27202 O O . ARG A 1 83 ? -12.679 -12.647 -1.425 1.00 0.00 169 ARG A O 18
ATOM 27223 N N . LEU A 1 84 ? -10.669 -13.369 -0.716 1.00 0.00 170 LEU A N 18
ATOM 27224 C CA . LEU A 1 84 ? -10.134 -12.026 -0.519 1.00 0.00 170 LEU A CA 18
ATOM 27225 C C . LEU A 1 84 ? -9.585 -11.461 -1.825 1.00 0.00 170 LEU A C 18
ATOM 27226 O O . LEU A 1 84 ? -9.047 -12.196 -2.653 1.00 0.00 170 LEU A O 18
ATOM 27242 N N . SER A 1 85 ? -9.723 -10.151 -2.001 1.00 0.00 171 SER A N 18
ATOM 27243 C CA . SER A 1 85 ? -9.242 -9.487 -3.207 1.00 0.00 171 SER A CA 18
ATOM 27244 C C . SER A 1 85 ? -9.048 -7.993 -2.964 1.00 0.00 171 SER A C 18
ATOM 27245 O O . SER A 1 85 ? -9.395 -7.475 -1.903 1.00 0.00 171 SER A O 18
ATOM 27253 N N . VAL A 1 86 ? -8.489 -7.307 -3.956 1.00 0.00 172 VAL A N 18
ATOM 27254 C CA . VAL A 1 86 ? -8.249 -5.873 -3.852 1.00 0.00 172 VAL A CA 18
ATOM 27255 C C . VAL A 1 86 ? -9.389 -5.077 -4.479 1.00 0.00 172 VAL A C 18
ATOM 27256 O O . VAL A 1 86 ? -9.367 -4.777 -5.672 1.00 0.00 172 VAL A O 18
ATOM 27269 N N . ALA A 1 87 ? -10.384 -4.739 -3.665 1.00 0.00 173 ALA A N 18
ATOM 27270 C CA . ALA A 1 87 ? -11.532 -3.977 -4.139 1.00 0.00 173 ALA A CA 18
ATOM 27271 C C . ALA A 1 87 ? -11.195 -2.494 -4.259 1.00 0.00 173 ALA A C 18
ATOM 27272 O O . ALA A 1 87 ? -10.166 -2.040 -3.758 1.00 0.00 173 ALA A O 18
ATOM 27279 N N . ILE A 1 88 ? -12.066 -1.746 -4.928 1.00 0.00 174 ILE A N 18
ATOM 27280 C CA . ILE A 1 88 ? -11.860 -0.315 -5.113 1.00 0.00 174 ILE A CA 18
ATOM 27281 C C . ILE A 1 88 ? -13.051 0.483 -4.595 1.00 0.00 174 ILE A C 18
ATOM 27282 O O . ILE A 1 88 ? -14.191 0.289 -5.017 1.00 0.00 174 ILE A O 18
ATOM 27298 N N . PRO A 1 89 ? -12.783 1.407 -3.660 1.00 0.00 175 PRO A N 18
ATOM 27299 C CA . PRO A 1 89 ? -13.820 2.256 -3.066 1.00 0.00 175 PRO A CA 18
ATOM 27300 C C . PRO A 1 89 ? -14.370 3.277 -4.056 1.00 0.00 175 PRO A C 18
ATOM 27301 O O . PRO A 1 89 ? -13.947 3.328 -5.211 1.00 0.00 175 PRO A O 18
ATOM 27312 N N . LYS A 1 90 ? -15.316 4.090 -3.596 1.00 0.00 176 LYS A N 18
ATOM 27313 C CA . LYS A 1 90 ? -15.923 5.112 -4.440 1.00 0.00 176 LYS A CA 18
ATOM 27314 C C . LYS A 1 90 ? -14.888 5.734 -5.371 1.00 0.00 176 LYS A C 18
ATOM 27315 O O . LYS A 1 90 ? -13.955 6.398 -4.921 1.00 0.00 176 LYS A O 18
ATOM 27334 N N . ALA A 1 91 ? -15.062 5.518 -6.671 1.00 0.00 177 ALA A N 18
ATOM 27335 C CA . ALA A 1 91 ? -14.145 6.061 -7.665 1.00 0.00 177 ALA A CA 18
ATOM 27336 C C . ALA A 1 91 ? -14.884 6.929 -8.677 1.00 0.00 177 ALA A C 18
ATOM 27337 O O . ALA A 1 91 ? -15.562 6.419 -9.569 1.00 0.00 177 ALA A O 18
ATOM 27344 N N . SER A 1 92 ? -14.749 8.244 -8.533 1.00 0.00 178 SER A N 18
ATOM 27345 C CA . SER A 1 92 ? -15.408 9.183 -9.432 1.00 0.00 178 SER A CA 18
ATOM 27346 C C . SER A 1 92 ? -14.864 9.050 -10.851 1.00 0.00 178 SER A C 18
ATOM 27347 O O . SER A 1 92 ? -13.663 8.867 -11.052 1.00 0.00 178 SER A O 18
ATOM 27355 N N . ARG A 1 93 ? -15.756 9.143 -11.832 1.00 0.00 179 ARG A N 18
ATOM 27356 C CA . ARG A 1 93 ? -15.366 9.031 -13.232 1.00 0.00 179 ARG A CA 18
ATOM 27357 C C . ARG A 1 93 ? -15.557 10.360 -13.957 1.00 0.00 179 ARG A C 18
ATOM 27358 O O . ARG A 1 93 ? -16.419 11.160 -13.593 1.00 0.00 179 ARG A O 18
ATOM 27379 N N . VAL A 1 94 ? -14.745 10.590 -14.984 1.00 0.00 180 VAL A N 18
ATOM 27380 C CA . VAL A 1 94 ? -14.824 11.822 -15.760 1.00 0.00 180 VAL A CA 18
ATOM 27381 C C . VAL A 1 94 ? -15.609 11.609 -17.050 1.00 0.00 180 VAL A C 18
ATOM 27382 O O . VAL A 1 94 ? -15.308 10.708 -17.832 1.00 0.00 180 VAL A O 18
ATOM 27395 N N . LYS A 1 95 ? -16.618 12.446 -17.267 1.00 0.00 181 LYS A N 18
ATOM 27396 C CA . LYS A 1 95 ? -17.447 12.353 -18.462 1.00 0.00 181 LYS A CA 18
ATOM 27397 C C . LYS A 1 95 ? -16.832 13.142 -19.614 1.00 0.00 181 LYS A C 18
ATOM 27398 O O . LYS A 1 95 ? -16.435 14.298 -19.463 1.00 0.00 181 LYS A O 18
ATOM 27417 N N . PRO A 1 96 ? -16.752 12.507 -20.792 1.00 0.00 182 PRO A N 18
ATOM 27418 C CA . PRO A 1 96 ? -16.189 13.132 -21.992 1.00 0.00 182 PRO A CA 18
ATOM 27419 C C . PRO A 1 96 ? -17.080 14.242 -22.540 1.00 0.00 182 PRO A C 18
ATOM 27420 O O . PRO A 1 96 ? -18.264 14.320 -22.213 1.00 0.00 182 PRO A O 18
ATOM 27431 N N . VAL A 1 97 ? -16.503 15.099 -23.377 1.00 0.00 183 VAL A N 18
ATOM 27432 C CA . VAL A 1 97 ? -17.246 16.204 -23.971 1.00 0.00 183 VAL A CA 18
ATOM 27433 C C . VAL A 1 97 ? -17.482 15.969 -25.459 1.00 0.00 183 VAL A C 18
ATOM 27434 O O . VAL A 1 97 ? -16.553 15.658 -26.203 1.00 0.00 183 VAL A O 18
ATOM 27447 N N . GLU A 1 98 ? -18.732 16.121 -25.886 1.00 0.00 184 GLU A N 18
ATOM 27448 C CA . GLU A 1 98 ? -19.090 15.926 -27.286 1.00 0.00 184 GLU A CA 18
ATOM 27449 C C . GLU A 1 98 ? -19.693 17.197 -27.876 1.00 0.00 184 GLU A C 18
ATOM 27450 O O . GLU A 1 98 ? -20.296 17.999 -27.164 1.00 0.00 184 GLU A O 18
ATOM 27462 N N . SER A 1 99 ? -19.524 17.374 -29.182 1.00 0.00 185 SER A N 18
ATOM 27463 C CA . SER A 1 99 ? -20.047 18.549 -29.869 1.00 0.00 185 SER A CA 18
ATOM 27464 C C . SER A 1 99 ? -20.141 18.303 -31.372 1.00 0.00 185 SER A C 18
ATOM 27465 O O . SER A 1 99 ? -19.127 18.147 -32.051 1.00 0.00 185 SER A O 18
ATOM 27473 N N . GLY A 1 100 ? -21.367 18.271 -31.884 1.00 0.00 186 GLY A N 18
ATOM 27474 C CA . GLY A 1 100 ? -21.573 18.044 -33.303 1.00 0.00 186 GLY A CA 18
ATOM 27475 C C . GLY A 1 100 ? -20.911 19.104 -34.161 1.00 0.00 186 GLY A C 18
ATOM 27476 O O . GLY A 1 100 ? -20.845 20.278 -33.795 1.00 0.00 186 GLY A O 18
ATOM 27480 N N . PRO A 1 101 ? -20.404 18.691 -35.333 1.00 0.00 187 PRO A N 18
ATOM 27481 C CA . PRO A 1 101 ? -19.734 19.598 -36.269 1.00 0.00 187 PRO A CA 18
ATOM 27482 C C . PRO A 1 101 ? -20.704 20.577 -36.922 1.00 0.00 187 PRO A C 18
ATOM 27483 O O . PRO A 1 101 ? -21.878 20.264 -37.120 1.00 0.00 187 PRO A O 18
ATOM 27494 N N . SER A 1 102 ? -20.205 21.764 -37.255 1.00 0.00 188 SER A N 18
ATOM 27495 C CA . SER A 1 102 ? -21.029 22.790 -37.883 1.00 0.00 188 SER A CA 18
ATOM 27496 C C . SER A 1 102 ? -20.391 23.281 -39.179 1.00 0.00 188 SER A C 18
ATOM 27497 O O . SER A 1 102 ? -19.231 23.692 -39.196 1.00 0.00 188 SER A O 18
ATOM 27505 N N . SER A 1 103 ? -21.158 23.234 -40.263 1.00 0.00 189 SER A N 18
ATOM 27506 C CA . SER A 1 103 ? -20.668 23.670 -41.566 1.00 0.00 189 SER A CA 18
ATOM 27507 C C . SER A 1 103 ? -20.795 25.183 -41.715 1.00 0.00 189 SER A C 18
ATOM 27508 O O . SER A 1 103 ? -19.851 25.859 -42.121 1.00 0.00 189 SER A O 18
ATOM 27516 N N . GLY A 1 104 ? -21.971 25.708 -41.383 1.00 0.00 190 GLY A N 18
ATOM 27517 C CA . GLY A 1 104 ? -22.201 27.137 -41.487 1.00 0.00 190 GLY A CA 18
ATOM 27518 C C . GLY A 1 104 ? -21.293 27.938 -40.576 1.00 0.00 190 GLY A C 18
ATOM 27519 O O . GLY A 1 104 ? -20.359 27.395 -39.985 1.00 0.00 190 GLY A O 18
ATOM 27523 N N . GLY A 1 1 ? 5.971 4.453 -7.031 1.00 0.00 87 GLY A N 19
ATOM 27524 C CA . GLY A 1 1 ? 6.446 4.596 -5.667 1.00 0.00 87 GLY A CA 19
ATOM 27525 C C . GLY A 1 1 ? 5.406 4.182 -4.645 1.00 0.00 87 GLY A C 19
ATOM 27526 O O . GLY A 1 1 ? 4.656 3.231 -4.863 1.00 0.00 87 GLY A O 19
ATOM 27530 N N . SER A 1 2 ? 5.362 4.897 -3.525 1.00 0.00 88 SER A N 19
ATOM 27531 C CA . SER A 1 2 ? 4.410 4.595 -2.462 1.00 0.00 88 SER A CA 19
ATOM 27532 C C . SER A 1 2 ? 3.774 5.873 -1.923 1.00 0.00 88 SER A C 19
ATOM 27533 O O . SER A 1 2 ? 4.353 6.955 -2.018 1.00 0.00 88 SER A O 19
ATOM 27541 N N . SER A 1 3 ? 2.579 5.738 -1.357 1.00 0.00 89 SER A N 19
ATOM 27542 C CA . SER A 1 3 ? 1.862 6.882 -0.805 1.00 0.00 89 SER A CA 19
ATOM 27543 C C . SER A 1 3 ? 1.965 8.087 -1.734 1.00 0.00 89 SER A C 19
ATOM 27544 O O . SER A 1 3 ? 2.160 9.216 -1.286 1.00 0.00 89 SER A O 19
ATOM 27552 N N . GLY A 1 4 ? 1.831 7.838 -3.034 1.00 0.00 90 GLY A N 19
ATOM 27553 C CA . GLY A 1 4 ? 1.912 8.912 -4.007 1.00 0.00 90 GLY A CA 19
ATOM 27554 C C . GLY A 1 4 ? 0.751 9.880 -3.899 1.00 0.00 90 GLY A C 19
ATOM 27555 O O . GLY A 1 4 ? 0.951 11.086 -3.752 1.00 0.00 90 GLY A O 19
ATOM 27559 N N . SER A 1 5 ? -0.467 9.353 -3.975 1.00 0.00 91 SER A N 19
ATOM 27560 C CA . SER A 1 5 ? -1.665 10.180 -3.890 1.00 0.00 91 SER A CA 19
ATOM 27561 C C . SER A 1 5 ? -2.311 10.062 -2.513 1.00 0.00 91 SER A C 19
ATOM 27562 O O . SER A 1 5 ? -2.193 9.034 -1.846 1.00 0.00 91 SER A O 19
ATOM 27570 N N . SER A 1 6 ? -2.994 11.122 -2.094 1.00 0.00 92 SER A N 19
ATOM 27571 C CA . SER A 1 6 ? -3.656 11.140 -0.794 1.00 0.00 92 SER A CA 19
ATOM 27572 C C . SER A 1 6 ? -4.861 10.205 -0.786 1.00 0.00 92 SER A C 19
ATOM 27573 O O . SER A 1 6 ? -5.227 9.636 -1.813 1.00 0.00 92 SER A O 19
ATOM 27581 N N . GLY A 1 7 ? -5.475 10.052 0.383 1.00 0.00 93 GLY A N 19
ATOM 27582 C CA . GLY A 1 7 ? -6.633 9.185 0.505 1.00 0.00 93 GLY A CA 19
ATOM 27583 C C . GLY A 1 7 ? -6.350 7.954 1.342 1.00 0.00 93 GLY A C 19
ATOM 27584 O O . GLY A 1 7 ? -6.247 6.839 0.830 1.00 0.00 93 GLY A O 19
ATOM 27588 N N . PRO A 1 8 ? -6.216 8.149 2.662 1.00 0.00 94 PRO A N 19
ATOM 27589 C CA . PRO A 1 8 ? -5.940 7.056 3.600 1.00 0.00 94 PRO A CA 19
ATOM 27590 C C . PRO A 1 8 ? -7.128 6.114 3.760 1.00 0.00 94 PRO A C 19
ATOM 27591 O O . PRO A 1 8 ? -7.997 6.335 4.603 1.00 0.00 94 PRO A O 19
ATOM 27602 N N . GLU A 1 9 ? -7.160 5.064 2.945 1.00 0.00 95 GLU A N 19
ATOM 27603 C CA . GLU A 1 9 ? -8.243 4.090 2.997 1.00 0.00 95 GLU A CA 19
ATOM 27604 C C . GLU A 1 9 ? -7.783 2.736 2.465 1.00 0.00 95 GLU A C 19
ATOM 27605 O O . GLU A 1 9 ? -7.118 2.657 1.432 1.00 0.00 95 GLU A O 19
ATOM 27617 N N . TYR A 1 10 ? -8.142 1.674 3.177 1.00 0.00 96 TYR A N 19
ATOM 27618 C CA . TYR A 1 10 ? -7.765 0.323 2.778 1.00 0.00 96 TYR A CA 19
ATOM 27619 C C . TYR A 1 10 ? -8.888 -0.666 3.075 1.00 0.00 96 TYR A C 19
ATOM 27620 O O . TYR A 1 10 ? -9.225 -0.911 4.233 1.00 0.00 96 TYR A O 19
ATOM 27638 N N . SER A 1 11 ? -9.462 -1.233 2.018 1.00 0.00 97 SER A N 19
ATOM 27639 C CA . SER A 1 11 ? -10.549 -2.194 2.163 1.00 0.00 97 SER A CA 19
ATOM 27640 C C . SER A 1 11 ? -10.267 -3.459 1.358 1.00 0.00 97 SER A C 19
ATOM 27641 O O . SER A 1 11 ? -9.489 -3.441 0.403 1.00 0.00 97 SER A O 19
ATOM 27649 N N . LEU A 1 12 ? -10.903 -4.557 1.751 1.00 0.00 98 LEU A N 19
ATOM 27650 C CA . LEU A 1 12 ? -10.722 -5.833 1.068 1.00 0.00 98 LEU A CA 19
ATOM 27651 C C . LEU A 1 12 ? -12.067 -6.434 0.672 1.00 0.00 98 LEU A C 19
ATOM 27652 O O . LEU A 1 12 ? -13.072 -6.238 1.356 1.00 0.00 98 LEU A O 19
ATOM 27668 N N . PHE A 1 13 ? -12.077 -7.170 -0.435 1.00 0.00 99 PHE A N 19
ATOM 27669 C CA . PHE A 1 13 ? -13.298 -7.802 -0.921 1.00 0.00 99 PHE A CA 19
ATOM 27670 C C . PHE A 1 13 ? -13.387 -9.249 -0.447 1.00 0.00 99 PHE A C 19
ATOM 27671 O O . PHE A 1 13 ? -12.436 -10.019 -0.586 1.00 0.00 99 PHE A O 19
ATOM 27688 N N . VAL A 1 14 ? -14.536 -9.613 0.114 1.00 0.00 100 VAL A N 19
ATOM 27689 C CA . VAL A 1 14 ? -14.751 -10.967 0.608 1.00 0.00 100 VAL A CA 19
ATOM 27690 C C . VAL A 1 14 ? -15.963 -11.609 -0.057 1.00 0.00 100 VAL A C 19
ATOM 27691 O O . VAL A 1 14 ? -16.989 -10.962 -0.259 1.00 0.00 100 VAL A O 19
ATOM 27704 N N . GLY A 1 15 ? -15.837 -12.889 -0.395 1.00 0.00 101 GLY A N 19
ATOM 27705 C CA . GLY A 1 15 ? -16.930 -13.599 -1.034 1.00 0.00 101 GLY A CA 19
ATOM 27706 C C . GLY A 1 15 ? -17.287 -14.883 -0.313 1.00 0.00 101 GLY A C 19
ATOM 27707 O O . GLY A 1 15 ? -16.664 -15.235 0.689 1.00 0.00 101 GLY A O 19
ATOM 27711 N N . ASP A 1 16 ? -18.294 -15.585 -0.822 1.00 0.00 102 ASP A N 19
ATOM 27712 C CA . ASP A 1 16 ? -18.734 -16.838 -0.219 1.00 0.00 102 ASP A CA 19
ATOM 27713 C C . ASP A 1 16 ? -19.034 -16.652 1.265 1.00 0.00 102 ASP A C 19
ATOM 27714 O O . ASP A 1 16 ? -18.536 -17.398 2.108 1.00 0.00 102 ASP A O 19
ATOM 27723 N N . LEU A 1 17 ? -19.850 -15.651 1.577 1.00 0.00 103 LEU A N 19
ATOM 27724 C CA . LEU A 1 17 ? -20.216 -15.365 2.960 1.00 0.00 103 LEU A CA 19
ATOM 27725 C C . LEU A 1 17 ? -21.543 -16.026 3.320 1.00 0.00 103 LEU A C 19
ATOM 27726 O O . LEU A 1 17 ? -22.613 -15.525 2.973 1.00 0.00 103 LEU A O 19
ATOM 27742 N N . THR A 1 18 ? -21.466 -17.154 4.020 1.00 0.00 104 THR A N 19
ATOM 27743 C CA . THR A 1 18 ? -22.660 -17.883 4.428 1.00 0.00 104 THR A CA 19
ATOM 27744 C C . THR A 1 18 ? -23.682 -16.950 5.067 1.00 0.00 104 THR A C 19
ATOM 27745 O O . THR A 1 18 ? -23.338 -15.940 5.680 1.00 0.00 104 THR A O 19
ATOM 27756 N N . PRO A 1 19 ? -24.970 -17.294 4.921 1.00 0.00 105 PRO A N 19
ATOM 27757 C CA . PRO A 1 19 ? -26.070 -16.500 5.479 1.00 0.00 105 PRO A CA 19
ATOM 27758 C C . PRO A 1 19 ? -26.121 -16.570 7.001 1.00 0.00 105 PRO A C 19
ATOM 27759 O O . PRO A 1 19 ? -27.017 -16.004 7.628 1.00 0.00 105 PRO A O 19
ATOM 27770 N N . ASP A 1 20 ? -25.155 -17.267 7.589 1.00 0.00 106 ASP A N 19
ATOM 27771 C CA . ASP A 1 20 ? -25.090 -17.410 9.039 1.00 0.00 106 ASP A CA 19
ATOM 27772 C C . ASP A 1 20 ? -24.025 -16.490 9.628 1.00 0.00 106 ASP A C 19
ATOM 27773 O O . ASP A 1 20 ? -23.782 -16.498 10.835 1.00 0.00 106 ASP A O 19
ATOM 27782 N N . VAL A 1 21 ? -23.391 -15.700 8.768 1.00 0.00 107 VAL A N 19
ATOM 27783 C CA . VAL A 1 21 ? -22.351 -14.775 9.202 1.00 0.00 107 VAL A CA 19
ATOM 27784 C C . VAL A 1 21 ? -22.836 -13.331 9.132 1.00 0.00 107 VAL A C 19
ATOM 27785 O O . VAL A 1 21 ? -23.477 -12.927 8.162 1.00 0.00 107 VAL A O 19
ATOM 27798 N N . ASP A 1 22 ? -22.526 -12.558 10.167 1.00 0.00 108 ASP A N 19
ATOM 27799 C CA . ASP A 1 22 ? -22.928 -11.157 10.223 1.00 0.00 108 ASP A CA 19
ATOM 27800 C C . ASP A 1 22 ? -21.719 -10.252 10.437 1.00 0.00 108 ASP A C 19
ATOM 27801 O O . ASP A 1 22 ? -20.625 -10.724 10.747 1.00 0.00 108 ASP A O 19
ATOM 27810 N N . ASP A 1 23 ? -21.924 -8.951 10.268 1.00 0.00 109 ASP A N 19
ATOM 27811 C CA . ASP A 1 23 ? -20.850 -7.979 10.442 1.00 0.00 109 ASP A CA 19
ATOM 27812 C C . ASP A 1 23 ? -20.070 -8.256 11.723 1.00 0.00 109 ASP A C 19
ATOM 27813 O O . ASP A 1 23 ? -18.840 -8.246 11.727 1.00 0.00 109 ASP A O 19
ATOM 27822 N N . GLY A 1 24 ? -20.795 -8.501 12.811 1.00 0.00 110 GLY A N 19
ATOM 27823 C CA . GLY A 1 24 ? -20.154 -8.775 14.083 1.00 0.00 110 GLY A CA 19
ATOM 27824 C C . GLY A 1 24 ? -19.064 -9.823 13.970 1.00 0.00 110 GLY A C 19
ATOM 27825 O O . GLY A 1 24 ? -18.038 -9.736 14.643 1.00 0.00 110 GLY A O 19
ATOM 27829 N N . MET A 1 25 ? -19.288 -10.817 13.117 1.00 0.00 111 MET A N 19
ATOM 27830 C CA . MET A 1 25 ? -18.317 -11.887 12.919 1.00 0.00 111 MET A CA 19
ATOM 27831 C C . MET A 1 25 ? -17.178 -11.426 12.015 1.00 0.00 111 MET A C 19
ATOM 27832 O O . MET A 1 25 ? -16.011 -11.451 12.409 1.00 0.00 111 MET A O 19
ATOM 27846 N N . LEU A 1 26 ? -17.523 -11.005 10.804 1.00 0.00 112 LEU A N 19
ATOM 27847 C CA . LEU A 1 26 ? -16.528 -10.538 9.844 1.00 0.00 112 LEU A CA 19
ATOM 27848 C C . LEU A 1 26 ? -15.529 -9.596 10.509 1.00 0.00 112 LEU A C 19
ATOM 27849 O O . LEU A 1 26 ? -14.341 -9.606 10.186 1.00 0.00 112 LEU A O 19
ATOM 27865 N N . TYR A 1 27 ? -16.019 -8.787 11.442 1.00 0.00 113 TYR A N 19
ATOM 27866 C CA . TYR A 1 27 ? -15.169 -7.838 12.153 1.00 0.00 113 TYR A CA 19
ATOM 27867 C C . TYR A 1 27 ? -14.169 -8.566 13.046 1.00 0.00 113 TYR A C 19
ATOM 27868 O O . TYR A 1 27 ? -12.958 -8.442 12.868 1.00 0.00 113 TYR A O 19
ATOM 27886 N N . GLU A 1 28 ? -14.686 -9.328 14.005 1.00 0.00 114 GLU A N 19
ATOM 27887 C CA . GLU A 1 28 ? -13.839 -10.076 14.926 1.00 0.00 114 GLU A CA 19
ATOM 27888 C C . GLU A 1 28 ? -12.905 -11.014 14.166 1.00 0.00 114 GLU A C 19
ATOM 27889 O O . GLU A 1 28 ? -11.687 -10.972 14.342 1.00 0.00 114 GLU A O 19
ATOM 27901 N N . PHE A 1 29 ? -13.485 -11.859 13.321 1.00 0.00 115 PHE A N 19
ATOM 27902 C CA . PHE A 1 29 ? -12.706 -12.809 12.534 1.00 0.00 115 PHE A CA 19
ATOM 27903 C C . PHE A 1 29 ? -11.446 -12.151 11.980 1.00 0.00 115 PHE A C 19
ATOM 27904 O O . PHE A 1 29 ? -10.412 -12.801 11.820 1.00 0.00 115 PHE A O 19
ATOM 27921 N N . PHE A 1 30 ? -11.540 -10.858 11.688 1.00 0.00 116 PHE A N 19
ATOM 27922 C CA . PHE A 1 30 ? -10.409 -10.112 11.150 1.00 0.00 116 PHE A CA 19
ATOM 27923 C C . PHE A 1 30 ? -9.648 -9.399 12.264 1.00 0.00 116 PHE A C 19
ATOM 27924 O O . PHE A 1 30 ? -8.504 -9.738 12.565 1.00 0.00 116 PHE A O 19
ATOM 27941 N N . VAL A 1 31 ? -10.292 -8.408 12.872 1.00 0.00 117 VAL A N 19
ATOM 27942 C CA . VAL A 1 31 ? -9.678 -7.646 13.953 1.00 0.00 117 VAL A CA 19
ATOM 27943 C C . VAL A 1 31 ? -8.815 -8.542 14.834 1.00 0.00 117 VAL A C 19
ATOM 27944 O O . VAL A 1 31 ? -7.835 -8.090 15.428 1.00 0.00 117 VAL A O 19
ATOM 27957 N N . LYS A 1 32 ? -9.185 -9.815 14.916 1.00 0.00 118 LYS A N 19
ATOM 27958 C CA . LYS A 1 32 ? -8.444 -10.777 15.724 1.00 0.00 118 LYS A CA 19
ATOM 27959 C C . LYS A 1 32 ? -7.064 -11.038 15.130 1.00 0.00 118 LYS A C 19
ATOM 27960 O O . LYS A 1 32 ? -6.045 -10.846 15.794 1.00 0.00 118 LYS A O 19
ATOM 27979 N N . VAL A 1 33 ? -7.037 -11.475 13.874 1.00 0.00 119 VAL A N 19
ATOM 27980 C CA . VAL A 1 33 ? -5.781 -11.759 13.190 1.00 0.00 119 VAL A CA 19
ATOM 27981 C C . VAL A 1 33 ? -5.028 -10.473 12.868 1.00 0.00 119 VAL A C 19
ATOM 27982 O O . VAL A 1 33 ? -3.805 -10.477 12.726 1.00 0.00 119 VAL A O 19
ATOM 27995 N N . TYR A 1 34 ? -5.766 -9.375 12.753 1.00 0.00 120 TYR A N 19
ATOM 27996 C CA . TYR A 1 34 ? -5.168 -8.081 12.445 1.00 0.00 120 TYR A CA 19
ATOM 27997 C C . TYR A 1 34 ? -5.745 -6.988 13.338 1.00 0.00 120 TYR A C 19
ATOM 27998 O O . TYR A 1 34 ? -6.902 -6.586 13.204 1.00 0.00 120 TYR A O 19
ATOM 28016 N N . PRO A 1 35 ? -4.921 -6.492 14.273 1.00 0.00 121 PRO A N 19
ATOM 28017 C CA . PRO A 1 35 ? -5.326 -5.438 15.207 1.00 0.00 121 PRO A CA 19
ATOM 28018 C C . PRO A 1 35 ? -5.510 -4.091 14.517 1.00 0.00 121 PRO A C 19
ATOM 28019 O O . PRO A 1 35 ? -5.797 -3.084 15.164 1.00 0.00 121 PRO A O 19
ATOM 28030 N N . SER A 1 36 ? -5.343 -4.080 13.198 1.00 0.00 122 SER A N 19
ATOM 28031 C CA . SER A 1 36 ? -5.488 -2.855 12.419 1.00 0.00 122 SER A CA 19
ATOM 28032 C C . SER A 1 36 ? -6.744 -2.907 11.555 1.00 0.00 122 SER A C 19
ATOM 28033 O O . SER A 1 36 ? -6.789 -2.323 10.471 1.00 0.00 122 SER A O 19
ATOM 28041 N N . CYS A 1 37 ? -7.761 -3.609 12.041 1.00 0.00 123 CYS A N 19
ATOM 28042 C CA . CYS A 1 37 ? -9.019 -3.738 11.313 1.00 0.00 123 CYS A CA 19
ATOM 28043 C C . CYS A 1 37 ? -10.009 -2.660 11.742 1.00 0.00 123 CYS A C 19
ATOM 28044 O O . CYS A 1 37 ? -10.213 -2.429 12.934 1.00 0.00 123 CYS A O 19
ATOM 28052 N N . ARG A 1 38 ? -10.619 -2.001 10.763 1.00 0.00 124 ARG A N 19
ATOM 28053 C CA . ARG A 1 38 ? -11.586 -0.945 11.039 1.00 0.00 124 ARG A CA 19
ATOM 28054 C C . ARG A 1 38 ? -12.968 -1.530 11.311 1.00 0.00 124 ARG A C 19
ATOM 28055 O O . ARG A 1 38 ? -13.765 -0.951 12.048 1.00 0.00 124 ARG A O 19
ATOM 28076 N N . GLY A 1 39 ? -13.246 -2.683 10.709 1.00 0.00 125 GLY A N 19
ATOM 28077 C CA . GLY A 1 39 ? -14.533 -3.327 10.898 1.00 0.00 125 GLY A CA 19
ATOM 28078 C C . GLY A 1 39 ? -14.992 -4.079 9.664 1.00 0.00 125 GLY A C 19
ATOM 28079 O O . GLY A 1 39 ? -14.830 -3.601 8.542 1.00 0.00 125 GLY A O 19
ATOM 28083 N N . GLY A 1 40 ? -15.565 -5.260 9.872 1.00 0.00 126 GLY A N 19
ATOM 28084 C CA . GLY A 1 40 ? -16.038 -6.061 8.758 1.00 0.00 126 GLY A CA 19
ATOM 28085 C C . GLY A 1 40 ? -17.501 -5.816 8.447 1.00 0.00 126 GLY A C 19
ATOM 28086 O O . GLY A 1 40 ? -18.333 -5.744 9.353 1.00 0.00 126 GLY A O 19
ATOM 28090 N N . LYS A 1 41 ? -17.818 -5.684 7.164 1.00 0.00 127 LYS A N 19
ATOM 28091 C CA . LYS A 1 41 ? -19.190 -5.445 6.734 1.00 0.00 127 LYS A CA 19
ATOM 28092 C C . LYS A 1 41 ? -19.664 -6.543 5.788 1.00 0.00 127 LYS A C 19
ATOM 28093 O O . LYS A 1 41 ? -18.892 -7.050 4.974 1.00 0.00 127 LYS A O 19
ATOM 28112 N N . VAL A 1 42 ? -20.938 -6.904 5.899 1.00 0.00 128 VAL A N 19
ATOM 28113 C CA . VAL A 1 42 ? -21.516 -7.941 5.051 1.00 0.00 128 VAL A CA 19
ATOM 28114 C C . VAL A 1 42 ? -22.750 -7.427 4.318 1.00 0.00 128 VAL A C 19
ATOM 28115 O O . VAL A 1 42 ? -23.675 -6.897 4.934 1.00 0.00 128 VAL A O 19
ATOM 28128 N N . VAL A 1 43 ? -22.757 -7.587 2.998 1.00 0.00 129 VAL A N 19
ATOM 28129 C CA . VAL A 1 43 ? -23.878 -7.141 2.180 1.00 0.00 129 VAL A CA 19
ATOM 28130 C C . VAL A 1 43 ? -25.061 -8.096 2.300 1.00 0.00 129 VAL A C 19
ATOM 28131 O O . VAL A 1 43 ? -24.889 -9.316 2.305 1.00 0.00 129 VAL A O 19
ATOM 28144 N N . LEU A 1 44 ? -26.260 -7.534 2.397 1.00 0.00 130 LEU A N 19
ATOM 28145 C CA . LEU A 1 44 ? -27.473 -8.336 2.517 1.00 0.00 130 LEU A CA 19
ATOM 28146 C C . LEU A 1 44 ? -28.384 -8.128 1.311 1.00 0.00 130 LEU A C 19
ATOM 28147 O O . LEU A 1 44 ? -28.260 -7.138 0.590 1.00 0.00 130 LEU A O 19
ATOM 28163 N N . ASP A 1 45 ? -29.300 -9.067 1.100 1.00 0.00 131 ASP A N 19
ATOM 28164 C CA . ASP A 1 45 ? -30.235 -8.985 -0.016 1.00 0.00 131 ASP A CA 19
ATOM 28165 C C . ASP A 1 45 ? -31.481 -8.197 0.375 1.00 0.00 131 ASP A C 19
ATOM 28166 O O . ASP A 1 45 ? -31.572 -7.672 1.485 1.00 0.00 131 ASP A O 19
ATOM 28175 N N . GLN A 1 46 ? -32.438 -8.117 -0.545 1.00 0.00 132 GLN A N 19
ATOM 28176 C CA . GLN A 1 46 ? -33.677 -7.391 -0.296 1.00 0.00 132 GLN A CA 19
ATOM 28177 C C . GLN A 1 46 ? -34.336 -7.865 0.996 1.00 0.00 132 GLN A C 19
ATOM 28178 O O . GLN A 1 46 ? -34.911 -7.070 1.741 1.00 0.00 132 GLN A O 19
ATOM 28192 N N . THR A 1 47 ? -34.249 -9.165 1.256 1.00 0.00 133 THR A N 19
ATOM 28193 C CA . THR A 1 47 ? -34.838 -9.746 2.456 1.00 0.00 133 THR A CA 19
ATOM 28194 C C . THR A 1 47 ? -33.995 -9.433 3.688 1.00 0.00 133 THR A C 19
ATOM 28195 O O . THR A 1 47 ? -34.488 -9.472 4.815 1.00 0.00 133 THR A O 19
ATOM 28206 N N . GLY A 1 48 ? -32.722 -9.123 3.465 1.00 0.00 134 GLY A N 19
ATOM 28207 C CA . GLY A 1 48 ? -31.832 -8.807 4.567 1.00 0.00 134 GLY A CA 19
ATOM 28208 C C . GLY A 1 48 ? -30.918 -9.963 4.923 1.00 0.00 134 GLY A C 19
ATOM 28209 O O . GLY A 1 48 ? -30.410 -10.040 6.042 1.00 0.00 134 GLY A O 19
ATOM 28213 N N . VAL A 1 49 ? -30.709 -10.866 3.971 1.00 0.00 135 VAL A N 19
ATOM 28214 C CA . VAL A 1 49 ? -29.851 -12.024 4.189 1.00 0.00 135 VAL A CA 19
ATOM 28215 C C . VAL A 1 49 ? -28.522 -11.870 3.457 1.00 0.00 135 VAL A C 19
ATOM 28216 O O . VAL A 1 49 ? -28.476 -11.372 2.333 1.00 0.00 135 VAL A O 19
ATOM 28229 N N . SER A 1 50 ? -27.444 -12.301 4.103 1.00 0.00 136 SER A N 19
ATOM 28230 C CA . SER A 1 50 ? -26.113 -12.208 3.515 1.00 0.00 136 SER A CA 19
ATOM 28231 C C . SER A 1 50 ? -26.119 -12.710 2.075 1.00 0.00 136 SER A C 19
ATOM 28232 O O . SER A 1 50 ? -26.245 -13.909 1.823 1.00 0.00 136 SER A O 19
ATOM 28240 N N . LYS A 1 51 ? -25.982 -11.785 1.131 1.00 0.00 137 LYS A N 19
ATOM 28241 C CA . LYS A 1 51 ? -25.970 -12.131 -0.285 1.00 0.00 137 LYS A CA 19
ATOM 28242 C C . LYS A 1 51 ? -24.907 -13.185 -0.579 1.00 0.00 137 LYS A C 19
ATOM 28243 O O . LYS A 1 51 ? -25.076 -14.020 -1.466 1.00 0.00 137 LYS A O 19
ATOM 28262 N N . GLY A 1 52 ? -23.812 -13.140 0.174 1.00 0.00 138 GLY A N 19
ATOM 28263 C CA . GLY A 1 52 ? -22.739 -14.097 -0.021 1.00 0.00 138 GLY A CA 19
ATOM 28264 C C . GLY A 1 52 ? -21.396 -13.427 -0.234 1.00 0.00 138 GLY A C 19
ATOM 28265 O O . GLY A 1 52 ? -20.454 -14.050 -0.725 1.00 0.00 138 GLY A O 19
ATOM 28269 N N . TYR A 1 53 ? -21.307 -12.154 0.134 1.00 0.00 139 TYR A N 19
ATOM 28270 C CA . TYR A 1 53 ? -20.070 -11.397 -0.023 1.00 0.00 139 TYR A CA 19
ATOM 28271 C C . TYR A 1 53 ? -20.099 -10.125 0.818 1.00 0.00 139 TYR A C 19
ATOM 28272 O O . TYR A 1 53 ? -21.131 -9.764 1.383 1.00 0.00 139 TYR A O 19
ATOM 28290 N N . GLY A 1 54 ? -18.957 -9.448 0.895 1.00 0.00 140 GLY A N 19
ATOM 28291 C CA . GLY A 1 54 ? -18.872 -8.223 1.669 1.00 0.00 140 GLY A CA 19
ATOM 28292 C C . GLY A 1 54 ? -17.544 -7.515 1.488 1.00 0.00 140 GLY A C 19
ATOM 28293 O O . GLY A 1 54 ? -16.812 -7.786 0.536 1.00 0.00 140 GLY A O 19
ATOM 28297 N N . PHE A 1 55 ? -17.232 -6.604 2.404 1.00 0.00 141 PHE A N 19
ATOM 28298 C CA . PHE A 1 55 ? -15.984 -5.852 2.340 1.00 0.00 141 PHE A CA 19
ATOM 28299 C C . PHE A 1 55 ? -15.557 -5.387 3.729 1.00 0.00 141 PHE A C 19
ATOM 28300 O O . PHE A 1 55 ? -16.391 -5.015 4.555 1.00 0.00 141 PHE A O 19
ATOM 28317 N N . VAL A 1 56 ? -14.252 -5.413 3.981 1.00 0.00 142 VAL A N 19
ATOM 28318 C CA . VAL A 1 56 ? -13.713 -4.994 5.269 1.00 0.00 142 VAL A CA 19
ATOM 28319 C C . VAL A 1 56 ? -12.801 -3.782 5.115 1.00 0.00 142 VAL A C 19
ATOM 28320 O O . VAL A 1 56 ? -12.463 -3.382 4.001 1.00 0.00 142 VAL A O 19
ATOM 28333 N N . LYS A 1 57 ? -12.404 -3.201 6.242 1.00 0.00 143 LYS A N 19
ATOM 28334 C CA . LYS A 1 57 ? -11.528 -2.036 6.235 1.00 0.00 143 LYS A CA 19
ATOM 28335 C C . LYS A 1 57 ? -10.360 -2.226 7.198 1.00 0.00 143 LYS A C 19
ATOM 28336 O O . LYS A 1 57 ? -10.418 -3.061 8.102 1.00 0.00 143 LYS A O 19
ATOM 28355 N N . PHE A 1 58 ? -9.302 -1.447 7.000 1.00 0.00 144 PHE A N 19
ATOM 28356 C CA . PHE A 1 58 ? -8.122 -1.530 7.851 1.00 0.00 144 PHE A CA 19
ATOM 28357 C C . PHE A 1 58 ? -7.438 -0.170 7.968 1.00 0.00 144 PHE A C 19
ATOM 28358 O O . PHE A 1 58 ? -7.679 0.730 7.162 1.00 0.00 144 PHE A O 19
ATOM 28375 N N . THR A 1 59 ? -6.585 -0.028 8.977 1.00 0.00 145 THR A N 19
ATOM 28376 C CA . THR A 1 59 ? -5.868 1.221 9.201 1.00 0.00 145 THR A CA 19
ATOM 28377 C C . THR A 1 59 ? -4.457 1.155 8.630 1.00 0.00 145 THR A C 19
ATOM 28378 O O . THR A 1 59 ? -3.873 2.178 8.272 1.00 0.00 145 THR A O 19
ATOM 28389 N N . ASP A 1 60 ? -3.913 -0.055 8.546 1.00 0.00 146 ASP A N 19
ATOM 28390 C CA . ASP A 1 60 ? -2.570 -0.254 8.016 1.00 0.00 146 ASP A CA 19
ATOM 28391 C C . ASP A 1 60 ? -2.616 -0.997 6.684 1.00 0.00 146 ASP A C 19
ATOM 28392 O O . ASP A 1 60 ? -3.102 -2.125 6.609 1.00 0.00 146 ASP A O 19
ATOM 28401 N N . GLU A 1 61 ? -2.108 -0.356 5.637 1.00 0.00 147 GLU A N 19
ATOM 28402 C CA . GLU A 1 61 ? -2.093 -0.956 4.308 1.00 0.00 147 GLU A CA 19
ATOM 28403 C C . GLU A 1 61 ? -1.152 -2.156 4.263 1.00 0.00 147 GLU A C 19
ATOM 28404 O O . GLU A 1 61 ? -1.383 -3.113 3.522 1.00 0.00 147 GLU A O 19
ATOM 28416 N N . LEU A 1 62 ? -0.091 -2.098 5.060 1.00 0.00 148 LEU A N 19
ATOM 28417 C CA . LEU A 1 62 ? 0.887 -3.179 5.112 1.00 0.00 148 LEU A CA 19
ATOM 28418 C C . LEU A 1 62 ? 0.217 -4.502 5.469 1.00 0.00 148 LEU A C 19
ATOM 28419 O O . LEU A 1 62 ? 0.359 -5.493 4.753 1.00 0.00 148 LEU A O 19
ATOM 28435 N N . GLU A 1 63 ? -0.514 -4.509 6.579 1.00 0.00 149 GLU A N 19
ATOM 28436 C CA . GLU A 1 63 ? -1.207 -5.710 7.029 1.00 0.00 149 GLU A CA 19
ATOM 28437 C C . GLU A 1 63 ? -2.291 -6.118 6.035 1.00 0.00 149 GLU A C 19
ATOM 28438 O O . GLU A 1 63 ? -2.410 -7.290 5.679 1.00 0.00 149 GLU A O 19
ATOM 28450 N N . GLN A 1 64 ? -3.077 -5.143 5.592 1.00 0.00 150 GLN A N 19
ATOM 28451 C CA . GLN A 1 64 ? -4.151 -5.401 4.641 1.00 0.00 150 GLN A CA 19
ATOM 28452 C C . GLN A 1 64 ? -3.770 -6.521 3.679 1.00 0.00 150 GLN A C 19
ATOM 28453 O O . GLN A 1 64 ? -4.554 -7.438 3.434 1.00 0.00 150 GLN A O 19
ATOM 28467 N N . LYS A 1 65 ? -2.560 -6.442 3.136 1.00 0.00 151 LYS A N 19
ATOM 28468 C CA . LYS A 1 65 ? -2.072 -7.449 2.202 1.00 0.00 151 LYS A CA 19
ATOM 28469 C C . LYS A 1 65 ? -1.877 -8.791 2.901 1.00 0.00 151 LYS A C 19
ATOM 28470 O O . LYS A 1 65 ? -2.438 -9.805 2.485 1.00 0.00 151 LYS A O 19
ATOM 28489 N N . ARG A 1 66 ? -1.081 -8.788 3.965 1.00 0.00 152 ARG A N 19
ATOM 28490 C CA . ARG A 1 66 ? -0.813 -10.005 4.722 1.00 0.00 152 ARG A CA 19
ATOM 28491 C C . ARG A 1 66 ? -2.071 -10.862 4.837 1.00 0.00 152 ARG A C 19
ATOM 28492 O O . ARG A 1 66 ? -2.000 -12.090 4.826 1.00 0.00 152 ARG A O 19
ATOM 28513 N N . ALA A 1 67 ? -3.220 -10.204 4.948 1.00 0.00 153 ALA A N 19
ATOM 28514 C CA . ALA A 1 67 ? -4.493 -10.905 5.064 1.00 0.00 153 ALA A CA 19
ATOM 28515 C C . ALA A 1 67 ? -4.897 -11.533 3.734 1.00 0.00 153 ALA A C 19
ATOM 28516 O O . ALA A 1 67 ? -5.328 -12.686 3.686 1.00 0.00 153 ALA A O 19
ATOM 28523 N N . LEU A 1 68 ? -4.756 -10.768 2.657 1.00 0.00 154 LEU A N 19
ATOM 28524 C CA . LEU A 1 68 ? -5.107 -11.250 1.326 1.00 0.00 154 LEU A CA 19
ATOM 28525 C C . LEU A 1 68 ? -4.529 -12.640 1.080 1.00 0.00 154 LEU A C 19
ATOM 28526 O O . LEU A 1 68 ? -5.174 -13.494 0.471 1.00 0.00 154 LEU A O 19
ATOM 28542 N N . THR A 1 69 ? -3.308 -12.861 1.558 1.00 0.00 155 THR A N 19
ATOM 28543 C CA . THR A 1 69 ? -2.643 -14.147 1.392 1.00 0.00 155 THR A CA 19
ATOM 28544 C C . THR A 1 69 ? -2.904 -15.059 2.585 1.00 0.00 155 THR A C 19
ATOM 28545 O O . THR A 1 69 ? -3.312 -16.208 2.421 1.00 0.00 155 THR A O 19
ATOM 28556 N N . GLU A 1 70 ? -2.665 -14.539 3.785 1.00 0.00 156 GLU A N 19
ATOM 28557 C CA . GLU A 1 70 ? -2.874 -15.309 5.005 1.00 0.00 156 GLU A CA 19
ATOM 28558 C C . GLU A 1 70 ? -4.349 -15.658 5.183 1.00 0.00 156 GLU A C 19
ATOM 28559 O O . GLU A 1 70 ? -4.714 -16.830 5.279 1.00 0.00 156 GLU A O 19
ATOM 28571 N N . CYS A 1 71 ? -5.192 -14.632 5.226 1.00 0.00 157 CYS A N 19
ATOM 28572 C CA . CYS A 1 71 ? -6.628 -14.829 5.393 1.00 0.00 157 CYS A CA 19
ATOM 28573 C C . CYS A 1 71 ? -7.262 -15.329 4.099 1.00 0.00 157 CYS A C 19
ATOM 28574 O O . CYS A 1 71 ? -8.482 -15.461 4.006 1.00 0.00 157 CYS A O 19
ATOM 28582 N N . GLN A 1 72 ? -6.426 -15.603 3.103 1.00 0.00 158 GLN A N 19
ATOM 28583 C CA . GLN A 1 72 ? -6.906 -16.086 1.814 1.00 0.00 158 GLN A CA 19
ATOM 28584 C C . GLN A 1 72 ? -7.802 -17.308 1.990 1.00 0.00 158 GLN A C 19
ATOM 28585 O O . GLN A 1 72 ? -7.501 -18.202 2.780 1.00 0.00 158 GLN A O 19
ATOM 28599 N N . GLY A 1 73 ? -8.904 -17.340 1.247 1.00 0.00 159 GLY A N 19
ATOM 28600 C CA . GLY A 1 73 ? -9.827 -18.457 1.336 1.00 0.00 159 GLY A CA 19
ATOM 28601 C C . GLY A 1 73 ? -10.121 -18.853 2.770 1.00 0.00 159 GLY A C 19
ATOM 28602 O O . GLY A 1 73 ? -10.261 -20.036 3.077 1.00 0.00 159 GLY A O 19
ATOM 28606 N N . ALA A 1 74 ? -10.214 -17.860 3.649 1.00 0.00 160 ALA A N 19
ATOM 28607 C CA . ALA A 1 74 ? -10.493 -18.112 5.057 1.00 0.00 160 ALA A CA 19
ATOM 28608 C C . ALA A 1 74 ? -11.768 -18.930 5.226 1.00 0.00 160 ALA A C 19
ATOM 28609 O O . ALA A 1 74 ? -12.859 -18.480 4.875 1.00 0.00 160 ALA A O 19
ATOM 28616 N N . VAL A 1 75 ? -11.624 -20.137 5.766 1.00 0.00 161 VAL A N 19
ATOM 28617 C CA . VAL A 1 75 ? -12.765 -21.019 5.982 1.00 0.00 161 VAL A CA 19
ATOM 28618 C C . VAL A 1 75 ? -13.309 -20.878 7.399 1.00 0.00 161 VAL A C 19
ATOM 28619 O O . VAL A 1 75 ? -14.511 -21.001 7.630 1.00 0.00 161 VAL A O 19
ATOM 28632 N N . GLY A 1 76 ? -12.413 -20.618 8.347 1.00 0.00 162 GLY A N 19
ATOM 28633 C CA . GLY A 1 76 ? -12.822 -20.463 9.731 1.00 0.00 162 GLY A CA 19
ATOM 28634 C C . GLY A 1 76 ? -14.053 -19.592 9.878 1.00 0.00 162 GLY A C 19
ATOM 28635 O O . GLY A 1 76 ? -14.876 -19.811 10.769 1.00 0.00 162 GLY A O 19
ATOM 28639 N N . LEU A 1 77 ? -14.181 -18.599 9.005 1.00 0.00 163 LEU A N 19
ATOM 28640 C CA . LEU A 1 77 ? -15.321 -17.689 9.042 1.00 0.00 163 LEU A CA 19
ATOM 28641 C C . LEU A 1 77 ? -16.502 -18.264 8.267 1.00 0.00 163 LEU A C 19
ATOM 28642 O O . LEU A 1 77 ? -16.434 -18.439 7.051 1.00 0.00 163 LEU A O 19
ATOM 28658 N N . GLY A 1 78 ? -17.587 -18.554 8.979 1.00 0.00 164 GLY A N 19
ATOM 28659 C CA . GLY A 1 78 ? -18.768 -19.104 8.341 1.00 0.00 164 GLY A CA 19
ATOM 28660 C C . GLY A 1 78 ? -18.559 -20.527 7.861 1.00 0.00 164 GLY A C 19
ATOM 28661 O O . GLY A 1 78 ? -17.455 -21.062 7.949 1.00 0.00 164 GLY A O 19
ATOM 28665 N N . SER A 1 79 ? -19.623 -21.140 7.353 1.00 0.00 165 SER A N 19
ATOM 28666 C CA . SER A 1 79 ? -19.553 -22.512 6.863 1.00 0.00 165 SER A CA 19
ATOM 28667 C C . SER A 1 79 ? -19.046 -22.549 5.424 1.00 0.00 165 SER A C 19
ATOM 28668 O O . SER A 1 79 ? -19.341 -23.479 4.673 1.00 0.00 165 SER A O 19
ATOM 28676 N N . LYS A 1 80 ? -18.282 -21.530 5.047 1.00 0.00 166 LYS A N 19
ATOM 28677 C CA . LYS A 1 80 ? -17.731 -21.444 3.699 1.00 0.00 166 LYS A CA 19
ATOM 28678 C C . LYS A 1 80 ? -16.495 -20.550 3.672 1.00 0.00 166 LYS A C 19
ATOM 28679 O O . LYS A 1 80 ? -16.301 -19.692 4.533 1.00 0.00 166 LYS A O 19
ATOM 28698 N N . PRO A 1 81 ? -15.639 -20.754 2.660 1.00 0.00 167 PRO A N 19
ATOM 28699 C CA . PRO A 1 81 ? -14.408 -19.975 2.496 1.00 0.00 167 PRO A CA 19
ATOM 28700 C C . PRO A 1 81 ? -14.685 -18.529 2.100 1.00 0.00 167 PRO A C 19
ATOM 28701 O O . PRO A 1 81 ? -15.817 -18.170 1.776 1.00 0.00 167 PRO A O 19
ATOM 28712 N N . VAL A 1 82 ? -13.644 -17.703 2.126 1.00 0.00 168 VAL A N 19
ATOM 28713 C CA . VAL A 1 82 ? -13.776 -16.296 1.767 1.00 0.00 168 VAL A CA 19
ATOM 28714 C C . VAL A 1 82 ? -12.679 -15.871 0.797 1.00 0.00 168 VAL A C 19
ATOM 28715 O O . VAL A 1 82 ? -11.492 -16.055 1.068 1.00 0.00 168 VAL A O 19
ATOM 28728 N N . ARG A 1 83 ? -13.084 -15.301 -0.333 1.00 0.00 169 ARG A N 19
ATOM 28729 C CA . ARG A 1 83 ? -12.135 -14.850 -1.344 1.00 0.00 169 ARG A CA 19
ATOM 28730 C C . ARG A 1 83 ? -11.703 -13.411 -1.080 1.00 0.00 169 ARG A C 19
ATOM 28731 O O . ARG A 1 83 ? -12.521 -12.490 -1.112 1.00 0.00 169 ARG A O 19
ATOM 28752 N N . LEU A 1 84 ? -10.414 -13.224 -0.820 1.00 0.00 170 LEU A N 19
ATOM 28753 C CA . LEU A 1 84 ? -9.872 -11.897 -0.550 1.00 0.00 170 LEU A CA 19
ATOM 28754 C C . LEU A 1 84 ? -9.342 -11.255 -1.829 1.00 0.00 170 LEU A C 19
ATOM 28755 O O . LEU A 1 84 ? -8.714 -11.918 -2.654 1.00 0.00 170 LEU A O 19
ATOM 28771 N N . SER A 1 85 ? -9.597 -9.960 -1.984 1.00 0.00 171 SER A N 19
ATOM 28772 C CA . SER A 1 85 ? -9.147 -9.228 -3.163 1.00 0.00 171 SER A CA 19
ATOM 28773 C C . SER A 1 85 ? -9.037 -7.736 -2.866 1.00 0.00 171 SER A C 19
ATOM 28774 O O . SER A 1 85 ? -9.432 -7.273 -1.796 1.00 0.00 171 SER A O 19
ATOM 28782 N N . VAL A 1 86 ? -8.498 -6.987 -3.823 1.00 0.00 172 VAL A N 19
ATOM 28783 C CA . VAL A 1 86 ? -8.337 -5.546 -3.667 1.00 0.00 172 VAL A CA 19
ATOM 28784 C C . VAL A 1 86 ? -9.524 -4.793 -4.258 1.00 0.00 172 VAL A C 19
ATOM 28785 O O . VAL A 1 86 ? -9.598 -4.582 -5.468 1.00 0.00 172 VAL A O 19
ATOM 28798 N N . ALA A 1 87 ? -10.450 -4.389 -3.395 1.00 0.00 173 ALA A N 19
ATOM 28799 C CA . ALA A 1 87 ? -11.633 -3.657 -3.831 1.00 0.00 173 ALA A CA 19
ATOM 28800 C C . ALA A 1 87 ? -11.326 -2.174 -4.006 1.00 0.00 173 ALA A C 19
ATOM 28801 O O . ALA A 1 87 ? -10.785 -1.531 -3.106 1.00 0.00 173 ALA A O 19
ATOM 28808 N N . ILE A 1 88 ? -11.675 -1.636 -5.170 1.00 0.00 174 ILE A N 19
ATOM 28809 C CA . ILE A 1 88 ? -11.437 -0.228 -5.463 1.00 0.00 174 ILE A CA 19
ATOM 28810 C C . ILE A 1 88 ? -12.491 0.656 -4.806 1.00 0.00 174 ILE A C 19
ATOM 28811 O O . ILE A 1 88 ? -13.695 0.459 -4.975 1.00 0.00 174 ILE A O 19
ATOM 28827 N N . PRO A 1 89 ? -12.032 1.656 -4.040 1.00 0.00 175 PRO A N 19
ATOM 28828 C CA . PRO A 1 89 ? -12.919 2.592 -3.344 1.00 0.00 175 PRO A CA 19
ATOM 28829 C C . PRO A 1 89 ? -13.641 3.530 -4.305 1.00 0.00 175 PRO A C 19
ATOM 28830 O O . PRO A 1 89 ? -14.360 4.436 -3.883 1.00 0.00 175 PRO A O 19
ATOM 28841 N N . LYS A 1 90 ? -13.445 3.308 -5.601 1.00 0.00 176 LYS A N 19
ATOM 28842 C CA . LYS A 1 90 ? -14.078 4.131 -6.624 1.00 0.00 176 LYS A CA 19
ATOM 28843 C C . LYS A 1 90 ? -14.462 3.292 -7.838 1.00 0.00 176 LYS A C 19
ATOM 28844 O O . LYS A 1 90 ? -13.796 2.308 -8.159 1.00 0.00 176 LYS A O 19
ATOM 28863 N N . ALA A 1 91 ? -15.538 3.688 -8.510 1.00 0.00 177 ALA A N 19
ATOM 28864 C CA . ALA A 1 91 ? -16.007 2.973 -9.690 1.00 0.00 177 ALA A CA 19
ATOM 28865 C C . ALA A 1 91 ? -17.028 3.802 -10.464 1.00 0.00 177 ALA A C 19
ATOM 28866 O O . ALA A 1 91 ? -17.741 4.622 -9.886 1.00 0.00 177 ALA A O 19
ATOM 28873 N N . SER A 1 92 ? -17.091 3.583 -11.773 1.00 0.00 178 SER A N 19
ATOM 28874 C CA . SER A 1 92 ? -18.021 4.312 -12.626 1.00 0.00 178 SER A CA 19
ATOM 28875 C C . SER A 1 92 ? -18.719 3.369 -13.601 1.00 0.00 178 SER A C 19
ATOM 28876 O O . SER A 1 92 ? -18.073 2.566 -14.275 1.00 0.00 178 SER A O 19
ATOM 28884 N N . ARG A 1 93 ? -20.042 3.472 -13.670 1.00 0.00 179 ARG A N 19
ATOM 28885 C CA . ARG A 1 93 ? -20.829 2.628 -14.560 1.00 0.00 179 ARG A CA 19
ATOM 28886 C C . ARG A 1 93 ? -22.098 3.346 -15.010 1.00 0.00 179 ARG A C 19
ATOM 28887 O O . ARG A 1 93 ? -22.906 3.775 -14.186 1.00 0.00 179 ARG A O 19
ATOM 28908 N N . VAL A 1 94 ? -22.267 3.474 -16.322 1.00 0.00 180 VAL A N 19
ATOM 28909 C CA . VAL A 1 94 ? -23.437 4.139 -16.881 1.00 0.00 180 VAL A CA 19
ATOM 28910 C C . VAL A 1 94 ? -24.341 3.147 -17.603 1.00 0.00 180 VAL A C 19
ATOM 28911 O O . VAL A 1 94 ? -24.208 2.931 -18.808 1.00 0.00 180 VAL A O 19
ATOM 28924 N N . LYS A 1 95 ? -25.262 2.544 -16.859 1.00 0.00 181 LYS A N 19
ATOM 28925 C CA . LYS A 1 95 ? -26.191 1.574 -17.427 1.00 0.00 181 LYS A CA 19
ATOM 28926 C C . LYS A 1 95 ? -27.356 2.277 -18.117 1.00 0.00 181 LYS A C 19
ATOM 28927 O O . LYS A 1 95 ? -27.899 3.264 -17.621 1.00 0.00 181 LYS A O 19
ATOM 28946 N N . PRO A 1 96 ? -27.752 1.756 -19.288 1.00 0.00 182 PRO A N 19
ATOM 28947 C CA . PRO A 1 96 ? -28.858 2.317 -20.070 1.00 0.00 182 PRO A CA 19
ATOM 28948 C C . PRO A 1 96 ? -30.211 2.095 -19.403 1.00 0.00 182 PRO A C 19
ATOM 28949 O O . PRO A 1 96 ? -30.296 1.484 -18.337 1.00 0.00 182 PRO A O 19
ATOM 28960 N N . VAL A 1 97 ? -31.267 2.595 -20.036 1.00 0.00 183 VAL A N 19
ATOM 28961 C CA . VAL A 1 97 ? -32.617 2.450 -19.504 1.00 0.00 183 VAL A CA 19
ATOM 28962 C C . VAL A 1 97 ? -33.437 1.478 -20.345 1.00 0.00 183 VAL A C 19
ATOM 28963 O O . VAL A 1 97 ? -33.470 1.578 -21.571 1.00 0.00 183 VAL A O 19
ATOM 28976 N N . GLU A 1 98 ? -34.099 0.538 -19.676 1.00 0.00 184 GLU A N 19
ATOM 28977 C CA . GLU A 1 98 ? -34.920 -0.452 -20.363 1.00 0.00 184 GLU A CA 19
ATOM 28978 C C . GLU A 1 98 ? -36.284 0.128 -20.725 1.00 0.00 184 GLU A C 19
ATOM 28979 O O . GLU A 1 98 ? -36.973 0.696 -19.878 1.00 0.00 184 GLU A O 19
ATOM 28991 N N . SER A 1 99 ? -36.666 -0.018 -21.990 1.00 0.00 185 SER A N 19
ATOM 28992 C CA . SER A 1 99 ? -37.945 0.495 -22.466 1.00 0.00 185 SER A CA 19
ATOM 28993 C C . SER A 1 99 ? -38.723 -0.588 -23.208 1.00 0.00 185 SER A C 19
ATOM 28994 O O . SER A 1 99 ? -38.370 -0.966 -24.324 1.00 0.00 185 SER A O 19
ATOM 29002 N N . GLY A 1 100 ? -39.784 -1.083 -22.578 1.00 0.00 186 GLY A N 19
ATOM 29003 C CA . GLY A 1 100 ? -40.595 -2.118 -23.192 1.00 0.00 186 GLY A CA 19
ATOM 29004 C C . GLY A 1 100 ? -41.678 -2.632 -22.265 1.00 0.00 186 GLY A C 19
ATOM 29005 O O . GLY A 1 100 ? -41.485 -2.748 -21.054 1.00 0.00 186 GLY A O 19
ATOM 29009 N N . PRO A 1 101 ? -42.850 -2.948 -22.836 1.00 0.00 187 PRO A N 19
ATOM 29010 C CA . PRO A 1 101 ? -43.992 -3.456 -22.070 1.00 0.00 187 PRO A CA 19
ATOM 29011 C C . PRO A 1 101 ? -43.755 -4.868 -21.544 1.00 0.00 187 PRO A C 19
ATOM 29012 O O . PRO A 1 101 ? -42.694 -5.453 -21.764 1.00 0.00 187 PRO A O 19
ATOM 29023 N N . SER A 1 102 ? -44.750 -5.411 -20.850 1.00 0.00 188 SER A N 19
ATOM 29024 C CA . SER A 1 102 ? -44.648 -6.754 -20.291 1.00 0.00 188 SER A CA 19
ATOM 29025 C C . SER A 1 102 ? -46.001 -7.458 -20.320 1.00 0.00 188 SER A C 19
ATOM 29026 O O . SER A 1 102 ? -47.049 -6.813 -20.372 1.00 0.00 188 SER A O 19
ATOM 29034 N N . SER A 1 103 ? -45.971 -8.787 -20.285 1.00 0.00 189 SER A N 19
ATOM 29035 C CA . SER A 1 103 ? -47.194 -9.581 -20.311 1.00 0.00 189 SER A CA 19
ATOM 29036 C C . SER A 1 103 ? -48.177 -9.098 -19.249 1.00 0.00 189 SER A C 19
ATOM 29037 O O . SER A 1 103 ? -47.784 -8.494 -18.252 1.00 0.00 189 SER A O 19
ATOM 29045 N N . GLY A 1 104 ? -49.459 -9.371 -19.471 1.00 0.00 190 GLY A N 19
ATOM 29046 C CA . GLY A 1 104 ? -50.480 -8.958 -18.525 1.00 0.00 190 GLY A CA 19
ATOM 29047 C C . GLY A 1 104 ? -50.840 -7.492 -18.664 1.00 0.00 190 GLY A C 19
ATOM 29048 O O . GLY A 1 104 ? -49.997 -6.617 -18.468 1.00 0.00 190 GLY A O 19
ATOM 29052 N N . GLY A 1 1 ? 8.010 20.803 -1.828 1.00 0.00 87 GLY A N 20
ATOM 29053 C CA . GLY A 1 1 ? 6.796 21.049 -1.072 1.00 0.00 87 GLY A CA 20
ATOM 29054 C C . GLY A 1 1 ? 5.774 19.942 -1.240 1.00 0.00 87 GLY A C 20
ATOM 29055 O O . GLY A 1 1 ? 6.082 18.881 -1.781 1.00 0.00 87 GLY A O 20
ATOM 29059 N N . SER A 1 2 ? 4.554 20.189 -0.773 1.00 0.00 88 SER A N 20
ATOM 29060 C CA . SER A 1 2 ? 3.485 19.203 -0.869 1.00 0.00 88 SER A CA 20
ATOM 29061 C C . SER A 1 2 ? 2.135 19.883 -1.077 1.00 0.00 88 SER A C 20
ATOM 29062 O O . SER A 1 2 ? 1.865 20.939 -0.503 1.00 0.00 88 SER A O 20
ATOM 29070 N N . SER A 1 3 ? 1.291 19.271 -1.901 1.00 0.00 89 SER A N 20
ATOM 29071 C CA . SER A 1 3 ? -0.029 19.819 -2.189 1.00 0.00 89 SER A CA 20
ATOM 29072 C C . SER A 1 3 ? -0.974 19.605 -1.010 1.00 0.00 89 SER A C 20
ATOM 29073 O O . SER A 1 3 ? -1.690 20.518 -0.600 1.00 0.00 89 SER A O 20
ATOM 29081 N N . GLY A 1 4 ? -0.970 18.390 -0.469 1.00 0.00 90 GLY A N 20
ATOM 29082 C CA . GLY A 1 4 ? -1.831 18.077 0.657 1.00 0.00 90 GLY A CA 20
ATOM 29083 C C . GLY A 1 4 ? -3.088 17.341 0.239 1.00 0.00 90 GLY A C 20
ATOM 29084 O O . GLY A 1 4 ? -4.109 17.962 -0.058 1.00 0.00 90 GLY A O 20
ATOM 29088 N N . SER A 1 5 ? -3.015 16.014 0.213 1.00 0.00 91 SER A N 20
ATOM 29089 C CA . SER A 1 5 ? -4.155 15.193 -0.177 1.00 0.00 91 SER A CA 20
ATOM 29090 C C . SER A 1 5 ? -4.379 14.064 0.823 1.00 0.00 91 SER A C 20
ATOM 29091 O O . SER A 1 5 ? -3.428 13.444 1.300 1.00 0.00 91 SER A O 20
ATOM 29099 N N . SER A 1 6 ? -5.644 13.801 1.137 1.00 0.00 92 SER A N 20
ATOM 29100 C CA . SER A 1 6 ? -5.994 12.749 2.084 1.00 0.00 92 SER A CA 20
ATOM 29101 C C . SER A 1 6 ? -5.474 11.396 1.608 1.00 0.00 92 SER A C 20
ATOM 29102 O O . SER A 1 6 ? -5.289 11.174 0.412 1.00 0.00 92 SER A O 20
ATOM 29110 N N . GLY A 1 7 ? -5.240 10.492 2.556 1.00 0.00 93 GLY A N 20
ATOM 29111 C CA . GLY A 1 7 ? -4.744 9.172 2.215 1.00 0.00 93 GLY A CA 20
ATOM 29112 C C . GLY A 1 7 ? -5.854 8.221 1.814 1.00 0.00 93 GLY A C 20
ATOM 29113 O O . GLY A 1 7 ? -6.986 8.319 2.288 1.00 0.00 93 GLY A O 20
ATOM 29117 N N . PRO A 1 8 ? -5.533 7.275 0.918 1.00 0.00 94 PRO A N 20
ATOM 29118 C CA . PRO A 1 8 ? -6.499 6.285 0.432 1.00 0.00 94 PRO A CA 20
ATOM 29119 C C . PRO A 1 8 ? -6.884 5.275 1.507 1.00 0.00 94 PRO A C 20
ATOM 29120 O O . PRO A 1 8 ? -6.092 4.973 2.400 1.00 0.00 94 PRO A O 20
ATOM 29131 N N . GLU A 1 9 ? -8.104 4.756 1.416 1.00 0.00 95 GLU A N 20
ATOM 29132 C CA . GLU A 1 9 ? -8.593 3.779 2.382 1.00 0.00 95 GLU A CA 20
ATOM 29133 C C . GLU A 1 9 ? -8.124 2.373 2.019 1.00 0.00 95 GLU A C 20
ATOM 29134 O O . GLU A 1 9 ? -7.751 2.107 0.876 1.00 0.00 95 GLU A O 20
ATOM 29146 N N . TYR A 1 10 ? -8.145 1.477 3.000 1.00 0.00 96 TYR A N 20
ATOM 29147 C CA . TYR A 1 10 ? -7.720 0.099 2.786 1.00 0.00 96 TYR A CA 20
ATOM 29148 C C . TYR A 1 10 ? -8.856 -0.874 3.082 1.00 0.00 96 TYR A C 20
ATOM 29149 O O . TYR A 1 10 ? -9.184 -1.129 4.241 1.00 0.00 96 TYR A O 20
ATOM 29167 N N . SER A 1 11 ? -9.454 -1.416 2.025 1.00 0.00 97 SER A N 20
ATOM 29168 C CA . SER A 1 11 ? -10.556 -2.359 2.171 1.00 0.00 97 SER A CA 20
ATOM 29169 C C . SER A 1 11 ? -10.275 -3.646 1.400 1.00 0.00 97 SER A C 20
ATOM 29170 O O . SER A 1 11 ? -9.513 -3.650 0.432 1.00 0.00 97 SER A O 20
ATOM 29178 N N . LEU A 1 12 ? -10.896 -4.736 1.836 1.00 0.00 98 LEU A N 20
ATOM 29179 C CA . LEU A 1 12 ? -10.714 -6.031 1.188 1.00 0.00 98 LEU A CA 20
ATOM 29180 C C . LEU A 1 12 ? -12.056 -6.625 0.773 1.00 0.00 98 LEU A C 20
ATOM 29181 O O . LEU A 1 12 ? -13.038 -6.541 1.510 1.00 0.00 98 LEU A O 20
ATOM 29197 N N . PHE A 1 13 ? -12.089 -7.229 -0.410 1.00 0.00 99 PHE A N 20
ATOM 29198 C CA . PHE A 1 13 ? -13.310 -7.840 -0.923 1.00 0.00 99 PHE A CA 20
ATOM 29199 C C . PHE A 1 13 ? -13.405 -9.303 -0.500 1.00 0.00 99 PHE A C 20
ATOM 29200 O O . PHE A 1 13 ? -12.489 -10.090 -0.737 1.00 0.00 99 PHE A O 20
ATOM 29217 N N . VAL A 1 14 ? -14.521 -9.660 0.127 1.00 0.00 100 VAL A N 20
ATOM 29218 C CA . VAL A 1 14 ? -14.738 -11.028 0.582 1.00 0.00 100 VAL A CA 20
ATOM 29219 C C . VAL A 1 14 ? -15.986 -11.628 -0.056 1.00 0.00 100 VAL A C 20
ATOM 29220 O O . VAL A 1 14 ? -16.996 -10.948 -0.229 1.00 0.00 100 VAL A O 20
ATOM 29233 N N . GLY A 1 15 ? -15.908 -12.909 -0.404 1.00 0.00 101 GLY A N 20
ATOM 29234 C CA . GLY A 1 15 ? -17.038 -13.580 -1.020 1.00 0.00 101 GLY A CA 20
ATOM 29235 C C . GLY A 1 15 ? -17.373 -14.892 -0.339 1.00 0.00 101 GLY A C 20
ATOM 29236 O O . GLY A 1 15 ? -16.767 -15.248 0.673 1.00 0.00 101 GLY A O 20
ATOM 29240 N N . ASP A 1 16 ? -18.342 -15.614 -0.892 1.00 0.00 102 ASP A N 20
ATOM 29241 C CA . ASP A 1 16 ? -18.758 -16.894 -0.331 1.00 0.00 102 ASP A CA 20
ATOM 29242 C C . ASP A 1 16 ? -19.053 -16.764 1.160 1.00 0.00 102 ASP A C 20
ATOM 29243 O O . ASP A 1 16 ? -18.521 -17.517 1.977 1.00 0.00 102 ASP A O 20
ATOM 29252 N N . LEU A 1 17 ? -19.902 -15.804 1.508 1.00 0.00 103 LEU A N 20
ATOM 29253 C CA . LEU A 1 17 ? -20.268 -15.574 2.901 1.00 0.00 103 LEU A CA 20
ATOM 29254 C C . LEU A 1 17 ? -21.604 -16.231 3.230 1.00 0.00 103 LEU A C 20
ATOM 29255 O O . LEU A 1 17 ? -22.651 -15.821 2.727 1.00 0.00 103 LEU A O 20
ATOM 29271 N N . THR A 1 18 ? -21.563 -17.253 4.079 1.00 0.00 104 THR A N 20
ATOM 29272 C CA . THR A 1 18 ? -22.770 -17.967 4.475 1.00 0.00 104 THR A CA 20
ATOM 29273 C C . THR A 1 18 ? -23.779 -17.024 5.121 1.00 0.00 104 THR A C 20
ATOM 29274 O O . THR A 1 18 ? -23.421 -16.019 5.735 1.00 0.00 104 THR A O 20
ATOM 29285 N N . PRO A 1 19 ? -25.072 -17.353 4.980 1.00 0.00 105 PRO A N 20
ATOM 29286 C CA . PRO A 1 19 ? -26.160 -16.548 5.544 1.00 0.00 105 PRO A CA 20
ATOM 29287 C C . PRO A 1 19 ? -26.206 -16.621 7.066 1.00 0.00 105 PRO A C 20
ATOM 29288 O O . PRO A 1 19 ? -27.086 -16.038 7.699 1.00 0.00 105 PRO A O 20
ATOM 29299 N N . ASP A 1 20 ? -25.252 -17.340 7.648 1.00 0.00 106 ASP A N 20
ATOM 29300 C CA . ASP A 1 20 ? -25.183 -17.488 9.098 1.00 0.00 106 ASP A CA 20
ATOM 29301 C C . ASP A 1 20 ? -24.153 -16.533 9.692 1.00 0.00 106 ASP A C 20
ATOM 29302 O O . ASP A 1 20 ? -24.016 -16.432 10.912 1.00 0.00 106 ASP A O 20
ATOM 29311 N N . VAL A 1 21 ? -23.428 -15.836 8.823 1.00 0.00 107 VAL A N 20
ATOM 29312 C CA . VAL A 1 21 ? -22.410 -14.890 9.262 1.00 0.00 107 VAL A CA 20
ATOM 29313 C C . VAL A 1 21 ? -22.914 -13.454 9.164 1.00 0.00 107 VAL A C 20
ATOM 29314 O O . VAL A 1 21 ? -23.649 -13.105 8.239 1.00 0.00 107 VAL A O 20
ATOM 29327 N N . ASP A 1 22 ? -22.515 -12.626 10.123 1.00 0.00 108 ASP A N 20
ATOM 29328 C CA . ASP A 1 22 ? -22.925 -11.227 10.144 1.00 0.00 108 ASP A CA 20
ATOM 29329 C C . ASP A 1 22 ? -21.715 -10.308 10.275 1.00 0.00 108 ASP A C 20
ATOM 29330 O O . ASP A 1 22 ? -20.589 -10.770 10.459 1.00 0.00 108 ASP A O 20
ATOM 29339 N N . ASP A 1 23 ? -21.955 -9.005 10.178 1.00 0.00 109 ASP A N 20
ATOM 29340 C CA . ASP A 1 23 ? -20.885 -8.020 10.285 1.00 0.00 109 ASP A CA 20
ATOM 29341 C C . ASP A 1 23 ? -20.094 -8.215 11.575 1.00 0.00 109 ASP A C 20
ATOM 29342 O O . ASP A 1 23 ? -18.865 -8.188 11.572 1.00 0.00 109 ASP A O 20
ATOM 29351 N N . GLY A 1 24 ? -20.811 -8.410 12.678 1.00 0.00 110 GLY A N 20
ATOM 29352 C CA . GLY A 1 24 ? -20.160 -8.605 13.961 1.00 0.00 110 GLY A CA 20
ATOM 29353 C C . GLY A 1 24 ? -19.123 -9.710 13.923 1.00 0.00 110 GLY A C 20
ATOM 29354 O O . GLY A 1 24 ? -18.175 -9.707 14.707 1.00 0.00 110 GLY A O 20
ATOM 29358 N N . MET A 1 25 ? -19.305 -10.658 13.010 1.00 0.00 111 MET A N 20
ATOM 29359 C CA . MET A 1 25 ? -18.377 -11.775 12.874 1.00 0.00 111 MET A CA 20
ATOM 29360 C C . MET A 1 25 ? -17.201 -11.399 11.978 1.00 0.00 111 MET A C 20
ATOM 29361 O O . MET A 1 25 ? -16.045 -11.457 12.397 1.00 0.00 111 MET A O 20
ATOM 29375 N N . LEU A 1 26 ? -17.504 -11.014 10.743 1.00 0.00 112 LEU A N 20
ATOM 29376 C CA . LEU A 1 26 ? -16.471 -10.628 9.787 1.00 0.00 112 LEU A CA 20
ATOM 29377 C C . LEU A 1 26 ? -15.415 -9.751 10.451 1.00 0.00 112 LEU A C 20
ATOM 29378 O O . LEU A 1 26 ? -14.227 -9.851 10.143 1.00 0.00 112 LEU A O 20
ATOM 29394 N N . TYR A 1 27 ? -15.855 -8.893 11.365 1.00 0.00 113 TYR A N 20
ATOM 29395 C CA . TYR A 1 27 ? -14.948 -7.997 12.073 1.00 0.00 113 TYR A CA 20
ATOM 29396 C C . TYR A 1 27 ? -14.000 -8.783 12.973 1.00 0.00 113 TYR A C 20
ATOM 29397 O O . TYR A 1 27 ? -12.797 -8.844 12.723 1.00 0.00 113 TYR A O 20
ATOM 29415 N N . GLU A 1 28 ? -14.553 -9.384 14.023 1.00 0.00 114 GLU A N 20
ATOM 29416 C CA . GLU A 1 28 ? -13.757 -10.166 14.961 1.00 0.00 114 GLU A CA 20
ATOM 29417 C C . GLU A 1 28 ? -12.856 -11.150 14.222 1.00 0.00 114 GLU A C 20
ATOM 29418 O O . GLU A 1 28 ? -11.691 -11.332 14.579 1.00 0.00 114 GLU A O 20
ATOM 29430 N N . PHE A 1 29 ? -13.403 -11.784 13.190 1.00 0.00 115 PHE A N 20
ATOM 29431 C CA 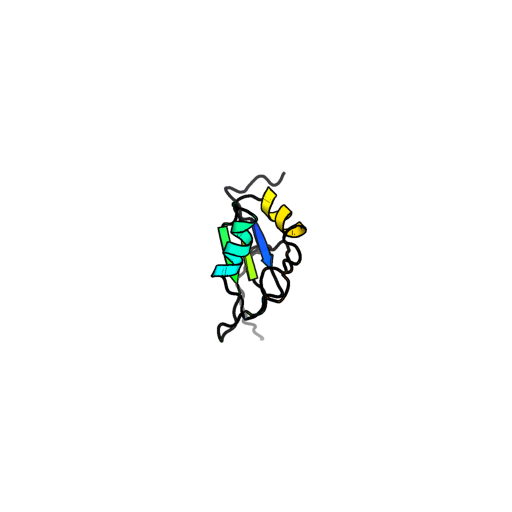. PHE A 1 29 ? -12.650 -12.752 12.400 1.00 0.00 115 PHE A CA 20
ATOM 29432 C C . PHE A 1 29 ? -11.353 -12.138 11.881 1.00 0.00 115 PHE A C 20
ATOM 29433 O O . PHE A 1 29 ? -10.335 -12.820 11.760 1.00 0.00 115 PHE A O 20
ATOM 29450 N N . PHE A 1 30 ? -11.398 -10.846 11.574 1.00 0.00 116 PHE A N 20
ATOM 29451 C CA . PHE A 1 30 ? -10.228 -10.140 11.066 1.00 0.00 116 PHE A CA 20
ATOM 29452 C C . PHE A 1 30 ? -9.482 -9.439 12.197 1.00 0.00 116 PHE A C 20
ATOM 29453 O O . PHE A 1 30 ? -8.336 -9.771 12.500 1.00 0.00 116 PHE A O 20
ATOM 29470 N N . VAL A 1 31 ? -10.140 -8.466 12.818 1.00 0.00 117 VAL A N 20
ATOM 29471 C CA . VAL A 1 31 ? -9.541 -7.717 13.917 1.00 0.00 117 VAL A CA 20
ATOM 29472 C C . VAL A 1 31 ? -8.675 -8.619 14.788 1.00 0.00 117 VAL A C 20
ATOM 29473 O O . VAL A 1 31 ? -7.685 -8.175 15.371 1.00 0.00 117 VAL A O 20
ATOM 29486 N N . LYS A 1 32 ? -9.053 -9.890 14.874 1.00 0.00 118 LYS A N 20
ATOM 29487 C CA . LYS A 1 32 ? -8.310 -10.858 15.673 1.00 0.00 118 LYS A CA 20
ATOM 29488 C C . LYS A 1 32 ? -6.912 -11.076 15.103 1.00 0.00 118 LYS A C 20
ATOM 29489 O O . LYS A 1 32 ? -5.911 -10.812 15.769 1.00 0.00 118 LYS A O 20
ATOM 29508 N N . VAL A 1 33 ? -6.851 -11.557 13.866 1.00 0.00 119 VAL A N 20
ATOM 29509 C CA . VAL A 1 33 ? -5.575 -11.808 13.205 1.00 0.00 119 VAL A CA 20
ATOM 29510 C C . VAL A 1 33 ? -4.829 -10.505 12.939 1.00 0.00 119 VAL A C 20
ATOM 29511 O O . VAL A 1 33 ? -3.600 -10.459 12.995 1.00 0.00 119 VAL A O 20
ATOM 29524 N N . TYR A 1 34 ? -5.580 -9.449 12.649 1.00 0.00 120 TYR A N 20
ATOM 29525 C CA . TYR A 1 34 ? -4.990 -8.144 12.372 1.00 0.00 120 TYR A CA 20
ATOM 29526 C C . TYR A 1 34 ? -5.595 -7.070 13.271 1.00 0.00 120 TYR A C 20
ATOM 29527 O O . TYR A 1 34 ? -6.752 -6.677 13.120 1.00 0.00 120 TYR A O 20
ATOM 29545 N N . PRO A 1 35 ? -4.794 -6.583 14.230 1.00 0.00 121 PRO A N 20
ATOM 29546 C CA . PRO A 1 35 ? -5.227 -5.547 15.173 1.00 0.00 121 PRO A CA 20
ATOM 29547 C C . PRO A 1 35 ? -5.410 -4.191 14.500 1.00 0.00 121 PRO A C 20
ATOM 29548 O O . PRO A 1 35 ? -5.733 -3.201 15.156 1.00 0.00 121 PRO A O 20
ATOM 29559 N N . SER A 1 36 ? -5.201 -4.154 13.188 1.00 0.00 122 SER A N 20
ATOM 29560 C CA . SER A 1 36 ? -5.340 -2.918 12.427 1.00 0.00 122 SER A CA 20
ATOM 29561 C C . SER A 1 36 ? -6.589 -2.956 11.552 1.00 0.00 122 SER A C 20
ATOM 29562 O O . SER A 1 36 ? -6.604 -2.411 10.447 1.00 0.00 122 SER A O 20
ATOM 29570 N N . CYS A 1 37 ? -7.635 -3.604 12.053 1.00 0.00 123 CYS A N 20
ATOM 29571 C CA . CYS A 1 37 ? -8.890 -3.715 11.317 1.00 0.00 123 CYS A CA 20
ATOM 29572 C C . CYS A 1 37 ? -9.820 -2.553 11.651 1.00 0.00 123 CYS A C 20
ATOM 29573 O O . CYS A 1 37 ? -9.978 -2.185 12.815 1.00 0.00 123 CYS A O 20
ATOM 29581 N N . ARG A 1 38 ? -10.433 -1.978 10.621 1.00 0.00 124 ARG A N 20
ATOM 29582 C CA . ARG A 1 38 ? -11.346 -0.856 10.805 1.00 0.00 124 ARG A CA 20
ATOM 29583 C C . ARG A 1 38 ? -12.753 -1.347 11.133 1.00 0.00 124 ARG A C 20
ATOM 29584 O O . ARG A 1 38 ? -13.467 -0.733 11.924 1.00 0.00 124 ARG A O 20
ATOM 29605 N N . GLY A 1 39 ? -13.145 -2.459 10.518 1.00 0.00 125 GLY A N 20
ATOM 29606 C CA . GLY A 1 39 ? -14.464 -3.013 10.757 1.00 0.00 125 GLY A CA 20
ATOM 29607 C C . GLY A 1 39 ? -14.962 -3.848 9.593 1.00 0.00 125 GLY A C 20
ATOM 29608 O O . GLY A 1 39 ? -14.714 -3.520 8.434 1.00 0.00 125 GLY A O 20
ATOM 29612 N N . GLY A 1 40 ? -15.666 -4.933 9.903 1.00 0.00 126 GLY A N 20
ATOM 29613 C CA . GLY A 1 40 ? -16.187 -5.801 8.864 1.00 0.00 126 GLY A CA 20
ATOM 29614 C C . GLY A 1 40 ? -17.589 -5.416 8.436 1.00 0.00 126 GLY A C 20
ATOM 29615 O O . GLY A 1 40 ? -18.431 -5.082 9.269 1.00 0.00 126 GLY A O 20
ATOM 29619 N N . LYS A 1 41 ? -17.841 -5.462 7.132 1.00 0.00 127 LYS A N 20
ATOM 29620 C CA . LYS A 1 41 ? -19.151 -5.116 6.593 1.00 0.00 127 LYS A CA 20
ATOM 29621 C C . LYS A 1 41 ? -19.644 -6.190 5.629 1.00 0.00 127 LYS A C 20
ATOM 29622 O O . LYS A 1 41 ? -18.910 -6.625 4.741 1.00 0.00 127 LYS A O 20
ATOM 29641 N N . VAL A 1 42 ? -20.891 -6.612 5.808 1.00 0.00 128 VAL A N 20
ATOM 29642 C CA . VAL A 1 42 ? -21.483 -7.633 4.952 1.00 0.00 128 VAL A CA 20
ATOM 29643 C C . VAL A 1 42 ? -22.679 -7.081 4.184 1.00 0.00 128 VAL A C 20
ATOM 29644 O O . VAL A 1 42 ? -23.508 -6.359 4.739 1.00 0.00 128 VAL A O 20
ATOM 29657 N N . VAL A 1 43 ? -22.763 -7.426 2.903 1.00 0.00 129 VAL A N 20
ATOM 29658 C CA . VAL A 1 43 ? -23.858 -6.966 2.058 1.00 0.00 129 VAL A CA 20
ATOM 29659 C C . VAL A 1 43 ? -25.107 -7.816 2.266 1.00 0.00 129 VAL A C 20
ATOM 29660 O O . VAL A 1 43 ? -25.018 -9.009 2.558 1.00 0.00 129 VAL A O 20
ATOM 29673 N N . LEU A 1 44 ? -26.271 -7.194 2.114 1.00 0.00 130 LEU A N 20
ATOM 29674 C CA . LEU A 1 44 ? -27.540 -7.893 2.285 1.00 0.00 130 LEU A CA 20
ATOM 29675 C C . LEU A 1 44 ? -28.493 -7.578 1.137 1.00 0.00 130 LEU A C 20
ATOM 29676 O O . LEU A 1 44 ? -28.236 -6.685 0.329 1.00 0.00 130 LEU A O 20
ATOM 29692 N N . ASP A 1 45 ? -29.596 -8.316 1.072 1.00 0.00 131 ASP A N 20
ATOM 29693 C CA . ASP A 1 45 ? -30.591 -8.114 0.025 1.00 0.00 131 ASP A CA 20
ATOM 29694 C C . ASP A 1 45 ? -31.814 -7.384 0.571 1.00 0.00 131 ASP A C 20
ATOM 29695 O O . ASP A 1 45 ? -31.892 -7.090 1.764 1.00 0.00 131 ASP A O 20
ATOM 29704 N N . GLN A 1 46 ? -32.767 -7.095 -0.310 1.00 0.00 132 GLN A N 20
ATOM 29705 C CA . GLN A 1 46 ? -33.985 -6.398 0.084 1.00 0.00 132 GLN A CA 20
ATOM 29706 C C . GLN A 1 46 ? -34.572 -7.005 1.355 1.00 0.00 132 GLN A C 20
ATOM 29707 O O . GLN A 1 46 ? -35.111 -6.294 2.204 1.00 0.00 132 GLN A O 20
ATOM 29721 N N . THR A 1 47 ? -34.465 -8.324 1.480 1.00 0.00 133 THR A N 20
ATOM 29722 C CA . THR A 1 47 ? -34.986 -9.026 2.645 1.00 0.00 133 THR A CA 20
ATOM 29723 C C . THR A 1 47 ? -34.056 -8.869 3.843 1.00 0.00 133 THR A C 20
ATOM 29724 O O . THR A 1 47 ? -34.505 -8.818 4.987 1.00 0.00 133 THR A O 20
ATOM 29735 N N . GLY A 1 48 ? -32.757 -8.793 3.572 1.00 0.00 134 GLY A N 20
ATOM 29736 C CA . GLY A 1 48 ? -31.784 -8.642 4.638 1.00 0.00 134 GLY A CA 20
ATOM 29737 C C . GLY A 1 48 ? -30.937 -9.884 4.830 1.00 0.00 134 GLY A C 20
ATOM 29738 O O . GLY A 1 48 ? -30.293 -10.052 5.866 1.00 0.00 134 GLY A O 20
ATOM 29742 N N . VAL A 1 49 ? -30.937 -10.760 3.830 1.00 0.00 135 VAL A N 20
ATOM 29743 C CA . VAL A 1 49 ? -30.164 -11.994 3.893 1.00 0.00 135 VAL A CA 20
ATOM 29744 C C . VAL A 1 49 ? -28.819 -11.836 3.191 1.00 0.00 135 VAL A C 20
ATOM 29745 O O . VAL A 1 49 ? -28.756 -11.414 2.037 1.00 0.00 135 VAL A O 20
ATOM 29758 N N . SER A 1 50 ? -27.746 -12.180 3.897 1.00 0.00 136 SER A N 20
ATOM 29759 C CA . SER A 1 50 ? -26.401 -12.073 3.342 1.00 0.00 136 SER A CA 20
ATOM 29760 C C . SER A 1 50 ? -26.361 -12.596 1.910 1.00 0.00 136 SER A C 20
ATOM 29761 O O . SER A 1 50 ? -26.466 -13.800 1.672 1.00 0.00 136 SER A O 20
ATOM 29769 N N . LYS A 1 51 ? -26.210 -11.683 0.957 1.00 0.00 137 LYS A N 20
ATOM 29770 C CA . LYS A 1 51 ? -26.154 -12.049 -0.453 1.00 0.00 137 LYS A CA 20
ATOM 29771 C C . LYS A 1 51 ? -25.106 -13.130 -0.694 1.00 0.00 137 LYS A C 20
ATOM 29772 O O . LYS A 1 51 ? -25.253 -13.964 -1.586 1.00 0.00 137 LYS A O 20
ATOM 29791 N N . GLY A 1 52 ? -24.047 -13.111 0.110 1.00 0.00 138 GLY A N 20
ATOM 29792 C CA . GLY A 1 52 ? -22.990 -14.095 -0.031 1.00 0.00 138 GLY A CA 20
ATOM 29793 C C . GLY A 1 52 ? -21.628 -13.460 -0.226 1.00 0.00 138 GLY A C 20
ATOM 29794 O O . GLY A 1 52 ? -20.699 -14.104 -0.715 1.00 0.00 138 GLY A O 20
ATOM 29798 N N . TYR A 1 53 ? -21.508 -12.193 0.155 1.00 0.00 139 TYR A N 20
ATOM 29799 C CA . TYR A 1 53 ? -20.250 -11.469 0.016 1.00 0.00 139 TYR A CA 20
ATOM 29800 C C . TYR A 1 53 ? -20.251 -10.206 0.872 1.00 0.00 139 TYR A C 20
ATOM 29801 O O . TYR A 1 53 ? -21.283 -9.808 1.410 1.00 0.00 139 TYR A O 20
ATOM 29819 N N . GLY A 1 54 ? -19.084 -9.580 0.992 1.00 0.00 140 GLY A N 20
ATOM 29820 C CA . GLY A 1 54 ? -18.971 -8.368 1.783 1.00 0.00 140 GLY A CA 20
ATOM 29821 C C . GLY A 1 54 ? -17.641 -7.669 1.584 1.00 0.00 140 GLY A C 20
ATOM 29822 O O . GLY A 1 54 ? -16.922 -7.946 0.624 1.00 0.00 140 GLY A O 20
ATOM 29826 N N . PHE A 1 55 ? -17.312 -6.756 2.493 1.00 0.00 141 PHE A N 20
ATOM 29827 C CA . PHE A 1 55 ? -16.061 -6.012 2.412 1.00 0.00 141 PHE A CA 20
ATOM 29828 C C . PHE A 1 55 ? -15.614 -5.548 3.795 1.00 0.00 141 PHE A C 20
ATOM 29829 O O . PHE A 1 55 ? -16.438 -5.280 4.669 1.00 0.00 141 PHE A O 20
ATOM 29846 N N . VAL A 1 56 ? -14.301 -5.454 3.985 1.00 0.00 142 VAL A N 20
ATOM 29847 C CA . VAL A 1 56 ? -13.743 -5.022 5.261 1.00 0.00 142 VAL A CA 20
ATOM 29848 C C . VAL A 1 56 ? -12.819 -3.823 5.078 1.00 0.00 142 VAL A C 20
ATOM 29849 O O . VAL A 1 56 ? -12.611 -3.350 3.960 1.00 0.00 142 VAL A O 20
ATOM 29862 N N . LYS A 1 57 ? -12.265 -3.336 6.183 1.00 0.00 143 LYS A N 20
ATOM 29863 C CA . LYS A 1 57 ? -11.360 -2.193 6.147 1.00 0.00 143 LYS A CA 20
ATOM 29864 C C . LYS A 1 57 ? -10.229 -2.362 7.155 1.00 0.00 143 LYS A C 20
ATOM 29865 O O . LYS A 1 57 ? -10.328 -3.161 8.087 1.00 0.00 143 LYS A O 20
ATOM 29884 N N . PHE A 1 58 ? -9.154 -1.604 6.965 1.00 0.00 144 PHE A N 20
ATOM 29885 C CA . PHE A 1 58 ? -8.004 -1.670 7.859 1.00 0.00 144 PHE A CA 20
ATOM 29886 C C . PHE A 1 58 ? -7.291 -0.323 7.928 1.00 0.00 144 PHE A C 20
ATOM 29887 O O . PHE A 1 58 ? -7.353 0.475 6.991 1.00 0.00 144 PHE A O 20
ATOM 29904 N N . THR A 1 59 ? -6.613 -0.075 9.044 1.00 0.00 145 THR A N 20
ATOM 29905 C CA . THR A 1 59 ? -5.889 1.175 9.238 1.00 0.00 145 THR A CA 20
ATOM 29906 C C . THR A 1 59 ? -4.444 1.052 8.769 1.00 0.00 145 THR A C 20
ATOM 29907 O O . THR A 1 59 ? -3.775 2.055 8.519 1.00 0.00 145 THR A O 20
ATOM 29918 N N . ASP A 1 60 ? -3.968 -0.183 8.651 1.00 0.00 146 ASP A N 20
ATOM 29919 C CA . ASP A 1 60 ? -2.602 -0.437 8.210 1.00 0.00 146 ASP A CA 20
ATOM 29920 C C . ASP A 1 60 ? -2.590 -1.139 6.856 1.00 0.00 146 ASP A C 20
ATOM 29921 O O . ASP A 1 60 ? -2.968 -2.304 6.747 1.00 0.00 146 ASP A O 20
ATOM 29930 N N . GLU A 1 61 ? -2.153 -0.420 5.826 1.00 0.00 147 GLU A N 20
ATOM 29931 C CA . GLU A 1 61 ? -2.094 -0.974 4.479 1.00 0.00 147 GLU A CA 20
ATOM 29932 C C . GLU A 1 61 ? -1.173 -2.190 4.431 1.00 0.00 147 GLU A C 20
ATOM 29933 O O . GLU A 1 61 ? -1.429 -3.149 3.702 1.00 0.00 147 GLU A O 20
ATOM 29945 N N . LEU A 1 62 ? -0.099 -2.142 5.211 1.00 0.00 148 LEU A N 20
ATOM 29946 C CA . LEU A 1 62 ? 0.862 -3.239 5.259 1.00 0.00 148 LEU A CA 20
ATOM 29947 C C . LEU A 1 62 ? 0.182 -4.542 5.665 1.00 0.00 148 LEU A C 20
ATOM 29948 O O . LEU A 1 62 ? 0.416 -5.590 5.064 1.00 0.00 148 LEU A O 20
ATOM 29964 N N . GLU A 1 63 ? -0.663 -4.468 6.689 1.00 0.00 149 GLU A N 20
ATOM 29965 C CA . GLU A 1 63 ? -1.378 -5.643 7.175 1.00 0.00 149 GLU A CA 20
ATOM 29966 C C . GLU A 1 63 ? -2.506 -6.026 6.221 1.00 0.00 149 GLU A C 20
ATOM 29967 O O . GLU A 1 63 ? -2.699 -7.202 5.914 1.00 0.00 149 GLU A O 20
ATOM 29979 N N . GLN A 1 64 ? -3.246 -5.025 5.756 1.00 0.00 150 GLN A N 20
ATOM 29980 C CA . GLN A 1 64 ? -4.354 -5.258 4.837 1.00 0.00 150 GLN A CA 20
ATOM 29981 C C . GLN A 1 64 ? -3.960 -6.249 3.747 1.00 0.00 150 GLN A C 20
ATOM 29982 O O . GLN A 1 64 ? -4.757 -7.097 3.346 1.00 0.00 150 GLN A O 20
ATOM 29996 N N . LYS A 1 65 ? -2.725 -6.136 3.271 1.00 0.00 151 LYS A N 20
ATOM 29997 C CA . LYS A 1 65 ? -2.222 -7.022 2.228 1.00 0.00 151 LYS A CA 20
ATOM 29998 C C . LYS A 1 65 ? -1.873 -8.392 2.799 1.00 0.00 151 LYS A C 20
ATOM 29999 O O . LYS A 1 65 ? -2.141 -9.421 2.178 1.00 0.00 151 LYS A O 20
ATOM 30018 N N . ARG A 1 66 ? -1.276 -8.399 3.987 1.00 0.00 152 ARG A N 20
ATOM 30019 C CA . ARG A 1 66 ? -0.892 -9.643 4.642 1.00 0.00 152 ARG A CA 20
ATOM 30020 C C . ARG A 1 66 ? -2.083 -10.590 4.753 1.00 0.00 152 ARG A C 20
ATOM 30021 O O . ARG A 1 66 ? -1.924 -11.810 4.715 1.00 0.00 152 ARG A O 20
ATOM 30042 N N . ALA A 1 67 ? -3.275 -10.019 4.890 1.00 0.00 153 ALA A N 20
ATOM 30043 C CA . ALA A 1 67 ? -4.493 -10.812 5.005 1.00 0.00 153 ALA A CA 20
ATOM 30044 C C . ALA A 1 67 ? -4.818 -11.512 3.691 1.00 0.00 153 ALA A C 20
ATOM 30045 O O . ALA A 1 67 ? -4.995 -12.731 3.652 1.00 0.00 153 ALA A O 20
ATOM 30052 N N . LEU A 1 68 ? -4.897 -10.736 2.616 1.00 0.00 154 LEU A N 20
ATOM 30053 C CA . LEU A 1 68 ? -5.202 -11.282 1.298 1.00 0.00 154 LEU A CA 20
ATOM 30054 C C . LEU A 1 68 ? -4.481 -12.608 1.078 1.00 0.00 154 LEU A C 20
ATOM 30055 O O . LEU A 1 68 ? -5.018 -13.524 0.453 1.00 0.00 154 LEU A O 20
ATOM 30071 N N . THR A 1 69 ? -3.262 -12.707 1.598 1.00 0.00 155 THR A N 20
ATOM 30072 C CA . THR A 1 69 ? -2.467 -13.921 1.460 1.00 0.00 155 THR A CA 20
ATOM 30073 C C . THR A 1 69 ? -2.679 -14.854 2.646 1.00 0.00 155 THR A C 20
ATOM 30074 O O . THR A 1 69 ? -2.808 -16.066 2.478 1.00 0.00 155 THR A O 20
ATOM 30085 N N . GLU A 1 70 ? -2.715 -14.281 3.845 1.00 0.00 156 GLU A N 20
ATOM 30086 C CA . GLU A 1 70 ? -2.911 -15.064 5.059 1.00 0.00 156 GLU A CA 20
ATOM 30087 C C . GLU A 1 70 ? -4.369 -15.491 5.202 1.00 0.00 156 GLU A C 20
ATOM 30088 O O . GLU A 1 70 ? -4.682 -16.683 5.192 1.00 0.00 156 GLU A O 20
ATOM 30100 N N . CYS A 1 71 ? -5.256 -14.511 5.333 1.00 0.00 157 CYS A N 20
ATOM 30101 C CA . CYS A 1 71 ? -6.682 -14.785 5.479 1.00 0.00 157 CYS A CA 20
ATOM 30102 C C . CYS A 1 71 ? -7.254 -15.385 4.199 1.00 0.00 157 CYS A C 20
ATOM 30103 O O . CYS A 1 71 ? -8.428 -15.749 4.145 1.00 0.00 157 CYS A O 20
ATOM 30111 N N . GLN A 1 72 ? -6.416 -15.482 3.172 1.00 0.00 158 GLN A N 20
ATOM 30112 C CA . GLN A 1 72 ? -6.840 -16.036 1.891 1.00 0.00 158 GLN A CA 20
ATOM 30113 C C . GLN A 1 72 ? -7.718 -17.267 2.094 1.00 0.00 158 GLN A C 20
ATOM 30114 O O . GLN A 1 72 ? -7.371 -18.171 2.853 1.00 0.00 158 GLN A O 20
ATOM 30128 N N . GLY A 1 73 ? -8.858 -17.294 1.410 1.00 0.00 159 GLY A N 20
ATOM 30129 C CA . GLY A 1 73 ? -9.768 -18.418 1.530 1.00 0.00 159 GLY A CA 20
ATOM 30130 C C . GLY A 1 73 ? -10.020 -18.810 2.972 1.00 0.00 159 GLY A C 20
ATOM 30131 O O . GLY A 1 73 ? -10.068 -19.995 3.302 1.00 0.00 159 GLY A O 20
ATOM 30135 N N . ALA A 1 74 ? -10.179 -17.812 3.836 1.00 0.00 160 ALA A N 20
ATOM 30136 C CA . ALA A 1 74 ? -10.427 -18.058 5.251 1.00 0.00 160 ALA A CA 20
ATOM 30137 C C . ALA A 1 74 ? -11.711 -18.855 5.453 1.00 0.00 160 ALA A C 20
ATOM 30138 O O . ALA A 1 74 ? -12.810 -18.351 5.216 1.00 0.00 160 ALA A O 20
ATOM 30145 N N . VAL A 1 75 ? -11.566 -20.101 5.891 1.00 0.00 161 VAL A N 20
ATOM 30146 C CA . VAL A 1 75 ? -12.715 -20.968 6.125 1.00 0.00 161 VAL A CA 20
ATOM 30147 C C . VAL A 1 75 ? -13.300 -20.742 7.514 1.00 0.00 161 VAL A C 20
ATOM 30148 O O . VAL A 1 75 ? -14.513 -20.811 7.708 1.00 0.00 161 VAL A O 20
ATOM 30161 N N . GLY A 1 76 ? -12.428 -20.471 8.481 1.00 0.00 162 GLY A N 20
ATOM 30162 C CA . GLY A 1 76 ? -12.876 -20.238 9.841 1.00 0.00 162 GLY A CA 20
ATOM 30163 C C . GLY A 1 76 ? -14.169 -19.448 9.898 1.00 0.00 162 GLY A C 20
ATOM 30164 O O . GLY A 1 76 ? -15.009 -19.680 10.769 1.00 0.00 162 GLY A O 20
ATOM 30168 N N . LEU A 1 77 ? -14.329 -18.511 8.971 1.00 0.00 163 LEU A N 20
ATOM 30169 C CA . LEU A 1 77 ? -15.528 -17.682 8.920 1.00 0.00 163 LEU A CA 20
ATOM 30170 C C . LEU A 1 77 ? -16.610 -18.341 8.071 1.00 0.00 163 LEU A C 20
ATOM 30171 O O . LEU A 1 77 ? -16.399 -18.632 6.894 1.00 0.00 163 LEU A O 20
ATOM 30187 N N . GLY A 1 78 ? -17.771 -18.572 8.676 1.00 0.00 164 GLY A N 20
ATOM 30188 C CA . GLY A 1 78 ? -18.870 -19.193 7.960 1.00 0.00 164 GLY A CA 20
ATOM 30189 C C . GLY A 1 78 ? -18.533 -20.591 7.480 1.00 0.00 164 GLY A C 20
ATOM 30190 O O . GLY A 1 78 ? -17.361 -20.937 7.331 1.00 0.00 164 GLY A O 20
ATOM 30194 N N . SER A 1 79 ? -19.562 -21.396 7.239 1.00 0.00 165 SER A N 20
ATOM 30195 C CA . SER A 1 79 ? -19.369 -22.766 6.778 1.00 0.00 165 SER A CA 20
ATOM 30196 C C . SER A 1 79 ? -18.635 -22.791 5.441 1.00 0.00 165 SER A C 20
ATOM 30197 O O . SER A 1 79 ? -18.173 -23.841 4.992 1.00 0.00 165 SER A O 20
ATOM 30205 N N . LYS A 1 80 ? -18.531 -21.628 4.809 1.00 0.00 166 LYS A N 20
ATOM 30206 C CA . LYS A 1 80 ? -17.853 -21.513 3.523 1.00 0.00 166 LYS A CA 20
ATOM 30207 C C . LYS A 1 80 ? -16.650 -20.580 3.624 1.00 0.00 166 LYS A C 20
ATOM 30208 O O . LYS A 1 80 ? -16.573 -19.720 4.502 1.00 0.00 166 LYS A O 20
ATOM 30227 N N . PRO A 1 81 ? -15.689 -20.751 2.704 1.00 0.00 167 PRO A N 20
ATOM 30228 C CA . PRO A 1 81 ? -14.474 -19.932 2.668 1.00 0.00 167 PRO A CA 20
ATOM 30229 C C . PRO A 1 81 ? -14.756 -18.493 2.248 1.00 0.00 167 PRO A C 20
ATOM 30230 O O . PRO A 1 81 ? -15.907 -18.114 2.030 1.00 0.00 167 PRO A O 20
ATOM 30241 N N . VAL A 1 82 ? -13.699 -17.696 2.135 1.00 0.00 168 VAL A N 20
ATOM 30242 C CA . VAL A 1 82 ? -13.833 -16.299 1.740 1.00 0.00 168 VAL A CA 20
ATOM 30243 C C . VAL A 1 82 ? -12.735 -15.896 0.762 1.00 0.00 168 VAL A C 20
ATOM 30244 O O . VAL A 1 82 ? -11.547 -16.051 1.050 1.00 0.00 168 VAL A O 20
ATOM 30257 N N . ARG A 1 83 ? -13.138 -15.379 -0.393 1.00 0.00 169 ARG A N 20
ATOM 30258 C CA . ARG A 1 83 ? -12.188 -14.954 -1.414 1.00 0.00 169 ARG A CA 20
ATOM 30259 C C . ARG A 1 83 ? -11.761 -13.507 -1.191 1.00 0.00 169 ARG A C 20
ATOM 30260 O O . ARG A 1 83 ? -12.533 -12.577 -1.429 1.00 0.00 169 ARG A O 20
ATOM 30281 N N . LEU A 1 84 ? -10.528 -13.323 -0.731 1.00 0.00 170 LEU A N 20
ATOM 30282 C CA . LEU A 1 84 ? -9.998 -11.988 -0.475 1.00 0.00 170 LEU A CA 20
ATOM 30283 C C . LEU A 1 84 ? -9.488 -11.349 -1.762 1.00 0.00 170 LEU A C 20
ATOM 30284 O O . LEU A 1 84 ? -8.983 -12.035 -2.650 1.00 0.00 170 LEU A O 20
ATOM 30300 N N . SER A 1 85 ? -9.622 -10.029 -1.855 1.00 0.00 171 SER A N 20
ATOM 30301 C CA . SER A 1 85 ? -9.176 -9.297 -3.034 1.00 0.00 171 SER A CA 20
ATOM 30302 C C . SER A 1 85 ? -9.060 -7.805 -2.735 1.00 0.00 171 SER A C 20
ATOM 30303 O O . SER A 1 85 ? -9.331 -7.361 -1.620 1.00 0.00 171 SER A O 20
ATOM 30311 N N . VAL A 1 86 ? -8.654 -7.037 -3.741 1.00 0.00 172 VAL A N 20
ATOM 30312 C CA . VAL A 1 86 ? -8.501 -5.595 -3.588 1.00 0.00 172 VAL A CA 20
ATOM 30313 C C . VAL A 1 86 ? -9.670 -4.848 -4.221 1.00 0.00 172 VAL A C 20
ATOM 30314 O O . VAL A 1 86 ? -9.730 -4.686 -5.440 1.00 0.00 172 VAL A O 20
ATOM 30327 N N . ALA A 1 87 ? -10.599 -4.395 -3.385 1.00 0.00 173 ALA A N 20
ATOM 30328 C CA . ALA A 1 87 ? -11.765 -3.663 -3.863 1.00 0.00 173 ALA A CA 20
ATOM 30329 C C . ALA A 1 87 ? -11.403 -2.225 -4.219 1.00 0.00 173 ALA A C 20
ATOM 30330 O O . ALA A 1 87 ? -10.321 -1.746 -3.881 1.00 0.00 173 ALA A O 20
ATOM 30337 N N . ILE A 1 88 ? -12.314 -1.543 -4.905 1.00 0.00 174 ILE A N 20
ATOM 30338 C CA . ILE A 1 88 ? -12.090 -0.160 -5.307 1.00 0.00 174 ILE A CA 20
ATOM 30339 C C . ILE A 1 88 ? -13.045 0.784 -4.584 1.00 0.00 174 ILE A C 20
ATOM 30340 O O . ILE A 1 88 ? -14.266 0.635 -4.640 1.00 0.00 174 ILE A O 20
ATOM 30356 N N . PRO A 1 89 ? -12.477 1.781 -3.889 1.00 0.00 175 PRO A N 20
ATOM 30357 C CA . PRO A 1 89 ? -13.260 2.771 -3.143 1.00 0.00 175 PRO A CA 20
ATOM 30358 C C . PRO A 1 89 ? -14.025 3.716 -4.062 1.00 0.00 175 PRO A C 20
ATOM 30359 O O . PRO A 1 89 ? -15.225 3.933 -3.888 1.00 0.00 175 PRO A O 20
ATOM 30370 N N . LYS A 1 90 ? -13.325 4.278 -5.042 1.00 0.00 176 LYS A N 20
ATOM 30371 C CA . LYS A 1 90 ? -13.939 5.199 -5.991 1.00 0.00 176 LYS A CA 20
ATOM 30372 C C . LYS A 1 90 ? -13.290 5.076 -7.366 1.00 0.00 176 LYS A C 20
ATOM 30373 O O . LYS A 1 90 ? -12.078 5.234 -7.507 1.00 0.00 176 LYS A O 20
ATOM 30392 N N . ALA A 1 91 ? -14.105 4.795 -8.377 1.00 0.00 177 ALA A N 20
ATOM 30393 C CA . ALA A 1 91 ? -13.611 4.655 -9.741 1.00 0.00 177 ALA A CA 20
ATOM 30394 C C . ALA A 1 91 ? -13.709 5.975 -10.499 1.00 0.00 177 ALA A C 20
ATOM 30395 O O . ALA A 1 91 ? -12.722 6.459 -11.052 1.00 0.00 177 ALA A O 20
ATOM 30402 N N . SER A 1 92 ? -14.907 6.551 -10.521 1.00 0.00 178 SER A N 20
ATOM 30403 C CA . SER A 1 92 ? -15.135 7.813 -11.215 1.00 0.00 178 SER A CA 20
ATOM 30404 C C . SER A 1 92 ? -16.528 8.356 -10.913 1.00 0.00 178 SER A C 20
ATOM 30405 O O . SER A 1 92 ? -17.517 7.625 -10.972 1.00 0.00 178 SER A O 20
ATOM 30413 N N . ARG A 1 93 ? -16.598 9.642 -10.587 1.00 0.00 179 ARG A N 20
ATOM 30414 C CA . ARG A 1 93 ? -17.869 10.283 -10.274 1.00 0.00 179 ARG A CA 20
ATOM 30415 C C . ARG A 1 93 ? -18.941 9.888 -11.285 1.00 0.00 179 ARG A C 20
ATOM 30416 O O . ARG A 1 93 ? -18.727 9.965 -12.495 1.00 0.00 179 ARG A O 20
ATOM 30437 N N . VAL A 1 94 ? -20.096 9.465 -10.781 1.00 0.00 180 VAL A N 20
ATOM 30438 C CA . VAL A 1 94 ? -21.202 9.058 -11.639 1.00 0.00 180 VAL A CA 20
ATOM 30439 C C . VAL A 1 94 ? -22.162 10.216 -11.884 1.00 0.00 180 VAL A C 20
ATOM 30440 O O . VAL A 1 94 ? -22.857 10.666 -10.972 1.00 0.00 180 VAL A O 20
ATOM 30453 N N . LYS A 1 95 ? -22.198 10.696 -13.123 1.00 0.00 181 LYS A N 20
ATOM 30454 C CA . LYS A 1 95 ? -23.075 11.802 -13.490 1.00 0.00 181 LYS A CA 20
ATOM 30455 C C . LYS A 1 95 ? -24.120 11.353 -14.506 1.00 0.00 181 LYS A C 20
ATOM 30456 O O . LYS A 1 95 ? -23.890 11.360 -15.715 1.00 0.00 181 LYS A O 20
ATOM 30475 N N . PRO A 1 96 ? -25.299 10.953 -14.005 1.00 0.00 182 PRO A N 20
ATOM 30476 C CA . PRO A 1 96 ? -26.404 10.495 -14.852 1.00 0.00 182 PRO A CA 20
ATOM 30477 C C . PRO A 1 96 ? -27.022 11.630 -15.663 1.00 0.00 182 PRO A C 20
ATOM 30478 O O . PRO A 1 96 ? -27.809 12.421 -15.143 1.00 0.00 182 PRO A O 20
ATOM 30489 N N . VAL A 1 97 ? -26.661 11.703 -16.940 1.00 0.00 183 VAL A N 20
ATOM 30490 C CA . VAL A 1 97 ? -27.181 12.740 -17.823 1.00 0.00 183 VAL A CA 20
ATOM 30491 C C . VAL A 1 97 ? -28.690 12.608 -17.996 1.00 0.00 183 VAL A C 20
ATOM 30492 O O . VAL A 1 97 ? -29.220 11.501 -18.078 1.00 0.00 183 VAL A O 20
ATOM 30505 N N . GLU A 1 98 ? -29.375 13.746 -18.051 1.00 0.00 184 GLU A N 20
ATOM 30506 C CA . GLU A 1 98 ? -30.824 13.757 -18.215 1.00 0.00 184 GLU A CA 20
ATOM 30507 C C . GLU A 1 98 ? -31.217 13.313 -19.621 1.00 0.00 184 GLU A C 20
ATOM 30508 O O . GLU A 1 98 ? -30.462 13.499 -20.575 1.00 0.00 184 GLU A O 20
ATOM 30520 N N . SER A 1 99 ? -32.403 12.725 -19.740 1.00 0.00 185 SER A N 20
ATOM 30521 C CA . SER A 1 99 ? -32.895 12.251 -21.028 1.00 0.00 185 SER A CA 20
ATOM 30522 C C . SER A 1 99 ? -33.416 13.411 -21.871 1.00 0.00 185 SER A C 20
ATOM 30523 O O . SER A 1 99 ? -33.075 13.540 -23.046 1.00 0.00 185 SER A O 20
ATOM 30531 N N . GLY A 1 100 ? -34.245 14.252 -21.261 1.00 0.00 186 GLY A N 20
ATOM 30532 C CA . GLY A 1 100 ? -34.800 15.391 -21.970 1.00 0.00 186 GLY A CA 20
ATOM 30533 C C . GLY A 1 100 ? -36.031 15.027 -22.777 1.00 0.00 186 GLY A C 20
ATOM 30534 O O . GLY A 1 100 ? -36.123 13.943 -23.355 1.00 0.00 186 GLY A O 20
ATOM 30538 N N . PRO A 1 101 ? -37.006 15.946 -22.823 1.00 0.00 187 PRO A N 20
ATOM 30539 C CA . PRO A 1 101 ? -38.255 15.739 -23.562 1.00 0.00 187 PRO A CA 20
ATOM 30540 C C . PRO A 1 101 ? -38.044 15.745 -25.072 1.00 0.00 187 PRO A C 20
ATOM 30541 O O . PRO A 1 101 ? -36.917 15.878 -25.550 1.00 0.00 187 PRO A O 20
ATOM 30552 N N . SER A 1 102 ? -39.134 15.600 -25.818 1.00 0.00 188 SER A N 20
ATOM 30553 C CA . SER A 1 102 ? -39.067 15.586 -27.275 1.00 0.00 188 SER A CA 20
ATOM 30554 C C . SER A 1 102 ? -40.405 15.992 -27.884 1.00 0.00 188 SER A C 20
ATOM 30555 O O . SER A 1 102 ? -41.453 15.866 -27.250 1.00 0.00 188 SER A O 20
ATOM 30563 N N . SER A 1 103 ? -40.362 16.480 -29.120 1.00 0.00 189 SER A N 20
ATOM 30564 C CA . SER A 1 103 ? -41.570 16.909 -29.815 1.00 0.00 189 SER A CA 20
ATOM 30565 C C . SER A 1 103 ? -41.722 16.174 -31.144 1.00 0.00 189 SER A C 20
ATOM 30566 O O . SER A 1 103 ? -42.782 15.628 -31.447 1.00 0.00 189 SER A O 20
ATOM 30574 N N . GLY A 1 104 ? -40.652 16.165 -31.934 1.00 0.00 190 GLY A N 20
ATOM 30575 C CA . GLY A 1 104 ? -40.686 15.495 -33.221 1.00 0.00 190 GLY A CA 20
ATOM 30576 C C . GLY A 1 104 ? -39.845 14.234 -33.240 1.00 0.00 190 GLY A C 20
ATOM 30577 O O . GLY A 1 104 ? -39.585 13.637 -32.196 1.00 0.00 190 GLY A O 20
#

Solvent-accessible surface area: 7548 Å² total; per-residue (Å²): 128,117,114,74,80,128,70,74,88,65,25,0,66,0,6,72,4,15,104,121,3,78,77,42,86,1,86,111,40,0,39,168,65,12,119,20,11,157,19,14,126,14,29,83,73,181,108,38,83,13,111,19,66,0,71,0,103,5,74,50,58,124,40,8,106,134,0,21,98,120,12,82,31,11,95,72,3,13,112,126,56,1,151,7,28,93,38,136,89,154,81,85,209,125,158,130,143,169,118,70,133,118,120,125

InterPro domains:
  IPR000504 RNA recognition motif domain [PF00076] (5-72)
  IPR000504 RNA recognition motif domain [PF00076] (98-161)
  IPR000504 RNA recognition motif domain [PS50102] (3-86)
  IPR000504 RNA recognition motif domain [PS50102] (96-175)
  IPR000504 RNA recognition motif domain [SM00360] (4-78)
  IPR000504 RNA recognition motif domain [SM00360] (97-171)
  IPR012677 Nucleotide-binding alpha-beta plait domain superfamily [G3DSA:3.30.70.330] (1-85)
  IPR012677 Nucleotide-binding alpha-beta plait domain superfamily [G3DSA:3.30.70.330] (95-172)
  IPR034510 SECp43, RNA recognition motif 2 [cd12612] (95-176)
  IPR035979 RNA-binding domain superfamily [SSF54928] (4-176)
  IPR040434 tRNA selenocysteine 1-associated protein 1 [PTHR37457] (2-286)
  IPR041085 tRNA selenocysteine 1-associated protein 1, C-terminal [PF17654] (186-284)